Protein AF-0000000076121197 (afdb_homodimer)

InterPro domains:
  IPR006580 Zinc finger, TTF-type [SM00597] (131-224)
  IPR008906 HAT, C-terminal dimerisation domain [PF05699] (714-783)
  IPR012337 Ribonuclease H-like superfamily [SSF53098] (336-779)
  IPR025398 ZMYM1-like, RNase-like domain [PF14291] (172-409)
  IPR052958 Interferon-induced PKR regulator [PTHR46289] (105-805)

pLDDT: mean 79.19, std 22.58, range [15.89, 97.81]

Radius of gyration: 42.19 Å; Cα contacts (8 Å, |Δi|>4): 2023; chains: 2; bounding box: 114×149×105 Å

Foldseek 3Di:
DDDPDDDPDPCPPDPVVPVVPLPPPPPPPPPPFPDDPAPPPDPDDPPDPPCPCPPPPDDPDDDDDDDDDPDDPPPPPDDDPDPPPDPDQDQPAPALVPCPDCDLVNLLCLLPGANPVCQVDDFDWDDDPPDTDGDDCVVSVVDVQWDAGPVVSFIAGSLCQVFPWPPDPDPERHVDTHDPPPCVVVVVVVLVPDPRNVVSVVVSVVSVLLVVLVPDDVSVVVVVVLVVQLVLVLVLLLLLLVLLLVCLQVLPDQDDPDRCPGPSNVVLVVVCVVPVSSVCLVPPDDDDDDSCSDPVSSLLLLLLQLVQLLLVVLVQQQPFQAKAWFKDWHQFPLRFIKMWIWIWAWGQDPVRAIAIDIGTRFIDTQPDLAQVSVLVVVVVVCVVSVHDLQRAQEYEYACRCQDPPCSGHVQNVSCVVHVNHYYDHFLLNLLLVLLVVLCPPDLSVLLLVLLQVLLVVLVVDPVLVVLLQVLLVVPVQLVVQLVPDRGQQHQDSVDRLRSLRNLSNCLSCVVSLLNSLVVVVVVVDPVSVVSNVSCLALSSLLSSLLSNVLSVLCNVLSVVSLDRQDFLLVSLVVLVVSLVVLVVLLPDPVNLVVSSVSSQVSNVVVVHHQDDPDPDPVPVPQPQDPDPDSSVRCCVRPNVSSSVSSSVSSCVRNNDDDLLCLLLCLFLVNVVVDDPVSLVSNCVSCVVQDDDSVVLVVLSVVSNVVSVPPPDDTDNDLSVRLSVDDCVSRVRNNSSSRSRSSYRNRSSVSVVLVVLLPSNCDPSNVVDDRSSSTSSSSSNVPVVDDDDSLVSLVCSCVNTNDPRNND/DAPDDDPDPPCPVDPVNLVVVQPPPPPPPPPPFPDDPAPPPDPDPPPDDPCPPPPPPDDPDDDPDDDDDPDDPDPDPDDDPPPPPPPDQDQPADALVPCPDDDLVNLLCLLPGANPRCQVDDFDWDDDPPDIDGDDCVVSVVDVQWDAGPVVRFIAGSLCQVAPWPPDPDPERHVDTHDPRPCVVVSVVVLVPDPRNVVSVVVSVVSVLLVVLVDDDVSVVVVVVLVVQLVLVLVLLLLLLVLLLVCLQVLPDQDDPDRCPGPSNVVLVVVCVVPVSSVCLVPPDDDDDDSLSDPVSSLLSLLLQLVQLLLVVLVQQQPFQAKAKFKDWHQFPLRFIKMWIWIWAWGQDPVRAIAIDIDTRFIDTQPDLAQVSVLVVVVVVCVVSVHDLQRAQEYEYACRCQDPPCRGHVQNVSCSVHVNHYYDHFLLNLLLVLLVVLCPPDLSVLLLVLLQVLLVVLVVDPVLVVLLQVLLVVPVQLVVQLVPDRGQQHDDSVDRLRSLRNLSNCLSCVVSSLRSLVVVVVVVDPVSVVSNVSCLALSSLLSSLLSNVLSVLCNVLSVVSLDRQDFLLVSLVVLVVSLVVLVVLLPDVVNLVVSSVSSQVSNVVVVHHQDDPDPDPVPVPQPQDPDPDSSVRCCVRPNVSSSVSSSVSSCVRNNDDDLLCLLLCLFLVNVVVDDPVSLVSNCVSCVVQADDSVVSVVLSVVSNVVSVPPPDDGDNDLSVRLSVDDCVSRVRNNSSSRSRSSYRNRSSVSVVLVVLLPSNCDPSNVVDDRSSSTSSSSSNVPVVDDDDSLVSLVCSCVNTNDPRNND

Structure (mmCIF, N/CA/C/O backbone):
data_AF-0000000076121197-model_v1
#
loop_
_entity.id
_entity.type
_entity.pdbx_description
1 polymer 'TTF-type domain-containing protein'
#
loop_
_atom_site.group_PDB
_atom_site.id
_atom_site.type_symbol
_atom_site.label_atom_id
_atom_site.label_alt_id
_atom_site.label_comp_id
_atom_site.label_asym_id
_atom_site.label_entity_id
_atom_site.label_seq_id
_atom_site.pdbx_PDB_ins_code
_atom_site.Cartn_x
_atom_site.Cartn_y
_atom_site.Cartn_z
_atom_site.occupancy
_atom_site.B_iso_or_equiv
_atom_site.auth_seq_id
_atom_site.auth_comp_id
_atom_site.auth_asym_id
_atom_site.auth_atom_id
_atom_site.pdbx_PDB_model_num
ATOM 1 N N . MET A 1 1 ? -44.344 73.125 -29.094 1 21.27 1 MET A N 1
ATOM 2 C CA . MET A 1 1 ? -43.688 72 -29.781 1 21.27 1 MET A CA 1
ATOM 3 C C . MET A 1 1 ? -42.531 71.438 -28.938 1 21.27 1 MET A C 1
ATOM 5 O O . MET A 1 1 ? -41.406 71.5 -29.375 1 21.27 1 MET A O 1
ATOM 9 N N . SER A 1 2 ? -42.719 71.438 -27.734 1 23.72 2 SER A N 1
ATOM 10 C CA . SER A 1 2 ? -41.875 71.5 -26.547 1 23.72 2 SER A CA 1
ATOM 11 C C . SER A 1 2 ? -41.156 70.188 -26.328 1 23.72 2 SER A C 1
ATOM 13 O O . SER A 1 2 ? -41.781 69.125 -26.297 1 23.72 2 SER A O 1
ATOM 15 N N . GLU A 1 3 ? -39.844 70.125 -26.672 1 23.59 3 GLU A N 1
ATOM 16 C CA . GLU A 1 3 ? -38.906 69.062 -27.062 1 23.59 3 GLU A CA 1
ATOM 17 C C . GLU A 1 3 ? -38.531 68.188 -25.875 1 23.59 3 GLU A C 1
ATOM 19 O O . GLU A 1 3 ? -38.062 68.688 -24.859 1 23.59 3 GLU A O 1
ATOM 24 N N . PRO A 1 4 ? -39.125 67 -25.578 1 22.56 4 PRO A N 1
ATOM 25 C CA . PRO A 1 4 ? -39.219 66.25 -24.312 1 22.56 4 PRO A CA 1
ATOM 26 C C . PRO A 1 4 ? -37.938 65.562 -23.938 1 22.56 4 PRO A C 1
ATOM 28 O O . PRO A 1 4 ? -37.469 64.688 -24.688 1 22.56 4 PRO A O 1
ATOM 31 N N . LYS A 1 5 ? -37 66.25 -23.359 1 21.69 5 LYS A N 1
ATOM 32 C CA . LYS A 1 5 ? -35.625 65.812 -23.188 1 21.69 5 LYS A CA 1
ATOM 33 C C . LYS A 1 5 ? -35.531 64.438 -22.516 1 21.69 5 LYS A C 1
ATOM 35 O O . LYS A 1 5 ? -36.375 64.062 -21.719 1 21.69 5 LYS A O 1
ATOM 40 N N . GLU A 1 6 ? -34.375 63.625 -22.766 1 20.61 6 GLU A N 1
ATOM 41 C CA . GLU A 1 6 ? -33.781 62.281 -22.891 1 20.61 6 GLU A CA 1
ATOM 42 C C . GLU A 1 6 ? -33.438 61.719 -21.531 1 20.61 6 GLU A C 1
ATOM 44 O O . GLU A 1 6 ? -32.938 62.406 -20.656 1 20.61 6 GLU A O 1
ATOM 49 N N . LYS A 1 7 ? -34 60.531 -21.125 1 23.89 7 LYS A N 1
ATOM 50 C CA . LYS A 1 7 ? -34.219 59.719 -19.922 1 23.89 7 LYS A CA 1
ATOM 51 C C . LYS A 1 7 ? -32.906 59.125 -19.422 1 23.89 7 LYS A C 1
ATOM 53 O O . LYS A 1 7 ? -32.188 58.469 -20.156 1 23.89 7 LYS A O 1
ATOM 58 N N . PRO A 1 8 ? -32.094 59.656 -18.391 1 19.55 8 PRO A N 1
ATOM 59 C CA . PRO A 1 8 ? -30.703 59.312 -18.031 1 19.55 8 PRO A CA 1
ATOM 60 C C . PRO A 1 8 ? -30.531 57.906 -17.531 1 19.55 8 PRO A C 1
ATOM 62 O O . PRO A 1 8 ? -31.297 57.438 -16.656 1 19.55 8 PRO A O 1
ATOM 65 N N . LYS A 1 9 ? -30.047 56.875 -18.359 1 23.42 9 LYS A N 1
ATOM 66 C CA . LYS A 1 9 ? -29.812 55.438 -18.297 1 23.42 9 LYS A CA 1
ATOM 67 C C . LYS A 1 9 ? -28.859 55.094 -17.156 1 23.42 9 LYS A C 1
ATOM 69 O O . LYS A 1 9 ? -27.734 55.562 -17.109 1 23.42 9 LYS A O 1
ATOM 74 N N . LEU A 1 10 ? -29.312 54.875 -15.953 1 20.38 10 LEU A N 1
ATOM 75 C CA . LEU A 1 10 ? -28.672 54.594 -14.672 1 20.38 10 LEU A CA 1
ATOM 76 C C . LEU A 1 10 ? -27.812 53.312 -14.758 1 20.38 10 LEU A C 1
ATOM 78 O O . LEU A 1 10 ? -28.297 52.281 -15.18 1 20.38 10 LEU A O 1
ATOM 82 N N . LYS A 1 11 ? -26.406 53.344 -14.742 1 26.06 11 LYS A N 1
ATOM 83 C CA . LYS A 1 11 ? -25.156 52.625 -15.008 1 26.06 11 LYS A CA 1
ATOM 84 C C . LYS A 1 11 ? -24.953 51.5 -14.008 1 26.06 11 LYS A C 1
ATOM 86 O O . LYS A 1 11 ? -24.641 51.75 -12.844 1 26.06 11 LYS A O 1
ATOM 91 N N . ASN A 1 12 ? -25.75 50.562 -13.859 1 22.8 12 ASN A N 1
ATOM 92 C CA . ASN A 1 12 ? -25.734 49.469 -12.898 1 22.8 12 ASN A CA 1
ATOM 93 C C . ASN A 1 12 ? -24.469 48.625 -13.023 1 22.8 12 ASN A C 1
ATOM 95 O O . ASN A 1 12 ? -24.25 47.969 -14.047 1 22.8 12 ASN A O 1
ATOM 99 N N . ARG A 1 13 ? -23.281 48.938 -12.406 1 28.95 13 ARG A N 1
ATOM 100 C CA . ARG A 1 13 ? -21.906 48.5 -12.492 1 28.95 13 ARG A CA 1
ATOM 101 C C . ARG A 1 13 ? -21.766 47.062 -12.008 1 28.95 13 ARG A C 1
ATOM 103 O O . ARG A 1 13 ? -21.953 46.781 -10.82 1 28.95 13 ARG A O 1
ATOM 110 N N . THR A 1 14 ? -22.281 46.094 -12.688 1 24.97 14 THR A N 1
ATOM 111 C CA . THR A 1 14 ? -22.469 44.688 -12.391 1 24.97 14 THR A CA 1
ATOM 112 C C . THR A 1 14 ? -21.141 44.031 -12.055 1 24.97 14 THR A C 1
ATOM 114 O O . THR A 1 14 ? -20.078 44.5 -12.461 1 24.97 14 THR A O 1
ATOM 117 N N . ILE A 1 15 ? -21.156 43.031 -11.219 1 23.89 15 ILE A N 1
ATOM 118 C CA . ILE A 1 15 ? -20.188 42.188 -10.523 1 23.89 15 ILE A CA 1
ATOM 119 C C . ILE A 1 15 ? -19.141 41.688 -11.508 1 23.89 15 ILE A C 1
ATOM 121 O O . ILE A 1 15 ? -18.047 41.281 -11.117 1 23.89 15 ILE A O 1
ATOM 125 N N . ASP A 1 16 ? -19.312 41.688 -12.883 1 27.75 16 ASP A N 1
ATOM 126 C CA . ASP A 1 16 ? -18.438 41.344 -14.016 1 27.75 16 ASP A CA 1
ATOM 127 C C . ASP A 1 16 ? -17.219 42.25 -14.055 1 27.75 16 ASP A C 1
ATOM 129 O O . ASP A 1 16 ? -16.188 41.906 -14.617 1 27.75 16 ASP A O 1
ATOM 133 N N . GLU A 1 17 ? -17.297 43.562 -13.617 1 27.14 17 GLU A N 1
ATOM 134 C CA . GLU A 1 17 ? -16.25 44.594 -13.695 1 27.14 17 GLU A CA 1
ATOM 135 C C . GLU A 1 17 ? -15.102 44.281 -12.75 1 27.14 17 GLU A C 1
ATOM 137 O O . GLU A 1 17 ? -14.008 44.812 -12.891 1 27.14 17 GLU A O 1
ATOM 142 N N . MET A 1 18 ? -15.406 43.656 -11.742 1 22.94 18 MET A N 1
ATOM 143 C CA . MET A 1 18 ? -14.352 43.469 -10.75 1 22.94 18 MET A CA 1
ATOM 144 C C . MET A 1 18 ? -13.273 42.531 -11.25 1 22.94 18 MET A C 1
ATOM 146 O O . MET A 1 18 ? -12.086 42.719 -10.992 1 22.94 18 MET A O 1
ATOM 150 N N . PHE A 1 19 ? -13.516 41.406 -11.93 1 26.12 19 PHE A N 1
ATOM 151 C CA . PHE A 1 19 ? -12.5 40.438 -12.273 1 26.12 19 PHE A CA 1
ATOM 152 C C . PHE A 1 19 ? -11.625 40.938 -13.414 1 26.12 19 PHE A C 1
ATOM 154 O O . PHE A 1 19 ? -10.641 40.281 -13.789 1 26.12 19 PHE A O 1
ATOM 161 N N . LYS A 1 20 ? -12.055 42.031 -14.188 1 26.66 20 LYS A N 1
ATOM 162 C CA . LYS A 1 20 ? -11.234 42.406 -15.336 1 26.66 20 LYS A CA 1
ATOM 163 C C . LYS A 1 20 ? -9.883 42.938 -14.883 1 26.66 20 LYS A C 1
ATOM 165 O O . LYS A 1 20 ? -8.953 43.062 -15.695 1 26.66 20 LYS A O 1
ATOM 170 N N . LYS A 1 21 ? -9.891 43.625 -13.836 1 26.92 21 LYS A N 1
ATOM 171 C CA . LYS A 1 21 ? -8.656 44.375 -13.617 1 26.92 21 LYS A CA 1
ATOM 172 C C . LYS A 1 21 ? -7.484 43.438 -13.328 1 26.92 21 LYS A C 1
ATOM 174 O O . LYS A 1 21 ? -6.332 43.875 -13.305 1 26.92 21 LYS A O 1
ATOM 179 N N . ILE A 1 22 ? -7.746 42.281 -12.812 1 25.61 22 ILE A N 1
ATOM 180 C CA . ILE A 1 22 ? -6.559 41.594 -12.32 1 25.61 22 ILE A CA 1
ATOM 181 C C . ILE A 1 22 ? -5.754 41.031 -13.492 1 25.61 22 ILE A C 1
ATOM 183 O O . ILE A 1 22 ? -4.613 40.594 -13.32 1 25.61 22 ILE A O 1
ATOM 187 N N . ARG A 1 23 ? -6.332 41 -14.758 1 25.78 23 ARG A N 1
ATOM 188 C CA . ARG A 1 23 ? -5.57 40.281 -15.781 1 25.78 23 ARG A CA 1
ATOM 189 C C . ARG A 1 23 ? -4.312 41.062 -16.156 1 25.78 23 ARG A C 1
ATOM 191 O O . ARG A 1 23 ? -3.486 40.562 -16.938 1 25.78 23 ARG A O 1
ATOM 198 N N . GLU A 1 24 ? -4.391 42.438 -16.188 1 24.83 24 GLU A N 1
ATOM 199 C CA . GLU A 1 24 ? -3.398 43.031 -17.062 1 24.83 24 GLU A CA 1
ATOM 200 C C . GLU A 1 24 ? -1.982 42.781 -16.547 1 24.83 24 GLU A C 1
ATOM 202 O O . GLU A 1 24 ? -1.015 42.875 -17.312 1 24.83 24 GLU A O 1
ATOM 207 N N . SER A 1 25 ? -1.738 43 -15.273 1 24.14 25 SER A N 1
ATOM 208 C CA . SER A 1 25 ? -0.34 43.344 -15.031 1 24.14 25 SER A CA 1
ATOM 209 C C . SER A 1 25 ? 0.54 42.094 -15.055 1 24.14 25 SER A C 1
ATOM 211 O O . SER A 1 25 ? 0.727 41.438 -14.023 1 24.14 25 SER A O 1
ATOM 213 N N . GLU A 1 26 ? 0.379 41.156 -15.945 1 25 26 GLU A N 1
ATOM 214 C CA . GLU A 1 26 ? 1.203 39.938 -15.906 1 25 26 GLU A CA 1
ATOM 215 C C . GLU A 1 26 ? 2.666 40.281 -16.188 1 25 26 GLU A C 1
ATOM 217 O O . GLU A 1 26 ? 3.031 40.562 -17.344 1 25 26 GLU A O 1
ATOM 222 N N . SER A 1 27 ? 3.277 41.219 -15.414 1 23.62 27 SER A N 1
ATOM 223 C CA . SER A 1 27 ? 4.691 41.375 -15.742 1 23.62 27 SER A CA 1
ATOM 224 C C . SER A 1 27 ? 5.426 40.062 -15.664 1 23.62 27 SER A C 1
ATOM 226 O O . SER A 1 27 ? 5.047 39.188 -14.883 1 23.62 27 SER A O 1
ATOM 228 N N . PRO A 1 28 ? 6.293 39.719 -16.641 1 25.53 28 PRO A N 1
ATOM 229 C CA . PRO A 1 28 ? 7.082 38.5 -16.906 1 25.53 28 PRO A CA 1
ATOM 230 C C . PRO A 1 28 ? 8.07 38.219 -15.781 1 25.53 28 PRO A C 1
ATOM 232 O O . PRO A 1 28 ? 9.055 38.938 -15.602 1 25.53 28 PRO A O 1
ATOM 235 N N . GLU A 1 29 ? 7.707 38.312 -14.492 1 22.7 29 GLU A N 1
ATOM 236 C CA . GLU A 1 29 ? 8.797 38.094 -13.547 1 22.7 29 GLU A CA 1
ATOM 237 C C . GLU A 1 29 ? 9.461 36.719 -13.773 1 22.7 29 GLU A C 1
ATOM 239 O O . GLU A 1 29 ? 8.781 35.75 -14.078 1 22.7 29 GLU A O 1
ATOM 244 N N . SER A 1 30 ? 10.766 36.719 -14.156 1 24.06 30 SER A N 1
ATOM 245 C CA . SER A 1 30 ? 11.758 35.656 -14.328 1 24.06 30 SER A CA 1
ATOM 246 C C . SER A 1 30 ? 11.805 34.75 -13.109 1 24.06 30 SER A C 1
ATOM 248 O O . SER A 1 30 ? 12.344 35.125 -12.07 1 24.06 30 SER A O 1
ATOM 250 N N . GLN A 1 31 ? 10.656 34.312 -12.641 1 23.78 31 GLN A N 1
ATOM 251 C CA . GLN A 1 31 ? 10.555 33.625 -11.352 1 23.78 31 GLN A CA 1
ATOM 252 C C . GLN A 1 31 ? 11.406 32.375 -11.336 1 23.78 31 GLN A C 1
ATOM 254 O O . GLN A 1 31 ? 11.297 31.531 -12.234 1 23.78 31 GLN A O 1
ATOM 259 N N . ASN A 1 32 ? 12.609 32.469 -10.805 1 23.98 32 ASN A N 1
ATOM 260 C CA . ASN A 1 32 ? 13.453 31.344 -10.406 1 23.98 32 ASN A CA 1
ATOM 261 C C . ASN A 1 32 ? 12.648 30.281 -9.648 1 23.98 32 ASN A C 1
ATOM 263 O O . ASN A 1 32 ? 12.219 30.516 -8.523 1 23.98 32 ASN A O 1
ATOM 267 N N . GLU A 1 33 ? 11.742 29.672 -10.305 1 26.78 33 GLU A N 1
ATOM 268 C CA . GLU A 1 33 ? 10.852 28.656 -9.766 1 26.78 33 GLU A CA 1
ATOM 269 C C . GLU A 1 33 ? 11.633 27.562 -9.047 1 26.78 33 GLU A C 1
ATOM 271 O O . GLU A 1 33 ? 12.508 26.922 -9.648 1 26.78 33 GLU A O 1
ATOM 276 N N . THR A 1 34 ? 11.953 27.797 -7.824 1 28.08 34 THR A N 1
ATOM 277 C CA . THR A 1 34 ? 12.484 26.672 -7.07 1 28.08 34 THR A CA 1
ATOM 278 C C . THR A 1 34 ? 11.641 25.422 -7.297 1 28.08 34 THR A C 1
ATOM 280 O O . THR A 1 34 ? 10.414 25.469 -7.168 1 28.08 34 THR A O 1
ATOM 283 N N . PRO A 1 35 ? 12.047 24.5 -8.078 1 27.64 35 PRO A N 1
ATOM 284 C CA . PRO A 1 35 ? 11.312 23.297 -8.453 1 27.64 35 PRO A CA 1
ATOM 285 C C . PRO A 1 35 ? 10.688 22.594 -7.258 1 27.64 35 PRO A C 1
ATOM 287 O O . PRO A 1 35 ? 11.312 22.469 -6.203 1 27.64 35 PRO A O 1
ATOM 290 N N . LYS A 1 36 ? 9.461 22.656 -7.129 1 32.56 36 LYS A N 1
ATOM 291 C CA . LYS A 1 36 ? 8.75 21.844 -6.145 1 32.56 36 LYS A CA 1
ATOM 292 C C . LYS A 1 36 ? 9.156 20.375 -6.246 1 32.56 36 LYS A C 1
ATOM 294 O O . LYS A 1 36 ? 9.055 19.766 -7.309 1 32.56 36 LYS A O 1
ATOM 299 N N . VAL A 1 37 ? 10.07 19.906 -5.484 1 31.75 37 VAL A N 1
ATOM 300 C CA . VAL A 1 37 ? 10.266 18.469 -5.352 1 31.75 37 VAL A CA 1
ATOM 301 C C . VAL A 1 37 ? 8.922 17.781 -5.152 1 31.75 37 VAL A C 1
ATOM 303 O O . VAL A 1 37 ? 8.133 18.188 -4.297 1 31.75 37 VAL A O 1
ATOM 306 N N . SER A 1 38 ? 8.312 17.375 -6.156 1 31.23 38 SER A N 1
ATOM 307 C CA . SER A 1 38 ? 7.078 16.594 -6.141 1 31.23 38 SER A CA 1
ATOM 308 C C . SER A 1 38 ? 7.031 15.656 -4.934 1 31.23 38 SER A C 1
ATOM 310 O O . SER A 1 38 ? 7.957 14.875 -4.715 1 31.23 38 SER A O 1
ATOM 312 N N . ASN A 1 39 ? 6.43 16.047 -3.881 1 34.69 39 ASN A N 1
ATOM 313 C CA . ASN A 1 39 ? 6.234 15.344 -2.619 1 34.69 39 ASN A CA 1
ATOM 314 C C . ASN A 1 39 ? 5.527 14.008 -2.826 1 34.69 39 ASN A C 1
ATOM 316 O O . ASN A 1 39 ? 4.301 13.953 -2.912 1 34.69 39 ASN A O 1
ATOM 320 N N . GLN A 1 40 ? 5.926 13.234 -3.738 1 34.41 40 GLN A N 1
ATOM 321 C CA . GLN A 1 40 ? 5.375 11.898 -3.562 1 34.41 40 GLN A CA 1
ATOM 322 C C . GLN A 1 40 ? 5.668 11.367 -2.162 1 34.41 40 GLN A C 1
ATOM 324 O O . GLN A 1 40 ? 6.809 11.406 -1.701 1 34.41 40 GLN A O 1
ATOM 329 N N . ILE A 1 41 ? 4.777 11.508 -1.299 1 34.62 41 ILE A N 1
ATOM 330 C CA . ILE A 1 41 ? 4.926 11 0.06 1 34.62 41 ILE A CA 1
ATOM 331 C C . ILE A 1 41 ? 5.465 9.57 0.017 1 34.62 41 ILE A C 1
ATOM 333 O O . ILE A 1 41 ? 4.82 8.672 -0.538 1 34.62 41 ILE A O 1
ATOM 337 N N . PRO A 1 42 ? 6.711 9.461 0.12 1 33.19 42 PRO A N 1
ATOM 338 C CA . PRO A 1 42 ? 7.156 8.078 0.25 1 33.19 42 PRO A CA 1
ATOM 339 C C . PRO A 1 42 ? 6.496 7.352 1.42 1 33.19 42 PRO A C 1
ATOM 341 O O . PRO A 1 42 ? 6.102 7.984 2.4 1 33.19 42 PRO A O 1
ATOM 344 N N . GLU A 1 43 ? 5.93 6.219 1.267 1 35.19 43 GLU A N 1
ATOM 345 C CA . GLU A 1 43 ? 5.309 5.352 2.264 1 35.19 43 GLU A CA 1
ATOM 346 C C . GLU A 1 43 ? 6.219 5.168 3.477 1 35.19 43 GLU A C 1
ATOM 348 O O . GLU A 1 43 ? 7.148 4.363 3.447 1 35.19 43 GLU A O 1
ATOM 353 N N . SER A 1 44 ? 6.734 6.238 4.078 1 27.77 44 SER A N 1
ATOM 354 C CA . SER A 1 44 ? 7.605 5.941 5.207 1 27.77 44 SER A CA 1
ATOM 355 C C . SER A 1 44 ? 6.816 5.383 6.387 1 27.77 44 SER A C 1
ATOM 357 O O . SER A 1 44 ? 5.617 5.648 6.516 1 27.77 44 SER A O 1
ATOM 359 N N . ASP A 1 45 ? 7.324 4.5 7.246 1 27.59 45 ASP A N 1
ATOM 360 C CA . ASP A 1 45 ? 6.996 3.602 8.352 1 27.59 45 ASP A CA 1
ATOM 361 C C . ASP A 1 45 ? 6.703 4.387 9.625 1 27.59 45 ASP A C 1
ATOM 363 O O . ASP A 1 45 ? 6.762 3.836 10.727 1 27.59 45 ASP A O 1
ATOM 367 N N . GLU A 1 46 ? 6.188 5.625 9.688 1 26.52 46 GLU A N 1
ATOM 368 C CA . GLU A 1 46 ? 6.246 6.238 11.016 1 26.52 46 GLU A CA 1
ATOM 369 C C . GLU A 1 46 ? 5.211 5.629 11.953 1 26.52 46 GLU A C 1
ATOM 371 O O . GLU A 1 46 ? 4.008 5.781 11.734 1 26.52 46 GLU A O 1
ATOM 376 N N . ASN A 1 47 ? 5.352 4.523 12.648 1 25 47 ASN A N 1
ATOM 377 C CA . ASN A 1 47 ? 4.516 3.971 13.711 1 25 47 ASN A CA 1
ATOM 378 C C . ASN A 1 47 ? 4.516 4.863 14.945 1 25 47 ASN A C 1
ATOM 380 O O . ASN A 1 47 ? 4.188 4.41 16.047 1 25 47 ASN A O 1
ATOM 384 N N . GLU A 1 48 ? 5.016 6.098 15.039 1 22.12 48 GLU A N 1
ATOM 385 C CA . GLU A 1 48 ? 5.195 6.531 16.422 1 22.12 48 GLU A CA 1
ATOM 386 C C . GLU A 1 48 ? 3.85 6.797 17.094 1 22.12 48 GLU A C 1
ATOM 388 O O . GLU A 1 48 ? 3.004 7.5 16.547 1 22.12 48 GLU A O 1
ATOM 393 N N . GLU A 1 49 ? 3.387 5.988 18.109 1 22.78 49 GLU A N 1
ATOM 394 C CA . GLU A 1 49 ? 2.291 5.914 19.062 1 22.78 49 GLU A CA 1
ATOM 395 C C . GLU A 1 49 ? 2.244 7.16 19.953 1 22.78 49 GLU A C 1
ATOM 397 O O . GLU A 1 49 ? 3.17 7.418 20.719 1 22.78 49 GLU A O 1
ATOM 402 N N . THR A 1 50 ? 2.008 8.375 19.547 1 20.73 50 THR A N 1
ATOM 403 C CA . THR A 1 50 ? 1.883 9.414 20.562 1 20.73 50 THR A CA 1
ATOM 404 C C . THR A 1 50 ? 0.73 9.109 21.516 1 20.73 50 THR A C 1
ATOM 406 O O . THR A 1 50 ? -0.41 8.93 21.078 1 20.73 50 THR A O 1
ATOM 409 N N . VAL A 1 51 ? 0.87 8.461 22.703 1 19.7 51 VAL A N 1
ATOM 410 C CA . VAL A 1 51 ? 0.056 8.062 23.844 1 19.7 51 VAL A CA 1
ATOM 411 C C . VAL A 1 51 ? -0.51 9.305 24.531 1 19.7 51 VAL A C 1
ATOM 413 O O . VAL A 1 51 ? 0.232 10.07 25.156 1 19.7 51 VAL A O 1
ATOM 416 N N . VAL A 1 52 ? -1.102 10.32 23.953 1 18.78 52 VAL A N 1
ATOM 417 C CA . VAL A 1 52 ? -1.528 11.391 24.859 1 18.78 52 VAL A CA 1
ATOM 418 C C . VAL A 1 52 ? -2.619 10.875 25.797 1 18.78 52 VAL A C 1
ATOM 420 O O . VAL A 1 52 ? -3.621 10.312 25.344 1 18.78 52 VAL A O 1
ATOM 423 N N . MET A 1 53 ? -2.365 10.445 27.062 1 18.28 53 MET A N 1
ATOM 424 C CA . MET A 1 53 ? -3.098 9.969 28.219 1 18.28 53 MET A CA 1
ATOM 425 C C . MET A 1 53 ? -4.105 11.008 28.703 1 18.28 53 MET A C 1
ATOM 427 O O . MET A 1 53 ? -3.738 11.969 29.375 1 18.28 53 MET A O 1
ATOM 431 N N . ASP A 1 54 ? -4.852 11.758 27.922 1 17.67 54 ASP A N 1
ATOM 432 C CA . ASP A 1 54 ? -5.613 12.805 28.594 1 17.67 54 ASP A CA 1
ATOM 433 C C . ASP A 1 54 ? -6.668 12.203 29.516 1 17.67 54 ASP A C 1
ATOM 435 O O . ASP A 1 54 ? -7.543 11.461 29.078 1 17.67 54 ASP A O 1
ATOM 439 N N . GLU A 1 55 ? -6.426 11.859 30.797 1 17.72 55 GLU A N 1
ATOM 440 C CA . GLU A 1 55 ? -7.172 11.258 31.891 1 17.72 55 GLU A CA 1
ATOM 441 C C . GLU A 1 55 ? -8.344 12.141 32.312 1 17.72 55 GLU A C 1
ATOM 443 O O . GLU A 1 55 ? -9.133 11.766 33.188 1 17.72 55 GLU A O 1
ATOM 448 N N . SER A 1 56 ? -8.648 13.359 31.844 1 18.2 56 SER A N 1
ATOM 449 C CA . SER A 1 56 ? -9.328 14.195 32.844 1 18.2 56 SER A CA 1
ATOM 450 C C . SER A 1 56 ? -10.727 13.672 33.125 1 18.2 56 SER A C 1
ATOM 452 O O . SER A 1 56 ? -11.547 13.508 32.219 1 18.2 56 SER A O 1
ATOM 454 N N . GLN A 1 57 ? -10.984 12.82 34.125 1 17.66 57 GLN A N 1
ATOM 455 C CA . GLN A 1 57 ? -12.164 12.195 34.719 1 17.66 57 GLN A CA 1
ATOM 456 C C . GLN A 1 57 ? -13.117 13.234 35.312 1 17.66 57 GLN A C 1
ATOM 458 O O . GLN A 1 57 ? -13.148 13.461 36.5 1 17.66 57 GLN A O 1
ATOM 463 N N . THR A 1 58 ? -13.141 14.516 34.844 1 17.38 58 THR A N 1
ATOM 464 C CA . THR A 1 58 ? -13.883 15.414 35.719 1 17.38 58 THR A CA 1
ATOM 465 C C . THR A 1 58 ? -15.305 14.922 35.938 1 17.38 58 THR A C 1
ATOM 467 O O . THR A 1 58 ? -15.906 14.336 35.031 1 17.38 58 THR A O 1
ATOM 470 N N . ASP A 1 59 ? -15.805 14.93 37.219 1 17.78 59 ASP A N 1
ATOM 471 C CA . ASP A 1 59 ? -16.906 14.617 38.094 1 17.78 59 ASP A CA 1
ATOM 472 C C . ASP A 1 59 ? -18.156 15.406 37.75 1 17.78 59 ASP A C 1
ATOM 474 O O . ASP A 1 59 ? -18.094 16.609 37.5 1 17.78 59 ASP A O 1
ATOM 478 N N . LEU A 1 60 ? -19.172 14.75 37.188 1 17.92 60 LEU A N 1
ATOM 479 C CA . LEU A 1 60 ? -20.531 15.078 36.75 1 17.92 60 LEU A CA 1
ATOM 480 C C . LEU A 1 60 ? -21.344 15.688 37.875 1 17.92 60 LEU A C 1
ATOM 482 O O . LEU A 1 60 ? -21.812 14.969 38.75 1 17.92 60 LEU A O 1
ATOM 486 N N . GLY A 1 61 ? -20.781 16.75 38.594 1 16.41 61 GLY A N 1
ATOM 487 C CA . GLY A 1 61 ? -21.656 17.234 39.656 1 16.41 61 GLY A CA 1
ATOM 488 C C . GLY A 1 61 ? -23.062 17.547 39.188 1 16.41 61 GLY A C 1
ATOM 489 O O . GLY A 1 61 ? -23.297 17.641 37.969 1 16.41 61 GLY A O 1
ATOM 490 N N . GLU A 1 62 ? -23.984 17.672 40.156 1 18.73 62 GLU A N 1
ATOM 491 C CA . GLU A 1 62 ? -25.391 17.672 40.562 1 18.73 62 GLU A CA 1
ATOM 492 C C . GLU A 1 62 ? -26.094 18.953 40.156 1 18.73 62 GLU A C 1
ATOM 494 O O . GLU A 1 62 ? -25.703 20.047 40.594 1 18.73 62 GLU A O 1
ATOM 499 N N . ALA A 1 63 ? -26.375 19.031 38.906 1 16.56 63 ALA A N 1
ATOM 500 C CA . ALA A 1 63 ? -27.141 20.203 38.469 1 16.56 63 ALA A CA 1
ATOM 501 C C . ALA A 1 63 ? -28.281 20.5 39.406 1 16.56 63 ALA A C 1
ATOM 503 O O . ALA A 1 63 ? -28.906 19.578 39.969 1 16.56 63 ALA A O 1
ATOM 504 N N . VAL A 1 64 ? -28.484 21.812 39.781 1 17.25 64 VAL A N 1
ATOM 505 C CA . VAL A 1 64 ? -29.203 22.812 40.531 1 17.25 64 VAL A CA 1
ATOM 506 C C . VAL A 1 64 ? -30.688 22.797 40.188 1 17.25 64 VAL A C 1
ATOM 508 O O . VAL A 1 64 ? -31.047 22.391 39.062 1 17.25 64 VAL A O 1
ATOM 511 N N . THR A 1 65 ? -31.578 23.391 41 1 16.73 65 THR A N 1
ATOM 512 C CA . THR A 1 65 ? -32.875 23.453 41.656 1 16.73 65 THR A CA 1
ATOM 513 C C . THR A 1 65 ? -33.875 24.266 40.781 1 16.73 65 THR A C 1
ATOM 515 O O . THR A 1 65 ? -35.062 24.047 40.875 1 16.73 65 THR A O 1
ATOM 518 N N . ALA A 1 66 ? -33.438 25.297 40.031 1 17.27 66 ALA A N 1
ATOM 519 C CA . ALA A 1 66 ? -34.312 26.469 40.219 1 17.27 66 ALA A CA 1
ATOM 520 C C . ALA A 1 66 ? -35.688 26.219 39.656 1 17.27 66 ALA A C 1
ATOM 522 O O . ALA A 1 66 ? -35.875 25.359 38.781 1 17.27 66 ALA A O 1
ATOM 523 N N . THR A 1 67 ? -36.594 27.281 39.781 1 18.08 67 THR A N 1
ATOM 524 C CA . THR A 1 67 ? -37.906 27.688 40.25 1 18.08 67 THR A CA 1
ATOM 525 C C . THR A 1 67 ? -38.906 27.734 39.094 1 18.08 67 THR A C 1
ATOM 527 O O . THR A 1 67 ? -38.5 27.938 37.938 1 18.08 67 THR A O 1
ATOM 530 N N . SER A 1 68 ? -40.156 27.422 39.312 1 17.25 68 SER A N 1
ATOM 531 C CA . SER A 1 68 ? -41.438 26.938 38.781 1 17.25 68 SER A CA 1
ATOM 532 C C . SER A 1 68 ? -42.188 28.031 38.031 1 17.25 68 SER A C 1
ATOM 534 O O . SER A 1 68 ? -43.25 27.797 37.469 1 17.25 68 SER A O 1
ATOM 536 N N . ASP A 1 69 ? -41.562 29.25 37.781 1 18.38 69 ASP A N 1
ATOM 537 C CA . ASP A 1 69 ? -42.656 30.219 37.781 1 18.38 69 ASP A CA 1
ATOM 538 C C . ASP A 1 69 ? -43.531 30.031 36.531 1 18.38 69 ASP A C 1
ATOM 540 O O . ASP A 1 69 ? -43.031 29.797 35.438 1 18.38 69 ASP A O 1
ATOM 544 N N . LEU A 1 70 ? -44.906 29.922 36.688 1 18.12 70 LEU A N 1
ATOM 545 C CA . LEU A 1 70 ? -46.156 29.531 36.062 1 18.12 70 LEU A CA 1
ATOM 546 C C . LEU A 1 70 ? -46.625 30.562 35.031 1 18.12 70 LEU A C 1
ATOM 548 O O . LEU A 1 70 ? -47.656 30.406 34.406 1 18.12 70 LEU A O 1
ATOM 552 N N . THR A 1 71 ? -45.781 31.594 34.656 1 18.94 71 THR A N 1
ATOM 553 C CA . THR A 1 71 ? -46.719 32.688 34.375 1 18.94 71 THR A CA 1
ATOM 554 C C . THR A 1 71 ? -47.531 32.375 33.125 1 18.94 71 THR A C 1
ATOM 556 O O . THR A 1 71 ? -47.031 31.703 32.219 1 18.94 71 THR A O 1
ATOM 559 N N . PRO A 1 72 ? -48.875 32.719 33.125 1 20.02 72 PRO A N 1
ATOM 560 C CA . PRO A 1 72 ? -50.094 32.438 32.406 1 20.02 72 PRO A CA 1
ATOM 561 C C . PRO A 1 72 ? -50.125 33.031 31 1 20.02 72 PRO A C 1
ATOM 563 O O . PRO A 1 72 ? -49.781 34.219 30.828 1 20.02 72 PRO A O 1
ATOM 566 N N . SER A 1 73 ? -49.656 32.375 29.984 1 18.66 73 SER A N 1
ATOM 567 C CA . SER A 1 73 ? -49.531 32.812 28.609 1 18.66 73 SER A CA 1
ATOM 568 C C . SER A 1 73 ? -50.875 33.25 28.047 1 18.66 73 SER A C 1
ATOM 570 O O . SER A 1 73 ? -51.812 32.438 27.969 1 18.66 73 SER A O 1
ATOM 572 N N . THR A 1 74 ? -51.25 34.469 28.375 1 19.31 74 THR A N 1
ATOM 573 C CA . THR A 1 74 ? -52.531 35.031 27.922 1 19.31 74 THR A CA 1
ATOM 574 C C . THR A 1 74 ? -52.625 34.969 26.391 1 19.31 74 THR A C 1
ATOM 576 O O . THR A 1 74 ? -51.656 35.281 25.703 1 19.31 74 THR A O 1
ATOM 579 N N . CYS A 1 75 ? -53.625 34.25 25.828 1 19.47 75 CYS A N 1
ATOM 580 C CA . CYS A 1 75 ? -54.156 33.75 24.562 1 19.47 75 CYS A CA 1
ATOM 581 C C . CYS A 1 75 ? -54.594 34.906 23.672 1 19.47 75 CYS A C 1
ATOM 583 O O . CYS A 1 75 ? -55.688 34.938 23.141 1 19.47 75 CYS A O 1
ATOM 585 N N . SER A 1 76 ? -53.812 36.062 23.594 1 18.94 76 SER A N 1
ATOM 586 C CA . SER A 1 76 ? -54.531 37.156 22.938 1 18.94 76 SER A CA 1
ATOM 587 C C . SER A 1 76 ? -54.844 36.812 21.484 1 18.94 76 SER A C 1
ATOM 589 O O . SER A 1 76 ? -53.938 36.438 20.719 1 18.94 76 SER A O 1
ATOM 591 N N . SER A 1 77 ? -56.156 36.406 21.062 1 20.09 77 SER A N 1
ATOM 592 C CA . SER A 1 77 ? -57.031 35.906 20 1 20.09 77 SER A CA 1
ATOM 593 C C . SER A 1 77 ? -57 36.844 18.781 1 20.09 77 SER A C 1
ATOM 595 O O . SER A 1 77 ? -57.281 36.406 17.656 1 20.09 77 SER A O 1
ATOM 597 N N . SER A 1 78 ? -57 38.188 18.812 1 19.62 78 SER A N 1
ATOM 598 C CA . SER A 1 78 ? -58.031 38.875 18.062 1 19.62 78 SER A CA 1
ATOM 599 C C . SER A 1 78 ? -57.625 39.062 16.609 1 19.62 78 SER A C 1
ATOM 601 O O . SER A 1 78 ? -58.438 39.406 15.758 1 19.62 78 SER A O 1
ATOM 603 N N . SER A 1 79 ? -56.344 39.344 16.25 1 20.06 79 SER A N 1
ATOM 604 C CA . SER A 1 79 ? -56.281 40.438 15.273 1 20.06 79 SER A CA 1
ATOM 605 C C . SER A 1 79 ? -56.688 39.969 13.883 1 20.06 79 SER A C 1
ATOM 607 O O . SER A 1 79 ? -57.469 40.625 13.219 1 20.06 79 SER A O 1
ATOM 609 N N . ASP A 1 80 ? -55.781 39.312 12.938 1 21.25 80 ASP A N 1
ATOM 610 C CA . ASP A 1 80 ? -55.594 39.719 11.539 1 21.25 80 ASP A CA 1
ATOM 611 C C . ASP A 1 80 ? -56.531 38.969 10.617 1 21.25 80 ASP A C 1
ATOM 613 O O . ASP A 1 80 ? -56.312 37.781 10.289 1 21.25 80 ASP A O 1
ATOM 617 N N . PHE A 1 81 ? -57.875 39.094 10.602 1 23.34 81 PHE A N 1
ATOM 618 C CA . PHE A 1 81 ? -59 38.531 9.867 1 23.34 81 PHE A CA 1
ATOM 619 C C . PHE A 1 81 ? -58.875 38.812 8.375 1 23.34 81 PHE A C 1
ATOM 621 O O . PHE A 1 81 ? -59.531 38.188 7.555 1 23.34 81 PHE A O 1
ATOM 628 N N . THR A 1 82 ? -58.312 39.938 7.828 1 24.61 82 THR A N 1
ATOM 629 C CA . THR A 1 82 ? -58.812 40.469 6.559 1 24.61 82 THR A CA 1
ATOM 630 C C . THR A 1 82 ? -58.281 39.625 5.391 1 24.61 82 THR A C 1
ATOM 632 O O . THR A 1 82 ? -58.625 39.906 4.234 1 24.61 82 THR A O 1
ATOM 635 N N . LEU A 1 83 ? -57.219 38.969 5.383 1 26.42 83 LEU A N 1
ATOM 636 C CA . LEU A 1 83 ? -56.594 38.562 4.125 1 26.42 83 LEU A CA 1
ATOM 637 C C . LEU A 1 83 ? -57.406 37.5 3.441 1 26.42 83 LEU A C 1
ATOM 639 O O . LEU A 1 83 ? -56.906 36.75 2.584 1 26.42 83 LEU A O 1
ATOM 643 N N . SER A 1 84 ? -58.656 37.156 3.811 1 28.64 84 SER A N 1
ATOM 644 C CA . SER A 1 84 ? -59.344 35.969 3.334 1 28.64 84 SER A CA 1
ATOM 645 C C . SER A 1 84 ? -59.688 36.094 1.857 1 28.64 84 SER A C 1
ATOM 647 O O . SER A 1 84 ? -60.25 35.156 1.265 1 28.64 84 SER A O 1
ATOM 649 N N . LEU A 1 85 ? -59.938 37.25 1.266 1 29.16 85 LEU A N 1
ATOM 650 C CA . LEU A 1 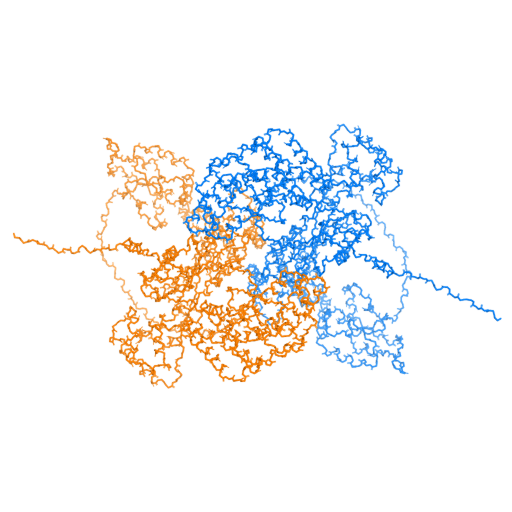85 ? -60.688 37.188 0.025 1 29.16 85 LEU A CA 1
ATOM 651 C C . LEU A 1 85 ? -59.875 36.531 -1.077 1 29.16 85 LEU A C 1
ATOM 653 O O . LEU A 1 85 ? -59.125 37.188 -1.789 1 29.16 85 LEU A O 1
ATOM 657 N N . ILE A 1 86 ? -59 35.656 -0.952 1 34.5 86 ILE A N 1
ATOM 658 C CA . ILE A 1 86 ? -58.312 34.906 -2.002 1 34.5 86 ILE A CA 1
ATOM 659 C C . ILE A 1 86 ? -59.344 34.375 -2.996 1 34.5 86 ILE A C 1
ATOM 661 O O . ILE A 1 86 ? -60.375 33.781 -2.6 1 34.5 86 ILE A O 1
ATOM 665 N N . SER A 1 87 ? -59.344 34.719 -4.398 1 45.28 87 SER A N 1
ATOM 666 C CA . SER A 1 87 ? -60.188 34.531 -5.566 1 45.28 87 SER A CA 1
ATOM 667 C C . SER A 1 87 ? -60.719 33.094 -5.633 1 45.28 87 SER A C 1
ATOM 669 O O . SER A 1 87 ? -60 32.156 -5.328 1 45.28 87 SER A O 1
ATOM 671 N N . LYS A 1 88 ? -62.062 32.812 -5.648 1 50.22 88 LYS A N 1
ATOM 672 C CA . LYS A 1 88 ? -63.062 31.766 -5.547 1 50.22 88 LYS A CA 1
ATOM 673 C C . LYS A 1 88 ? -62.781 30.656 -6.566 1 50.22 88 LYS A C 1
ATOM 675 O O . LYS A 1 88 ? -63.031 29.484 -6.297 1 50.22 88 LYS A O 1
ATOM 680 N N . TYR A 1 89 ? -62.438 30.922 -7.879 1 62.56 89 TYR A N 1
ATOM 681 C CA . TYR A 1 89 ? -62.531 29.875 -8.891 1 62.56 89 TYR A CA 1
ATOM 682 C C . TYR A 1 89 ? -61.156 29.344 -9.242 1 62.56 89 TYR A C 1
ATOM 684 O O . TYR A 1 89 ? -60.938 28.828 -10.344 1 62.56 89 TYR A O 1
ATOM 692 N N . GLU A 1 90 ? -60.219 29.469 -8.602 1 72.56 90 GLU A N 1
ATOM 693 C CA . GLU A 1 90 ? -58.875 28.922 -8.789 1 72.56 90 GLU A CA 1
ATOM 694 C C . GLU A 1 90 ? -58.844 27.422 -8.484 1 72.56 90 GLU A C 1
ATOM 696 O O . GLU A 1 90 ? -59.75 26.891 -7.859 1 72.56 90 GLU A O 1
ATOM 701 N N . PRO A 1 91 ? -57.781 26.766 -9.125 1 82.75 91 PRO A N 1
ATOM 702 C CA . PRO A 1 91 ? -57.656 25.344 -8.828 1 82.75 91 PRO A CA 1
ATOM 703 C C . PRO A 1 91 ? -57.719 25.047 -7.332 1 82.75 91 PRO A C 1
ATOM 705 O O . PRO A 1 91 ? -57.125 25.797 -6.535 1 82.75 91 PRO A O 1
ATOM 708 N N . PRO A 1 92 ? -58.562 24.125 -6.906 1 81.25 92 PRO A N 1
ATOM 709 C CA . PRO A 1 92 ? -58.688 23.797 -5.484 1 81.25 92 PRO A CA 1
ATOM 710 C C . PRO A 1 92 ? -57.438 23.156 -4.906 1 81.25 92 PRO A C 1
ATOM 712 O O . PRO A 1 92 ? -57.344 22.969 -3.693 1 81.25 92 PRO A O 1
ATOM 715 N N . TYR A 1 93 ? -56.5 22.922 -5.727 1 82.06 93 TYR A N 1
ATOM 716 C CA . TYR A 1 93 ? -55.25 22.375 -5.242 1 82.06 93 TYR A CA 1
ATOM 717 C C . TYR A 1 93 ? -54.156 23.438 -5.262 1 82.06 93 TYR A C 1
ATOM 719 O O . TYR A 1 93 ? -54.25 24.422 -6.012 1 82.06 93 TYR A O 1
ATOM 727 N N . PRO A 1 94 ? -53.188 23.297 -4.34 1 80.31 94 PRO A N 1
ATOM 728 C CA . PRO A 1 94 ? -52.094 24.266 -4.344 1 80.31 94 PRO A CA 1
ATOM 729 C C . PRO A 1 94 ? -51.312 24.281 -5.672 1 80.31 94 PRO A C 1
ATOM 731 O O . PRO A 1 94 ? -51.281 23.281 -6.383 1 80.31 94 PRO A O 1
ATOM 734 N N . ASP A 1 95 ? -50.844 25.391 -6.086 1 81.62 95 ASP A N 1
ATOM 735 C CA . ASP A 1 95 ? -50.125 25.562 -7.348 1 81.62 95 ASP A CA 1
ATOM 736 C C . ASP A 1 95 ? -48.875 24.672 -7.398 1 81.62 95 ASP A C 1
ATOM 738 O O . ASP A 1 95 ? -47.969 24.859 -6.613 1 81.62 95 ASP A O 1
ATOM 742 N N . ILE A 1 96 ? -48.875 23.703 -8.281 1 80.81 96 ILE A N 1
ATOM 743 C CA . ILE A 1 96 ? -47.875 22.641 -8.375 1 80.81 96 ILE A CA 1
ATOM 744 C C . ILE A 1 96 ? -46.531 23.219 -8.758 1 80.81 96 ILE A C 1
ATOM 746 O O . ILE A 1 96 ? -45.5 22.688 -8.383 1 80.81 96 ILE A O 1
ATOM 750 N N . ALA A 1 97 ? -46.406 24.406 -9.406 1 78.81 97 ALA A N 1
ATOM 751 C CA . ALA A 1 97 ? -45.156 25.016 -9.844 1 78.81 97 ALA A CA 1
ATOM 752 C C . ALA A 1 97 ? -44.469 25.703 -8.688 1 78.81 97 ALA A C 1
ATOM 754 O O . ALA A 1 97 ? -43.25 25.875 -8.711 1 78.81 97 ALA A O 1
ATOM 755 N N . LYS A 1 98 ? -45.125 26.094 -7.664 1 74.19 98 LYS A N 1
ATOM 756 C CA . LYS A 1 98 ? -44.594 26.844 -6.535 1 74.19 98 LYS A CA 1
ATOM 757 C C . LYS A 1 98 ? -44.406 25.953 -5.316 1 74.19 98 LYS A C 1
ATOM 759 O O . LYS A 1 98 ? -44.25 26.438 -4.195 1 74.19 98 LYS A O 1
ATOM 764 N N . LEU A 1 99 ? -44.375 24.719 -5.445 1 66.44 99 LEU A N 1
ATOM 765 C CA . LEU A 1 99 ? -44.312 23.812 -4.297 1 66.44 99 LEU A CA 1
ATOM 766 C C . LEU A 1 99 ? -42.875 23.656 -3.814 1 66.44 99 LEU A C 1
ATOM 768 O O . LEU A 1 99 ? -42 23.219 -4.57 1 66.44 99 LEU A O 1
ATOM 772 N N . SER A 1 100 ? -42.312 24.406 -2.854 1 61.41 100 SER A N 1
ATOM 773 C CA . SER A 1 100 ? -40.969 24.281 -2.309 1 61.41 100 SER A CA 1
ATOM 774 C C . SER A 1 100 ? -40.844 23.094 -1.35 1 61.41 100 SER A C 1
ATOM 776 O O . SER A 1 100 ? -39.875 22.344 -1.385 1 61.41 100 SER A O 1
ATOM 778 N N . ASP A 1 101 ? -41.688 23.062 -0.245 1 61.62 101 ASP A N 1
ATOM 779 C CA . ASP A 1 101 ? -41.719 22.016 0.774 1 61.62 101 ASP A CA 1
ATOM 780 C C . ASP A 1 101 ? -43.031 21.234 0.708 1 61.62 101 ASP A C 1
ATOM 782 O O . ASP A 1 101 ? -44.125 21.797 0.953 1 61.62 101 ASP A O 1
ATOM 786 N N . ILE A 1 102 ? -43.062 20.109 0.064 1 64.69 102 ILE A N 1
ATOM 787 C CA . ILE A 1 102 ? -44.281 19.328 -0.159 1 64.69 102 ILE A CA 1
ATOM 788 C C . ILE A 1 102 ? -44.625 18.531 1.094 1 64.69 102 ILE A C 1
ATOM 790 O O . ILE A 1 102 ? -43.938 17.578 1.437 1 64.69 102 ILE A O 1
ATOM 794 N N . ASP A 1 103 ? -45.5 19.031 1.92 1 66.94 103 ASP A N 1
ATOM 795 C CA . ASP A 1 103 ? -46.062 18.312 3.066 1 66.94 103 ASP A CA 1
ATOM 796 C C . ASP A 1 103 ? -47.094 17.266 2.617 1 66.94 103 ASP A C 1
ATOM 798 O O . ASP A 1 103 ? -47.594 17.328 1.502 1 66.94 103 ASP A O 1
ATOM 802 N N . ASP A 1 104 ? -47.406 16.297 3.436 1 70.62 104 ASP A N 1
ATOM 803 C CA . ASP A 1 104 ? -48.281 15.195 3.131 1 70.62 104 ASP A CA 1
ATOM 804 C C . ASP A 1 104 ? -49.719 15.703 2.826 1 70.62 104 ASP A C 1
ATOM 806 O O . ASP A 1 104 ? -50.406 15.125 1.991 1 70.62 104 ASP A O 1
ATOM 810 N N . LEU A 1 105 ? -49.969 16.766 3.469 1 71.75 105 LEU A N 1
ATOM 811 C CA . LEU A 1 105 ? -51.312 17.312 3.246 1 71.75 105 LEU A CA 1
ATOM 812 C C . LEU A 1 105 ? -51.438 17.906 1.846 1 71.75 105 LEU A C 1
ATOM 814 O O . LEU A 1 105 ? -52.438 17.734 1.177 1 71.75 105 LEU A O 1
ATOM 818 N N . ILE A 1 106 ? -50.375 18.484 1.39 1 76 106 ILE A N 1
ATOM 819 C CA . ILE A 1 106 ? -50.344 19.109 0.072 1 76 106 ILE A CA 1
ATOM 820 C C . ILE A 1 106 ? -50.281 18.031 -1.009 1 76 106 ILE A C 1
ATOM 822 O O . ILE A 1 106 ? -50.969 18.125 -2.031 1 76 106 ILE A O 1
ATOM 826 N N . LYS A 1 107 ? -49.625 17.016 -0.725 1 79 107 LYS A N 1
ATOM 827 C CA . LYS A 1 107 ? -49.531 15.883 -1.642 1 79 107 LYS A CA 1
ATOM 828 C C . LYS A 1 107 ? -50.875 15.211 -1.825 1 79 107 LYS A C 1
ATOM 830 O O . LYS A 1 107 ? -51.281 14.883 -2.949 1 79 107 LYS A O 1
ATOM 835 N N . GLN A 1 108 ? -51.469 15.094 -0.678 1 78.5 108 GLN A N 1
ATOM 836 C CA . GLN A 1 108 ? -52.781 14.484 -0.717 1 78.5 108 GLN A CA 1
ATOM 837 C C . GLN A 1 108 ? -53.781 15.367 -1.471 1 78.5 108 GLN A C 1
ATOM 839 O O . GLN A 1 108 ? -54.594 14.867 -2.262 1 78.5 108 GLN A O 1
ATOM 844 N N . LYS A 1 109 ? -53.75 16.562 -1.257 1 79.75 109 LYS A N 1
ATOM 845 C CA . LYS A 1 109 ? -54.656 17.5 -1.924 1 79.75 109 LYS A CA 1
ATOM 846 C C . LYS A 1 109 ? -54.375 17.531 -3.428 1 79.75 109 LYS A C 1
ATOM 848 O O . LYS A 1 109 ? -55.344 17.578 -4.223 1 79.75 109 LYS A O 1
ATOM 853 N N . LEU A 1 110 ? -53.156 17.359 -3.795 1 82.81 110 LEU A N 1
ATOM 854 C CA . LEU A 1 110 ? -52.781 17.391 -5.203 1 82.81 110 LEU A CA 1
ATOM 855 C C . LEU A 1 110 ? -53.188 16.125 -5.918 1 82.81 110 LEU A C 1
ATOM 857 O O . LEU A 1 110 ? -53.594 16.156 -7.086 1 82.81 110 LEU A O 1
ATOM 861 N N . LEU A 1 111 ? -53.188 15.086 -5.16 1 81.5 111 LEU A N 1
ATOM 862 C CA . LEU A 1 111 ? -53.469 13.781 -5.758 1 81.5 111 LEU A CA 1
ATOM 863 C C . LEU A 1 111 ? -54.969 13.523 -5.789 1 81.5 111 LEU A C 1
ATOM 865 O O . LEU A 1 111 ? -55.469 12.883 -6.715 1 81.5 111 LEU A O 1
ATOM 869 N N . SER A 1 112 ? -55.656 14.008 -4.688 1 77.69 112 SER A N 1
ATOM 870 C CA . SER A 1 112 ? -57.062 13.617 -4.523 1 77.69 112 SER A CA 1
ATOM 871 C C . SER A 1 112 ? -58 14.711 -5.023 1 77.69 112 SER A C 1
ATOM 873 O O . SER A 1 112 ? -59.156 14.438 -5.352 1 77.69 112 SER A O 1
ATOM 875 N N . THR A 1 113 ? -57.562 15.953 -5.16 1 79.25 113 THR A N 1
ATOM 876 C CA . THR A 1 113 ? -58.5 17.047 -5.48 1 79.25 113 THR A CA 1
ATOM 877 C C . THR A 1 113 ? -58.562 17.266 -6.988 1 79.25 113 THR A C 1
ATOM 879 O O . THR A 1 113 ? -57.531 17.516 -7.633 1 79.25 113 THR A O 1
ATOM 882 N N . LYS A 1 114 ? -59.719 17.062 -7.48 1 77.56 114 LYS A N 1
ATOM 883 C CA . LYS A 1 114 ? -60 17.344 -8.883 1 77.56 114 LYS A CA 1
ATOM 884 C C . LYS A 1 114 ? -60.625 18.734 -9.055 1 77.56 114 LYS A C 1
ATOM 886 O O . LYS A 1 114 ? -61.344 19.203 -8.195 1 77.56 114 LYS A O 1
ATOM 891 N N . TRP A 1 115 ? -60.188 19.375 -10.203 1 83.62 115 TRP A N 1
ATOM 892 C CA . TRP A 1 115 ? -60.75 20.672 -10.539 1 83.62 115 TRP A CA 1
ATOM 893 C C . TRP A 1 115 ? -61.969 20.531 -11.43 1 83.62 115 TRP A C 1
ATOM 895 O O . TRP A 1 115 ? -61.875 20.578 -12.656 1 83.62 115 TRP A O 1
ATOM 905 N N . ASN A 1 116 ? -63.125 20.234 -10.82 1 79.06 116 ASN A N 1
ATOM 906 C CA . ASN A 1 116 ? -64.375 19.984 -11.547 1 79.06 116 ASN A CA 1
ATOM 907 C C . ASN A 1 116 ? -64.938 21.266 -12.164 1 79.06 116 ASN A C 1
ATOM 909 O O . ASN A 1 116 ? -65.562 21.219 -13.195 1 79.06 116 ASN A O 1
ATOM 913 N N . ASP A 1 117 ? -64.625 22.406 -11.578 1 79.44 117 ASP A N 1
ATOM 914 C CA . ASP A 1 117 ? -65.188 23.672 -12.055 1 79.44 117 ASP A CA 1
ATOM 915 C C . ASP A 1 117 ? -64.188 24.406 -12.945 1 79.44 117 ASP A C 1
ATOM 917 O O . ASP A 1 117 ? -64.25 25.641 -13.008 1 79.44 117 ASP A O 1
ATOM 921 N N . SER A 1 118 ? -63.312 23.734 -13.609 1 83.5 118 SER A N 1
ATOM 922 C CA . SER A 1 118 ? -62.312 24.344 -14.453 1 83.5 118 SER A CA 1
ATOM 923 C C . SER A 1 118 ? -62.938 25.062 -15.641 1 83.5 118 SER A C 1
ATOM 925 O O . SER A 1 118 ? -62.312 25.984 -16.203 1 83.5 118 SER A O 1
ATOM 927 N N . HIS A 1 119 ? -64.125 24.688 -16.016 1 81.56 119 HIS A N 1
ATOM 928 C CA . HIS A 1 119 ? -64.812 25.312 -17.141 1 81.56 119 HIS A CA 1
ATOM 929 C C . HIS A 1 119 ? -65.188 26.75 -16.828 1 81.56 119 HIS A C 1
ATOM 931 O O . HIS A 1 119 ? -65.438 27.547 -17.734 1 81.56 119 HIS A O 1
ATOM 937 N N . LEU A 1 120 ? -65.25 27.109 -15.594 1 79 120 LEU A N 1
ATOM 938 C CA . LEU A 1 120 ? -65.625 28.453 -15.188 1 79 120 LEU A CA 1
ATOM 939 C C . LEU A 1 120 ? -64.375 29.359 -15.141 1 79 120 LEU A C 1
ATOM 941 O O . LEU A 1 120 ? -64.5 30.578 -15.016 1 79 120 LEU A O 1
ATOM 945 N N . PHE A 1 121 ? -63.25 28.781 -15.242 1 81.75 121 PHE A N 1
ATOM 946 C CA . PHE A 1 121 ? -62 29.547 -15.211 1 81.75 121 PHE A CA 1
ATOM 947 C C . PHE A 1 121 ? -61.625 30.031 -16.609 1 81.75 121 PHE A C 1
ATOM 949 O O . PHE A 1 121 ? -61.781 29.297 -17.594 1 81.75 121 PHE A O 1
ATOM 956 N N . LYS A 1 122 ? -61.375 31.266 -16.719 1 81.25 122 LYS A N 1
ATOM 957 C CA . LYS A 1 122 ? -60.938 31.844 -17.984 1 81.25 122 LYS A CA 1
ATOM 958 C C . LYS A 1 122 ? -59.438 31.641 -18.203 1 81.25 122 LYS A C 1
ATOM 960 O O . LYS A 1 122 ? -58.625 32.344 -17.625 1 81.25 122 LYS A O 1
ATOM 965 N N . PHE A 1 123 ? -59.031 30.688 -19.031 1 85.31 123 PHE A N 1
ATOM 966 C CA . PHE A 1 123 ? -57.625 30.375 -19.312 1 85.31 123 PHE A CA 1
ATOM 967 C C . PHE A 1 123 ? -57 31.453 -20.203 1 85.31 123 PHE A C 1
ATOM 969 O O . PHE A 1 123 ? -57.656 31.969 -21.109 1 85.31 123 PHE A O 1
ATOM 976 N N . PRO A 1 124 ? -55.75 31.828 -19.938 1 85.5 124 PRO A N 1
ATOM 977 C CA . PRO A 1 124 ? -55.062 32.812 -20.766 1 85.5 124 PRO A CA 1
ATOM 978 C C . PRO A 1 124 ? -54.812 32.344 -22.188 1 85.5 124 PRO A C 1
ATOM 980 O O . PRO A 1 124 ? -54.625 31.141 -22.406 1 85.5 124 PRO A O 1
ATOM 983 N N . SER A 1 125 ? -54.938 33.188 -23.141 1 82.56 125 SER A N 1
ATOM 984 C CA . SER A 1 125 ? -54.688 32.875 -24.547 1 82.56 125 SER A CA 1
ATOM 985 C C . SER A 1 125 ? -53.219 33.031 -24.906 1 82.56 125 SER A C 1
ATOM 987 O O . SER A 1 125 ? -52.562 33.938 -24.406 1 82.56 125 SER A O 1
ATOM 989 N N . ARG A 1 126 ? -52.656 32.031 -25.641 1 80.5 126 ARG A N 1
ATOM 990 C CA . ARG A 1 126 ? -51.281 32.062 -26.125 1 80.5 126 ARG A CA 1
ATOM 991 C C . ARG A 1 126 ? -51.219 31.969 -27.641 1 80.5 126 ARG A C 1
ATOM 993 O O . ARG A 1 126 ? -52.062 31.297 -28.266 1 80.5 126 ARG A O 1
ATOM 1000 N N . VAL A 1 127 ? -50.344 32.688 -28.25 1 79.31 127 VAL A N 1
ATOM 1001 C CA . VAL A 1 127 ? -50.188 32.75 -29.688 1 79.31 127 VAL A CA 1
ATOM 1002 C C . VAL A 1 127 ? -49.312 31.594 -30.172 1 79.31 127 VAL A C 1
ATOM 1004 O O . VAL A 1 127 ? -48.188 31.422 -29.672 1 79.31 127 VAL A O 1
ATOM 1007 N N . PHE A 1 128 ? -49.844 30.656 -30.875 1 77.62 128 PHE A N 1
ATOM 1008 C CA . PHE A 1 128 ? -49.094 29.609 -31.531 1 77.62 128 PHE A CA 1
ATOM 1009 C C . PHE A 1 128 ? -49.062 29.812 -33.031 1 77.62 128 PHE A C 1
ATOM 1011 O O . PHE A 1 128 ? -50.094 29.594 -33.719 1 77.62 128 PHE A O 1
ATOM 1018 N N . GLY A 1 129 ? -48 30.375 -33.75 1 75.12 129 GLY A N 1
ATOM 1019 C CA . GLY A 1 129 ? -47.969 30.766 -35.156 1 75.12 129 GLY A CA 1
ATOM 1020 C C . GLY A 1 129 ? -48.875 31.953 -35.469 1 75.12 129 GLY A C 1
ATOM 1021 O O . GLY A 1 129 ? -48.625 33.062 -34.969 1 75.12 129 GLY A O 1
ATOM 1022 N N . GLN A 1 130 ? -50.125 31.844 -36.156 1 76.56 130 GLN A N 1
ATOM 1023 C CA . GLN A 1 130 ? -51.031 32.906 -36.531 1 76.56 130 GLN A CA 1
ATOM 1024 C C . GLN A 1 130 ? -52.375 32.781 -35.781 1 76.56 130 GLN A C 1
ATOM 1026 O O . GLN A 1 130 ? -53.25 33.656 -35.906 1 76.56 130 GLN A O 1
ATOM 1031 N N . LYS A 1 131 ? -52.469 31.75 -34.875 1 78.31 131 LYS A N 1
ATOM 1032 C CA . LYS A 1 131 ? -53.75 31.516 -34.188 1 78.31 131 LYS A CA 1
ATOM 1033 C C . LYS A 1 131 ? -53.594 31.578 -32.688 1 78.31 131 LYS A C 1
ATOM 1035 O O . LYS A 1 131 ? -52.562 31.188 -32.125 1 78.31 131 LYS A O 1
ATOM 1040 N N . GLN A 1 132 ? -54.531 32.25 -32.031 1 80.31 132 GLN A N 1
ATOM 1041 C CA . GLN A 1 132 ? -54.625 32.281 -30.562 1 80.31 132 GLN A CA 1
ATOM 1042 C C . GLN A 1 132 ? -55.281 31.031 -30.016 1 80.31 132 GLN A C 1
ATOM 1044 O O . GLN A 1 132 ? -56.344 30.625 -30.5 1 80.31 132 GLN A O 1
ATOM 1049 N N . ARG A 1 133 ? -54.625 30.328 -29.188 1 84.56 133 ARG A N 1
ATOM 1050 C CA . ARG A 1 133 ? -55.188 29.125 -28.594 1 84.56 133 ARG A CA 1
ATOM 1051 C C . ARG A 1 133 ? -55.219 29.203 -27.078 1 84.56 133 ARG A C 1
ATOM 1053 O O . ARG A 1 133 ? -54.344 29.844 -26.469 1 84.56 133 ARG A O 1
ATOM 1060 N N . LYS A 1 134 ? -56.312 28.641 -26.531 1 85 134 LYS A N 1
ATOM 1061 C CA . LYS A 1 134 ? -56.469 28.531 -25.094 1 85 134 LYS A CA 1
ATOM 1062 C C . LYS A 1 134 ? -56.625 27.078 -24.656 1 85 134 LYS A C 1
ATOM 1064 O O . LYS A 1 134 ? -57.031 26.234 -25.453 1 85 134 LYS A O 1
ATOM 1069 N N . LEU A 1 135 ? -56.219 26.828 -23.438 1 88.31 135 LEU A N 1
ATOM 1070 C CA . LEU A 1 135 ? -56.438 25.5 -22.891 1 88.31 135 LEU A CA 1
ATOM 1071 C C . LEU A 1 135 ? -57.906 25.203 -22.734 1 88.31 135 LEU A C 1
ATOM 1073 O O . LEU A 1 135 ? -58.688 26.047 -22.297 1 88.31 135 LEU A O 1
ATOM 1077 N N . GLN A 1 136 ? -58.312 24.047 -23.203 1 86.69 136 GLN A N 1
ATOM 1078 C CA . GLN A 1 136 ? -59.719 23.609 -23.062 1 86.69 136 GLN A CA 1
ATOM 1079 C C . GLN A 1 136 ? -59.906 22.891 -21.734 1 86.69 136 GLN A C 1
ATOM 1081 O O . GLN A 1 136 ? -59.094 22.031 -21.359 1 86.69 136 GLN A O 1
ATOM 1086 N N . SER A 1 137 ? -60.844 23.25 -21.047 1 85.06 137 SER A N 1
ATOM 1087 C CA . SER A 1 137 ? -61.156 22.672 -19.75 1 85.06 137 SER A CA 1
ATOM 1088 C C . SER A 1 137 ? -61.406 21.156 -19.859 1 85.06 137 SER A C 1
ATOM 1090 O O . SER A 1 137 ? -61.25 20.438 -18.875 1 85.06 137 SER A O 1
ATOM 1092 N N . SER A 1 138 ? -61.719 20.656 -20.984 1 86.25 138 SER A N 1
ATOM 1093 C CA . SER A 1 138 ? -62.031 19.234 -21.172 1 86.25 138 SER A CA 1
ATOM 1094 C C . SER A 1 138 ? -60.781 18.375 -20.906 1 86.25 138 SER A C 1
ATOM 1096 O O . SER A 1 138 ? -60.906 17.234 -20.484 1 86.25 138 SER A O 1
ATOM 1098 N N . TRP A 1 139 ? -59.625 18.906 -21.062 1 87.25 139 TRP A N 1
ATOM 1099 C CA . TRP A 1 139 ? -58.375 18.156 -20.828 1 87.25 139 TRP A CA 1
ATOM 1100 C C . TRP A 1 139 ? -58.219 17.859 -19.344 1 87.25 139 TRP A C 1
ATOM 1102 O O . TRP A 1 139 ? -57.812 16.75 -18.969 1 87.25 139 TRP A O 1
ATOM 1112 N N . LEU A 1 140 ? -58.531 18.781 -18.562 1 87.81 140 LEU A N 1
ATOM 1113 C CA . LEU A 1 140 ? -58.406 18.641 -17.109 1 87.81 140 LEU A CA 1
ATOM 1114 C C . LEU A 1 140 ? -59.438 17.656 -16.562 1 87.81 140 LEU A C 1
ATOM 1116 O O . LEU A 1 140 ? -59.219 17 -15.555 1 87.81 140 LEU A O 1
ATOM 1120 N N . GLN A 1 141 ? -60.562 17.578 -17.281 1 81.81 141 GLN A N 1
ATOM 1121 C CA . GLN A 1 141 ? -61.625 16.672 -16.859 1 81.81 141 GLN A CA 1
ATOM 1122 C C . GLN A 1 141 ? -61.344 15.25 -17.359 1 81.81 141 GLN A C 1
ATOM 1124 O O . GLN A 1 141 ? -61.625 14.281 -16.641 1 81.81 141 GLN A O 1
ATOM 1129 N N . ASN A 1 142 ? -60.75 15.117 -18.5 1 84.94 142 ASN A N 1
ATOM 1130 C CA . ASN A 1 142 ? -60.562 13.805 -19.109 1 84.94 142 ASN A CA 1
ATOM 1131 C C . ASN A 1 142 ? -59.312 13.117 -18.578 1 84.94 142 ASN A C 1
ATOM 1133 O O . ASN A 1 142 ? -59.188 11.891 -18.625 1 84.94 142 ASN A O 1
ATOM 1137 N N . HIS A 1 143 ? -58.406 13.844 -18.125 1 85.62 143 HIS A N 1
ATOM 1138 C CA . HIS A 1 143 ? -57.156 13.289 -17.609 1 85.62 143 HIS A CA 1
ATOM 1139 C C . HIS A 1 143 ? -56.969 13.641 -16.125 1 85.62 143 HIS A C 1
ATOM 1141 O O . HIS A 1 143 ? -56.469 14.719 -15.805 1 85.62 143 HIS A O 1
ATOM 1147 N N . PRO A 1 144 ? -57.25 12.68 -15.227 1 83 144 PRO A N 1
ATOM 1148 C CA . PRO A 1 144 ? -57.281 12.961 -13.789 1 83 144 PRO A CA 1
ATOM 1149 C C . PRO A 1 144 ? -55.906 13.312 -13.234 1 83 144 PRO A C 1
ATOM 1151 O O . PRO A 1 144 ? -55.781 13.945 -12.18 1 83 144 PRO A O 1
ATOM 1154 N N . TRP A 1 145 ? -54.906 12.969 -13.969 1 87.31 145 TRP A N 1
ATOM 1155 C CA . TRP A 1 145 ? -53.562 13.242 -13.492 1 87.31 145 TRP A CA 1
ATOM 1156 C C . TRP A 1 145 ? -53.125 14.664 -13.836 1 87.31 145 TRP A C 1
ATOM 1158 O O . TRP A 1 145 ? -52.125 15.164 -13.305 1 87.31 145 TRP A O 1
ATOM 1168 N N . MET A 1 146 ? -53.781 15.352 -14.602 1 88.62 146 MET A N 1
ATOM 1169 C CA . MET A 1 146 ? -53.438 16.656 -15.133 1 88.62 146 MET A CA 1
ATOM 1170 C C . MET A 1 146 ? -53.812 17.766 -14.156 1 88.62 146 MET A C 1
ATOM 1172 O O . MET A 1 146 ? -54.938 17.812 -13.656 1 88.62 146 MET A O 1
ATOM 1176 N N . ARG A 1 147 ? -52.812 18.578 -13.773 1 89.38 147 ARG A N 1
ATOM 1177 C CA . ARG A 1 147 ? -53.031 19.75 -12.93 1 89.38 147 ARG A CA 1
ATOM 1178 C C . ARG A 1 147 ? -52.531 21.016 -13.625 1 89.38 147 ARG A C 1
ATOM 1180 O O . ARG A 1 147 ? -51.5 21.016 -14.297 1 89.38 147 ARG A O 1
ATOM 1187 N N . TYR A 1 148 ? -53.25 22.078 -13.531 1 89.06 148 TYR A N 1
ATOM 1188 C CA . TYR A 1 148 ? -52.938 23.391 -14.109 1 89.06 148 TYR A CA 1
ATOM 1189 C C . TYR A 1 148 ? -52.344 24.312 -13.07 1 89.06 148 TYR A C 1
ATOM 1191 O O . TYR A 1 148 ? -52.844 24.406 -11.945 1 89.06 148 TYR A O 1
ATOM 1199 N N . SER A 1 149 ? -51.219 24.922 -13.492 1 87.44 149 SER A N 1
ATOM 1200 C CA . SER A 1 149 ? -50.594 25.953 -12.664 1 87.44 149 SER A CA 1
ATOM 1201 C C . SER A 1 149 ? -50.938 27.359 -13.172 1 87.44 149 SER A C 1
ATOM 1203 O O . SER A 1 149 ? -50.656 27.703 -14.312 1 87.44 149 SER A O 1
ATOM 1205 N N . VAL A 1 150 ? -51.5 28.109 -12.336 1 84.81 150 VAL A N 1
ATOM 1206 C CA . VAL A 1 150 ? -51.906 29.469 -12.695 1 84.81 150 VAL A CA 1
ATOM 1207 C C . VAL A 1 150 ? -50.688 30.359 -12.812 1 84.81 150 VAL A C 1
ATOM 1209 O O . VAL A 1 150 ? -50.625 31.234 -13.672 1 84.81 150 VAL A O 1
ATOM 1212 N N . SER A 1 151 ? -49.656 30.016 -12.062 1 83.19 151 SER A N 1
ATOM 1213 C CA . SER A 1 151 ? -48.469 30.844 -12.039 1 83.19 151 SER A CA 1
ATOM 1214 C C . SER A 1 151 ? -47.656 30.672 -13.305 1 83.19 151 SER A C 1
ATOM 1216 O O . SER A 1 151 ? -47.125 31.641 -13.859 1 83.19 151 SER A O 1
ATOM 1218 N N . THR A 1 152 ? -47.625 29.484 -13.867 1 86 152 THR A N 1
ATOM 1219 C CA . THR A 1 152 ? -46.812 29.219 -15.047 1 86 152 THR A CA 1
ATOM 1220 C C . THR A 1 152 ? -47.688 29.031 -16.281 1 86 152 THR A C 1
ATOM 1222 O O . THR A 1 152 ? -47.188 28.938 -17.406 1 86 152 THR A O 1
ATOM 1225 N N . ASP A 1 153 ? -48.875 29.125 -16.156 1 88.69 153 ASP A N 1
ATOM 1226 C CA . ASP A 1 153 ? -49.812 28.844 -17.25 1 88.69 153 ASP A CA 1
ATOM 1227 C C . ASP A 1 153 ? -49.375 27.609 -18.031 1 88.69 153 ASP A C 1
ATOM 1229 O O . ASP A 1 153 ? -49.156 27.688 -19.25 1 88.69 153 ASP A O 1
ATOM 1233 N N . ALA A 1 154 ? -49.188 26.578 -17.375 1 90.25 154 ALA A N 1
ATOM 1234 C CA . ALA A 1 154 ? -48.719 25.328 -17.969 1 90.25 154 ALA A CA 1
ATOM 1235 C C . ALA A 1 154 ? -49.312 24.125 -17.25 1 90.25 154 ALA A C 1
ATOM 1237 O O . ALA A 1 154 ? -49.906 24.266 -16.172 1 90.25 154 ALA A O 1
ATOM 1238 N N . LEU A 1 155 ? -49.25 22.969 -17.875 1 91.19 155 LEU A N 1
ATOM 1239 C CA . LEU A 1 155 ? -49.812 21.734 -17.359 1 91.19 155 LEU A CA 1
ATOM 1240 C C . LEU A 1 155 ? -48.688 20.859 -16.75 1 91.19 155 LEU A C 1
ATOM 1242 O O . LEU A 1 155 ? -47.594 20.828 -17.266 1 91.19 155 LEU A O 1
ATOM 1246 N N . TYR A 1 156 ? -49.125 20.312 -15.641 1 90.62 156 TYR A N 1
ATOM 1247 C CA . TYR A 1 156 ? -48.25 19.359 -14.938 1 90.62 156 TYR A CA 1
ATOM 1248 C C . TYR A 1 156 ? -48.969 18.031 -14.711 1 90.62 156 TYR A C 1
ATOM 1250 O O . TYR A 1 156 ? -50.219 17.984 -14.711 1 90.62 156 TYR A O 1
ATOM 1258 N N . CYS A 1 157 ? -48.25 16.969 -14.523 1 87.69 157 CYS A N 1
ATOM 1259 C CA . CYS A 1 157 ? -48.781 15.703 -14.031 1 87.69 157 CYS A CA 1
ATOM 1260 C C . CYS A 1 157 ? -48.562 15.586 -12.523 1 87.69 157 CYS A C 1
ATOM 1262 O O . CYS A 1 157 ? -47.438 15.57 -12.039 1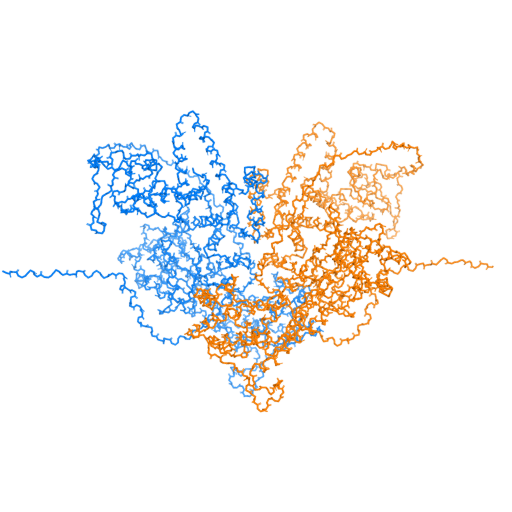 87.69 157 CYS A O 1
ATOM 1264 N N . ALA A 1 158 ? -49.625 15.531 -11.797 1 86.56 158 ALA A N 1
ATOM 1265 C CA . ALA A 1 158 ? -49.562 15.445 -10.336 1 86.56 158 ALA A CA 1
ATOM 1266 C C . ALA A 1 158 ? -48.781 14.211 -9.891 1 86.56 158 ALA A C 1
ATOM 1268 O O . ALA A 1 158 ? -48 14.273 -8.93 1 86.56 158 ALA A O 1
ATOM 1269 N N . TYR A 1 159 ? -48.875 13.141 -10.602 1 84.38 159 TYR A N 1
ATOM 1270 C CA . TYR A 1 159 ? -48.219 11.898 -10.242 1 84.38 159 TYR A CA 1
ATOM 1271 C C . TYR A 1 159 ? -46.719 11.984 -10.477 1 84.38 159 TYR A C 1
ATOM 1273 O O . TYR A 1 159 ? -45.906 11.625 -9.609 1 84.38 159 TYR A O 1
ATOM 1281 N N . CYS A 1 160 ? -46.344 12.5 -11.578 1 82.94 160 CYS A N 1
ATOM 1282 C CA . CYS A 1 160 ? -44.938 12.484 -11.984 1 82.94 160 CYS A CA 1
ATOM 1283 C C . CYS A 1 160 ? -44.156 13.602 -11.305 1 82.94 160 CYS A C 1
ATOM 1285 O O . CYS A 1 160 ? -42.938 13.469 -11.07 1 82.94 160 CYS A O 1
ATOM 1287 N N . VAL A 1 161 ? -44.75 14.719 -10.977 1 83.69 161 VAL A N 1
ATOM 1288 C CA . VAL A 1 161 ? -44.094 15.797 -10.25 1 83.69 161 VAL A CA 1
ATOM 1289 C C . VAL A 1 161 ? -43.75 15.336 -8.836 1 83.69 161 VAL A C 1
ATOM 1291 O O . VAL A 1 161 ? -42.719 15.68 -8.297 1 83.69 161 VAL A O 1
ATOM 1294 N N . LEU A 1 162 ? -44.594 14.531 -8.297 1 80 162 LEU A N 1
ATOM 1295 C CA . LEU A 1 162 ? -44.469 14.148 -6.895 1 80 162 LEU A CA 1
ATOM 1296 C C . LEU A 1 162 ? -43.594 12.906 -6.758 1 80 162 LEU A C 1
ATOM 1298 O O . LEU A 1 162 ? -42.875 12.758 -5.766 1 80 162 LEU A O 1
ATOM 1302 N N . PHE A 1 163 ? -43.656 11.977 -7.715 1 76.38 163 PHE A N 1
ATOM 1303 C CA . PHE A 1 163 ? -43.062 10.664 -7.48 1 76.38 163 PHE A CA 1
ATOM 1304 C C . PHE A 1 163 ? -42.031 10.344 -8.547 1 76.38 163 PHE A C 1
ATOM 1306 O O . PHE A 1 163 ? -41.438 9.266 -8.539 1 76.38 163 PHE A O 1
ATOM 1313 N N . SER A 1 164 ? -41.75 11.164 -9.5 1 73.94 164 SER A N 1
ATOM 1314 C CA . SER A 1 164 ? -40.781 10.883 -10.57 1 73.94 164 SER A CA 1
ATOM 1315 C C . SER A 1 164 ? -39.375 11.047 -10.078 1 73.94 164 SER A C 1
ATOM 1317 O O . SER A 1 164 ? -39.094 11.922 -9.258 1 73.94 164 SER A O 1
ATOM 1319 N N . SER A 1 165 ? -38.438 10.133 -10.438 1 67.62 165 SER A N 1
ATOM 1320 C CA . SER A 1 165 ? -37.031 10.227 -10.102 1 67.62 165 SER A CA 1
ATOM 1321 C C . SER A 1 165 ? -36.375 11.406 -10.812 1 67.62 165 SER A C 1
ATOM 1323 O O . SER A 1 165 ? -36.812 11.797 -11.906 1 67.62 165 SER A O 1
ATOM 1325 N N . LYS A 1 166 ? -35.375 12.141 -10.266 1 62.22 166 LYS A N 1
ATOM 1326 C CA . LYS A 1 166 ? -34.688 13.312 -10.797 1 62.22 166 LYS A CA 1
ATOM 1327 C C . LYS A 1 166 ? -34.062 13.016 -12.164 1 62.22 166 LYS A C 1
ATOM 1329 O O . LYS A 1 166 ? -33.938 13.906 -13.008 1 62.22 166 LYS A O 1
ATOM 1334 N N . ASP A 1 167 ? -33.75 11.844 -12.484 1 60.28 167 ASP A N 1
ATOM 1335 C CA . ASP A 1 167 ? -33.031 11.469 -13.695 1 60.28 167 ASP A CA 1
ATOM 1336 C C . ASP A 1 167 ? -33.969 10.867 -14.727 1 60.28 167 ASP A C 1
ATOM 1338 O O . ASP A 1 167 ? -33.531 10.188 -15.664 1 60.28 167 ASP A O 1
ATOM 1342 N N . SER A 1 168 ? -35.156 11.164 -14.781 1 62.78 168 SER A N 1
ATOM 1343 C CA . SER A 1 168 ? -36.094 10.547 -15.703 1 62.78 168 SER A CA 1
ATOM 1344 C C . SER A 1 168 ? -35.938 11.102 -17.109 1 62.78 168 SER A C 1
ATOM 1346 O O . SER A 1 168 ? -35.719 12.305 -17.281 1 62.78 168 SER A O 1
ATOM 1348 N N . LYS A 1 169 ? -35.969 10.273 -18.125 1 63.88 169 LYS A N 1
ATOM 1349 C CA . LYS A 1 169 ? -35.781 10.602 -19.531 1 63.88 169 LYS A CA 1
ATOM 1350 C C . LYS A 1 169 ? -36.906 11.492 -20.047 1 63.88 169 LYS A C 1
ATOM 1352 O O . LYS A 1 169 ? -36.688 12.367 -20.891 1 63.88 169 LYS A O 1
ATOM 1357 N N . GLU A 1 170 ? -38.062 11.211 -19.516 1 70.12 170 GLU A N 1
ATOM 1358 C CA . GLU A 1 170 ? -39.188 12.031 -19.938 1 70.12 170 GLU A CA 1
ATOM 1359 C C . GLU A 1 170 ? -39.469 13.156 -18.953 1 70.12 170 GLU A C 1
ATOM 1361 O O . GLU A 1 170 ? -39.781 12.906 -17.797 1 70.12 170 GLU A O 1
ATOM 1366 N N . LYS A 1 171 ? -39.281 14.367 -19.375 1 75.38 171 LYS A N 1
ATOM 1367 C CA . LYS A 1 171 ? -39.375 15.523 -18.5 1 75.38 171 LYS A CA 1
ATOM 1368 C C . LYS A 1 171 ? -40.656 16.297 -18.719 1 75.38 171 LYS A C 1
ATOM 1370 O O . LYS A 1 171 ? -40.969 17.219 -17.969 1 75.38 171 LYS A O 1
ATOM 1375 N N . SER A 1 172 ? -41.344 15.836 -19.688 1 84 172 SER A N 1
ATOM 1376 C CA . SER A 1 172 ? -42.594 16.562 -19.969 1 84 172 SER A CA 1
ATOM 1377 C C . SER A 1 172 ? -43.625 16.344 -18.875 1 84 172 SER A C 1
ATOM 1379 O O . SER A 1 172 ? -43.75 15.242 -18.344 1 84 172 SER A O 1
ATOM 1381 N N . PHE A 1 173 ? -44.344 17.312 -18.406 1 89.06 173 PHE A N 1
ATOM 1382 C CA . PHE A 1 173 ? -45.375 17.375 -17.391 1 89.06 173 PHE A CA 1
ATOM 1383 C C . PHE A 1 173 ? -44.781 17.219 -15.992 1 89.06 173 PHE A C 1
ATOM 1385 O O . PHE A 1 173 ? -45.5 17.25 -14.992 1 89.06 173 PHE A O 1
ATOM 1392 N N . SER A 1 174 ? -43.531 16.984 -15.836 1 83.62 174 SER A N 1
ATOM 1393 C CA . SER A 1 174 ? -42.906 16.859 -14.523 1 83.62 174 SER A CA 1
ATOM 1394 C C . SER A 1 174 ? -42 18.031 -14.234 1 83.62 174 SER A C 1
ATOM 1396 O O . SER A 1 174 ? -42.438 19.047 -13.688 1 83.62 174 SER A O 1
ATOM 1398 N N . LYS A 1 175 ? -40.688 17.953 -14.758 1 78.69 175 LYS A N 1
ATOM 1399 C CA . LYS A 1 175 ? -39.719 19.047 -14.562 1 78.69 175 LYS A CA 1
ATOM 1400 C C . LYS A 1 175 ? -39.969 20.156 -15.594 1 78.69 175 LYS A C 1
ATOM 1402 O O . LYS A 1 175 ? -39.781 21.328 -15.297 1 78.69 175 LYS A O 1
ATOM 1407 N N . THR A 1 176 ? -40.406 19.797 -16.781 1 84 176 THR A N 1
ATOM 1408 C CA . THR A 1 176 ? -40.75 20.75 -17.828 1 84 176 THR A CA 1
ATOM 1409 C C . THR A 1 176 ? -42.25 20.859 -18 1 84 176 THR A C 1
ATOM 1411 O O . THR A 1 176 ? -42.875 19.922 -18.484 1 84 176 THR A O 1
ATOM 1414 N N . PRO A 1 177 ? -42.781 21.938 -17.625 1 86.44 177 PRO A N 1
ATOM 1415 C CA . PRO A 1 177 ? -44.219 22.125 -17.828 1 86.44 177 PRO A CA 1
ATOM 1416 C C . PRO A 1 177 ? -44.594 22.172 -19.312 1 86.44 177 PRO A C 1
ATOM 1418 O O . PRO A 1 177 ? -43.812 22.594 -20.156 1 86.44 177 PRO A O 1
ATOM 1421 N N . VAL A 1 178 ? -45.75 21.781 -19.609 1 89.5 178 VAL A N 1
ATOM 1422 C CA . VAL A 1 178 ? -46.219 21.75 -21 1 89.5 178 VAL A CA 1
ATOM 1423 C C . VAL A 1 178 ? -47.219 22.875 -21.234 1 89.5 178 VAL A C 1
ATOM 1425 O O . VAL A 1 178 ? -48.25 22.953 -20.562 1 89.5 178 VAL A O 1
ATOM 1428 N N . SER A 1 179 ? -46.75 23.719 -22.141 1 86.5 179 SER A N 1
ATOM 1429 C CA . SER A 1 179 ? -47.594 24.844 -22.516 1 86.5 179 SER A CA 1
ATOM 1430 C C . SER A 1 179 ? -47.875 24.859 -24.031 1 86.5 179 SER A C 1
ATOM 1432 O O . SER A 1 179 ? -48.344 25.859 -24.578 1 86.5 179 SER A O 1
ATOM 1434 N N . ASP A 1 180 ? -47.562 23.781 -24.703 1 86.06 180 ASP A N 1
ATOM 1435 C CA . ASP A 1 180 ? -47.812 23.625 -26.125 1 86.06 180 ASP A CA 1
ATOM 1436 C C . ASP A 1 180 ? -49.219 23.094 -26.375 1 86.06 180 ASP A C 1
ATOM 1438 O O . ASP A 1 180 ? -49.438 21.875 -26.344 1 86.06 180 ASP A O 1
ATOM 1442 N N . TRP A 1 181 ? -50.125 23.984 -26.609 1 86.81 181 TRP A N 1
ATOM 1443 C CA . TRP A 1 181 ? -51.531 23.625 -26.75 1 86.81 181 TRP A CA 1
ATOM 1444 C C . TRP A 1 181 ? -51.812 23.016 -28.109 1 86.81 181 TRP A C 1
ATOM 1446 O O . TRP A 1 181 ? -52.812 22.297 -28.297 1 86.81 181 TRP A O 1
ATOM 1456 N N . LYS A 1 182 ? -50.906 23.297 -29.172 1 83.12 182 LYS A N 1
ATOM 1457 C CA . LYS A 1 182 ? -51.094 22.797 -30.531 1 83.12 182 LYS A CA 1
ATOM 1458 C C . LYS A 1 182 ? -50.844 21.297 -30.594 1 83.12 182 LYS A C 1
ATOM 1460 O O . LYS A 1 182 ? -51.625 20.562 -31.188 1 83.12 182 LYS A O 1
ATOM 1465 N N . ASN A 1 183 ? -49.875 20.812 -29.953 1 85.5 183 ASN A N 1
ATOM 1466 C CA . ASN A 1 183 ? -49.5 19.406 -30.016 1 85.5 183 ASN A CA 1
ATOM 1467 C C . ASN A 1 183 ? -49.844 18.672 -28.703 1 85.5 183 ASN A C 1
ATOM 1469 O O . ASN A 1 183 ? -49.25 17.625 -28.422 1 85.5 183 ASN A O 1
ATOM 1473 N N . LEU A 1 184 ? -50.75 19.156 -27.953 1 86.81 184 LEU A N 1
ATOM 1474 C CA . LEU A 1 184 ? -51.062 18.609 -26.641 1 86.81 184 LEU A CA 1
ATOM 1475 C C . LEU A 1 184 ? -51.562 17.172 -26.75 1 86.81 184 LEU A C 1
ATOM 1477 O O . LEU A 1 184 ? -51.156 16.312 -25.969 1 86.81 184 LEU A O 1
ATOM 1481 N N . PRO A 1 185 ? -52.344 16.844 -27.719 1 85.44 185 PRO A N 1
ATOM 1482 C CA . PRO A 1 185 ? -52.812 15.461 -27.797 1 85.44 185 PRO A CA 1
ATOM 1483 C C . PRO A 1 185 ? -51.688 14.461 -28.016 1 85.44 185 PRO A C 1
ATOM 1485 O O . PRO A 1 185 ? -51.719 13.375 -27.422 1 85.44 185 PRO A O 1
ATOM 1488 N N . LEU A 1 186 ? -50.719 14.844 -28.703 1 82.06 186 LEU A N 1
ATOM 1489 C CA . LEU A 1 186 ? -49.594 13.969 -28.969 1 82.06 186 LEU A CA 1
ATOM 1490 C C . LEU A 1 186 ? -48.719 13.836 -27.719 1 82.06 186 LEU A C 1
ATOM 1492 O O . LEU A 1 186 ? -48.25 12.734 -27.406 1 82.06 186 LEU A O 1
ATOM 1496 N N . ILE A 1 187 ? -48.562 14.898 -27.047 1 86.31 187 ILE A N 1
ATOM 1497 C CA . ILE A 1 187 ? -47.719 14.906 -25.859 1 86.31 187 ILE A CA 1
ATOM 1498 C C . ILE A 1 187 ? -48.375 14.094 -24.734 1 86.31 187 ILE A C 1
ATOM 1500 O O . ILE A 1 187 ? -47.719 13.344 -24.031 1 86.31 187 ILE A O 1
ATOM 1504 N N . VAL A 1 188 ? -49.688 14.242 -24.641 1 88.31 188 VAL A N 1
ATOM 1505 C CA . VAL A 1 188 ? -50.438 13.516 -23.625 1 88.31 188 VAL A CA 1
ATOM 1506 C C . VAL A 1 188 ? -50.375 12.016 -23.922 1 88.31 188 VAL A C 1
ATOM 1508 O O . VAL A 1 188 ? -50.156 11.203 -23.016 1 88.31 188 VAL A O 1
ATOM 1511 N N . LYS A 1 189 ? -50.5 11.633 -25.109 1 83.69 189 LYS A N 1
ATOM 1512 C CA . LYS A 1 189 ? -50.469 10.227 -25.484 1 83.69 189 LYS A CA 1
ATOM 1513 C C . LYS A 1 189 ? -49.094 9.625 -25.203 1 83.69 189 LYS A C 1
ATOM 1515 O O . LYS A 1 189 ? -49 8.5 -24.703 1 83.69 189 LYS A O 1
ATOM 1520 N N . ARG A 1 190 ? -48.125 10.336 -25.5 1 83 190 ARG A N 1
ATOM 1521 C CA . ARG A 1 190 ? -46.75 9.898 -25.25 1 83 190 ARG A CA 1
ATOM 1522 C C . ARG A 1 190 ? -46.5 9.758 -23.75 1 83 190 ARG A C 1
ATOM 1524 O O . ARG A 1 190 ? -45.875 8.789 -23.312 1 83 190 ARG A O 1
ATOM 1531 N N . HIS A 1 191 ? -46.969 10.672 -22.984 1 86.62 191 HIS A N 1
ATOM 1532 C CA . HIS A 1 191 ? -46.781 10.664 -21.531 1 86.62 191 HIS A CA 1
ATOM 1533 C C . HIS A 1 191 ? -47.531 9.484 -20.891 1 86.62 191 HIS A C 1
ATOM 1535 O O . HIS A 1 191 ? -46.938 8.773 -20.062 1 86.62 191 HIS A O 1
ATOM 1541 N N . GLU A 1 192 ? -48.688 9.258 -21.297 1 83.88 192 GLU A N 1
ATOM 1542 C CA . GLU A 1 192 ? -49.531 8.203 -20.734 1 83.88 192 GLU A CA 1
ATOM 1543 C C . GLU A 1 192 ? -48.969 6.82 -21.078 1 83.88 192 GLU A C 1
ATOM 1545 O O . GLU A 1 192 ? -49.156 5.871 -20.312 1 83.88 192 GLU A O 1
ATOM 1550 N N . SER A 1 193 ? -48.219 6.781 -22.141 1 80.44 193 SER A N 1
ATOM 1551 C CA . SER A 1 193 ? -47.688 5.5 -22.562 1 80.44 193 SER A CA 1
ATOM 1552 C C . SER A 1 193 ? -46.281 5.285 -22.016 1 80.44 193 SER A C 1
ATOM 1554 O O . SER A 1 193 ? -45.719 4.195 -22.141 1 80.44 193 SER A O 1
ATOM 1556 N N . SER A 1 194 ? -45.75 6.258 -21.406 1 80.31 194 SER A N 1
ATOM 1557 C CA . SER A 1 194 ? -44.406 6.168 -20.891 1 80.31 194 SER A CA 1
ATOM 1558 C C . SER A 1 194 ? -44.344 5.289 -19.641 1 80.31 194 SER A C 1
ATOM 1560 O O . SER A 1 194 ? -45.25 5.277 -18.844 1 80.31 194 SER A O 1
ATOM 1562 N N . THR A 1 195 ? -43.281 4.473 -19.453 1 78.19 195 THR A N 1
ATOM 1563 C CA . THR A 1 195 ? -43.094 3.566 -18.328 1 78.19 195 THR A CA 1
ATOM 1564 C C . THR A 1 195 ? -42.938 4.348 -17.031 1 78.19 195 THR A C 1
ATOM 1566 O O . THR A 1 195 ? -43.344 3.885 -15.969 1 78.19 195 THR A O 1
ATOM 1569 N N . GLN A 1 196 ? -42.438 5.473 -17.156 1 76.94 196 GLN A N 1
ATOM 1570 C CA . GLN A 1 196 ? -42.25 6.312 -15.977 1 76.94 196 GLN A CA 1
ATOM 1571 C C . GLN A 1 196 ? -43.562 6.781 -15.391 1 76.94 196 GLN A C 1
ATOM 1573 O O . GLN A 1 196 ? -43.781 6.738 -14.172 1 76.94 196 GLN A O 1
ATOM 1578 N N . HIS A 1 197 ? -44.438 7.191 -16.172 1 82.25 197 HIS A 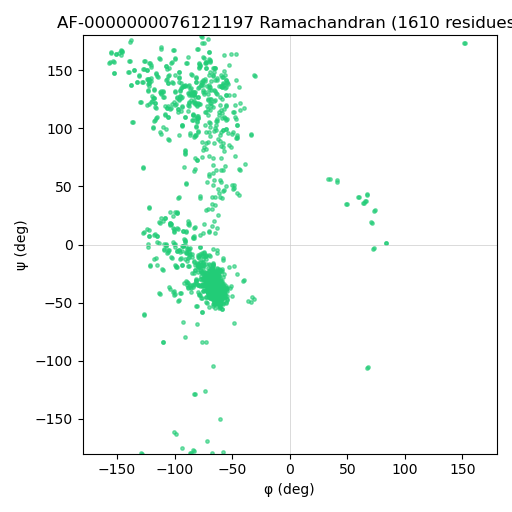N 1
ATOM 1579 C CA . HIS A 1 197 ? -45.75 7.625 -15.727 1 82.25 197 HIS A CA 1
ATOM 1580 C C . HIS A 1 197 ? -46.531 6.469 -15.117 1 82.25 197 HIS A C 1
ATOM 1582 O O . HIS A 1 197 ? -47.125 6.621 -14.047 1 82.25 197 HIS A O 1
ATOM 1588 N N . GLN A 1 198 ? -46.406 5.43 -15.688 1 79.81 198 GLN A N 1
ATOM 1589 C CA . GLN A 1 198 ? -47.125 4.262 -15.172 1 79.81 198 GLN A CA 1
ATOM 1590 C C . GLN A 1 198 ? -46.625 3.881 -13.781 1 79.81 198 GLN A C 1
ATOM 1592 O O . GLN A 1 198 ? -47.406 3.527 -12.898 1 79.81 198 GLN A O 1
ATOM 1597 N N . GLY A 1 199 ? -45.312 3.994 -13.656 1 77.19 199 GLY A N 1
ATOM 1598 C CA . GLY A 1 199 ? -44.75 3.758 -12.344 1 77.19 199 GLY A CA 1
ATOM 1599 C C . GLY A 1 199 ? -45.219 4.758 -11.297 1 77.19 199 GLY A C 1
ATOM 1600 O O . GLY A 1 199 ? -45.531 4.387 -10.164 1 77.19 199 GLY A O 1
ATOM 1601 N N . CYS A 1 200 ? -45.312 5.969 -11.695 1 80.19 200 CYS A N 1
ATOM 1602 C CA . CYS A 1 200 ? -45.75 7.023 -10.781 1 80.19 200 CYS A CA 1
ATOM 1603 C C . CYS A 1 200 ? -47.219 6.887 -10.453 1 80.19 200 CYS A C 1
ATOM 1605 O O . CYS A 1 200 ? -47.656 7.25 -9.359 1 80.19 200 CYS A O 1
ATOM 1607 N N . VAL A 1 201 ? -48 6.355 -11.344 1 79.69 201 VAL A N 1
ATOM 1608 C CA . VAL A 1 201 ? -49.438 6.09 -11.094 1 79.69 201 VAL A CA 1
ATOM 1609 C C . VAL A 1 201 ? -49.562 5.023 -10.016 1 79.69 201 VAL A C 1
ATOM 1611 O O . VAL A 1 201 ? -50.375 5.168 -9.094 1 79.69 201 VAL A O 1
ATOM 1614 N N . VAL A 1 202 ? -48.812 4.113 -10.117 1 75.31 202 VAL A N 1
ATOM 1615 C CA . VAL A 1 202 ? -48.844 3.045 -9.125 1 75.31 202 VAL A CA 1
ATOM 1616 C C . VAL A 1 202 ? -48.406 3.584 -7.766 1 75.31 202 VAL A C 1
ATOM 1618 O O . VAL A 1 202 ? -49.062 3.332 -6.75 1 75.31 202 VAL A O 1
ATOM 1621 N N . SER A 1 203 ? -47.375 4.387 -7.852 1 75 203 SER A N 1
ATOM 1622 C CA . SER A 1 203 ? -46.875 4.992 -6.621 1 75 203 SER A CA 1
ATOM 1623 C C . SER A 1 203 ? -47.906 5.914 -5.992 1 75 203 SER A C 1
ATOM 1625 O O . SER A 1 203 ? -48.031 5.945 -4.766 1 75 203 SER A O 1
ATOM 1627 N N . SER A 1 204 ? -48.562 6.621 -6.738 1 77.38 204 SER A N 1
ATOM 1628 C CA . SER A 1 204 ? -49.594 7.535 -6.266 1 77.38 204 SER A CA 1
ATOM 1629 C C . SER A 1 204 ? -50.812 6.777 -5.707 1 77.38 204 SER A C 1
ATOM 1631 O O . SER A 1 204 ? -51.375 7.164 -4.684 1 77.38 204 SER A O 1
ATOM 1633 N N . SER A 1 205 ? -51.188 5.746 -6.336 1 73.19 205 SER A N 1
ATOM 1634 C CA . SER A 1 205 ? -52.312 4.922 -5.855 1 73.19 205 SER A CA 1
ATOM 1635 C C . SER A 1 205 ? -51.969 4.25 -4.531 1 73.19 205 SER A C 1
ATOM 1637 O O . SER A 1 205 ? -52.781 4.172 -3.631 1 73.19 205 SER A O 1
ATOM 1639 N N . GLU A 1 206 ? -50.844 3.93 -4.516 1 65 206 GLU A N 1
ATOM 1640 C CA . GLU A 1 206 ? -50.344 3.338 -3.273 1 65 206 GLU A CA 1
ATOM 1641 C C . GLU A 1 206 ? -50.281 4.375 -2.156 1 65 206 GLU A C 1
ATOM 1643 O O . GLU A 1 206 ? -50.656 4.09 -1.017 1 65 206 GLU A O 1
ATOM 1648 N N . TYR A 1 207 ? -49.812 5.535 -2.484 1 69.69 207 TYR A N 1
ATOM 1649 C CA . TYR A 1 207 ? -49.781 6.641 -1.532 1 69.69 207 TYR A CA 1
ATOM 1650 C C . TYR A 1 207 ? -51.156 6.98 -1.035 1 69.69 207 TYR A C 1
ATOM 1652 O O . TYR A 1 207 ? -51.375 7.145 0.168 1 69.69 207 TYR A O 1
ATOM 1660 N N . LEU A 1 208 ? -52.094 7.09 -1.871 1 69.06 208 LEU A N 1
ATOM 1661 C CA . LEU A 1 208 ? -53.469 7.426 -1.513 1 69.06 208 LEU A CA 1
ATOM 1662 C C . LEU A 1 208 ? -54.125 6.285 -0.735 1 69.06 208 LEU A C 1
ATOM 1664 O O . LEU A 1 208 ? -54.875 6.527 0.212 1 69.06 208 LEU A O 1
ATOM 1668 N N . ARG A 1 209 ? -53.875 5.203 -1.167 1 62.97 209 ARG A N 1
ATOM 1669 C CA . ARG A 1 209 ? -54.375 4.051 -0.421 1 62.97 209 ARG A CA 1
ATOM 1670 C C . ARG A 1 209 ? -53.844 4.059 1.011 1 62.97 209 ARG A C 1
ATOM 1672 O O . ARG A 1 209 ? -54.594 3.809 1.954 1 62.97 209 ARG A O 1
ATOM 1679 N N . ILE A 1 210 ? -52.594 4.344 1.132 1 57.5 210 ILE A N 1
ATOM 1680 C CA . ILE A 1 210 ? -51.969 4.434 2.453 1 57.5 210 ILE A CA 1
ATOM 1681 C C . ILE A 1 210 ? -52.625 5.57 3.244 1 57.5 210 ILE A C 1
ATOM 1683 O O . ILE A 1 210 ? -52.906 5.422 4.434 1 57.5 210 ILE A O 1
ATOM 1687 N N . MET A 1 211 ? -52.812 6.684 2.598 1 55.75 211 MET A N 1
ATOM 1688 C CA . MET A 1 211 ? -53.438 7.832 3.266 1 55.75 211 MET A CA 1
ATOM 1689 C C . MET A 1 211 ? -54.875 7.566 3.588 1 55.75 211 MET A C 1
ATOM 1691 O O . MET A 1 211 ? -55.406 8.023 4.609 1 55.75 211 MET A O 1
ATOM 1695 N N . GLU A 1 212 ? -55.625 6.961 2.668 1 50.5 212 GLU A N 1
ATOM 1696 C CA . GLU A 1 212 ? -57.031 6.605 2.896 1 50.5 212 GLU A CA 1
ATOM 1697 C C . GLU A 1 212 ? -57.156 5.465 3.902 1 50.5 212 GLU A C 1
ATOM 1699 O O . GLU A 1 212 ? -58.094 5.426 4.688 1 50.5 212 GLU A O 1
ATOM 1704 N N . ASN A 1 213 ? -56.5 4.359 3.719 1 42.88 213 ASN A N 1
ATOM 1705 C CA . ASN A 1 213 ? -56.625 3.264 4.676 1 42.88 213 ASN A CA 1
ATOM 1706 C C . ASN A 1 213 ? -56.219 3.703 6.078 1 42.88 213 ASN A C 1
ATOM 1708 O O . ASN A 1 213 ? -56.062 2.871 6.973 1 42.88 213 ASN A O 1
ATOM 1712 N N . LYS A 1 214 ? -55.625 4.723 6.348 1 36.12 214 LYS A N 1
ATOM 1713 C CA . LYS A 1 214 ? -55.688 5.055 7.77 1 36.12 214 LYS A CA 1
ATOM 1714 C C . LYS A 1 214 ? -57.125 5.074 8.281 1 36.12 214 LYS A C 1
ATOM 1716 O O . LYS A 1 214 ? -57.375 5.434 9.438 1 36.12 214 LYS A O 1
ATOM 1721 N N . SER A 1 215 ? -58.156 5.172 7.602 1 32.34 215 SER A N 1
ATOM 1722 C CA . SER A 1 215 ? -59.406 4.965 8.336 1 32.34 215 SER A CA 1
ATOM 1723 C C . SER A 1 215 ? -59.594 3.496 8.703 1 32.34 215 SER A C 1
ATOM 1725 O O . SER A 1 215 ? -58.969 2.615 8.086 1 32.34 215 SER A O 1
ATOM 1727 N N . PHE A 1 216 ? -60.875 2.73 9.289 1 31.81 216 PHE A N 1
ATOM 1728 C CA . PHE A 1 216 ? -61.031 1.59 10.188 1 31.81 216 PHE A CA 1
ATOM 1729 C C . PHE A 1 216 ? -60.5 0.317 9.531 1 31.81 216 PHE A C 1
ATOM 1731 O O . PHE A 1 216 ? -59.719 -0.423 10.125 1 31.81 216 PHE A O 1
ATOM 1738 N N . SER A 1 217 ? -61.5 -0.808 8.938 1 32.56 217 SER A N 1
ATOM 1739 C CA . SER A 1 217 ? -61.562 -2.254 9.117 1 32.56 217 SER A CA 1
ATOM 1740 C C . SER A 1 217 ? -60.438 -2.957 8.375 1 32.56 217 SER A C 1
ATOM 1742 O O . SER A 1 217 ? -59.781 -3.84 8.93 1 32.56 217 SER A O 1
ATOM 1744 N N . ILE A 1 218 ? -60.375 -3.33 7.082 1 32.22 218 ILE A N 1
ATOM 1745 C CA . ILE A 1 218 ? -59.406 -3.916 6.168 1 32.22 218 ILE A CA 1
ATOM 1746 C C . ILE A 1 218 ? -58.188 -3.016 6.082 1 32.22 218 ILE A C 1
ATOM 1748 O O . ILE A 1 218 ? -57.094 -3.48 5.75 1 32.22 218 ILE A O 1
ATOM 1752 N N . ALA A 1 219 ? -58.062 -1.731 6.137 1 34.06 219 ALA A N 1
ATOM 1753 C CA . ALA A 1 219 ? -57.156 -0.608 6.043 1 34.06 219 ALA A CA 1
ATOM 1754 C C . ALA A 1 219 ? -56.125 -0.628 7.191 1 34.06 219 ALA A C 1
ATOM 1756 O O . ALA A 1 219 ? -55 -0.225 7.027 1 34.06 219 ALA A O 1
ATOM 1757 N N . SER A 1 220 ? -56.5 -1.121 8.312 1 37.94 220 SER A N 1
ATOM 1758 C CA . SER A 1 220 ? -55.75 -1.419 9.531 1 37.94 220 SER A CA 1
ATOM 1759 C C . SER A 1 220 ? -54.719 -2.533 9.289 1 37.94 220 SER A C 1
ATOM 1761 O O . SER A 1 220 ? -53.594 -2.484 9.805 1 37.94 220 SER A O 1
ATOM 1763 N N . MET A 1 221 ? -55.25 -3.609 8.711 1 36.31 221 MET A N 1
ATOM 1764 C CA . MET A 1 221 ? -54.375 -4.742 8.414 1 36.31 221 MET A CA 1
ATOM 1765 C C . MET A 1 221 ? -53.25 -4.34 7.453 1 36.31 221 MET A C 1
ATOM 1767 O O . MET A 1 221 ? -52.125 -4.785 7.598 1 36.31 221 MET A O 1
ATOM 1771 N N . ILE A 1 222 ? -53.688 -3.715 6.242 1 39.66 222 ILE A N 1
ATOM 1772 C CA . ILE A 1 222 ? -52.719 -3.195 5.289 1 39.66 222 ILE A CA 1
ATOM 1773 C C . ILE A 1 222 ? -51.781 -2.227 5.996 1 39.66 222 ILE A C 1
ATOM 1775 O O . ILE A 1 222 ? -50.562 -2.244 5.754 1 39.66 222 ILE A O 1
ATOM 1779 N N . SER A 1 223 ? -52.406 -1.426 6.984 1 49.59 223 SER A N 1
ATOM 1780 C CA . SER A 1 223 ? -51.625 -0.469 7.75 1 49.59 223 SER A CA 1
ATOM 1781 C C . SER A 1 223 ? -50.594 -1.177 8.625 1 49.59 223 SER A C 1
ATOM 1783 O O . SER A 1 223 ? -49.438 -0.748 8.711 1 49.59 223 SER A O 1
ATOM 1785 N N . THR A 1 224 ? -51.094 -2.256 9.172 1 55.38 224 THR A N 1
ATOM 1786 C CA . THR A 1 224 ? -50.156 -2.98 10.016 1 55.38 224 THR A CA 1
ATOM 1787 C C . THR A 1 224 ? -49.062 -3.658 9.172 1 55.38 224 THR A C 1
ATOM 1789 O O . THR A 1 224 ? -47.906 -3.678 9.547 1 55.38 224 THR A O 1
ATOM 1792 N N . SER A 1 225 ? -49.625 -4.172 8.016 1 61.75 225 SER A N 1
ATOM 1793 C CA . SER A 1 225 ? -48.656 -4.805 7.133 1 61.75 225 SER A CA 1
ATOM 1794 C C . SER A 1 225 ? -47.656 -3.783 6.562 1 61.75 225 SER A C 1
ATOM 1796 O O . SER A 1 225 ? -46.469 -4.059 6.449 1 61.75 225 SER A O 1
ATOM 1798 N N . TYR A 1 226 ? -48.344 -2.652 6.117 1 65.44 226 TYR A N 1
ATOM 1799 C CA . TYR A 1 226 ? -47.469 -1.583 5.621 1 65.44 226 TYR A CA 1
ATOM 1800 C C . TYR A 1 226 ? -46.5 -1.121 6.699 1 65.44 226 TYR A C 1
ATOM 1802 O O . TYR A 1 226 ? -45.312 -0.948 6.438 1 65.44 226 TYR A O 1
ATOM 1810 N N . LYS A 1 227 ? -47.062 -0.947 7.879 1 73.44 227 LYS A N 1
ATOM 1811 C CA . LYS A 1 227 ? -46.188 -0.529 8.984 1 73.44 227 LYS A CA 1
ATOM 1812 C C . LYS A 1 227 ? -45.125 -1.57 9.266 1 73.44 227 LYS A C 1
ATOM 1814 O O . LYS A 1 227 ? -43.969 -1.221 9.562 1 73.44 227 LYS A O 1
ATOM 1819 N N . THR A 1 228 ? -45.531 -2.75 9.141 1 78.94 228 THR A N 1
ATOM 1820 C CA . THR A 1 228 ? -44.562 -3.812 9.383 1 78.94 228 THR A CA 1
ATOM 1821 C C . THR A 1 228 ? -43.5 -3.84 8.273 1 78.94 228 THR A C 1
ATOM 1823 O O . THR A 1 228 ? -42.344 -4.082 8.539 1 78.94 228 THR A O 1
ATOM 1826 N N . ASN A 1 229 ? -44.031 -3.605 7.094 1 79 229 ASN A N 1
ATOM 1827 C CA . ASN A 1 229 ? -43.062 -3.578 5.984 1 79 229 ASN A CA 1
ATOM 1828 C C . ASN A 1 229 ? -42.094 -2.418 6.109 1 79 229 ASN A C 1
ATOM 1830 O O . ASN A 1 229 ? -40.906 -2.57 5.824 1 79 229 ASN A O 1
ATOM 1834 N N . VAL A 1 230 ? -42.688 -1.327 6.465 1 80.94 230 VAL A N 1
ATOM 1835 C CA . VAL A 1 230 ? -41.844 -0.156 6.652 1 80.94 230 VAL A CA 1
ATOM 1836 C C . VAL A 1 230 ? -40.844 -0.417 7.781 1 80.94 230 VAL A C 1
ATOM 1838 O O . VAL A 1 230 ? -39.656 -0.071 7.668 1 80.94 230 VAL A O 1
ATOM 1841 N N . ALA A 1 231 ? -41.344 -0.962 8.789 1 85.19 231 ALA A N 1
ATOM 1842 C CA . ALA A 1 231 ? -40.469 -1.261 9.922 1 85.19 231 ALA A CA 1
ATOM 1843 C C . ALA A 1 231 ? -39.375 -2.258 9.531 1 85.19 231 ALA A C 1
ATOM 1845 O O . ALA A 1 231 ? -38.219 -2.143 9.969 1 85.19 231 ALA A O 1
ATOM 1846 N N . THR A 1 232 ? -39.75 -3.184 8.734 1 84.56 232 THR A N 1
ATOM 1847 C CA . THR A 1 232 ? -38.781 -4.184 8.273 1 84.56 232 THR A CA 1
ATOM 1848 C C . THR A 1 232 ? -37.719 -3.545 7.371 1 84.56 232 THR A C 1
ATOM 1850 O O . THR A 1 232 ? -36.531 -3.83 7.504 1 84.56 232 THR A O 1
ATOM 1853 N N . ASN A 1 233 ? -38.219 -2.717 6.508 1 84.31 233 ASN A N 1
ATOM 1854 C CA . ASN A 1 233 ? -37.312 -2.053 5.594 1 84.31 233 ASN A CA 1
ATOM 1855 C C . ASN A 1 233 ? -36.344 -1.123 6.336 1 84.31 233 ASN A C 1
ATOM 1857 O O . ASN A 1 233 ? -35.188 -1.021 5.984 1 84.31 233 ASN A O 1
ATOM 1861 N N . ARG A 1 234 ? -36.938 -0.445 7.262 1 87.62 234 ARG A N 1
ATOM 1862 C CA . ARG A 1 234 ? -36.094 0.447 8.055 1 87.62 234 ARG A CA 1
ATOM 1863 C C . ARG A 1 234 ? -35.062 -0.34 8.852 1 87.62 234 ARG A C 1
ATOM 1865 O O . ARG A 1 234 ? -33.906 0.103 9 1 87.62 234 ARG A O 1
ATOM 1872 N N . HIS A 1 235 ? -35.469 -1.441 9.289 1 89.81 235 HIS A N 1
ATOM 1873 C CA . HIS A 1 235 ? -34.531 -2.289 10.031 1 89.81 235 HIS A CA 1
ATOM 1874 C C . HIS A 1 235 ? -33.375 -2.762 9.148 1 89.81 235 HIS A C 1
ATOM 1876 O O . HIS A 1 235 ? -32.219 -2.73 9.562 1 89.81 235 HIS A O 1
ATOM 1882 N N . VAL A 1 236 ? -33.75 -3.166 8.008 1 89.81 236 VAL A N 1
ATOM 1883 C CA . VAL A 1 236 ? -32.75 -3.648 7.07 1 89.81 236 VAL A CA 1
ATOM 1884 C C . VAL A 1 236 ? -31.766 -2.52 6.719 1 89.81 236 VAL A C 1
ATOM 1886 O O . VAL A 1 236 ? -30.547 -2.713 6.723 1 89.81 236 VAL A O 1
ATOM 1889 N N . LEU A 1 237 ? -32.312 -1.397 6.441 1 91.06 237 LEU A N 1
ATOM 1890 C CA . LEU A 1 237 ? -31.469 -0.265 6.07 1 91.06 237 LEU A CA 1
ATOM 1891 C C . LEU A 1 237 ? -30.594 0.164 7.238 1 91.06 237 LEU A C 1
ATOM 1893 O O . LEU A 1 237 ? -29.469 0.614 7.039 1 91.06 237 LEU A O 1
ATOM 1897 N N . GLU A 1 238 ? -31.109 0.084 8.375 1 93.44 238 GLU A N 1
ATOM 1898 C CA . GLU A 1 238 ? -30.328 0.399 9.57 1 93.44 238 GLU A CA 1
ATOM 1899 C C . GLU A 1 238 ? -29.094 -0.491 9.664 1 93.44 238 GLU A C 1
ATOM 1901 O O . GLU A 1 238 ? -28 -0.01 9.961 1 93.44 238 GLU A O 1
ATOM 1906 N N . LYS A 1 239 ? -29.328 -1.765 9.422 1 93 239 LYS A N 1
ATOM 1907 C CA . LYS A 1 239 ? -28.219 -2.703 9.484 1 93 239 LYS A CA 1
ATOM 1908 C C . LYS A 1 239 ? -27.203 -2.422 8.383 1 93 239 LYS A C 1
ATOM 1910 O O . LYS A 1 239 ? -26 -2.543 8.594 1 93 239 LYS A O 1
ATOM 1915 N N . ILE A 1 240 ? -27.688 -2.064 7.281 1 93.56 240 ILE A N 1
ATOM 1916 C CA . ILE A 1 240 ? -26.812 -1.744 6.156 1 93.56 240 ILE A CA 1
ATOM 1917 C C . ILE A 1 240 ? -25.969 -0.51 6.488 1 93.56 240 ILE A C 1
ATOM 1919 O O . ILE A 1 240 ? -24.766 -0.496 6.27 1 93.56 240 ILE A O 1
ATOM 1923 N N . ILE A 1 241 ? -26.594 0.518 7.035 1 95.31 241 ILE A N 1
ATOM 1924 C CA . ILE A 1 241 ? -25.922 1.764 7.375 1 95.31 241 ILE A CA 1
ATOM 1925 C C . ILE A 1 241 ? -24.891 1.507 8.469 1 95.31 241 ILE A C 1
ATOM 1927 O O . ILE A 1 241 ? -23.797 2.082 8.453 1 95.31 241 ILE A O 1
ATOM 1931 N N . GLU A 1 242 ? -25.234 0.671 9.367 1 94.94 242 GLU A N 1
ATOM 1932 C CA . GLU A 1 242 ? -24.281 0.329 10.43 1 94.94 242 GLU A CA 1
ATOM 1933 C C . GLU A 1 242 ? -23 -0.264 9.859 1 94.94 242 GLU A C 1
ATOM 1935 O O . GLU A 1 242 ? -21.906 0.054 10.32 1 94.94 242 GLU A O 1
ATOM 1940 N N . VAL A 1 243 ? -23.156 -1.143 8.914 1 95 243 VAL A N 1
ATOM 1941 C CA . VAL A 1 243 ? -22 -1.779 8.297 1 95 243 VAL A CA 1
ATOM 1942 C C . VAL A 1 243 ? -21.188 -0.742 7.523 1 95 243 VAL A C 1
ATOM 1944 O O . VAL A 1 243 ? -19.953 -0.755 7.559 1 95 243 VAL A O 1
ATOM 1947 N N . ILE A 1 244 ? -21.859 0.156 6.852 1 95.81 244 ILE A N 1
ATOM 1948 C CA . ILE A 1 244 ? -21.172 1.197 6.086 1 95.81 244 ILE A CA 1
ATOM 1949 C C . ILE A 1 244 ? -20.391 2.109 7.027 1 95.81 244 ILE A C 1
ATOM 1951 O O . ILE A 1 244 ? -19.25 2.475 6.746 1 95.81 244 ILE A O 1
ATOM 1955 N N . LEU A 1 245 ? -21 2.471 8.094 1 96.19 245 LEU A N 1
ATOM 1956 C CA . LEU A 1 245 ? -20.344 3.318 9.078 1 96.19 245 LEU A CA 1
ATOM 1957 C C . LEU A 1 245 ? -19.125 2.613 9.68 1 96.19 245 LEU A C 1
ATOM 1959 O O . LEU A 1 245 ? -18.094 3.236 9.898 1 96.19 245 LEU A O 1
ATOM 1963 N N . LEU A 1 246 ? -19.344 1.354 9.938 1 95.12 246 LEU A N 1
ATOM 1964 C CA . LEU A 1 246 ? -18.234 0.566 10.461 1 95.12 246 LEU A CA 1
ATOM 1965 C C . LEU A 1 246 ? -17.062 0.558 9.492 1 95.12 246 LEU A C 1
ATOM 1967 O O . LEU A 1 246 ? -15.914 0.808 9.883 1 95.12 246 LEU A O 1
ATOM 1971 N N . CYS A 1 247 ? -17.312 0.254 8.258 1 95.38 247 CYS A N 1
ATOM 1972 C CA . CYS A 1 247 ? -16.281 0.195 7.238 1 95.38 247 CYS A CA 1
ATOM 1973 C C . CYS A 1 247 ? -15.648 1.564 7.023 1 95.38 247 CYS A C 1
ATOM 1975 O O . CYS A 1 247 ? -14.43 1.673 6.867 1 95.38 247 CYS A O 1
ATOM 1977 N N . GLY A 1 248 ? -16.438 2.646 7 1 94.88 248 GLY A N 1
ATOM 1978 C CA . GLY A 1 248 ? -15.93 3.994 6.82 1 94.88 248 GLY A CA 1
ATOM 1979 C C . GLY A 1 248 ? -15.047 4.453 7.961 1 94.88 248 GLY A C 1
ATOM 1980 O O . GLY A 1 248 ? -13.961 5.004 7.738 1 94.88 248 GLY A O 1
ATOM 1981 N N . ARG A 1 249 ? -15.445 4.215 9.148 1 95.12 249 ARG A N 1
ATOM 1982 C CA . ARG A 1 249 ? -14.719 4.648 10.336 1 95.12 249 ARG A CA 1
ATOM 1983 C C . ARG A 1 249 ? -13.414 3.877 10.492 1 95.12 249 ARG A C 1
ATOM 1985 O O . ARG A 1 249 ? -12.391 4.449 10.867 1 95.12 249 ARG A O 1
ATOM 1992 N N . GLN A 1 250 ? -13.445 2.564 10.156 1 93 250 GLN A N 1
ATOM 1993 C CA . GLN A 1 250 ? -12.289 1.7 10.344 1 93 250 GLN A CA 1
ATOM 1994 C C . GLN A 1 250 ? -11.438 1.639 9.078 1 93 250 GLN A C 1
ATOM 1996 O O . GLN A 1 250 ? -10.391 0.991 9.055 1 93 250 GLN A O 1
ATOM 2001 N N . ASN A 1 251 ? -11.891 2.332 8.062 1 91.56 251 ASN A N 1
ATOM 2002 C CA . ASN A 1 251 ? -11.195 2.326 6.781 1 91.56 251 ASN A CA 1
ATOM 2003 C C . ASN A 1 251 ? -11.102 0.918 6.203 1 91.56 251 ASN A C 1
ATOM 2005 O O . ASN A 1 251 ? -10.016 0.464 5.836 1 91.56 251 ASN A O 1
ATOM 2009 N N . ILE A 1 252 ? -12.133 0.133 6.293 1 93.5 252 ILE A N 1
ATOM 2010 C CA . ILE A 1 252 ? -12.273 -1.153 5.617 1 93.5 252 ILE A CA 1
ATOM 2011 C C . ILE A 1 252 ? -12.875 -0.945 4.23 1 93.5 252 ILE A C 1
ATOM 2013 O O . ILE A 1 252 ? -13.961 -0.369 4.102 1 93.5 252 ILE A O 1
ATOM 2017 N N . PRO A 1 253 ? -12.18 -1.375 3.242 1 91.38 253 PRO A N 1
ATOM 2018 C CA . PRO A 1 253 ? -12.758 -1.199 1.907 1 91.38 253 PRO A CA 1
ATOM 2019 C C . PRO A 1 253 ? -14.109 -1.888 1.756 1 91.38 253 PRO A C 1
ATOM 2021 O O . PRO A 1 253 ? -14.273 -3.041 2.164 1 91.38 253 PRO A O 1
ATOM 2024 N N . LEU A 1 254 ? -15.031 -1.218 1.165 1 91 254 LEU A N 1
ATOM 2025 C CA . LEU A 1 254 ? -16.375 -1.765 1.014 1 91 254 LEU A CA 1
ATOM 2026 C C . LEU A 1 254 ? -16.422 -2.766 -0.135 1 91 254 LEU A C 1
ATOM 2028 O O . LEU A 1 254 ? -16.938 -3.875 0.026 1 91 254 LEU A O 1
ATOM 2032 N N . ARG A 1 255 ? -15.812 -2.408 -1.187 1 83.38 255 ARG A N 1
ATOM 2033 C CA . ARG A 1 255 ? -15.977 -3.195 -2.404 1 83.38 255 ARG A CA 1
ATOM 2034 C C . ARG A 1 255 ? -14.766 -4.09 -2.646 1 83.38 255 ARG A C 1
ATOM 2036 O O . ARG A 1 255 ? -13.758 -3.98 -1.95 1 83.38 255 ARG A O 1
ATOM 2043 N N . GLY A 1 256 ? -15.008 -5.137 -3.398 1 73.25 256 GLY A N 1
ATOM 2044 C CA . GLY A 1 256 ? -13.961 -6.035 -3.846 1 73.25 256 GLY A CA 1
ATOM 2045 C C . GLY A 1 256 ? -13.984 -6.289 -5.344 1 73.25 256 GLY A C 1
ATOM 2046 O O . GLY A 1 256 ? -14.742 -5.641 -6.07 1 73.25 256 GLY A O 1
ATOM 2047 N N . HIS A 1 257 ? -13.094 -7.066 -5.738 1 70.56 257 HIS A N 1
ATOM 2048 C CA . HIS A 1 257 ? -13.055 -7.445 -7.145 1 70.56 257 HIS A CA 1
ATOM 2049 C C . HIS A 1 257 ? -14.359 -8.102 -7.574 1 70.56 257 HIS A C 1
ATOM 2051 O O . HIS A 1 257 ? -14.875 -7.832 -8.656 1 70.56 257 HIS A O 1
ATOM 2057 N N . VAL A 1 258 ? -14.812 -8.898 -6.641 1 74.88 258 VAL A N 1
ATOM 2058 C CA . VAL A 1 258 ? -16.125 -9.516 -6.789 1 74.88 258 VAL A CA 1
ATOM 2059 C C . VAL A 1 258 ? -17.062 -9.039 -5.676 1 74.88 258 VAL A C 1
ATOM 2061 O O . VAL A 1 258 ? -16.734 -9.18 -4.492 1 74.88 258 VAL A O 1
ATOM 2064 N N . GLU A 1 259 ? -18.125 -8.469 -6.129 1 77.62 259 GLU A N 1
ATOM 2065 C CA . GLU A 1 259 ? -19.031 -7.824 -5.176 1 77.62 259 GLU A CA 1
ATOM 2066 C C . GLU A 1 259 ? -19.562 -8.828 -4.152 1 77.62 259 GLU A C 1
ATOM 2068 O O . GLU A 1 259 ? -19.734 -8.492 -2.98 1 77.62 259 GLU A O 1
ATOM 2073 N N . GLU A 1 260 ? -19.766 -10.016 -4.594 1 76.94 260 GLU A N 1
ATOM 2074 C CA . GLU A 1 260 ? -20.344 -11.016 -3.699 1 76.94 260 GLU A CA 1
ATOM 2075 C C . GLU A 1 260 ? -19.375 -11.367 -2.572 1 76.94 260 GLU A C 1
ATOM 2077 O O . GLU A 1 260 ? -19.781 -11.797 -1.496 1 76.94 260 GLU A O 1
ATOM 2082 N N . ARG A 1 261 ? -18.188 -11.094 -2.834 1 83.06 261 ARG A N 1
ATOM 2083 C CA . ARG A 1 261 ? -17.172 -11.414 -1.835 1 83.06 261 ARG A CA 1
ATOM 2084 C C . ARG A 1 261 ? -16.547 -10.148 -1.244 1 83.06 261 ARG A C 1
ATOM 2086 O O . ARG A 1 261 ? -15.477 -10.195 -0.65 1 83.06 261 ARG A O 1
ATOM 2093 N N . SER A 1 262 ? -17.266 -9.102 -1.431 1 89.94 262 SER A N 1
ATOM 2094 C CA . SER A 1 262 ? -16.766 -7.832 -0.911 1 89.94 262 SER A CA 1
ATOM 2095 C C . SER A 1 262 ? -16.797 -7.809 0.614 1 89.94 262 SER A C 1
ATOM 2097 O O . SER A 1 262 ? -17.469 -8.641 1.238 1 89.94 262 SER A O 1
ATOM 2099 N N . ASN A 1 263 ? -15.992 -6.965 1.237 1 92.38 263 ASN A N 1
ATOM 2100 C CA . ASN A 1 263 ? -16.016 -6.816 2.689 1 92.38 263 ASN A CA 1
ATOM 2101 C C . ASN A 1 263 ? -17.391 -6.406 3.191 1 92.38 263 ASN A C 1
ATOM 2103 O O . ASN A 1 263 ? -17.844 -6.863 4.246 1 92.38 263 ASN A O 1
ATOM 2107 N N . PHE A 1 264 ? -18.062 -5.602 2.379 1 93.75 264 PHE A N 1
ATOM 2108 C CA . PHE A 1 264 ? -19.406 -5.137 2.727 1 93.75 264 PHE A CA 1
ATOM 2109 C C . PHE A 1 264 ? -20.375 -6.309 2.828 1 93.75 264 PHE A C 1
ATOM 2111 O O . PHE A 1 264 ? -21.062 -6.473 3.844 1 93.75 264 PHE A O 1
ATOM 2118 N N . MET A 1 265 ? -20.344 -7.066 1.834 1 92.81 265 MET A N 1
ATOM 2119 C CA . MET A 1 265 ? -21.266 -8.203 1.795 1 92.81 265 MET A CA 1
ATOM 2120 C C . MET A 1 265 ? -20.875 -9.242 2.84 1 92.81 265 MET A C 1
ATOM 2122 O O . MET A 1 265 ? -21.75 -9.844 3.473 1 92.81 265 MET A O 1
ATOM 2126 N N . ALA A 1 266 ? -19.609 -9.484 2.99 1 93.06 266 ALA A N 1
ATOM 2127 C CA . ALA A 1 266 ? -19.141 -10.469 3.959 1 93.06 266 ALA A CA 1
ATOM 2128 C C . ALA A 1 266 ? -19.562 -10.086 5.375 1 93.06 266 ALA A C 1
ATOM 2130 O O . ALA A 1 266 ? -20.031 -10.938 6.137 1 93.06 266 ALA A O 1
ATOM 2131 N N . ILE A 1 267 ? -19.359 -8.852 5.734 1 93.88 267 ILE A N 1
ATOM 2132 C CA . ILE A 1 267 ? -19.719 -8.383 7.066 1 93.88 267 ILE A CA 1
ATOM 2133 C C . ILE A 1 267 ? -21.234 -8.391 7.219 1 93.88 267 ILE A C 1
ATOM 2135 O O . ILE A 1 267 ? -21.766 -8.727 8.281 1 93.88 267 ILE A O 1
ATOM 2139 N N . LEU A 1 268 ? -21.906 -8.008 6.148 1 92.88 268 LEU A N 1
ATOM 2140 C CA . LEU A 1 268 ? -23.375 -8.016 6.176 1 92.88 268 LEU A CA 1
ATOM 2141 C C . LEU A 1 268 ? -23.906 -9.422 6.387 1 92.88 268 LEU A C 1
ATOM 2143 O O . LEU A 1 268 ? -24.859 -9.625 7.141 1 92.88 268 LEU A O 1
ATOM 2147 N N . HIS A 1 269 ? -23.328 -10.391 5.715 1 91.31 269 HIS A N 1
ATOM 2148 C CA . HIS A 1 269 ? -23.734 -11.781 5.883 1 91.31 269 HIS A CA 1
ATOM 2149 C C . HIS A 1 269 ? -23.438 -12.281 7.293 1 91.31 269 HIS A C 1
ATOM 2151 O O . HIS A 1 269 ? -24.188 -13.094 7.84 1 91.31 269 HIS A O 1
ATOM 2157 N N . GLU A 1 270 ? -22.344 -11.836 7.793 1 90.94 270 GLU A N 1
ATOM 2158 C CA . GLU A 1 270 ? -22.031 -12.195 9.172 1 90.94 270 GLU A CA 1
ATOM 2159 C C . GLU A 1 270 ? -23.078 -11.672 10.141 1 90.94 270 GLU A C 1
ATOM 2161 O O . GLU A 1 270 ? -23.453 -12.359 11.094 1 90.94 270 GLU A O 1
ATOM 2166 N N . LYS A 1 271 ? -23.531 -10.492 9.906 1 90.69 271 LYS A N 1
ATOM 2167 C CA . LYS A 1 271 ? -24.578 -9.906 10.742 1 90.69 271 LYS A CA 1
ATOM 2168 C C . LYS A 1 271 ? -25.906 -10.633 10.555 1 90.69 271 LYS A C 1
ATOM 2170 O O . LYS A 1 271 ? -26.688 -10.75 11.492 1 90.69 271 LYS A O 1
ATOM 2175 N N . ALA A 1 272 ? -26.109 -11.117 9.414 1 90.56 272 ALA A N 1
ATOM 2176 C CA . ALA A 1 272 ? -27.359 -11.789 9.078 1 90.56 272 ALA A CA 1
ATOM 2177 C C . ALA A 1 272 ? -27.484 -13.133 9.789 1 90.56 272 ALA A C 1
ATOM 2179 O O . ALA A 1 272 ? -28.578 -13.656 9.977 1 90.56 272 ALA A O 1
ATOM 2180 N N . LYS A 1 273 ? -26.422 -13.68 10.164 1 87.06 273 LYS A N 1
ATOM 2181 C CA . LYS A 1 273 ? -26.438 -14.961 10.867 1 87.06 273 LYS A CA 1
ATOM 2182 C C . LYS A 1 273 ? -27.25 -14.859 12.156 1 87.06 273 LYS A C 1
ATOM 2184 O O . LYS A 1 273 ? -27.875 -15.828 12.586 1 87.06 273 LYS A O 1
ATOM 2189 N N . THR A 1 274 ? -27.203 -13.688 12.758 1 85 274 THR A N 1
ATOM 2190 C CA . THR A 1 274 ? -27.875 -13.508 14.039 1 85 274 THR A CA 1
ATOM 2191 C C . THR A 1 274 ? -29.156 -12.688 13.867 1 85 274 THR A C 1
ATOM 2193 O O . THR A 1 274 ? -29.891 -12.453 14.836 1 85 274 THR A O 1
ATOM 2196 N N . ASP A 1 275 ? -29.375 -12.188 12.711 1 88.44 275 ASP A N 1
ATOM 2197 C CA . ASP A 1 275 ? -30.562 -11.383 12.406 1 88.44 275 ASP A CA 1
ATOM 2198 C C . ASP A 1 275 ? -31.422 -12.047 11.328 1 88.44 275 ASP A C 1
ATOM 2200 O O . ASP A 1 275 ? -31.141 -11.906 10.133 1 88.44 275 ASP A O 1
ATOM 2204 N N . ASN A 1 276 ? -32.469 -12.555 11.734 1 87.44 276 ASN A N 1
ATOM 2205 C CA . ASN A 1 276 ? -33.344 -13.32 10.828 1 87.44 276 ASN A CA 1
ATOM 2206 C C . ASN A 1 276 ? -33.969 -12.43 9.773 1 87.44 276 ASN A C 1
ATOM 2208 O O . ASN A 1 276 ? -34.156 -12.852 8.625 1 87.44 276 ASN A O 1
ATOM 2212 N N . ILE A 1 277 ? -34.312 -11.219 10.172 1 87.12 277 ILE A N 1
ATOM 2213 C CA . ILE A 1 277 ? -34.938 -10.297 9.234 1 87.12 277 ILE A CA 1
ATOM 2214 C C . ILE A 1 277 ? -33.938 -9.977 8.102 1 87.12 277 ILE A C 1
ATOM 2216 O O . ILE A 1 277 ? -34.312 -10.016 6.926 1 87.12 277 ILE A O 1
ATOM 2220 N N . LEU A 1 278 ? -32.781 -9.695 8.508 1 89.31 278 LEU A N 1
ATOM 2221 C CA . LEU A 1 278 ? -31.75 -9.391 7.516 1 89.31 278 LEU A CA 1
ATOM 2222 C C . LEU A 1 278 ? -31.422 -10.617 6.672 1 89.31 278 LEU A C 1
ATOM 2224 O O . LEU A 1 278 ? -31.188 -10.5 5.469 1 89.31 278 LEU A O 1
ATOM 2228 N N . SER A 1 279 ? -31.406 -11.781 7.277 1 89.62 279 SER A N 1
ATOM 2229 C CA . SER A 1 279 ? -31.109 -13.023 6.57 1 89.62 279 SER A CA 1
ATOM 2230 C C . SER A 1 279 ? -32.156 -13.305 5.492 1 89.62 279 SER A C 1
ATOM 2232 O O . SER A 1 279 ? -31.797 -13.695 4.375 1 89.62 279 SER A O 1
ATOM 2234 N N . ASP A 1 280 ? -33.344 -13.094 5.895 1 85.56 280 ASP A N 1
ATOM 2235 C CA . ASP A 1 280 ? -34.438 -13.32 4.945 1 85.56 280 ASP A CA 1
ATOM 2236 C C . ASP A 1 280 ? -34.375 -12.32 3.791 1 85.56 280 ASP A C 1
ATOM 2238 O O . ASP A 1 280 ? -34.656 -12.664 2.645 1 85.56 280 ASP A O 1
ATOM 2242 N N . HIS A 1 281 ? -34.031 -11.156 4.176 1 85.75 281 HIS A N 1
ATOM 2243 C CA . HIS A 1 281 ? -33.906 -10.117 3.158 1 85.75 281 HIS A CA 1
ATOM 2244 C C . HIS A 1 281 ? -32.812 -10.453 2.148 1 85.75 281 HIS A C 1
ATOM 2246 O O . HIS A 1 281 ? -33 -10.242 0.947 1 85.75 281 HIS A O 1
ATOM 2252 N N . LEU A 1 282 ? -31.719 -10.969 2.58 1 86.75 282 LEU A N 1
ATOM 2253 C CA . LEU A 1 282 ? -30.578 -11.25 1.718 1 86.75 282 LEU A CA 1
ATOM 2254 C C . LEU A 1 282 ? -30.812 -12.523 0.915 1 86.75 282 LEU A C 1
ATOM 2256 O O . LEU A 1 282 ? -30.25 -12.688 -0.171 1 86.75 282 LEU A O 1
ATOM 2260 N N . ALA A 1 283 ? -31.469 -13.492 1.508 1 78.88 283 ALA A N 1
ATOM 2261 C CA . ALA A 1 283 ? -31.734 -14.766 0.842 1 78.88 283 ALA A CA 1
ATOM 2262 C C . ALA A 1 283 ? -32.75 -14.586 -0.292 1 78.88 283 ALA A C 1
ATOM 2264 O O . ALA A 1 283 ? -32.75 -15.375 -1.239 1 78.88 283 ALA A O 1
ATOM 2265 N N . PHE A 1 284 ? -33.594 -13.688 0.012 1 63.88 284 PHE A N 1
ATOM 2266 C CA . PHE A 1 284 ? -34.656 -13.531 -0.964 1 63.88 284 PHE A CA 1
ATOM 2267 C C . PHE A 1 284 ? -34.094 -13.195 -2.34 1 63.88 284 PHE A C 1
ATOM 2269 O O . PHE A 1 284 ? -33.188 -12.359 -2.463 1 63.88 284 PHE A O 1
ATOM 2276 N N . SER A 1 285 ? -33.938 -14.133 -3.254 1 51.47 285 SER A N 1
ATOM 2277 C CA . SER A 1 285 ? -33.438 -14.242 -4.629 1 51.47 285 SER A CA 1
ATOM 2278 C C . SER A 1 285 ? -33.688 -12.945 -5.398 1 51.47 285 SER A C 1
ATOM 2280 O O . SER A 1 285 ? -34.562 -12.156 -5.043 1 51.47 285 SER A O 1
ATOM 2282 N N . ALA A 1 286 ? -32.688 -12.492 -6.445 1 47.28 286 ALA A N 1
ATOM 2283 C CA . ALA A 1 286 ? -32.312 -11.445 -7.391 1 47.28 286 ALA A CA 1
ATOM 2284 C C . ALA A 1 286 ? -33.562 -10.789 -7.977 1 47.28 286 ALA A C 1
ATOM 2286 O O . ALA A 1 286 ? -33.531 -9.617 -8.359 1 47.28 286 ALA A O 1
ATOM 2287 N N . ALA A 1 287 ? -34.469 -11.633 -8.445 1 44.5 287 ALA A N 1
ATOM 2288 C CA . ALA A 1 287 ? -35.344 -11.109 -9.492 1 44.5 287 ALA A CA 1
ATOM 2289 C C . ALA A 1 287 ? -36.156 -9.93 -8.984 1 44.5 287 ALA A C 1
ATOM 2291 O O . ALA A 1 287 ? -36.438 -8.992 -9.734 1 44.5 287 ALA A O 1
ATOM 2292 N N . SER A 1 288 ? -36.938 -10 -7.855 1 46.84 288 SER A N 1
ATOM 2293 C CA . SER A 1 288 ? -38.031 -9.047 -7.746 1 46.84 288 SER A CA 1
ATOM 2294 C C . SER A 1 288 ? -37.656 -7.891 -6.82 1 46.84 288 SER A C 1
ATOM 2296 O O . SER A 1 288 ? -38.344 -6.867 -6.793 1 46.84 288 SER A O 1
ATOM 2298 N N . ARG A 1 289 ? -36.969 -8.164 -5.715 1 53.19 289 ARG A N 1
ATOM 2299 C CA . ARG A 1 289 ? -36.938 -7.102 -4.719 1 53.19 289 ARG A CA 1
ATOM 2300 C C . ARG A 1 289 ? -35.531 -6.488 -4.609 1 53.19 289 ARG A C 1
ATOM 2302 O O . ARG A 1 289 ? -34.531 -7.18 -4.785 1 53.19 289 ARG A O 1
ATOM 2309 N N . ALA A 1 290 ? -35.469 -5.164 -4.641 1 62.75 290 ALA A N 1
ATOM 2310 C CA . ALA A 1 290 ? -34.25 -4.34 -4.508 1 62.75 290 ALA A CA 1
ATOM 2311 C C . ALA A 1 290 ? -33.531 -4.652 -3.209 1 62.75 290 ALA A C 1
ATOM 2313 O O . ALA A 1 290 ? -34.094 -4.582 -2.125 1 62.75 290 ALA A O 1
ATOM 2314 N N . LYS A 1 291 ? -32.375 -5.297 -3.062 1 69.94 291 LYS A N 1
ATOM 2315 C CA . LYS A 1 291 ? -31.562 -5.668 -1.896 1 69.94 291 LYS A CA 1
ATOM 2316 C C . LYS A 1 291 ? -30.844 -4.457 -1.312 1 69.94 291 LYS A C 1
ATOM 2318 O O . LYS A 1 291 ? -30.406 -4.484 -0.162 1 69.94 291 LYS A O 1
ATOM 2323 N N . TYR A 1 292 ? -30.828 -3.285 -1.864 1 76.19 292 TYR A N 1
ATOM 2324 C CA . TYR A 1 292 ? -30.203 -2.043 -1.436 1 76.19 292 TYR A CA 1
ATOM 2325 C C . TYR A 1 292 ? -28.75 -2.275 -1.061 1 76.19 292 TYR A C 1
ATOM 2327 O O . TYR A 1 292 ? -28.266 -1.75 -0.053 1 76.19 292 TYR A O 1
ATOM 2335 N N . THR A 1 293 ? -28.062 -3.17 -1.754 1 84.88 293 THR A N 1
ATOM 2336 C CA . THR A 1 293 ? -26.656 -3.471 -1.513 1 84.88 293 THR A CA 1
ATOM 2337 C C . THR A 1 293 ? -25.812 -3.078 -2.717 1 84.88 293 THR A C 1
ATOM 2339 O O . THR A 1 293 ? -24.594 -3.316 -2.73 1 84.88 293 THR A O 1
ATOM 2342 N N . SER A 1 294 ? -26.438 -2.438 -3.627 1 85.69 294 SER A N 1
ATOM 2343 C CA . SER A 1 294 ? -25.719 -2.08 -4.852 1 85.69 294 SER A CA 1
ATOM 2344 C C . SER A 1 294 ? -24.672 -1.003 -4.586 1 85.69 294 SER A C 1
ATOM 2346 O O . SER A 1 294 ? -24.766 -0.272 -3.598 1 85.69 294 SER A O 1
ATOM 2348 N N . PRO A 1 295 ? -23.75 -0.886 -5.414 1 87.56 295 PRO A N 1
ATOM 2349 C CA . PRO A 1 295 ? -22.703 0.13 -5.254 1 87.56 295 PRO A CA 1
ATOM 2350 C C . PRO A 1 295 ? -23.25 1.552 -5.25 1 87.56 295 PRO A C 1
ATOM 2352 O O . PRO A 1 295 ? -22.75 2.414 -4.527 1 87.56 295 PRO A O 1
ATOM 2355 N N . ASP A 1 296 ? -24.219 1.805 -6.008 1 87.94 296 ASP A N 1
ATOM 2356 C CA . ASP A 1 296 ? -24.812 3.141 -6.066 1 87.94 296 ASP A CA 1
ATOM 2357 C C . ASP A 1 296 ? -25.453 3.512 -4.73 1 87.94 296 ASP A C 1
ATOM 2359 O O . ASP A 1 296 ? -25.328 4.648 -4.27 1 87.94 296 ASP A O 1
ATOM 2363 N N . ILE A 1 297 ? -26.156 2.578 -4.195 1 89.25 297 ILE A N 1
ATOM 2364 C CA . ILE A 1 297 ? -26.797 2.805 -2.904 1 89.25 297 ILE A CA 1
ATOM 2365 C C . ILE A 1 297 ? -25.734 3 -1.827 1 89.25 297 ILE A C 1
ATOM 2367 O O . ILE A 1 297 ? -25.875 3.869 -0.963 1 89.25 297 ILE A O 1
ATOM 2371 N N . GLN A 1 298 ? -24.719 2.168 -1.871 1 91.88 298 GLN A N 1
ATOM 2372 C CA . GLN A 1 298 ? -23.625 2.312 -0.915 1 91.88 298 GLN A CA 1
ATOM 2373 C C . GLN A 1 298 ? -23.016 3.711 -0.979 1 91.88 298 GLN A C 1
ATOM 2375 O O . GLN A 1 298 ? -22.781 4.34 0.054 1 91.88 298 GLN A O 1
ATOM 2380 N N . ASN A 1 299 ? -22.781 4.207 -2.193 1 92.06 299 ASN A N 1
ATOM 2381 C CA . ASN A 1 299 ? -22.188 5.527 -2.381 1 92.06 299 ASN A CA 1
ATOM 2382 C C . ASN A 1 299 ? -23.094 6.629 -1.854 1 92.06 299 ASN A C 1
ATOM 2384 O O . ASN A 1 299 ? -22.625 7.609 -1.276 1 92.06 299 ASN A O 1
ATOM 2388 N N . GLU A 1 300 ? -24.297 6.434 -2.129 1 92.88 300 GLU A N 1
ATOM 2389 C CA . GLU A 1 300 ? -25.25 7.414 -1.64 1 92.88 300 GLU A CA 1
ATOM 2390 C C . GLU A 1 300 ? -25.266 7.461 -0.114 1 92.88 300 GLU A C 1
ATOM 2392 O O . GLU A 1 300 ? -25.312 8.539 0.48 1 92.88 300 GLU A O 1
ATOM 2397 N N . LEU A 1 301 ? -25.312 6.316 0.456 1 94.38 301 LEU A N 1
ATOM 2398 C CA . LEU A 1 301 ? -25.328 6.246 1.913 1 94.38 301 LEU A CA 1
ATOM 2399 C C . LEU A 1 301 ? -24.031 6.797 2.502 1 94.38 301 LEU A C 1
ATOM 2401 O O . LEU A 1 301 ? -24.047 7.457 3.545 1 94.38 301 LEU A O 1
ATOM 2405 N N . VAL A 1 302 ? -22.875 6.52 1.873 1 95.38 302 VAL A N 1
ATOM 2406 C CA . VAL A 1 302 ? -21.594 7.059 2.312 1 95.38 302 VAL A CA 1
ATOM 2407 C C . VAL A 1 302 ? -21.625 8.586 2.252 1 95.38 302 VAL A C 1
ATOM 2409 O O . VAL A 1 302 ? -21.141 9.258 3.166 1 95.38 302 VAL A O 1
ATOM 2412 N N . GLU A 1 303 ? -22.141 9.078 1.186 1 95.38 303 GLU A N 1
ATOM 2413 C CA . GLU A 1 303 ? -22.25 10.523 1.007 1 95.38 303 GLU A CA 1
ATOM 2414 C C . GLU A 1 303 ? -23.109 11.156 2.09 1 95.38 303 GLU A C 1
ATOM 2416 O O . GLU A 1 303 ? -22.766 12.195 2.652 1 95.38 303 GLU A O 1
ATOM 2421 N N . LEU A 1 304 ? -24.203 10.508 2.371 1 95.06 304 LEU A N 1
ATOM 2422 C CA . LEU A 1 304 ? -25.109 11.023 3.389 1 95.06 304 LEU A CA 1
ATOM 2423 C C . LEU A 1 304 ? -24.453 11.008 4.762 1 95.06 304 LEU A C 1
ATOM 2425 O O . LEU A 1 304 ? -24.578 11.969 5.527 1 95.06 304 LEU A O 1
ATOM 2429 N N . CYS A 1 305 ? -23.797 9.906 5.09 1 96.44 305 CYS A N 1
ATOM 2430 C CA . CYS A 1 305 ? -23.109 9.805 6.367 1 96.44 305 CYS A CA 1
ATOM 2431 C C . CYS A 1 305 ? -21.984 10.836 6.461 1 96.44 305 CYS A C 1
ATOM 2433 O O . CYS A 1 305 ? -21.828 11.492 7.492 1 96.44 305 CYS A O 1
ATOM 2435 N N . GLY A 1 306 ? -21.188 10.984 5.375 1 96.25 306 GLY A N 1
ATOM 2436 C CA . GLY A 1 306 ? -20.109 11.969 5.34 1 96.25 306 GLY A CA 1
ATOM 2437 C C . GLY A 1 306 ? -20.609 13.398 5.488 1 96.25 306 GLY A C 1
ATOM 2438 O O . GLY A 1 306 ? -20 14.188 6.223 1 96.25 306 GLY A O 1
ATOM 2439 N N . THR A 1 307 ? -21.672 13.68 4.84 1 94.88 307 THR A N 1
ATOM 2440 C CA . THR A 1 307 ? -22.234 15.023 4.883 1 94.88 307 THR A CA 1
ATOM 2441 C C . THR A 1 307 ? -22.75 15.352 6.281 1 94.88 307 THR A C 1
ATOM 2443 O O . THR A 1 307 ? -22.641 16.484 6.738 1 94.88 307 THR A O 1
ATOM 2446 N N . GLU A 1 308 ? -23.344 14.406 6.887 1 95.12 308 GLU A N 1
ATOM 2447 C CA . GLU A 1 308 ? -23.828 14.633 8.242 1 95.12 308 GLU A CA 1
ATOM 2448 C C . GLU A 1 308 ? -22.688 14.984 9.188 1 95.12 308 GLU A C 1
ATOM 2450 O O . GLU A 1 308 ? -22.812 15.906 10 1 95.12 308 GLU A O 1
ATOM 2455 N N . VAL A 1 309 ? -21.625 14.25 9.156 1 96.56 309 VAL A N 1
ATOM 2456 C CA . VAL A 1 309 ? -20.453 14.516 9.984 1 96.56 309 VAL A CA 1
ATOM 2457 C C . VAL A 1 309 ? -19.875 15.883 9.633 1 96.56 309 VAL A C 1
ATOM 2459 O O . VAL A 1 309 ? -19.5 16.656 10.523 1 96.56 309 VAL A O 1
ATOM 2462 N N . LEU A 1 310 ? -19.797 16.203 8.352 1 96.62 310 LEU A N 1
ATOM 2463 C CA . LEU A 1 310 ? -19.266 17.469 7.883 1 96.62 310 LEU A CA 1
ATOM 2464 C C . LEU A 1 310 ? -20.109 18.641 8.391 1 96.62 310 LEU A C 1
ATOM 2466 O O . LEU A 1 310 ? -19.562 19.672 8.781 1 96.62 310 LEU A O 1
ATOM 2470 N N . ASN A 1 311 ? -21.375 18.453 8.438 1 95.06 311 ASN A N 1
ATOM 2471 C CA . ASN A 1 311 ? -22.266 19.5 8.922 1 95.06 311 ASN A CA 1
ATOM 2472 C C . ASN A 1 311 ? -22.031 19.797 10.398 1 95.06 311 ASN A C 1
ATOM 2474 O O . ASN A 1 311 ? -22.188 20.938 10.828 1 95.06 311 ASN A O 1
ATOM 2478 N N . GLN A 1 312 ? -21.672 18.797 11.094 1 94.44 312 GLN A N 1
ATOM 2479 C CA . GLN A 1 312 ? -21.344 19.016 12.492 1 94.44 312 GLN A CA 1
ATOM 2480 C C . GLN A 1 312 ? -20.094 19.875 12.625 1 94.44 312 GLN A C 1
ATOM 2482 O O . GLN A 1 312 ? -20.047 20.781 13.461 1 94.44 312 GLN A O 1
ATOM 2487 N N . VAL A 1 313 ? -19.156 19.641 11.812 1 95.69 313 VAL A N 1
ATOM 2488 C CA . VAL A 1 313 ? -17.906 20.391 11.844 1 95.69 313 VAL A CA 1
ATOM 2489 C C . VAL A 1 313 ? -18.156 21.828 11.391 1 95.69 313 VAL A C 1
ATOM 2491 O O . VAL A 1 313 ? -17.688 22.766 12.031 1 95.69 313 VAL A O 1
ATOM 2494 N N . ILE A 1 314 ? -18.891 21.984 10.359 1 96.56 314 ILE A N 1
ATOM 2495 C CA . ILE A 1 314 ? -19.156 23.297 9.773 1 96.56 314 ILE A CA 1
ATOM 2496 C C . ILE A 1 314 ? -20.047 24.094 10.719 1 96.56 314 ILE A C 1
ATOM 2498 O O . ILE A 1 314 ? -19.875 25.312 10.836 1 96.56 314 ILE A O 1
ATOM 2502 N N . GLY A 1 315 ? -21 23.391 11.344 1 94.31 315 GLY A N 1
ATOM 2503 C CA . GLY A 1 315 ? -21.812 24.062 12.328 1 94.31 315 GLY A CA 1
ATOM 2504 C C . GLY A 1 315 ? -21.016 24.688 13.461 1 94.31 315 GLY A C 1
ATOM 2505 O O . GLY A 1 315 ? -21.281 25.812 13.867 1 94.31 315 GLY A O 1
ATOM 2506 N N . ALA A 1 316 ? -20.047 23.984 13.891 1 93.88 316 ALA A N 1
ATOM 2507 C CA . ALA A 1 316 ? -19.156 24.5 14.93 1 93.88 316 ALA A CA 1
ATOM 2508 C C . ALA A 1 316 ? -18.328 25.688 14.422 1 93.88 316 ALA A C 1
ATOM 2510 O O . ALA A 1 316 ? -18.109 26.656 15.141 1 93.88 316 ALA A O 1
ATOM 2511 N N . CYS A 1 317 ? -17.906 25.641 13.242 1 96.12 317 CYS A N 1
ATOM 2512 C CA . CYS A 1 317 ? -17.109 26.703 12.641 1 96.12 317 CYS A CA 1
ATOM 2513 C C . CYS A 1 317 ? -17.938 27.953 12.414 1 96.12 317 CYS A C 1
ATOM 2515 O O . CYS A 1 317 ? -17.453 29.078 12.617 1 96.12 317 CYS A O 1
ATOM 2517 N N . LYS A 1 318 ? -19.156 27.766 11.984 1 94.69 318 LYS A N 1
ATOM 2518 C CA . LYS A 1 318 ? -20.047 28.891 11.727 1 94.69 318 LYS A CA 1
ATOM 2519 C C . LYS A 1 318 ? -20.359 29.656 13.016 1 94.69 318 LYS A C 1
ATOM 2521 O O . LYS A 1 318 ? -20.562 30.875 13 1 94.69 318 LYS A O 1
ATOM 2526 N N . SER A 1 319 ? -20.391 28.922 14.102 1 91.88 319 SER A N 1
ATOM 2527 C CA . SER A 1 319 ? -20.703 29.516 15.398 1 91.88 319 SER A CA 1
ATOM 2528 C C . SER A 1 319 ? -19.516 30.312 15.93 1 91.88 319 SER A C 1
ATOM 2530 O O . SER A 1 319 ? -19.672 31.172 16.797 1 91.88 319 SER A O 1
ATOM 2532 N N . ALA A 1 320 ? -18.375 30.125 15.398 1 94.31 320 ALA A N 1
ATOM 2533 C CA . ALA A 1 320 ? -17.188 30.844 15.82 1 94.31 320 ALA A CA 1
ATOM 2534 C C . ALA A 1 320 ? -17.156 32.25 15.227 1 94.31 320 ALA A C 1
ATOM 2536 O O . ALA A 1 320 ? -17.75 32.5 14.18 1 94.31 320 ALA A O 1
ATOM 2537 N N . SER A 1 321 ? -16.516 33.188 15.891 1 91.88 321 SER A N 1
ATOM 2538 C CA . SER A 1 321 ? -16.422 34.562 15.438 1 91.88 321 SER A CA 1
ATOM 2539 C C . SER A 1 321 ? -15.586 34.688 14.172 1 91.88 321 SER A C 1
ATOM 2541 O O . SER A 1 321 ? -15.883 35.5 13.297 1 91.88 321 SER A O 1
ATOM 2543 N N . CYS A 1 322 ? -14.547 33.969 14.094 1 95.81 322 CYS A N 1
ATOM 2544 C CA . CYS A 1 322 ? -13.664 33.969 12.938 1 95.81 322 CYS A CA 1
ATOM 2545 C C . CYS A 1 322 ? -12.992 32.594 12.789 1 95.81 322 CYS A C 1
ATOM 2547 O O . CYS A 1 322 ? -13.078 31.766 13.68 1 95.81 322 CYS A O 1
ATOM 2549 N N . PHE A 1 323 ? -12.43 32.312 11.641 1 97.62 323 PHE A N 1
ATOM 2550 C CA . PHE A 1 323 ? -11.727 31.062 11.406 1 97.62 323 PHE A CA 1
ATOM 2551 C C . PHE A 1 323 ? -10.555 31.266 10.453 1 97.62 323 PHE A C 1
ATOM 2553 O O . PHE A 1 323 ? -10.359 32.375 9.93 1 97.62 323 PHE A O 1
ATOM 2560 N N . ALA A 1 324 ? -9.734 30.328 10.375 1 97.69 324 ALA A N 1
ATOM 2561 C CA . ALA A 1 324 ? -8.578 30.344 9.477 1 97.69 324 ALA A CA 1
ATOM 2562 C C . ALA A 1 324 ? -8.609 29.156 8.516 1 97.69 324 ALA A C 1
ATOM 2564 O O . ALA A 1 324 ? -9.25 28.141 8.797 1 97.69 324 ALA A O 1
ATOM 2565 N N . VAL A 1 325 ? -7.934 29.328 7.395 1 97.31 325 VAL A N 1
ATOM 2566 C CA . VAL A 1 325 ? -7.898 28.297 6.363 1 97.31 325 VAL A CA 1
ATOM 2567 C C . VAL A 1 325 ? -6.492 27.703 6.262 1 97.31 325 VAL A C 1
ATOM 2569 O O . VAL A 1 325 ? -5.508 28.438 6.219 1 97.31 325 VAL A O 1
ATOM 2572 N N . ILE A 1 326 ? -6.418 26.438 6.289 1 97.12 326 ILE A N 1
ATOM 2573 C CA . ILE A 1 326 ? -5.18 25.688 6.102 1 97.12 326 ILE A CA 1
ATOM 2574 C C . ILE A 1 326 ? -5.312 24.781 4.883 1 97.12 326 ILE A C 1
ATOM 2576 O O . ILE A 1 326 ? -6.234 23.969 4.809 1 97.12 326 ILE A O 1
ATOM 2580 N N . ALA A 1 327 ? -4.449 24.891 3.936 1 95.75 327 ALA A N 1
ATOM 2581 C CA . ALA A 1 327 ? -4.562 24.078 2.727 1 95.75 327 ALA A CA 1
ATOM 2582 C C . ALA A 1 327 ? -3.193 23.609 2.254 1 95.75 327 ALA A C 1
ATOM 2584 O O . ALA A 1 327 ? -2.176 24.234 2.537 1 95.75 327 ALA A O 1
ATOM 2585 N N . ASP A 1 328 ? -3.188 22.5 1.686 1 92.75 328 ASP A N 1
ATOM 2586 C CA . ASP A 1 328 ? -2.012 21.906 1.066 1 92.75 328 ASP A CA 1
ATOM 2587 C C . ASP A 1 328 ? -2.414 20.953 -0.057 1 92.75 328 ASP A C 1
ATOM 2589 O O . ASP A 1 328 ? -3.574 20.547 -0.148 1 92.75 328 ASP A O 1
ATOM 2593 N N . GLU A 1 329 ? -1.472 20.719 -0.958 1 91.56 329 GLU A N 1
ATOM 2594 C CA . GLU A 1 329 ? -1.743 19.828 -2.082 1 91.56 329 GLU A CA 1
ATOM 2595 C C . GLU A 1 329 ? -0.847 18.594 -2.037 1 91.56 329 GLU A C 1
ATOM 2597 O O . GLU A 1 329 ? 0.278 18.656 -1.534 1 91.56 329 GLU A O 1
ATOM 2602 N N . CYS A 1 330 ? -1.37 17.469 -2.51 1 89.75 330 CYS A N 1
ATOM 2603 C CA . CYS A 1 330 ? -0.61 16.234 -2.604 1 89.75 330 CYS A CA 1
ATOM 2604 C C . CYS A 1 330 ? -1.14 15.352 -3.73 1 89.75 330 CYS A C 1
ATOM 2606 O O . CYS A 1 330 ? -2.342 15.344 -4.004 1 89.75 330 CYS A O 1
ATOM 2608 N N . THR A 1 331 ? -0.276 14.617 -4.355 1 89.5 331 THR A N 1
ATOM 2609 C CA . THR A 1 331 ? -0.672 13.695 -5.41 1 89.5 331 THR A CA 1
ATOM 2610 C C . THR A 1 331 ? -1.161 12.375 -4.82 1 89.5 331 THR A C 1
ATOM 2612 O O . THR A 1 331 ? -0.511 11.805 -3.941 1 89.5 331 THR A O 1
ATOM 2615 N N . ASP A 1 332 ? -2.285 11.938 -5.242 1 88.44 332 ASP A N 1
ATOM 2616 C CA . ASP A 1 332 ? -2.826 10.68 -4.738 1 88.44 332 ASP A CA 1
ATOM 2617 C C . ASP A 1 332 ? -2.295 9.492 -5.539 1 88.44 332 ASP A C 1
ATOM 2619 O O . ASP A 1 332 ? -1.451 9.656 -6.422 1 88.44 332 ASP A O 1
ATOM 2623 N N . LYS A 1 333 ? -2.715 8.266 -5.188 1 87.31 333 LYS A N 1
ATOM 2624 C CA . LYS A 1 333 ? -2.213 7.035 -5.797 1 87.31 333 LYS A CA 1
ATOM 2625 C C . LYS A 1 333 ? -2.578 6.965 -7.277 1 87.31 333 LYS A C 1
ATOM 2627 O O . LYS A 1 333 ? -1.897 6.301 -8.062 1 87.31 333 LYS A O 1
ATOM 2632 N N . ALA A 1 334 ? -3.658 7.582 -7.703 1 86.38 334 ALA A N 1
ATOM 2633 C CA . ALA A 1 334 ? -4.059 7.637 -9.109 1 86.38 334 ALA A CA 1
ATOM 2634 C C . ALA A 1 334 ? -3.344 8.766 -9.836 1 86.38 334 ALA A C 1
ATOM 2636 O O . ALA A 1 334 ? -3.666 9.078 -10.992 1 86.38 334 ALA A O 1
ATOM 2637 N N . THR A 1 335 ? -2.398 9.453 -9.195 1 87.56 335 THR A N 1
ATOM 2638 C CA . THR A 1 335 ? -1.604 10.547 -9.734 1 87.56 335 THR A CA 1
ATOM 2639 C C . THR A 1 335 ? -2.484 11.758 -10.039 1 87.56 335 THR A C 1
ATOM 2641 O O . THR A 1 335 ? -2.375 12.359 -11.109 1 87.56 335 THR A O 1
ATOM 2644 N N . LYS A 1 336 ? -3.4 11.945 -9.203 1 89.25 336 LYS A N 1
ATOM 2645 C CA . LYS A 1 336 ? -4.227 13.148 -9.219 1 89.25 336 LYS A CA 1
ATOM 2646 C C . LYS A 1 336 ? -3.84 14.094 -8.086 1 89.25 336 LYS A C 1
ATOM 2648 O O . LYS A 1 336 ? -3.553 13.648 -6.969 1 89.25 336 LYS A O 1
ATOM 2653 N N . GLU A 1 337 ? -3.816 15.336 -8.43 1 90.88 337 GLU A N 1
ATOM 2654 C CA . GLU A 1 337 ? -3.508 16.312 -7.395 1 90.88 337 GLU A CA 1
ATOM 2655 C C . GLU A 1 337 ? -4.734 16.625 -6.539 1 90.88 337 GLU A C 1
ATOM 2657 O O . GLU A 1 337 ? -5.77 17.047 -7.055 1 90.88 337 GLU A O 1
ATOM 2662 N N . GLN A 1 338 ? -4.59 16.359 -5.277 1 93.31 338 GLN A N 1
ATOM 2663 C CA . GLN A 1 338 ? -5.684 16.594 -4.34 1 93.31 338 GLN A CA 1
ATOM 2664 C C . GLN A 1 338 ? -5.332 17.719 -3.365 1 93.31 338 GLN A C 1
ATOM 2666 O O . GLN A 1 338 ? -4.219 17.766 -2.84 1 93.31 338 GLN A O 1
ATOM 2671 N N . MET A 1 339 ? -6.223 18.625 -3.211 1 95.25 339 MET A N 1
ATOM 2672 C CA . MET A 1 339 ? -6.059 19.688 -2.217 1 95.25 339 MET A CA 1
ATOM 2673 C C . MET A 1 339 ? -6.82 19.359 -0.938 1 95.25 339 MET A C 1
ATOM 2675 O O . MET A 1 339 ? -7.984 18.953 -0.992 1 95.25 339 MET A O 1
ATOM 2679 N N . SER A 1 340 ? -6.152 19.391 0.121 1 96.25 340 SER A N 1
ATOM 2680 C CA . SER A 1 340 ? -6.766 19.219 1.434 1 96.25 340 SER A CA 1
ATOM 2681 C C . SER A 1 340 ? -7.09 20.578 2.068 1 96.25 340 SER A C 1
ATOM 2683 O O . SER A 1 340 ? -6.281 21.5 2.014 1 96.25 340 SER A O 1
ATOM 2685 N N . LEU A 1 341 ? -8.25 20.719 2.559 1 97.06 341 LEU A N 1
ATOM 2686 C CA . LEU A 1 341 ? -8.656 21.938 3.25 1 97.06 341 LEU A CA 1
ATOM 2687 C C . LEU A 1 341 ? -9 21.641 4.707 1 97.06 341 LEU A C 1
ATOM 2689 O O . LEU A 1 341 ? -9.781 20.734 5 1 97.06 341 LEU A O 1
ATOM 2693 N N . CYS A 1 342 ? -8.367 22.375 5.586 1 97.81 342 CYS A N 1
ATOM 2694 C CA . CYS A 1 342 ? -8.648 22.312 7.016 1 97.81 342 CYS A CA 1
ATOM 2695 C C . CYS A 1 342 ? -9.016 23.688 7.562 1 97.81 342 CYS A C 1
ATOM 2697 O O . CYS A 1 342 ? -8.578 24.703 7.027 1 97.81 342 CYS A O 1
ATOM 2699 N N . LEU A 1 343 ? -9.828 23.703 8.562 1 97.81 343 LEU A N 1
ATOM 2700 C CA . LEU A 1 343 ? -10.258 24.938 9.211 1 97.81 343 LEU A CA 1
ATOM 2701 C C . LEU A 1 343 ? -9.82 24.969 10.664 1 97.81 343 LEU A C 1
ATOM 2703 O O . LEU A 1 343 ? -9.852 23.953 11.359 1 97.81 343 LEU A O 1
ATOM 2707 N N . ARG A 1 344 ? -9.305 26.047 11.031 1 97.62 344 ARG A N 1
ATOM 2708 C CA . ARG A 1 344 ? -8.961 26.281 12.43 1 97.62 344 ARG A CA 1
ATOM 2709 C C . ARG A 1 344 ? -9.883 27.328 13.055 1 97.62 344 ARG A C 1
ATOM 2711 O O . ARG A 1 344 ? -10.07 28.406 12.492 1 97.62 344 ARG A O 1
ATOM 2718 N N . PHE A 1 345 ? -10.5 27.031 14.148 1 96.88 345 PHE A N 1
ATOM 2719 C CA . PHE A 1 345 ? -11.422 27.938 14.828 1 96.88 345 PHE A CA 1
ATOM 2720 C C . PHE A 1 345 ? -11.508 27.594 16.312 1 96.88 345 PHE A C 1
ATOM 2722 O O . PHE A 1 345 ? -10.969 26.578 16.75 1 96.88 345 PHE A O 1
ATOM 2729 N N . LEU A 1 346 ? -12.055 28.516 17.031 1 95.88 346 LEU A N 1
ATOM 2730 C CA . LEU A 1 346 ? -12.234 28.312 18.469 1 95.88 346 LEU A CA 1
ATOM 2731 C C . LEU A 1 346 ? -13.633 27.781 18.766 1 95.88 346 LEU A C 1
ATOM 2733 O O . LEU A 1 346 ? -14.617 28.266 18.203 1 95.88 346 LEU A O 1
ATOM 2737 N N . ASP A 1 347 ? -13.648 26.734 19.484 1 92.94 347 ASP A N 1
ATOM 2738 C CA . ASP A 1 347 ? -14.906 26.109 19.906 1 92.94 347 ASP A CA 1
ATOM 2739 C C . ASP A 1 347 ? -15.086 26.188 21.422 1 92.94 347 ASP A C 1
ATOM 2741 O O . ASP A 1 347 ? -14.102 26.266 22.156 1 92.94 347 ASP A O 1
ATOM 2745 N N . VAL A 1 348 ? -16.328 26.375 21.844 1 88.81 348 VAL A N 1
ATOM 2746 C CA . VAL A 1 348 ? -16.625 26.438 23.266 1 88.81 348 VAL A CA 1
ATOM 2747 C C . VAL A 1 348 ? -17.266 25.125 23.734 1 88.81 348 VAL A C 1
ATOM 2749 O O . VAL A 1 348 ? -18.281 24.688 23.188 1 88.81 348 VAL A O 1
ATOM 2752 N N . GLU A 1 349 ? -16.609 24.5 24.562 1 84.94 349 GLU A N 1
ATOM 2753 C CA . GLU A 1 349 ? -17.094 23.234 25.094 1 84.94 349 GLU A CA 1
ATOM 2754 C C . GLU A 1 349 ? -18.219 23.453 26.094 1 84.94 349 GLU A C 1
ATOM 2756 O O . GLU A 1 349 ? -18.516 24.594 26.469 1 84.94 349 GLU A O 1
ATOM 2761 N N . LYS A 1 350 ? -18.781 22.297 26.5 1 77.44 350 LYS A N 1
ATOM 2762 C CA . LYS A 1 350 ? -19.922 22.312 27.422 1 77.44 350 LYS A CA 1
ATOM 2763 C C . LYS A 1 350 ? -19.547 22.953 28.75 1 77.44 350 LYS A C 1
ATOM 2765 O O . LYS A 1 350 ? -20.375 23.625 29.375 1 77.44 350 LYS A O 1
ATOM 2770 N N . ASN A 1 351 ? -18.297 22.922 29.172 1 77.69 351 ASN A N 1
ATOM 2771 C CA . ASN A 1 351 ? -17.844 23.516 30.438 1 77.69 351 ASN A CA 1
ATOM 2772 C C . ASN A 1 351 ? -17.422 24.969 30.234 1 77.69 351 ASN A C 1
ATOM 2774 O O . ASN A 1 351 ? -16.734 25.531 31.094 1 77.69 351 ASN A O 1
ATOM 2778 N N . ASN A 1 352 ? -17.703 25.484 29.156 1 80.44 352 ASN A N 1
ATOM 2779 C CA . ASN A 1 352 ? -17.453 26.875 28.828 1 80.44 352 ASN A CA 1
ATOM 2780 C C . ASN A 1 352 ? -15.961 27.141 28.641 1 80.44 352 ASN A C 1
ATOM 2782 O O . ASN A 1 352 ? -15.492 28.266 28.875 1 80.44 352 ASN A O 1
ATOM 2786 N N . THR A 1 353 ? -15.32 26.109 28.438 1 89.44 353 THR A N 1
ATOM 2787 C CA . THR A 1 353 ? -13.898 26.266 28.125 1 89.44 353 THR A CA 1
ATOM 2788 C C . THR A 1 353 ? -13.672 26.312 26.625 1 89.44 353 THR A C 1
ATOM 2790 O O . THR A 1 353 ? -14.312 25.578 25.859 1 89.44 353 THR A O 1
ATOM 2793 N N . VAL A 1 354 ? -12.82 27.281 26.281 1 91.44 354 VAL A N 1
ATOM 2794 C CA . VAL A 1 354 ? -12.531 27.453 24.859 1 91.44 354 VAL A CA 1
ATOM 2795 C C . VAL A 1 354 ? -11.453 26.469 24.422 1 91.44 354 VAL A C 1
ATOM 2797 O O . VAL A 1 354 ? -10.477 26.25 25.141 1 91.44 354 VAL A O 1
ATOM 2800 N N . ILE A 1 355 ? -11.703 25.766 23.328 1 92.19 355 ILE A N 1
ATOM 2801 C CA . ILE A 1 355 ? -10.734 24.828 22.781 1 92.19 355 ILE A CA 1
ATOM 2802 C C . ILE A 1 355 ? -10.422 25.203 21.328 1 92.19 355 ILE A C 1
ATOM 2804 O O . ILE A 1 355 ? -11.297 25.688 20.609 1 92.19 355 ILE A O 1
ATOM 2808 N N . ILE A 1 356 ? -9.195 25.031 20.984 1 94.19 356 ILE A N 1
ATOM 2809 C CA . ILE A 1 356 ? -8.773 25.266 19.609 1 94.19 356 ILE A CA 1
ATOM 2810 C C . ILE A 1 356 ? -9.031 24 18.781 1 94.19 356 ILE A C 1
ATOM 2812 O O . ILE A 1 356 ? -8.617 22.906 19.172 1 94.19 356 ILE A O 1
ATOM 2816 N N . ARG A 1 357 ? -9.641 24.156 17.672 1 93.94 357 ARG A N 1
ATOM 2817 C CA . ARG A 1 357 ? -9.922 23.016 16.797 1 93.94 357 ARG A CA 1
ATOM 2818 C C . ARG A 1 357 ? -9.328 23.234 15.414 1 93.94 357 ARG A C 1
ATOM 2820 O O . ARG A 1 357 ? -9.367 24.344 14.883 1 93.94 357 ARG A O 1
ATOM 2827 N N . GLU A 1 358 ? -8.688 22.312 14.906 1 96 358 GLU A N 1
ATOM 2828 C CA . GLU A 1 358 ? -8.273 22.203 13.516 1 96 358 GLU A CA 1
ATOM 2829 C C . GLU A 1 358 ? -8.922 21 12.828 1 96 358 GLU A C 1
ATOM 2831 O O . GLU A 1 358 ? -8.523 19.859 13.055 1 96 358 GLU A O 1
ATOM 2836 N N . GLU A 1 359 ? -9.805 21.25 11.977 1 96.81 359 GLU A N 1
ATOM 2837 C CA . GLU A 1 359 ? -10.656 20.172 11.477 1 96.81 359 GLU A CA 1
ATOM 2838 C C . GLU A 1 359 ? -10.539 20.047 9.961 1 96.81 359 GLU A C 1
ATOM 2840 O O . GLU A 1 359 ? -10.531 21.047 9.242 1 96.81 359 GLU A O 1
ATOM 2845 N N . PHE A 1 360 ? -10.547 18.875 9.594 1 97.38 360 PHE A N 1
ATOM 2846 C CA . PHE A 1 360 ? -10.516 18.531 8.18 1 97.38 360 PHE A CA 1
ATOM 2847 C C . PHE A 1 360 ? -11.906 18.625 7.566 1 97.38 360 PHE A C 1
ATOM 2849 O O . PHE A 1 360 ? -12.875 18.109 8.133 1 97.38 360 PHE A O 1
ATOM 2856 N N . VAL A 1 361 ? -11.922 19.172 6.32 1 97.12 361 VAL A N 1
ATOM 2857 C CA . VAL A 1 361 ? -13.258 19.359 5.766 1 97.12 361 VAL A CA 1
ATOM 2858 C C . VAL A 1 361 ? -13.391 18.594 4.453 1 97.12 361 VAL A C 1
ATOM 2860 O O . VAL A 1 361 ? -14.5 18.375 3.961 1 97.12 361 VAL A O 1
ATOM 2863 N N . GLY A 1 362 ? -12.312 18.203 3.84 1 96.56 362 GLY A N 1
ATOM 2864 C CA . GLY A 1 362 ? -12.453 17.375 2.654 1 96.56 362 GLY A CA 1
ATOM 2865 C C . GLY A 1 362 ? -11.312 17.547 1.671 1 96.56 362 GLY A C 1
ATOM 2866 O O . GLY A 1 362 ? -10.453 18.406 1.849 1 96.56 362 GLY A O 1
ATOM 2867 N N . PHE A 1 363 ? -11.344 16.703 0.64 1 96.25 363 PHE A N 1
ATOM 2868 C CA . PHE A 1 363 ? -10.43 16.766 -0.494 1 96.25 363 PHE A CA 1
ATOM 2869 C C . PHE A 1 363 ? -11.148 17.281 -1.738 1 96.25 363 PHE A C 1
ATOM 2871 O O . PHE A 1 363 ? -12.328 17 -1.936 1 96.25 363 PHE A O 1
ATOM 2878 N N . ARG A 1 364 ? -10.453 18.047 -2.461 1 95.06 364 ARG A N 1
ATOM 2879 C CA . ARG A 1 364 ? -10.93 18.438 -3.785 1 95.06 364 ARG A CA 1
ATOM 2880 C C . ARG A 1 364 ? -9.828 18.281 -4.832 1 95.06 364 ARG A C 1
ATOM 2882 O O . ARG A 1 364 ? -8.664 18.562 -4.559 1 95.06 364 ARG A O 1
ATOM 2889 N N . HIS A 1 365 ? -10.219 17.812 -5.949 1 93.25 365 HIS A N 1
ATOM 2890 C CA . HIS A 1 365 ? -9.273 17.641 -7.047 1 93.25 365 HIS A CA 1
ATOM 2891 C C . HIS A 1 365 ? -8.805 18.984 -7.594 1 93.25 365 HIS A C 1
ATOM 2893 O O . HIS A 1 365 ? -9.625 19.828 -7.969 1 93.25 365 HIS A O 1
ATOM 2899 N N . ALA A 1 366 ? -7.48 19.172 -7.547 1 91.88 366 ALA A N 1
ATOM 2900 C CA . ALA A 1 366 ? -6.879 20.375 -8.109 1 91.88 366 ALA A CA 1
ATOM 2901 C C . ALA A 1 366 ? -6.426 20.141 -9.555 1 91.88 366 ALA A C 1
ATOM 2903 O O . ALA A 1 366 ? -5.355 19.578 -9.789 1 91.88 366 ALA A O 1
ATOM 2904 N N . GLU A 1 367 ? -7.062 20.562 -10.492 1 84.19 367 GLU A N 1
ATOM 2905 C CA . GLU A 1 367 ? -6.746 20.359 -11.898 1 84.19 367 GLU A CA 1
ATOM 2906 C C . GLU A 1 367 ? -5.488 21.109 -12.305 1 84.19 367 GLU A C 1
ATOM 2908 O O . GLU A 1 367 ? -4.766 20.703 -13.211 1 84.19 367 GLU A O 1
ATOM 2913 N N . SER A 1 368 ? -5.367 22.266 -11.633 1 82.5 368 SER A N 1
ATOM 2914 C CA . SER A 1 368 ? -4.164 23.062 -11.859 1 82.5 368 SER A CA 1
ATOM 2915 C C . SER A 1 368 ? -3.533 23.484 -10.539 1 82.5 368 SER A C 1
ATOM 2917 O O . SER A 1 368 ? -4.238 23.766 -9.562 1 82.5 368 SER A O 1
ATOM 2919 N N . VAL A 1 369 ? -2.203 23.531 -10.594 1 80.69 369 VAL A N 1
ATOM 2920 C CA . VAL A 1 369 ? -1.497 23.859 -9.359 1 80.69 369 VAL A CA 1
ATOM 2921 C C . VAL A 1 369 ? -1.077 25.328 -9.398 1 80.69 369 VAL A C 1
ATOM 2923 O O . VAL A 1 369 ? -0.327 25.797 -8.531 1 80.69 369 VAL A O 1
ATOM 2926 N N . LYS A 1 370 ? -1.602 26.016 -10.352 1 85.25 370 LYS A N 1
ATOM 2927 C CA . LYS A 1 370 ? -1.311 27.453 -10.414 1 85.25 370 LYS A CA 1
ATOM 2928 C C . LYS A 1 370 ? -2.045 28.203 -9.312 1 85.25 370 LYS A C 1
ATOM 2930 O O . LYS A 1 370 ? -3.127 27.797 -8.883 1 85.25 370 LYS A O 1
ATOM 2935 N N . GLY A 1 371 ? -1.469 29.328 -8.883 1 89.88 371 GLY A N 1
ATOM 2936 C CA . GLY A 1 371 ? -2.025 30.109 -7.789 1 89.88 371 GLY A CA 1
ATOM 2937 C C . GLY A 1 371 ? -3.465 30.516 -8.023 1 89.88 371 GLY A C 1
ATOM 2938 O O . GLY A 1 371 ? -4.297 30.438 -7.121 1 89.88 371 GLY A O 1
ATOM 2939 N N . ALA A 1 372 ? -3.777 30.844 -9.195 1 91.38 372 ALA A N 1
ATOM 2940 C CA . ALA A 1 372 ? -5.129 31.281 -9.531 1 91.38 372 ALA A CA 1
ATOM 2941 C C . ALA A 1 372 ? -6.133 30.141 -9.414 1 91.38 372 ALA A C 1
ATOM 2943 O O . ALA A 1 372 ? -7.219 30.312 -8.859 1 91.38 372 ALA A O 1
ATOM 2944 N N . ALA A 1 373 ? -5.734 29.062 -9.93 1 91.56 373 ALA A N 1
ATOM 2945 C CA . ALA A 1 373 ? -6.633 27.906 -9.922 1 91.56 373 ALA A CA 1
ATOM 2946 C C . ALA A 1 373 ? -6.871 27.406 -8.5 1 91.56 373 ALA A C 1
ATOM 2948 O O . ALA A 1 373 ? -8 27.062 -8.133 1 91.56 373 ALA A O 1
ATOM 2949 N N . ILE A 1 374 ? -5.863 27.375 -7.695 1 94.19 374 ILE A N 1
ATOM 2950 C CA . ILE A 1 374 ? -5.977 26.875 -6.332 1 94.19 374 ILE A CA 1
ATOM 2951 C C . ILE A 1 374 ? -6.805 27.844 -5.492 1 94.19 374 ILE A C 1
ATOM 2953 O O . ILE A 1 374 ? -7.613 27.406 -4.66 1 94.19 374 ILE A O 1
ATOM 2957 N N . SER A 1 375 ? -6.562 29.156 -5.691 1 95.25 375 SER A N 1
ATOM 2958 C CA . SER A 1 375 ? -7.34 30.141 -4.957 1 95.25 375 SER A CA 1
ATOM 2959 C C . SER A 1 375 ? -8.82 30.047 -5.289 1 95.25 375 SER A C 1
ATOM 2961 O O . SER A 1 375 ? -9.672 30.109 -4.395 1 95.25 375 SER A O 1
ATOM 2963 N N . ASP A 1 376 ? -9.094 29.828 -6.539 1 94.75 376 ASP A N 1
ATOM 2964 C CA . ASP A 1 376 ? -10.484 29.672 -6.961 1 94.75 376 ASP A CA 1
ATOM 2965 C C . ASP A 1 376 ? -11.094 28.406 -6.344 1 94.75 376 ASP A C 1
ATOM 2967 O O . ASP A 1 376 ? -12.273 28.406 -5.977 1 94.75 376 ASP A O 1
ATOM 2971 N N . LEU A 1 377 ? -10.32 27.422 -6.324 1 95.19 377 LEU A N 1
ATOM 2972 C CA . LEU A 1 377 ? -10.773 26.156 -5.75 1 95.19 377 LEU A CA 1
ATOM 2973 C C . LEU A 1 377 ? -11.109 26.328 -4.27 1 95.19 377 LEU A C 1
ATOM 2975 O O . LEU A 1 377 ? -12.109 25.797 -3.791 1 95.19 377 LEU A O 1
ATOM 2979 N N . ILE A 1 378 ? -10.297 27.031 -3.521 1 96.06 378 ILE A N 1
ATOM 2980 C CA . ILE A 1 378 ? -10.508 27.266 -2.1 1 96.06 378 ILE A CA 1
ATOM 2981 C C . ILE A 1 378 ? -11.781 28.094 -1.902 1 96.06 378 ILE A C 1
ATOM 2983 O O . ILE A 1 378 ? -12.617 27.766 -1.058 1 96.06 378 ILE A O 1
ATOM 2987 N N . VAL A 1 379 ? -11.945 29.125 -2.676 1 96.19 379 VAL A N 1
ATOM 2988 C CA . VAL A 1 379 ? -13.094 30.016 -2.555 1 96.19 379 VAL A CA 1
ATOM 2989 C C . VAL A 1 379 ? -14.375 29.25 -2.863 1 96.19 379 VAL A C 1
ATOM 2991 O O . VAL A 1 379 ? -15.375 29.375 -2.15 1 96.19 379 VAL A O 1
ATOM 2994 N N . ARG A 1 380 ? -14.305 28.438 -3.918 1 94.81 380 ARG A N 1
ATOM 2995 C CA . ARG A 1 380 ? -15.461 27.609 -4.27 1 94.81 380 ARG A CA 1
ATOM 2996 C C . ARG A 1 380 ? -15.773 26.609 -3.172 1 94.81 380 ARG A C 1
ATOM 2998 O O . ARG A 1 380 ? -16.938 26.344 -2.877 1 94.81 380 ARG A O 1
ATOM 3005 N N . PHE A 1 381 ? -14.75 26.062 -2.643 1 95.38 381 PHE A N 1
ATOM 3006 C CA . PHE A 1 381 ? -14.898 25.078 -1.573 1 95.38 381 PHE A CA 1
ATOM 3007 C C . PHE A 1 381 ? -15.578 25.703 -0.362 1 95.38 381 PHE A C 1
ATOM 3009 O O . PHE A 1 381 ? -16.5 25.109 0.212 1 95.38 381 PHE A O 1
ATOM 3016 N N . LEU A 1 382 ? -15.195 26.891 0.026 1 96.62 382 LEU A N 1
ATOM 3017 C CA . LEU A 1 382 ? -15.781 27.609 1.156 1 96.62 382 LEU A CA 1
ATOM 3018 C C . LEU A 1 382 ? -17.219 27.984 0.866 1 96.62 382 LEU A C 1
ATOM 3020 O O . LEU A 1 382 ? -18.078 27.922 1.751 1 96.62 382 LEU A O 1
ATOM 3024 N N . ALA A 1 383 ? -17.453 28.344 -0.371 1 95.5 383 ALA A N 1
ATOM 3025 C CA . ALA A 1 383 ? -18.812 28.688 -0.775 1 95.5 383 ALA A CA 1
ATOM 3026 C C . ALA A 1 383 ? -19.75 27.484 -0.694 1 95.5 383 ALA A C 1
ATOM 3028 O O . ALA A 1 383 ? -20.891 27.594 -0.247 1 95.5 383 ALA A O 1
ATOM 3029 N N . ASP A 1 384 ? -19.203 26.391 -1.149 1 94.31 384 ASP A N 1
ATOM 3030 C CA . ASP A 1 384 ? -19.984 25.141 -1.103 1 94.31 384 ASP A CA 1
ATOM 3031 C C . ASP A 1 384 ? -20.344 24.781 0.334 1 94.31 384 ASP A C 1
ATOM 3033 O O . ASP A 1 384 ? -21.391 24.188 0.579 1 94.31 384 ASP A O 1
ATOM 3037 N N . LEU A 1 385 ? -19.516 25.125 1.283 1 95.69 385 LEU A N 1
ATOM 3038 C CA . LEU A 1 385 ? -19.734 24.844 2.693 1 95.69 385 LEU A CA 1
ATOM 3039 C C . LEU A 1 385 ? -20.531 25.953 3.365 1 95.69 385 LEU A C 1
ATOM 3041 O O . LEU A 1 385 ? -20.781 25.906 4.57 1 95.69 385 LEU A O 1
ATOM 3045 N N . GLU A 1 386 ? -20.844 27.031 2.637 1 94.56 386 GLU A N 1
ATOM 3046 C CA . GLU A 1 386 ? -21.594 28.188 3.113 1 94.56 386 GLU A CA 1
ATOM 3047 C C . GLU A 1 386 ? -20.844 28.922 4.219 1 94.56 386 GLU A C 1
ATOM 3049 O O . GLU A 1 386 ? -21.438 29.312 5.23 1 94.56 386 GLU A O 1
ATOM 3054 N N . LEU A 1 387 ? -19.578 28.938 4.078 1 96.19 387 LEU A N 1
ATOM 3055 C CA . LEU A 1 387 ? -18.75 29.703 5.012 1 96.19 387 LEU A CA 1
ATOM 3056 C C . LEU A 1 387 ? -18.453 31.094 4.461 1 96.19 387 LEU A C 1
ATOM 3058 O O . LEU A 1 387 ? -18.188 31.25 3.268 1 96.19 387 LEU A O 1
ATOM 3062 N N . ASP A 1 388 ? -18.5 32.062 5.316 1 94.25 388 ASP A N 1
ATOM 3063 C CA . ASP A 1 388 ? -18.281 33.438 4.926 1 94.25 388 ASP A CA 1
ATOM 3064 C C . ASP A 1 388 ? -16.797 33.75 4.82 1 94.25 388 ASP A C 1
ATOM 3066 O O . ASP A 1 388 ? -16.062 33.688 5.809 1 94.25 388 ASP A O 1
ATOM 3070 N N . ILE A 1 389 ? -16.375 34.156 3.723 1 93.94 389 ILE A N 1
ATOM 3071 C CA . ILE A 1 389 ? -14.969 34.438 3.441 1 93.94 389 ILE A CA 1
ATOM 3072 C C . ILE A 1 389 ? -14.508 35.625 4.281 1 93.94 389 ILE A C 1
ATOM 3074 O O . ILE A 1 389 ? -13.32 35.75 4.605 1 93.94 389 ILE A O 1
ATOM 3078 N N . ASN A 1 390 ? -15.406 36.5 4.656 1 93.12 390 ASN A N 1
ATOM 3079 C CA . ASN A 1 390 ? -15.062 37.719 5.41 1 93.12 390 ASN A CA 1
ATOM 3080 C C . ASN A 1 390 ? -14.695 37.375 6.855 1 93.12 390 ASN A C 1
ATOM 3082 O O . ASN A 1 390 ? -14.125 38.219 7.559 1 93.12 390 ASN A O 1
ATOM 3086 N N . LYS A 1 391 ? -14.969 36.188 7.234 1 95.25 391 LYS A N 1
ATOM 3087 C CA . LYS A 1 391 ? -14.656 35.781 8.602 1 95.25 391 LYS A CA 1
ATOM 3088 C C . LYS A 1 391 ? -13.258 35.188 8.695 1 95.25 391 LYS A C 1
ATOM 3090 O O . LYS A 1 391 ? -12.781 34.844 9.789 1 95.25 391 LYS A O 1
ATOM 3095 N N . ILE A 1 392 ? -12.625 35.125 7.582 1 96.69 392 ILE A N 1
ATOM 3096 C CA . ILE A 1 392 ? -11.273 34.562 7.594 1 96.69 392 ILE A CA 1
ATOM 3097 C C . ILE A 1 392 ? -10.305 35.594 8.18 1 96.69 392 ILE A C 1
ATOM 3099 O O . ILE A 1 392 ? -10.32 36.75 7.789 1 96.69 392 ILE A O 1
ATOM 3103 N N . ARG A 1 393 ? -9.539 35.188 9.07 1 95.19 393 ARG A N 1
ATOM 3104 C CA . ARG A 1 393 ? -8.594 36.125 9.68 1 95.19 393 ARG A CA 1
ATOM 3105 C C . ARG A 1 393 ? -7.152 35.688 9.43 1 95.19 393 ARG A C 1
ATOM 3107 O O . ARG A 1 393 ? -6.215 36.438 9.664 1 95.19 393 ARG A O 1
ATOM 3114 N N . ALA A 1 394 ? -7.027 34.438 8.945 1 95.06 394 ALA A N 1
ATOM 3115 C CA . ALA A 1 394 ? -5.684 33.969 8.625 1 95.06 394 ALA A CA 1
ATOM 3116 C C . ALA A 1 394 ? -5.734 32.844 7.59 1 95.06 394 ALA A C 1
ATOM 3118 O O . ALA A 1 394 ? -6.766 32.188 7.426 1 95.06 394 ALA A O 1
ATOM 3119 N N . GLN A 1 395 ? -4.664 32.625 6.859 1 96.06 395 GLN A N 1
ATOM 3120 C CA . GLN A 1 395 ? -4.461 31.547 5.906 1 96.06 395 GLN A CA 1
ATOM 3121 C C . GLN A 1 395 ? -3.053 30.969 6.02 1 96.06 395 GLN A C 1
ATOM 3123 O O . GLN A 1 395 ? -2.094 31.703 6.27 1 96.06 395 GLN A O 1
ATOM 3128 N N . CYS A 1 396 ? -2.963 29.688 5.977 1 95.62 396 CYS A N 1
ATOM 3129 C CA . CYS A 1 396 ? -1.673 29.047 6.176 1 95.62 396 CYS A CA 1
ATOM 3130 C C . CYS A 1 396 ? -1.396 28.031 5.07 1 95.62 396 CYS A C 1
ATOM 3132 O O . CYS A 1 396 ? -2.186 27.109 4.848 1 95.62 396 CYS A O 1
ATOM 3134 N N . TYR A 1 397 ? -0.313 28.203 4.391 1 93.62 397 TYR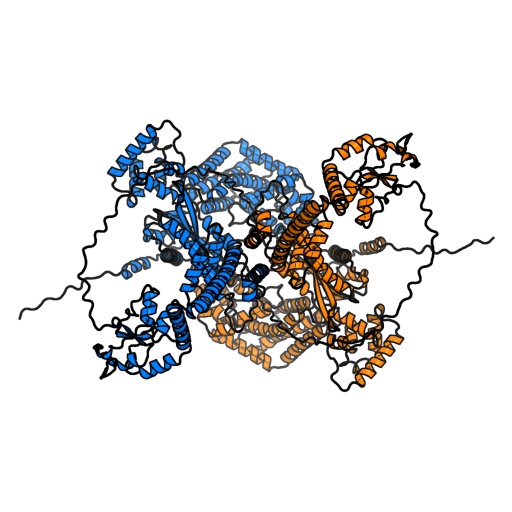 A N 1
ATOM 3135 C CA . TYR A 1 397 ? 0.141 27.328 3.316 1 93.62 397 TYR A CA 1
ATOM 3136 C C . TYR A 1 397 ? 1.644 27.078 3.406 1 93.62 397 TYR A C 1
ATOM 3138 O O . TYR A 1 397 ? 2.32 27.656 4.262 1 93.62 397 TYR A O 1
ATOM 3146 N N . ASP A 1 398 ? 2.119 26.219 2.518 1 88.12 398 ASP A N 1
ATOM 3147 C CA . ASP A 1 398 ? 3.564 26.031 2.438 1 88.12 398 ASP A CA 1
ATOM 3148 C C . ASP A 1 398 ? 4.23 27.188 1.703 1 88.12 398 ASP A C 1
ATOM 3150 O O . ASP A 1 398 ? 3.562 28.141 1.303 1 88.12 398 ASP A O 1
ATOM 3154 N N . GLY A 1 399 ? 5.527 27.203 1.545 1 84.44 399 GLY A N 1
ATOM 3155 C CA . GLY A 1 399 ? 6.277 28.328 1.013 1 84.44 399 GLY A CA 1
ATOM 3156 C C . GLY A 1 399 ? 6.488 28.25 -0.487 1 84.44 399 GLY A C 1
ATOM 3157 O O . GLY A 1 399 ? 7.254 29.031 -1.054 1 84.44 399 GLY A O 1
ATOM 3158 N N . ALA A 1 400 ? 5.824 27.375 -1.142 1 84.69 400 ALA A N 1
ATOM 3159 C CA . ALA A 1 400 ? 5.969 27.266 -2.592 1 84.69 400 ALA A CA 1
ATOM 3160 C C . ALA A 1 400 ? 5.438 28.516 -3.289 1 84.69 400 ALA A C 1
ATOM 3162 O O . ALA A 1 400 ? 4.523 29.172 -2.783 1 84.69 400 ALA A O 1
ATOM 3163 N N . ALA A 1 401 ? 5.918 28.844 -4.379 1 84.19 401 ALA A N 1
ATOM 3164 C CA . ALA A 1 401 ? 5.617 30.078 -5.09 1 84.19 401 ALA A CA 1
ATOM 3165 C C . ALA A 1 401 ? 4.133 30.172 -5.441 1 84.19 401 ALA A C 1
ATOM 3167 O O . ALA A 1 401 ? 3.535 31.25 -5.379 1 84.19 401 ALA A O 1
ATOM 3168 N N . ASN A 1 402 ? 3.564 29.078 -5.797 1 87.19 402 ASN A N 1
ATOM 3169 C CA . ASN A 1 402 ? 2.156 29.094 -6.18 1 87.19 402 ASN A CA 1
ATOM 3170 C C . ASN A 1 402 ? 1.25 29.375 -4.988 1 87.19 402 ASN A C 1
ATOM 3172 O O . ASN A 1 402 ? 0.13 29.859 -5.152 1 87.19 402 ASN A O 1
ATOM 3176 N N . MET A 1 403 ? 1.765 29.047 -3.842 1 89.62 403 MET A N 1
ATOM 3177 C CA . MET A 1 403 ? 0.97 29.266 -2.635 1 89.62 403 MET A CA 1
ATOM 3178 C C . MET A 1 403 ? 1.335 30.578 -1.965 1 89.62 403 MET A C 1
ATOM 3180 O O . MET A 1 403 ? 0.467 31.422 -1.728 1 89.62 403 MET A O 1
ATOM 3184 N N . ALA A 1 404 ? 2.645 30.812 -1.801 1 89.06 404 ALA A N 1
ATOM 3185 C CA . ALA A 1 404 ? 3.119 31.922 -0.963 1 89.06 404 ALA A CA 1
ATOM 3186 C C . ALA A 1 404 ? 3.531 33.125 -1.812 1 89.06 404 ALA A C 1
ATOM 3188 O O . ALA A 1 404 ? 3.836 34.188 -1.278 1 89.06 404 ALA A O 1
ATOM 3189 N N . GLY A 1 405 ? 3.408 33.031 -3.074 1 85.38 405 GLY A N 1
ATOM 3190 C CA . GLY A 1 405 ? 3.836 34.125 -3.926 1 85.38 405 GLY A CA 1
ATOM 3191 C C . GLY A 1 405 ? 3.152 35.438 -3.598 1 85.38 405 GLY A C 1
ATOM 3192 O O . GLY A 1 405 ? 1.943 35.469 -3.355 1 85.38 405 GLY A O 1
ATOM 3193 N N . LYS A 1 406 ? 3.877 36.5 -3.578 1 83.62 406 LYS A N 1
ATOM 3194 C CA . LYS A 1 406 ? 3.416 37.812 -3.109 1 83.62 406 LYS A CA 1
ATOM 3195 C C . LYS A 1 406 ? 2.465 38.438 -4.117 1 83.62 406 LYS A C 1
ATOM 3197 O O . LYS A 1 406 ? 1.59 39.219 -3.74 1 83.62 406 LYS A O 1
ATOM 3202 N N . TYR A 1 407 ? 2.596 38 -5.316 1 83.12 407 TYR A N 1
ATOM 3203 C CA . TYR A 1 407 ? 1.827 38.719 -6.328 1 83.12 407 TYR A CA 1
ATOM 3204 C C . TYR A 1 407 ? 0.741 37.844 -6.918 1 83.12 407 TYR A C 1
ATOM 3206 O O . TYR A 1 407 ? -0.407 38.25 -7.066 1 83.12 407 TYR A O 1
ATOM 3214 N N . SER A 1 408 ? 1.123 36.594 -7.164 1 85.75 408 SER A N 1
ATOM 3215 C CA . SER A 1 408 ? 0.179 35.781 -7.895 1 85.75 408 SER A CA 1
ATOM 3216 C C . SER A 1 408 ? -0.076 34.469 -7.156 1 85.75 408 SER A C 1
ATOM 3218 O O . SER A 1 408 ? -0.771 33.562 -7.668 1 85.75 408 SER A O 1
ATOM 3220 N N . GLY A 1 409 ? 0.427 34.438 -5.953 1 91.31 409 GLY A N 1
ATOM 3221 C CA . GLY A 1 409 ? 0.206 33.219 -5.199 1 91.31 409 GLY A CA 1
ATOM 3222 C C . GLY A 1 409 ? -1.179 33.156 -4.586 1 91.31 409 GLY A C 1
ATOM 3223 O O . GLY A 1 409 ? -1.938 34.125 -4.625 1 91.31 409 GLY A O 1
ATOM 3224 N N . VAL A 1 410 ? -1.542 32.062 -4.113 1 93.94 410 VAL A N 1
ATOM 3225 C CA . VAL A 1 410 ? -2.834 31.828 -3.475 1 93.94 410 VAL A CA 1
ATOM 3226 C C . VAL A 1 410 ? -3.041 32.844 -2.355 1 93.94 410 VAL A C 1
ATOM 3228 O O . VAL A 1 410 ? -4.121 33.438 -2.229 1 93.94 410 VAL A O 1
ATOM 3231 N N . GLN A 1 411 ? -2.008 33.031 -1.498 1 94.25 411 GLN A N 1
ATOM 3232 C CA . GLN A 1 411 ? -2.125 33.969 -0.369 1 94.25 411 GLN A CA 1
ATOM 3233 C C . GLN A 1 411 ? -2.49 35.375 -0.836 1 94.25 411 GLN A C 1
ATOM 3235 O O . GLN A 1 411 ? -3.322 36.031 -0.22 1 94.25 411 GLN A O 1
ATOM 3240 N N . ALA A 1 412 ? -1.854 35.812 -1.93 1 94.62 412 ALA A N 1
ATOM 3241 C CA . ALA A 1 412 ? -2.094 37.188 -2.436 1 94.62 412 ALA A CA 1
ATOM 3242 C C . ALA A 1 412 ? -3.523 37.312 -2.949 1 94.62 412 ALA A C 1
ATOM 3244 O O . ALA A 1 412 ? -4.16 38.344 -2.742 1 94.62 412 ALA A O 1
ATOM 3245 N N . ARG A 1 413 ? -3.99 36.375 -3.547 1 94.88 413 ARG A N 1
ATOM 3246 C CA . ARG A 1 413 ? -5.328 36.438 -4.129 1 94.88 413 ARG A CA 1
ATOM 3247 C C . ARG A 1 413 ? -6.398 36.406 -3.047 1 94.88 413 ARG A C 1
ATOM 3249 O O . ARG A 1 413 ? -7.422 37.062 -3.16 1 94.88 413 ARG A O 1
ATOM 3256 N N . ILE A 1 414 ? -6.227 35.625 -2.062 1 95.06 414 ILE A N 1
ATOM 3257 C CA . ILE A 1 414 ? -7.172 35.562 -0.952 1 95.06 414 ILE A CA 1
ATOM 3258 C C . ILE A 1 414 ? -7.137 36.875 -0.18 1 95.06 414 ILE A C 1
ATOM 3260 O O . ILE A 1 414 ? -8.172 37.375 0.289 1 95.06 414 ILE A O 1
ATOM 3264 N N . LEU A 1 415 ? -5.934 37.438 -0.039 1 94.56 415 LEU A N 1
ATOM 3265 C CA . LEU A 1 415 ? -5.777 38.75 0.629 1 94.56 415 LEU A CA 1
ATOM 3266 C C . LEU A 1 415 ? -6.516 39.844 -0.127 1 94.56 415 LEU A C 1
ATOM 3268 O O . LEU A 1 415 ? -7.004 40.781 0.479 1 94.56 415 LEU A O 1
ATOM 3272 N N . GLN A 1 416 ? -6.555 39.688 -1.411 1 93.38 416 GLN A N 1
ATOM 3273 C CA . GLN A 1 416 ? -7.285 40.656 -2.225 1 93.38 416 GLN A CA 1
ATOM 3274 C C . GLN A 1 416 ? -8.789 40.594 -1.961 1 93.38 416 GLN A C 1
ATOM 3276 O O . GLN A 1 416 ? -9.484 41.594 -1.969 1 93.38 416 GLN A O 1
ATOM 3281 N N . LEU A 1 417 ? -9.234 39.406 -1.688 1 93.44 417 LEU A N 1
ATOM 3282 C CA . LEU A 1 417 ? -10.648 39.188 -1.395 1 93.44 417 LEU A CA 1
ATOM 3283 C C . LEU A 1 417 ? -10.969 39.625 0.034 1 93.44 417 LEU A C 1
ATOM 3285 O O . LEU A 1 417 ? -12.031 40.188 0.287 1 93.44 417 LEU A O 1
ATOM 3289 N N . ASN A 1 418 ? -10.086 39.25 0.925 1 94.75 418 ASN A N 1
ATOM 3290 C CA . ASN A 1 418 ? -10.188 39.625 2.334 1 94.75 418 ASN A CA 1
ATOM 3291 C C . ASN A 1 418 ? -8.844 40.062 2.895 1 94.75 418 ASN A C 1
ATOM 3293 O O . ASN A 1 418 ? -8.008 39.25 3.273 1 94.75 418 ASN A O 1
ATOM 3297 N N . PRO A 1 419 ? -8.695 41.312 3.078 1 92.5 419 PRO A N 1
ATOM 3298 C CA . PRO A 1 419 ? -7.41 41.875 3.523 1 92.5 419 PRO A CA 1
ATOM 3299 C C . PRO A 1 419 ? -7.051 41.438 4.949 1 92.5 419 PRO A C 1
ATOM 3301 O O . PRO A 1 419 ? -5.898 41.594 5.363 1 92.5 419 PRO A O 1
ATOM 3304 N N . GLU A 1 420 ? -8.023 40.938 5.68 1 92.06 420 GLU A N 1
ATOM 3305 C CA . GLU A 1 420 ? -7.75 40.562 7.059 1 92.06 420 GLU A CA 1
ATOM 3306 C C . GLU A 1 420 ? -7.242 39.125 7.129 1 92.06 420 GLU A C 1
ATOM 3308 O O . GLU A 1 420 ? -6.824 38.656 8.195 1 92.06 420 GLU A O 1
ATOM 3313 N N . ALA A 1 421 ? -7.285 38.406 5.992 1 93.94 421 ALA A N 1
ATOM 3314 C CA . ALA A 1 421 ? -6.816 37.031 5.941 1 93.94 421 ALA A CA 1
ATOM 3315 C C . ALA A 1 421 ? -5.297 36.969 5.816 1 93.94 421 ALA A C 1
ATOM 3317 O O . ALA A 1 421 ? -4.77 36.531 4.797 1 93.94 421 ALA A O 1
ATOM 3318 N N . ASN A 1 422 ? -4.625 37.281 6.879 1 91.69 422 ASN A N 1
ATOM 3319 C CA . ASN A 1 422 ? -3.166 37.344 6.879 1 91.69 422 ASN A CA 1
ATOM 3320 C C . ASN A 1 422 ? -2.545 35.969 6.586 1 91.69 422 ASN A C 1
ATOM 3322 O O . ASN A 1 422 ? -3.039 34.938 7.051 1 91.69 422 ASN A O 1
ATOM 3326 N N . TYR A 1 423 ? -1.452 36.031 5.84 1 92.62 423 TYR A N 1
ATOM 3327 C CA . TYR A 1 423 ? -0.747 34.844 5.453 1 92.62 423 TYR A CA 1
ATOM 3328 C C . TYR A 1 423 ? 0.259 34.406 6.523 1 92.62 423 TYR A C 1
ATOM 3330 O O . TYR A 1 423 ? 1.041 35.25 7 1 92.62 423 TYR A O 1
ATOM 3338 N N . VAL A 1 424 ? 0.17 33.188 6.871 1 91.38 424 VAL A N 1
ATOM 3339 C CA . VAL A 1 424 ? 1.152 32.594 7.766 1 91.38 424 VAL A CA 1
ATOM 3340 C C . VAL A 1 424 ? 1.896 31.469 7.043 1 91.38 424 VAL A C 1
ATOM 3342 O O . VAL A 1 424 ? 1.286 30.484 6.605 1 91.38 424 VAL A O 1
ATOM 3345 N N . HIS A 1 425 ? 3.162 31.625 6.895 1 92.19 425 HIS A N 1
ATOM 3346 C CA . HIS A 1 425 ? 3.979 30.531 6.367 1 92.19 425 HIS A CA 1
ATOM 3347 C C . HIS A 1 425 ? 4.07 29.375 7.363 1 92.19 425 HIS A C 1
ATOM 3349 O O . HIS A 1 425 ? 4.457 29.578 8.516 1 92.19 425 HIS A O 1
ATOM 3355 N N . CYS A 1 426 ? 3.721 28.203 6.918 1 92.94 426 CYS A N 1
ATOM 3356 C CA . CYS A 1 426 ? 3.803 27.031 7.781 1 92.94 426 CYS A CA 1
ATOM 3357 C C . CYS A 1 426 ? 5.16 26.953 8.469 1 92.94 426 CYS A C 1
ATOM 3359 O O . CYS A 1 426 ? 6.184 26.75 7.809 1 92.94 426 CYS A O 1
ATOM 3361 N N . LYS A 1 427 ? 5.16 27.094 9.75 1 92.88 427 LYS A N 1
ATOM 3362 C CA . LYS A 1 427 ? 6.41 27.156 10.508 1 92.88 427 LYS A CA 1
ATOM 3363 C C . LYS A 1 427 ? 7.121 25.797 10.492 1 92.88 427 LYS A C 1
ATOM 3365 O O . LYS A 1 427 ? 8.352 25.734 10.578 1 92.88 427 LYS A O 1
ATOM 3370 N N . ALA A 1 428 ? 6.363 24.719 10.414 1 91.69 428 ALA A N 1
ATOM 3371 C CA . ALA A 1 428 ? 6.984 23.406 10.297 1 91.69 428 ALA A CA 1
ATOM 3372 C C . ALA A 1 428 ? 7.77 23.281 9 1 91.69 428 ALA A C 1
ATOM 3374 O O . ALA A 1 428 ? 8.883 22.75 8.984 1 91.69 428 ALA A O 1
ATOM 3375 N N . HIS A 1 429 ? 7.199 23.719 7.926 1 91 429 HIS A N 1
ATOM 3376 C CA . HIS A 1 429 ? 7.895 23.734 6.645 1 91 429 HIS A CA 1
ATOM 3377 C C . HIS A 1 429 ? 9.094 24.672 6.672 1 91 429 HIS A C 1
ATOM 3379 O O . HIS A 1 429 ? 10.141 24.375 6.086 1 91 429 HIS A O 1
ATOM 3385 N N . ALA A 1 430 ? 8.867 25.797 7.254 1 92.12 430 ALA A N 1
ATOM 3386 C CA . ALA A 1 430 ? 9.945 26.766 7.359 1 92.12 430 ALA A CA 1
ATOM 3387 C C . ALA A 1 430 ? 11.148 26.188 8.102 1 92.12 430 ALA A C 1
ATOM 3389 O O . ALA A 1 430 ? 12.297 26.375 7.695 1 92.12 430 ALA A O 1
ATOM 3390 N N . LEU A 1 431 ? 10.844 25.531 9.188 1 92.75 431 LEU A N 1
ATOM 3391 C CA . LEU A 1 431 ? 11.922 24.906 9.953 1 92.75 431 LEU A CA 1
ATOM 3392 C C . LEU A 1 431 ? 12.625 23.828 9.125 1 92.75 431 LEU A C 1
ATOM 3394 O O . LEU A 1 431 ? 13.852 23.734 9.133 1 92.75 431 LEU A O 1
ATOM 3398 N N . ASN A 1 432 ? 11.883 23.047 8.453 1 90.69 432 ASN A N 1
ATOM 3399 C CA . ASN A 1 432 ? 12.469 22 7.617 1 90.69 432 ASN A CA 1
ATOM 3400 C C . ASN A 1 432 ? 13.367 22.594 6.535 1 90.69 432 ASN A C 1
ATOM 3402 O O . ASN A 1 432 ? 14.43 22.047 6.234 1 90.69 432 ASN A O 1
ATOM 3406 N N . LEU A 1 433 ? 12.93 23.656 5.938 1 89.81 433 LEU A N 1
ATOM 3407 C CA . LEU A 1 433 ? 13.727 24.344 4.922 1 89.81 433 LEU A CA 1
ATOM 3408 C C . LEU A 1 433 ? 15.023 24.891 5.523 1 89.81 433 LEU A C 1
ATOM 3410 O O . LEU A 1 433 ? 16.062 24.875 4.867 1 89.81 433 LEU A O 1
ATOM 3414 N N . ALA A 1 434 ? 14.859 25.359 6.715 1 92.25 434 ALA A N 1
ATOM 3415 C CA . ALA A 1 434 ? 16.047 25.859 7.41 1 92.25 434 ALA A CA 1
ATOM 3416 C C . ALA A 1 434 ? 17.062 24.734 7.605 1 92.25 434 ALA A C 1
ATOM 3418 O O . ALA A 1 434 ? 18.266 24.938 7.395 1 92.25 434 ALA A O 1
ATOM 3419 N N . LEU A 1 435 ? 16.641 23.609 7.949 1 91.38 435 LEU A N 1
ATOM 3420 C CA . LEU A 1 435 ? 17.516 22.453 8.188 1 91.38 435 LEU A CA 1
ATOM 3421 C C . LEU A 1 435 ? 18.125 21.969 6.879 1 91.38 435 LEU A C 1
ATOM 3423 O O . LEU A 1 435 ? 19.312 21.641 6.832 1 91.38 435 LEU A O 1
ATOM 3427 N N . ILE A 1 436 ? 17.375 21.969 5.859 1 89.06 436 ILE A N 1
ATOM 3428 C CA . ILE A 1 436 ? 17.844 21.5 4.559 1 89.06 436 ILE A CA 1
ATOM 3429 C C . ILE A 1 436 ? 18.906 22.453 4.023 1 89.06 436 ILE A C 1
ATOM 3431 O O . ILE A 1 436 ? 19.953 22.016 3.553 1 89.06 436 ILE A O 1
ATOM 3435 N N . HIS A 1 437 ? 18.656 23.719 4.113 1 90.56 437 HIS A N 1
ATOM 3436 C CA . HIS A 1 437 ? 19.578 24.719 3.566 1 90.56 437 HIS A CA 1
ATOM 3437 C C . HIS A 1 437 ? 20.875 24.75 4.352 1 90.56 437 HIS A C 1
ATOM 3439 O O . HIS A 1 437 ? 21.953 24.969 3.777 1 90.56 437 HIS A O 1
ATOM 3445 N N . SER A 1 438 ? 20.719 24.609 5.621 1 92.19 438 SER A N 1
ATOM 3446 C CA . SER A 1 438 ? 21.922 24.609 6.441 1 92.19 438 SER A CA 1
ATOM 3447 C C . SER A 1 438 ? 22.766 23.359 6.184 1 92.19 438 SER A C 1
ATOM 3449 O O . SER A 1 438 ? 23.984 23.391 6.352 1 92.19 438 SER A O 1
ATOM 3451 N N . SER A 1 439 ? 22.172 22.281 5.77 1 89.94 439 SER A N 1
ATOM 3452 C CA . SER A 1 439 ? 22.859 21.016 5.543 1 89.94 439 SER A CA 1
ATOM 3453 C C . SER A 1 439 ? 23.516 20.984 4.164 1 89.94 439 SER A C 1
ATOM 3455 O O . SER A 1 439 ? 24.094 19.969 3.766 1 89.94 439 SER A O 1
ATOM 3457 N N . LYS A 1 440 ? 23.484 22.062 3.471 1 89.12 440 LYS A N 1
ATOM 3458 C CA . LYS A 1 440 ? 24.078 22.125 2.141 1 89.12 440 LYS A CA 1
ATOM 3459 C C . LYS A 1 440 ? 25.562 22.469 2.223 1 89.12 440 LYS A C 1
ATOM 3461 O O . LYS A 1 440 ? 26.281 22.438 1.214 1 89.12 440 LYS A O 1
ATOM 3466 N N . ASP A 1 441 ? 25.984 22.703 3.443 1 89.31 441 ASP A N 1
ATOM 3467 C CA . ASP A 1 441 ? 27.422 22.875 3.611 1 89.31 441 ASP A CA 1
ATOM 3468 C C . ASP A 1 441 ? 28.172 21.641 3.131 1 89.31 441 ASP A C 1
ATOM 3470 O O . ASP A 1 441 ? 27.734 20.516 3.355 1 89.31 441 ASP A O 1
ATOM 3474 N N . VAL A 1 442 ? 29.266 21.797 2.582 1 88.81 442 VAL A N 1
ATOM 3475 C CA . VAL A 1 442 ? 29.953 20.766 1.796 1 88.81 442 VAL A CA 1
ATOM 3476 C C . VAL A 1 442 ? 30.203 19.547 2.66 1 88.81 442 VAL A C 1
ATOM 3478 O O . VAL A 1 442 ? 29.844 18.422 2.287 1 88.81 442 VAL A O 1
ATOM 3481 N N . CYS A 1 443 ? 30.875 19.719 3.807 1 90.31 443 CYS A N 1
ATOM 3482 C CA . CYS A 1 443 ? 31.219 18.594 4.656 1 90.31 443 CYS A CA 1
ATOM 3483 C C . CYS A 1 443 ? 29.969 17.875 5.156 1 90.31 443 CYS A C 1
ATOM 3485 O O . CYS A 1 443 ? 29.938 16.641 5.188 1 90.31 443 CYS A O 1
ATOM 3487 N N . VAL A 1 444 ? 29 18.609 5.469 1 93.88 444 VAL A N 1
ATOM 3488 C CA . VAL A 1 444 ? 27.766 18.047 6.004 1 93.88 444 VAL A CA 1
ATOM 3489 C C . VAL A 1 444 ? 26.969 17.391 4.883 1 93.88 444 VAL A C 1
ATOM 3491 O O . VAL A 1 444 ? 26.406 16.312 5.062 1 93.88 444 VAL A O 1
ATOM 3494 N N . ARG A 1 445 ? 26.969 18.016 3.771 1 92.5 445 ARG A N 1
ATOM 3495 C CA . ARG A 1 445 ? 26.25 17.484 2.609 1 92.5 445 ARG A CA 1
ATOM 3496 C C . ARG A 1 445 ? 26.828 16.141 2.186 1 92.5 445 ARG A C 1
ATOM 3498 O O . ARG A 1 445 ? 26.062 15.203 1.928 1 92.5 445 ARG A O 1
ATOM 3505 N N . ASN A 1 446 ? 28.078 16.078 2.092 1 93.25 446 ASN A N 1
ATOM 3506 C CA . ASN A 1 446 ? 28.734 14.836 1.702 1 93.25 446 ASN A CA 1
ATOM 3507 C C . ASN A 1 446 ? 28.438 13.719 2.703 1 93.25 446 ASN A C 1
ATOM 3509 O O . ASN A 1 446 ? 28.188 12.578 2.311 1 93.25 446 ASN A O 1
ATOM 3513 N N . MET A 1 447 ? 28.578 14.086 3.904 1 95.12 447 MET A N 1
ATOM 3514 C CA . MET A 1 447 ? 28.297 13.109 4.953 1 95.12 447 MET A CA 1
ATOM 3515 C C . MET A 1 447 ? 26.844 12.633 4.879 1 95.12 447 MET A C 1
ATOM 3517 O O . MET A 1 447 ? 26.578 11.43 4.953 1 95.12 447 MET A O 1
ATOM 3521 N N . MET A 1 448 ? 25.969 13.531 4.629 1 93.38 448 MET A N 1
ATOM 3522 C CA . MET A 1 448 ? 24.547 13.203 4.547 1 93.38 448 MET A CA 1
ATOM 3523 C C . MET A 1 448 ? 24.266 12.289 3.357 1 93.38 448 MET A C 1
ATOM 3525 O O . MET A 1 448 ? 23.453 11.367 3.455 1 93.38 448 MET A O 1
ATOM 3529 N N . SER A 1 449 ? 24.875 12.555 2.322 1 92.25 449 SER A N 1
ATOM 3530 C CA . SER A 1 449 ? 24.703 11.75 1.119 1 92.25 449 SER A CA 1
ATOM 3531 C C . SER A 1 449 ? 25.188 10.32 1.342 1 92.25 449 SER A C 1
ATOM 3533 O O . SER A 1 449 ? 24.547 9.359 0.896 1 92.25 449 SER A O 1
ATOM 3535 N N . THR A 1 450 ? 26.266 10.195 1.984 1 94.94 450 THR A N 1
ATOM 3536 C CA . THR A 1 450 ? 26.828 8.875 2.273 1 94.94 450 THR A CA 1
ATOM 3537 C C . THR A 1 450 ? 25.906 8.094 3.207 1 94.94 450 THR A C 1
ATOM 3539 O O . THR A 1 450 ? 25.656 6.91 2.988 1 94.94 450 THR A O 1
ATOM 3542 N N . VAL A 1 451 ? 25.422 8.789 4.207 1 94.56 451 VAL A N 1
ATOM 3543 C CA . VAL A 1 451 ? 24.516 8.156 5.168 1 94.56 451 VAL A CA 1
ATOM 3544 C C . VAL A 1 451 ? 23.266 7.66 4.453 1 94.56 451 VAL A C 1
ATOM 3546 O O . VAL A 1 451 ? 22.797 6.547 4.699 1 94.56 451 VAL A O 1
ATOM 3549 N N . GLN A 1 452 ? 22.781 8.469 3.588 1 92.12 452 GLN A N 1
ATOM 3550 C CA . GLN A 1 452 ? 21.562 8.125 2.859 1 92.12 452 GLN A CA 1
ATOM 3551 C C . GLN A 1 452 ? 21.781 6.934 1.935 1 92.12 452 GLN A C 1
ATOM 3553 O O . GLN A 1 452 ? 20.953 6.031 1.861 1 92.12 452 GLN A O 1
ATOM 3558 N N . GLU A 1 453 ? 22.875 6.926 1.255 1 92.56 453 GLU A N 1
ATOM 3559 C CA . GLU A 1 453 ? 23.188 5.844 0.321 1 92.56 453 GLU A CA 1
ATOM 3560 C C . GLU A 1 453 ? 23.312 4.508 1.046 1 92.56 453 GLU A C 1
ATOM 3562 O O . GLU A 1 453 ? 22.812 3.488 0.574 1 92.56 453 GLU A O 1
ATOM 3567 N N . ILE A 1 454 ? 23.953 4.551 2.113 1 94.44 454 ILE A N 1
ATOM 3568 C CA . ILE A 1 454 ? 24.172 3.324 2.875 1 94.44 454 ILE A CA 1
ATOM 3569 C C . ILE A 1 454 ? 22.859 2.852 3.482 1 94.44 454 ILE A C 1
ATOM 3571 O O . ILE A 1 454 ? 22.547 1.658 3.449 1 94.44 454 ILE A O 1
ATOM 3575 N N . ALA A 1 455 ? 22.141 3.756 4.012 1 91.75 455 ALA A N 1
ATOM 3576 C CA . ALA A 1 455 ? 20.859 3.4 4.602 1 91.75 455 ALA A CA 1
ATOM 3577 C C . ALA A 1 455 ? 19.922 2.789 3.557 1 91.75 455 ALA A C 1
ATOM 3579 O O . ALA A 1 455 ? 19.25 1.795 3.826 1 91.75 455 ALA A O 1
ATOM 3580 N N . PHE A 1 456 ? 19.969 3.332 2.391 1 89.81 456 PHE A N 1
ATOM 3581 C CA . PHE A 1 456 ? 19.156 2.814 1.3 1 89.81 456 PHE A CA 1
ATOM 3582 C C . PHE A 1 456 ? 19.625 1.423 0.887 1 89.81 456 PHE A C 1
ATOM 3584 O O . PHE A 1 456 ? 18.797 0.557 0.57 1 89.81 456 PHE A O 1
ATOM 3591 N N . SER A 1 457 ? 20.859 1.299 0.843 1 91.44 457 SER A N 1
ATOM 3592 C CA . SER A 1 457 ? 21.406 0.01 0.443 1 91.44 457 SER A CA 1
ATOM 3593 C C . SER A 1 457 ? 20.953 -1.103 1.382 1 91.44 457 SER A C 1
ATOM 3595 O O . SER A 1 457 ? 20.703 -2.225 0.942 1 91.44 457 SER A O 1
ATOM 3597 N N . PHE A 1 458 ? 20.875 -0.819 2.645 1 90.69 458 PHE A N 1
ATOM 3598 C CA . PHE A 1 458 ? 20.438 -1.812 3.619 1 90.69 458 PHE A CA 1
ATOM 3599 C C . PHE A 1 458 ? 18.938 -2.006 3.553 1 90.69 458 PHE A C 1
ATOM 3601 O O . PHE A 1 458 ? 18.438 -3.119 3.732 1 90.69 458 PHE A O 1
ATOM 3608 N N . ASP A 1 459 ? 18.25 -0.968 3.307 1 87.81 459 ASP A N 1
ATOM 3609 C CA . ASP A 1 459 ? 16.797 -0.998 3.354 1 87.81 459 ASP A CA 1
ATOM 3610 C C . ASP A 1 459 ? 16.219 -1.735 2.146 1 87.81 459 ASP A C 1
ATOM 3612 O O . ASP A 1 459 ? 15.141 -2.326 2.229 1 87.81 459 ASP A O 1
ATOM 3616 N N . TYR A 1 460 ? 16.891 -1.792 1.021 1 85.62 460 TYR A N 1
ATOM 3617 C CA . TYR A 1 460 ? 16.297 -2.297 -0.213 1 85.62 460 TYR A CA 1
ATOM 3618 C C . TYR A 1 460 ? 16.859 -3.67 -0.565 1 85.62 460 TYR A C 1
ATOM 3620 O O . TYR A 1 460 ? 16.453 -4.27 -1.565 1 85.62 460 TYR A O 1
ATOM 3628 N N . SER A 1 461 ? 17.75 -4.129 0.243 1 86.56 461 SER A N 1
ATOM 3629 C CA . SER A 1 461 ? 18.312 -5.445 -0.004 1 86.56 461 SER A CA 1
ATOM 3630 C C . SER A 1 461 ? 18.109 -6.375 1.188 1 86.56 461 SER A C 1
ATOM 3632 O O . SER A 1 461 ? 18.578 -6.094 2.291 1 86.56 461 SER A O 1
ATOM 3634 N N . ALA A 1 462 ? 17.438 -7.445 0.916 1 86.38 462 ALA A N 1
ATOM 3635 C CA . ALA A 1 462 ? 17.156 -8.414 1.976 1 86.38 462 ALA A CA 1
ATOM 3636 C C . ALA A 1 462 ? 18.453 -9.023 2.504 1 86.38 462 ALA A C 1
ATOM 3638 O O . ALA A 1 462 ? 18.594 -9.258 3.705 1 86.38 462 ALA A O 1
ATOM 3639 N N . LYS A 1 463 ? 19.375 -9.305 1.637 1 85.88 463 LYS A N 1
ATOM 3640 C CA . LYS A 1 463 ? 20.672 -9.875 2.014 1 85.88 463 LYS A CA 1
ATOM 3641 C C . LYS A 1 463 ? 21.438 -8.922 2.928 1 85.88 463 LYS A C 1
ATOM 3643 O O . LYS A 1 463 ? 21.953 -9.344 3.965 1 85.88 463 LYS A O 1
ATOM 3648 N N . ARG A 1 464 ? 21.469 -7.684 2.555 1 89.12 464 ARG A N 1
ATOM 3649 C CA . ARG A 1 464 ? 22.219 -6.691 3.322 1 89.12 464 ARG A CA 1
ATOM 3650 C C . ARG A 1 464 ? 21.547 -6.426 4.668 1 89.12 464 ARG A C 1
ATOM 3652 O O . ARG A 1 464 ? 22.234 -6.27 5.684 1 89.12 464 ARG A O 1
ATOM 3659 N N . LEU A 1 465 ? 20.266 -6.375 4.641 1 89.88 465 LEU A N 1
ATOM 3660 C CA . LEU A 1 465 ? 19.547 -6.137 5.883 1 89.88 465 LEU A CA 1
ATOM 3661 C C . LEU A 1 465 ? 19.719 -7.305 6.848 1 89.88 465 LEU A C 1
ATOM 3663 O O . LEU A 1 465 ? 19.781 -7.109 8.062 1 89.88 465 LEU A O 1
ATOM 3667 N N . LEU A 1 466 ? 19.719 -8.477 6.312 1 88.06 466 LEU A N 1
ATOM 3668 C CA . LEU A 1 466 ? 19.953 -9.641 7.156 1 88.06 466 LEU A CA 1
ATOM 3669 C C . LEU A 1 466 ? 21.328 -9.578 7.812 1 88.06 466 LEU A C 1
ATOM 3671 O O . LEU A 1 466 ? 21.469 -9.898 8.992 1 88.06 466 LEU A O 1
ATOM 3675 N N . ALA A 1 467 ? 22.312 -9.211 7.027 1 89.19 467 ALA A N 1
ATOM 3676 C CA . ALA A 1 467 ? 23.656 -9.055 7.574 1 89.19 467 ALA A CA 1
ATOM 3677 C C . ALA A 1 467 ? 23.672 -8.031 8.711 1 89.19 467 ALA A C 1
ATOM 3679 O O . ALA A 1 467 ? 24.312 -8.25 9.742 1 89.19 467 ALA A O 1
ATOM 3680 N N . PHE A 1 468 ? 23.031 -6.938 8.5 1 92.44 468 PHE A N 1
ATOM 3681 C CA . PHE A 1 468 ? 22.922 -5.902 9.523 1 92.44 468 PHE A CA 1
ATOM 3682 C C . PHE A 1 468 ? 22.234 -6.445 10.773 1 92.44 468 PHE A C 1
ATOM 3684 O O . PHE A 1 468 ? 22.703 -6.215 11.891 1 92.44 468 PHE A O 1
ATOM 3691 N N . SER A 1 469 ? 21.109 -7.184 10.609 1 88.44 469 SER A N 1
ATOM 3692 C CA . SER A 1 469 ? 20.344 -7.723 11.719 1 88.44 469 SER A CA 1
ATOM 3693 C C . SER A 1 469 ? 21.156 -8.742 12.516 1 88.44 469 SER A C 1
ATOM 3695 O O . SER A 1 469 ? 21.016 -8.844 13.734 1 88.44 469 SER A O 1
ATOM 3697 N N . GLU A 1 470 ? 21.875 -9.562 11.859 1 87.75 470 GLU A N 1
ATOM 3698 C CA . GLU A 1 470 ? 22.719 -10.555 12.516 1 87.75 470 GLU A CA 1
ATOM 3699 C C . GLU A 1 470 ? 23.797 -9.891 13.352 1 87.75 470 GLU A C 1
ATOM 3701 O O . GLU A 1 470 ? 24.031 -10.273 14.5 1 87.75 470 GLU A O 1
ATOM 3706 N N . GLU A 1 471 ? 24.422 -8.898 12.758 1 90 471 GLU A N 1
ATOM 3707 C CA . GLU A 1 471 ? 25.469 -8.18 13.484 1 90 471 GLU A CA 1
ATOM 3708 C C . GLU A 1 471 ? 24.875 -7.41 14.664 1 90 471 GLU A C 1
ATOM 3710 O O . GLU A 1 471 ? 25.531 -7.266 15.703 1 90 471 GLU A O 1
ATOM 3715 N N . LEU A 1 472 ? 23.75 -6.871 14.523 1 90 472 LEU A N 1
ATOM 3716 C CA . LEU A 1 472 ? 23.094 -6.137 15.594 1 90 472 LEU A CA 1
ATOM 3717 C C . LEU A 1 472 ? 22.734 -7.066 16.75 1 90 472 LEU A C 1
ATOM 3719 O O . LEU A 1 472 ? 22.844 -6.684 17.922 1 90 472 LEU A O 1
ATOM 3723 N N . SER A 1 473 ? 22.266 -8.273 16.391 1 86.5 473 SER A N 1
ATOM 3724 C CA . SER A 1 473 ? 21.906 -9.25 17.422 1 86.5 473 SER A CA 1
ATOM 3725 C C . SER A 1 473 ? 23.125 -9.672 18.219 1 86.5 473 SER A C 1
ATOM 3727 O O . SER A 1 473 ? 23.016 -9.992 19.406 1 86.5 473 SER A O 1
ATOM 3729 N N . ASP A 1 474 ? 24.234 -9.617 17.578 1 85.94 474 ASP A N 1
ATOM 3730 C CA . ASP A 1 474 ? 25.484 -10.047 18.219 1 85.94 474 ASP A CA 1
ATOM 3731 C C . ASP A 1 474 ? 26.062 -8.938 19.078 1 85.94 474 ASP A C 1
ATOM 3733 O O . ASP A 1 474 ? 26.875 -9.195 19.969 1 85.94 474 ASP A O 1
ATOM 3737 N N . ASN A 1 475 ? 25.672 -7.707 18.781 1 87.69 475 ASN A N 1
ATOM 3738 C CA . ASN A 1 475 ? 26.172 -6.562 19.531 1 87.69 475 ASN A CA 1
ATOM 3739 C C . ASN A 1 475 ? 25.125 -6.008 20.5 1 87.69 475 ASN A C 1
ATOM 3741 O O . ASN A 1 475 ? 24.406 -5.059 20.156 1 87.69 475 ASN A O 1
ATOM 3745 N N . GLN A 1 476 ? 25.047 -6.438 21.672 1 82.06 476 GLN A N 1
ATOM 3746 C CA . GLN A 1 476 ? 24.016 -6.113 22.641 1 82.06 476 GLN A CA 1
ATOM 3747 C C . GLN A 1 476 ? 24.078 -4.641 23.047 1 82.06 476 GLN A C 1
ATOM 3749 O O . GLN A 1 476 ? 23.047 -4.02 23.312 1 82.06 476 GLN A O 1
ATOM 3754 N N . ASN A 1 477 ? 25.25 -4.117 23.062 1 80.81 477 ASN A N 1
ATOM 3755 C CA . ASN A 1 477 ? 25.406 -2.721 23.453 1 80.81 477 ASN A CA 1
ATOM 3756 C C . ASN A 1 477 ? 24.703 -1.785 22.469 1 80.81 477 ASN A C 1
ATOM 3758 O O . ASN A 1 477 ? 24 -0.863 22.875 1 80.81 477 ASN A O 1
ATOM 3762 N N . VAL A 1 478 ? 24.953 -2.061 21.25 1 85.06 478 VAL A N 1
ATOM 3763 C CA . VAL A 1 478 ? 24.344 -1.227 20.219 1 85.06 478 VAL A CA 1
ATOM 3764 C C . VAL A 1 478 ? 22.828 -1.424 20.219 1 85.06 478 VAL A C 1
ATOM 3766 O O . VAL A 1 478 ? 22.078 -0.473 20 1 85.06 478 VAL A O 1
ATOM 3769 N N . LYS A 1 479 ? 22.359 -2.605 20.5 1 82.5 479 LYS A N 1
ATOM 3770 C CA . LYS A 1 479 ? 20.938 -2.902 20.531 1 82.5 479 LYS A CA 1
ATOM 3771 C C . LYS A 1 479 ? 20.234 -2.092 21.609 1 82.5 479 LYS A C 1
ATOM 3773 O O . LYS A 1 479 ? 19.109 -1.615 21.406 1 82.5 479 LYS A O 1
ATOM 3778 N N . GLU A 1 480 ? 20.812 -1.914 22.594 1 79.5 480 GLU A N 1
ATOM 3779 C CA . GLU A 1 480 ? 20.234 -1.145 23.703 1 79.5 480 GLU A CA 1
ATOM 3780 C C . GLU A 1 480 ? 20.203 0.346 23.375 1 79.5 480 GLU A C 1
ATOM 3782 O O . GLU A 1 480 ? 19.25 1.049 23.75 1 79.5 480 GLU A O 1
ATOM 3787 N N . GLN A 1 481 ? 21.25 0.718 22.641 1 79.88 481 GLN A N 1
ATOM 3788 C CA . GLN A 1 481 ? 21.344 2.135 22.312 1 79.88 481 GLN A CA 1
ATOM 3789 C C . GLN A 1 481 ? 20.312 2.527 21.25 1 79.88 481 GLN A C 1
ATOM 3791 O O . GLN A 1 481 ? 19.891 3.682 21.188 1 79.88 481 GLN A O 1
ATOM 3796 N N . LEU A 1 482 ? 19.984 1.585 20.469 1 78.31 482 LEU A N 1
ATOM 3797 C CA . LEU A 1 482 ? 19.062 1.874 19.359 1 78.31 482 LEU A CA 1
ATOM 3798 C C . LEU A 1 482 ? 17.609 1.855 19.844 1 78.31 482 LEU A C 1
ATOM 3800 O O . LEU A 1 482 ? 16.703 2.141 19.078 1 78.31 482 LEU A O 1
ATOM 3804 N N . ASP A 1 483 ? 17.375 1.907 21.078 1 68.19 483 ASP A N 1
ATOM 3805 C CA . ASP A 1 483 ? 16.062 2.076 21.688 1 68.19 483 ASP A CA 1
ATOM 3806 C C . ASP A 1 483 ? 14.984 1.395 20.844 1 68.19 483 ASP A C 1
ATOM 3808 O O . ASP A 1 483 ? 14 2.029 20.453 1 68.19 483 ASP A O 1
ATOM 3812 N N . ARG A 1 484 ? 15 0.153 20.516 1 67.5 484 ARG A N 1
ATOM 3813 C CA . ARG A 1 484 ? 13.961 -0.65 19.875 1 67.5 484 ARG A CA 1
ATOM 3814 C C . ARG A 1 484 ? 13.992 -0.477 18.359 1 67.5 484 ARG A C 1
ATOM 3816 O O . ARG A 1 484 ? 13.141 -1.02 17.641 1 67.5 484 ARG A O 1
ATOM 3823 N N . ARG A 1 485 ? 15.023 0.375 17.922 1 77.88 485 ARG A N 1
ATOM 3824 C CA . ARG A 1 485 ? 15.164 0.474 16.469 1 77.88 485 ARG A CA 1
ATOM 3825 C C . ARG A 1 485 ? 16 -0.679 15.914 1 77.88 485 ARG A C 1
ATOM 3827 O O . ARG A 1 485 ? 17.047 -1.007 16.469 1 77.88 485 ARG A O 1
ATOM 3834 N N . THR A 1 486 ? 15.414 -1.279 14.945 1 78.06 486 THR A N 1
ATOM 3835 C CA . THR A 1 486 ? 16.078 -2.486 14.453 1 78.06 486 THR A CA 1
ATOM 3836 C C . THR A 1 486 ? 16.672 -2.256 13.07 1 78.06 486 THR A C 1
ATOM 3838 O O . THR A 1 486 ? 17.344 -3.129 12.531 1 78.06 486 THR A O 1
ATOM 3841 N N . LYS A 1 487 ? 16.438 -1.067 12.477 1 84.69 487 LYS A N 1
ATOM 3842 C CA . LYS A 1 487 ? 16.953 -0.756 11.148 1 84.69 487 LYS A CA 1
ATOM 3843 C C . LYS A 1 487 ? 17.469 0.681 11.078 1 84.69 487 LYS A C 1
ATOM 3845 O O . LYS A 1 487 ? 17.172 1.493 11.953 1 84.69 487 LYS A O 1
ATOM 3850 N N . LEU A 1 488 ? 18.328 0.869 10.109 1 88.12 488 LEU A N 1
ATOM 3851 C CA . LEU A 1 488 ? 18.75 2.24 9.844 1 88.12 488 LEU A CA 1
ATOM 3852 C C . LEU A 1 488 ? 17.609 3.057 9.242 1 88.12 488 LEU A C 1
ATOM 3854 O O . LEU A 1 488 ? 16.844 2.545 8.43 1 88.12 488 LEU A O 1
ATOM 3858 N N . ARG A 1 489 ? 17.484 4.184 9.734 1 84.19 489 ARG A N 1
ATOM 3859 C CA . ARG A 1 489 ? 16.453 5.059 9.211 1 84.19 489 ARG A CA 1
ATOM 3860 C C . ARG A 1 489 ? 16.969 5.875 8.031 1 84.19 489 ARG A C 1
ATOM 3862 O O . ARG A 1 489 ? 18.109 6.328 8.031 1 84.19 489 ARG A O 1
ATOM 3869 N N . THR A 1 490 ? 16.109 5.949 7.008 1 79.75 490 THR A N 1
ATOM 3870 C CA . THR A 1 490 ? 16.484 6.699 5.812 1 79.75 490 THR A CA 1
ATOM 3871 C C . THR A 1 490 ? 16.062 8.164 5.938 1 79.75 490 THR A C 1
ATOM 3873 O O . THR A 1 490 ? 15.18 8.492 6.73 1 79.75 490 THR A O 1
ATOM 3876 N N . LEU A 1 491 ? 16.75 8.961 5.188 1 76.88 491 LEU A N 1
ATOM 3877 C CA . LEU A 1 491 ? 16.484 10.391 5.16 1 76.88 491 LEU A CA 1
ATOM 3878 C C . LEU A 1 491 ? 15.297 10.695 4.246 1 76.88 491 LEU A C 1
ATOM 3880 O O . LEU A 1 491 ? 15.273 10.281 3.088 1 76.88 491 LEU A O 1
ATOM 3884 N N . CYS A 1 492 ? 14.188 11.016 4.836 1 68.31 492 CYS A N 1
ATOM 3885 C CA . CYS A 1 492 ? 13.039 11.438 4.039 1 68.31 492 CYS A CA 1
ATOM 3886 C C . CYS A 1 492 ? 12.914 12.953 4.023 1 68.31 492 CYS A C 1
ATOM 3888 O O . CYS A 1 492 ? 12.828 13.586 5.078 1 68.31 492 CYS A O 1
ATOM 3890 N N . GLU A 1 493 ? 12.969 13.492 2.924 1 61.97 493 GLU A N 1
ATOM 3891 C CA . GLU A 1 493 ? 12.969 14.945 2.779 1 61.97 493 GLU A CA 1
ATOM 3892 C C . GLU A 1 493 ? 11.641 15.547 3.246 1 61.97 493 GLU A C 1
ATOM 3894 O O . GLU A 1 493 ? 11.602 16.688 3.701 1 61.97 493 GLU A O 1
ATOM 3899 N N . THR A 1 494 ? 10.641 14.797 3.158 1 60.53 494 THR A N 1
ATOM 3900 C CA . THR A 1 494 ? 9.336 15.383 3.457 1 60.53 494 THR A CA 1
A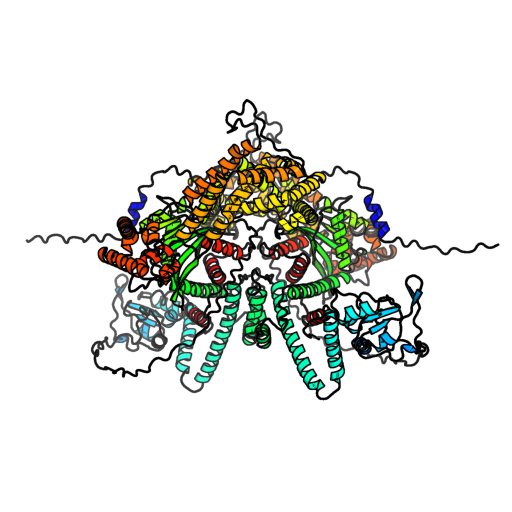TOM 3901 C C . THR A 1 494 ? 8.953 15.133 4.914 1 60.53 494 THR A C 1
ATOM 3903 O O . THR A 1 494 ? 8.047 15.781 5.441 1 60.53 494 THR A O 1
ATOM 3906 N N . ARG A 1 495 ? 9.703 14.289 5.5 1 64.06 495 ARG A N 1
ATOM 3907 C CA . ARG A 1 495 ? 9.406 14.031 6.906 1 64.06 495 ARG A CA 1
ATOM 3908 C C . ARG A 1 495 ? 10.289 14.883 7.816 1 64.06 495 ARG A C 1
ATOM 3910 O O . ARG A 1 495 ? 11.516 14.75 7.805 1 64.06 495 ARG A O 1
ATOM 3917 N N . TRP A 1 496 ? 9.781 15.578 8.617 1 67.88 496 TRP A N 1
ATOM 3918 C CA . TRP A 1 496 ? 10.398 16.688 9.336 1 67.88 496 TRP A CA 1
ATOM 3919 C C . TRP A 1 496 ? 11.508 16.188 10.25 1 67.88 496 TRP A C 1
ATOM 3921 O O . TRP A 1 496 ? 12.594 16.781 10.305 1 67.88 496 TRP A O 1
ATOM 3931 N N . SER A 1 497 ? 11.258 15.031 10.938 1 71.12 497 SER A N 1
ATOM 3932 C CA . SER A 1 497 ? 12.219 14.594 11.938 1 71.12 497 SER A CA 1
ATOM 3933 C C . SER A 1 497 ? 13.117 13.477 11.398 1 71.12 497 SER A C 1
ATOM 3935 O O . SER A 1 497 ? 13.906 12.898 12.141 1 71.12 497 SER A O 1
ATOM 3937 N N . SER A 1 498 ? 13.094 13.305 10.148 1 79.94 498 SER A N 1
ATOM 3938 C CA . SER A 1 498 ? 13.742 12.133 9.555 1 79.94 498 SER A CA 1
ATOM 3939 C C . SER A 1 498 ? 15.266 12.289 9.555 1 79.94 498 SER A C 1
ATOM 3941 O O . SER A 1 498 ? 15.992 11.312 9.742 1 79.94 498 SER A O 1
ATOM 3943 N N . ARG A 1 499 ? 15.75 13.469 9.484 1 85.06 499 ARG A N 1
ATOM 3944 C CA . ARG A 1 499 ? 17.188 13.688 9.391 1 85.06 499 ARG A CA 1
ATOM 3945 C C . ARG A 1 499 ? 17.875 13.391 10.711 1 85.06 499 ARG A C 1
ATOM 3947 O O . ARG A 1 499 ? 18.859 12.641 10.75 1 85.06 499 ARG A O 1
ATOM 3954 N N . ALA A 1 500 ? 17.328 13.961 11.688 1 87.81 500 ALA A N 1
ATOM 3955 C CA . ALA A 1 500 ? 17.906 13.742 13.008 1 87.81 500 ALA A CA 1
ATOM 3956 C C . ALA A 1 500 ? 17.828 12.266 13.398 1 87.81 500 ALA A C 1
ATOM 3958 O O . ALA A 1 500 ? 18.781 11.727 13.969 1 87.81 500 ALA A O 1
ATOM 3959 N N . ASP A 1 501 ? 16.781 11.664 13.039 1 87.75 501 ASP A N 1
ATOM 3960 C CA . ASP A 1 501 ? 16.594 10.25 13.375 1 87.75 501 ASP A CA 1
ATOM 3961 C C . ASP A 1 501 ? 17.578 9.375 12.602 1 87.75 501 ASP A C 1
ATOM 3963 O O . ASP A 1 501 ? 18.078 8.383 13.125 1 87.75 501 ASP A O 1
ATOM 3967 N N . SER A 1 502 ? 17.719 9.703 11.367 1 91.12 502 SER A N 1
ATOM 3968 C CA . SER A 1 502 ? 18.641 8.953 10.531 1 91.12 502 SER A CA 1
ATOM 3969 C C . SER A 1 502 ? 20.078 9.047 11.055 1 91.12 502 SER A C 1
ATOM 3971 O O . SER A 1 502 ? 20.781 8.047 11.133 1 91.12 502 SER A O 1
ATOM 3973 N N . LEU A 1 503 ? 20.5 10.227 11.469 1 93.44 503 LEU A N 1
ATOM 3974 C CA . LEU A 1 503 ? 21.859 10.43 11.977 1 93.44 503 LEU A CA 1
ATOM 3975 C C . LEU A 1 503 ? 22.031 9.766 13.336 1 93.44 503 LEU A C 1
ATOM 3977 O O . LEU A 1 503 ? 23.078 9.188 13.617 1 93.44 503 LEU A O 1
ATOM 3981 N N . PHE A 1 504 ? 21.031 9.828 14.109 1 91.88 504 PHE A N 1
ATOM 3982 C CA . PHE A 1 504 ? 21.078 9.211 15.43 1 91.88 504 PHE A CA 1
ATOM 3983 C C . PHE A 1 504 ? 21.25 7.699 15.312 1 91.88 504 PHE A C 1
ATOM 3985 O O . PHE A 1 504 ? 22.094 7.113 15.977 1 91.88 504 PHE A O 1
ATOM 3992 N N . THR A 1 505 ? 20.453 7.121 14.453 1 91.94 505 THR A N 1
ATOM 3993 C CA . THR A 1 505 ? 20.531 5.676 14.289 1 91.94 505 THR A CA 1
ATOM 3994 C C . THR A 1 505 ? 21.859 5.262 13.672 1 91.94 505 THR A C 1
ATOM 3996 O O . THR A 1 505 ? 22.453 4.254 14.07 1 91.94 505 THR A O 1
ATOM 3999 N N . PHE A 1 506 ? 22.312 6.012 12.758 1 94.38 506 PHE A N 1
ATOM 4000 C CA . PHE A 1 506 ? 23.562 5.688 12.078 1 94.38 506 PHE A CA 1
ATOM 4001 C C . PHE A 1 506 ? 24.734 5.777 13.047 1 94.38 506 PHE A C 1
ATOM 4003 O O . PHE A 1 506 ? 25.609 4.902 13.055 1 94.38 506 PHE A O 1
ATOM 4010 N N . LEU A 1 507 ? 24.75 6.832 13.812 1 94.69 507 LEU A N 1
ATOM 4011 C CA . LEU A 1 507 ? 25.859 7.055 14.742 1 94.69 507 LEU A CA 1
ATOM 4012 C C . LEU A 1 507 ? 25.891 5.961 15.805 1 94.69 507 LEU A C 1
ATOM 4014 O O . LEU A 1 507 ? 26.953 5.41 16.094 1 94.69 507 LEU A O 1
ATOM 4018 N N . ASN A 1 508 ? 24.797 5.641 16.359 1 91.94 508 ASN A N 1
ATOM 4019 C CA . ASN A 1 508 ? 24.75 4.637 17.406 1 91.94 508 ASN A CA 1
ATOM 4020 C C . ASN A 1 508 ? 24.969 3.23 16.859 1 91.94 508 ASN A C 1
ATOM 4022 O O . ASN A 1 508 ? 25.469 2.355 17.578 1 91.94 508 ASN A O 1
ATOM 4026 N N . ALA A 1 509 ? 24.641 3.045 15.609 1 93.62 509 ALA A N 1
ATOM 4027 C CA . ALA A 1 509 ? 24.828 1.733 15 1 93.62 509 ALA A CA 1
ATOM 4028 C C . ALA A 1 509 ? 26.125 1.679 14.203 1 93.62 509 ALA A C 1
ATOM 4030 O O . ALA A 1 509 ? 26.359 0.746 13.43 1 93.62 509 ALA A O 1
ATOM 4031 N N . PHE A 1 510 ? 26.969 2.621 14.398 1 94.5 510 PHE A N 1
ATOM 4032 C CA . PHE A 1 510 ? 28.141 2.783 13.555 1 94.5 510 PHE A CA 1
ATOM 4033 C C . PHE A 1 510 ? 29 1.519 13.57 1 94.5 510 PHE A C 1
ATOM 4035 O O . PHE A 1 510 ? 29.375 1.014 12.508 1 94.5 510 PHE A O 1
ATOM 4042 N N . PRO A 1 511 ? 29.25 0.873 14.734 1 93.25 511 PRO A N 1
ATOM 4043 C CA . PRO A 1 511 ? 30.062 -0.348 14.734 1 93.25 511 PRO A CA 1
ATOM 4044 C C . PRO A 1 511 ? 29.391 -1.497 13.984 1 93.25 511 PRO A C 1
ATOM 4046 O O . PRO A 1 511 ? 30.062 -2.268 13.297 1 93.25 511 PRO A O 1
ATOM 4049 N N . VAL A 1 512 ? 28.094 -1.591 14.117 1 93.56 512 VAL A N 1
ATOM 4050 C CA . VAL A 1 512 ? 27.328 -2.645 13.461 1 93.56 512 VAL A CA 1
ATOM 4051 C C . VAL A 1 512 ? 27.359 -2.428 11.945 1 93.56 512 VAL A C 1
ATOM 4053 O O . VAL A 1 512 ? 27.438 -3.389 11.18 1 93.56 512 VAL A O 1
ATOM 4056 N N . VAL A 1 513 ? 27.266 -1.161 11.508 1 95.38 513 VAL A N 1
ATOM 4057 C CA . VAL A 1 513 ? 27.297 -0.827 10.086 1 95.38 513 VAL A CA 1
ATOM 4058 C C . VAL A 1 513 ? 28.625 -1.241 9.477 1 95.38 513 VAL A C 1
ATOM 4060 O O . VAL A 1 513 ? 28.656 -1.876 8.414 1 95.38 513 VAL A O 1
ATOM 4063 N N . VAL A 1 514 ? 29.703 -0.95 10.164 1 94.88 514 VAL A N 1
ATOM 4064 C CA . VAL A 1 514 ? 31.031 -1.267 9.672 1 94.88 514 VAL A CA 1
ATOM 4065 C C . VAL A 1 514 ? 31.219 -2.781 9.609 1 94.88 514 VAL A C 1
ATOM 4067 O O . VAL A 1 514 ? 31.672 -3.316 8.602 1 94.88 514 VAL A O 1
ATOM 4070 N N . SER A 1 515 ? 30.797 -3.463 10.68 1 93.5 515 SER A N 1
ATOM 4071 C CA . SER A 1 515 ? 30.938 -4.914 10.727 1 93.5 515 SER A CA 1
ATOM 4072 C C . SER A 1 515 ? 30.109 -5.586 9.641 1 93.5 515 SER A C 1
ATOM 4074 O O . SER A 1 515 ? 30.531 -6.57 9.039 1 93.5 515 SER A O 1
ATOM 4076 N N . SER A 1 516 ? 28.891 -5.094 9.5 1 94.38 516 SER A N 1
ATOM 4077 C CA . SER A 1 516 ? 28.016 -5.656 8.484 1 94.38 516 SER A CA 1
ATOM 4078 C C . SER A 1 516 ? 28.594 -5.453 7.086 1 94.38 516 SER A C 1
ATOM 4080 O O . SER A 1 516 ? 28.547 -6.359 6.25 1 94.38 516 SER A O 1
ATOM 4082 N N . LEU A 1 517 ? 29.078 -4.277 6.828 1 94.94 517 LEU A N 1
ATOM 4083 C CA . LEU A 1 517 ? 29.672 -3.975 5.523 1 94.94 517 LEU A CA 1
ATOM 4084 C C . LEU A 1 517 ? 30.922 -4.812 5.281 1 94.94 517 LEU A C 1
ATOM 4086 O O . LEU A 1 517 ? 31.172 -5.242 4.156 1 94.94 517 LEU A O 1
ATOM 4090 N N . ASP A 1 518 ? 31.656 -5.07 6.312 1 92.94 518 ASP A N 1
ATOM 4091 C CA . ASP A 1 518 ? 32.844 -5.914 6.203 1 92.94 518 ASP A CA 1
ATOM 4092 C C . ASP A 1 518 ? 32.469 -7.359 5.883 1 92.94 518 ASP A C 1
ATOM 4094 O O . ASP A 1 518 ? 33.125 -8.023 5.09 1 92.94 518 ASP A O 1
ATOM 4098 N N . ALA A 1 519 ? 31.453 -7.785 6.547 1 91.38 519 ALA A N 1
ATOM 4099 C CA . ALA A 1 519 ? 30.953 -9.133 6.273 1 91.38 519 ALA A CA 1
ATOM 4100 C C . ALA A 1 519 ? 30.5 -9.266 4.828 1 91.38 519 ALA A C 1
ATOM 4102 O O . ALA A 1 519 ? 30.719 -10.297 4.188 1 91.38 519 ALA A O 1
ATOM 4103 N N . LEU A 1 520 ? 29.875 -8.273 4.352 1 92.38 520 LEU A N 1
ATOM 4104 C CA . LEU A 1 520 ? 29.375 -8.266 2.98 1 92.38 520 LEU A CA 1
ATOM 4105 C C . LEU A 1 520 ? 30.531 -8.172 1.986 1 92.38 520 LEU A C 1
ATOM 4107 O O . LEU A 1 520 ? 30.469 -8.758 0.903 1 92.38 520 LEU A O 1
ATOM 4111 N N . LYS A 1 521 ? 31.484 -7.414 2.381 1 90.81 521 LYS A N 1
ATOM 4112 C CA . LYS A 1 521 ? 32.688 -7.301 1.567 1 90.81 521 LYS A CA 1
ATOM 4113 C C . LYS A 1 521 ? 33.375 -8.656 1.384 1 90.81 521 LYS A C 1
ATOM 4115 O O . LYS A 1 521 ? 33.812 -8.992 0.285 1 90.81 521 LYS A O 1
ATOM 4120 N N . ASP A 1 522 ? 33.312 -9.375 2.361 1 87.38 522 ASP A N 1
ATOM 4121 C CA . ASP A 1 522 ? 33.875 -10.711 2.312 1 87.38 522 ASP A CA 1
ATOM 4122 C C . ASP A 1 522 ? 33.062 -11.633 1.407 1 87.38 522 ASP A C 1
ATOM 4124 O O . ASP A 1 522 ? 33.594 -12.57 0.816 1 87.38 522 ASP A O 1
ATOM 4128 N N . ASP A 1 523 ? 31.828 -11.32 1.319 1 80.5 523 ASP A N 1
ATOM 4129 C CA . ASP A 1 523 ? 30.953 -12.094 0.443 1 80.5 523 ASP A CA 1
ATOM 4130 C C . ASP A 1 523 ? 30.969 -11.531 -0.978 1 80.5 523 ASP A C 1
ATOM 4132 O O . ASP A 1 523 ? 29.969 -11.602 -1.686 1 80.5 523 ASP A O 1
ATOM 4136 N N . ARG A 1 524 ? 32.031 -10.68 -1.358 1 81.88 524 ARG A N 1
ATOM 4137 C CA . ARG A 1 524 ? 32.312 -10.172 -2.695 1 81.88 524 ARG A CA 1
ATOM 4138 C C . ARG A 1 524 ? 31.312 -9.094 -3.105 1 81.88 524 ARG A C 1
ATOM 4140 O O . ARG A 1 524 ? 30.906 -9.031 -4.266 1 81.88 524 ARG A O 1
ATOM 4147 N N . ASP A 1 525 ? 30.797 -8.383 -2.15 1 86.94 525 ASP A N 1
ATOM 4148 C CA . ASP A 1 525 ? 29.969 -7.207 -2.445 1 86.94 525 ASP A CA 1
ATOM 4149 C C . ASP A 1 525 ? 30.844 -5.973 -2.666 1 86.94 525 ASP A C 1
ATOM 4151 O O . ASP A 1 525 ? 31.359 -5.391 -1.71 1 86.94 525 ASP A O 1
ATOM 4155 N N . ASP A 1 526 ? 30.953 -5.559 -3.861 1 86.38 526 ASP A N 1
ATOM 4156 C CA . ASP A 1 526 ? 31.859 -4.469 -4.219 1 86.38 526 ASP A CA 1
ATOM 4157 C C . ASP A 1 526 ? 31.375 -3.143 -3.645 1 86.38 526 ASP A C 1
ATOM 4159 O O . ASP A 1 526 ? 32.188 -2.303 -3.234 1 86.38 526 ASP A O 1
ATOM 4163 N N . LYS A 1 527 ? 30.156 -2.928 -3.635 1 91.19 527 LYS A N 1
ATOM 4164 C CA . LYS A 1 527 ? 29.609 -1.677 -3.113 1 91.19 527 LYS A CA 1
ATOM 4165 C C . LYS A 1 527 ? 29.859 -1.554 -1.612 1 91.19 527 LYS A C 1
ATOM 4167 O O . LYS A 1 527 ? 30.078 -0.453 -1.103 1 91.19 527 LYS A O 1
ATOM 4172 N N . ALA A 1 528 ? 29.844 -2.65 -0.927 1 92.94 528 ALA A N 1
ATOM 4173 C CA . ALA A 1 528 ? 30.094 -2.648 0.511 1 92.94 528 ALA A CA 1
ATOM 4174 C C . ALA A 1 528 ? 31.516 -2.154 0.813 1 92.94 528 ALA A C 1
ATOM 4176 O O . ALA A 1 528 ? 31.719 -1.427 1.786 1 92.94 528 ALA A O 1
ATOM 4177 N N . ALA A 1 529 ? 32.469 -2.537 -0.059 1 92.38 529 ALA A N 1
ATOM 4178 C CA . ALA A 1 529 ? 33.844 -2.096 0.116 1 92.38 529 ALA A CA 1
ATOM 4179 C C . ALA A 1 529 ? 33.969 -0.583 -0.056 1 92.38 529 ALA A C 1
ATOM 4181 O O . ALA A 1 529 ? 34.688 0.08 0.7 1 92.38 529 ALA A O 1
ATOM 4182 N N . GLN A 1 530 ? 33.25 -0.088 -0.992 1 93 530 GLN A N 1
ATOM 4183 C CA . GLN A 1 530 ? 33.25 1.35 -1.236 1 93 530 GLN A CA 1
ATOM 4184 C C . GLN A 1 530 ? 32.656 2.107 -0.056 1 93 530 GLN A C 1
ATOM 4186 O O . GLN A 1 530 ? 33.156 3.164 0.331 1 93 530 GLN A O 1
ATOM 4191 N N . TYR A 1 531 ? 31.641 1.568 0.532 1 95.25 531 TYR A N 1
ATOM 4192 C CA . TYR A 1 531 ? 30.969 2.207 1.654 1 95.25 531 TYR A CA 1
ATOM 4193 C C . TYR A 1 531 ? 31.844 2.221 2.893 1 95.25 531 TYR A C 1
ATOM 4195 O O . TYR A 1 531 ? 31.922 3.229 3.602 1 95.25 531 TYR A O 1
ATOM 4203 N N . VAL A 1 532 ? 32.594 1.139 3.094 1 94.5 532 VAL A N 1
ATOM 4204 C CA . VAL A 1 532 ? 33.469 1.047 4.258 1 94.5 532 VAL A CA 1
ATOM 4205 C C . VAL A 1 532 ? 34.562 2.09 4.152 1 94.5 532 VAL A C 1
ATOM 4207 O O . VAL A 1 532 ? 34.875 2.771 5.129 1 94.5 532 VAL A O 1
ATOM 4210 N N . ASN A 1 533 ? 35 2.252 3.004 1 92.88 533 ASN A N 1
ATOM 4211 C CA . ASN A 1 533 ? 36.094 3.219 2.793 1 92.88 533 ASN A CA 1
ATOM 4212 C C . ASN A 1 533 ? 35.594 4.652 2.959 1 92.88 533 ASN A C 1
ATOM 4214 O O . ASN A 1 533 ? 36.344 5.523 3.404 1 92.88 533 ASN A O 1
ATOM 4218 N N . ALA A 1 534 ? 34.406 4.855 2.627 1 94.38 534 ALA A N 1
ATOM 4219 C CA . ALA A 1 534 ? 33.844 6.199 2.686 1 94.38 534 ALA A CA 1
ATOM 4220 C C . ALA A 1 534 ? 33.562 6.609 4.129 1 94.38 534 ALA A C 1
ATOM 4222 O O . ALA A 1 534 ? 33.656 7.793 4.469 1 94.38 534 ALA A O 1
ATOM 4223 N N . ILE A 1 535 ? 33.25 5.66 5.051 1 95.62 535 ILE A N 1
ATOM 4224 C CA . ILE A 1 535 ? 32.781 6.023 6.387 1 95.62 535 ILE A CA 1
ATOM 4225 C C . ILE A 1 535 ? 33.938 5.93 7.375 1 95.62 535 ILE A C 1
ATOM 4227 O O . ILE A 1 535 ? 33.875 6.5 8.469 1 95.62 535 ILE A O 1
ATOM 4231 N N . LEU A 1 536 ? 35.031 5.191 6.949 1 95.19 536 LEU A N 1
ATOM 4232 C CA . LEU A 1 536 ? 36.188 5.07 7.832 1 95.19 536 LEU A CA 1
ATOM 4233 C C . LEU A 1 536 ? 37.188 6.191 7.57 1 95.19 536 LEU A C 1
ATOM 4235 O O . LEU A 1 536 ? 38.375 5.93 7.316 1 95.19 536 LEU A O 1
ATOM 4239 N N . LYS A 1 537 ? 36.75 7.367 7.594 1 94.31 537 LYS A N 1
ATOM 4240 C CA . LYS A 1 537 ? 37.5 8.617 7.52 1 94.31 537 LYS A CA 1
ATOM 4241 C C . LYS A 1 537 ? 37.125 9.562 8.656 1 94.31 537 LYS A C 1
ATOM 4243 O O . LYS A 1 537 ? 35.938 9.633 9.031 1 94.31 537 LYS A O 1
ATOM 4248 N N . PHE A 1 538 ? 38.031 10.242 9.242 1 94.38 538 PHE A N 1
ATOM 4249 C CA . PHE A 1 538 ? 37.75 11.094 10.398 1 94.38 538 PHE A CA 1
ATOM 4250 C C . PHE A 1 538 ? 36.844 12.25 10 1 94.38 538 PHE A C 1
ATOM 4252 O O . PHE A 1 538 ? 36.031 12.719 10.805 1 94.38 538 PHE A O 1
ATOM 4259 N N . ASP A 1 539 ? 36.969 12.727 8.742 1 93.44 539 ASP A N 1
ATOM 4260 C CA . ASP A 1 539 ? 36.125 13.812 8.281 1 93.44 539 ASP A CA 1
ATOM 4261 C C . ASP A 1 539 ? 34.656 13.406 8.32 1 93.44 539 ASP A C 1
ATOM 4263 O O . ASP A 1 539 ? 33.781 14.211 8.672 1 93.44 539 ASP A O 1
ATOM 4267 N N . PHE A 1 540 ? 34.375 12.125 8.008 1 95.81 540 PHE A N 1
ATOM 4268 C CA . PHE A 1 540 ? 33 11.625 8.055 1 95.81 540 PHE A CA 1
ATOM 4269 C C . PHE A 1 540 ? 32.531 11.516 9.5 1 95.81 540 PHE A C 1
ATOM 4271 O O . PHE A 1 540 ? 31.391 11.922 9.812 1 95.81 540 PHE A O 1
ATOM 4278 N N . MET A 1 541 ? 33.375 11.086 10.344 1 96.5 541 MET A N 1
ATOM 4279 C CA . MET A 1 541 ? 32.969 10.812 11.727 1 96.5 541 MET A CA 1
ATOM 4280 C C . MET A 1 541 ? 32.688 12.109 12.484 1 96.5 541 MET A C 1
ATOM 4282 O O . MET A 1 541 ? 31.719 12.203 13.211 1 96.5 541 MET A O 1
ATOM 4286 N N . ILE A 1 542 ? 33.562 13.047 12.32 1 96.44 542 ILE A N 1
ATOM 4287 C CA . ILE A 1 542 ? 33.406 14.312 13.031 1 96.44 542 ILE A CA 1
ATOM 4288 C C . ILE A 1 542 ? 32.156 15.031 12.5 1 96.44 542 ILE A C 1
ATOM 4290 O O . ILE A 1 542 ? 31.422 15.656 13.266 1 96.44 542 ILE A O 1
ATOM 4294 N N . ALA A 1 543 ? 31.984 15 11.195 1 96.88 543 ALA A N 1
ATOM 4295 C CA . ALA A 1 543 ? 30.797 15.602 10.609 1 96.88 543 ALA A CA 1
ATOM 4296 C C . ALA A 1 543 ? 29.516 14.938 11.125 1 96.88 543 ALA A C 1
ATOM 4298 O O . ALA A 1 543 ? 28.516 15.609 11.391 1 96.88 543 ALA A O 1
ATOM 4299 N N . LEU A 1 544 ? 29.516 13.633 11.234 1 96.94 544 LEU A N 1
ATOM 4300 C CA . LEU A 1 544 ? 28.375 12.859 11.719 1 96.94 544 LEU A CA 1
ATOM 4301 C C . LEU A 1 544 ? 28.047 13.227 13.164 1 96.94 544 LEU A C 1
ATOM 4303 O O . LEU A 1 544 ? 26.891 13.453 13.5 1 96.94 544 LEU A O 1
ATOM 4307 N N . VAL A 1 545 ? 29.016 13.328 13.961 1 97.44 545 VAL A N 1
ATOM 4308 C CA . VAL A 1 545 ? 28.828 13.617 15.383 1 97.44 545 VAL A CA 1
ATOM 4309 C C . VAL A 1 545 ? 28.297 15.031 15.555 1 97.44 545 VAL A C 1
ATOM 4311 O O . VAL A 1 545 ? 27.344 15.258 16.312 1 97.44 545 VAL A O 1
ATOM 4314 N N . VAL A 1 546 ? 28.922 15.969 14.844 1 97.25 546 VAL A N 1
ATOM 4315 C CA . VAL A 1 546 ? 28.531 17.375 14.969 1 97.25 546 VAL A CA 1
ATOM 4316 C C . VAL A 1 546 ? 27.109 17.562 14.445 1 97.25 546 VAL A C 1
ATOM 4318 O O . VAL A 1 546 ? 26.281 18.203 15.094 1 97.25 546 VAL A O 1
ATOM 4321 N N . ALA A 1 547 ? 26.875 17.047 13.289 1 96.19 547 ALA A N 1
ATOM 4322 C CA . ALA A 1 547 ? 25.562 17.203 12.672 1 96.19 547 ALA A CA 1
ATOM 4323 C C . ALA A 1 547 ? 24.484 16.547 13.531 1 96.19 547 ALA A C 1
ATOM 4325 O O . ALA A 1 547 ? 23.391 17.109 13.688 1 96.19 547 ALA A O 1
ATOM 4326 N N . GLU A 1 548 ? 24.719 15.344 14.016 1 95.5 548 GLU A N 1
ATOM 4327 C CA . GLU A 1 548 ? 23.75 14.656 14.875 1 95.5 548 GLU A CA 1
ATOM 4328 C C . GLU A 1 548 ? 23.422 15.477 16.125 1 95.5 548 GLU A C 1
ATOM 4330 O O . GLU A 1 548 ? 22.266 15.586 16.516 1 95.5 548 GLU A O 1
ATOM 4335 N N . HIS A 1 549 ? 24.406 16.078 16.719 1 96.12 549 HIS A N 1
ATOM 4336 C CA . HIS A 1 549 ? 24.234 16.875 17.922 1 96.12 549 HIS A CA 1
ATOM 4337 C C . HIS A 1 549 ? 23.406 18.125 17.656 1 96.12 549 HIS A C 1
ATOM 4339 O O . HIS A 1 549 ? 22.438 18.406 18.375 1 96.12 549 HIS A O 1
ATOM 4345 N N . LEU A 1 550 ? 23.797 18.828 16.672 1 95.94 550 LEU A N 1
ATOM 4346 C CA . LEU A 1 550 ? 23.125 20.094 16.375 1 95.94 550 LEU A CA 1
ATOM 4347 C C . LEU A 1 550 ? 21.703 19.859 15.898 1 95.94 550 LEU A C 1
ATOM 4349 O O . LEU A 1 550 ? 20.781 20.594 16.281 1 95.94 550 LEU A O 1
ATOM 4353 N N . LEU A 1 551 ? 21.484 18.891 15.086 1 93.62 551 LEU A N 1
ATOM 4354 C CA . LEU A 1 551 ? 20.141 18.625 14.57 1 93.62 551 LEU A CA 1
ATOM 4355 C C . LEU A 1 551 ? 19.25 18 15.641 1 93.62 551 LEU A C 1
ATOM 4357 O O . LEU A 1 551 ? 18.031 18.172 15.617 1 93.62 551 LEU A O 1
ATOM 4361 N N . SER A 1 552 ? 19.828 17.266 16.547 1 92.5 552 SER A N 1
ATOM 4362 C CA . SER A 1 552 ? 19.078 16.688 17.641 1 92.5 552 SER A CA 1
ATOM 4363 C C . SER A 1 552 ? 18.438 17.766 18.5 1 92.5 552 SER A C 1
ATOM 4365 O O . SER A 1 552 ? 17.375 17.531 19.094 1 92.5 552 SER A O 1
ATOM 4367 N N . ALA A 1 553 ? 19.047 18.906 18.5 1 93.25 553 ALA A N 1
ATOM 4368 C CA . ALA A 1 553 ? 18.531 20.031 19.281 1 93.25 553 ALA A CA 1
ATOM 4369 C C . ALA A 1 553 ? 17.234 20.562 18.688 1 93.25 553 ALA A C 1
ATOM 4371 O O . ALA A 1 553 ? 16.438 21.203 19.391 1 93.25 553 ALA A O 1
ATOM 4372 N N . THR A 1 554 ? 16.969 20.312 17.484 1 93.81 554 THR A N 1
ATOM 4373 C CA . THR A 1 554 ? 15.812 20.891 16.812 1 93.81 554 THR A CA 1
ATOM 4374 C C . THR A 1 554 ? 14.648 19.906 16.812 1 93.81 554 THR A C 1
ATOM 4376 O O . THR A 1 554 ? 13.531 20.25 16.406 1 93.81 554 THR A O 1
ATOM 4379 N N . VAL A 1 555 ? 14.812 18.641 17.281 1 92.44 555 VAL A N 1
ATOM 4380 C CA . VAL A 1 555 ? 13.812 17.578 17.188 1 92.44 555 VAL A CA 1
ATOM 4381 C C . VAL A 1 555 ? 12.594 17.953 18.031 1 92.44 555 VAL A C 1
ATOM 4383 O O . VAL A 1 555 ? 11.453 17.781 17.594 1 92.44 555 VAL A O 1
ATOM 4386 N N . ALA A 1 556 ? 12.789 18.453 19.172 1 92.69 556 ALA A N 1
ATOM 4387 C CA . ALA A 1 556 ? 11.688 18.828 20.047 1 92.69 556 ALA A CA 1
ATOM 4388 C C . ALA A 1 556 ? 10.836 19.938 19.438 1 92.69 556 ALA A C 1
ATOM 4390 O O . ALA A 1 556 ? 9.609 19.906 19.547 1 92.69 556 ALA A O 1
ATOM 4391 N N . LEU A 1 557 ? 11.5 20.891 18.875 1 93.75 557 LEU A N 1
ATOM 4392 C CA . LEU A 1 557 ? 10.781 21.969 18.219 1 93.75 557 LEU A CA 1
ATOM 4393 C C . LEU A 1 557 ? 9.977 21.469 17.031 1 93.75 557 LEU A C 1
ATOM 4395 O O . LEU A 1 557 ? 8.836 21.875 16.828 1 93.75 557 LEU A O 1
ATOM 4399 N N . THR A 1 558 ? 10.57 20.578 16.281 1 91.88 558 THR A N 1
ATOM 4400 C CA . THR A 1 558 ? 9.898 20 15.117 1 91.88 558 THR A CA 1
ATOM 4401 C C . THR A 1 558 ? 8.617 19.297 15.539 1 91.88 558 THR A C 1
ATOM 4403 O O . THR A 1 558 ? 7.574 19.453 14.898 1 91.88 558 THR A O 1
ATOM 4406 N N . ASN A 1 559 ? 8.664 18.562 16.562 1 91.25 559 ASN A N 1
ATOM 4407 C CA . ASN A 1 559 ? 7.488 17.844 17.062 1 91.25 559 ASN A CA 1
ATOM 4408 C C . ASN A 1 559 ? 6.453 18.812 17.641 1 91.25 559 ASN A C 1
ATOM 4410 O O . ASN A 1 559 ? 5.25 18.609 17.469 1 91.25 559 ASN A O 1
ATOM 4414 N N . TYR A 1 560 ? 6.965 19.828 18.234 1 92.88 560 TYR A N 1
ATOM 4415 C CA . TYR A 1 560 ? 6.098 20.828 18.859 1 92.88 560 TYR A CA 1
ATOM 4416 C C . TYR A 1 560 ? 5.281 21.578 17.812 1 92.88 560 TYR A C 1
ATOM 4418 O O . TYR A 1 560 ? 4.09 21.828 18.016 1 92.88 560 TYR A O 1
ATOM 4426 N N . LEU A 1 561 ? 5.816 21.875 16.734 1 92.69 561 LEU A N 1
ATOM 4427 C CA . LEU A 1 561 ? 5.184 22.672 15.68 1 92.69 561 LEU A CA 1
ATOM 4428 C C . LEU A 1 561 ? 4.102 21.875 14.969 1 92.69 561 LEU A C 1
ATOM 4430 O O . LEU A 1 561 ? 3.281 22.438 14.242 1 92.69 561 LEU A O 1
ATOM 4434 N N . GLN A 1 562 ? 4.02 20.625 15.211 1 89.56 562 GLN A N 1
ATOM 4435 C CA . GLN A 1 562 ? 3.051 19.766 14.523 1 89.56 562 GLN A CA 1
ATOM 4436 C C . GLN A 1 562 ? 1.791 19.578 15.359 1 89.56 562 GLN A C 1
ATOM 4438 O O . GLN A 1 562 ? 0.796 19.031 14.883 1 89.56 562 GLN A O 1
ATOM 4443 N N . LYS A 1 563 ? 1.821 20.094 16.5 1 90.06 563 LYS A N 1
ATOM 4444 C CA . LYS A 1 563 ? 0.656 19.969 17.375 1 90.06 563 LYS A CA 1
ATOM 4445 C C . LYS A 1 563 ? -0.487 20.859 16.906 1 90.06 563 LYS A C 1
ATOM 4447 O O . LYS A 1 563 ? -0.256 21.875 16.25 1 90.06 563 LYS A O 1
ATOM 4452 N N . THR A 1 564 ? -1.711 20.516 17.281 1 88.75 564 THR A N 1
ATOM 4453 C CA . THR A 1 564 ? -2.883 21.234 16.797 1 88.75 564 THR A CA 1
ATOM 4454 C C . THR A 1 564 ? -3.289 22.328 17.766 1 88.75 564 THR A C 1
ATOM 4456 O O . THR A 1 564 ? -4.02 23.25 17.406 1 88.75 564 THR A O 1
ATOM 4459 N N . ASP A 1 565 ? -2.83 22.266 18.953 1 86.88 565 ASP A N 1
ATOM 4460 C CA . ASP A 1 565 ? -3.297 23.219 19.969 1 86.88 565 ASP A CA 1
ATOM 4461 C C . ASP A 1 565 ? -2.26 24.312 20.219 1 86.88 565 ASP A C 1
ATOM 4463 O O . ASP A 1 565 ? -2.381 25.062 21.188 1 86.88 565 ASP A O 1
ATOM 4467 N N . ILE A 1 566 ? -1.358 24.453 19.328 1 89.25 566 ILE A N 1
ATOM 4468 C CA . ILE A 1 566 ? -0.301 25.438 19.531 1 89.25 566 ILE A CA 1
ATOM 4469 C C . ILE A 1 566 ? -0.658 26.734 18.828 1 89.25 566 ILE A C 1
ATOM 4471 O O . ILE A 1 566 ? -1.394 26.734 17.844 1 89.25 566 ILE A O 1
ATOM 4475 N N . ASN A 1 567 ? -0.206 27.797 19.422 1 88.5 567 ASN A N 1
ATOM 4476 C CA . ASN A 1 567 ? -0.396 29.109 18.797 1 88.5 567 ASN A CA 1
ATOM 4477 C C . ASN A 1 567 ? 0.927 29.688 18.328 1 88.5 567 ASN A C 1
ATOM 4479 O O . ASN A 1 567 ? 1.997 29.188 18.672 1 88.5 567 ASN A O 1
ATOM 4483 N N . LEU A 1 568 ? 0.867 30.719 17.594 1 88.25 568 LEU A N 1
ATOM 4484 C CA . LEU A 1 568 ? 2.014 31.281 16.891 1 88.25 568 LEU A CA 1
ATOM 4485 C C . LEU A 1 568 ? 3.008 31.891 17.875 1 88.25 568 LEU A C 1
ATOM 4487 O O . LEU A 1 568 ? 4.219 31.828 17.656 1 88.25 568 LEU A O 1
ATOM 4491 N N . LEU A 1 569 ? 2.535 32.469 18.906 1 87.62 569 LEU A N 1
ATOM 4492 C CA . LEU A 1 569 ? 3.41 33.125 19.891 1 87.62 569 LEU A CA 1
ATOM 4493 C C . LEU A 1 569 ? 4.266 32.094 20.609 1 87.62 569 LEU A C 1
ATOM 4495 O O . LEU A 1 569 ? 5.469 32.281 20.781 1 87.62 569 LEU A O 1
ATOM 4499 N N . ASP A 1 570 ? 3.605 31.062 20.984 1 88.75 570 ASP A N 1
ATOM 4500 C CA . ASP A 1 570 ? 4.328 29.984 21.656 1 88.75 570 ASP A CA 1
ATOM 4501 C C . ASP A 1 570 ? 5.352 29.344 20.719 1 88.75 570 ASP A C 1
ATOM 4503 O O . ASP A 1 570 ? 6.441 28.953 21.141 1 88.75 570 ASP A O 1
ATOM 4507 N N . ALA A 1 571 ? 4.961 29.188 19.5 1 91.44 571 ALA A N 1
ATOM 4508 C CA . ALA A 1 571 ? 5.848 28.594 18.5 1 91.44 571 ALA A CA 1
ATOM 4509 C C . ALA A 1 571 ? 7.117 29.422 18.328 1 91.44 571 ALA A C 1
ATOM 4511 O O . ALA A 1 571 ? 8.227 28.891 18.297 1 91.44 571 ALA A O 1
ATOM 4512 N N . VAL A 1 572 ? 6.973 30.703 18.266 1 89.5 572 VAL A N 1
ATOM 4513 C CA . VAL A 1 572 ? 8.109 31.609 18.078 1 89.5 572 VAL A CA 1
ATOM 4514 C C . VAL A 1 572 ? 8.969 31.625 19.328 1 89.5 572 VAL A C 1
ATOM 4516 O O . VAL A 1 572 ? 10.203 31.641 19.25 1 89.5 572 VAL A O 1
ATOM 4519 N N . GLN A 1 573 ? 8.336 31.625 20.406 1 88.12 573 GLN A N 1
ATOM 4520 C CA . GLN A 1 573 ? 9.078 31.594 21.656 1 88.12 573 GLN A CA 1
ATOM 4521 C C . GLN A 1 573 ? 9.93 30.344 21.781 1 88.12 573 GLN A C 1
ATOM 4523 O O . GLN A 1 573 ? 11.078 30.391 22.219 1 88.12 573 GLN A O 1
ATOM 4528 N N . GLU A 1 574 ? 9.305 29.234 21.438 1 92.69 574 GLU A N 1
ATOM 4529 C CA . GLU A 1 574 ? 10.039 27.984 21.484 1 92.69 574 GLU A CA 1
ATOM 4530 C C . GLU A 1 574 ? 11.211 28 20.5 1 92.69 574 GLU A C 1
ATOM 4532 O O . GLU A 1 574 ? 12.266 27.422 20.781 1 92.69 574 GLU A O 1
ATOM 4537 N N . ALA A 1 575 ? 11.023 28.578 19.359 1 94.06 575 ALA A N 1
ATOM 4538 C CA . ALA A 1 575 ? 12.102 28.703 18.391 1 94.06 575 ALA A CA 1
ATOM 4539 C C . ALA A 1 575 ? 13.234 29.562 18.922 1 94.06 575 ALA A C 1
ATOM 4541 O O . ALA A 1 575 ? 14.414 29.266 18.719 1 94.06 575 ALA A O 1
ATOM 4542 N N . ARG A 1 576 ? 12.906 30.625 19.641 1 92.5 576 ARG A N 1
ATOM 4543 C CA . ARG A 1 576 ? 13.906 31.5 20.25 1 92.5 576 ARG A CA 1
ATOM 4544 C C . ARG A 1 576 ? 14.711 30.766 21.312 1 92.5 576 ARG A C 1
ATOM 4546 O O . ARG A 1 576 ? 15.906 31.016 21.469 1 92.5 576 ARG A O 1
ATOM 4553 N N . ILE A 1 577 ? 14.039 29.938 21.984 1 93.94 577 ILE A N 1
ATOM 4554 C CA . ILE A 1 577 ? 14.711 29.156 23.016 1 93.94 577 ILE A CA 1
ATOM 4555 C C . ILE A 1 577 ? 15.742 28.234 22.375 1 93.94 577 ILE A C 1
ATOM 4557 O O . ILE A 1 577 ? 16.859 28.078 22.875 1 93.94 577 ILE A O 1
ATOM 4561 N N . VAL A 1 578 ? 15.367 27.625 21.281 1 95.75 578 VAL A N 1
ATOM 4562 C CA . VAL A 1 578 ? 16.297 26.75 20.578 1 95.75 578 VAL A CA 1
ATOM 4563 C C . VAL A 1 578 ? 17.5 27.547 20.078 1 95.75 578 VAL A C 1
ATOM 4565 O O . VAL A 1 578 ? 18.641 27.094 20.203 1 95.75 578 VAL A O 1
ATOM 4568 N N . VAL A 1 579 ? 17.266 28.734 19.531 1 95.94 579 VAL A N 1
ATOM 4569 C CA . VAL A 1 579 ? 18.328 29.578 19.031 1 95.94 579 VAL A CA 1
ATOM 4570 C C . VAL A 1 579 ? 19.25 30.016 20.172 1 95.94 579 VAL A C 1
ATOM 4572 O O . VAL A 1 579 ? 20.469 30.016 20.031 1 95.94 579 VAL A O 1
ATOM 4575 N N . GLN A 1 580 ? 18.656 30.312 21.234 1 95.19 580 GLN A N 1
ATOM 4576 C CA . GLN A 1 580 ? 19.453 30.719 22.406 1 95.19 580 GLN A CA 1
ATOM 4577 C C . GLN A 1 580 ? 20.297 29.562 22.922 1 95.19 580 GLN A C 1
ATOM 4579 O O . GLN A 1 580 ? 21.438 29.75 23.344 1 95.19 580 GLN A O 1
ATOM 4584 N N . ARG A 1 581 ? 19.75 28.438 22.906 1 95.5 581 ARG A N 1
ATOM 4585 C CA . ARG A 1 581 ? 20.5 27.25 23.312 1 95.5 581 ARG A CA 1
ATOM 4586 C C . ARG A 1 581 ? 21.703 27.016 22.422 1 95.5 581 ARG A C 1
ATOM 4588 O O . ARG A 1 581 ? 22.797 26.734 22.906 1 95.5 581 ARG A O 1
ATOM 4595 N N . LEU A 1 582 ? 21.516 27.172 21.203 1 96.31 582 LEU A N 1
ATOM 4596 C CA . LEU A 1 582 ? 22.594 26.984 20.234 1 96.31 582 LEU A CA 1
ATOM 4597 C C . LEU A 1 582 ? 23.656 28.078 20.406 1 96.31 582 LEU A C 1
ATOM 4599 O O . LEU A 1 582 ? 24.844 27.797 20.297 1 96.31 582 LEU A O 1
ATOM 4603 N N . ASP A 1 583 ? 23.188 29.25 20.734 1 95.69 583 ASP A N 1
ATOM 4604 C CA . ASP A 1 583 ? 24.125 30.344 20.953 1 95.69 583 ASP A CA 1
ATOM 4605 C C . ASP A 1 583 ? 24.938 30.125 22.219 1 95.69 583 ASP A C 1
ATOM 4607 O O . ASP A 1 583 ? 26.141 30.438 22.25 1 95.69 583 ASP A O 1
ATOM 4611 N N . ASN A 1 584 ? 24.312 29.578 23.172 1 95.69 584 ASN A N 1
ATOM 4612 C CA . ASN A 1 584 ? 25.031 29.25 24.391 1 95.69 584 ASN A CA 1
ATOM 4613 C C . ASN A 1 584 ? 26.078 28.156 24.156 1 95.69 584 ASN A C 1
ATOM 4615 O O . ASN A 1 584 ? 27.188 28.219 24.703 1 95.69 584 ASN A O 1
ATOM 4619 N N . GLU A 1 585 ? 25.734 27.219 23.328 1 95.38 585 GLU A N 1
ATOM 4620 C CA . GLU A 1 585 ? 26.672 26.141 23.016 1 95.38 585 GLU A CA 1
ATOM 4621 C C . GLU A 1 585 ? 27.844 26.656 22.188 1 95.38 585 GLU A C 1
ATOM 4623 O O . GLU A 1 585 ? 28.969 26.156 22.312 1 95.38 585 GLU A O 1
ATOM 4628 N N . ARG A 1 586 ? 27.578 27.625 21.406 1 94.69 586 ARG A N 1
ATOM 4629 C CA . ARG A 1 586 ? 28.625 28.219 20.578 1 94.69 586 ARG A CA 1
ATOM 4630 C C . ARG A 1 586 ? 29.719 28.844 21.438 1 94.69 586 ARG A C 1
ATOM 4632 O O . ARG A 1 586 ? 30.891 28.75 21.109 1 94.69 586 ARG A O 1
ATOM 4639 N N . THR A 1 587 ? 29.359 29.469 22.547 1 93.31 587 THR A N 1
ATOM 4640 C CA . THR A 1 587 ? 30.266 30.234 23.391 1 93.31 587 THR A CA 1
ATOM 4641 C C . THR A 1 587 ? 30.906 29.344 24.453 1 93.31 587 THR A C 1
ATOM 4643 O O . THR A 1 587 ? 31.938 29.688 25.031 1 93.31 587 THR A O 1
ATOM 4646 N N . ASP A 1 588 ? 30.359 28.172 24.641 1 93.81 588 ASP A N 1
ATOM 4647 C CA . ASP A 1 588 ? 30.875 27.25 25.641 1 93.81 588 ASP A CA 1
ATOM 4648 C C . ASP A 1 588 ? 31.938 26.312 25.047 1 93.81 588 ASP A C 1
ATOM 4650 O O . ASP A 1 588 ? 31.609 25.406 24.297 1 93.81 588 ASP A O 1
ATOM 4654 N N . PRO A 1 589 ? 33.125 26.453 25.391 1 91.88 589 PRO A N 1
ATOM 4655 C CA . PRO A 1 589 ? 34.188 25.625 24.828 1 91.88 589 PRO A CA 1
ATOM 4656 C C . PRO A 1 589 ? 34.094 24.156 25.25 1 91.88 589 PRO A C 1
ATOM 4658 O O . PRO A 1 589 ? 34.594 23.281 24.562 1 91.88 589 PRO A O 1
ATOM 4661 N N . ASN A 1 590 ? 33.375 23.938 26.297 1 94.31 590 ASN A N 1
ATOM 4662 C CA . ASN A 1 590 ? 33.25 22.562 26.781 1 94.31 590 ASN A CA 1
ATOM 4663 C C . ASN A 1 590 ? 32.406 21.703 25.844 1 94.31 590 ASN A C 1
ATOM 4665 O O . ASN A 1 590 ? 32.594 20.5 25.781 1 94.31 590 ASN A O 1
ATOM 4669 N N . VAL A 1 591 ? 31.531 22.312 25.172 1 96.19 591 VAL A N 1
ATOM 4670 C CA . VAL A 1 591 ? 30.656 21.578 24.281 1 96.19 591 VAL A CA 1
ATOM 4671 C C . VAL A 1 591 ? 31.469 21.047 23.094 1 96.19 591 VAL A C 1
ATOM 4673 O O . VAL A 1 591 ? 31.359 19.875 22.734 1 96.19 591 VAL A O 1
ATOM 4676 N N . TRP A 1 592 ? 32.344 21.859 22.547 1 96 592 TRP A N 1
ATOM 4677 C CA . TRP A 1 592 ? 33.156 21.438 21.422 1 96 592 TRP A CA 1
ATOM 4678 C C . TRP A 1 592 ? 34.125 20.344 21.828 1 96 592 TRP A C 1
ATOM 4680 O O . TRP A 1 592 ? 34.312 19.359 21.094 1 96 592 TRP A O 1
ATOM 4690 N N . THR A 1 593 ? 34.719 20.547 22.969 1 96.06 593 THR A N 1
ATOM 4691 C CA . THR A 1 593 ? 35.688 19.562 23.438 1 96.06 593 THR A CA 1
ATOM 4692 C C . THR A 1 593 ? 35.031 18.188 23.594 1 96.06 593 THR A C 1
ATOM 4694 O O . THR A 1 593 ? 35.625 17.172 23.25 1 96.06 593 THR A O 1
ATOM 4697 N N . ALA A 1 594 ? 33.875 18.234 24.094 1 96.62 594 ALA A N 1
ATOM 4698 C CA . ALA A 1 594 ? 33.125 16.984 24.281 1 96.62 594 ALA A CA 1
ATOM 4699 C C . ALA A 1 594 ? 32.781 16.344 22.938 1 96.62 594 ALA A C 1
ATOM 4701 O O . ALA A 1 594 ? 32.844 15.125 22.797 1 96.62 594 ALA A O 1
ATOM 4702 N N . LEU A 1 595 ? 32.406 17.141 21.906 1 97.38 595 LEU A N 1
ATOM 4703 C CA . LEU A 1 595 ? 32.062 16.641 20.578 1 97.38 595 LEU A CA 1
ATOM 4704 C C . LEU A 1 595 ? 33.281 16.062 19.875 1 97.38 595 LEU A C 1
ATOM 4706 O O . LEU A 1 595 ? 33.188 15.008 19.234 1 97.38 595 LEU A O 1
ATOM 4710 N N . PHE A 1 596 ? 34.344 16.797 20.031 1 96.69 596 PHE A N 1
ATOM 4711 C CA . PHE A 1 596 ? 35.594 16.328 19.422 1 96.69 596 PHE A CA 1
ATOM 4712 C C . PHE A 1 596 ? 36.031 15.008 20.047 1 96.69 596 PHE A C 1
ATOM 4714 O O . PHE A 1 596 ? 36.469 14.094 19.344 1 96.69 596 PHE A O 1
ATOM 4721 N N . GLU A 1 597 ? 35.906 14.922 21.359 1 96.38 597 GLU A N 1
ATOM 4722 C CA . GLU A 1 597 ? 36.281 13.695 22.047 1 96.38 597 GLU A CA 1
ATOM 4723 C C . GLU A 1 597 ? 35.375 12.531 21.641 1 96.38 597 GLU A C 1
ATOM 4725 O O . GLU A 1 597 ? 35.844 11.398 21.516 1 96.38 597 GLU A O 1
ATOM 4730 N N . LYS A 1 598 ? 34.156 12.836 21.484 1 96.44 598 LYS A N 1
ATOM 4731 C CA . LYS A 1 598 ? 33.219 11.812 21.047 1 96.44 598 LYS A CA 1
ATOM 4732 C C . LYS A 1 598 ? 33.594 11.281 19.656 1 96.44 598 LYS A C 1
ATOM 4734 O O . LYS A 1 598 ? 33.531 10.078 19.406 1 96.44 598 LYS A O 1
ATOM 4739 N N . ALA A 1 599 ? 33.969 12.18 18.766 1 96.81 599 ALA A N 1
ATOM 4740 C CA . ALA A 1 599 ? 34.375 11.781 17.422 1 96.81 599 ALA A CA 1
ATOM 4741 C C . ALA A 1 599 ? 35.656 10.938 17.469 1 96.81 599 ALA A C 1
ATOM 4743 O O . ALA A 1 599 ? 35.812 9.977 16.719 1 96.81 599 ALA A O 1
ATOM 4744 N N . VAL A 1 600 ? 36.562 11.336 18.359 1 96.19 600 VAL A N 1
ATOM 4745 C CA . VAL A 1 600 ? 37.812 10.602 18.5 1 96.19 600 VAL A CA 1
ATOM 4746 C C . VAL A 1 600 ? 37.531 9.203 19.047 1 96.19 600 VAL A C 1
ATOM 4748 O O . VAL A 1 600 ? 38.156 8.227 18.641 1 96.19 600 VAL A O 1
ATOM 4751 N N . LYS A 1 601 ? 36.625 9.094 19.906 1 94.88 601 LYS A N 1
ATOM 4752 C CA . LYS A 1 601 ? 36.25 7.805 20.484 1 94.88 601 LYS A CA 1
ATOM 4753 C C . LYS A 1 601 ? 35.656 6.879 19.422 1 94.88 601 LYS A C 1
ATOM 4755 O O . LYS A 1 601 ? 35.938 5.68 19.406 1 94.88 601 LYS A O 1
ATOM 4760 N N . VAL A 1 602 ? 34.844 7.414 18.578 1 94.06 602 VAL A N 1
ATOM 4761 C CA . VAL A 1 602 ? 34.25 6.645 17.484 1 94.06 602 VAL A CA 1
ATOM 4762 C C . VAL A 1 602 ? 35.344 6.141 16.562 1 94.06 602 VAL A C 1
ATOM 4764 O O . VAL A 1 602 ? 35.312 5 16.078 1 94.06 602 VAL A O 1
ATOM 4767 N N . GLY A 1 603 ? 36.312 7.008 16.328 1 93.56 603 GLY A N 1
ATOM 4768 C CA . GLY A 1 603 ? 37.406 6.641 15.461 1 93.56 603 GLY A CA 1
ATOM 4769 C C . GLY A 1 603 ? 38.375 5.648 16.094 1 93.56 603 GLY A C 1
ATOM 4770 O O . GLY A 1 603 ? 38.969 4.82 15.406 1 93.56 603 GLY A O 1
ATOM 4771 N N . GLU A 1 604 ? 38.531 5.734 17.359 1 92.69 604 GLU A N 1
ATOM 4772 C CA . GLU A 1 604 ? 39.469 4.883 18.078 1 92.69 604 GLU A CA 1
ATOM 4773 C C . GLU A 1 604 ? 39.062 3.414 17.969 1 92.69 604 GLU A C 1
ATOM 4775 O O . GLU A 1 604 ? 39.938 2.535 17.938 1 92.69 604 GLU A O 1
ATOM 4780 N N . GLU A 1 605 ? 37.812 3.188 17.938 1 89.31 605 GLU A N 1
ATOM 4781 C CA . GLU A 1 605 ? 37.344 1.815 17.828 1 89.31 605 GLU A CA 1
ATOM 4782 C C . GLU A 1 605 ? 37.812 1.171 16.531 1 89.31 605 GLU A C 1
ATOM 4784 O O . GLU A 1 605 ? 37.969 -0.05 16.453 1 89.31 605 GLU A O 1
ATOM 4789 N N . PHE A 1 606 ? 38.156 1.941 15.562 1 92.62 606 PHE A N 1
ATOM 4790 C CA . PHE A 1 606 ? 38.562 1.433 14.258 1 92.62 606 PHE A CA 1
ATOM 4791 C C . PHE A 1 606 ? 39.969 1.907 13.891 1 92.62 606 PHE A C 1
ATOM 4793 O O . PHE A 1 606 ? 40.344 1.839 12.727 1 92.62 606 PHE A O 1
ATOM 4800 N N . GLU A 1 607 ? 40.625 2.537 14.836 1 91.62 607 GLU A N 1
ATOM 4801 C CA . GLU A 1 607 ? 42 2.965 14.719 1 91.62 607 GLU A CA 1
ATOM 4802 C C . GLU A 1 607 ? 42.156 4.066 13.68 1 91.62 607 GLU A C 1
ATOM 4804 O O . GLU A 1 607 ? 43.062 4.02 12.836 1 91.62 607 GLU A O 1
ATOM 4809 N N . ILE A 1 608 ? 41.281 4.961 13.711 1 93.5 608 ILE A N 1
ATOM 4810 C CA . ILE A 1 608 ? 41.344 6.117 12.82 1 93.5 608 ILE A CA 1
ATOM 4811 C C . ILE A 1 608 ? 41.719 7.359 13.625 1 93.5 608 ILE A C 1
ATOM 4813 O O . ILE A 1 608 ? 40.938 7.844 14.438 1 93.5 608 ILE A O 1
ATOM 4817 N N . PRO A 1 609 ? 42.875 7.895 13.406 1 92.38 609 PRO A N 1
ATOM 4818 C CA . PRO A 1 609 ? 43.281 9.109 14.125 1 92.38 609 PRO A CA 1
ATOM 4819 C C . PRO A 1 609 ? 42.656 10.375 13.539 1 92.38 609 PRO A C 1
ATOM 4821 O O . PRO A 1 609 ? 42.25 10.383 12.367 1 92.38 609 PRO A O 1
ATOM 4824 N N . PRO A 1 610 ? 42.562 11.383 14.445 1 93.12 610 PRO A N 1
ATOM 4825 C CA . PRO A 1 610 ? 42.094 12.664 13.922 1 93.12 610 PRO A CA 1
ATOM 4826 C C . PRO A 1 610 ? 42.969 13.227 12.82 1 93.12 610 PRO A C 1
ATOM 4828 O O . PRO A 1 610 ? 44.188 13.18 12.93 1 93.12 610 PRO A O 1
ATOM 4831 N N . SER A 1 611 ? 42.312 13.523 11.68 1 88.94 611 SER A N 1
ATOM 4832 C CA . SER A 1 611 ? 43.094 14.047 10.547 1 88.94 611 SER A CA 1
ATOM 4833 C C . SER A 1 611 ? 42.375 15.242 9.906 1 88.94 611 SER A C 1
ATOM 4835 O O . SER A 1 611 ? 41.188 15.469 10.156 1 88.94 611 SER A O 1
ATOM 4837 N N . THR A 1 612 ? 43.25 16.125 9.344 1 84.5 612 THR A N 1
ATOM 4838 C CA . THR A 1 612 ? 42.75 17.234 8.547 1 84.5 612 THR A CA 1
ATOM 4839 C C . THR A 1 612 ? 42.969 16.984 7.062 1 84.5 612 THR A C 1
ATOM 4841 O O . THR A 1 612 ? 43.875 16.219 6.691 1 84.5 612 THR A O 1
ATOM 4844 N N . PRO A 1 613 ? 42.062 17.438 6.23 1 78.69 613 PRO A N 1
ATOM 4845 C CA . PRO A 1 613 ? 42.281 17.219 4.797 1 78.69 613 PRO A CA 1
ATOM 4846 C C . PRO A 1 613 ? 43.625 17.766 4.324 1 78.69 613 PRO A C 1
ATOM 4848 O O . PRO A 1 613 ? 44.156 18.719 4.895 1 78.69 613 PRO A O 1
ATOM 4851 N N . ARG A 1 614 ? 44.25 16.984 3.389 1 63.78 614 ARG A N 1
ATOM 4852 C CA . ARG A 1 614 ? 45.562 17.375 2.865 1 63.78 614 ARG A CA 1
ATOM 4853 C C . ARG A 1 614 ? 45.469 18.734 2.172 1 63.78 614 ARG A C 1
ATOM 4855 O O . ARG A 1 614 ? 44.5 19.031 1.482 1 63.78 614 ARG A O 1
ATOM 4862 N N . ARG A 1 615 ? 46.188 19.75 2.596 1 56.22 615 ARG A N 1
ATOM 4863 C CA . ARG A 1 615 ? 46.281 21.078 1.993 1 56.22 615 ARG A CA 1
ATOM 4864 C C . ARG A 1 615 ? 47.031 21.031 0.681 1 56.22 615 ARG A C 1
ATOM 4866 O O . ARG A 1 615 ? 48.188 20.594 0.653 1 56.22 615 ARG A O 1
ATOM 4873 N N . ALA A 1 616 ? 46.312 20.531 -0.33 1 48.53 616 ALA A N 1
ATOM 4874 C CA . ALA A 1 616 ? 47.094 20.656 -1.557 1 48.53 616 ALA A CA 1
ATOM 4875 C C . ALA A 1 616 ? 47.344 22.109 -1.903 1 48.53 616 ALA A C 1
ATOM 4877 O O . ALA A 1 616 ? 46.562 22.984 -1.546 1 48.53 616 ALA A O 1
ATOM 4878 N N . GLY A 1 617 ? 48.5 22.547 -2.184 1 45.56 617 GLY A N 1
ATOM 4879 C CA . GLY A 1 617 ? 48.906 23.859 -2.656 1 45.56 617 GLY A CA 1
ATOM 4880 C C . GLY A 1 617 ? 47.875 24.531 -3.551 1 45.56 617 GLY A C 1
ATOM 4881 O O . GLY A 1 617 ? 47.75 25.75 -3.547 1 45.56 617 GLY A O 1
ATOM 4882 N N . ARG A 1 618 ? 47.312 23.844 -4.477 1 41.09 618 ARG A N 1
ATOM 4883 C CA . ARG A 1 618 ? 46.5 24.516 -5.477 1 41.09 618 ARG A CA 1
ATOM 4884 C C . ARG A 1 618 ? 45.094 24.812 -4.934 1 41.09 618 ARG A C 1
ATOM 4886 O O . ARG A 1 618 ? 44.281 25.406 -5.633 1 41.09 618 ARG A O 1
ATOM 4893 N N . GLN A 1 619 ? 44.719 24.188 -3.867 1 45.69 619 GLN A N 1
ATOM 4894 C CA . GLN A 1 619 ? 43.312 24.297 -3.463 1 45.69 619 GLN A CA 1
ATOM 4895 C C . GLN A 1 619 ? 43.062 25.578 -2.695 1 45.69 619 GLN A C 1
ATOM 4897 O O . GLN A 1 619 ? 43.156 25.609 -1.467 1 45.69 619 GLN A O 1
ATOM 4902 N N . MET A 1 620 ? 43.219 26.656 -3.326 1 42.19 620 MET A N 1
ATOM 4903 C CA . MET A 1 620 ? 43.094 28.016 -2.814 1 42.19 620 MET A CA 1
ATOM 4904 C C . MET A 1 620 ? 41.688 28.312 -2.357 1 42.19 620 MET A C 1
ATOM 4906 O O . MET A 1 620 ? 41.438 29.312 -1.691 1 42.19 620 MET A O 1
ATOM 4910 N N . HIS A 1 621 ? 40.75 27.719 -3.008 1 42.19 621 HIS A N 1
ATOM 4911 C CA . HIS A 1 621 ? 39.406 28.219 -2.816 1 42.19 621 HIS A CA 1
ATOM 4912 C C . HIS A 1 621 ? 38.719 27.516 -1.659 1 42.19 621 HIS A C 1
ATOM 4914 O O . HIS A 1 621 ? 37.531 27.719 -1.421 1 42.19 621 HIS A O 1
ATOM 4920 N N . ARG A 1 622 ? 39.375 26.5 -1.127 1 49.16 622 ARG A N 1
ATOM 4921 C CA . ARG A 1 622 ? 38.656 25.859 -0.039 1 49.16 622 ARG A CA 1
ATOM 4922 C C . ARG A 1 622 ? 38.781 26.641 1.258 1 49.16 622 ARG A C 1
ATOM 4924 O O . ARG A 1 622 ? 39.812 27.328 1.471 1 49.16 622 ARG A O 1
ATOM 4931 N N . GLN A 1 623 ? 37.781 27 1.936 1 49.62 623 GLN A N 1
ATOM 4932 C CA . GLN A 1 623 ? 37.781 27.625 3.25 1 49.62 623 GLN A CA 1
ATOM 4933 C C . GLN A 1 623 ? 38.719 26.922 4.207 1 49.62 623 GLN A C 1
ATOM 4935 O O . GLN A 1 623 ? 38.312 26.172 5.082 1 49.62 623 GLN A O 1
ATOM 4940 N N . ASN A 1 624 ? 39.906 26.594 3.771 1 56.28 624 ASN A N 1
ATOM 4941 C CA . ASN A 1 624 ? 40.906 25.891 4.582 1 56.28 624 ASN A CA 1
ATOM 4942 C C . ASN A 1 624 ? 41.656 26.844 5.484 1 56.28 624 ASN A C 1
ATOM 4944 O O . ASN A 1 624 ? 42.469 27.656 5 1 56.28 624 ASN A O 1
ATOM 4948 N N . HIS A 1 625 ? 41.219 26.969 6.656 1 58 625 HIS A N 1
ATOM 4949 C CA . HIS A 1 625 ? 41.906 27.797 7.637 1 58 625 HIS A CA 1
ATOM 4950 C C . HIS A 1 625 ? 43.281 27.219 7.98 1 58 625 HIS A C 1
ATOM 4952 O O . HIS A 1 625 ? 43.438 26 8.07 1 58 625 HIS A O 1
ATOM 4958 N N . PRO A 1 626 ? 44.25 27.875 7.84 1 65.06 626 PRO A N 1
ATOM 4959 C CA . PRO A 1 626 ? 45.594 27.406 8.109 1 65.06 626 PRO A CA 1
ATOM 4960 C C . PRO A 1 626 ? 45.812 26.969 9.562 1 65.06 626 PRO A C 1
ATOM 4962 O O . PRO A 1 626 ? 46.438 27.688 10.336 1 65.06 626 PRO A O 1
ATOM 4965 N N . ILE A 1 627 ? 45 26.078 10.086 1 70.75 627 ILE A N 1
ATOM 4966 C CA . ILE A 1 627 ? 45.125 25.594 11.453 1 70.75 627 ILE A CA 1
ATOM 4967 C C . ILE A 1 627 ? 45.688 24.172 11.461 1 70.75 627 ILE A C 1
ATOM 4969 O O . ILE A 1 627 ? 45.188 23.297 10.758 1 70.75 627 ILE A O 1
ATOM 4973 N N . ASN A 1 628 ? 46.812 24.031 12.086 1 75.62 628 ASN A N 1
ATOM 4974 C CA . ASN A 1 628 ? 47.469 22.75 12.109 1 75.62 628 ASN A CA 1
ATOM 4975 C C . ASN A 1 628 ? 46.844 21.797 13.125 1 75.62 628 ASN A C 1
ATOM 4977 O O . ASN A 1 628 ? 46.938 20.578 12.984 1 75.62 628 ASN A O 1
ATOM 4981 N N . ASP A 1 629 ? 46.094 22.25 14.094 1 87.94 629 ASP A N 1
ATOM 4982 C CA . ASP A 1 629 ? 45.469 21.391 15.094 1 87.94 629 ASP A CA 1
ATOM 4983 C C . ASP A 1 629 ? 44.094 20.906 14.609 1 87.94 629 ASP A C 1
ATOM 4985 O O . ASP A 1 629 ? 43.25 21.719 14.273 1 87.94 629 ASP A O 1
ATOM 4989 N N . PRO A 1 630 ? 43.969 19.578 14.5 1 91.25 630 PRO A N 1
ATOM 4990 C CA . PRO A 1 630 ? 42.688 19.031 13.992 1 91.25 630 PRO A CA 1
ATOM 4991 C C . PRO A 1 630 ? 41.5 19.516 14.781 1 91.25 630 PRO A C 1
ATOM 4993 O O . PRO A 1 630 ? 40.438 19.781 14.203 1 91.25 630 PRO A O 1
ATOM 4996 N N . SER A 1 631 ? 41.594 19.609 16.062 1 93.06 631 SER A N 1
ATOM 4997 C CA . SER A 1 631 ? 40.5 20.062 16.891 1 93.06 631 SER A CA 1
ATOM 4998 C C . SER A 1 631 ? 40.062 21.484 16.531 1 93.06 631 SER A C 1
ATOM 5000 O O . SER A 1 631 ? 38.875 21.75 16.312 1 93.06 631 SER A O 1
ATOM 5002 N N . GLU A 1 632 ? 41.062 22.297 16.391 1 91.94 632 GLU A N 1
ATOM 5003 C CA . GLU A 1 632 ? 40.75 23.688 16.062 1 91.94 632 GLU A CA 1
ATOM 5004 C C . GLU A 1 632 ? 40.281 23.828 14.617 1 91.94 632 GLU A C 1
ATOM 5006 O O . GLU A 1 632 ? 39.469 24.688 14.305 1 91.94 632 GLU A O 1
ATOM 5011 N N . TYR A 1 633 ? 40.812 23.016 13.852 1 92.06 633 TYR A N 1
ATOM 5012 C CA . TYR A 1 633 ? 40.438 23.062 12.445 1 92.06 633 TYR A CA 1
ATOM 5013 C C . TYR A 1 633 ? 38.969 22.75 12.273 1 92.06 633 TYR A C 1
ATOM 5015 O O . TYR A 1 633 ? 38.219 23.516 11.625 1 92.06 633 TYR A O 1
ATOM 5023 N N . TRP A 1 634 ? 38.562 21.734 12.828 1 94.5 634 TRP A N 1
ATOM 5024 C CA . TRP A 1 634 ? 37.188 21.281 12.625 1 94.5 634 TRP A CA 1
ATOM 5025 C C . TRP A 1 634 ? 36.188 22.141 13.43 1 94.5 634 TRP A C 1
ATOM 5027 O O . TRP A 1 634 ? 35.031 22.266 13.078 1 94.5 634 TRP A O 1
ATOM 5037 N N . ARG A 1 635 ? 36.688 22.75 14.477 1 95 635 ARG A N 1
ATOM 5038 C CA . ARG A 1 635 ? 35.844 23.672 15.227 1 95 635 ARG A CA 1
ATOM 5039 C C . ARG A 1 635 ? 35.438 24.875 14.367 1 95 635 ARG A C 1
ATOM 5041 O O . ARG A 1 635 ? 34.281 25.266 14.328 1 95 635 ARG A O 1
ATOM 5048 N N . VAL A 1 636 ? 36.375 25.375 13.625 1 92.62 636 VAL A N 1
ATOM 5049 C CA . VAL A 1 636 ? 36.156 26.609 12.867 1 92.62 636 VAL A CA 1
ATOM 5050 C C . VAL A 1 636 ? 35.562 26.281 11.508 1 92.62 636 VAL A C 1
ATOM 5052 O O . VAL A 1 636 ? 34.656 26.969 11.047 1 92.62 636 VAL A O 1
ATOM 5055 N N . SER A 1 637 ? 36 25.188 10.961 1 90.75 637 SER A N 1
ATOM 5056 C CA . SER A 1 637 ? 35.625 24.906 9.578 1 90.75 637 SER A CA 1
ATOM 5057 C C . SER A 1 637 ? 34.312 24.141 9.492 1 90.75 637 SER A C 1
ATOM 5059 O O . SER A 1 637 ? 33.656 24.125 8.445 1 90.75 637 SER A O 1
ATOM 5061 N N . LEU A 1 638 ? 33.938 23.562 10.555 1 94.56 638 LEU A N 1
ATOM 5062 C CA . LEU A 1 638 ? 32.719 22.734 10.516 1 94.56 638 LEU A CA 1
ATOM 5063 C C . LEU A 1 638 ? 31.734 23.156 11.586 1 94.56 638 LEU A C 1
ATOM 5065 O O . LEU A 1 638 ? 30.641 23.641 11.266 1 94.56 638 LEU A O 1
ATOM 5069 N N . TYR A 1 639 ? 32.125 23.094 12.844 1 95.75 639 TYR A N 1
ATOM 5070 C CA . TYR A 1 639 ? 31.203 23.297 13.961 1 95.75 639 TYR A CA 1
ATOM 5071 C C . TYR A 1 639 ? 30.625 24.703 13.945 1 95.75 639 TYR A C 1
ATOM 5073 O O . TYR A 1 639 ? 29.406 24.875 13.945 1 95.75 639 TYR A O 1
ATOM 5081 N N . LEU A 1 640 ? 31.469 25.656 13.844 1 95.62 640 LEU A N 1
ATOM 5082 C CA . LEU A 1 640 ? 31.016 27.031 13.914 1 95.62 640 LEU A CA 1
ATOM 5083 C C . LEU A 1 640 ? 30.266 27.422 12.641 1 95.62 640 LEU A C 1
ATOM 5085 O O . LEU A 1 640 ? 29.266 28.141 12.695 1 95.62 640 LEU A O 1
ATOM 5089 N N . VAL A 1 641 ? 30.719 26.984 11.555 1 94.88 641 VAL A N 1
ATOM 5090 C CA . VAL A 1 641 ? 30.094 27.297 10.281 1 94.88 641 VAL A CA 1
ATOM 5091 C C . VAL A 1 641 ? 28.688 26.719 10.234 1 94.88 641 VAL A C 1
ATOM 5093 O O . VAL A 1 641 ? 27.734 27.406 9.883 1 94.88 641 VAL A O 1
ATOM 5096 N N . PHE A 1 642 ? 28.562 25.516 10.586 1 95.94 642 PHE A N 1
ATOM 5097 C CA . PHE A 1 642 ? 27.281 24.828 10.547 1 95.94 642 PHE A CA 1
ATOM 5098 C C . PHE A 1 642 ? 26.328 25.422 11.586 1 95.94 642 PHE A C 1
ATOM 5100 O O . PHE A 1 642 ? 25.156 25.656 11.289 1 95.94 642 PHE A O 1
ATOM 5107 N N . LEU A 1 643 ? 26.781 25.656 12.75 1 96.88 643 LEU A N 1
ATOM 5108 C CA . LEU A 1 643 ? 25.984 26.219 13.828 1 96.88 643 LEU A CA 1
ATOM 5109 C C . LEU A 1 643 ? 25.469 27.609 13.461 1 96.88 643 LEU A C 1
ATOM 5111 O O . LEU A 1 643 ? 24.297 27.922 13.625 1 96.88 643 LEU A O 1
ATOM 5115 N N . ASP A 1 644 ? 26.344 28.453 12.945 1 96.38 644 ASP A N 1
ATOM 5116 C CA . ASP A 1 644 ? 25.969 29.812 12.57 1 96.38 644 ASP A CA 1
ATOM 5117 C C . ASP A 1 644 ? 24.938 29.812 11.438 1 96.38 644 ASP A C 1
ATOM 5119 O O . ASP A 1 644 ? 24 30.594 11.438 1 96.38 644 ASP A O 1
ATOM 5123 N N . HIS A 1 645 ? 25.234 28.984 10.555 1 96.19 645 HIS A N 1
ATOM 5124 C CA . HIS A 1 645 ? 24.312 28.875 9.438 1 96.19 645 HIS A CA 1
ATOM 5125 C C . HIS A 1 645 ? 22.938 28.422 9.906 1 96.19 645 HIS A C 1
ATOM 5127 O O . HIS A 1 645 ? 21.906 28.922 9.438 1 96.19 645 HIS A O 1
ATOM 5133 N N . LEU A 1 646 ? 22.875 27.469 10.758 1 95.56 646 LEU A N 1
ATOM 5134 C CA . LEU A 1 646 ? 21.641 26.938 11.312 1 95.56 646 LEU A CA 1
ATOM 5135 C C . LEU A 1 646 ? 20.875 28.031 12.062 1 95.56 646 LEU A C 1
ATOM 5137 O O . LEU A 1 646 ? 19.672 28.203 11.875 1 95.56 646 LEU A O 1
ATOM 5141 N N . VAL A 1 647 ? 21.562 28.781 12.859 1 96.31 647 VAL A N 1
ATOM 5142 C CA . VAL A 1 647 ? 20.969 29.844 13.664 1 96.31 647 VAL A CA 1
ATOM 5143 C C . VAL A 1 647 ? 20.406 30.938 12.758 1 96.31 647 VAL A C 1
ATOM 5145 O O . VAL A 1 647 ? 19.312 31.438 12.977 1 96.31 647 VAL A O 1
ATOM 5148 N N . THR A 1 648 ? 21.156 31.266 11.766 1 95.62 648 THR A N 1
ATOM 5149 C CA . THR A 1 648 ? 20.734 32.312 10.836 1 95.62 648 THR A CA 1
ATOM 5150 C C . THR A 1 648 ? 19.469 31.875 10.086 1 95.62 648 THR A C 1
ATOM 5152 O O . THR A 1 648 ? 18.547 32.656 9.914 1 95.62 648 THR A O 1
ATOM 5155 N N . GLU A 1 649 ? 19.469 30.641 9.695 1 94.44 649 GLU A N 1
ATOM 5156 C CA . GLU A 1 649 ? 18.328 30.125 8.93 1 94.44 649 GLU A CA 1
ATOM 5157 C C . GLU A 1 649 ? 17.078 30.031 9.797 1 94.44 649 GLU A C 1
ATOM 5159 O O . GLU A 1 649 ? 15.984 30.375 9.359 1 94.44 649 GLU A O 1
ATOM 5164 N N . ILE A 1 650 ? 17.172 29.562 11 1 94.88 650 ILE A N 1
ATOM 5165 C CA . ILE A 1 650 ? 16.031 29.438 11.898 1 94.88 650 ILE A CA 1
ATOM 5166 C C . ILE A 1 650 ? 15.484 30.812 12.227 1 94.88 650 ILE A C 1
ATOM 5168 O O . ILE A 1 650 ? 14.266 31.031 12.227 1 94.88 650 ILE A O 1
ATOM 5172 N N . THR A 1 651 ? 16.328 31.766 12.469 1 93.75 651 THR A N 1
ATOM 5173 C CA . THR A 1 651 ? 15.922 33.125 12.828 1 93.75 651 THR A CA 1
ATOM 5174 C C . THR A 1 651 ? 15.242 33.812 11.656 1 93.75 651 THR A C 1
ATOM 5176 O O . THR A 1 651 ? 14.211 34.469 11.828 1 93.75 651 THR A O 1
ATOM 5179 N N . SER A 1 652 ? 15.703 33.625 10.516 1 91.38 652 SER A N 1
ATOM 5180 C CA . SER A 1 652 ? 15.18 34.312 9.336 1 91.38 652 SER A CA 1
ATOM 5181 C C . SER A 1 652 ? 13.859 33.688 8.883 1 91.38 652 SER A C 1
ATOM 5183 O O . SER A 1 652 ? 12.969 34.406 8.414 1 91.38 652 SER A O 1
ATOM 5185 N N . ARG A 1 653 ? 13.68 32.469 9.109 1 89.81 653 ARG A N 1
ATOM 5186 C CA . ARG A 1 653 ? 12.531 31.781 8.516 1 89.81 653 ARG A CA 1
ATOM 5187 C C . ARG A 1 653 ? 11.438 31.547 9.547 1 89.81 653 ARG A C 1
ATOM 5189 O O . ARG A 1 653 ? 10.25 31.641 9.234 1 89.81 653 ARG A O 1
ATOM 5196 N N . VAL A 1 654 ? 11.82 31.234 10.711 1 91.56 654 VAL A N 1
ATOM 5197 C CA . VAL A 1 654 ? 10.836 30.797 11.695 1 91.56 654 VAL A CA 1
ATOM 5198 C C . VAL A 1 654 ? 10.477 31.953 12.625 1 91.56 654 VAL A C 1
ATOM 5200 O O . VAL A 1 654 ? 9.305 32.156 12.953 1 91.56 654 VAL A O 1
ATOM 5203 N N . ILE A 1 655 ? 11.367 32.75 13.109 1 86.31 655 ILE A N 1
ATOM 5204 C CA . ILE A 1 655 ? 11.141 33.781 14.109 1 86.31 655 ILE A CA 1
ATOM 5205 C C . ILE A 1 655 ? 10.742 35.094 13.422 1 86.31 655 ILE A C 1
ATOM 5207 O O . ILE A 1 655 ? 10.133 35.969 14.039 1 86.31 655 ILE A O 1
ATOM 5211 N N . LYS A 1 656 ? 10.336 35.094 12.258 1 69.88 656 LYS A N 1
ATOM 5212 C CA . LYS A 1 656 ? 9.961 36.344 11.594 1 69.88 656 LYS A CA 1
ATOM 5213 C C . LYS A 1 656 ? 8.711 36.969 12.227 1 69.88 656 LYS A C 1
ATOM 5215 O O . LYS A 1 656 ? 7.734 36.25 12.477 1 69.88 656 LYS A O 1
ATOM 5220 N N . ASN A 1 657 ? 8.961 38.188 12.758 1 59.78 657 ASN A N 1
ATOM 5221 C CA . ASN A 1 657 ? 8.016 38.969 13.57 1 59.78 657 ASN A CA 1
ATOM 5222 C C . ASN A 1 657 ? 6.895 39.562 12.711 1 59.78 657 ASN A C 1
ATOM 5224 O O . ASN A 1 657 ? 7.152 40.188 11.695 1 59.78 657 ASN A O 1
ATOM 5228 N N . GLU A 1 658 ? 5.648 39.031 13.016 1 66.38 658 GLU A N 1
ATOM 5229 C CA . GLU A 1 658 ? 4.484 39.594 12.352 1 66.38 658 GLU A CA 1
ATOM 5230 C C . GLU A 1 658 ? 3.867 40.719 13.188 1 66.38 658 GLU A C 1
ATOM 5232 O O . GLU A 1 658 ? 4.027 40.75 14.406 1 66.38 658 GLU A O 1
ATOM 5237 N N . GLY A 1 659 ? 3.484 41.812 12.672 1 66.69 659 GLY A N 1
ATOM 5238 C CA . GLY A 1 659 ? 2.805 42.938 13.289 1 66.69 659 GLY A CA 1
ATOM 5239 C C . GLY A 1 659 ? 1.748 42.531 14.289 1 66.69 659 GLY A C 1
ATOM 5240 O O . GLY A 1 659 ? 1.642 43.094 15.367 1 66.69 659 GLY A O 1
ATOM 5241 N N . ARG A 1 660 ? 1.165 41.5 14.125 1 79.5 660 ARG A N 1
ATOM 5242 C CA . ARG A 1 660 ? 0.067 41.062 14.977 1 79.5 660 ARG A CA 1
ATOM 5243 C C . ARG A 1 660 ? 0.589 40.5 16.312 1 79.5 660 ARG A C 1
ATOM 5245 O O . ARG A 1 660 ? -0.166 40.375 17.281 1 79.5 660 ARG A O 1
ATOM 5252 N N . PHE A 1 661 ? 1.831 40.344 16.422 1 83 661 PHE A N 1
ATOM 5253 C CA . PHE A 1 661 ? 2.412 39.75 17.609 1 83 661 PHE A CA 1
ATOM 5254 C C . PHE A 1 661 ? 2.475 40.781 18.75 1 83 661 PHE A C 1
ATOM 5256 O O . PHE A 1 661 ? 2.666 40.406 19.906 1 83 661 PHE A O 1
ATOM 5263 N N . SER A 1 662 ? 2.225 42.031 18.375 1 84.06 662 SER A N 1
ATOM 5264 C CA . SER A 1 662 ? 2.223 43.062 19.406 1 84.06 662 SER A CA 1
ATOM 5265 C C . SER A 1 662 ? 1.103 42.812 20.422 1 84.06 662 SER A C 1
ATOM 5267 O O . SER A 1 662 ? 1.189 43.281 21.562 1 84.06 662 SER A O 1
ATOM 5269 N N . ALA A 1 663 ? 0.13 42.094 19.984 1 87.88 663 ALA A N 1
ATOM 5270 C CA . ALA A 1 663 ? -1.015 41.844 20.859 1 87.88 663 ALA A CA 1
ATOM 5271 C C . ALA A 1 663 ? -0.626 40.906 22 1 87.88 663 ALA A C 1
ATOM 5273 O O . ALA A 1 663 ? -1.389 40.719 22.953 1 87.88 663 ALA A O 1
ATOM 5274 N N . GLU A 1 664 ? 0.526 40.344 21.938 1 87.44 664 GLU A N 1
ATOM 5275 C CA . GLU A 1 664 ? 1.017 39.5 23 1 87.44 664 GLU A CA 1
ATOM 5276 C C . GLU A 1 664 ? 1.125 40.25 24.328 1 87.44 664 GLU A C 1
ATOM 5278 O O . GLU A 1 664 ? 1.004 39.656 25.391 1 87.44 664 GLU A O 1
ATOM 5283 N N . TYR A 1 665 ? 1.216 41.562 24.219 1 88.88 665 TYR A N 1
ATOM 5284 C CA . TYR A 1 665 ? 1.403 42.406 25.406 1 88.88 665 TYR A CA 1
ATOM 5285 C C . TYR A 1 665 ? 0.098 42.531 26.188 1 88.88 665 TYR A C 1
ATOM 5287 O O . TYR A 1 665 ? 0.089 43.062 27.312 1 88.88 665 TYR A O 1
ATOM 5295 N N . LEU A 1 666 ? -0.933 42.062 25.594 1 91.56 666 LEU A N 1
ATOM 5296 C CA . LEU A 1 666 ? -2.209 42.062 26.297 1 91.56 666 LEU A CA 1
ATOM 5297 C C . LEU A 1 666 ? -2.283 40.906 27.297 1 91.56 666 LEU A C 1
ATOM 5299 O O . LEU A 1 666 ? -3.172 40.875 28.141 1 91.56 666 LEU A O 1
ATOM 5303 N N . ILE A 1 667 ? -1.365 40.031 27.234 1 91.69 667 ILE A N 1
ATOM 5304 C CA . ILE A 1 667 ? -1.284 38.938 28.219 1 91.69 667 ILE A CA 1
ATOM 5305 C C . ILE A 1 667 ? -0.905 39.5 29.578 1 91.69 667 ILE A C 1
ATOM 5307 O O . ILE A 1 667 ? 0.074 40.25 29.703 1 91.69 667 ILE A O 1
ATOM 5311 N N . PRO A 1 668 ? -1.55 39.125 30.531 1 91.38 668 PRO A N 1
ATOM 5312 C CA . PRO A 1 668 ? -1.386 39.719 31.859 1 91.38 668 PRO A CA 1
ATOM 5313 C C . PRO A 1 668 ? 0.054 39.688 32.375 1 91.38 668 PRO A C 1
ATOM 5315 O O . PRO A 1 668 ? 0.523 40.594 33 1 91.38 668 PRO A O 1
ATOM 5318 N N . SER A 1 669 ? 0.767 38.656 32.062 1 88.5 669 SER A N 1
ATOM 5319 C CA . SER A 1 669 ? 2.146 38.562 32.5 1 88.5 669 SER A CA 1
ATOM 5320 C C . SER A 1 669 ? 3.051 39.562 31.797 1 88.5 669 SER A C 1
ATOM 5322 O O . SER A 1 669 ? 4.109 39.906 32.312 1 88.5 669 SER A O 1
ATOM 5324 N N . LYS A 1 670 ? 2.635 40.125 30.688 1 88.75 670 LYS A N 1
ATOM 5325 C CA . LYS A 1 670 ? 3.451 41.031 29.891 1 88.75 670 LYS A CA 1
ATOM 5326 C C . LYS A 1 670 ? 2.826 42.438 29.828 1 88.75 670 LYS A C 1
ATOM 5328 O O . LYS A 1 670 ? 3.277 43.281 29.078 1 88.75 670 LYS A O 1
ATOM 5333 N N . LEU A 1 671 ? 1.851 42.688 30.562 1 89.81 671 LEU A N 1
ATOM 5334 C CA . LEU A 1 671 ? 1.074 43.938 30.516 1 89.81 671 LEU A CA 1
ATOM 5335 C C . LEU A 1 671 ? 1.939 45.125 30.875 1 89.81 671 LEU A C 1
ATOM 5337 O O . LEU A 1 671 ? 1.654 46.25 30.453 1 89.81 671 LEU A O 1
ATOM 5341 N N . GLN A 1 672 ? 2.947 44.844 31.578 1 84.44 672 GLN A N 1
ATOM 5342 C CA . GLN A 1 672 ? 3.826 45.906 32.031 1 84.44 672 GLN A CA 1
ATOM 5343 C C . GLN A 1 672 ? 4.57 46.531 30.844 1 84.44 672 GLN A C 1
ATOM 5345 O O . GLN A 1 672 ? 4.93 47.719 30.891 1 84.44 672 GLN A O 1
ATOM 5350 N N . ALA A 1 673 ? 4.688 45.75 29.844 1 85.62 673 ALA A N 1
ATOM 5351 C CA . ALA A 1 673 ? 5.426 46.219 28.672 1 85.62 673 ALA A CA 1
ATOM 5352 C C . ALA A 1 673 ? 4.496 46.906 27.672 1 85.62 673 ALA A C 1
ATOM 5354 O O . ALA A 1 673 ? 4.949 47.438 26.656 1 85.62 673 ALA A O 1
ATOM 5355 N N . LEU A 1 674 ? 3.25 47 28.047 1 90.69 674 LEU A N 1
ATOM 5356 C CA . LEU A 1 674 ? 2.273 47.625 27.156 1 90.69 674 LEU A CA 1
ATOM 5357 C C . LEU A 1 674 ? 2.359 49.156 27.219 1 90.69 674 LEU A C 1
ATOM 5359 O O . LEU A 1 674 ? 2.016 49.75 28.25 1 90.69 674 LEU A O 1
ATOM 5363 N N . THR A 1 675 ? 2.846 49.719 26.172 1 89.19 675 THR A N 1
ATOM 5364 C CA . THR A 1 675 ? 2.975 51.156 26.078 1 89.19 675 THR A CA 1
ATOM 5365 C C . THR A 1 675 ? 1.852 51.75 25.234 1 89.19 675 THR A C 1
ATOM 5367 O O . THR A 1 675 ? 1.09 51 24.609 1 89.19 675 THR A O 1
ATOM 5370 N N . ASP A 1 676 ? 1.703 53.062 25.281 1 88.5 676 ASP A N 1
ATOM 5371 C CA . ASP A 1 676 ? 0.691 53.75 24.484 1 88.5 676 ASP A CA 1
ATOM 5372 C C . ASP A 1 676 ? 0.937 53.531 23 1 88.5 676 ASP A C 1
ATOM 5374 O O . ASP A 1 676 ? -0.011 53.438 22.219 1 88.5 676 ASP A O 1
ATOM 5378 N N . GLN A 1 677 ? 2.156 53.406 22.75 1 88.88 677 GLN A N 1
ATOM 5379 C CA . GLN A 1 677 ? 2.51 53.188 21.344 1 88.88 677 GLN A CA 1
ATOM 5380 C C . GLN A 1 677 ? 2.076 51.812 20.891 1 88.88 677 GLN A C 1
ATOM 5382 O O . GLN A 1 677 ? 1.55 51.625 19.781 1 88.88 677 GLN A O 1
ATOM 5387 N N . THR A 1 678 ? 2.314 50.875 21.719 1 90.69 678 THR A N 1
ATOM 5388 C CA . THR A 1 678 ? 1.936 49.5 21.391 1 90.69 678 THR A CA 1
ATOM 5389 C C . THR A 1 678 ? 0.417 49.344 21.359 1 90.69 678 THR A C 1
ATOM 5391 O O . THR A 1 678 ? -0.12 48.594 20.531 1 90.69 678 THR A O 1
ATOM 5394 N N . THR A 1 679 ? -0.202 50.031 22.25 1 91.5 679 THR A N 1
ATOM 5395 C CA . THR A 1 679 ? -1.66 50 22.281 1 91.5 679 THR A CA 1
ATOM 5396 C C . THR A 1 679 ? -2.242 50.562 20.984 1 91.5 679 THR A C 1
ATOM 5398 O O . THR A 1 679 ? -3.199 50 20.438 1 91.5 679 THR A O 1
ATOM 5401 N N . ASN A 1 680 ? -1.6 51.594 20.547 1 90.94 680 ASN A N 1
ATOM 5402 C CA . ASN A 1 680 ? -2.043 52.188 19.281 1 90.94 680 ASN A CA 1
ATOM 5403 C C . ASN A 1 680 ? -1.777 51.25 18.109 1 90.94 680 ASN A C 1
ATOM 5405 O O . ASN A 1 680 ? -2.586 51.156 17.172 1 90.94 680 ASN A O 1
ATOM 5409 N N . SER A 1 681 ? -0.681 50.625 18.188 1 90.5 681 SER A N 1
ATOM 5410 C CA . SER A 1 681 ? -0.332 49.688 17.141 1 90.5 681 SER A CA 1
ATOM 5411 C C . SER A 1 681 ? -1.301 48.5 17.094 1 90.5 681 SER A C 1
ATOM 5413 O O . SER A 1 681 ? -1.673 48.031 16.031 1 90.5 681 SER A O 1
ATOM 5415 N N . ILE A 1 682 ? -1.659 48.062 18.234 1 92.5 682 ILE A N 1
ATOM 5416 C CA . ILE A 1 682 ? -2.604 46.938 18.344 1 92.5 682 ILE A CA 1
ATOM 5417 C C . ILE A 1 682 ? -3.951 47.344 17.75 1 92.5 682 ILE A C 1
ATOM 5419 O O . ILE A 1 682 ? -4.57 46.594 17.016 1 92.5 682 ILE A O 1
ATOM 5423 N N . PHE A 1 683 ? -4.316 48.531 18.125 1 92.5 683 PHE A N 1
ATOM 5424 C CA . PHE A 1 683 ? -5.594 49 17.609 1 92.5 683 PHE A CA 1
ATOM 5425 C C . PHE A 1 683 ? -5.57 49.125 16.094 1 92.5 683 PHE A C 1
ATOM 5427 O O . PHE A 1 683 ? -6.535 48.75 15.422 1 92.5 683 PHE A O 1
ATOM 5434 N N . GLU A 1 684 ? -4.496 49.594 15.516 1 89.5 684 GLU A N 1
ATOM 5435 C CA . GLU A 1 684 ? -4.391 49.75 14.07 1 89.5 684 GLU A CA 1
ATOM 5436 C C . GLU A 1 684 ? -4.398 48.406 13.352 1 89.5 684 GLU A C 1
ATOM 5438 O O . GLU A 1 684 ? -4.961 48.281 12.266 1 89.5 684 GLU A O 1
ATOM 5443 N N . THR A 1 685 ? -3.826 47.469 13.93 1 89.25 685 THR A N 1
ATOM 5444 C CA . THR A 1 685 ? -3.686 46.156 13.312 1 89.25 685 THR A CA 1
ATOM 5445 C C . THR A 1 685 ? -5.008 45.406 13.352 1 89.25 685 THR A C 1
ATOM 5447 O O . THR A 1 685 ? -5.34 44.688 12.414 1 89.25 685 THR A O 1
ATOM 5450 N N . PHE A 1 686 ? -5.758 45.594 14.414 1 91.38 686 PHE A N 1
ATOM 5451 C CA . PHE A 1 686 ? -6.977 44.812 14.609 1 91.38 686 PHE A CA 1
ATOM 5452 C C . PHE A 1 686 ? -8.211 45.688 14.453 1 91.38 686 PHE A C 1
ATOM 5454 O O . PHE A 1 686 ? -9.289 45.344 14.945 1 91.38 686 PHE A O 1
ATOM 5461 N N . HIS A 1 687 ? -8.141 46.781 13.836 1 88.69 687 HIS A N 1
ATOM 5462 C CA . HIS A 1 687 ? -9.164 47.812 13.82 1 88.69 687 HIS A CA 1
ATOM 5463 C C . HIS A 1 687 ? -10.477 47.281 13.242 1 88.69 687 HIS A C 1
ATOM 5465 O O . HIS A 1 687 ? -11.555 47.719 13.625 1 88.69 687 HIS A O 1
ATOM 5471 N N . VAL A 1 688 ? -10.438 46.312 12.336 1 88.31 688 VAL A N 1
ATOM 5472 C CA . VAL A 1 688 ? -11.625 45.812 11.664 1 88.31 688 VAL A CA 1
ATOM 5473 C C . VAL A 1 688 ? -12.477 45.031 12.656 1 88.31 688 VAL A C 1
ATOM 5475 O O . VAL A 1 688 ? -13.703 45 12.547 1 88.31 688 VAL A O 1
ATOM 5478 N N . ASP A 1 689 ? -11.836 44.469 13.664 1 89.88 689 ASP A N 1
ATOM 5479 C CA . ASP A 1 689 ? -12.531 43.594 14.617 1 89.88 689 ASP A CA 1
ATOM 5480 C C . ASP A 1 689 ? -12.875 44.375 15.891 1 89.88 689 ASP A C 1
ATOM 5482 O O . ASP A 1 689 ? -13.469 43.812 16.812 1 89.88 689 ASP A O 1
ATOM 5486 N N . LEU A 1 690 ? -12.461 45.625 15.898 1 91.25 690 LEU A N 1
ATOM 5487 C CA . LEU A 1 690 ? -12.633 46.406 17.125 1 91.25 690 LEU A CA 1
ATOM 5488 C C . LEU A 1 690 ? -13.648 47.531 16.906 1 91.25 690 LEU A C 1
ATOM 5490 O O . LEU A 1 690 ? -14.016 47.844 15.773 1 91.25 690 LEU A O 1
ATOM 5494 N N . GLY A 1 691 ? -14.188 48.031 17.953 1 86 691 GLY A N 1
ATOM 5495 C CA . GLY A 1 691 ? -15.102 49.188 17.906 1 86 691 GLY A CA 1
ATOM 5496 C C . GLY A 1 691 ? -14.383 50.531 17.844 1 86 691 GLY A C 1
ATOM 5497 O O . GLY A 1 691 ? -13.461 50.688 17.047 1 86 691 GLY A O 1
ATOM 5498 N N . ASP A 1 692 ? -14.781 51.375 18.719 1 89 692 ASP A N 1
ATOM 5499 C CA . ASP A 1 692 ? -14.258 52.719 18.781 1 89 692 ASP A CA 1
ATOM 5500 C C . ASP A 1 692 ? -12.914 52.75 19.516 1 89 692 ASP A C 1
ATOM 5502 O O . ASP A 1 692 ? -12.68 52 20.438 1 89 692 ASP A O 1
ATOM 5506 N N . ARG A 1 693 ? -12.039 53.594 19.078 1 91.31 693 ARG A N 1
ATOM 5507 C CA . ARG A 1 693 ? -10.695 53.719 19.625 1 91.31 693 ARG A CA 1
ATOM 5508 C C . ARG A 1 693 ? -10.758 54.094 21.109 1 91.31 693 ARG A C 1
ATOM 5510 O O . ARG A 1 693 ? -10 53.531 21.922 1 91.31 693 ARG A O 1
ATOM 5517 N N . GLN A 1 694 ? -11.617 55 21.438 1 91.19 694 GLN A N 1
ATOM 5518 C CA . GLN A 1 694 ? -11.711 55.438 22.844 1 91.19 694 GLN A CA 1
ATOM 5519 C C . GLN A 1 694 ? -12.203 54.281 23.719 1 91.19 694 GLN A C 1
ATOM 5521 O O . GLN A 1 694 ? -11.711 54.094 24.844 1 91.19 694 GLN A O 1
ATOM 5526 N N . ALA A 1 695 ? -13.102 53.625 23.188 1 91.69 695 ALA A N 1
ATOM 5527 C CA . ALA A 1 695 ? -13.625 52.469 23.938 1 91.69 695 ALA A CA 1
ATOM 5528 C C . ALA A 1 695 ? -12.531 51.438 24.188 1 91.69 695 ALA A C 1
ATOM 5530 O O . ALA A 1 695 ? -12.477 50.844 25.266 1 91.69 695 ALA A O 1
ATOM 5531 N N . PHE A 1 696 ? -11.742 51.25 23.219 1 94.5 696 PHE A N 1
ATOM 5532 C CA . PHE A 1 696 ? -10.648 50.281 23.344 1 94.5 696 PHE A CA 1
ATOM 5533 C C . PHE A 1 696 ? -9.633 50.75 24.375 1 94.5 696 PHE A C 1
ATOM 5535 O O . PHE A 1 696 ? -9.18 49.969 25.203 1 94.5 696 PHE A O 1
ATOM 5542 N N . ASN A 1 697 ? -9.297 52 24.359 1 93 697 ASN A N 1
ATOM 5543 C CA . ASN A 1 697 ? -8.336 52.562 25.328 1 93 697 ASN A CA 1
ATOM 5544 C C . ASN A 1 697 ? -8.852 52.438 26.75 1 93 697 ASN A C 1
ATOM 5546 O O . ASN A 1 697 ? -8.086 52.125 27.672 1 93 697 ASN A O 1
ATOM 5550 N N . ASP A 1 698 ? -10.078 52.719 26.875 1 92.44 698 ASP A N 1
ATOM 5551 C CA . ASP A 1 698 ? -10.688 52.594 28.203 1 92.44 698 ASP A CA 1
ATOM 5552 C C . ASP A 1 698 ? -10.672 51.156 28.688 1 92.44 698 ASP A C 1
ATOM 5554 O O . ASP A 1 698 ? -10.461 50.906 29.875 1 92.44 698 ASP A O 1
ATOM 5558 N N . GLU A 1 699 ? -10.922 50.344 27.719 1 94.19 699 GLU A N 1
ATOM 5559 C CA . GLU A 1 699 ? -10.914 48.938 28.047 1 94.19 699 GLU A CA 1
ATOM 5560 C C . GLU A 1 699 ? -9.523 48.469 28.484 1 94.19 699 GLU A C 1
ATOM 5562 O O . GLU A 1 699 ? -9.398 47.688 29.438 1 94.19 699 GLU A O 1
ATOM 5567 N N . VAL A 1 700 ? -8.555 48.906 27.797 1 93.69 700 VAL A N 1
ATOM 5568 C CA . VAL A 1 700 ? -7.18 48.531 28.109 1 93.69 700 VAL A CA 1
ATOM 5569 C C . VAL A 1 700 ? -6.809 49.062 29.5 1 93.69 700 VAL A C 1
ATOM 5571 O O . VAL A 1 700 ? -6.121 48.375 30.266 1 93.69 700 VAL A O 1
ATOM 5574 N N . ALA A 1 701 ? -7.277 50.219 29.781 1 91.38 701 ALA A N 1
ATOM 5575 C CA . ALA A 1 701 ? -7.008 50.812 31.094 1 91.38 701 ALA A CA 1
ATOM 5576 C C . ALA A 1 701 ? -7.648 49.969 32.219 1 91.38 701 ALA A C 1
ATOM 5578 O O . ALA A 1 701 ? -7.02 49.719 33.25 1 91.38 701 ALA A O 1
ATOM 5579 N N . ARG A 1 702 ? -8.812 49.625 31.969 1 92.69 702 ARG A N 1
ATOM 5580 C CA . ARG A 1 702 ? -9.508 48.781 32.938 1 92.69 702 ARG A CA 1
ATOM 5581 C C . ARG A 1 702 ? -8.812 47.438 33.094 1 92.69 702 ARG A C 1
ATOM 5583 O O . ARG A 1 702 ? -8.75 46.875 34.188 1 92.69 702 ARG A O 1
ATOM 5590 N N . TRP A 1 703 ? -8.414 46.938 31.969 1 93.62 703 TRP A N 1
ATOM 5591 C CA . TRP A 1 703 ? -7.711 45.656 31.938 1 93.62 703 TRP A CA 1
ATOM 5592 C C . TRP A 1 703 ? -6.441 45.719 32.781 1 93.62 703 TRP A C 1
ATOM 5594 O O . TRP A 1 703 ? -6.16 44.781 33.562 1 93.62 703 TRP A O 1
ATOM 5604 N N . LYS A 1 704 ? -5.762 46.781 32.719 1 90.44 704 LYS A N 1
ATOM 5605 C CA . LYS A 1 704 ? -4.547 46.969 33.5 1 90.44 704 LYS A CA 1
ATOM 5606 C C . LYS A 1 704 ? -4.863 47 35 1 90.44 704 LYS A C 1
ATOM 5608 O O . LYS A 1 704 ? -4.172 46.375 35.812 1 90.44 704 LYS A O 1
ATOM 5613 N N . ILE A 1 705 ? -5.848 47.719 35.375 1 89.25 705 ILE A N 1
ATOM 5614 C CA . ILE A 1 705 ? -6.23 47.875 36.75 1 89.25 705 ILE A CA 1
ATOM 5615 C C . ILE A 1 705 ? -6.68 46.531 37.344 1 8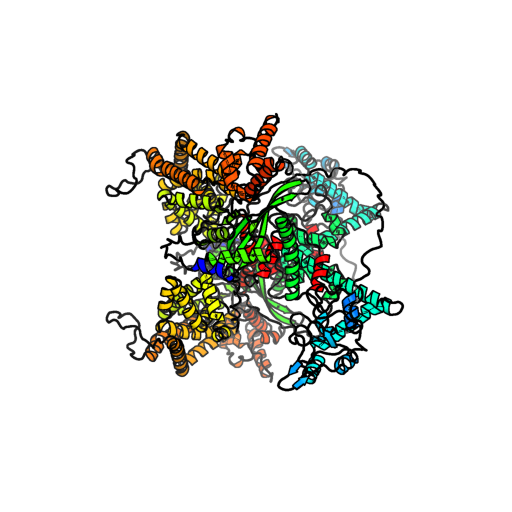9.25 705 ILE A C 1
ATOM 5617 O O . ILE A 1 705 ? -6.316 46.188 38.469 1 89.25 705 ILE A O 1
ATOM 5621 N N . ARG A 1 706 ? -7.434 45.906 36.531 1 90.69 706 ARG A N 1
ATOM 5622 C CA . ARG A 1 706 ? -7.949 44.594 36.969 1 90.69 706 ARG A CA 1
ATOM 5623 C C . ARG A 1 706 ? -6.812 43.656 37.375 1 90.69 706 ARG A C 1
ATOM 5625 O O . ARG A 1 706 ? -6.863 43.031 38.438 1 90.69 706 ARG A O 1
ATOM 5632 N N . TRP A 1 707 ? -5.883 43.531 36.594 1 90.75 707 TRP A N 1
ATOM 5633 C CA . TRP A 1 707 ? -4.84 42.531 36.812 1 90.75 707 TRP A CA 1
ATOM 5634 C C . TRP A 1 707 ? -3.791 43.062 37.781 1 90.75 707 TRP A C 1
ATOM 5636 O O . TRP A 1 707 ? -3.002 42.312 38.344 1 90.75 707 TRP A O 1
ATOM 5646 N N . ASP A 1 708 ? -3.836 44.312 37.969 1 84.62 708 ASP A N 1
ATOM 5647 C CA . ASP A 1 708 ? -2.994 44.875 39.031 1 84.62 708 ASP A CA 1
ATOM 5648 C C . ASP A 1 708 ? -3.566 44.562 40.406 1 84.62 708 ASP A C 1
ATOM 5650 O O . ASP A 1 708 ? -2.822 44.438 41.406 1 84.62 708 ASP A O 1
ATOM 5654 N N . MET A 1 709 ? -4.82 44.438 40.406 1 85.12 709 MET A N 1
ATOM 5655 C CA . MET A 1 709 ? -5.496 44.188 41.688 1 85.12 709 MET A CA 1
ATOM 5656 C C . MET A 1 709 ? -5.43 42.688 42.031 1 85.12 709 MET A C 1
ATOM 5658 O O . MET A 1 709 ? -5.633 42.312 43.188 1 85.12 709 MET A O 1
ATOM 5662 N N . VAL A 1 710 ? -5.152 41.938 41.031 1 80.88 710 VAL A N 1
ATOM 5663 C CA . VAL A 1 710 ? -5.145 40.5 41.281 1 80.88 710 VAL A CA 1
ATOM 5664 C C . VAL A 1 710 ? -3.793 40.062 41.844 1 80.88 710 VAL A C 1
ATOM 5666 O O . VAL A 1 710 ? -2.746 40.375 41.25 1 80.88 710 VAL A O 1
ATOM 5669 N N . ASP A 1 711 ? -3.637 39.625 43.094 1 71.12 711 ASP A N 1
ATOM 5670 C CA . ASP A 1 711 ? -2.406 39.219 43.75 1 71.12 711 ASP A CA 1
ATOM 5671 C C . ASP A 1 711 ? -2.004 37.812 43.312 1 71.12 711 ASP A C 1
ATOM 5673 O O . ASP A 1 711 ? -0.843 37.406 43.438 1 71.12 711 ASP A O 1
ATOM 5677 N N . GLY A 1 712 ? -2.729 37.188 42.531 1 70.62 712 GLY A N 1
ATOM 5678 C CA . GLY A 1 712 ? -2.43 35.781 42.25 1 70.62 712 GLY A CA 1
ATOM 5679 C C . GLY A 1 712 ? -1.689 35.562 40.969 1 70.62 712 GLY A C 1
ATOM 5680 O O . GLY A 1 712 ? -0.974 36.469 40.5 1 70.62 712 GLY A O 1
ATOM 5681 N N . GLN A 1 713 ? -1.703 34.344 40.5 1 81.94 713 GLN A N 1
ATOM 5682 C CA . GLN A 1 713 ? -1.012 33.906 39.281 1 81.94 713 GLN A CA 1
ATOM 5683 C C . GLN A 1 713 ? -1.672 34.5 38.031 1 81.94 713 GLN A C 1
ATOM 5685 O O . GLN A 1 713 ? -2.883 34.344 37.844 1 81.94 713 GLN A O 1
ATOM 5690 N N . ARG A 1 714 ? -0.917 35.312 37.344 1 88.75 714 ARG A N 1
ATOM 5691 C CA . ARG A 1 714 ? -1.361 35.875 36.062 1 88.75 714 ARG A CA 1
ATOM 5692 C C . ARG A 1 714 ? -1.207 34.875 34.938 1 88.75 714 ARG A C 1
ATOM 5694 O O . ARG A 1 714 ? -0.217 34.156 34.875 1 88.75 714 ARG A O 1
ATOM 5701 N N . PRO A 1 715 ? -2.281 34.844 34.156 1 90.62 715 PRO A N 1
ATOM 5702 C CA . PRO A 1 715 ? -2.141 33.969 33 1 90.62 715 PRO A CA 1
ATOM 5703 C C . PRO A 1 715 ? -0.911 34.281 32.156 1 90.62 715 PRO A C 1
ATOM 5705 O O . PRO A 1 715 ? -0.588 35.469 31.953 1 90.62 715 PRO A O 1
ATOM 5708 N N . GLN A 1 716 ? -0.249 33.25 31.703 1 87.12 716 GLN A N 1
ATOM 5709 C CA . GLN A 1 716 ? 0.969 33.406 30.906 1 87.12 716 GLN A CA 1
ATOM 5710 C C . GLN A 1 716 ? 0.752 33 29.453 1 87.12 716 GLN A C 1
ATOM 5712 O O . GLN A 1 716 ? 1.495 33.438 28.578 1 87.12 716 GLN A O 1
ATOM 5717 N N . LYS A 1 717 ? -0.266 32.188 29.281 1 89.19 717 LYS A N 1
ATOM 5718 C CA . LYS A 1 717 ? -0.529 31.688 27.938 1 89.19 717 LYS A CA 1
ATOM 5719 C C . LYS A 1 717 ? -1.769 32.344 27.344 1 89.19 717 LYS A C 1
ATOM 5721 O O . LYS A 1 717 ? -2.631 32.844 28.078 1 89.19 717 LYS A O 1
ATOM 5726 N N . LEU A 1 718 ? -1.749 32.375 26.078 1 91.44 718 LEU A N 1
ATOM 5727 C CA . LEU A 1 718 ? -2.826 33.062 25.359 1 91.44 718 LEU A CA 1
ATOM 5728 C C . LEU A 1 718 ? -4.172 32.406 25.656 1 91.44 718 LEU A C 1
ATOM 5730 O O . LEU A 1 718 ? -5.156 33.094 25.922 1 91.44 718 LEU A O 1
ATOM 5734 N N . LEU A 1 719 ? -4.215 31.094 25.594 1 90.56 719 LEU A N 1
ATOM 5735 C CA . LEU A 1 719 ? -5.469 30.375 25.797 1 90.56 719 LEU A CA 1
ATOM 5736 C C . LEU A 1 719 ? -5.973 30.562 27.234 1 90.56 719 LEU A C 1
ATOM 5738 O O . LEU A 1 719 ? -7.176 30.703 27.453 1 90.56 719 LEU A O 1
ATOM 5742 N N . GLU A 1 720 ? -5.133 30.578 28.156 1 90.44 720 GLU A N 1
ATOM 5743 C CA . GLU A 1 720 ? -5.492 30.812 29.562 1 90.44 720 GLU A CA 1
ATOM 5744 C C . GLU A 1 720 ? -6.039 32.219 29.75 1 90.44 720 GLU A C 1
ATOM 5746 O O . GLU A 1 720 ? -6.977 32.438 30.531 1 90.44 720 GLU A O 1
ATOM 5751 N N . THR A 1 721 ? -5.398 33.094 29.078 1 92.88 721 THR A N 1
ATOM 5752 C CA . THR A 1 721 ? -5.832 34.5 29.156 1 92.88 721 THR A CA 1
ATOM 5753 C C . THR A 1 721 ? -7.242 34.656 28.594 1 92.88 721 THR A C 1
ATOM 5755 O O . THR A 1 721 ? -8.078 35.344 29.188 1 92.88 721 THR A O 1
ATOM 5758 N N . LEU A 1 722 ? -7.469 34 27.5 1 93.38 722 LEU A N 1
ATOM 5759 C CA . LEU A 1 722 ? -8.797 34.094 26.891 1 93.38 722 LEU A CA 1
ATOM 5760 C C . LEU A 1 722 ? -9.852 33.5 27.812 1 93.38 722 LEU A C 1
ATOM 5762 O O . LEU A 1 722 ? -10.938 34.062 27.984 1 93.38 722 LEU A O 1
ATOM 5766 N N . ASN A 1 723 ? -9.531 32.406 28.375 1 91.38 723 ASN A N 1
ATOM 5767 C CA . ASN A 1 723 ? -10.469 31.75 29.266 1 91.38 723 ASN A CA 1
ATOM 5768 C C . ASN A 1 723 ? -10.734 32.562 30.531 1 91.38 723 ASN A C 1
ATOM 5770 O O . ASN A 1 723 ? -11.805 32.469 31.125 1 91.38 723 ASN A O 1
ATOM 5774 N N . ALA A 1 724 ? -9.797 33.406 30.844 1 88.94 724 ALA A N 1
ATOM 5775 C CA . ALA A 1 724 ? -9.922 34.25 32.031 1 88.94 724 ALA A CA 1
ATOM 5776 C C . ALA A 1 724 ? -10.609 35.594 31.688 1 88.94 724 ALA A C 1
ATOM 5778 O O . ALA A 1 724 ? -10.93 36.375 32.594 1 88.94 724 ALA A O 1
ATOM 5779 N N . THR A 1 725 ? -10.844 35.844 30.469 1 92.12 725 THR A N 1
ATOM 5780 C CA . THR A 1 725 ? -11.406 37.125 30.016 1 92.12 725 THR A CA 1
ATOM 5781 C C . THR A 1 725 ? -12.922 37.031 29.891 1 92.12 725 THR A C 1
ATOM 5783 O O . THR A 1 725 ? -13.445 36.094 29.25 1 92.12 725 THR A O 1
ATOM 5786 N N . ASN A 1 726 ? -13.57 37.906 30.531 1 89.19 726 ASN A N 1
ATOM 5787 C CA . ASN A 1 726 ? -15.023 38.031 30.375 1 89.19 726 ASN A CA 1
ATOM 5788 C C . ASN A 1 726 ? -15.398 38.75 29.078 1 89.19 726 ASN A C 1
ATOM 5790 O O . ASN A 1 726 ? -15.125 39.938 28.938 1 89.19 726 ASN A O 1
ATOM 5794 N N . LYS A 1 727 ? -16.078 38.219 28.25 1 89.06 727 LYS A N 1
ATOM 5795 C CA . LYS A 1 727 ? -16.406 38.719 26.906 1 89.06 727 LYS A CA 1
ATOM 5796 C C . LYS A 1 727 ? -17.281 39.969 26.984 1 89.06 727 LYS A C 1
ATOM 5798 O O . LYS A 1 727 ? -17.188 40.844 26.125 1 89.06 727 LYS A O 1
ATOM 5803 N N . ASP A 1 728 ? -18.078 40.062 27.984 1 89.56 728 ASP A N 1
ATOM 5804 C CA . ASP A 1 728 ? -19.016 41.188 28.109 1 89.56 728 ASP A CA 1
ATOM 5805 C C . ASP A 1 728 ? -18.328 42.438 28.641 1 89.56 728 ASP A C 1
ATOM 5807 O O . ASP A 1 728 ? -18.656 43.531 28.234 1 89.56 728 ASP A O 1
ATOM 5811 N N . LEU A 1 729 ? -17.359 42.219 29.531 1 90.88 729 LEU A N 1
ATOM 5812 C CA . LEU A 1 729 ? -16.656 43.344 30.156 1 90.88 729 LEU A CA 1
ATOM 5813 C C . LEU A 1 729 ? -15.508 43.844 29.281 1 90.88 729 LEU A C 1
ATOM 5815 O O . LEU A 1 729 ? -15.156 45 29.297 1 90.88 729 LEU A O 1
ATOM 5819 N N . TYR A 1 730 ? -14.906 42.906 28.625 1 93.88 730 TYR A N 1
ATOM 5820 C CA . TYR A 1 730 ? -13.75 43.219 27.812 1 93.88 730 TYR A CA 1
ATOM 5821 C C . TYR A 1 730 ? -13.914 42.688 26.391 1 93.88 730 TYR A C 1
ATOM 5823 O O . TYR A 1 730 ? -13.109 41.875 25.938 1 93.88 730 TYR A O 1
ATOM 5831 N N . PRO A 1 731 ? -14.805 43.156 25.609 1 93.38 731 PRO A N 1
ATOM 5832 C CA . PRO A 1 731 ? -15.117 42.594 24.281 1 93.38 731 PRO A CA 1
ATOM 5833 C C . PRO A 1 731 ? -13.984 42.781 23.281 1 93.38 731 PRO A C 1
ATOM 5835 O O . PRO A 1 731 ? -13.727 41.906 22.453 1 93.38 731 PRO A O 1
ATOM 5838 N N . ASN A 1 732 ? -13.336 43.938 23.344 1 94.31 732 ASN A N 1
ATOM 5839 C CA . ASN A 1 732 ? -12.273 44.219 22.391 1 94.31 732 ASN A CA 1
ATOM 5840 C C . ASN A 1 732 ? -11.047 43.344 22.641 1 94.31 732 ASN A C 1
ATOM 5842 O O . ASN A 1 732 ? -10.484 42.781 21.703 1 94.31 732 ASN A O 1
ATOM 5846 N N . ILE A 1 733 ? -10.695 43.281 23.875 1 94.31 733 ILE A N 1
ATOM 5847 C CA . ILE A 1 733 ? -9.555 42.438 24.234 1 94.31 733 ILE A CA 1
ATOM 5848 C C . ILE A 1 733 ? -9.859 40.969 23.891 1 94.31 733 ILE A C 1
ATOM 5850 O O . ILE A 1 733 ? -9.008 40.25 23.359 1 94.31 733 ILE A O 1
ATOM 5854 N N . TYR A 1 734 ? -11.062 40.562 24.125 1 94 734 TYR A N 1
ATOM 5855 C CA . TYR A 1 734 ? -11.492 39.188 23.828 1 94 734 TYR A CA 1
ATOM 5856 C C . TYR A 1 734 ? -11.398 38.938 22.328 1 94 734 TYR A C 1
ATOM 5858 O O . TYR A 1 734 ? -10.945 37.844 21.906 1 94 734 TYR A O 1
ATOM 5866 N N . SER A 1 735 ? -11.789 39.844 21.578 1 94.25 735 SER A N 1
ATOM 5867 C CA . SER A 1 735 ? -11.758 39.719 20.125 1 94.25 735 SER A CA 1
ATOM 5868 C C . SER A 1 735 ? -10.328 39.594 19.609 1 94.25 735 SER A C 1
ATOM 5870 O O . SER A 1 735 ? -10.047 38.812 18.703 1 94.25 735 SER A O 1
ATOM 5872 N N . ILE A 1 736 ? -9.477 40.375 20.141 1 94.44 736 ILE A N 1
ATOM 5873 C CA . ILE A 1 736 ? -8.078 40.375 19.719 1 94.44 736 ILE A CA 1
ATOM 5874 C C . ILE A 1 736 ? -7.453 39.031 20.047 1 94.44 736 ILE A C 1
ATOM 5876 O O . ILE A 1 736 ? -6.77 38.438 19.219 1 94.44 736 ILE A O 1
ATOM 5880 N N . LEU A 1 737 ? -7.691 38.562 21.281 1 93.81 737 LEU A N 1
ATOM 5881 C CA . LEU A 1 737 ? -7.141 37.281 21.703 1 93.81 737 LEU A CA 1
ATOM 5882 C C . LEU A 1 737 ? -7.699 36.156 20.859 1 93.81 737 LEU A C 1
ATOM 5884 O O . LEU A 1 737 ? -6.984 35.188 20.531 1 93.81 737 LEU A O 1
ATOM 5888 N N . THR A 1 738 ? -8.93 36.25 20.484 1 94.19 738 THR A N 1
ATOM 5889 C CA . THR A 1 738 ? -9.57 35.219 19.656 1 94.19 738 THR A CA 1
ATOM 5890 C C . THR A 1 738 ? -8.914 35.188 18.266 1 94.19 738 THR A C 1
ATOM 5892 O O . THR A 1 738 ? -8.648 34.094 17.75 1 94.19 738 THR A O 1
ATOM 5895 N N . VAL A 1 739 ? -8.656 36.281 17.703 1 93.88 739 VAL A N 1
ATOM 5896 C CA . VAL A 1 739 ? -8.047 36.375 16.375 1 93.88 739 VAL A CA 1
ATOM 5897 C C . VAL A 1 739 ? -6.637 35.781 16.438 1 93.88 739 VAL A C 1
ATOM 5899 O O . VAL A 1 739 ? -6.246 35 15.547 1 93.88 739 VAL A O 1
ATOM 5902 N N . LEU A 1 740 ? -5.938 36.094 17.422 1 92.5 740 LEU A N 1
ATOM 5903 C CA . LEU A 1 740 ? -4.57 35.594 17.562 1 92.5 740 LEU A CA 1
ATOM 5904 C C . LEU A 1 740 ? -4.547 34.062 17.688 1 92.5 740 LEU A C 1
ATOM 5906 O O . LEU A 1 740 ? -3.678 33.406 17.109 1 92.5 740 LEU A O 1
ATOM 5910 N N . LEU A 1 741 ? -5.465 33.562 18.438 1 93.94 741 LEU A N 1
ATOM 5911 C CA . LEU A 1 741 ? -5.516 32.125 18.656 1 93.94 741 LEU A CA 1
ATOM 5912 C C . LEU A 1 741 ? -5.988 31.391 17.406 1 93.94 741 LEU A C 1
ATOM 5914 O O . LEU A 1 741 ? -5.707 30.203 17.234 1 93.94 741 LEU A O 1
ATOM 5918 N N . THR A 1 742 ? -6.695 32.031 16.578 1 94.75 742 THR A N 1
ATOM 5919 C CA . THR A 1 742 ? -7.23 31.438 15.359 1 94.75 742 THR A CA 1
ATOM 5920 C C . THR A 1 742 ? -6.156 31.344 14.281 1 94.75 742 THR A C 1
ATOM 5922 O O . THR A 1 742 ? -6.301 30.609 13.312 1 94.75 742 THR A O 1
ATOM 5925 N N . MET A 1 743 ? -5.098 32.094 14.43 1 93.25 743 MET A N 1
ATOM 5926 C CA . MET A 1 743 ? -4.012 32.031 13.453 1 93.25 743 MET A CA 1
ATOM 5927 C C . MET A 1 743 ? -3.258 30.719 13.555 1 93.25 743 MET A C 1
ATOM 5929 O O . MET A 1 743 ? -2.742 30.375 14.625 1 93.25 743 MET A O 1
ATOM 5933 N N . PRO A 1 744 ? -3.152 29.984 12.414 1 94.38 744 PRO A N 1
ATOM 5934 C CA . PRO A 1 744 ? -2.512 28.672 12.461 1 94.38 744 PRO A CA 1
ATOM 5935 C C . PRO A 1 744 ? -0.987 28.75 12.508 1 94.38 744 PRO A C 1
ATOM 5937 O O . PRO A 1 744 ? -0.407 29.734 12.023 1 94.38 744 PRO A O 1
ATOM 5940 N N . VAL A 1 745 ? -0.393 27.766 13.047 1 92.25 745 VAL A N 1
ATOM 5941 C CA . VAL A 1 745 ? 1.061 27.703 13.164 1 92.25 745 VAL A CA 1
ATOM 5942 C C . VAL A 1 745 ? 1.643 26.922 11.992 1 92.25 745 VAL A C 1
ATOM 5944 O O . VAL A 1 745 ? 2.695 27.281 11.453 1 92.25 745 VAL A O 1
ATOM 5947 N N . SER A 1 746 ? 0.941 25.844 11.695 1 93.19 746 SER A N 1
ATOM 5948 C CA . SER A 1 746 ? 1.473 24.969 10.656 1 93.19 746 SER A CA 1
ATOM 5949 C C . SER A 1 746 ? 0.35 24.328 9.844 1 93.19 746 SER A C 1
ATOM 5951 O O . SER A 1 746 ? -0.822 24.422 10.211 1 93.19 746 SER A O 1
ATOM 5953 N N . SER A 1 747 ? 0.74 23.75 8.703 1 92.75 747 SER A N 1
ATOM 5954 C CA . SER A 1 747 ? -0.199 23.016 7.852 1 92.75 747 SER A CA 1
ATOM 5955 C C . SER A 1 747 ? -0.124 21.516 8.109 1 92.75 747 SER A C 1
ATOM 5957 O O . SER A 1 747 ? -0.372 20.719 7.207 1 92.75 747 SER A O 1
ATOM 5959 N N . ALA A 1 748 ? 0.272 21.078 9.305 1 91.75 748 ALA A N 1
ATOM 5960 C CA . ALA A 1 748 ? 0.442 19.672 9.664 1 91.75 748 ALA A CA 1
ATOM 5961 C C . ALA A 1 748 ? -0.888 18.922 9.602 1 91.75 748 ALA A C 1
ATOM 5963 O O . ALA A 1 748 ? -0.923 17.734 9.289 1 91.75 748 ALA A O 1
ATOM 5964 N N . SER A 1 749 ? -1.95 19.641 9.883 1 93.62 749 SER A N 1
ATOM 5965 C CA . SER A 1 749 ? -3.268 19.016 9.828 1 93.62 749 SER A CA 1
ATOM 5966 C C . SER A 1 749 ? -3.588 18.531 8.414 1 93.62 749 SER A C 1
ATOM 5968 O O . SER A 1 749 ? -4.172 17.453 8.234 1 93.62 749 SER A O 1
ATOM 5970 N N . SER A 1 750 ? -3.246 19.312 7.465 1 92.5 750 SER A N 1
ATOM 5971 C CA . SER A 1 750 ? -3.432 18.906 6.078 1 92.5 750 SER A CA 1
ATOM 5972 C C . SER A 1 750 ? -2.561 17.703 5.738 1 92.5 750 SER A C 1
ATOM 5974 O O . SER A 1 750 ? -2.998 16.797 5.027 1 92.5 750 SER A O 1
ATOM 5976 N N . GLU A 1 751 ? -1.367 17.672 6.199 1 89.25 751 GLU A N 1
ATOM 5977 C CA . GLU A 1 751 ? -0.472 16.547 5.941 1 89.25 751 GLU A CA 1
ATOM 5978 C C . GLU A 1 751 ? -1.006 15.266 6.57 1 89.25 751 GLU A C 1
ATOM 5980 O O . GLU A 1 751 ? -0.837 14.18 6.012 1 89.25 751 GLU A O 1
ATOM 5985 N N . ARG A 1 752 ? -1.556 15.438 7.746 1 91.12 752 ARG A N 1
ATOM 5986 C CA . ARG A 1 752 ? -2.172 14.289 8.391 1 91.12 752 ARG A CA 1
ATOM 5987 C C . ARG A 1 752 ? -3.316 13.734 7.551 1 91.12 752 ARG A C 1
ATOM 5989 O O . ARG A 1 752 ? -3.521 12.516 7.492 1 91.12 752 ARG A O 1
ATOM 5996 N N . SER A 1 753 ? -4.055 14.633 7.008 1 94.5 753 SER A N 1
ATOM 5997 C CA . SER A 1 753 ? -5.137 14.195 6.133 1 94.5 753 SER A CA 1
ATOM 5998 C C . SER A 1 753 ? -4.598 13.43 4.926 1 94.5 753 SER A C 1
ATOM 6000 O O . SER A 1 753 ? -5.242 12.5 4.434 1 94.5 753 SER A O 1
ATOM 6002 N N . PHE A 1 754 ? -3.418 13.789 4.43 1 91.88 754 PHE A N 1
ATOM 6003 C CA . PHE A 1 754 ? -2.809 13.078 3.312 1 91.88 754 PHE A CA 1
ATOM 6004 C C . PHE A 1 754 ? -2.398 11.672 3.725 1 91.88 754 PHE A C 1
ATOM 6006 O O . PHE A 1 754 ? -2.453 10.742 2.918 1 91.88 754 PHE A O 1
ATOM 6013 N N . SER A 1 755 ? -1.958 11.547 4.934 1 88.69 755 SER A N 1
ATOM 6014 C CA . SER A 1 755 ? -1.666 10.211 5.438 1 88.69 755 SER A CA 1
ATOM 6015 C C . SER A 1 755 ? -2.904 9.32 5.395 1 88.69 755 SER A C 1
ATOM 6017 O O . SER A 1 755 ? -2.82 8.148 5.016 1 88.69 755 SER A O 1
ATOM 6019 N N . ALA A 1 756 ? -3.973 9.883 5.785 1 92.31 756 ALA A N 1
ATOM 6020 C CA . ALA A 1 756 ? -5.238 9.156 5.711 1 92.31 756 ALA A CA 1
ATOM 6021 C C . ALA A 1 756 ? -5.602 8.844 4.262 1 92.31 756 ALA A C 1
ATOM 6023 O O . ALA A 1 756 ? -6.082 7.746 3.961 1 92.31 756 ALA A O 1
ATOM 6024 N N . MET A 1 757 ? -5.371 9.805 3.438 1 93.44 757 MET A N 1
ATOM 6025 C CA . MET A 1 757 ? -5.672 9.633 2.02 1 93.44 757 MET A CA 1
ATOM 6026 C C . MET A 1 757 ? -4.906 8.445 1.446 1 93.44 757 MET A C 1
ATOM 6028 O O . MET A 1 757 ? -5.469 7.641 0.698 1 93.44 757 MET A O 1
ATOM 6032 N N . ARG A 1 758 ? -3.729 8.312 1.835 1 88.5 758 ARG A N 1
ATOM 6033 C CA . ARG A 1 758 ? -2.883 7.227 1.344 1 88.5 758 ARG A CA 1
ATOM 6034 C C . ARG A 1 758 ? -3.404 5.871 1.81 1 88.5 758 ARG A C 1
ATOM 6036 O O . ARG A 1 758 ? -3.287 4.875 1.092 1 88.5 758 ARG A O 1
ATOM 6043 N N . ARG A 1 759 ? -3.924 5.84 2.934 1 88.06 759 ARG A N 1
ATOM 6044 C CA . ARG A 1 759 ? -4.449 4.59 3.479 1 88.06 759 ARG A CA 1
ATOM 6045 C C . ARG A 1 759 ? -5.785 4.23 2.836 1 88.06 759 ARG A C 1
ATOM 6047 O O . ARG A 1 759 ? -6.102 3.053 2.664 1 88.06 759 ARG A O 1
ATOM 6054 N N . ILE A 1 760 ? -6.48 5.219 2.562 1 91.56 760 ILE A N 1
ATOM 6055 C CA . ILE A 1 760 ? -7.82 5.004 2.025 1 91.56 760 ILE A CA 1
ATOM 6056 C C . ILE A 1 760 ? -7.734 4.699 0.532 1 91.56 760 ILE A C 1
ATOM 6058 O O . ILE A 1 760 ? -8.312 3.719 0.06 1 91.56 760 ILE A O 1
ATOM 6062 N N . LYS A 1 761 ? -7.059 5.578 -0.154 1 90.31 761 LYS A N 1
ATOM 6063 C CA . LYS A 1 761 ? -6.898 5.379 -1.592 1 90.31 761 LYS A CA 1
ATOM 6064 C C . LYS A 1 761 ? -5.633 4.586 -1.9 1 90.31 761 LYS A C 1
ATOM 6066 O O . LYS A 1 761 ? -4.633 5.152 -2.348 1 90.31 761 LYS A O 1
ATOM 6071 N N . SER A 1 762 ? -5.758 3.305 -1.694 1 81.25 762 SER A N 1
ATOM 6072 C CA . SER A 1 762 ? -4.652 2.389 -1.941 1 81.25 762 SER A CA 1
ATOM 6073 C C . SER A 1 762 ? -4.574 1.998 -3.414 1 81.25 762 SER A C 1
ATOM 6075 O O . SER A 1 762 ? -5.371 2.469 -4.23 1 81.25 762 SER A O 1
ATOM 6077 N N . TYR A 1 763 ? -3.668 1.162 -3.717 1 73.31 763 TYR A N 1
ATOM 6078 C CA . TYR A 1 763 ? -3.479 0.693 -5.086 1 73.31 763 TYR A CA 1
ATOM 6079 C C . TYR A 1 763 ? -4.715 -0.04 -5.586 1 73.31 763 TYR A C 1
ATOM 6081 O O . TYR A 1 763 ? -5.078 0.073 -6.758 1 73.31 763 TYR A O 1
ATOM 6089 N N . LEU A 1 764 ? -5.359 -0.738 -4.656 1 71.56 764 LEU A N 1
ATOM 6090 C CA . LEU A 1 764 ? -6.535 -1.519 -5.023 1 71.56 764 LEU A CA 1
ATOM 6091 C C . LEU A 1 764 ? -7.758 -0.62 -5.18 1 71.56 764 LEU A C 1
ATOM 6093 O O . LEU A 1 764 ? -8.758 -1.022 -5.781 1 71.56 764 LEU A O 1
ATOM 6097 N N . ARG A 1 765 ? -7.605 0.625 -4.648 1 79.25 765 ARG A N 1
ATOM 6098 C CA . ARG A 1 765 ? -8.727 1.557 -4.676 1 79.25 765 ARG A CA 1
ATOM 6099 C C . ARG A 1 765 ? -8.359 2.844 -5.406 1 79.25 765 ARG A C 1
ATOM 6101 O O . ARG A 1 765 ? -8.789 3.93 -5.016 1 79.25 765 ARG A O 1
ATOM 6108 N N . ALA A 1 766 ? -7.535 2.766 -6.328 1 72 766 ALA A N 1
ATOM 6109 C CA . ALA A 1 766 ? -6.984 3.945 -6.992 1 72 766 ALA A CA 1
ATOM 6110 C C . ALA A 1 766 ? -8.008 4.574 -7.93 1 72 766 ALA A C 1
ATOM 6112 O O . ALA A 1 766 ? -7.891 5.75 -8.289 1 72 766 ALA A O 1
ATOM 6113 N N . THR A 1 767 ? -9.07 3.842 -8.312 1 72.38 767 THR A N 1
ATOM 6114 C CA . THR A 1 767 ? -10.047 4.34 -9.273 1 72.38 767 THR A CA 1
ATOM 6115 C C . THR A 1 767 ? -11.195 5.051 -8.555 1 72.38 767 THR A C 1
ATOM 6117 O O . THR A 1 767 ? -12.141 5.512 -9.195 1 72.38 767 THR A O 1
ATOM 6120 N N . MET A 1 768 ? -11.094 5.16 -7.293 1 84.62 768 MET A N 1
ATOM 6121 C CA . MET A 1 768 ? -12.125 5.793 -6.477 1 84.62 768 MET A CA 1
ATOM 6122 C C . MET A 1 768 ? -12.336 7.242 -6.895 1 84.62 768 MET A C 1
ATOM 6124 O O . MET A 1 768 ? -11.375 7.965 -7.156 1 84.62 768 MET A O 1
ATOM 6128 N N . GLY A 1 769 ? -13.578 7.641 -6.977 1 84.62 769 GLY A N 1
ATOM 6129 C CA . GLY A 1 769 ? -13.906 9.016 -7.309 1 84.62 769 GLY A CA 1
ATOM 6130 C C . GLY A 1 769 ? -13.562 9.992 -6.199 1 84.62 769 GLY A C 1
ATOM 6131 O O . GLY A 1 769 ? -13.43 9.602 -5.039 1 84.62 769 GLY A O 1
ATOM 6132 N N . ASP A 1 770 ? -13.562 11.203 -6.57 1 85.44 770 ASP A N 1
ATOM 6133 C CA . ASP A 1 770 ? -13.125 12.242 -5.645 1 85.44 770 ASP A CA 1
ATOM 6134 C C . ASP A 1 770 ? -14.133 12.43 -4.512 1 85.44 770 ASP A C 1
ATOM 6136 O O . ASP A 1 770 ? -13.742 12.609 -3.354 1 85.44 770 ASP A O 1
ATOM 6140 N N . GLU A 1 771 ? -15.375 12.414 -4.867 1 88.88 771 GLU A N 1
ATOM 6141 C CA . GLU A 1 771 ? -16.391 12.609 -3.846 1 88.88 771 GLU A CA 1
ATOM 6142 C C . GLU A 1 771 ? -16.391 11.469 -2.83 1 88.88 771 GLU A C 1
ATOM 6144 O O . GLU A 1 771 ? -16.5 11.703 -1.624 1 88.88 771 GLU A O 1
ATOM 6149 N N . ARG A 1 772 ? -16.328 10.297 -3.303 1 92.56 772 ARG A N 1
ATOM 6150 C CA . ARG A 1 772 ? -16.266 9.125 -2.43 1 92.56 772 ARG A CA 1
ATOM 6151 C C . ARG A 1 772 ? -15.031 9.172 -1.537 1 92.56 772 ARG A C 1
ATOM 6153 O O . ARG A 1 772 ? -15.102 8.867 -0.345 1 92.56 772 ARG A O 1
ATOM 6160 N N . LEU A 1 773 ? -13.938 9.57 -2.16 1 93.44 773 LEU A N 1
ATOM 6161 C CA . LEU A 1 773 ? -12.695 9.695 -1.407 1 93.44 773 LEU A CA 1
ATOM 6162 C C . LEU A 1 773 ? -12.852 10.672 -0.248 1 93.44 773 LEU A C 1
ATOM 6164 O O . LEU A 1 773 ? -12.477 10.367 0.885 1 93.44 773 LEU A O 1
ATOM 6168 N N . SER A 1 774 ? -13.352 11.789 -0.563 1 95.25 774 SER A N 1
ATOM 6169 C CA . SER A 1 774 ? -13.516 12.82 0.455 1 95.25 774 SER A CA 1
ATOM 6170 C C . SER A 1 774 ? -14.461 12.359 1.562 1 95.25 774 SER A C 1
ATOM 6172 O O . SER A 1 774 ? -14.164 12.539 2.746 1 95.25 774 SER A O 1
ATOM 6174 N N . ASN A 1 775 ? -15.586 11.781 1.205 1 95.56 775 ASN A N 1
ATOM 6175 C CA . ASN A 1 775 ? -16.562 11.344 2.189 1 95.56 775 ASN A CA 1
ATOM 6176 C C . ASN A 1 775 ? -16.016 10.234 3.078 1 95.56 775 ASN A C 1
ATOM 6178 O O . ASN A 1 775 ? -16.234 10.234 4.289 1 95.56 775 ASN A O 1
ATOM 6182 N N . LEU A 1 776 ? -15.375 9.289 2.492 1 95.75 776 LEU A N 1
ATOM 6183 C CA . LEU A 1 776 ? -14.758 8.227 3.273 1 95.75 776 LEU A CA 1
ATOM 6184 C C . LEU A 1 776 ? -13.695 8.781 4.211 1 95.75 776 LEU A C 1
ATOM 6186 O O . LEU A 1 776 ? -13.539 8.305 5.336 1 95.75 776 LEU A O 1
ATOM 6190 N N . SER A 1 777 ? -12.906 9.758 3.721 1 96.75 777 SER A N 1
ATOM 6191 C CA . SER A 1 777 ? -11.875 10.375 4.555 1 96.75 777 SER A CA 1
ATOM 6192 C C . SER A 1 777 ? -12.5 11.094 5.746 1 96.75 777 SER A C 1
ATOM 6194 O O . SER A 1 777 ? -11.961 11.055 6.852 1 96.75 777 SER A O 1
ATOM 6196 N N . ILE A 1 778 ? -13.602 11.773 5.488 1 97.5 778 ILE A N 1
ATOM 6197 C CA . ILE A 1 778 ? -14.297 12.492 6.555 1 97.5 778 ILE A CA 1
ATOM 6198 C C . ILE A 1 778 ? -14.758 11.5 7.625 1 97.5 778 ILE A C 1
ATOM 6200 O O . ILE A 1 778 ? -14.57 11.734 8.82 1 97.5 778 ILE A O 1
ATOM 6204 N N . LEU A 1 779 ? -15.352 10.375 7.195 1 96.19 779 LEU A N 1
ATOM 6205 C CA . LEU A 1 779 ? -15.836 9.375 8.133 1 96.19 779 LEU A CA 1
ATOM 6206 C C . LEU A 1 779 ? -14.68 8.781 8.938 1 96.19 779 LEU A C 1
ATOM 6208 O O . LEU A 1 779 ? -14.828 8.492 10.125 1 96.19 779 LEU A O 1
ATOM 6212 N N . HIS A 1 780 ? -13.562 8.594 8.289 1 95.62 780 HIS A N 1
ATOM 6213 C CA . HIS A 1 780 ? -12.414 7.969 8.93 1 95.62 780 HIS A CA 1
ATOM 6214 C C . HIS A 1 780 ? -11.711 8.938 9.875 1 95.62 780 HIS A C 1
ATOM 6216 O O . HIS A 1 780 ? -11.336 8.555 10.984 1 95.62 780 HIS A O 1
ATOM 6222 N N . ILE A 1 781 ? -11.461 10.172 9.453 1 95.81 781 ILE A N 1
ATOM 6223 C CA . ILE A 1 781 ? -10.719 11.156 10.234 1 95.81 781 ILE A CA 1
ATOM 6224 C C . ILE A 1 781 ? -11.547 11.602 11.438 1 95.81 781 ILE A C 1
ATOM 6226 O O . ILE A 1 781 ? -11.016 11.766 12.539 1 95.81 781 ILE A O 1
ATOM 6230 N N . HIS A 1 782 ? -12.859 11.82 11.211 1 96.44 782 HIS A N 1
ATOM 6231 C CA . HIS A 1 782 ? -13.75 12.234 12.281 1 96.44 782 HIS A CA 1
ATOM 6232 C C . HIS A 1 782 ? -14.492 11.039 12.875 1 96.44 782 HIS A C 1
ATOM 6234 O O . HIS A 1 782 ? -15.695 11.109 13.125 1 96.44 782 HIS A O 1
ATOM 6240 N N . ARG A 1 783 ? -13.859 9.969 13.039 1 91.94 783 ARG A N 1
ATOM 6241 C CA . ARG A 1 783 ? -14.492 8.711 13.43 1 91.94 783 ARG A CA 1
ATOM 6242 C C . ARG A 1 783 ? -15.133 8.82 14.805 1 91.94 783 ARG A C 1
ATOM 6244 O O . ARG A 1 783 ? -16.047 8.062 15.133 1 91.94 783 ARG A O 1
ATOM 6251 N N . ALA A 1 784 ? -14.773 9.727 15.641 1 89.56 784 ALA A N 1
ATOM 6252 C CA . ALA A 1 784 ? -15.281 9.875 17 1 89.56 784 ALA A CA 1
ATOM 6253 C C . ALA A 1 784 ? -16.641 10.555 17.016 1 89.56 784 ALA A C 1
ATOM 6255 O O . ALA A 1 784 ? -17.391 10.469 18 1 89.56 784 ALA A O 1
ATOM 6256 N N . ARG A 1 785 ? -16.938 11.211 15.961 1 92.38 785 ARG A N 1
ATOM 6257 C CA . ARG A 1 785 ? -18.219 11.922 15.898 1 92.38 785 ARG A CA 1
ATOM 6258 C C . ARG A 1 785 ? -19.359 10.953 15.641 1 92.38 785 ARG A C 1
ATOM 6260 O O . ARG A 1 785 ? -19.219 10 14.867 1 92.38 785 ARG A O 1
ATOM 6267 N N . SER A 1 786 ? -20.438 11.125 16.266 1 92 786 SER A N 1
ATOM 6268 C CA . SER A 1 786 ? -21.578 10.227 16.172 1 92 786 SER A CA 1
ATOM 6269 C C . SER A 1 786 ? -22.469 10.586 14.984 1 92 786 SER A C 1
ATOM 6271 O O . SER A 1 786 ? -22.547 11.758 14.594 1 92 786 SER A O 1
ATOM 6273 N N . VAL A 1 787 ? -23.047 9.633 14.398 1 93.88 787 VAL A N 1
ATOM 6274 C CA . VAL A 1 787 ? -23.984 9.781 13.297 1 93.88 787 VAL A CA 1
ATOM 6275 C C . VAL A 1 787 ? -25.359 9.219 13.695 1 93.88 787 VAL A C 1
ATOM 6277 O O . VAL A 1 787 ? -25.438 8.117 14.234 1 93.88 787 VAL A O 1
ATOM 6280 N N . ASN A 1 788 ? -26.391 10.008 13.555 1 93.5 788 ASN A N 1
ATOM 6281 C CA . ASN A 1 788 ? -27.75 9.539 13.812 1 93.5 788 ASN A CA 1
ATOM 6282 C C . ASN A 1 788 ? -28.297 8.75 12.633 1 93.5 788 ASN A C 1
ATOM 6284 O O . ASN A 1 788 ? -28.766 9.336 11.648 1 93.5 788 ASN A O 1
ATOM 6288 N N . ILE A 1 789 ? -28.438 7.477 12.773 1 94.12 789 ILE A N 1
ATOM 6289 C CA . ILE A 1 789 ? -28.812 6.57 11.688 1 94.12 789 ILE A CA 1
ATOM 6290 C C . ILE A 1 789 ? -30.266 6.836 11.266 1 94.12 789 ILE A C 1
ATOM 6292 O O . ILE A 1 789 ? -30.594 6.758 10.086 1 94.12 789 ILE A O 1
ATOM 6296 N N . THR A 1 790 ? -31.094 7.18 12.211 1 90.69 790 THR A N 1
ATOM 6297 C CA . THR A 1 790 ? -32.5 7.453 11.898 1 90.69 790 THR A CA 1
ATOM 6298 C C . THR A 1 790 ? -32.625 8.664 10.977 1 90.69 790 THR A C 1
ATOM 6300 O O . THR A 1 790 ? -33.438 8.656 10.047 1 90.69 790 THR A O 1
ATOM 6303 N N . ASP A 1 791 ? -31.797 9.633 11.266 1 90.38 791 ASP A N 1
ATOM 6304 C CA . ASP A 1 791 ? -31.797 10.82 10.422 1 90.38 791 ASP A CA 1
ATOM 6305 C C . ASP A 1 791 ? -31.328 10.484 9.008 1 90.38 791 ASP A C 1
ATOM 6307 O O . ASP A 1 791 ? -31.844 11.047 8.031 1 90.38 791 ASP A O 1
ATOM 6311 N N . ILE A 1 792 ? -30.375 9.617 8.875 1 93.12 792 ILE A N 1
ATOM 6312 C CA . ILE A 1 792 ? -29.844 9.219 7.578 1 93.12 792 ILE A CA 1
ATOM 6313 C C . ILE A 1 792 ? -30.922 8.484 6.785 1 93.12 792 ILE A C 1
ATOM 6315 O O . ILE A 1 792 ? -31.062 8.695 5.578 1 93.12 792 ILE A O 1
ATOM 6319 N N . ILE A 1 793 ? -31.656 7.609 7.445 1 91.56 793 ILE A N 1
ATOM 6320 C CA . ILE A 1 793 ? -32.719 6.852 6.789 1 91.56 793 ILE A CA 1
ATOM 6321 C C . ILE A 1 793 ? -33.781 7.805 6.258 1 91.56 793 ILE A C 1
ATOM 6323 O O . ILE A 1 793 ? -34.25 7.637 5.137 1 91.56 793 ILE A O 1
ATOM 6327 N N . ASP A 1 794 ? -34.062 8.789 7.035 1 86.81 794 ASP A N 1
ATOM 6328 C CA . ASP A 1 794 ? -35.062 9.766 6.629 1 86.81 794 ASP A CA 1
ATOM 6329 C C . ASP A 1 794 ? -34.594 10.562 5.414 1 86.81 794 ASP A C 1
ATOM 6331 O O . ASP A 1 794 ? -35.344 10.781 4.473 1 86.81 794 ASP A O 1
ATOM 6335 N N . LYS A 1 795 ? -33.375 11.008 5.457 1 88 795 LYS A N 1
ATOM 6336 C CA . LYS A 1 795 ? -32.812 11.758 4.336 1 88 795 LYS A CA 1
ATOM 6337 C C . LYS A 1 795 ? -32.75 10.891 3.084 1 88 795 LYS A C 1
ATOM 6339 O O . LYS A 1 795 ? -32.938 11.375 1.97 1 88 795 LYS A O 1
ATOM 6344 N N . PHE A 1 796 ? -32.406 9.602 3.33 1 89.56 796 PHE A N 1
ATOM 6345 C CA . PHE A 1 796 ? -32.312 8.648 2.23 1 89.56 796 PHE A CA 1
ATOM 6346 C C . PHE A 1 796 ? -33.656 8.438 1.555 1 89.56 796 PHE A C 1
ATOM 6348 O O . PHE A 1 796 ? -33.719 8.312 0.331 1 89.56 796 PHE A O 1
ATOM 6355 N N . SER A 1 797 ? -34.594 8.391 2.332 1 82.38 797 SER A N 1
ATOM 6356 C CA . SER A 1 797 ? -35.938 8.156 1.816 1 82.38 797 SER A CA 1
ATOM 6357 C C . SER A 1 797 ? -36.438 9.352 1.012 1 82.38 797 SER A C 1
ATOM 6359 O O . SER A 1 797 ? -37.188 9.18 0.04 1 82.38 797 SER A O 1
ATOM 6361 N N . VAL A 1 798 ? -35.938 10.516 1.364 1 70.38 798 VAL A N 1
ATOM 6362 C CA . VAL A 1 798 ? -36.438 11.742 0.768 1 70.38 798 VAL A CA 1
ATOM 6363 C C . VAL A 1 798 ? -35.656 12.078 -0.493 1 70.38 798 VAL A C 1
ATOM 6365 O O . VAL A 1 798 ? -36.188 12.664 -1.434 1 70.38 798 VAL A O 1
ATOM 6368 N N . LYS A 1 799 ? -34.438 11.766 -0.584 1 69.38 799 LYS A N 1
ATOM 6369 C CA . LYS A 1 799 ? -33.531 12.188 -1.645 1 69.38 799 LYS A CA 1
ATOM 6370 C C . LYS A 1 799 ? -33.969 11.664 -3.004 1 69.38 799 LYS A C 1
ATOM 6372 O O . LYS A 1 799 ? -33.906 12.383 -4.008 1 69.38 799 LYS A O 1
ATOM 6377 N N . LYS A 1 800 ? -34.219 10.336 -3.027 1 64.94 800 LYS A N 1
ATOM 6378 C CA . LYS A 1 800 ? -34.656 9.742 -4.281 1 64.94 800 LYS A CA 1
ATOM 6379 C C . LYS A 1 800 ? -35.938 8.938 -4.074 1 64.94 800 LYS A C 1
ATOM 6381 O O . LYS A 1 800 ? -36.25 8.523 -2.955 1 64.94 800 LYS A O 1
ATOM 6386 N N . ASN A 1 801 ? -36.625 8.867 -4.98 1 54.78 801 ASN A N 1
ATOM 6387 C CA . ASN A 1 801 ? -37.812 7.988 -4.945 1 54.78 801 ASN A CA 1
ATOM 6388 C C . ASN A 1 801 ? -37.406 6.516 -4.945 1 54.78 801 ASN A C 1
ATOM 6390 O O . ASN A 1 801 ? -36.844 6.023 -5.926 1 54.78 801 ASN A O 1
ATOM 6394 N N . ARG A 1 802 ? -37.531 5.906 -3.768 1 65.19 802 ARG A N 1
ATOM 6395 C CA . ARG A 1 802 ? -37.031 4.543 -3.641 1 65.19 802 ARG A CA 1
ATOM 6396 C C . ARG A 1 802 ? -38.156 3.525 -3.762 1 65.19 802 ARG A C 1
ATOM 6398 O O . ARG A 1 802 ? -39.344 3.867 -3.578 1 65.19 802 ARG A O 1
ATOM 6405 N N . ARG A 1 803 ? -37.781 2.334 -4.055 1 51.88 803 ARG A N 1
ATOM 6406 C CA . ARG A 1 803 ? -38.719 1.234 -4.203 1 51.88 803 ARG A CA 1
ATOM 6407 C C . ARG A 1 803 ? -39.281 0.809 -2.852 1 51.88 803 ARG A C 1
ATOM 6409 O O . ARG A 1 803 ? -40.469 0.428 -2.752 1 51.88 803 ARG A O 1
ATOM 6416 N N . PHE A 1 804 ? -38.438 0.895 -1.928 1 58.19 804 PHE A N 1
ATOM 6417 C CA . PHE A 1 804 ? -38.844 0.521 -0.587 1 58.19 804 PHE A CA 1
ATOM 6418 C C . PHE A 1 804 ? -39.375 1.734 0.172 1 58.19 804 PHE A C 1
ATOM 6420 O O . PHE A 1 804 ? -38.875 2.846 -0.005 1 58.19 804 PHE A O 1
ATOM 6427 N N . ASN A 1 805 ? -40.438 1.443 0.81 1 51.16 805 ASN A N 1
ATOM 6428 C CA . ASN A 1 805 ? -40.969 2.482 1.68 1 51.16 805 ASN A CA 1
ATOM 6429 C C . ASN A 1 805 ? -40.219 2.545 3.01 1 51.16 805 ASN A C 1
ATOM 6431 O O . ASN A 1 805 ? -40.125 1.543 3.721 1 51.16 805 ASN A O 1
ATOM 6435 N N . PHE A 1 806 ? -39.5 3.584 3.18 1 56.22 806 PHE A N 1
ATOM 6436 C CA . PHE A 1 806 ? -38.719 3.73 4.414 1 56.22 806 PHE A CA 1
ATOM 6437 C C . PHE A 1 806 ? -39.406 4.711 5.359 1 56.22 806 PHE A C 1
ATOM 6439 O O . PHE A 1 806 ? -38.969 4.906 6.492 1 56.22 806 PHE A O 1
ATOM 6446 N N . VAL A 1 807 ? -40.469 5.473 4.883 1 46.53 807 VAL A N 1
ATOM 6447 C CA . VAL A 1 807 ? -41.25 6.422 5.672 1 46.53 807 VAL A CA 1
ATOM 6448 C C . VAL A 1 807 ? -42.719 6.059 5.605 1 46.53 807 VAL A C 1
ATOM 6450 O O . VAL A 1 807 ? -43.188 5.543 4.59 1 46.53 807 VAL A O 1
ATOM 6453 N N . MET B 1 1 ? 37.781 -77.125 16.547 1 17.91 1 MET B N 1
ATOM 6454 C CA . MET B 1 1 ? 37.219 -77.062 15.195 1 17.91 1 MET B CA 1
ATOM 6455 C C . MET B 1 1 ? 36.438 -75.75 14.984 1 17.91 1 MET B C 1
ATOM 6457 O O . MET B 1 1 ? 36.906 -74.875 14.312 1 17.91 1 MET B O 1
ATOM 6461 N N . SER B 1 2 ? 35.125 -75.812 14.805 1 20.25 2 SER B N 1
ATOM 6462 C CA . SER B 1 2 ? 34.281 -75.312 13.758 1 20.25 2 SER B CA 1
ATOM 6463 C C . SER B 1 2 ? 33.75 -73.938 14.109 1 20.25 2 SER B C 1
ATOM 6465 O O . SER B 1 2 ? 33.156 -73.75 15.18 1 20.25 2 SER B O 1
ATOM 6467 N N . GLU B 1 3 ? 34.312 -72.875 13.547 1 23.27 3 GLU B N 1
ATOM 6468 C CA . GLU B 1 3 ? 34.5 -71.375 13.625 1 23.27 3 GLU B CA 1
ATOM 6469 C C . GLU B 1 3 ? 33.219 -70.625 13.305 1 23.27 3 GLU B C 1
ATOM 6471 O O . GLU B 1 3 ? 33.031 -70.188 12.172 1 23.27 3 GLU B O 1
ATOM 6476 N N . PRO B 1 4 ? 32.312 -70.812 13.992 1 19.39 4 PRO B N 1
ATOM 6477 C CA . PRO B 1 4 ? 31.016 -70.625 13.344 1 19.39 4 PRO B CA 1
ATOM 6478 C C . PRO B 1 4 ? 30.828 -69.188 12.828 1 19.39 4 PRO B C 1
ATOM 6480 O O . PRO B 1 4 ? 31.578 -68.312 13.211 1 19.39 4 PRO B O 1
ATOM 6483 N N . LYS B 1 5 ? 29.469 -68.625 12.773 1 19.55 5 LYS B N 1
ATOM 6484 C CA . LYS B 1 5 ? 28.594 -68.188 11.703 1 19.55 5 LYS B CA 1
ATOM 6485 C C . LYS B 1 5 ? 28.75 -66.688 11.477 1 19.55 5 LYS B C 1
ATOM 6487 O O . LYS B 1 5 ? 29.219 -65.938 12.367 1 19.55 5 LYS B O 1
ATOM 6492 N N . GLU B 1 6 ? 27.938 -65.875 10.523 1 19.12 6 GLU B N 1
ATOM 6493 C CA . GLU B 1 6 ? 27.547 -65 9.414 1 19.12 6 GLU B CA 1
ATOM 6494 C C . GLU B 1 6 ? 26.953 -63.688 9.914 1 19.12 6 GLU B C 1
ATOM 6496 O O . GLU B 1 6 ? 26.703 -62.781 9.133 1 19.12 6 GLU B O 1
ATOM 6501 N N . LYS B 1 7 ? 26.469 -63.469 11.211 1 22.78 7 LYS B N 1
ATOM 6502 C CA . LYS B 1 7 ? 25.234 -62.719 11.133 1 22.78 7 LYS B CA 1
ATOM 6503 C C . LYS B 1 7 ? 25.484 -61.312 10.531 1 22.78 7 LYS B C 1
ATOM 6505 O O . LYS B 1 7 ? 26.328 -60.562 11.023 1 22.78 7 LYS B O 1
ATOM 6510 N N . PRO B 1 8 ? 25.094 -60.969 9.219 1 18.3 8 PRO B N 1
ATOM 6511 C CA . PRO B 1 8 ? 25.516 -59.75 8.516 1 18.3 8 PRO B CA 1
ATOM 6512 C C . PRO B 1 8 ? 24.906 -58.469 9.117 1 18.3 8 PRO B C 1
ATOM 6514 O O . PRO B 1 8 ? 23.719 -58.469 9.461 1 18.3 8 PRO B O 1
ATOM 6517 N N . LYS B 1 9 ? 25.594 -57.656 9.93 1 22.72 9 LYS B N 1
ATOM 6518 C CA . LYS B 1 9 ? 25.547 -56.312 10.516 1 22.72 9 LYS B CA 1
ATOM 6519 C C . LYS B 1 9 ? 25.031 -55.312 9.5 1 22.72 9 LYS B C 1
ATOM 6521 O O . LYS B 1 9 ? 25.734 -54.969 8.531 1 22.72 9 LYS B O 1
ATOM 6526 N N . LEU B 1 10 ? 23.688 -55.406 9.125 1 21.83 10 LEU B N 1
ATOM 6527 C CA . LEU B 1 10 ? 23.016 -54.594 8.125 1 21.83 10 LEU B CA 1
ATOM 6528 C C . LEU B 1 10 ? 23.188 -53.094 8.445 1 21.83 10 LEU B C 1
ATOM 6530 O O . LEU B 1 10 ? 22.922 -52.688 9.57 1 21.83 10 LEU B O 1
ATOM 6534 N N . LYS B 1 11 ? 23.953 -52.344 7.734 1 26.03 11 LYS B N 1
ATOM 6535 C CA . LYS B 1 11 ? 24.625 -51.031 7.695 1 26.03 11 LYS B CA 1
ATOM 6536 C C . LYS B 1 11 ? 23.609 -49.906 7.598 1 26.03 11 LYS B C 1
ATOM 6538 O O . LYS B 1 11 ? 22.906 -49.781 6.586 1 26.03 11 LYS B O 1
ATOM 6543 N N . ASN B 1 12 ? 22.781 -49.781 8.531 1 22.86 12 ASN B N 1
ATOM 6544 C CA . ASN B 1 12 ? 21.75 -48.75 8.602 1 22.86 12 ASN B CA 1
ATOM 6545 C C . ASN B 1 12 ? 22.312 -47.344 8.289 1 22.86 12 ASN B C 1
ATOM 6547 O O . ASN B 1 12 ? 23.109 -46.812 9.062 1 22.86 12 ASN B O 1
ATOM 6551 N N . ARG B 1 13 ? 22.578 -47 7.02 1 28.14 13 ARG B N 1
ATOM 6552 C CA . ARG B 1 13 ? 23.203 -45.812 6.488 1 28.14 13 ARG B CA 1
ATOM 6553 C C . ARG B 1 13 ? 22.391 -44.562 6.871 1 28.14 13 ARG B C 1
ATOM 6555 O O . ARG B 1 13 ? 21.219 -44.438 6.52 1 28.14 13 ARG B O 1
ATOM 6562 N N . THR B 1 14 ? 22.484 -44.156 8.102 1 25.73 14 THR B N 1
ATOM 6563 C CA . THR B 1 14 ? 21.812 -43.062 8.773 1 25.73 14 THR B CA 1
ATOM 6564 C C . THR B 1 14 ? 21.859 -41.781 7.922 1 25.73 14 THR B C 1
ATOM 6566 O O . THR B 1 14 ? 22.766 -41.625 7.09 1 25.73 14 THR B O 1
ATOM 6569 N N . ILE B 1 15 ? 20.781 -41.062 7.941 1 25.39 15 ILE B N 1
ATOM 6570 C CA . ILE B 1 15 ? 20.422 -39.844 7.234 1 25.39 15 ILE B CA 1
ATOM 6571 C C . ILE B 1 15 ? 21.578 -38.844 7.309 1 25.39 15 ILE B C 1
ATOM 6573 O O . ILE B 1 15 ? 21.766 -38.031 6.402 1 25.39 15 ILE B O 1
ATOM 6577 N N . ASP B 1 16 ? 22.469 -38.875 8.305 1 29.2 16 ASP B N 1
ATOM 6578 C CA . ASP B 1 16 ? 23.656 -38.031 8.477 1 29.2 16 ASP B CA 1
ATOM 6579 C C . ASP B 1 16 ? 24.656 -38.25 7.336 1 29.2 16 ASP B C 1
ATOM 6581 O O . ASP B 1 16 ? 25.375 -37.344 6.949 1 29.2 16 ASP B O 1
ATOM 6585 N N . GLU B 1 17 ? 24.828 -39.531 6.793 1 28.86 17 GLU B N 1
ATOM 6586 C CA . GLU B 1 17 ? 25.781 -39.844 5.746 1 28.86 17 GLU B CA 1
ATOM 6587 C C . GLU B 1 17 ? 25.406 -39.188 4.418 1 28.86 17 GLU B C 1
ATOM 6589 O O . GLU B 1 17 ? 26.234 -39.094 3.514 1 28.86 17 GLU B O 1
ATOM 6594 N N . MET B 1 18 ? 24.203 -39 4.254 1 24.75 18 MET B N 1
ATOM 6595 C CA . MET B 1 18 ? 23.781 -38.406 2.988 1 24.75 18 MET B CA 1
ATOM 6596 C C . MET B 1 18 ? 24.281 -36.969 2.881 1 24.75 18 MET B C 1
ATOM 6598 O O . MET B 1 18 ? 24.672 -36.5 1.802 1 24.75 18 MET B O 1
ATOM 6602 N N . PHE B 1 19 ? 24.281 -36.125 3.895 1 28.62 19 PHE B N 1
ATOM 6603 C CA . PHE B 1 19 ? 24.641 -34.719 3.74 1 28.62 19 PHE B CA 1
ATOM 6604 C C . PHE B 1 19 ? 26.141 -34.531 3.578 1 28.62 19 PHE B C 1
ATOM 6606 O O . PHE B 1 19 ? 26.609 -33.438 3.227 1 28.62 19 PHE B O 1
ATOM 6613 N N . LYS B 1 20 ? 26.984 -35.562 4.008 1 28.31 20 LYS B N 1
ATOM 6614 C CA . LYS B 1 20 ? 28.422 -35.312 3.898 1 28.31 20 LYS B CA 1
ATOM 6615 C C . LYS B 1 20 ? 28.844 -35.188 2.439 1 28.31 20 LYS B C 1
ATOM 6617 O O . LYS B 1 20 ? 29.891 -34.594 2.141 1 28.31 20 LYS B O 1
ATOM 6622 N N . LYS B 1 21 ? 28.297 -36 1.621 1 28.2 21 LYS B N 1
ATOM 6623 C CA . LYS B 1 21 ? 28.891 -36.031 0.291 1 28.2 21 LYS B CA 1
ATOM 6624 C C . LYS B 1 21 ? 28.688 -34.719 -0.444 1 28.2 21 LYS B C 1
ATOM 6626 O O . LYS B 1 21 ? 29.312 -34.469 -1.481 1 28.2 21 LYS B O 1
ATOM 6631 N N . ILE B 1 22 ? 27.688 -34 -0.085 1 27.41 22 ILE B N 1
ATOM 6632 C CA . ILE B 1 22 ? 27.422 -32.875 -0.985 1 27.41 22 ILE B CA 1
ATOM 6633 C C . ILE B 1 22 ? 28.469 -31.781 -0.757 1 27.41 22 ILE B C 1
ATOM 6635 O O . ILE B 1 22 ? 28.672 -30.922 -1.618 1 27.41 22 ILE B O 1
ATOM 6639 N N . ARG B 1 23 ? 29.234 -31.766 0.423 1 27.2 23 ARG B N 1
ATOM 6640 C CA . ARG B 1 23 ? 30.062 -30.594 0.638 1 27.2 23 ARG B CA 1
ATOM 6641 C C . ARG B 1 23 ? 31.234 -30.578 -0.34 1 27.2 23 ARG B C 1
ATOM 6643 O O . ARG B 1 23 ? 31.969 -29.578 -0.418 1 27.2 23 ARG B O 1
ATOM 6650 N N . GLU B 1 24 ? 31.828 -31.781 -0.662 1 26.17 24 GLU B N 1
ATOM 6651 C CA . GLU B 1 24 ? 33.188 -31.641 -1.17 1 26.17 24 GLU B CA 1
ATOM 6652 C C . GLU B 1 24 ? 33.188 -30.891 -2.5 1 26.17 24 GLU B C 1
ATOM 6654 O O . GLU B 1 24 ? 34.25 -30.422 -2.943 1 26.17 24 GLU B O 1
ATOM 6659 N N . SER B 1 25 ? 32.312 -31.203 -3.426 1 25.27 25 SER B N 1
ATOM 6660 C CA . SER B 1 25 ? 32.719 -30.859 -4.781 1 25.27 25 SER B CA 1
ATOM 6661 C C . SER B 1 25 ? 32.531 -29.375 -5.062 1 25.27 25 SER B C 1
ATOM 6663 O O . SER B 1 25 ? 31.547 -28.969 -5.656 1 25.27 25 SER B O 1
ATOM 6665 N N . GLU B 1 26 ? 32.812 -28.469 -4.16 1 26.05 26 GLU B N 1
ATOM 6666 C CA . GLU B 1 26 ? 32.594 -27.062 -4.484 1 26.05 26 GLU B CA 1
ATOM 6667 C C . GLU B 1 26 ? 33.531 -26.594 -5.574 1 26.05 26 GLU B C 1
ATOM 6669 O O . GLU B 1 26 ? 34.719 -26.375 -5.316 1 26.05 26 GLU B O 1
ATOM 6674 N N . SER B 1 27 ? 33.625 -27.312 -6.742 1 24.5 27 SER B N 1
ATOM 6675 C CA . SER B 1 27 ? 34.5 -26.688 -7.723 1 24.5 27 SER B CA 1
ATOM 6676 C C . SER B 1 27 ? 34.094 -25.25 -7.996 1 24.5 27 SER B C 1
ATOM 6678 O O . SER B 1 27 ? 32.906 -24.906 -7.883 1 24.5 27 SER B O 1
ATOM 6680 N N . PRO B 1 28 ? 35.062 -24.297 -8.102 1 26.22 28 PRO B N 1
ATOM 6681 C CA . PRO B 1 28 ? 35 -22.844 -8.297 1 26.22 28 PRO B CA 1
ATOM 6682 C C . PRO B 1 28 ? 34.312 -22.453 -9.609 1 26.22 28 PRO B C 1
ATOM 6684 O O . PRO B 1 28 ? 34.875 -22.672 -10.688 1 26.22 28 PRO B O 1
ATOM 6687 N N . GLU B 1 29 ? 33.219 -23.094 -10.023 1 23.66 29 GLU B N 1
ATOM 6688 C CA . GLU B 1 29 ? 32.781 -22.656 -11.344 1 23.66 29 GLU B CA 1
ATOM 6689 C C . GLU B 1 29 ? 32.562 -21.156 -11.398 1 23.66 29 GLU B C 1
ATOM 6691 O O . GLU B 1 29 ? 32.094 -20.547 -10.422 1 23.66 29 GLU B O 1
ATOM 6696 N N . SER B 1 30 ? 33.312 -20.453 -12.297 1 24.69 30 SER B N 1
ATOM 6697 C CA . SER B 1 30 ? 33.281 -19.062 -12.742 1 24.69 30 SER B CA 1
ATOM 6698 C C . SER B 1 30 ? 31.875 -18.625 -13.141 1 24.69 30 SER B C 1
ATOM 6700 O O . SER B 1 30 ? 31.375 -19.016 -14.195 1 24.69 30 SER B O 1
ATOM 6702 N N . GLN B 1 31 ? 30.922 -18.859 -12.273 1 24.56 31 GLN B N 1
ATOM 6703 C CA . GLN B 1 31 ? 29.5 -18.734 -12.57 1 24.56 31 GLN B CA 1
ATOM 6704 C C . GLN B 1 31 ? 29.141 -17.312 -12.992 1 24.56 31 GLN B C 1
ATOM 6706 O O . GLN B 1 31 ? 29.438 -16.359 -12.273 1 24.56 31 GLN B O 1
ATOM 6711 N N . ASN B 1 32 ? 29.234 -17.047 -14.289 1 24.78 32 ASN B N 1
ATOM 6712 C CA . ASN B 1 32 ? 28.609 -15.867 -14.891 1 24.78 32 ASN B CA 1
ATOM 6713 C C . ASN B 1 32 ? 27.203 -15.641 -14.352 1 24.78 32 ASN B C 1
ATOM 6715 O O . ASN B 1 32 ? 26.281 -16.406 -14.664 1 24.78 32 ASN B O 1
ATOM 6719 N N . GLU B 1 33 ? 27.094 -15.367 -13.102 1 27.89 33 GLU B N 1
ATOM 6720 C CA . GLU B 1 33 ? 25.859 -15.172 -12.359 1 27.89 33 GLU B CA 1
ATOM 6721 C C . GLU B 1 33 ? 24.969 -14.133 -13.031 1 27.89 33 GLU B C 1
ATOM 6723 O O . GLU B 1 33 ? 25.391 -13 -13.266 1 27.89 33 GLU B O 1
ATOM 6728 N N . THR B 1 34 ? 24.188 -14.586 -13.977 1 28.73 34 THR B N 1
ATOM 6729 C CA . THR B 1 34 ? 23.172 -13.664 -14.477 1 28.73 34 THR B CA 1
ATOM 6730 C C . THR B 1 34 ? 22.469 -12.969 -13.32 1 28.73 34 THR B C 1
ATOM 6732 O O . THR B 1 34 ? 21.984 -13.617 -12.391 1 28.73 34 THR B O 1
ATOM 6735 N N . PRO B 1 35 ? 22.766 -11.766 -13.031 1 29.08 35 PRO B N 1
ATOM 6736 C CA . PRO B 1 35 ? 22.219 -11 -11.898 1 29.08 35 PRO B CA 1
ATOM 6737 C C . PRO B 1 35 ? 20.703 -11.102 -11.789 1 29.08 35 PRO B C 1
ATOM 6739 O O . PRO B 1 35 ? 20 -11.078 -12.797 1 29.08 35 PRO B O 1
ATOM 6742 N N . LYS B 1 36 ? 20.266 -11.758 -10.836 1 33.97 36 LYS B N 1
ATOM 6743 C CA . LYS B 1 36 ? 18.828 -11.742 -10.516 1 33.97 36 LYS B CA 1
ATOM 6744 C C . LYS B 1 36 ? 18.297 -10.312 -10.453 1 33.97 36 LYS B C 1
ATOM 6746 O O . LYS B 1 36 ? 18.828 -9.477 -9.719 1 33.97 36 LYS B O 1
ATOM 6751 N N . VAL B 1 37 ? 17.719 -9.82 -11.461 1 32.72 37 VAL B N 1
ATOM 6752 C CA . VAL B 1 37 ? 16.953 -8.586 -11.32 1 32.72 37 VAL B CA 1
ATOM 6753 C C . VAL B 1 37 ? 16.047 -8.664 -10.086 1 32.72 37 VAL B C 1
ATOM 6755 O O . VAL B 1 37 ? 15.328 -9.641 -9.898 1 32.72 37 VAL B O 1
ATOM 6758 N N . SER B 1 38 ? 16.484 -8.234 -9.016 1 31.81 38 SER B N 1
ATOM 6759 C CA . SER B 1 38 ? 15.75 -8.148 -7.762 1 31.81 38 SER B CA 1
ATOM 6760 C C . SER B 1 38 ? 14.273 -7.84 -8.008 1 31.81 38 SER B C 1
ATOM 6762 O O . SER B 1 38 ? 13.945 -6.855 -8.672 1 31.81 38 SER B O 1
ATOM 6764 N N . ASN B 1 39 ? 13.461 -8.82 -8.078 1 35.66 39 ASN B N 1
ATOM 6765 C CA . ASN B 1 39 ? 12.016 -8.766 -8.273 1 35.66 39 ASN B CA 1
ATOM 6766 C C . ASN B 1 39 ? 11.328 -7.953 -7.176 1 35.66 39 ASN B C 1
ATOM 6768 O O . ASN B 1 39 ? 11.016 -8.484 -6.109 1 35.66 39 ASN B O 1
ATOM 6772 N N . GLN B 1 40 ? 11.812 -6.855 -6.859 1 35.38 40 GLN B N 1
ATOM 6773 C CA . GLN B 1 40 ? 10.867 -6.09 -6.055 1 35.38 40 GLN B CA 1
ATOM 6774 C C . GLN B 1 40 ? 9.531 -5.938 -6.773 1 35.38 40 GLN B C 1
ATOM 6776 O O . GLN B 1 40 ? 9.492 -5.59 -7.953 1 35.38 40 GLN B O 1
ATOM 6781 N N . ILE B 1 41 ? 8.617 -6.711 -6.434 1 35.22 41 ILE B N 1
ATOM 6782 C CA . ILE B 1 41 ? 7.281 -6.637 -7.02 1 35.22 41 ILE B CA 1
ATOM 6783 C C . ILE B 1 41 ? 6.816 -5.184 -7.066 1 35.22 41 ILE B C 1
ATOM 6785 O O . ILE B 1 41 ? 6.676 -4.535 -6.027 1 35.22 41 ILE B O 1
ATOM 6789 N N . PRO B 1 42 ? 7.07 -4.586 -8.141 1 33.09 42 PRO B N 1
ATOM 6790 C CA . PRO B 1 42 ? 6.449 -3.262 -8.203 1 33.09 42 PRO B CA 1
ATOM 6791 C C . PRO B 1 42 ? 4.938 -3.307 -7.992 1 33.09 42 PRO B C 1
ATOM 6793 O O . PRO B 1 42 ? 4.301 -4.32 -8.289 1 33.09 42 PRO B O 1
ATOM 6796 N N . GLU B 1 43 ? 4.367 -2.568 -7.133 1 35.28 43 GLU B N 1
ATOM 6797 C CA . GLU B 1 43 ? 2.943 -2.43 -6.852 1 35.28 43 GLU B CA 1
ATOM 6798 C C . GLU B 1 43 ? 2.146 -2.236 -8.141 1 35.28 43 GLU B C 1
ATOM 6800 O O . GLU B 1 43 ? 2.062 -1.123 -8.664 1 35.28 43 GLU B O 1
ATOM 6805 N N . SER B 1 44 ? 2.357 -3.061 -9.172 1 27.88 44 SER B N 1
ATOM 6806 C CA . SER B 1 44 ? 1.569 -2.746 -10.359 1 27.88 44 SER B CA 1
ATOM 6807 C C . SER B 1 44 ? 0.093 -3.062 -10.141 1 27.88 44 SER B C 1
ATOM 6809 O O . SER B 1 44 ? -0.25 -3.936 -9.344 1 27.88 44 SER B O 1
ATOM 6811 N N . ASP B 1 45 ? -0.884 -2.344 -10.672 1 27.77 45 ASP B N 1
ATOM 6812 C CA . ASP B 1 45 ? -2.332 -2.152 -10.688 1 27.77 45 ASP B CA 1
ATOM 6813 C C . ASP B 1 45 ? -3.031 -3.314 -11.391 1 27.77 45 ASP B C 1
ATOM 6815 O O . ASP B 1 45 ? -4.18 -3.184 -11.82 1 27.77 45 ASP B O 1
ATOM 6819 N N . GLU B 1 46 ? -2.602 -4.605 -11.422 1 25.81 46 GLU B N 1
ATOM 6820 C CA . GLU B 1 46 ? -3.314 -5.453 -12.367 1 25.81 46 GLU B CA 1
ATOM 6821 C C . GLU B 1 46 ? -4.691 -5.84 -11.844 1 25.81 46 GLU B C 1
ATOM 6823 O O . GLU B 1 46 ? -4.805 -6.531 -10.828 1 25.81 46 GLU B O 1
ATOM 6828 N N . ASN B 1 47 ? -5.805 -5.168 -12 1 24.59 47 ASN B N 1
ATOM 6829 C CA . ASN B 1 47 ? -7.195 -5.52 -11.742 1 24.59 47 ASN B CA 1
ATOM 6830 C C . ASN B 1 47 ? -7.672 -6.637 -12.664 1 24.59 47 ASN B C 1
ATOM 6832 O O . ASN B 1 47 ? -8.875 -6.789 -12.891 1 24.59 47 ASN B O 1
ATOM 6836 N N . GLU B 1 48 ? -6.91 -7.508 -13.328 1 21.81 48 GLU B N 1
ATOM 6837 C CA . GLU B 1 48 ? -7.66 -8.25 -14.344 1 21.81 48 GLU B CA 1
ATOM 6838 C C . GLU B 1 48 ? -8.594 -9.266 -13.703 1 21.81 48 GLU B C 1
ATOM 6840 O O . GLU B 1 48 ? -8.195 -10 -12.789 1 21.81 48 GLU B O 1
ATOM 6845 N N . GLU B 1 49 ? -9.977 -9.211 -13.875 1 22.19 49 GLU B N 1
ATOM 6846 C CA . GLU B 1 49 ? -11.227 -9.906 -13.586 1 22.19 49 GLU B CA 1
ATOM 6847 C C . GLU B 1 49 ? -11.227 -11.312 -14.18 1 22.19 49 GLU B C 1
ATOM 6849 O O . GLU B 1 49 ? -11.211 -11.477 -15.398 1 22.19 49 GLU B O 1
ATOM 6854 N N . THR B 1 50 ? -10.445 -12.289 -13.859 1 20.58 50 THR B N 1
ATOM 6855 C CA . THR B 1 50 ? -10.695 -13.594 -14.469 1 20.58 50 THR B CA 1
ATOM 6856 C C . THR B 1 50 ? -12.055 -14.133 -14.039 1 20.58 50 THR B C 1
ATOM 6858 O O . THR B 1 50 ? -12.328 -14.273 -12.844 1 20.58 50 THR B O 1
ATOM 6861 N N . VAL B 1 51 ? -13.188 -14.055 -14.766 1 19.28 51 VAL B N 1
ATOM 6862 C CA . VAL B 1 51 ? -14.602 -14.438 -14.703 1 19.28 51 VAL B CA 1
ATOM 6863 C C . VAL B 1 51 ? -14.727 -15.953 -14.766 1 19.28 51 VAL B C 1
ATOM 6865 O O . VAL B 1 51 ? -14.578 -16.562 -15.828 1 19.28 51 VAL B O 1
ATOM 6868 N N . VAL B 1 52 ? -13.977 -16.875 -14.172 1 19.06 52 VAL B N 1
ATOM 6869 C CA . VAL B 1 52 ? -14.32 -18.25 -14.562 1 19.06 52 VAL B CA 1
ATOM 6870 C C . VAL B 1 52 ? -15.648 -18.641 -13.914 1 19.06 52 VAL B C 1
ATOM 6872 O O . VAL B 1 52 ? -15.766 -18.656 -12.688 1 19.06 52 VAL B O 1
ATOM 6875 N N . MET B 1 53 ? -16.859 -18.406 -14.461 1 17.83 53 MET B N 1
ATOM 6876 C CA . MET B 1 53 ? -18.234 -18.672 -14.047 1 17.83 53 MET B CA 1
ATOM 6877 C C . MET B 1 53 ? -18.531 -20.156 -14.039 1 17.83 53 MET B C 1
ATOM 6879 O O . MET B 1 53 ? -19.641 -20.578 -13.742 1 17.83 53 MET B O 1
ATOM 6883 N N . ASP B 1 54 ? -17.703 -21.203 -14.062 1 17.72 54 ASP B N 1
ATOM 6884 C CA . ASP B 1 54 ? -18.391 -22.406 -14.539 1 17.72 54 ASP B CA 1
ATOM 6885 C C . ASP B 1 54 ? -19.359 -22.938 -13.492 1 17.72 54 ASP B C 1
ATOM 6887 O O . ASP B 1 54 ? -18.969 -23.297 -12.391 1 17.72 54 ASP B O 1
ATOM 6891 N N . GLU B 1 55 ? -20.609 -22.422 -13.344 1 18.12 55 GLU B N 1
ATOM 6892 C CA . GLU B 1 55 ? -21.703 -22.766 -12.438 1 18.12 55 GLU B CA 1
ATOM 6893 C C . GLU B 1 55 ? -22.234 -24.156 -12.703 1 18.12 55 GLU B C 1
ATOM 6895 O O . GLU B 1 55 ? -23.391 -24.469 -12.406 1 18.12 55 GLU B O 1
ATOM 6900 N N . SER B 1 56 ? -21.484 -25.203 -13.109 1 17.83 56 SER B N 1
ATOM 6901 C CA . SER B 1 56 ? -22.344 -26.312 -13.5 1 17.83 56 SER B CA 1
ATOM 6902 C C . SER B 1 56 ? -23.156 -26.828 -12.32 1 17.83 56 SER B C 1
ATOM 6904 O O . SER B 1 56 ? -22.625 -27.062 -11.242 1 17.83 56 SER B O 1
ATOM 6906 N N . GLN B 1 57 ? -24.469 -26.578 -12.219 1 17.53 57 GLN B N 1
ATOM 6907 C CA . GLN B 1 57 ? -25.609 -26.844 -11.352 1 17.53 57 GLN B CA 1
ATOM 6908 C C . GLN B 1 57 ? -25.922 -28.328 -11.289 1 17.53 57 GLN B C 1
ATOM 6910 O O . GLN B 1 57 ? -26.938 -28.719 -10.727 1 17.53 57 GLN B O 1
ATOM 6915 N N . THR B 1 58 ? -25.062 -29.281 -11.719 1 17.05 58 THR B N 1
ATOM 6916 C CA . THR B 1 58 ? -25.797 -30.516 -11.969 1 17.05 58 THR B CA 1
ATOM 6917 C C . THR B 1 58 ? -26.453 -31.031 -10.688 1 17.05 58 THR B C 1
ATOM 6919 O O . THR B 1 58 ? -25.938 -30.828 -9.586 1 17.05 58 THR B O 1
ATOM 6922 N N . ASP B 1 59 ? -27.766 -31.5 -10.758 1 17.95 59 ASP B N 1
ATOM 6923 C CA . ASP B 1 59 ? -28.953 -32.031 -10.094 1 17.95 59 ASP B CA 1
ATOM 6924 C C . ASP B 1 59 ? -28.672 -33.406 -9.477 1 17.95 59 ASP B C 1
ATOM 6926 O O . ASP B 1 59 ? -28.469 -34.375 -10.195 1 17.95 59 ASP B O 1
ATOM 6930 N N . LEU B 1 60 ? -27.766 -33.406 -8.508 1 17.09 60 LEU B N 1
ATOM 6931 C CA . LEU B 1 60 ? -27.438 -34.688 -7.914 1 17.09 60 LEU B CA 1
ATOM 6932 C C . LEU B 1 60 ? -28.703 -35.375 -7.398 1 17.09 60 LEU B C 1
ATOM 6934 O O . LEU B 1 60 ? -29.422 -34.844 -6.574 1 17.09 60 LEU B O 1
ATOM 6938 N N . GLY B 1 61 ? -29.266 -36.344 -8.18 1 16.48 61 GLY B N 1
ATOM 6939 C CA . GLY B 1 61 ? -30.328 -37.312 -8.133 1 16.48 61 GLY B CA 1
ATOM 6940 C C . GLY B 1 61 ? -30.359 -38.125 -6.84 1 16.48 61 GLY B C 1
ATOM 6941 O O . GLY B 1 61 ? -29.391 -38.125 -6.09 1 16.48 61 GLY B O 1
ATOM 6942 N N . GLU B 1 62 ? -31.469 -38.812 -6.523 1 17.36 62 GLU B N 1
ATOM 6943 C CA . GLU B 1 62 ? -32.375 -39.375 -5.531 1 17.36 62 GLU B CA 1
ATOM 6944 C C . GLU B 1 62 ? -31.828 -40.719 -5.012 1 17.36 62 GLU B C 1
ATOM 6946 O O . GLU B 1 62 ? -32.062 -41.094 -3.859 1 17.36 62 GLU B O 1
ATOM 6951 N N . ALA B 1 63 ? -31.078 -41.562 -5.797 1 16.77 63 ALA B N 1
ATOM 6952 C CA . ALA B 1 63 ? -31.625 -42.906 -5.746 1 16.77 63 ALA B CA 1
ATOM 6953 C C . ALA B 1 63 ? -31.328 -43.594 -4.41 1 16.77 63 ALA B C 1
ATOM 6955 O O . ALA B 1 63 ? -30.219 -43.438 -3.871 1 16.77 63 ALA B O 1
ATOM 6956 N N . VAL B 1 64 ? -32.312 -44.219 -3.699 1 18.2 64 VAL B N 1
ATOM 6957 C CA . VAL B 1 64 ? -32.75 -44.844 -2.479 1 18.2 64 VAL B CA 1
ATOM 6958 C C . VAL B 1 64 ? -32.125 -46.25 -2.359 1 18.2 64 VAL B C 1
ATOM 6960 O O . VAL B 1 64 ? -32.5 -47.031 -1.488 1 18.2 64 VAL B O 1
ATOM 6963 N N . THR B 1 65 ? -31.062 -46.531 -3.117 1 15.89 65 THR B N 1
ATOM 6964 C CA . THR B 1 65 ? -31.094 -47.969 -3.277 1 15.89 65 THR B CA 1
ATOM 6965 C C . THR B 1 65 ? -31.047 -48.656 -1.921 1 15.89 65 THR B C 1
ATOM 6967 O O . THR B 1 65 ? -30.609 -48.062 -0.93 1 15.89 65 THR B O 1
ATOM 6970 N N . ALA B 1 66 ? -31.047 -50.062 -1.921 1 17.62 66 ALA B N 1
ATOM 6971 C CA . ALA B 1 66 ? -31.531 -51.375 -1.47 1 17.62 66 ALA B CA 1
ATOM 6972 C C . ALA B 1 66 ? -30.703 -51.906 -0.307 1 17.62 66 ALA B C 1
ATOM 6974 O O . ALA B 1 66 ? -31.25 -52.312 0.722 1 17.62 66 ALA B O 1
ATOM 6975 N N . THR B 1 67 ? -29.391 -52.25 -0.517 1 16.31 67 THR B N 1
ATOM 6976 C CA . THR B 1 67 ? -29.266 -53.719 -0.44 1 16.31 67 THR B CA 1
ATOM 6977 C C . THR B 1 67 ? -28.938 -54.156 0.982 1 16.31 67 THR B C 1
ATOM 6979 O O . THR B 1 67 ? -29.594 -55.062 1.523 1 16.31 67 THR B O 1
ATOM 6982 N N . SER B 1 68 ? -27.609 -54.062 1.465 1 16.8 68 SER B N 1
ATOM 6983 C CA . SER B 1 68 ? -26.906 -55.312 1.698 1 16.8 68 SER B CA 1
ATOM 6984 C C . SER B 1 68 ? -27.141 -55.844 3.117 1 16.8 68 SER B C 1
ATOM 6986 O O . SER B 1 68 ? -27.5 -55.062 4.008 1 16.8 68 SER B O 1
ATOM 6988 N N . ASP B 1 69 ? -26.875 -57.188 3.359 1 19.06 69 ASP B N 1
ATOM 6989 C CA . ASP B 1 69 ? -27.062 -58.406 4.125 1 19.06 69 ASP B CA 1
ATOM 6990 C C . ASP B 1 69 ? -26.188 -58.438 5.371 1 19.06 69 ASP B C 1
ATOM 6992 O O . ASP B 1 69 ? -24.953 -58.5 5.273 1 19.06 69 ASP B O 1
ATOM 6996 N N . LEU B 1 70 ? -26.516 -57.688 6.379 1 18.41 70 LEU B N 1
ATOM 6997 C CA . LEU B 1 70 ? -25.719 -57.594 7.594 1 18.41 70 LEU B CA 1
ATOM 6998 C C . LEU B 1 70 ? -25.547 -58.938 8.25 1 18.41 70 LEU B C 1
ATOM 7000 O O . LEU B 1 70 ? -26.516 -59.562 8.688 1 18.41 70 LEU B O 1
ATOM 7004 N N . THR B 1 71 ? -24.516 -59.656 7.711 1 18.36 71 THR B N 1
ATOM 7005 C CA . THR B 1 71 ? -24.188 -61 8.211 1 18.36 71 THR B CA 1
ATOM 7006 C C . THR B 1 71 ? -23.859 -60.969 9.703 1 18.36 71 THR B C 1
ATOM 7008 O O . THR B 1 71 ? -23.312 -59.969 10.188 1 18.36 71 THR B O 1
ATOM 7011 N N . PRO B 1 72 ? -24.328 -61.938 10.484 1 20.33 72 PRO B N 1
ATOM 7012 C CA . PRO B 1 72 ? -24.484 -62.188 11.914 1 20.33 72 PRO B CA 1
ATOM 7013 C C . PRO B 1 72 ? -23.156 -62.469 12.617 1 20.33 72 PRO B C 1
ATOM 7015 O O . PRO B 1 72 ? -22.5 -63.469 12.352 1 20.33 72 PRO B O 1
ATOM 7018 N N . SER B 1 73 ? -22.125 -61.562 12.492 1 18.38 73 SER B N 1
ATOM 7019 C CA . SER B 1 73 ? -20.828 -62.031 12.953 1 18.38 73 SER B CA 1
ATOM 7020 C C . SER B 1 73 ? -20.875 -62.469 14.414 1 18.38 73 SER B C 1
ATOM 7022 O O . SER B 1 73 ? -21.391 -61.719 15.266 1 18.38 73 SER B O 1
ATOM 7024 N N . THR B 1 74 ? -20.766 -63.75 14.656 1 19.23 74 THR B N 1
ATOM 7025 C CA . THR B 1 74 ? -20.75 -64.562 15.875 1 19.23 74 THR B CA 1
ATOM 7026 C C . THR B 1 74 ? -19.547 -64.188 16.75 1 19.23 74 THR B C 1
ATOM 7028 O O . THR B 1 74 ? -18.406 -64.188 16.297 1 19.23 74 THR B O 1
ATOM 7031 N N . CYS B 1 75 ? -19.672 -63.25 17.672 1 19.06 75 CYS B N 1
ATOM 7032 C CA . CYS B 1 75 ? -18.75 -62.688 18.656 1 19.06 75 CYS B CA 1
ATOM 7033 C C . CYS B 1 75 ? -18.188 -63.75 19.547 1 19.06 75 CYS B C 1
ATOM 7035 O O . CYS B 1 75 ? -18.875 -64.25 20.438 1 19.06 75 CYS B O 1
ATOM 7037 N N . SER B 1 76 ? -17.328 -64.688 19.016 1 18.55 76 SER B N 1
ATOM 7038 C CA . SER B 1 76 ? -16.797 -65.688 19.891 1 18.55 76 SER B CA 1
ATOM 7039 C C . SER B 1 76 ? -15.977 -65.125 21.016 1 18.55 76 SER B C 1
ATOM 7041 O O . SER B 1 76 ? -15.117 -64.25 20.797 1 18.55 76 SER B O 1
ATOM 7043 N N . SER B 1 77 ? -16.328 -65.125 22.422 1 19.78 77 SER B N 1
ATOM 7044 C CA . SER B 1 77 ? -16.109 -64.688 23.797 1 19.78 77 SER B CA 1
ATOM 7045 C C . SER B 1 77 ? -14.758 -65.188 24.312 1 19.78 77 SER B C 1
ATOM 7047 O O . SER B 1 77 ? -14.273 -64.688 25.328 1 19.78 77 SER B O 1
ATOM 7049 N N . SER B 1 78 ? -14.062 -66.312 24.016 1 18.8 78 SER B N 1
ATOM 7050 C CA . SER B 1 78 ? -13.547 -67.125 25.109 1 18.8 78 SER B CA 1
ATOM 7051 C C . SER B 1 78 ? -12.195 -66.625 25.594 1 18.8 78 SER B C 1
ATOM 7053 O O . SER B 1 78 ? -11.734 -67 26.672 1 18.8 78 SER B O 1
ATOM 7055 N N . SER B 1 79 ? -11.195 -66.188 24.766 1 20.2 79 SER B N 1
ATOM 7056 C CA . SER B 1 79 ? -9.891 -66.812 25.062 1 20.2 79 SER B CA 1
ATOM 7057 C C . SER B 1 79 ? -9.297 -66.25 26.344 1 20.2 79 SER B C 1
ATOM 7059 O O . SER B 1 79 ? -8.914 -67 27.234 1 20.2 79 SER B O 1
ATOM 7061 N N . ASP B 1 80 ? -7.852 -65.625 26.422 1 21.55 80 ASP B N 1
ATOM 7062 C CA . ASP B 1 80 ? -6.609 -65.875 27.141 1 21.55 80 ASP B CA 1
ATOM 7063 C C . ASP B 1 80 ? -6.48 -65 28.375 1 21.55 80 ASP B C 1
ATOM 7065 O O . ASP B 1 80 ? -6.414 -63.75 28.25 1 21.55 80 ASP B O 1
ATOM 7069 N N . PHE B 1 81 ? -6.848 -65.375 29.641 1 23.84 81 PHE B N 1
ATOM 7070 C CA . PHE B 1 81 ? -6.906 -64.938 31.031 1 23.84 81 PHE B CA 1
ATOM 7071 C C . PHE B 1 81 ? -5.508 -64.625 31.578 1 23.84 81 PHE B C 1
ATOM 7073 O O . PHE B 1 81 ? -5.355 -64.25 32.719 1 23.84 81 PHE B O 1
ATOM 7080 N N . THR B 1 82 ? -4.312 -65.125 31.078 1 24.48 82 THR B N 1
ATOM 7081 C CA . THR B 1 82 ? -3.139 -65.312 31.922 1 24.48 82 THR B CA 1
ATOM 7082 C C . THR B 1 82 ? -2.496 -64 32.281 1 24.48 82 THR B C 1
ATOM 7084 O O . THR B 1 82 ? -1.515 -63.969 33.031 1 24.48 82 THR B O 1
ATOM 7087 N N . LEU B 1 83 ? -2.533 -62.969 31.594 1 26.67 83 LEU B N 1
ATOM 7088 C CA . LEU B 1 83 ? -1.541 -61.906 31.797 1 26.67 83 LEU B CA 1
ATOM 7089 C C . LEU B 1 83 ? -1.768 -61.188 33.125 1 26.67 83 LEU B C 1
ATOM 7091 O O . LEU B 1 83 ? -1.223 -60.125 33.344 1 26.67 83 LEU B O 1
ATOM 7095 N N . SER B 1 84 ? -2.621 -61.625 34.094 1 28.61 84 SER B N 1
ATOM 7096 C CA . SER B 1 84 ? -3.07 -60.75 35.156 1 28.61 84 SER B CA 1
ATOM 7097 C C . SER B 1 84 ? -1.956 -60.5 36.156 1 28.61 84 SER B C 1
ATOM 7099 O O . SER B 1 84 ? -2.152 -59.781 37.156 1 28.61 84 SER B O 1
ATOM 7101 N N . LEU B 1 85 ? -0.959 -61.375 36.375 1 29.3 85 LEU B N 1
ATOM 7102 C CA . LEU B 1 85 ? -0.258 -61.219 37.656 1 29.3 85 LEU B CA 1
ATOM 7103 C C . LEU B 1 85 ? 0.535 -59.906 37.688 1 29.3 85 LEU B C 1
ATOM 7105 O O . LEU B 1 85 ? 1.668 -59.844 37.188 1 29.3 85 LEU B O 1
ATOM 7109 N N . ILE B 1 86 ? 0.196 -58.844 37.156 1 35.19 86 ILE B N 1
ATOM 7110 C CA . ILE B 1 86 ? 0.806 -57.562 37.344 1 35.19 86 ILE B CA 1
ATOM 7111 C C . ILE B 1 86 ? 1.097 -57.344 38.844 1 35.19 86 ILE B C 1
ATOM 7113 O O . ILE B 1 86 ? 0.224 -57.531 39.688 1 35.19 86 ILE B O 1
ATOM 7117 N N . SER B 1 87 ? 2.406 -57.219 39.344 1 45 87 SER B N 1
ATOM 7118 C CA . SER B 1 87 ? 2.99 -57.094 40.688 1 45 87 SER B CA 1
ATOM 7119 C C . SER B 1 87 ? 2.141 -56.188 41.562 1 45 87 SER B C 1
ATOM 7121 O O . SER B 1 87 ? 1.628 -55.156 41.125 1 45 87 SER B O 1
ATOM 7123 N N . LYS B 1 88 ? 1.551 -56.656 42.688 1 50.53 88 LYS B N 1
ATOM 7124 C CA . LYS B 1 88 ? 0.589 -56.344 43.75 1 50.53 88 LYS B CA 1
ATOM 7125 C C . LYS B 1 88 ? 0.893 -54.969 44.375 1 50.53 88 LYS B C 1
ATOM 7127 O O . LYS B 1 88 ? -0.022 -54.25 44.75 1 50.53 88 LYS B O 1
ATOM 7132 N N . TYR B 1 89 ? 2.176 -54.594 44.688 1 62.19 89 TYR B N 1
ATOM 7133 C CA . TYR B 1 89 ? 2.391 -53.438 45.562 1 62.19 89 TYR B CA 1
ATOM 7134 C C . TYR B 1 89 ? 2.83 -52.219 44.75 1 62.19 89 TYR B C 1
ATOM 7136 O O . TYR B 1 89 ? 3.492 -51.312 45.281 1 62.19 89 TYR B O 1
ATOM 7144 N N . GLU B 1 90 ? 2.688 -52.094 43.625 1 72.75 90 GLU B N 1
ATOM 7145 C CA . GLU B 1 90 ? 2.979 -50.938 42.781 1 72.75 90 GLU B CA 1
ATOM 7146 C C . GLU B 1 90 ? 1.974 -49.812 43 1 72.75 90 GLU B C 1
ATOM 7148 O O . GLU B 1 90 ? 0.909 -50.062 43.594 1 72.75 90 GLU B O 1
ATOM 7153 N N . PRO B 1 91 ? 2.484 -48.562 42.625 1 83.12 91 PRO B N 1
ATOM 7154 C CA . PRO B 1 91 ? 1.545 -47.469 42.812 1 83.12 91 PRO B CA 1
ATOM 7155 C C . PRO B 1 91 ? 0.189 -47.719 42.156 1 83.12 91 PRO B C 1
ATOM 7157 O O . PRO B 1 91 ? 0.125 -48.312 41.062 1 83.12 91 PRO B O 1
ATOM 7160 N N . PRO B 1 92 ? -0.917 -47.562 42.875 1 81.38 92 PRO B N 1
ATOM 7161 C CA . PRO B 1 92 ? -2.26 -47.812 42.375 1 81.38 92 PRO B CA 1
ATOM 7162 C C . PRO B 1 92 ? -2.648 -46.875 41.219 1 81.38 92 PRO B C 1
ATOM 7164 O O . PRO B 1 92 ? -3.689 -47.062 40.594 1 81.38 92 PRO B O 1
ATOM 7167 N N . TYR B 1 93 ? -1.822 -45.938 40.969 1 82.19 93 TYR B N 1
ATOM 7168 C CA . TYR B 1 93 ? -2.086 -45.062 39.844 1 82.19 93 TYR B CA 1
ATOM 7169 C C . TYR B 1 93 ? -1.18 -45.375 38.656 1 82.19 93 TYR B C 1
ATOM 7171 O O . TYR B 1 93 ? -0.112 -45.969 38.844 1 82.19 93 TYR B O 1
ATOM 7179 N N . PRO B 1 94 ? -1.68 -45.094 37.469 1 80.44 94 PRO B N 1
ATOM 7180 C CA . PRO B 1 94 ? -0.831 -45.312 36.281 1 80.44 94 PRO B CA 1
ATOM 7181 C C . PRO B 1 94 ? 0.481 -44.562 36.344 1 80.44 94 PRO B C 1
ATOM 7183 O O . PRO B 1 94 ? 0.547 -43.469 36.969 1 80.44 94 PRO B O 1
ATOM 7186 N N . ASP B 1 95 ? 1.546 -45.062 35.844 1 81.25 95 ASP B N 1
ATOM 7187 C CA . ASP B 1 95 ? 2.865 -44.438 35.875 1 81.25 95 ASP B CA 1
ATOM 7188 C C . ASP B 1 95 ? 2.846 -43.094 35.125 1 81.25 95 ASP B C 1
ATOM 7190 O O . ASP B 1 95 ? 2.615 -43.031 33.938 1 81.25 95 ASP B O 1
ATOM 7194 N N . ILE B 1 96 ? 3.049 -42.031 35.875 1 80.81 96 ILE B N 1
ATOM 7195 C CA . ILE B 1 96 ? 2.889 -40.656 35.438 1 80.81 96 ILE B CA 1
ATOM 7196 C C . ILE B 1 96 ? 3.92 -40.344 34.344 1 80.81 96 ILE B C 1
ATOM 7198 O O . ILE B 1 96 ? 3.672 -39.5 33.469 1 80.81 96 ILE B O 1
ATOM 7202 N N . ALA B 1 97 ? 5.086 -41 34.25 1 79 97 ALA B N 1
ATOM 7203 C CA . ALA B 1 97 ? 6.148 -40.75 33.281 1 79 97 ALA B CA 1
ATOM 7204 C C . ALA B 1 97 ? 5.793 -41.344 31.906 1 79 97 ALA B C 1
ATOM 7206 O O . ALA B 1 97 ? 6.289 -40.875 30.875 1 79 97 ALA B O 1
ATOM 7207 N N . LYS B 1 98 ? 4.957 -42.312 31.812 1 74.19 98 LYS B N 1
ATOM 7208 C CA . LYS B 1 98 ? 4.613 -43.031 30.578 1 74.19 98 LYS B CA 1
ATOM 7209 C C . LYS B 1 98 ? 3.24 -42.594 30.062 1 74.19 98 LYS B C 1
ATOM 7211 O O . LYS B 1 98 ? 2.643 -43.281 29.234 1 74.19 98 LYS B O 1
ATOM 7216 N N . LEU B 1 99 ? 2.707 -41.531 30.469 1 66.88 99 LEU B N 1
ATOM 7217 C CA . LEU B 1 99 ? 1.353 -41.156 30.094 1 66.88 99 LEU B CA 1
ATOM 7218 C C . LEU B 1 99 ? 1.343 -40.5 28.719 1 66.88 99 LEU B C 1
ATOM 7220 O O . LEU B 1 99 ? 1.984 -39.469 28.531 1 66.88 99 LEU B O 1
ATOM 7224 N N . SER B 1 100 ? 1.135 -41.125 27.547 1 61.75 100 SER B N 1
ATOM 7225 C CA . SER B 1 100 ? 1.065 -40.562 26.219 1 61.75 100 SER B CA 1
ATOM 7226 C C . SER B 1 100 ? -0.272 -39.844 25.969 1 61.75 100 SER B C 1
ATOM 7228 O O . SER B 1 100 ? -0.319 -38.75 25.406 1 61.75 100 SER B O 1
ATOM 7230 N N . ASP B 1 101 ? -1.449 -40.562 26.109 1 62.25 101 ASP B N 1
ATOM 7231 C CA . ASP B 1 101 ? -2.811 -40.094 25.938 1 62.25 101 ASP B CA 1
ATOM 7232 C C . ASP B 1 101 ? -3.572 -40.062 27.266 1 62.25 101 ASP B C 1
ATOM 7234 O O . ASP B 1 101 ? -3.822 -41.125 27.844 1 62.25 101 ASP B O 1
ATOM 7238 N N . ILE B 1 102 ? -3.631 -38.938 27.953 1 64.94 102 ILE B N 1
ATOM 7239 C CA . ILE B 1 102 ? -4.246 -38.844 29.266 1 64.94 102 ILE B CA 1
ATOM 7240 C C . ILE B 1 102 ? -5.762 -38.75 29.125 1 64.94 102 ILE B C 1
ATOM 7242 O O . ILE B 1 102 ? -6.293 -37.75 28.656 1 64.94 102 ILE B O 1
ATOM 7246 N N . ASP B 1 103 ? -6.453 -39.875 29.266 1 67.56 103 ASP B N 1
ATOM 7247 C CA . ASP B 1 103 ? -7.91 -39.906 29.344 1 67.56 103 ASP B CA 1
ATOM 7248 C C . ASP B 1 103 ? -8.422 -39.438 30.688 1 67.56 103 ASP B C 1
ATOM 7250 O O . ASP B 1 103 ? -7.664 -39.406 31.672 1 67.56 103 ASP B O 1
ATOM 7254 N N . ASP B 1 104 ? -9.664 -39.062 30.812 1 71.38 104 ASP B N 1
ATOM 7255 C CA . ASP B 1 104 ? -10.266 -38.5 32 1 71.38 104 ASP B CA 1
ATOM 7256 C C . ASP B 1 104 ? -10.211 -39.5 33.156 1 71.38 104 ASP B C 1
ATOM 7258 O O . ASP B 1 104 ? -10.062 -39.125 34.312 1 71.38 104 ASP B O 1
ATOM 7262 N N . LEU B 1 105 ? -10.273 -40.719 32.75 1 72 105 LEU B N 1
ATOM 7263 C CA . LEU B 1 105 ? -10.234 -41.75 33.781 1 72 105 LEU B CA 1
ATOM 7264 C C . LEU B 1 105 ? -8.852 -41.844 34.406 1 72 105 LEU B C 1
ATOM 7266 O O . LEU B 1 105 ? -8.727 -41.969 35.625 1 72 105 LEU B O 1
ATOM 7270 N N . ILE B 1 106 ? -7.832 -41.656 33.625 1 76.12 106 ILE B N 1
ATOM 7271 C CA . ILE B 1 106 ? -6.453 -41.719 34.125 1 76.12 106 ILE B CA 1
ATOM 7272 C C . ILE B 1 106 ? -6.125 -40.469 34.938 1 76.12 106 ILE B C 1
ATOM 7274 O O . ILE B 1 106 ? -5.48 -40.562 35.969 1 76.12 106 ILE B O 1
ATOM 7278 N N . LYS B 1 107 ? -6.656 -39.406 34.531 1 78.94 107 LYS B N 1
ATOM 7279 C CA . LYS B 1 107 ? -6.473 -38.156 35.25 1 78.94 107 LYS B CA 1
ATOM 7280 C C . LYS B 1 107 ? -7.102 -38.219 36.625 1 78.94 107 LYS B C 1
ATOM 7282 O O . LYS B 1 107 ? -6.496 -37.781 37.625 1 78.94 107 LYS B O 1
ATOM 7287 N N . GLN B 1 108 ? -8.258 -38.75 36.562 1 78.56 108 GLN B N 1
ATOM 7288 C CA . GLN B 1 108 ? -8.961 -38.906 37.812 1 78.56 108 GLN B CA 1
ATOM 7289 C C . GLN B 1 108 ? -8.219 -39.875 38.75 1 78.56 108 GLN B C 1
ATOM 7291 O O . GLN B 1 108 ? -8.094 -39.594 39.938 1 78.56 108 GLN B O 1
ATOM 7296 N N . LYS B 1 109 ? -7.773 -40.875 38.25 1 79.62 109 LYS B N 1
ATOM 7297 C CA . LYS B 1 109 ? -7.055 -41.875 39.062 1 79.62 109 LYS B CA 1
ATOM 7298 C C . LYS B 1 109 ? -5.754 -41.281 39.625 1 79.62 109 LYS B C 1
ATOM 7300 O O . LYS B 1 109 ? -5.398 -41.531 40.781 1 79.62 109 LYS B O 1
ATOM 7305 N N . LEU B 1 110 ? -5.133 -40.406 38.844 1 82.81 110 LEU B N 1
ATOM 7306 C CA . LEU B 1 110 ? -3.869 -39.812 39.25 1 82.81 110 LEU B CA 1
ATOM 7307 C C . LEU B 1 110 ? -4.094 -38.781 40.344 1 82.81 110 LEU B C 1
ATOM 7309 O O . LEU B 1 110 ? -3.266 -38.625 41.25 1 82.81 110 LEU B O 1
ATOM 7313 N N . LEU B 1 111 ? -5.207 -38.156 40.219 1 81.62 111 LEU B N 1
ATOM 7314 C CA . LEU B 1 111 ? -5.484 -37.062 41.156 1 81.62 111 LEU B CA 1
ATOM 7315 C C . LEU B 1 111 ? -6.078 -37.594 42.469 1 81.62 111 LEU B C 1
ATOM 7317 O O . LEU B 1 111 ? -5.832 -37.031 43.531 1 81.62 111 LEU B O 1
ATOM 7321 N N . SER B 1 112 ? -6.93 -38.656 42.312 1 77.88 112 SER B N 1
ATOM 7322 C CA . SER B 1 112 ? -7.707 -39.094 43.469 1 77.88 112 SER B CA 1
ATOM 7323 C C . SER B 1 112 ? -7.055 -40.281 44.156 1 77.88 112 SER B C 1
ATOM 7325 O O . SER B 1 112 ? -7.305 -40.531 45.344 1 77.88 112 SER B O 1
ATOM 7327 N N . THR B 1 113 ? -6.176 -41.031 43.531 1 79.44 113 THR B N 1
ATOM 7328 C CA . THR B 1 113 ? -5.66 -42.25 44.125 1 79.44 113 THR B CA 1
ATOM 7329 C C . THR B 1 113 ? -4.363 -41.969 44.875 1 79.44 113 THR B C 1
ATOM 7331 O O . THR B 1 113 ? -3.4 -41.469 44.312 1 79.44 113 THR B O 1
ATOM 7334 N N . LYS B 1 114 ? -4.449 -42.25 46.156 1 77.81 114 LYS B N 1
ATOM 7335 C CA . LYS B 1 114 ? -3.264 -42.156 47 1 77.81 114 LYS B CA 1
ATOM 7336 C C . LYS B 1 114 ? -2.605 -43.5 47.156 1 77.81 114 LYS B C 1
ATOM 7338 O O . LYS B 1 114 ? -3.289 -44.531 47.219 1 77.81 114 LYS B O 1
ATOM 7343 N N . TRP B 1 115 ? -1.23 -43.438 47.219 1 83.62 115 TRP B N 1
ATOM 7344 C CA . TRP B 1 115 ? -0.469 -44.656 47.469 1 83.62 115 TRP B CA 1
ATOM 7345 C C . TRP B 1 115 ? -0.236 -44.844 48.969 1 83.62 115 TRP B C 1
ATOM 7347 O O . TRP B 1 115 ? 0.802 -44.438 49.5 1 83.62 115 TRP B O 1
ATOM 7357 N N . ASN B 1 116 ? -1.223 -45.375 49.688 1 79.25 116 ASN B N 1
ATOM 7358 C CA . ASN B 1 116 ? -1.169 -45.531 51.125 1 79.25 116 ASN B CA 1
ATOM 7359 C C . ASN B 1 116 ? -0.204 -46.625 51.531 1 79.25 116 ASN B C 1
ATOM 7361 O O . ASN B 1 116 ? 0.374 -46.594 52.625 1 79.25 116 ASN B O 1
ATOM 7365 N N . ASP B 1 117 ? 0.016 -47.625 50.688 1 79.5 117 ASP B N 1
ATOM 7366 C CA . ASP B 1 117 ? 0.866 -48.75 51.031 1 79.5 117 ASP B CA 1
ATOM 7367 C C . ASP B 1 117 ? 2.271 -48.594 50.469 1 79.5 117 ASP B C 1
ATOM 7369 O O . ASP B 1 117 ? 2.939 -49.562 50.125 1 79.5 117 ASP B O 1
ATOM 7373 N N . SER B 1 118 ? 2.756 -47.375 50.281 1 83.31 118 SER B N 1
ATOM 7374 C CA . SER B 1 118 ? 4.062 -47.094 49.688 1 83.31 118 SER B CA 1
ATOM 7375 C C . SER B 1 118 ? 5.188 -47.594 50.562 1 83.31 118 SER B C 1
ATOM 7377 O O . SER B 1 118 ? 6.297 -47.875 50.094 1 83.31 118 SER B O 1
ATOM 7379 N N . HIS B 1 119 ? 4.926 -47.75 51.875 1 81.62 119 HIS B N 1
ATOM 7380 C CA . HIS B 1 119 ? 5.93 -48.25 52.812 1 81.62 119 HIS B CA 1
ATOM 7381 C C . HIS B 1 119 ? 6.301 -49.688 52.562 1 81.62 119 HIS B C 1
ATOM 7383 O O . HIS B 1 119 ? 7.352 -50.156 53 1 81.62 119 HIS B O 1
ATOM 7389 N N . LEU B 1 120 ? 5.484 -50.406 51.875 1 79.12 120 LEU B N 1
ATOM 7390 C CA . LEU B 1 120 ? 5.734 -51.812 51.594 1 79.12 120 LEU B CA 1
ATOM 7391 C C . LEU B 1 120 ? 6.547 -51.969 50.312 1 79.12 120 LEU B C 1
ATOM 7393 O O . LEU B 1 120 ? 7.023 -53.062 50 1 79.12 120 LEU B O 1
ATOM 7397 N N . PHE B 1 121 ? 6.691 -50.906 49.562 1 81.75 121 PHE B N 1
ATOM 7398 C CA . PHE B 1 121 ? 7.449 -50.906 48.312 1 81.75 121 PHE B CA 1
ATOM 7399 C C . PHE B 1 121 ? 8.938 -50.688 48.594 1 81.75 121 PHE B C 1
ATOM 7401 O O . PHE B 1 121 ? 9.305 -49.844 49.406 1 81.75 121 PHE B O 1
ATOM 7408 N N . LYS B 1 122 ? 9.734 -51.5 48.094 1 81.38 122 LYS B N 1
ATOM 7409 C CA . LYS B 1 122 ? 11.18 -51.375 48.188 1 81.38 122 LYS B CA 1
ATOM 7410 C C . LYS B 1 122 ? 11.719 -50.406 47.156 1 81.38 122 LYS B C 1
ATOM 7412 O O . LYS B 1 122 ? 11.875 -50.75 45.969 1 81.38 122 LYS B O 1
ATOM 7417 N N . PHE B 1 123 ? 12.047 -49.156 47.531 1 85.19 123 PHE B N 1
ATOM 7418 C CA . PHE B 1 123 ? 12.555 -48.156 46.625 1 85.19 123 PHE B CA 1
ATOM 7419 C C . PHE B 1 123 ? 14.008 -48.406 46.25 1 85.19 123 PHE B C 1
ATOM 7421 O O . PHE B 1 123 ? 14.789 -48.875 47.094 1 85.19 123 PHE B O 1
ATOM 7428 N N . PRO B 1 124 ? 14.383 -48.188 45 1 85.31 124 PRO B N 1
ATOM 7429 C CA . PRO B 1 124 ? 15.773 -48.406 44.594 1 85.31 124 PRO B CA 1
ATOM 7430 C C . PRO B 1 124 ? 16.75 -47.406 45.25 1 85.31 124 PRO B C 1
ATOM 7432 O O . PRO B 1 124 ? 16.375 -46.281 45.531 1 85.31 124 PRO B O 1
ATOM 7435 N N . SER B 1 125 ? 17.922 -47.844 45.562 1 82.5 125 SER B N 1
ATOM 7436 C CA . SER B 1 125 ? 18.969 -47.031 46.156 1 82.5 125 SER B CA 1
ATOM 7437 C C . SER B 1 125 ? 19.797 -46.312 45.094 1 82.5 125 SER B C 1
ATOM 7439 O O . SER B 1 125 ? 20.062 -46.875 44.031 1 82.5 125 SER B O 1
ATOM 7441 N N . ARG B 1 126 ? 20.047 -44.969 45.312 1 80.44 126 ARG B N 1
ATOM 7442 C CA . ARG B 1 126 ? 20.891 -44.188 44.438 1 80.44 126 ARG B CA 1
ATOM 7443 C C . ARG B 1 126 ? 22.078 -43.594 45.188 1 80.44 126 ARG B C 1
ATOM 7445 O O . ARG B 1 126 ? 21.969 -43.25 46.375 1 80.44 126 ARG B O 1
ATOM 7452 N N . VAL B 1 127 ? 23.203 -43.531 44.531 1 79.38 127 VAL B N 1
ATOM 7453 C CA . VAL B 1 127 ? 24.438 -43.062 45.156 1 79.38 127 VAL B CA 1
ATOM 7454 C C . VAL B 1 127 ? 24.516 -41.531 45 1 79.38 127 VAL B C 1
ATOM 7456 O O . VAL B 1 127 ? 24.391 -41 43.906 1 79.38 127 VAL B O 1
ATOM 7459 N N . PHE B 1 128 ? 24.469 -40.812 46.062 1 78 128 PHE B N 1
ATOM 7460 C CA . PHE B 1 128 ? 24.688 -39.375 46.094 1 78 128 PHE B CA 1
ATOM 7461 C C . PHE B 1 128 ? 26.016 -39.062 46.781 1 78 128 PHE B C 1
ATOM 7463 O O . PHE B 1 128 ? 26.125 -39.156 48 1 78 128 PHE B O 1
ATOM 7470 N N . GLY B 1 129 ? 27.188 -38.75 46.094 1 75.19 129 GLY B N 1
ATOM 7471 C CA . GLY B 1 129 ? 28.516 -38.594 46.656 1 75.19 129 GLY B CA 1
ATOM 7472 C C . GLY B 1 129 ? 29.094 -39.875 47.188 1 75.19 129 GLY B C 1
ATOM 7473 O O . GLY B 1 129 ? 29.328 -40.812 46.438 1 75.19 129 GLY B O 1
ATOM 7474 N N . GLN B 1 130 ? 29.203 -40.156 48.594 1 76.75 130 GLN B N 1
ATOM 7475 C CA . GLN B 1 130 ? 29.766 -41.344 49.219 1 76.75 130 GLN B CA 1
ATOM 7476 C C . GLN B 1 130 ? 28.688 -42.125 49.938 1 76.75 130 GLN B C 1
ATOM 7478 O O . GLN B 1 130 ? 28.969 -43.219 50.469 1 76.75 130 GLN B O 1
ATOM 7483 N N . LYS B 1 131 ? 27.406 -41.656 49.875 1 79.12 131 LYS B N 1
ATOM 7484 C CA . LYS B 1 131 ? 26.359 -42.312 50.656 1 79.12 131 LYS B CA 1
ATOM 7485 C C . LYS B 1 131 ? 25.219 -42.781 49.75 1 79.12 131 LYS B C 1
ATOM 7487 O O . LYS B 1 131 ? 24.891 -42.125 48.75 1 79.12 131 LYS B O 1
ATOM 7492 N N . GLN B 1 132 ? 24.703 -44 50 1 80.31 132 GLN B N 1
ATOM 7493 C CA . GLN B 1 132 ? 23.531 -44.531 49.312 1 80.31 132 GLN B CA 1
ATOM 7494 C C . GLN B 1 132 ? 22.234 -44.031 49.969 1 80.31 132 GLN B C 1
ATOM 7496 O O . GLN B 1 132 ? 22.078 -44.094 51.188 1 80.31 132 GLN B O 1
ATOM 7501 N N . ARG B 1 133 ? 21.406 -43.406 49.188 1 84.88 133 ARG B N 1
ATOM 7502 C CA . ARG B 1 133 ? 20.156 -42.906 49.719 1 84.88 133 ARG B CA 1
ATOM 7503 C C . ARG B 1 133 ? 18.969 -43.469 48.938 1 84.88 133 ARG B C 1
ATOM 7505 O O . ARG B 1 133 ? 19.078 -43.75 47.719 1 84.88 133 ARG B O 1
ATOM 7512 N N . LYS B 1 134 ? 17.891 -43.75 49.719 1 84.88 134 LYS B N 1
ATOM 7513 C CA . LYS B 1 134 ? 16.625 -44.188 49.125 1 84.88 134 LYS B CA 1
ATOM 7514 C C . LYS B 1 134 ? 15.484 -43.25 49.469 1 84.88 134 LYS B C 1
ATOM 7516 O O . LYS B 1 134 ? 15.555 -42.5 50.438 1 84.88 134 LYS B O 1
ATOM 7521 N N . LEU B 1 135 ? 14.508 -43.25 48.594 1 88.31 135 LEU B N 1
ATOM 7522 C CA . LEU B 1 135 ? 13.312 -42.438 48.875 1 88.31 135 LEU B CA 1
ATOM 7523 C C . LEU B 1 135 ? 12.57 -42.969 50.094 1 88.31 135 LEU B C 1
ATOM 7525 O O . LEU B 1 135 ? 12.406 -44.188 50.219 1 88.31 135 LEU B O 1
ATOM 7529 N N . GLN B 1 136 ? 12.211 -42.125 50.969 1 86.62 136 GLN B N 1
ATOM 7530 C CA . GLN B 1 136 ? 11.438 -42.5 52.156 1 86.62 136 GLN B CA 1
ATOM 7531 C C . GLN B 1 136 ? 9.938 -42.438 51.844 1 86.62 136 GLN B C 1
ATOM 7533 O O . GLN B 1 136 ? 9.453 -41.469 51.25 1 86.62 136 GLN B O 1
ATOM 7538 N N . SER B 1 137 ? 9.273 -43.406 52.156 1 85.12 137 SER B N 1
ATOM 7539 C CA . SER B 1 137 ? 7.836 -43.5 51.906 1 85.12 137 SER B CA 1
ATOM 7540 C C . SER B 1 137 ? 7.074 -42.375 52.594 1 85.12 137 SER B C 1
ATOM 7542 O O . SER B 1 137 ? 5.965 -42.031 52.188 1 85.12 137 SER B O 1
ATOM 7544 N N . SER B 1 138 ? 7.59 -41.781 53.594 1 85.88 138 SER B N 1
ATOM 7545 C CA . SER B 1 138 ? 6.918 -40.719 54.344 1 85.88 138 SER B CA 1
ATOM 7546 C C . SER B 1 138 ? 6.656 -39.5 53.469 1 85.88 138 SER B C 1
ATOM 7548 O O . SER B 1 138 ? 5.691 -38.75 53.688 1 85.88 138 SER B O 1
ATOM 7550 N N . TRP B 1 139 ? 7.422 -39.281 52.469 1 87.19 139 TRP B N 1
ATOM 7551 C CA . TRP B 1 139 ? 7.238 -38.156 51.562 1 87.19 139 TRP B CA 1
ATOM 7552 C C . TRP B 1 139 ? 5.961 -38.312 50.75 1 87.19 139 TRP B C 1
ATOM 7554 O O . TRP B 1 139 ? 5.227 -37.312 50.562 1 87.19 139 TRP B O 1
ATOM 7564 N N . LEU B 1 140 ? 5.703 -39.438 50.312 1 87.69 140 LEU B N 1
ATOM 7565 C CA . LEU B 1 140 ? 4.516 -39.719 49.531 1 87.69 140 LEU B CA 1
ATOM 7566 C C . LEU B 1 140 ? 3.254 -39.625 50.375 1 87.69 140 LEU B C 1
ATOM 7568 O O . LEU B 1 140 ? 2.18 -39.312 49.875 1 87.69 140 LEU B O 1
ATOM 7572 N N . GLN B 1 141 ? 3.43 -39.875 51.656 1 81.88 141 GLN B N 1
ATOM 7573 C CA . GLN B 1 141 ? 2.293 -39.812 52.562 1 81.88 141 GLN B CA 1
ATOM 7574 C C . GLN B 1 141 ? 2.037 -38.375 53 1 81.88 141 GLN B C 1
ATOM 7576 O O . GLN B 1 141 ? 0.885 -37.969 53.156 1 81.88 141 GLN B O 1
ATOM 7581 N N . ASN B 1 142 ? 3.072 -37.625 53.156 1 84.56 142 ASN B N 1
ATOM 7582 C CA . ASN B 1 142 ? 2.943 -36.281 53.688 1 84.56 142 ASN B CA 1
ATOM 7583 C C . ASN B 1 142 ? 2.564 -35.281 52.625 1 84.56 142 ASN B C 1
ATOM 7585 O O . ASN B 1 142 ? 2.012 -34.219 52.906 1 84.56 142 ASN B O 1
ATOM 7589 N N . HIS B 1 143 ? 2.859 -35.562 51.438 1 85.62 143 HIS B N 1
ATOM 7590 C CA . HIS B 1 143 ? 2.559 -34.656 50.312 1 85.62 143 HIS B CA 1
ATOM 7591 C C . HIS B 1 143 ? 1.623 -35.312 49.312 1 85.62 143 HIS B C 1
ATOM 7593 O O . HIS B 1 143 ? 2.074 -36.062 48.438 1 85.62 143 HIS B O 1
ATOM 7599 N N . PRO B 1 144 ? 0.338 -34.969 49.375 1 82.81 144 PRO B N 1
ATOM 7600 C CA . PRO B 1 144 ? -0.673 -35.688 48.594 1 82.81 144 PRO B CA 1
ATOM 7601 C C . PRO B 1 144 ? -0.505 -35.469 47.094 1 82.81 144 PRO B C 1
ATOM 7603 O O . PRO B 1 144 ? -0.997 -36.281 46.281 1 82.81 144 PRO B O 1
ATOM 7606 N N . TRP B 1 145 ? 0.206 -34.469 46.75 1 87.31 145 TRP B N 1
ATOM 7607 C CA . TRP B 1 145 ? 0.383 -34.188 45.312 1 87.31 145 TRP B CA 1
ATOM 7608 C C . TRP B 1 145 ? 1.523 -35 44.75 1 87.31 145 TRP B C 1
ATOM 7610 O O . TRP B 1 145 ? 1.671 -35.094 43.5 1 87.31 145 TRP B O 1
ATOM 7620 N N . MET B 1 146 ? 2.266 -35.656 45.469 1 88.62 146 MET B N 1
ATOM 7621 C CA . MET B 1 146 ? 3.479 -36.344 45.062 1 88.62 146 MET B CA 1
ATOM 7622 C C . MET B 1 146 ? 3.15 -37.75 44.531 1 88.62 146 MET B C 1
ATOM 7624 O O . MET B 1 146 ? 2.42 -38.5 45.188 1 88.62 146 MET B O 1
ATOM 7628 N N . ARG B 1 147 ? 3.578 -38.031 43.312 1 89.31 147 ARG B N 1
ATOM 7629 C CA . ARG B 1 147 ? 3.439 -39.344 42.719 1 89.31 147 ARG B CA 1
ATOM 7630 C C . ARG B 1 147 ? 4.797 -39.906 42.312 1 89.31 147 ARG B C 1
ATOM 7632 O O . ARG B 1 147 ? 5.656 -39.188 41.812 1 89.31 147 ARG B O 1
ATOM 7639 N N . TYR B 1 148 ? 5.035 -41.156 42.531 1 89.06 148 TYR B N 1
ATOM 7640 C CA . TYR B 1 148 ? 6.262 -41.875 42.219 1 89.06 148 TYR B CA 1
ATOM 7641 C C . TYR B 1 148 ? 6.098 -42.656 40.906 1 89.06 148 TYR B C 1
ATOM 7643 O O . TYR B 1 148 ? 5.094 -43.375 40.75 1 89.06 148 TYR B O 1
ATOM 7651 N N . SER B 1 149 ? 7.102 -42.5 40.031 1 87.44 149 SER B N 1
ATOM 7652 C CA . SER B 1 149 ? 7.164 -43.281 38.812 1 87.44 149 SER B CA 1
ATOM 7653 C C . SER B 1 149 ? 8.164 -44.406 38.938 1 87.44 149 SER B C 1
ATOM 7655 O O . SER B 1 149 ? 9.352 -44.188 39.188 1 87.44 149 SER B O 1
ATOM 7657 N N . VAL B 1 150 ? 7.715 -45.562 38.781 1 84.94 150 VAL B N 1
ATOM 7658 C CA . VAL B 1 150 ? 8.562 -46.719 38.906 1 84.94 150 VAL B CA 1
ATOM 7659 C C . VAL B 1 150 ? 9.5 -46.812 37.688 1 84.94 150 VAL B C 1
ATOM 7661 O O . VAL B 1 150 ? 10.656 -47.219 37.812 1 84.94 150 VAL B O 1
ATOM 7664 N N . SER B 1 151 ? 9.047 -46.312 36.594 1 83.06 151 SER B N 1
ATOM 7665 C CA . SER B 1 151 ? 9.836 -46.406 35.375 1 83.06 151 SER B CA 1
ATOM 7666 C C . SER B 1 151 ? 11.023 -45.469 35.406 1 83.06 151 SER B C 1
ATOM 7668 O O . SER B 1 151 ? 12.125 -45.812 34.969 1 83.06 151 SER B O 1
ATOM 7670 N N . THR B 1 152 ? 10.875 -44.312 36 1 85.88 152 THR B N 1
ATOM 7671 C CA . THR B 1 152 ? 11.945 -43.312 36.031 1 85.88 152 THR B CA 1
ATOM 7672 C C . THR B 1 152 ? 12.562 -43.188 37.406 1 85.88 152 THR B C 1
ATOM 7674 O O . THR B 1 152 ? 13.57 -42.531 37.594 1 85.88 152 THR B O 1
ATOM 7677 N N . ASP B 1 153 ? 12.133 -43.875 38.25 1 88.62 153 ASP B N 1
ATOM 7678 C CA . ASP B 1 153 ? 12.57 -43.75 39.656 1 88.62 153 ASP B CA 1
ATOM 7679 C C . ASP B 1 153 ? 12.703 -42.281 40.062 1 88.62 153 ASP B C 1
ATOM 7681 O O . ASP B 1 153 ? 13.781 -41.844 40.469 1 88.62 153 ASP B O 1
ATOM 7685 N N . ALA B 1 154 ? 11.703 -41.562 39.906 1 90.25 154 ALA B N 1
ATOM 7686 C CA . ALA B 1 154 ? 11.688 -40.156 40.188 1 90.25 154 ALA B CA 1
ATOM 7687 C C . ALA B 1 154 ? 10.305 -39.688 40.656 1 90.25 154 ALA B C 1
ATOM 7689 O O . ALA B 1 154 ? 9.328 -40.438 40.531 1 90.25 154 ALA B O 1
ATOM 7690 N N . LEU B 1 155 ? 10.25 -38.531 41.219 1 90.94 155 LEU B N 1
ATOM 7691 C CA . LEU B 1 155 ? 9.016 -37.969 41.781 1 90.94 155 LEU B CA 1
ATOM 7692 C C . LEU B 1 155 ? 8.43 -36.906 40.812 1 90.94 155 LEU B C 1
ATOM 7694 O O . LEU B 1 155 ? 9.172 -36.156 40.188 1 90.94 155 LEU B O 1
ATOM 7698 N N . TYR B 1 156 ? 7.141 -37.031 40.781 1 90.44 156 TYR B N 1
ATOM 7699 C CA . TYR B 1 156 ? 6.371 -36.062 40 1 90.44 156 TYR B CA 1
ATOM 7700 C C . TYR B 1 156 ? 5.277 -35.406 40.844 1 90.44 156 TYR B C 1
ATOM 7702 O O . TYR B 1 156 ? 4.852 -36 41.844 1 90.44 156 TYR B O 1
ATOM 7710 N N . CYS B 1 157 ? 4.801 -34.25 40.469 1 87.69 157 CYS B N 1
ATOM 7711 C CA . CYS B 1 157 ? 3.59 -33.656 41.031 1 87.69 157 CYS B CA 1
ATOM 7712 C C . CYS B 1 157 ? 2.385 -33.938 40.125 1 87.69 157 CYS B C 1
ATOM 7714 O O . CYS B 1 157 ? 2.352 -33.531 38.969 1 87.69 157 CYS B O 1
ATOM 7716 N N . ALA B 1 158 ? 1.441 -34.656 40.625 1 86.69 158 ALA B N 1
ATOM 7717 C CA . ALA B 1 158 ? 0.262 -35.031 39.844 1 86.69 158 ALA B CA 1
ATOM 7718 C C . ALA B 1 158 ? -0.473 -33.781 39.344 1 86.69 158 ALA B C 1
ATOM 7720 O O . ALA B 1 158 ? -0.967 -33.75 38.219 1 86.69 158 ALA B O 1
ATOM 7721 N N . TYR B 1 159 ? -0.496 -32.719 40.094 1 84.12 159 TYR B N 1
ATOM 7722 C CA . TYR B 1 159 ? -1.216 -31.5 39.75 1 84.12 159 TYR B CA 1
ATOM 7723 C C . TYR B 1 159 ? -0.499 -30.766 38.625 1 84.12 159 TYR B C 1
ATOM 7725 O O . TYR B 1 159 ? -1.124 -30.359 37.625 1 84.12 159 TYR B O 1
ATOM 7733 N N . CYS B 1 160 ? 0.758 -30.641 38.719 1 82.88 160 CYS B N 1
ATOM 7734 C CA . CYS B 1 160 ? 1.521 -29.797 37.812 1 82.88 160 CYS B CA 1
ATOM 7735 C C . CYS B 1 160 ? 1.799 -30.547 36.5 1 82.88 160 CYS B C 1
ATOM 7737 O O . CYS B 1 160 ? 1.925 -29.922 35.438 1 82.88 160 CYS B O 1
ATOM 7739 N N . VAL B 1 161 ? 1.93 -31.812 36.5 1 83.62 161 VAL B N 1
ATOM 7740 C CA . VAL B 1 161 ? 2.109 -32.594 35.281 1 83.62 161 VAL B CA 1
ATOM 7741 C C . VAL B 1 161 ? 0.849 -32.531 34.406 1 83.62 161 VAL B C 1
ATOM 7743 O O . VAL B 1 161 ? 0.93 -32.469 33.188 1 83.62 161 VAL B O 1
ATOM 7746 N N . LEU B 1 162 ? -0.246 -32.5 35.062 1 79.69 162 LEU B N 1
ATOM 7747 C CA . LEU B 1 162 ? -1.517 -32.562 34.344 1 79.69 162 LEU B CA 1
ATOM 7748 C C . LEU B 1 162 ? -1.985 -31.172 33.938 1 79.69 162 LEU B C 1
ATOM 7750 O O . LEU B 1 162 ? -2.631 -31.016 32.906 1 79.69 162 LEU B O 1
ATOM 7754 N N . PHE B 1 163 ? -1.698 -30.141 34.75 1 76.25 163 PHE B N 1
ATOM 7755 C CA . PHE B 1 163 ? -2.365 -28.859 34.531 1 76.25 163 PHE B CA 1
ATOM 7756 C C . PHE B 1 163 ? -1.348 -27.75 34.312 1 76.25 163 PHE B C 1
ATOM 7758 O O . PHE B 1 163 ? -1.719 -26.578 34.156 1 76.25 163 PHE B O 1
ATOM 7765 N N . SER B 1 164 ? -0.093 -27.969 34.375 1 74.06 164 SER B N 1
ATOM 7766 C CA . SER B 1 164 ? 0.912 -26.922 34.219 1 74.06 164 SER B CA 1
ATOM 7767 C C . SER B 1 164 ? 1.051 -26.516 32.75 1 74.06 164 SER B C 1
ATOM 7769 O O . SER B 1 164 ? 0.941 -27.344 31.859 1 74.06 164 SER B O 1
ATOM 7771 N N . SER B 1 165 ? 1.151 -25.234 32.438 1 67.44 165 SER B N 1
ATOM 7772 C CA . SER B 1 165 ? 1.383 -24.734 31.094 1 67.44 165 SER B CA 1
ATOM 7773 C C . SER B 1 165 ? 2.758 -25.141 30.578 1 67.44 165 SER B C 1
ATOM 7775 O O . SER B 1 165 ? 3.693 -25.312 31.375 1 67.44 165 SER B O 1
ATOM 7777 N N . LYS B 1 166 ? 3.045 -25.391 29.281 1 60.75 166 LYS B N 1
ATOM 7778 C CA . LYS B 1 166 ? 4.289 -25.828 28.656 1 60.75 166 LYS B CA 1
ATOM 7779 C C . LYS B 1 166 ? 5.426 -24.859 28.938 1 60.75 166 LYS B C 1
ATOM 7781 O O . LYS B 1 166 ? 6.59 -25.25 29 1 60.75 166 LYS B O 1
ATOM 7786 N N . ASP B 1 167 ? 5.227 -23.625 29.156 1 60.12 167 ASP B N 1
ATOM 7787 C CA . ASP B 1 167 ? 6.227 -22.578 29.297 1 60.12 167 ASP B CA 1
ATOM 7788 C C . ASP B 1 167 ? 6.453 -22.234 30.766 1 60.12 167 ASP B C 1
ATOM 7790 O O . ASP B 1 167 ? 6.996 -21.172 31.094 1 60.12 167 ASP B O 1
ATOM 7794 N N . SER B 1 168 ? 6.23 -23.016 31.641 1 61.88 168 SER B N 1
ATOM 7795 C CA . SER B 1 168 ? 6.344 -22.719 33.062 1 61.88 168 SER B CA 1
ATOM 7796 C C . SER B 1 168 ? 7.801 -22.672 33.5 1 61.88 168 SER B C 1
ATOM 7798 O O . SER B 1 168 ? 8.625 -23.453 33.031 1 61.88 168 SER B O 1
ATOM 7800 N N . LYS B 1 169 ? 8.258 -21.688 34.25 1 64.62 169 LYS B N 1
ATOM 7801 C CA . LYS B 1 169 ? 9.617 -21.406 34.719 1 64.62 169 LYS B CA 1
ATOM 7802 C C . LYS B 1 169 ? 10.109 -22.531 35.625 1 64.62 169 LYS B C 1
ATOM 7804 O O . LYS B 1 169 ? 11.289 -22.875 35.594 1 64.62 169 LYS B O 1
ATOM 7809 N N . GLU B 1 170 ? 9.148 -23 36.438 1 69.56 170 GLU B N 1
ATOM 7810 C CA . GLU B 1 170 ? 9.547 -24.078 37.312 1 69.56 170 GLU B CA 1
ATOM 7811 C C . GLU B 1 170 ? 9.234 -25.438 36.719 1 69.56 170 GLU B C 1
ATOM 7813 O O . GLU B 1 170 ? 8.07 -25.781 36.469 1 69.56 170 GLU B O 1
ATOM 7818 N N . LYS B 1 171 ? 10.188 -26.172 36.438 1 74.62 171 LYS B N 1
ATOM 7819 C CA . LYS B 1 171 ? 10.039 -27.438 35.719 1 74.62 171 LYS B CA 1
ATOM 7820 C C . LYS B 1 171 ? 10.219 -28.625 36.656 1 74.62 171 LYS B C 1
ATOM 7822 O O . LYS B 1 171 ? 9.984 -29.766 36.25 1 74.62 171 LYS B O 1
ATOM 7827 N N . SER B 1 172 ? 10.547 -28.281 37.844 1 84.56 172 SER B N 1
ATOM 7828 C CA . SER B 1 172 ? 10.758 -29.391 38.75 1 84.56 172 SER B CA 1
ATOM 7829 C C . SER B 1 172 ? 9.445 -30.078 39.125 1 84.56 172 SER B C 1
ATOM 7831 O O . SER B 1 172 ? 8.414 -29.406 39.281 1 84.56 172 SER B O 1
ATOM 7833 N N . PHE B 1 173 ? 9.336 -31.359 39.156 1 88.81 173 PHE B N 1
ATOM 7834 C CA . PHE B 1 173 ? 8.219 -32.25 39.469 1 88.81 173 PHE B CA 1
ATOM 7835 C C . PHE B 1 173 ? 7.207 -32.25 38.344 1 88.81 173 PHE B C 1
ATOM 7837 O O . PHE B 1 173 ? 6.191 -32.938 38.406 1 88.81 173 PHE B O 1
ATOM 7844 N N . SER B 1 174 ? 7.359 -31.516 37.344 1 83.38 174 SER B N 1
ATOM 7845 C CA . SER B 1 174 ? 6.438 -31.516 36.219 1 83.38 174 SER B CA 1
ATOM 7846 C C . SER B 1 174 ? 7.09 -32.125 34.969 1 83.38 174 SER B C 1
ATOM 7848 O O . SER B 1 174 ? 7.023 -33.312 34.75 1 83.38 174 SER B O 1
ATOM 7850 N N . LYS B 1 175 ? 7.883 -31.25 34.188 1 78.75 175 LYS B N 1
ATOM 7851 C CA . LYS B 1 175 ? 8.578 -31.75 33 1 78.75 175 LYS B CA 1
ATOM 7852 C C . LYS B 1 175 ? 9.891 -32.438 33.375 1 78.75 175 LYS B C 1
ATOM 7854 O O . LYS B 1 175 ? 10.305 -33.375 32.719 1 78.75 175 LYS B O 1
ATOM 7859 N N . THR B 1 176 ? 10.523 -31.969 34.438 1 83.94 176 THR B N 1
ATOM 7860 C CA . THR B 1 176 ? 11.742 -32.562 34.938 1 83.94 176 THR B CA 1
ATOM 7861 C C . THR B 1 176 ? 11.469 -33.344 36.219 1 83.94 176 THR B C 1
ATOM 7863 O O . THR B 1 176 ? 11.156 -32.75 37.281 1 83.94 176 THR B O 1
ATOM 7866 N N . PRO B 1 177 ? 11.547 -34.594 36.156 1 86.44 177 PRO B N 1
ATOM 7867 C CA . PRO B 1 177 ? 11.352 -35.375 37.375 1 86.44 177 PRO B CA 1
ATOM 7868 C C . PRO B 1 177 ? 12.438 -35.125 38.438 1 86.44 177 PRO B C 1
ATOM 7870 O O . PRO B 1 177 ? 13.578 -34.812 38.062 1 86.44 177 PRO B O 1
ATOM 7873 N N . VAL B 1 178 ? 12.109 -35.281 39.625 1 89.19 178 VAL B N 1
ATOM 7874 C CA . VAL B 1 178 ? 13.055 -35.031 40.719 1 89.19 178 VAL B CA 1
ATOM 7875 C C . VAL B 1 178 ? 13.516 -36.375 41.312 1 89.19 178 VAL B C 1
ATOM 7877 O O . VAL B 1 178 ? 12.695 -37.156 41.781 1 89.19 178 VAL B O 1
ATOM 7880 N N . SER B 1 179 ? 14.82 -36.531 41.156 1 86.56 179 SER B N 1
ATOM 7881 C CA . SER B 1 179 ? 15.43 -37.719 41.719 1 86.56 179 SER B CA 1
ATOM 7882 C C . SER B 1 179 ? 16.562 -37.375 42.688 1 86.56 179 SER B C 1
ATOM 7884 O O . SER B 1 179 ? 17.359 -38.25 43.031 1 86.56 179 SER B O 1
ATOM 7886 N N . ASP B 1 180 ? 16.656 -36.125 43.094 1 85.94 180 ASP B N 1
ATOM 7887 C CA . ASP B 1 180 ? 17.641 -35.688 44.062 1 85.94 180 ASP B CA 1
ATOM 7888 C C . ASP B 1 180 ? 17.109 -35.875 45.5 1 85.94 180 ASP B C 1
ATOM 7890 O O . ASP B 1 180 ? 16.406 -35 46 1 85.94 180 ASP B O 1
ATOM 7894 N N . TRP B 1 181 ? 17.469 -36.938 46.062 1 86.75 181 TRP B N 1
ATOM 7895 C CA . TRP B 1 181 ? 16.953 -37.312 47.375 1 86.75 181 TRP B CA 1
ATOM 7896 C C . TRP B 1 181 ? 17.641 -36.531 48.5 1 86.75 181 TRP B C 1
ATOM 7898 O O . TRP B 1 181 ? 17.109 -36.344 49.594 1 86.75 181 TRP B O 1
ATOM 7908 N N . LYS B 1 182 ? 18.922 -35.969 48.219 1 83.06 182 LYS B N 1
ATOM 7909 C CA . LYS B 1 182 ? 19.688 -35.219 49.188 1 83.06 182 LYS B CA 1
ATOM 7910 C C . LYS B 1 182 ? 19.047 -33.875 49.469 1 83.06 182 LYS B C 1
ATOM 7912 O O . LYS B 1 182 ? 18.906 -33.469 50.625 1 83.06 182 LYS B O 1
ATOM 7917 N N . ASN B 1 183 ? 18.609 -33.219 48.5 1 85.56 183 ASN B N 1
ATOM 7918 C CA . ASN B 1 183 ? 18.047 -31.859 48.656 1 85.56 183 ASN B CA 1
ATOM 7919 C C . ASN B 1 183 ? 16.531 -31.859 48.469 1 85.56 183 ASN B C 1
ATOM 7921 O O . ASN B 1 183 ? 15.945 -30.828 48.156 1 85.56 183 ASN B O 1
ATOM 7925 N N . LEU B 1 184 ? 15.891 -32.938 48.656 1 86.5 184 LEU B N 1
ATOM 7926 C CA . LEU B 1 184 ? 14.461 -33.062 48.438 1 86.5 184 LEU B CA 1
ATOM 7927 C C . LEU B 1 184 ? 13.656 -32.125 49.312 1 86.5 184 LEU B C 1
ATOM 7929 O O . LEU B 1 184 ? 12.719 -31.469 48.812 1 86.5 184 LEU B O 1
ATOM 7933 N N . PRO B 1 185 ? 14.008 -31.938 50.531 1 85.19 185 PRO B N 1
ATOM 7934 C CA . PRO B 1 185 ? 13.211 -31.031 51.344 1 85.19 185 PRO B CA 1
ATOM 7935 C C . PRO B 1 185 ? 13.219 -29.594 50.812 1 85.19 185 PRO B C 1
ATOM 7937 O O . PRO B 1 185 ? 12.195 -28.922 50.844 1 85.19 185 PRO B O 1
ATOM 7940 N N . LEU B 1 186 ? 14.289 -29.203 50.312 1 81.75 186 LEU B N 1
ATOM 7941 C CA . LEU B 1 186 ? 14.406 -27.859 49.781 1 81.75 186 LEU B CA 1
ATOM 7942 C C . LEU B 1 186 ? 13.625 -27.719 48.469 1 81.75 186 LEU B C 1
ATOM 7944 O O . LEU B 1 186 ? 12.961 -26.703 48.25 1 81.75 186 LEU B O 1
ATOM 7948 N N . ILE B 1 187 ? 13.656 -28.719 47.688 1 86.06 187 ILE B N 1
ATOM 7949 C CA . ILE B 1 187 ? 12.984 -28.688 46.406 1 86.06 187 ILE B CA 1
ATOM 7950 C C . ILE B 1 187 ? 11.469 -28.719 46.625 1 86.06 187 ILE B C 1
ATOM 7952 O O . ILE B 1 187 ? 10.734 -28 45.906 1 86.06 187 ILE B O 1
ATOM 7956 N N . VAL B 1 188 ? 11.062 -29.484 47.562 1 87.88 188 VAL B N 1
ATOM 7957 C CA . VAL B 1 188 ? 9.641 -29.609 47.875 1 87.88 188 VAL B CA 1
ATOM 7958 C C . VAL B 1 188 ? 9.125 -28.266 48.406 1 87.88 188 VAL B C 1
ATOM 7960 O O . VAL B 1 188 ? 8.062 -27.797 48 1 87.88 188 VAL B O 1
ATOM 7963 N N . LYS B 1 189 ? 9.836 -27.656 49.219 1 83.25 189 LYS B N 1
ATOM 7964 C CA . LYS B 1 189 ? 9.422 -26.375 49.781 1 83.25 189 LYS B CA 1
ATOM 7965 C C . LYS B 1 189 ? 9.328 -25.297 48.719 1 83.25 189 LYS B C 1
ATOM 7967 O O . LYS B 1 189 ? 8.383 -24.5 48.688 1 83.25 189 LYS B O 1
ATOM 7972 N N . ARG B 1 190 ? 10.234 -25.312 47.875 1 82.94 190 ARG B N 1
ATOM 7973 C CA . ARG B 1 190 ? 10.227 -24.359 46.781 1 82.94 190 ARG B CA 1
ATOM 7974 C C . ARG B 1 190 ? 9.039 -24.594 45.844 1 82.94 190 ARG B C 1
ATOM 7976 O O . ARG B 1 190 ? 8.398 -23.656 45.406 1 82.94 190 ARG B O 1
ATOM 7983 N N . HIS B 1 191 ? 8.742 -25.812 45.562 1 86.19 191 HIS B N 1
ATOM 7984 C CA . HIS B 1 191 ? 7.641 -26.172 44.688 1 86.19 191 HIS B CA 1
ATOM 7985 C C . HIS B 1 191 ? 6.297 -25.797 45.281 1 86.19 191 HIS B C 1
ATOM 7987 O O . HIS B 1 191 ? 5.453 -25.203 44.625 1 86.19 191 HIS B O 1
ATOM 7993 N N . GLU B 1 192 ? 6.141 -26.047 46.5 1 83.56 192 GLU B N 1
ATOM 7994 C CA . GLU B 1 192 ? 4.879 -25.781 47.188 1 83.56 192 GLU B CA 1
ATOM 7995 C C . GLU B 1 192 ? 4.621 -24.281 47.312 1 83.56 192 GLU B C 1
ATOM 7997 O O . GLU B 1 192 ? 3.471 -23.844 47.344 1 83.56 192 GLU B O 1
ATOM 8002 N N . SER B 1 193 ? 5.695 -23.562 47.281 1 80.31 193 SER B N 1
ATOM 8003 C CA . SER B 1 193 ? 5.555 -22.125 47.438 1 80.31 193 SER B CA 1
ATOM 8004 C C . SER B 1 193 ? 5.457 -21.422 46.062 1 80.31 193 SER B C 1
ATOM 8006 O O . SER B 1 193 ? 5.176 -20.234 46 1 80.31 193 SER B O 1
ATOM 8008 N N . SER B 1 194 ? 5.621 -22.141 45.062 1 80.06 194 SER B N 1
ATOM 8009 C CA . SER B 1 194 ? 5.598 -21.562 43.75 1 80.06 194 SER B CA 1
ATOM 8010 C C . SER B 1 194 ? 4.176 -21.219 43.312 1 80.06 194 SER B C 1
ATOM 8012 O O . SER B 1 194 ? 3.232 -21.938 43.656 1 80.06 194 SER B O 1
ATOM 8014 N N . THR B 1 195 ? 3.941 -20.125 42.625 1 78.19 195 THR B N 1
ATOM 8015 C CA . THR B 1 195 ? 2.639 -19.656 42.156 1 78.19 195 THR B CA 1
ATOM 8016 C C . THR B 1 195 ? 2.053 -20.625 41.125 1 78.19 195 THR B C 1
ATOM 8018 O O . THR B 1 195 ? 0.834 -20.812 41.062 1 78.19 195 THR B O 1
ATOM 8021 N N . GLN B 1 196 ? 2.881 -21.25 40.469 1 76.94 196 GLN B N 1
ATOM 8022 C CA . GLN B 1 196 ? 2.438 -22.203 39.438 1 76.94 196 GLN B CA 1
ATOM 8023 C C . GLN B 1 196 ? 1.785 -23.422 40.094 1 76.94 196 GLN B C 1
ATOM 8025 O O . GLN B 1 196 ? 0.729 -23.875 39.656 1 76.94 196 GLN B O 1
ATOM 8030 N N . HIS B 1 197 ? 2.355 -23.922 41.062 1 81.94 197 HIS B N 1
ATOM 8031 C CA . HIS B 1 197 ? 1.798 -25.062 41.781 1 81.94 197 HIS B CA 1
ATOM 8032 C C . HIS B 1 197 ? 0.465 -24.703 42.406 1 81.94 197 HIS B C 1
ATOM 8034 O O . HIS B 1 197 ? -0.499 -25.469 42.312 1 81.94 197 HIS B O 1
ATOM 8040 N N . GLN B 1 198 ? 0.439 -23.625 42.938 1 79.75 198 GLN B N 1
ATOM 8041 C CA . GLN B 1 198 ? -0.796 -23.203 43.562 1 79.75 198 GLN B CA 1
ATOM 8042 C C . GLN B 1 198 ? -1.937 -23.094 42.562 1 79.75 198 GLN B C 1
ATOM 8044 O O . GLN B 1 198 ? -3.07 -23.484 42.844 1 79.75 198 GLN B O 1
ATOM 8049 N N . GLY B 1 199 ? -1.581 -22.594 41.438 1 77.31 199 GLY B N 1
ATOM 8050 C CA . GLY B 1 199 ? -2.574 -22.547 40.375 1 77.31 199 GLY B CA 1
ATOM 8051 C C . GLY B 1 199 ? -3.043 -23.906 39.938 1 77.31 199 GLY B C 1
ATOM 8052 O O . GLY B 1 199 ? -4.238 -24.125 39.719 1 77.31 199 GLY B O 1
ATOM 8053 N N . CYS B 1 200 ? -2.125 -24.797 39.844 1 80.25 200 CYS B N 1
ATOM 8054 C CA . CYS B 1 200 ? -2.453 -26.141 39.438 1 80.25 200 CYS B CA 1
ATOM 8055 C C . CYS B 1 200 ? -3.26 -26.875 40.5 1 80.25 200 CYS B C 1
ATOM 8057 O O . CYS B 1 200 ? -4.09 -27.734 40.188 1 80.25 200 CYS B O 1
ATOM 8059 N N . VAL B 1 201 ? -3.068 -26.531 41.719 1 79.69 201 VAL B N 1
ATOM 8060 C CA . VAL B 1 201 ? -3.85 -27.109 42.812 1 79.69 201 VAL B CA 1
ATOM 8061 C C . VAL B 1 201 ? -5.305 -26.656 42.688 1 79.69 201 VAL B C 1
ATOM 8063 O O . VAL B 1 201 ? -6.223 -27.469 42.844 1 79.69 201 VAL B O 1
ATOM 8066 N N . VAL B 1 202 ? -5.453 -25.516 42.406 1 75.25 202 VAL B N 1
ATOM 8067 C CA . VAL B 1 202 ? -6.801 -25 42.25 1 75.25 202 VAL B CA 1
ATOM 8068 C C . VAL B 1 202 ? -7.469 -25.656 41.031 1 75.25 202 VAL B C 1
ATOM 8070 O O . VAL B 1 202 ? -8.617 -26.094 41.125 1 75.25 202 VAL B O 1
ATOM 8073 N N . SER B 1 203 ? -6.664 -25.766 40 1 75.06 203 SER B N 1
ATOM 8074 C CA . SER B 1 203 ? -7.18 -26.391 38.812 1 75.06 203 SER B CA 1
ATOM 8075 C C . SER B 1 203 ? -7.543 -27.844 39.062 1 75.06 203 SER B C 1
ATOM 8077 O O . SER B 1 203 ? -8.555 -28.344 38.531 1 75.06 203 SER B O 1
ATOM 8079 N N . SER B 1 204 ? -6.785 -28.484 39.75 1 77.44 204 SER B N 1
ATOM 8080 C CA . SER B 1 204 ? -7.023 -29.891 40.094 1 77.44 204 SER B CA 1
ATOM 8081 C C . SER B 1 204 ? -8.242 -30.047 41 1 77.44 204 SER B C 1
ATOM 8083 O O . SER B 1 204 ? -9.039 -30.969 40.812 1 77.44 204 SER B O 1
ATOM 8085 N N . SER B 1 205 ? -8.383 -29.219 41.906 1 73.06 205 SER B N 1
ATOM 8086 C CA . SER B 1 205 ? -9.539 -29.25 42.781 1 73.06 205 SER B CA 1
ATOM 8087 C C . SER B 1 205 ? -10.828 -28.969 42.031 1 73.06 205 SER B C 1
ATOM 8089 O O . SER B 1 205 ? -11.852 -29.609 42.281 1 73.06 205 SER B O 1
ATOM 8091 N N . GLU B 1 206 ? -10.648 -28.156 41.188 1 65.38 206 GLU B N 1
ATOM 8092 C CA . GLU B 1 206 ? -11.789 -27.844 40.344 1 65.38 206 GLU B CA 1
ATOM 8093 C C . GLU B 1 206 ? -12.125 -29.016 39.438 1 65.38 206 GLU B C 1
ATOM 8095 O O . GLU B 1 206 ? -13.297 -29.344 39.25 1 65.38 206 GLU B O 1
ATOM 8100 N N . TYR B 1 207 ? -11.109 -29.594 38.875 1 69.94 207 TYR B N 1
ATOM 8101 C CA . TYR B 1 207 ? -11.289 -30.766 38.031 1 69.94 207 TYR B CA 1
ATOM 8102 C C . TYR B 1 207 ? -11.953 -31.906 38.812 1 69.94 207 TYR B C 1
ATOM 8104 O O . TYR B 1 207 ? -12.898 -32.531 38.344 1 69.94 207 TYR B O 1
ATOM 8112 N N . LEU B 1 208 ? -11.508 -32.156 39.938 1 69.12 208 LEU B N 1
ATOM 8113 C CA . LEU B 1 208 ? -12.055 -33.219 40.781 1 69.12 208 LEU B CA 1
ATOM 8114 C C . LEU B 1 208 ? -13.469 -32.875 41.219 1 69.12 208 LEU B C 1
ATOM 8116 O O . LEU B 1 208 ? -14.336 -33.75 41.281 1 69.12 208 LEU B O 1
ATOM 8120 N N . ARG B 1 209 ? -13.594 -31.719 41.562 1 63.31 209 ARG B N 1
ATOM 8121 C CA . ARG B 1 209 ? -14.945 -31.281 41.906 1 63.31 209 ARG B CA 1
ATOM 8122 C C . ARG B 1 209 ? -15.906 -31.5 40.75 1 63.31 209 ARG B C 1
ATOM 8124 O O . ARG B 1 209 ? -17.031 -31.969 40.938 1 63.31 209 ARG B O 1
ATOM 8131 N N . ILE B 1 210 ? -15.438 -31.172 39.594 1 58.19 210 ILE B N 1
ATOM 8132 C CA . ILE B 1 210 ? -16.25 -31.375 38.406 1 58.19 210 ILE B CA 1
ATOM 8133 C C . ILE B 1 210 ? -16.5 -32.875 38.188 1 58.19 210 ILE B C 1
ATOM 8135 O O . ILE B 1 210 ? -17.625 -33.281 37.875 1 58.19 210 ILE B O 1
ATOM 8139 N N . MET B 1 211 ? -15.477 -33.625 38.344 1 56.25 211 MET B N 1
ATOM 8140 C CA . MET B 1 211 ? -15.609 -35.062 38.156 1 56.25 211 MET B CA 1
ATOM 8141 C C . MET B 1 211 ? -16.469 -35.688 39.281 1 56.25 211 MET B C 1
ATOM 8143 O O . MET B 1 211 ? -17.219 -36.625 39.031 1 56.25 211 MET B O 1
ATOM 8147 N N . GLU B 1 212 ? -16.203 -35.281 40.469 1 51.06 212 GLU B N 1
ATOM 8148 C CA . GLU B 1 212 ? -17 -35.75 41.562 1 51.06 212 GLU B CA 1
ATOM 8149 C C . GLU B 1 212 ? -18.453 -35.281 41.469 1 51.06 212 GLU B C 1
ATOM 8151 O O . GLU B 1 212 ? -19.375 -35.969 41.875 1 51.06 212 GLU B O 1
ATOM 8156 N N . ASN B 1 213 ? -18.625 -33.969 41.281 1 42.84 213 ASN B N 1
ATOM 8157 C CA . ASN B 1 213 ? -20 -33.531 41.188 1 42.84 213 ASN B CA 1
ATOM 8158 C C . ASN B 1 213 ? -20.75 -34.219 40.062 1 42.84 213 ASN B C 1
ATOM 8160 O O . ASN B 1 213 ? -21.859 -33.812 39.719 1 42.84 213 ASN B O 1
ATOM 8164 N N . LYS B 1 214 ? -20.312 -34.906 39.156 1 37.62 214 LYS B N 1
ATOM 8165 C CA . LYS B 1 214 ? -21.266 -35.719 38.406 1 37.62 214 LYS B CA 1
ATOM 8166 C C . LYS B 1 214 ? -22.125 -36.531 39.375 1 37.62 214 LYS B C 1
ATOM 8168 O O . LYS B 1 214 ? -23.156 -37.062 38.969 1 37.62 214 LYS B O 1
ATOM 8173 N N . SER B 1 215 ? -21.812 -37.031 40.406 1 33.03 215 SER B N 1
ATOM 8174 C CA . SER B 1 215 ? -22.844 -37.781 41.094 1 33.03 215 SER B CA 1
ATOM 8175 C C . SER B 1 215 ? -23.781 -36.844 41.875 1 33.03 215 SER B C 1
ATOM 8177 O O . SER B 1 215 ? -24.906 -37.219 42.188 1 33.03 215 SER B O 1
ATOM 8179 N N . PHE B 1 216 ? -23.438 -36.094 43 1 31.31 216 PHE B N 1
ATOM 8180 C CA . PHE B 1 216 ? -24.438 -35.75 43.969 1 31.31 216 PHE B CA 1
ATOM 8181 C C . PHE B 1 216 ? -25.422 -34.719 43.438 1 31.31 216 PHE B C 1
ATOM 8183 O O . PHE B 1 216 ? -25.109 -34.031 42.438 1 31.31 216 PHE B O 1
ATOM 8190 N N . SER B 1 217 ? -26.719 -34.188 44.281 1 33.59 217 SER B N 1
ATOM 8191 C CA . SER B 1 217 ? -27.828 -33.25 44.406 1 33.59 217 SER B CA 1
ATOM 8192 C C . SER B 1 217 ? -27.375 -31.812 44.188 1 33.59 217 SER B C 1
ATOM 8194 O O . SER B 1 217 ? -28.094 -31 43.594 1 33.59 217 SER B O 1
ATOM 8196 N N . ILE B 1 218 ? -26.547 -31.078 45 1 32.56 218 ILE B N 1
ATOM 8197 C CA . ILE B 1 218 ? -25.891 -29.781 44.906 1 32.56 218 ILE B CA 1
ATOM 8198 C C . ILE B 1 218 ? -25.031 -29.719 43.625 1 32.56 218 ILE B C 1
ATOM 8200 O O . ILE B 1 218 ? -24.688 -28.641 43.156 1 32.56 218 ILE B O 1
ATOM 8204 N N . ALA B 1 219 ? -24.312 -30.672 43.062 1 34.12 219 ALA B N 1
ATOM 8205 C CA . ALA B 1 219 ? -23.422 -31.016 41.969 1 34.12 219 ALA B CA 1
ATOM 8206 C C . ALA B 1 219 ? -24.109 -30.766 40.625 1 34.12 219 ALA B C 1
ATOM 8208 O O . ALA B 1 219 ? -23.453 -30.406 39.625 1 34.12 219 ALA B O 1
ATOM 8209 N N . SER B 1 220 ? -25.359 -30.922 40.562 1 38.19 220 SER B N 1
ATOM 8210 C CA . SER B 1 220 ? -26.266 -30.641 39.469 1 38.19 220 SER B CA 1
ATOM 8211 C C . SER B 1 220 ? -26.344 -29.141 39.156 1 38.19 220 SER B C 1
ATOM 8213 O O . SER B 1 220 ? -26.406 -28.734 38 1 38.19 220 SER B O 1
ATOM 8215 N N . MET B 1 221 ? -26.656 -28.406 40.25 1 36.72 221 MET B N 1
ATOM 8216 C CA . MET B 1 221 ? -26.75 -26.953 40.094 1 36.72 221 MET B CA 1
ATOM 8217 C C . MET B 1 221 ? -25.438 -26.375 39.594 1 36.72 221 MET B C 1
ATOM 8219 O O . MET B 1 221 ? -25.422 -25.469 38.75 1 36.72 221 MET B O 1
ATOM 8223 N N . ILE B 1 222 ? -24.266 -26.703 40.406 1 39.56 222 ILE B N 1
ATOM 8224 C CA . ILE B 1 222 ? -22.938 -26.312 39.969 1 39.56 222 ILE B CA 1
ATOM 8225 C C . ILE B 1 222 ? -22.703 -26.797 38.531 1 39.56 222 ILE B C 1
ATOM 8227 O O . ILE B 1 222 ? -22.125 -26.078 37.688 1 39.56 222 ILE B O 1
ATOM 8231 N N . SER B 1 223 ? -23.297 -28.062 38.312 1 49.66 223 SER B N 1
ATOM 8232 C CA . SER B 1 223 ? -23.172 -28.656 36.969 1 49.66 223 SER B CA 1
ATOM 8233 C C . SER B 1 223 ? -23.906 -27.812 35.938 1 49.66 223 SER B C 1
ATOM 8235 O O . SER B 1 223 ? -23.391 -27.594 34.812 1 49.66 223 SER B O 1
ATOM 8237 N N . THR B 1 224 ? -25.078 -27.359 36.438 1 55.84 224 THR B N 1
ATOM 8238 C CA . THR B 1 224 ? -25.812 -26.562 35.469 1 55.84 224 THR B CA 1
ATOM 8239 C C . THR B 1 224 ? -25.156 -25.203 35.25 1 55.84 224 THR B C 1
ATOM 8241 O O . THR B 1 224 ? -25.078 -24.703 34.125 1 55.84 224 THR B O 1
ATOM 8244 N N . SER B 1 225 ? -24.703 -24.703 36.469 1 62.03 225 SER B N 1
ATOM 8245 C CA . SER B 1 225 ? -24 -23.422 36.344 1 62.03 225 SER B CA 1
ATOM 8246 C C . SER B 1 225 ? -22.719 -23.562 35.531 1 62.03 225 SER B C 1
ATOM 8248 O O . SER B 1 225 ? -22.375 -22.688 34.75 1 62.03 225 SER B O 1
ATOM 8250 N N . TYR B 1 226 ? -22 -24.672 35.969 1 66 226 TYR B N 1
ATOM 8251 C CA . TYR B 1 226 ? -20.781 -24.938 35.219 1 66 226 TYR B CA 1
ATOM 8252 C C . TYR B 1 226 ? -21.094 -25.141 33.75 1 66 226 TYR B C 1
ATOM 8254 O O . TYR B 1 226 ? -20.406 -24.594 32.875 1 66 226 TYR B O 1
ATOM 8262 N N . LYS B 1 227 ? -22.141 -25.922 33.531 1 73.62 227 LYS B N 1
ATOM 8263 C CA . LYS B 1 227 ? -22.516 -26.156 32.125 1 73.62 227 LYS B CA 1
ATOM 8264 C C . LYS B 1 227 ? -22.922 -24.844 31.438 1 73.62 227 LYS B C 1
ATOM 8266 O O . LYS B 1 227 ? -22.594 -24.625 30.281 1 73.62 227 LYS B O 1
ATOM 8271 N N . THR B 1 228 ? -23.562 -24.078 32.219 1 79.12 228 THR B N 1
ATOM 8272 C CA . THR B 1 228 ? -23.984 -22.812 31.641 1 79.12 228 THR B CA 1
ATOM 8273 C C . THR B 1 228 ? -22.766 -21.906 31.391 1 79.12 228 THR B C 1
ATOM 8275 O O . THR B 1 228 ? -22.719 -21.188 30.375 1 79.12 228 THR B O 1
ATOM 8278 N N . ASN B 1 229 ? -21.875 -21.984 32.344 1 79.06 229 ASN B N 1
ATOM 8279 C CA . ASN B 1 229 ? -20.672 -21.188 32.156 1 79.06 229 ASN B CA 1
ATOM 8280 C C . ASN B 1 229 ? -19.859 -21.656 30.953 1 79.06 229 ASN B C 1
ATOM 8282 O O . ASN B 1 229 ? -19.328 -20.844 30.203 1 79.06 229 ASN B O 1
ATOM 8286 N N . VAL B 1 230 ? -19.781 -22.938 30.891 1 81.06 230 VAL B N 1
ATOM 8287 C CA . VAL B 1 230 ? -19.062 -23.516 29.766 1 81.06 230 VAL B CA 1
ATOM 8288 C C . VAL B 1 230 ? -19.766 -23.141 28.453 1 81.06 230 VAL B C 1
ATOM 8290 O O . VAL B 1 230 ? -19.109 -22.781 27.469 1 81.06 230 VAL B O 1
ATOM 8293 N N . ALA B 1 231 ? -21 -23.25 28.484 1 85.31 231 ALA B N 1
ATOM 8294 C CA . ALA B 1 231 ? -21.766 -22.906 27.297 1 85.31 231 ALA B CA 1
ATOM 8295 C C . ALA B 1 231 ? -21.609 -21.438 26.938 1 85.31 231 ALA B C 1
ATOM 8297 O O . ALA B 1 231 ? -21.531 -21.078 25.766 1 85.31 231 ALA B O 1
ATOM 8298 N N . THR B 1 232 ? -21.578 -20.641 27.953 1 84.56 232 THR B N 1
ATOM 8299 C CA . THR B 1 232 ? -21.406 -19.203 27.734 1 84.56 232 THR B CA 1
ATOM 8300 C C . THR B 1 232 ? -20.016 -18.906 27.172 1 84.56 232 THR B C 1
ATOM 8302 O O . THR B 1 232 ? -19.875 -18.109 26.234 1 84.56 232 THR B O 1
ATOM 8305 N N . ASN B 1 233 ? -19.062 -19.547 27.766 1 84.44 233 ASN B N 1
ATOM 8306 C CA . ASN B 1 233 ? -17.688 -19.344 27.312 1 84.44 233 ASN B CA 1
ATOM 8307 C C . ASN B 1 233 ? -17.5 -19.828 25.875 1 84.44 233 ASN B C 1
ATOM 8309 O O . ASN B 1 233 ? -16.781 -19.203 25.094 1 84.44 233 ASN B O 1
ATOM 8313 N N . ARG B 1 234 ? -18.078 -20.938 25.625 1 87.5 234 ARG B N 1
ATOM 8314 C CA . ARG B 1 234 ? -17.984 -21.469 24.281 1 87.5 234 ARG B CA 1
ATOM 8315 C C . ARG B 1 234 ? -18.672 -20.547 23.281 1 87.5 234 ARG B C 1
ATOM 8317 O O . ARG B 1 234 ? -18.188 -20.359 22.156 1 87.5 234 ARG B O 1
ATOM 8324 N N . HIS B 1 235 ? -19.719 -20 23.719 1 89.69 235 HIS B N 1
ATOM 8325 C CA . HIS B 1 235 ? -20.438 -19.078 22.844 1 89.69 235 HIS B CA 1
ATOM 8326 C C . HIS B 1 235 ? -19.594 -17.844 22.547 1 89.69 235 HIS B C 1
ATOM 8328 O O . HIS B 1 235 ? -19.531 -17.406 21.391 1 89.69 235 HIS B O 1
ATOM 8334 N N . VAL B 1 236 ? -19 -17.359 23.547 1 89.81 236 VAL B N 1
ATOM 8335 C CA . VAL B 1 236 ? -18.172 -16.172 23.391 1 89.81 236 VAL B CA 1
ATOM 8336 C C . VAL B 1 236 ? -17 -16.484 22.469 1 89.81 236 VAL B C 1
ATOM 8338 O O . VAL B 1 236 ? -16.703 -15.703 21.562 1 89.81 236 VAL B O 1
ATOM 8341 N N . LEU B 1 237 ? -16.391 -17.578 22.703 1 91 237 LEU B N 1
ATOM 8342 C CA . LEU B 1 237 ? -15.242 -17.938 21.875 1 91 237 LEU B CA 1
ATOM 8343 C C . LEU B 1 237 ? -15.664 -18.188 20.438 1 91 237 LEU B C 1
ATOM 8345 O O . LEU B 1 237 ? -14.906 -17.906 19.5 1 91 237 LEU B O 1
ATOM 8349 N N . GLU B 1 238 ? -16.781 -18.734 20.281 1 93.38 238 GLU B N 1
ATOM 8350 C CA . GLU B 1 238 ? -17.312 -18.953 18.922 1 93.38 238 GLU B CA 1
ATOM 8351 C C . GLU B 1 238 ? -17.438 -17.625 18.172 1 93.38 238 GLU B C 1
ATOM 8353 O O . GLU B 1 238 ? -17.062 -17.547 17 1 93.38 238 GLU B O 1
ATOM 8358 N N . LYS B 1 239 ? -17.969 -16.641 18.891 1 92.94 239 LYS B N 1
ATOM 8359 C CA . LYS B 1 239 ? -18.125 -15.344 18.25 1 92.94 239 LYS B CA 1
ATOM 8360 C C . LYS B 1 239 ? -16.781 -14.711 17.938 1 92.94 239 LYS B C 1
ATOM 8362 O O . LYS B 1 239 ? -16.609 -14.062 16.906 1 92.94 239 LYS B O 1
ATOM 8367 N N . ILE B 1 240 ? -15.875 -14.922 18.781 1 93.5 240 ILE B N 1
ATOM 8368 C CA . ILE B 1 240 ? -14.531 -14.391 18.578 1 93.5 240 ILE B CA 1
ATOM 8369 C C . ILE B 1 240 ? -13.898 -15.062 17.359 1 93.5 240 ILE B C 1
ATOM 8371 O O . ILE B 1 240 ? -13.312 -14.383 16.516 1 93.5 240 ILE B O 1
ATOM 8375 N N . ILE B 1 241 ? -14.008 -16.375 17.266 1 95.31 241 ILE B N 1
ATOM 8376 C CA . ILE B 1 241 ? -13.422 -17.125 16.172 1 95.31 241 ILE B CA 1
ATOM 8377 C C . ILE B 1 241 ? -14.086 -16.719 14.852 1 95.31 241 ILE B C 1
ATOM 8379 O O . ILE B 1 241 ? -13.414 -16.625 13.82 1 95.31 241 ILE B O 1
ATOM 8383 N N . GLU B 1 242 ? -15.336 -16.5 14.898 1 94.94 242 GLU B N 1
ATOM 8384 C CA . GLU B 1 242 ? -16.031 -16.062 13.695 1 94.94 242 GLU B CA 1
ATOM 8385 C C . GLU B 1 242 ? -15.461 -14.758 13.156 1 94.94 242 GLU B C 1
ATOM 8387 O O . GLU B 1 242 ? -15.305 -14.594 11.945 1 94.94 242 GLU B O 1
ATOM 8392 N N . VAL B 1 243 ? -15.219 -13.844 14.055 1 95 243 VAL B N 1
ATOM 8393 C CA . VAL B 1 243 ? -14.672 -12.555 13.656 1 95 243 VAL B CA 1
ATOM 8394 C C . VAL B 1 243 ? -13.258 -12.734 13.102 1 95 243 VAL B C 1
ATOM 8396 O O . VAL B 1 243 ? -12.891 -12.109 12.109 1 95 243 VAL B O 1
ATOM 8399 N N . ILE B 1 244 ? -12.477 -13.586 13.703 1 95.81 244 ILE B N 1
ATOM 8400 C CA . ILE B 1 244 ? -11.117 -13.852 13.25 1 95.81 244 ILE B CA 1
ATOM 8401 C C . ILE B 1 244 ? -11.148 -14.477 11.852 1 95.81 244 ILE B C 1
ATOM 8403 O O . ILE B 1 244 ? -10.359 -14.102 10.984 1 95.81 244 ILE B O 1
ATOM 8407 N N . LEU B 1 245 ? -12.008 -15.398 11.672 1 96.19 245 LEU B N 1
ATOM 8408 C CA . LEU B 1 245 ? -12.148 -16.047 10.367 1 96.19 245 LEU B CA 1
ATOM 8409 C C . LEU B 1 245 ? -12.586 -15.039 9.305 1 96.19 245 LEU B C 1
ATOM 8411 O O . LEU B 1 245 ? -12.102 -15.078 8.18 1 96.19 245 LEU B O 1
ATOM 8415 N N . LEU B 1 246 ? -13.5 -14.203 9.719 1 95.19 246 LEU B N 1
ATOM 8416 C CA . LEU B 1 246 ? -13.953 -13.164 8.805 1 95.19 246 LEU B CA 1
ATOM 8417 C C . LEU B 1 246 ? -12.797 -12.258 8.383 1 95.19 246 LEU B C 1
ATOM 8419 O O . LEU B 1 246 ? -12.609 -12 7.195 1 95.19 246 LEU B O 1
ATOM 8423 N N . CYS B 1 247 ? -12.062 -11.773 9.336 1 95.44 247 CYS B N 1
ATOM 8424 C CA . CYS B 1 247 ? -10.938 -10.883 9.062 1 95.44 247 CYS B CA 1
ATOM 8425 C C . CYS B 1 247 ? -9.859 -11.602 8.25 1 95.44 247 CYS B C 1
ATOM 8427 O O . CYS B 1 247 ? -9.281 -11.016 7.332 1 95.44 247 CYS B O 1
ATOM 8429 N N . GLY B 1 248 ? -9.555 -12.867 8.562 1 94.88 248 GLY B N 1
ATOM 8430 C CA . GLY B 1 248 ? -8.555 -13.633 7.832 1 94.88 248 GLY B CA 1
ATOM 8431 C C . GLY B 1 248 ? -8.938 -13.898 6.391 1 94.88 248 GLY B C 1
ATOM 8432 O O . GLY B 1 248 ? -8.125 -13.727 5.484 1 94.88 248 GLY B O 1
ATOM 8433 N N . ARG B 1 249 ? -10.133 -14.281 6.168 1 95.25 249 ARG B N 1
ATOM 8434 C CA . ARG B 1 249 ? -10.617 -14.625 4.836 1 95.25 249 ARG B CA 1
ATOM 8435 C C . ARG B 1 249 ? -10.703 -13.383 3.953 1 95.25 249 ARG B C 1
ATOM 8437 O O . ARG B 1 249 ? -10.375 -13.438 2.766 1 95.25 249 ARG B O 1
ATOM 8444 N N . GLN B 1 250 ? -11.109 -12.242 4.551 1 93.12 250 GLN B N 1
ATOM 8445 C CA . GLN B 1 250 ? -11.312 -11.008 3.793 1 93.12 250 GLN B CA 1
ATOM 8446 C C . GLN B 1 250 ? -10.062 -10.141 3.805 1 93.12 250 GLN B C 1
ATOM 8448 O O . GLN B 1 250 ? -10.031 -9.078 3.18 1 93.12 250 GLN B O 1
ATOM 8453 N N . ASN B 1 251 ? -9.062 -10.609 4.488 1 91.75 251 ASN B N 1
ATOM 8454 C CA . ASN B 1 251 ? -7.82 -9.859 4.609 1 91.75 251 ASN B CA 1
ATOM 8455 C C . ASN B 1 251 ? -8.047 -8.5 5.27 1 91.75 251 ASN B C 1
ATOM 8457 O O . ASN B 1 251 ? -7.629 -7.473 4.738 1 91.75 251 ASN B O 1
ATOM 8461 N N . ILE B 1 252 ? -8.859 -8.43 6.281 1 93.56 252 ILE B N 1
ATOM 8462 C CA . ILE B 1 252 ? -9.031 -7.262 7.145 1 93.56 252 ILE B CA 1
ATOM 8463 C C . ILE B 1 252 ? -8.016 -7.316 8.289 1 93.56 252 ILE B C 1
ATOM 8465 O O . ILE B 1 252 ? -7.973 -8.297 9.039 1 93.56 252 ILE B O 1
ATOM 8469 N N . PRO B 1 253 ? -7.223 -6.309 8.383 1 91.31 253 PRO B N 1
ATOM 8470 C CA . PRO B 1 253 ? -6.258 -6.344 9.484 1 91.31 253 PRO B CA 1
ATOM 8471 C C . PRO B 1 253 ? -6.93 -6.445 10.852 1 91.31 253 PRO B C 1
ATOM 8473 O O . PRO B 1 253 ? -7.898 -5.734 11.125 1 91.31 253 PRO B O 1
ATOM 8476 N N . LEU B 1 254 ? -6.422 -7.281 11.695 1 90.88 254 LEU B N 1
ATOM 8477 C CA . LEU B 1 254 ? -7.016 -7.488 13.008 1 90.88 254 LEU B CA 1
ATOM 8478 C C . LEU B 1 254 ? -6.633 -6.363 13.961 1 90.88 254 LEU B C 1
ATOM 8480 O O . LEU B 1 254 ? -7.496 -5.789 14.633 1 90.88 254 LEU B O 1
ATOM 8484 N N . ARG B 1 255 ? -5.414 -5.996 13.914 1 83.06 255 ARG B N 1
ATOM 8485 C CA . ARG B 1 255 ? -4.906 -5.078 14.93 1 83.06 255 ARG B CA 1
ATOM 8486 C C . ARG B 1 255 ? -4.77 -3.664 14.367 1 83.06 255 ARG B C 1
ATOM 8488 O O . ARG B 1 255 ? -4.938 -3.449 13.164 1 83.06 255 ARG B O 1
ATOM 8495 N N . GLY B 1 256 ? -4.805 -2.721 15.258 1 72.88 256 GLY B N 1
ATOM 8496 C CA . GLY B 1 256 ? -4.555 -1.324 14.938 1 72.88 256 GLY B CA 1
ATOM 8497 C C . GLY B 1 256 ? -3.514 -0.681 15.828 1 72.88 256 GLY B C 1
ATOM 8498 O O . GLY B 1 256 ? -2.857 -1.364 16.625 1 72.88 256 GLY B O 1
ATOM 8499 N N . HIS B 1 257 ? -3.281 0.532 15.57 1 70.19 257 HIS B N 1
ATOM 8500 C CA . HIS B 1 257 ? -2.344 1.276 16.406 1 70.19 257 HIS B CA 1
ATOM 8501 C C . HIS B 1 257 ? -2.777 1.265 17.875 1 70.19 257 HIS B C 1
ATOM 8503 O O . HIS B 1 257 ? -1.945 1.103 18.766 1 70.19 257 HIS B O 1
ATOM 8509 N N . VAL B 1 258 ? -4.062 1.385 17.984 1 74.81 258 VAL B N 1
ATOM 8510 C CA . VAL B 1 258 ? -4.691 1.258 19.297 1 74.81 258 VAL B CA 1
ATOM 8511 C C . VAL B 1 258 ? -5.641 0.062 19.312 1 74.81 258 VAL B C 1
ATOM 8513 O O . VAL B 1 258 ? -6.543 -0.025 18.469 1 74.81 258 VAL B O 1
ATOM 8516 N N . GLU B 1 259 ? -5.352 -0.808 20.219 1 77.56 259 GLU B N 1
ATOM 8517 C CA . GLU B 1 259 ? -6.082 -2.072 20.234 1 77.56 259 GLU B CA 1
ATOM 8518 C C . GLU B 1 259 ? -7.578 -1.843 20.422 1 77.56 259 GLU B C 1
ATOM 8520 O O . GLU B 1 259 ? -8.398 -2.562 19.844 1 77.56 259 GLU B O 1
ATOM 8525 N N . GLU B 1 260 ? -7.906 -0.85 21.172 1 77.06 260 GLU B N 1
ATOM 8526 C CA . GLU B 1 260 ? -9.312 -0.604 21.469 1 77.06 260 GLU B CA 1
ATOM 8527 C C . GLU B 1 260 ? -10.07 -0.174 20.203 1 77.06 260 GLU B C 1
ATOM 8529 O O . GLU B 1 260 ? -11.281 -0.369 20.109 1 77.06 260 GLU B O 1
ATOM 8534 N N . ARG B 1 261 ? -9.32 0.289 19.312 1 83.31 261 ARG B N 1
ATOM 8535 C CA . ARG B 1 261 ? -9.953 0.762 18.094 1 83.31 261 ARG B CA 1
ATOM 8536 C C . ARG B 1 261 ? -9.57 -0.12 16.906 1 83.31 261 ARG B C 1
ATOM 8538 O O . ARG B 1 261 ? -9.711 0.288 15.75 1 83.31 261 ARG B O 1
ATOM 8545 N N . SER B 1 262 ? -9.125 -1.271 17.25 1 89.94 262 SER B N 1
ATOM 8546 C CA . SER B 1 262 ? -8.727 -2.197 16.188 1 89.94 262 SER B CA 1
ATOM 8547 C C . SER B 1 262 ? -9.938 -2.697 15.406 1 89.94 262 SER B C 1
ATOM 8549 O O . SER B 1 262 ? -11.078 -2.553 15.852 1 89.94 262 SER B O 1
ATOM 8551 N N . ASN B 1 263 ? -9.727 -3.152 14.172 1 92.25 263 ASN B N 1
ATOM 8552 C CA . ASN B 1 263 ? -10.805 -3.725 13.375 1 92.25 263 ASN B CA 1
ATOM 8553 C C . ASN B 1 263 ? -11.453 -4.914 14.086 1 92.25 263 ASN B C 1
ATOM 8555 O O . ASN B 1 263 ? -12.672 -5.094 14.023 1 92.25 263 ASN B O 1
ATOM 8559 N N . PHE B 1 264 ? -10.625 -5.664 14.789 1 93.62 264 PHE B N 1
ATOM 8560 C CA . PHE B 1 264 ? -11.102 -6.824 15.523 1 93.62 264 PHE B CA 1
ATOM 8561 C C . PHE B 1 264 ? -12.102 -6.406 16.594 1 93.62 264 PHE B C 1
ATOM 8563 O O . PHE B 1 264 ? -13.219 -6.93 16.656 1 93.62 264 PHE B O 1
ATOM 8570 N N . MET B 1 265 ? -11.68 -5.477 17.344 1 92.75 265 MET B N 1
ATOM 8571 C CA . MET B 1 265 ? -12.531 -5.02 18.438 1 92.75 265 MET B CA 1
ATOM 8572 C C . MET B 1 265 ? -13.766 -4.305 17.906 1 92.75 265 MET B C 1
ATOM 8574 O O . MET B 1 265 ? -14.867 -4.461 18.453 1 92.75 265 MET B O 1
ATOM 8578 N N . ALA B 1 266 ? -13.586 -3.51 16.875 1 93.06 266 ALA B N 1
ATOM 8579 C CA . ALA B 1 266 ? -14.711 -2.773 16.312 1 93.06 266 ALA B CA 1
ATOM 8580 C C . ALA B 1 266 ? -15.781 -3.727 15.781 1 93.06 266 ALA B C 1
ATOM 8582 O O . ALA B 1 266 ? -16.969 -3.521 16.016 1 93.06 266 ALA B O 1
ATOM 8583 N N . ILE B 1 267 ? -15.367 -4.727 15.062 1 93.88 267 ILE B N 1
ATOM 8584 C CA . ILE B 1 267 ? -16.312 -5.699 14.508 1 93.88 267 ILE B CA 1
ATOM 8585 C C . ILE B 1 267 ? -16.938 -6.512 15.641 1 93.88 267 ILE B C 1
ATOM 8587 O O . ILE B 1 267 ? -18.125 -6.832 15.602 1 93.88 267 ILE B O 1
ATOM 8591 N N . LEU B 1 268 ? -16.109 -6.836 16.609 1 92.81 268 LEU B N 1
ATOM 8592 C CA . LEU B 1 268 ? -16.609 -7.582 17.766 1 92.81 268 LEU B CA 1
ATOM 8593 C C . LEU B 1 268 ? -17.672 -6.785 18.516 1 92.81 268 LEU B C 1
ATOM 8595 O O . LEU B 1 268 ? -18.688 -7.34 18.938 1 92.81 268 LEU B O 1
ATOM 8599 N N . HIS B 1 269 ? -17.453 -5.512 18.703 1 91.31 269 HIS B N 1
ATOM 8600 C CA . HIS B 1 269 ? -18.422 -4.652 19.359 1 91.31 269 HIS B CA 1
ATOM 8601 C C . HIS B 1 269 ? -19.703 -4.527 18.547 1 91.31 269 HIS B C 1
ATOM 8603 O O . HIS B 1 269 ? -20.797 -4.418 19.094 1 91.31 269 HIS B O 1
ATOM 8609 N N . GLU B 1 270 ? -19.516 -4.48 17.281 1 90.94 270 GLU B N 1
ATOM 8610 C CA . GLU B 1 270 ? -20.688 -4.449 16.406 1 90.94 270 GLU B CA 1
ATOM 8611 C C . GLU B 1 270 ? -21.547 -5.703 16.578 1 90.94 270 GLU B C 1
ATOM 8613 O O . GLU B 1 270 ? -22.766 -5.625 16.594 1 90.94 270 GLU B O 1
ATOM 8618 N N . LYS B 1 271 ? -20.906 -6.805 16.688 1 90.62 271 LYS B N 1
ATOM 8619 C CA . LYS B 1 271 ? -21.609 -8.062 16.906 1 90.62 271 LYS B CA 1
ATOM 8620 C C . LYS B 1 271 ? -22.266 -8.094 18.297 1 90.62 271 LYS B C 1
ATOM 8622 O O . LYS B 1 271 ? -23.328 -8.688 18.453 1 90.62 271 LYS B O 1
ATOM 8627 N N . ALA B 1 272 ? -21.672 -7.465 19.203 1 90.69 272 ALA B N 1
ATOM 8628 C CA . ALA B 1 272 ? -22.156 -7.461 20.578 1 90.69 272 ALA B CA 1
ATOM 8629 C C . ALA B 1 272 ? -23.438 -6.66 20.703 1 90.69 272 ALA B C 1
ATOM 8631 O O . ALA B 1 272 ? -24.219 -6.859 21.641 1 90.69 272 ALA B O 1
ATOM 8632 N N . LYS B 1 273 ? -23.656 -5.793 19.828 1 87.12 273 LYS B N 1
ATOM 8633 C CA . LYS B 1 273 ? -24.875 -4.988 19.875 1 87.12 273 LYS B CA 1
ATOM 8634 C C . LYS B 1 273 ? -26.125 -5.871 19.797 1 87.12 273 LYS B C 1
ATOM 8636 O O . LYS B 1 273 ? -27.156 -5.539 20.375 1 87.12 273 LYS B O 1
ATOM 8641 N N . THR B 1 274 ? -25.984 -6.977 19.094 1 85.12 274 THR B N 1
ATOM 8642 C CA . THR B 1 274 ? -27.141 -7.852 18.906 1 85.12 274 THR B CA 1
ATOM 8643 C C . THR B 1 274 ? -27 -9.109 19.766 1 85.12 274 THR B C 1
ATOM 8645 O O . THR B 1 274 ? -27.906 -9.961 19.766 1 85.12 274 THR B O 1
ATOM 8648 N N . ASP B 1 275 ? -25.906 -9.289 20.375 1 88.38 275 ASP B N 1
ATOM 8649 C CA . ASP B 1 275 ? -25.641 -10.453 21.219 1 88.38 275 ASP B CA 1
ATOM 8650 C C . ASP B 1 275 ? -25.406 -10.023 22.672 1 88.38 275 ASP B C 1
ATOM 8652 O O . ASP B 1 275 ? -24.297 -9.633 23.047 1 88.38 275 ASP B O 1
ATOM 8656 N N . ASN B 1 276 ? -26.344 -10.289 23.469 1 87.38 276 ASN B N 1
ATOM 8657 C CA . ASN B 1 276 ? -26.297 -9.836 24.844 1 87.38 276 ASN B CA 1
ATOM 8658 C C . ASN B 1 276 ? -25.203 -10.555 25.641 1 87.38 276 ASN B C 1
ATOM 8660 O O . ASN B 1 276 ? -24.578 -9.961 26.516 1 87.38 276 ASN B O 1
ATOM 8664 N N . ILE B 1 277 ? -25.031 -11.828 25.328 1 87.06 277 ILE B N 1
ATOM 8665 C CA . ILE B 1 277 ? -24 -12.594 26.031 1 87.06 277 ILE B CA 1
ATOM 8666 C C . ILE B 1 277 ? -22.625 -12.008 25.75 1 87.06 277 ILE B C 1
ATOM 8668 O O . ILE B 1 277 ? -21.828 -11.797 26.672 1 87.06 277 ILE B O 1
ATOM 8672 N N . LEU B 1 278 ? -22.422 -11.758 24.531 1 89.25 278 LEU B N 1
ATOM 8673 C CA . LEU B 1 278 ? -21.141 -11.18 24.141 1 89.25 278 LEU B CA 1
ATOM 8674 C C . LEU B 1 278 ? -20.984 -9.773 24.703 1 89.25 278 LEU B C 1
ATOM 8676 O O . LEU B 1 278 ? -19.891 -9.375 25.109 1 89.25 278 LEU B O 1
ATOM 8680 N N . SER B 1 279 ? -22.047 -9.008 24.703 1 89.69 279 SER B N 1
ATOM 8681 C CA . SER B 1 279 ? -22.031 -7.641 25.219 1 89.69 279 SER B CA 1
ATOM 8682 C C . SER B 1 279 ? -21.656 -7.617 26.703 1 89.69 279 SER B C 1
ATOM 8684 O O . SER B 1 279 ? -20.859 -6.785 27.125 1 89.69 279 SER B O 1
ATOM 8686 N N . ASP B 1 280 ? -22.25 -8.516 27.391 1 85.5 280 ASP B N 1
ATOM 8687 C CA . ASP B 1 280 ? -21.969 -8.609 28.812 1 85.5 280 ASP B CA 1
ATOM 8688 C C . ASP B 1 280 ? -20.516 -9.031 29.062 1 85.5 280 ASP B C 1
ATOM 8690 O O . ASP B 1 280 ? -19.891 -8.555 30 1 85.5 280 ASP B O 1
ATOM 8694 N N . HIS B 1 281 ? -20.125 -9.906 28.234 1 85.69 281 HIS B N 1
ATOM 8695 C CA . HIS B 1 281 ? -18.75 -10.375 28.359 1 85.69 281 HIS B CA 1
ATOM 8696 C C . HIS B 1 281 ? -17.75 -9.242 28.125 1 85.69 281 HIS B C 1
ATOM 8698 O O . HIS B 1 281 ? -16.75 -9.133 28.828 1 85.69 281 HIS B O 1
ATOM 8704 N N . LEU B 1 282 ? -18 -8.398 27.188 1 86.69 282 LEU B N 1
ATOM 8705 C CA . LEU B 1 282 ? -17.078 -7.328 26.828 1 86.69 282 LEU B CA 1
ATOM 8706 C C . LEU B 1 282 ? -17.172 -6.176 27.812 1 86.69 282 LEU B C 1
ATOM 8708 O O . LEU B 1 282 ? -16.203 -5.43 28 1 86.69 282 LEU B O 1
ATOM 8712 N N . ALA B 1 283 ? -18.359 -5.918 28.312 1 78.81 283 ALA B N 1
ATOM 8713 C CA . ALA B 1 283 ? -18.562 -4.828 29.266 1 78.81 283 ALA B CA 1
ATOM 8714 C C . ALA B 1 283 ? -17.906 -5.141 30.609 1 78.81 283 ALA B C 1
ATOM 8716 O O . ALA B 1 283 ? -17.562 -4.23 31.359 1 78.81 283 ALA B O 1
ATOM 8717 N N . PHE B 1 284 ? -17.969 -6.391 30.844 1 63.84 284 PHE B N 1
ATOM 8718 C CA . PHE B 1 284 ? -17.469 -6.766 32.156 1 63.84 284 PHE B CA 1
ATOM 8719 C C . PHE B 1 284 ? -16.016 -6.32 32.344 1 63.84 284 PHE B C 1
ATOM 8721 O O . PHE B 1 284 ? -15.195 -6.508 31.453 1 63.84 284 PHE B O 1
ATOM 8728 N N . SER B 1 285 ? -15.703 -5.207 33 1 51.84 285 SER B N 1
ATOM 8729 C CA . SER B 1 285 ? -14.516 -4.457 33.375 1 51.84 285 SER B CA 1
ATOM 8730 C C . SER B 1 285 ? -13.32 -5.383 33.562 1 51.84 285 SER B C 1
ATOM 8732 O O . SER B 1 285 ? -13.492 -6.57 33.875 1 51.84 285 SER B O 1
ATOM 8734 N N . ALA B 1 286 ? -11.938 -4.945 33.188 1 47.44 286 ALA B N 1
ATOM 8735 C CA . ALA B 1 286 ? -10.531 -5.336 33.062 1 47.44 286 ALA B CA 1
ATOM 8736 C C . ALA B 1 286 ? -10.141 -6.301 34.188 1 47.44 286 ALA B C 1
ATOM 8738 O O . ALA B 1 286 ? -9.211 -7.098 34.031 1 47.44 286 ALA B O 1
ATOM 8739 N N . ALA B 1 287 ? -10.477 -5.938 35.375 1 44.72 287 ALA B N 1
ATOM 8740 C CA . ALA B 1 287 ? -9.664 -6.48 36.469 1 44.72 287 ALA B CA 1
ATOM 8741 C C . ALA B 1 287 ? -9.742 -8.008 36.5 1 44.72 287 ALA B C 1
ATOM 8743 O O . ALA B 1 287 ? -8.766 -8.672 36.844 1 44.72 287 ALA B O 1
ATOM 8744 N N . SER B 1 288 ? -10.914 -8.672 36.531 1 47.06 288 SER B N 1
ATOM 8745 C CA . SER B 1 288 ? -10.867 -10.039 37.031 1 47.06 288 SER B CA 1
ATOM 8746 C C . SER B 1 288 ? -10.891 -11.055 35.906 1 47.06 288 SER B C 1
ATOM 8748 O O . SER B 1 288 ? -10.562 -12.227 36.094 1 47.06 288 SER B O 1
ATOM 8750 N N . ARG B 1 289 ? -11.711 -10.836 34.844 1 53 289 ARG B N 1
ATOM 8751 C CA . ARG B 1 289 ? -11.945 -11.984 33.969 1 53 289 ARG B CA 1
ATOM 8752 C C . ARG B 1 289 ? -11.266 -11.789 32.625 1 53 289 ARG B C 1
ATOM 8754 O O . ARG B 1 289 ? -11.148 -10.664 32.125 1 53 289 ARG B O 1
ATOM 8761 N N . ALA B 1 290 ? -10.539 -12.781 32.156 1 63 290 ALA B N 1
ATOM 8762 C CA . ALA B 1 290 ? -9.836 -12.875 30.875 1 63 290 ALA B CA 1
ATOM 8763 C C . ALA B 1 290 ? -10.781 -12.641 29.703 1 63 290 ALA B C 1
ATOM 8765 O O . ALA B 1 290 ? -11.805 -13.32 29.578 1 63 290 ALA B O 1
ATOM 8766 N N . LYS B 1 291 ? -10.852 -11.57 28.906 1 70.06 291 LYS B N 1
ATOM 8767 C CA . LYS B 1 291 ? -11.703 -11.227 27.781 1 70.06 291 LYS B CA 1
ATOM 8768 C C . LYS B 1 291 ? -11.305 -12.008 26.531 1 70.06 291 LYS B C 1
ATOM 8770 O O . LYS B 1 291 ? -12.086 -12.109 25.578 1 70.06 291 LYS B O 1
ATOM 8775 N N . TYR B 1 292 ? -10.266 -12.773 26.453 1 76.12 292 TYR B N 1
ATOM 8776 C CA . TYR B 1 292 ? -9.758 -13.578 25.344 1 76.12 292 TYR B CA 1
ATOM 8777 C C . TYR B 1 292 ? -9.695 -12.758 24.062 1 76.12 292 TYR B C 1
ATOM 8779 O O . TYR B 1 292 ? -10.07 -13.25 23 1 76.12 292 TYR B O 1
ATOM 8787 N N . THR B 1 293 ? -9.383 -11.484 24.172 1 84.56 293 THR B N 1
ATOM 8788 C CA . THR B 1 293 ? -9.266 -10.594 23.016 1 84.56 293 THR B CA 1
ATOM 8789 C C . THR B 1 293 ? -7.824 -10.109 22.859 1 84.56 293 THR B C 1
ATOM 8791 O O . THR B 1 293 ? -7.535 -9.305 21.969 1 84.56 293 THR B O 1
ATOM 8794 N N . SER B 1 294 ? -6.98 -10.656 23.641 1 85.75 294 SER B N 1
ATOM 8795 C CA . SER B 1 294 ? -5.594 -10.211 23.625 1 85.75 294 SER B CA 1
ATOM 8796 C C . SER B 1 294 ? -4.906 -10.625 22.312 1 85.75 294 SER B C 1
ATOM 8798 O O . SER B 1 294 ? -5.348 -11.562 21.641 1 85.75 294 SER B O 1
ATOM 8800 N N . PRO B 1 295 ? -3.883 -10 21.969 1 87.5 295 PRO B N 1
ATOM 8801 C CA . PRO B 1 295 ? -3.15 -10.328 20.75 1 87.5 295 PRO B CA 1
ATOM 8802 C C . PRO B 1 295 ? -2.613 -11.758 20.75 1 87.5 295 PRO B C 1
ATOM 8804 O O . PRO B 1 295 ? -2.584 -12.414 19.703 1 87.5 295 PRO B O 1
ATOM 8807 N N . ASP B 1 296 ? -2.203 -12.227 21.844 1 87.75 296 ASP B N 1
ATOM 8808 C CA . ASP B 1 296 ? -1.672 -13.586 21.938 1 87.75 296 ASP B CA 1
ATOM 8809 C C . ASP B 1 296 ? -2.754 -14.617 21.625 1 87.75 296 ASP B C 1
ATOM 8811 O O . ASP B 1 296 ? -2.502 -15.609 20.938 1 87.75 296 ASP B O 1
ATOM 8815 N N . ILE B 1 297 ? -3.887 -14.391 22.188 1 89.25 297 ILE B N 1
ATOM 8816 C CA . ILE B 1 297 ? -5.008 -15.289 21.953 1 89.25 297 ILE B CA 1
ATOM 8817 C C . ILE B 1 297 ? -5.414 -15.227 20.484 1 89.25 297 ILE B C 1
ATOM 8819 O O . ILE B 1 297 ? -5.703 -16.25 19.859 1 89.25 297 ILE B O 1
ATOM 8823 N N . GLN B 1 298 ? -5.469 -14.031 19.953 1 91.88 298 GLN B N 1
ATOM 8824 C CA . GLN B 1 298 ? -5.797 -13.875 18.547 1 91.88 298 GLN B CA 1
ATOM 8825 C C . GLN B 1 298 ? -4.832 -14.672 17.656 1 91.88 298 GLN B C 1
ATOM 8827 O O . GLN B 1 298 ? -5.258 -15.367 16.734 1 91.88 298 GLN B O 1
ATOM 8832 N N . ASN B 1 299 ? -3.539 -14.57 17.953 1 92.06 299 ASN B N 1
ATOM 8833 C CA . ASN B 1 299 ? -2.523 -15.273 17.172 1 92.06 299 ASN B CA 1
ATOM 8834 C C . ASN B 1 299 ? -2.68 -16.781 17.281 1 92.06 299 ASN B C 1
ATOM 8836 O O . ASN B 1 299 ? -2.486 -17.5 16.297 1 92.06 299 ASN B O 1
ATOM 8840 N N . GLU B 1 300 ? -2.951 -17.156 18.438 1 92.88 300 GLU B N 1
ATOM 8841 C CA . GLU B 1 300 ? -3.154 -18.594 18.641 1 92.88 300 GLU B CA 1
ATOM 8842 C C . GLU B 1 300 ? -4.348 -19.094 17.844 1 92.88 300 GLU B C 1
ATOM 8844 O O . GLU B 1 300 ? -4.285 -20.156 17.234 1 92.88 300 GLU B O 1
ATOM 8849 N N . LEU B 1 301 ? -5.387 -18.375 17.922 1 94.38 301 LEU B N 1
ATOM 8850 C CA . LEU B 1 301 ? -6.59 -18.766 17.203 1 94.38 301 LEU B CA 1
ATOM 8851 C C . LEU B 1 301 ? -6.355 -18.719 15.695 1 94.38 301 LEU B C 1
ATOM 8853 O O . LEU B 1 301 ? -6.852 -19.578 14.961 1 94.38 301 LEU B O 1
ATOM 8857 N N . VAL B 1 302 ? -5.625 -17.719 15.18 1 95.44 302 VAL B N 1
ATOM 8858 C CA . VAL B 1 302 ? -5.277 -17.625 13.758 1 95.44 302 VAL B CA 1
ATOM 8859 C C . VAL B 1 302 ? -4.461 -18.844 13.352 1 95.44 302 VAL B C 1
ATOM 8861 O O . VAL B 1 302 ? -4.688 -19.422 12.281 1 95.44 302 VAL B O 1
ATOM 8864 N N . GLU B 1 303 ? -3.533 -19.203 14.18 1 95.44 303 GLU B N 1
ATOM 8865 C CA . GLU B 1 303 ? -2.688 -20.359 13.914 1 95.44 303 GLU B CA 1
ATOM 8866 C C . GLU B 1 303 ? -3.514 -21.641 13.844 1 95.44 303 GLU B C 1
ATOM 8868 O O . GLU B 1 303 ? -3.314 -22.469 12.945 1 95.44 303 GLU B O 1
ATOM 8873 N N . LEU B 1 304 ? -4.418 -21.766 14.758 1 95.12 304 LEU B N 1
ATOM 8874 C CA . LEU B 1 304 ? -5.262 -22.953 14.789 1 95.12 304 LEU B CA 1
ATOM 8875 C C . LEU B 1 304 ? -6.145 -23.016 13.547 1 95.12 304 LEU B C 1
ATOM 8877 O O . LEU B 1 304 ? -6.301 -24.094 12.953 1 95.12 304 LEU B O 1
ATOM 8881 N N . CYS B 1 305 ? -6.754 -21.891 13.188 1 96.44 305 CYS B N 1
ATOM 8882 C CA . CYS B 1 305 ? -7.594 -21.859 11.992 1 96.44 305 CYS B CA 1
ATOM 8883 C C . CYS B 1 305 ? -6.773 -22.141 10.742 1 96.44 305 CYS B C 1
ATOM 8885 O O . CYS B 1 305 ? -7.203 -22.906 9.875 1 96.44 305 CYS B O 1
ATOM 8887 N N . GLY B 1 306 ? -5.582 -21.516 10.625 1 96.31 306 GLY B N 1
ATOM 8888 C CA . GLY B 1 306 ? -4.703 -21.75 9.492 1 96.31 306 GLY B CA 1
ATOM 8889 C C . GLY B 1 306 ? -4.254 -23.188 9.359 1 96.31 306 GLY B C 1
ATOM 8890 O O . GLY B 1 306 ? -4.234 -23.734 8.258 1 96.31 306 GLY B O 1
ATOM 8891 N N . THR B 1 307 ? -3.936 -23.766 10.461 1 94.94 307 THR B N 1
ATOM 8892 C CA . THR B 1 307 ? -3.471 -25.156 10.484 1 94.94 307 THR B CA 1
ATOM 8893 C C . THR B 1 307 ? -4.586 -26.094 10.062 1 94.94 307 THR B C 1
ATOM 8895 O O . THR B 1 307 ? -4.332 -27.094 9.383 1 94.94 307 THR B O 1
ATOM 8898 N N . GLU B 1 308 ? -5.742 -25.828 10.492 1 95.19 308 GLU B N 1
ATOM 8899 C CA . GLU B 1 308 ? -6.867 -26.672 10.102 1 95.19 308 GLU B CA 1
ATOM 8900 C C . GLU B 1 308 ? -7.062 -26.656 8.586 1 95.19 308 GLU B C 1
ATOM 8902 O O . GLU B 1 308 ? -7.277 -27.703 7.973 1 95.19 308 GLU B O 1
ATOM 8907 N N . VAL B 1 309 ? -7.066 -25.516 7.992 1 96.62 309 VAL B N 1
ATOM 8908 C CA . VAL B 1 309 ? -7.199 -25.391 6.543 1 96.62 309 VAL B CA 1
ATOM 8909 C C . VAL B 1 309 ? -6.031 -26.078 5.852 1 96.62 309 VAL B C 1
ATOM 8911 O O . VAL B 1 309 ? -6.223 -26.781 4.852 1 96.62 309 VAL B O 1
ATOM 8914 N N . LEU B 1 310 ? -4.824 -25.891 6.352 1 96.69 310 LEU B N 1
ATOM 8915 C CA . LEU B 1 310 ? -3.627 -26.5 5.785 1 96.69 310 LEU B CA 1
ATOM 8916 C C . LEU B 1 310 ? -3.719 -28.031 5.832 1 96.69 310 LEU B C 1
ATOM 8918 O O . LEU B 1 310 ? -3.318 -28.703 4.883 1 96.69 310 LEU B O 1
ATOM 8922 N N . ASN B 1 311 ? -4.254 -28.547 6.871 1 95.19 311 ASN B N 1
ATOM 8923 C CA . ASN B 1 311 ? -4.398 -29.984 7.012 1 95.19 311 ASN B CA 1
ATOM 8924 C C . ASN B 1 311 ? -5.344 -30.562 5.961 1 95.19 311 ASN B C 1
ATOM 8926 O O . ASN B 1 311 ? -5.156 -31.688 5.504 1 95.19 311 ASN B O 1
ATOM 8930 N N . GLN B 1 312 ? -6.297 -29.781 5.625 1 94.5 312 GLN B N 1
ATOM 8931 C CA . GLN B 1 312 ? -7.188 -30.219 4.555 1 94.5 312 GLN B CA 1
ATOM 8932 C C . GLN B 1 312 ? -6.441 -30.312 3.227 1 94.5 312 GLN B C 1
ATOM 8934 O O . GLN B 1 312 ? -6.629 -31.266 2.473 1 94.5 312 GLN B O 1
ATOM 8939 N N . VAL B 1 313 ? -5.617 -29.406 2.975 1 95.75 313 VAL B N 1
ATOM 8940 C CA . VAL B 1 313 ? -4.848 -29.375 1.736 1 95.75 313 VAL B CA 1
ATOM 8941 C C . VAL B 1 313 ? -3.836 -30.516 1.728 1 95.75 313 VAL B C 1
ATOM 8943 O O . VAL B 1 313 ? -3.713 -31.234 0.734 1 95.75 313 VAL B O 1
ATOM 8946 N N . ILE B 1 314 ? -3.174 -30.688 2.812 1 96.56 314 ILE B N 1
ATOM 8947 C CA . ILE B 1 314 ? -2.133 -31.703 2.93 1 96.56 314 ILE B CA 1
ATOM 8948 C C . ILE B 1 314 ? -2.762 -33.094 2.887 1 96.56 314 ILE B C 1
ATOM 8950 O O . ILE B 1 314 ? -2.184 -34.031 2.32 1 96.56 314 ILE B O 1
ATOM 8954 N N . GLY B 1 315 ? -3.932 -33.219 3.531 1 94.44 315 GLY B N 1
ATOM 8955 C CA . GLY B 1 315 ? -4.637 -34.469 3.461 1 94.44 315 GLY B CA 1
ATOM 8956 C C . GLY B 1 315 ? -4.957 -34.906 2.041 1 94.44 315 GLY B C 1
ATOM 8957 O O . GLY B 1 315 ? -4.789 -36.062 1.684 1 94.44 315 GLY B O 1
ATOM 8958 N N . ALA B 1 316 ? -5.34 -33.969 1.252 1 94 316 ALA B N 1
ATOM 8959 C CA . ALA B 1 316 ? -5.613 -34.25 -0.155 1 94 316 ALA B CA 1
ATOM 8960 C C . ALA B 1 316 ? -4.332 -34.625 -0.901 1 94 316 ALA B C 1
ATOM 8962 O O . ALA B 1 316 ? -4.34 -35.5 -1.758 1 94 316 ALA B O 1
ATOM 8963 N N . CYS B 1 317 ? -3.275 -34 -0.608 1 96.25 317 CYS B N 1
ATOM 8964 C CA . CYS B 1 317 ? -1.995 -34.25 -1.257 1 96.25 317 CYS B CA 1
ATOM 8965 C C . CYS B 1 317 ? -1.448 -35.625 -0.86 1 96.25 317 CYS B C 1
ATOM 8967 O O . CYS B 1 317 ? -0.89 -36.344 -1.693 1 96.25 317 CYS B O 1
ATOM 8969 N N . LYS B 1 318 ? -1.599 -35.969 0.39 1 94.69 318 LYS B N 1
ATOM 8970 C CA . LYS B 1 318 ? -1.114 -37.25 0.884 1 94.69 318 LYS B CA 1
ATOM 8971 C C . LYS B 1 318 ? -1.863 -38.406 0.231 1 94.69 318 LYS B C 1
ATOM 8973 O O . LYS B 1 318 ? -1.294 -39.5 0.017 1 94.69 318 LYS B O 1
ATOM 8978 N N . SER B 1 319 ? -3.111 -38.188 -0.08 1 92 319 SER B N 1
ATOM 8979 C CA . SER B 1 319 ? -3.939 -39.188 -0.705 1 92 319 SER B CA 1
ATOM 8980 C C . SER B 1 319 ? -3.566 -39.406 -2.17 1 92 319 SER B C 1
ATOM 8982 O O . SER B 1 319 ? -3.871 -40.438 -2.764 1 92 319 SER B O 1
ATOM 8984 N N . ALA B 1 320 ? -2.859 -38.5 -2.74 1 94.38 320 ALA B N 1
ATOM 8985 C CA . ALA B 1 320 ? -2.436 -38.594 -4.133 1 94.38 320 ALA B CA 1
ATOM 8986 C C . ALA B 1 320 ? -1.235 -39.531 -4.277 1 94.38 320 ALA B C 1
ATOM 8988 O O . ALA B 1 320 ? -0.475 -39.719 -3.326 1 94.38 320 ALA B O 1
ATOM 8989 N N . SER B 1 321 ? -1.06 -40.156 -5.422 1 92 321 SER B N 1
ATOM 8990 C CA . SER B 1 321 ? 0.033 -41.094 -5.68 1 92 321 SER B CA 1
ATOM 8991 C C . SER B 1 321 ? 1.376 -40.375 -5.723 1 92 321 SER B C 1
ATOM 8993 O O . SER B 1 321 ? 2.391 -40.906 -5.277 1 92 321 SER B O 1
ATOM 8995 N N . CYS B 1 322 ? 1.411 -39.25 -6.277 1 95.81 322 CYS B N 1
ATOM 8996 C CA . CYS B 1 322 ? 2.613 -38.438 -6.363 1 95.81 322 CYS B CA 1
ATOM 8997 C C . CYS B 1 322 ? 2.262 -36.969 -6.402 1 95.81 322 CYS B C 1
ATOM 8999 O O . CYS B 1 322 ? 1.093 -36.594 -6.551 1 95.81 322 CYS B O 1
ATOM 9001 N N . PHE B 1 323 ? 3.199 -36.094 -6.16 1 97.62 323 PHE B N 1
ATOM 9002 C CA . PHE B 1 323 ? 2.975 -34.656 -6.207 1 97.62 323 PHE B CA 1
ATOM 9003 C C . PHE B 1 323 ? 4.223 -33.906 -6.699 1 97.62 323 PHE B C 1
ATOM 9005 O O . PHE B 1 323 ? 5.266 -34.531 -6.906 1 97.62 323 PHE B O 1
ATOM 9012 N N . ALA B 1 324 ? 4.082 -32.719 -7.023 1 97.69 324 ALA B N 1
ATOM 9013 C CA . ALA B 1 324 ? 5.184 -31.875 -7.473 1 97.69 324 ALA B CA 1
ATOM 9014 C C . ALA B 1 324 ? 5.336 -30.641 -6.578 1 97.69 324 ALA B C 1
ATOM 9016 O O . ALA B 1 324 ? 4.383 -30.25 -5.902 1 97.69 324 ALA B O 1
ATOM 9017 N N . VAL B 1 325 ? 6.531 -30.094 -6.578 1 97.31 325 VAL B N 1
ATOM 9018 C CA . VAL B 1 325 ? 6.836 -28.938 -5.742 1 97.31 325 VAL B CA 1
ATOM 9019 C C . VAL B 1 325 ? 7.078 -27.719 -6.625 1 97.31 325 VAL B C 1
ATOM 9021 O O . VAL B 1 325 ? 7.82 -27.797 -7.609 1 97.31 325 VAL B O 1
ATOM 9024 N N . ILE B 1 326 ? 6.441 -26.656 -6.312 1 97.19 326 ILE B N 1
ATOM 9025 C CA . ILE B 1 326 ? 6.617 -25.375 -6.965 1 97.19 326 ILE B CA 1
ATOM 9026 C C . ILE B 1 326 ? 7.078 -24.328 -5.938 1 97.19 326 ILE B C 1
ATOM 9028 O O . ILE B 1 326 ? 6.422 -24.125 -4.914 1 97.19 326 ILE B O 1
ATOM 9032 N N . ALA B 1 327 ? 8.18 -23.703 -6.16 1 95.75 327 ALA B N 1
ATOM 9033 C CA . ALA B 1 327 ? 8.688 -22.734 -5.184 1 95.75 327 ALA B CA 1
ATOM 9034 C C . ALA B 1 327 ? 9.273 -21.516 -5.879 1 95.75 327 ALA B C 1
ATOM 9036 O O . ALA B 1 327 ? 9.695 -21.594 -7.035 1 95.75 327 ALA B O 1
ATOM 9037 N N . ASP B 1 328 ? 9.156 -20.453 -5.242 1 92.75 328 ASP B N 1
ATOM 9038 C CA . ASP B 1 328 ? 9.719 -19.172 -5.668 1 92.75 328 ASP B CA 1
ATOM 9039 C C . ASP B 1 328 ? 10 -18.266 -4.469 1 92.75 328 ASP B C 1
ATOM 9041 O O . ASP B 1 328 ? 9.484 -18.516 -3.371 1 92.75 328 ASP B O 1
ATOM 9045 N N . GLU B 1 329 ? 10.898 -17.344 -4.68 1 91.62 329 GLU B N 1
ATOM 9046 C CA . GLU B 1 329 ? 11.258 -16.422 -3.604 1 91.62 329 GLU B CA 1
ATOM 9047 C C . GLU B 1 329 ? 10.891 -14.977 -3.963 1 91.62 329 GLU B C 1
ATOM 9049 O O . GLU B 1 329 ? 10.891 -14.609 -5.137 1 91.62 329 GLU B O 1
ATOM 9054 N N . CYS B 1 330 ? 10.523 -14.195 -2.955 1 90 330 CYS B N 1
ATOM 9055 C CA . CYS B 1 330 ? 10.219 -12.781 -3.131 1 90 330 CYS B CA 1
ATOM 9056 C C . CYS B 1 330 ? 10.492 -12 -1.851 1 90 330 CYS B C 1
ATOM 9058 O O . CYS B 1 330 ? 10.305 -12.523 -0.75 1 90 330 CYS B O 1
ATOM 9060 N N . THR B 1 331 ? 10.891 -10.781 -1.977 1 89.69 331 THR B N 1
ATOM 9061 C CA . THR B 1 331 ? 11.133 -9.922 -0.822 1 89.69 331 THR B CA 1
ATOM 9062 C C . THR B 1 331 ? 9.828 -9.289 -0.341 1 89.69 331 THR B C 1
ATOM 9064 O O . THR B 1 331 ? 9.062 -8.75 -1.141 1 89.69 331 THR B O 1
ATOM 9067 N N . ASP B 1 332 ? 9.57 -9.391 0.905 1 88.81 332 ASP B N 1
ATOM 9068 C CA . ASP B 1 332 ? 8.352 -8.805 1.452 1 88.81 332 ASP B CA 1
ATOM 9069 C C . ASP B 1 332 ? 8.562 -7.336 1.814 1 88.81 332 ASP B C 1
ATOM 9071 O O . ASP B 1 332 ? 9.625 -6.77 1.556 1 88.81 332 ASP B O 1
ATOM 9075 N N . LYS B 1 333 ? 7.508 -6.664 2.344 1 87.5 333 LYS B N 1
ATOM 9076 C CA . LYS B 1 333 ? 7.531 -5.234 2.637 1 87.5 333 LYS B CA 1
ATOM 9077 C C . LYS B 1 333 ? 8.547 -4.914 3.729 1 87.5 333 LYS B C 1
ATOM 9079 O O . LYS B 1 333 ? 9.055 -3.795 3.803 1 87.5 333 LYS B O 1
ATOM 9084 N N . ALA B 1 334 ? 8.852 -5.832 4.633 1 86.69 334 ALA B N 1
ATOM 9085 C CA . ALA B 1 334 ? 9.859 -5.652 5.672 1 86.69 334 ALA B CA 1
ATOM 9086 C C . ALA B 1 334 ? 11.25 -5.969 5.145 1 86.69 334 ALA B C 1
ATOM 9088 O O . ALA B 1 334 ? 12.219 -6.027 5.914 1 86.69 334 ALA B O 1
ATOM 9089 N N . THR B 1 335 ? 11.398 -6.234 3.84 1 87.62 335 THR B N 1
ATOM 9090 C CA . THR B 1 335 ? 12.648 -6.543 3.156 1 87.62 335 THR B CA 1
ATOM 9091 C C . THR B 1 335 ? 13.219 -7.875 3.645 1 87.62 335 THR B C 1
ATOM 9093 O O . THR B 1 335 ? 14.406 -7.977 3.939 1 87.62 335 THR B O 1
ATOM 9096 N N . LYS B 1 336 ? 12.352 -8.75 3.873 1 89.38 336 LYS B N 1
ATOM 9097 C CA . LYS B 1 336 ? 12.703 -10.133 4.168 1 89.38 336 LYS B CA 1
ATOM 9098 C C . LYS B 1 336 ? 12.414 -11.039 2.973 1 89.38 336 LYS B C 1
ATOM 9100 O O . LYS B 1 336 ? 11.398 -10.875 2.297 1 89.38 336 LYS B O 1
ATOM 9105 N N . GLU B 1 337 ? 13.336 -11.93 2.754 1 91 337 GLU B N 1
ATOM 9106 C CA . GLU B 1 337 ? 13.117 -12.875 1.661 1 91 337 GLU B CA 1
ATOM 9107 C C . GLU B 1 337 ? 12.188 -14.008 2.09 1 91 337 GLU B C 1
ATOM 9109 O O . GLU B 1 337 ? 12.477 -14.727 3.047 1 91 337 GLU B O 1
ATOM 9114 N N . GLN B 1 338 ? 11.086 -14.086 1.399 1 93.38 338 GLN B N 1
ATOM 9115 C CA . GLN B 1 338 ? 10.109 -15.125 1.699 1 93.38 338 GLN B CA 1
ATOM 9116 C C . GLN B 1 338 ? 10.023 -16.141 0.564 1 93.38 338 GLN B C 1
ATOM 9118 O O . GLN B 1 338 ? 10 -15.766 -0.61 1 93.38 338 GLN B O 1
ATOM 9123 N N . MET B 1 339 ? 10.07 -17.391 0.915 1 95.25 339 MET B N 1
ATOM 9124 C CA . MET B 1 339 ? 9.875 -18.453 -0.064 1 95.25 339 MET B CA 1
ATOM 9125 C C . MET B 1 339 ? 8.438 -18.969 -0.029 1 95.25 339 MET B C 1
ATOM 9127 O O . MET B 1 339 ? 7.895 -19.234 1.046 1 95.25 339 MET B O 1
ATOM 9131 N N . SER B 1 340 ? 7.832 -18.984 -1.129 1 96.38 340 SER B N 1
ATOM 9132 C CA . SER B 1 340 ? 6.504 -19.562 -1.279 1 96.38 340 SER B CA 1
ATOM 9133 C C . SER B 1 340 ? 6.582 -21 -1.766 1 96.38 340 SER B C 1
ATOM 9135 O O . SER B 1 340 ? 7.367 -21.328 -2.658 1 96.38 340 SER B O 1
ATOM 9137 N N . LEU B 1 341 ? 5.879 -21.844 -1.153 1 97.12 341 LEU B N 1
ATOM 9138 C CA . LEU B 1 341 ? 5.816 -23.25 -1.561 1 97.12 341 LEU B CA 1
ATOM 9139 C C . LEU B 1 341 ? 4.398 -23.641 -1.967 1 97.12 341 LEU B C 1
ATOM 9141 O O . LEU B 1 341 ? 3.445 -23.391 -1.221 1 97.12 341 LEU B O 1
ATOM 9145 N N . CYS B 1 342 ? 4.277 -24.172 -3.15 1 97.81 342 CYS B N 1
ATOM 9146 C CA . CYS B 1 342 ? 3.018 -24.703 -3.66 1 97.81 342 CYS B CA 1
ATOM 9147 C C . CYS B 1 342 ? 3.168 -26.172 -4.078 1 97.81 342 CYS B C 1
ATOM 9149 O O . CYS B 1 342 ? 4.254 -26.594 -4.465 1 97.81 342 CYS B O 1
ATOM 9151 N N . LEU B 1 343 ? 2.104 -26.891 -3.963 1 97.75 343 LEU B N 1
ATOM 9152 C CA . LEU B 1 343 ? 2.076 -28.297 -4.336 1 97.75 343 LEU B CA 1
ATOM 9153 C C . LEU B 1 343 ? 1.085 -28.547 -5.465 1 97.75 343 LEU B C 1
ATOM 9155 O O . LEU B 1 343 ? -0.003 -27.969 -5.48 1 97.75 343 LEU B O 1
ATOM 9159 N N . ARG B 1 344 ? 1.517 -29.25 -6.395 1 97.62 344 ARG B N 1
ATOM 9160 C CA . ARG B 1 344 ? 0.641 -29.688 -7.477 1 97.62 344 ARG B CA 1
ATOM 9161 C C . ARG B 1 344 ? 0.372 -31.188 -7.391 1 97.62 344 ARG B C 1
ATOM 9163 O O . ARG B 1 344 ? 1.306 -31.984 -7.285 1 97.62 344 ARG B O 1
ATOM 9170 N N . PHE B 1 345 ? -0.849 -31.609 -7.387 1 96.88 345 PHE B N 1
ATOM 9171 C CA . PHE B 1 345 ? -1.233 -33 -7.289 1 96.88 345 PHE B CA 1
ATOM 9172 C C . PHE B 1 345 ? -2.611 -33.25 -7.898 1 96.88 345 PHE B C 1
ATOM 9174 O O . PHE B 1 345 ? -3.311 -32.281 -8.242 1 96.88 345 PHE B O 1
ATOM 9181 N N . LEU B 1 346 ? -2.891 -34.469 -8.117 1 95.88 346 LEU B N 1
ATOM 9182 C CA . LEU B 1 346 ? -4.191 -34.844 -8.664 1 95.88 346 LEU B CA 1
ATOM 9183 C C . LEU B 1 346 ? -5.16 -35.219 -7.555 1 95.88 346 LEU B C 1
ATOM 9185 O O . LEU B 1 346 ? -4.793 -35.938 -6.625 1 95.88 346 LEU B O 1
ATOM 9189 N N . ASP B 1 347 ? -6.281 -34.594 -7.602 1 92.94 347 ASP B N 1
ATOM 9190 C CA . ASP B 1 347 ? -7.34 -34.875 -6.633 1 92.94 347 ASP B CA 1
ATOM 9191 C C . ASP B 1 347 ? -8.562 -35.469 -7.312 1 92.94 347 ASP B C 1
ATOM 9193 O O . ASP B 1 347 ? -8.789 -35.25 -8.508 1 92.94 347 ASP B O 1
ATOM 9197 N N . VAL B 1 348 ? -9.227 -36.375 -6.613 1 88.81 348 VAL B N 1
ATOM 9198 C CA . VAL B 1 348 ? -10.43 -37.031 -7.141 1 88.81 348 VAL B CA 1
ATOM 9199 C C . VAL B 1 348 ? -11.664 -36.406 -6.484 1 88.81 348 VAL B C 1
ATOM 9201 O O . VAL B 1 348 ? -11.789 -36.406 -5.254 1 88.81 348 VAL B O 1
ATOM 9204 N N . GLU B 1 349 ? -12.422 -35.844 -7.25 1 84.81 349 GLU B N 1
ATOM 9205 C CA . GLU B 1 349 ? -13.648 -35.219 -6.754 1 84.81 349 GLU B CA 1
ATOM 9206 C C . GLU B 1 349 ? -14.711 -36.25 -6.453 1 84.81 349 GLU B C 1
ATOM 9208 O O . GLU B 1 349 ? -14.531 -37.438 -6.754 1 84.81 349 GLU B O 1
ATOM 9213 N N . LYS B 1 350 ? -15.836 -35.75 -5.859 1 77.12 350 LYS B N 1
ATOM 9214 C CA . LYS B 1 350 ? -16.938 -36.625 -5.434 1 77.12 350 LYS B CA 1
ATOM 9215 C C . LYS B 1 350 ? -17.547 -37.344 -6.625 1 77.12 350 LYS B C 1
ATOM 9217 O O . LYS B 1 350 ? -17.969 -38.5 -6.5 1 77.12 350 LYS B O 1
ATOM 9222 N N . ASN B 1 351 ? -17.469 -36.812 -7.855 1 77.31 351 ASN B N 1
ATOM 9223 C CA . ASN B 1 351 ? -18.016 -37.438 -9.047 1 77.31 351 ASN B CA 1
ATOM 9224 C C . ASN B 1 351 ? -17 -38.344 -9.727 1 77.31 351 ASN B C 1
ATOM 9226 O O . ASN B 1 351 ? -17.156 -38.719 -10.891 1 77.31 351 ASN B O 1
ATOM 9230 N N . ASN B 1 352 ? -15.969 -38.594 -9.086 1 80.19 352 ASN B N 1
ATOM 9231 C CA . ASN B 1 352 ? -14.906 -39.5 -9.539 1 80.19 352 ASN B CA 1
ATOM 9232 C C . ASN B 1 352 ? -14.133 -38.875 -10.703 1 80.19 352 ASN B C 1
ATOM 9234 O O . ASN B 1 352 ? -13.586 -39.625 -11.531 1 80.19 352 ASN B O 1
ATOM 9238 N N . THR B 1 353 ? -14.266 -37.656 -10.797 1 89.44 353 THR B N 1
ATOM 9239 C CA . THR B 1 353 ? -13.477 -36.969 -11.805 1 89.44 353 THR B CA 1
ATOM 9240 C C . THR B 1 353 ? -12.18 -36.438 -11.211 1 89.44 353 THR B C 1
ATOM 9242 O O . THR B 1 353 ? -12.164 -35.938 -10.086 1 89.44 353 THR B O 1
ATOM 9245 N N . VAL B 1 354 ? -11.117 -36.688 -12 1 91.44 354 VAL B N 1
ATOM 9246 C CA . VAL B 1 354 ? -9.812 -36.25 -11.531 1 91.44 354 VAL B CA 1
ATOM 9247 C C . VAL B 1 354 ? -9.609 -34.781 -11.859 1 91.44 354 VAL B C 1
ATOM 9249 O O . VAL B 1 354 ? -9.969 -34.312 -12.945 1 91.44 354 VAL B O 1
ATOM 9252 N N . ILE B 1 355 ? -9.188 -34 -10.883 1 92.12 355 ILE B N 1
ATOM 9253 C CA . ILE B 1 355 ? -8.898 -32.594 -11.07 1 92.12 355 ILE B CA 1
ATOM 9254 C C . ILE B 1 355 ? -7.461 -32.281 -10.664 1 92.12 355 ILE B C 1
ATOM 9256 O O . ILE B 1 355 ? -6.926 -32.906 -9.742 1 92.12 355 ILE B O 1
ATOM 9260 N N . ILE B 1 356 ? -6.867 -31.422 -11.414 1 94.12 356 ILE B N 1
ATOM 9261 C CA . ILE B 1 356 ? -5.52 -30.969 -11.094 1 94.12 356 ILE B CA 1
ATOM 9262 C C . ILE B 1 356 ? -5.59 -29.828 -10.07 1 94.12 356 ILE B C 1
ATOM 9264 O O . ILE B 1 356 ? -6.324 -28.859 -10.266 1 94.12 356 ILE B O 1
ATOM 9268 N N . ARG B 1 357 ? -4.832 -29.922 -9.047 1 94 357 ARG B N 1
ATOM 9269 C CA . ARG B 1 357 ? -4.812 -28.891 -8.016 1 94 357 ARG B CA 1
ATOM 9270 C C . ARG B 1 357 ? -3.404 -28.344 -7.816 1 94 357 ARG B C 1
ATOM 9272 O O . ARG B 1 357 ? -2.43 -29.094 -7.844 1 94 357 ARG B O 1
ATOM 9279 N N . GLU B 1 358 ? -3.264 -27.109 -7.789 1 96.06 358 GLU B N 1
ATOM 9280 C CA . GLU B 1 358 ? -2.07 -26.391 -7.348 1 96.06 358 GLU B CA 1
ATOM 9281 C C . GLU B 1 358 ? -2.357 -25.562 -6.105 1 96.06 358 GLU B C 1
ATOM 9283 O O . GLU B 1 358 ? -2.988 -24.5 -6.191 1 96.06 358 GLU B O 1
ATOM 9288 N N . GLU B 1 359 ? -1.841 -25.953 -5.016 1 96.88 359 GLU B N 1
ATOM 9289 C CA . GLU B 1 359 ? -2.273 -25.359 -3.752 1 96.88 359 GLU B CA 1
ATOM 9290 C C . GLU B 1 359 ? -1.098 -24.734 -3.004 1 96.88 359 GLU B C 1
ATOM 9292 O O . GLU B 1 359 ? -0.017 -25.328 -2.934 1 96.88 359 GLU B O 1
ATOM 9297 N N . PHE B 1 360 ? -1.406 -23.703 -2.465 1 97.38 360 PHE B N 1
ATOM 9298 C CA . PHE B 1 360 ? -0.444 -22.984 -1.642 1 97.38 360 PHE B CA 1
ATOM 9299 C C . PHE B 1 360 ? -0.371 -23.578 -0.243 1 97.38 360 PHE B C 1
ATOM 9301 O O . PHE B 1 360 ? -1.401 -23.828 0.385 1 97.38 360 PHE B O 1
ATOM 9308 N N . VAL B 1 361 ? 0.888 -23.641 0.264 1 97.19 361 VAL B N 1
ATOM 9309 C CA . VAL B 1 361 ? 0.99 -24.312 1.557 1 97.19 361 VAL B CA 1
ATOM 9310 C C . VAL B 1 361 ? 1.593 -23.359 2.586 1 97.19 361 VAL B C 1
ATOM 9312 O O . VAL B 1 361 ? 1.488 -23.594 3.793 1 97.19 361 VAL B O 1
ATOM 9315 N N . GLY B 1 362 ? 2.252 -22.312 2.172 1 96.62 362 GLY B N 1
ATOM 9316 C CA . GLY B 1 362 ? 2.725 -21.359 3.16 1 96.62 362 GLY B CA 1
ATOM 9317 C C . GLY B 1 362 ? 3.969 -20.609 2.719 1 96.62 362 GLY B C 1
ATOM 9318 O O . GLY B 1 362 ? 4.551 -20.922 1.679 1 96.62 362 GLY B O 1
ATOM 9319 N N . PHE B 1 363 ? 4.348 -19.625 3.533 1 96.31 363 PHE B N 1
ATOM 9320 C CA . PHE B 1 363 ? 5.586 -18.875 3.381 1 96.31 363 PHE B CA 1
ATOM 9321 C C . PHE B 1 363 ? 6.598 -19.266 4.449 1 96.31 363 PHE B C 1
ATOM 9323 O O . PHE B 1 363 ? 6.219 -19.594 5.578 1 96.31 363 PHE B O 1
ATOM 9330 N N . ARG B 1 364 ? 7.793 -19.312 4.059 1 95.12 364 ARG B N 1
ATOM 9331 C CA . ARG B 1 364 ? 8.883 -19.469 5.012 1 95.12 364 ARG B CA 1
ATOM 9332 C C . ARG B 1 364 ? 10 -18.469 4.738 1 95.12 364 ARG B C 1
ATOM 9334 O O . ARG B 1 364 ? 10.312 -18.172 3.584 1 95.12 364 ARG B O 1
ATOM 9341 N N . HIS B 1 365 ? 10.523 -17.953 5.758 1 93.38 365 HIS B N 1
ATOM 9342 C CA . HIS B 1 365 ? 11.617 -17 5.645 1 93.38 365 HIS B CA 1
ATOM 9343 C C . HIS B 1 365 ? 12.891 -17.672 5.145 1 93.38 365 HIS B C 1
ATOM 9345 O O . HIS B 1 365 ? 13.352 -18.641 5.73 1 93.38 365 HIS B O 1
ATOM 9351 N N . ALA B 1 366 ? 13.383 -17.156 4.012 1 91.88 366 ALA B N 1
ATOM 9352 C CA . ALA B 1 366 ? 14.641 -17.641 3.463 1 91.88 366 ALA B CA 1
ATOM 9353 C C . ALA B 1 366 ? 15.812 -16.781 3.934 1 91.88 366 ALA B C 1
ATOM 9355 O O . ALA B 1 366 ? 16.078 -15.719 3.377 1 91.88 366 ALA B O 1
ATOM 9356 N N . GLU B 1 367 ? 16.562 -17.156 4.812 1 84.19 367 GLU B N 1
ATOM 9357 C CA . GLU B 1 367 ? 17.672 -16.406 5.371 1 84.19 367 GLU B CA 1
ATOM 9358 C C . GLU B 1 367 ? 18.797 -16.25 4.352 1 84.19 367 GLU B C 1
ATOM 9360 O O . GLU B 1 367 ? 19.547 -15.273 4.387 1 84.19 367 GLU B O 1
ATOM 9365 N N . SER B 1 368 ? 18.891 -17.312 3.555 1 82.25 368 SER B N 1
ATOM 9366 C CA . SER B 1 368 ? 19.875 -17.266 2.473 1 82.25 368 SER B CA 1
ATOM 9367 C C . SER B 1 368 ? 19.25 -17.688 1.145 1 82.25 368 SER B C 1
ATOM 9369 O O . SER B 1 368 ? 18.391 -18.562 1.106 1 82.25 368 SER B O 1
ATOM 9371 N N . VAL B 1 369 ? 19.75 -17.031 0.121 1 80.31 369 VAL B N 1
ATOM 9372 C CA . VAL B 1 369 ? 19.188 -17.312 -1.193 1 80.31 369 VAL B CA 1
ATOM 9373 C C . VAL B 1 369 ? 20.109 -18.266 -1.958 1 80.31 369 VAL B C 1
ATOM 9375 O O . VAL B 1 369 ? 19.906 -18.5 -3.15 1 80.31 369 VAL B O 1
ATOM 9378 N N . LYS B 1 370 ? 21.031 -18.797 -1.254 1 84.94 370 LYS B N 1
ATOM 9379 C CA . LYS B 1 370 ? 21.906 -19.781 -1.892 1 84.94 370 LYS B CA 1
ATOM 9380 C C . LYS B 1 370 ? 21.172 -21.094 -2.123 1 84.94 370 LYS B C 1
ATOM 9382 O O . LYS B 1 370 ? 20.266 -21.453 -1.362 1 84.94 370 LYS B O 1
ATOM 9387 N N . GLY B 1 371 ? 21.594 -21.828 -3.154 1 89.75 371 GLY B N 1
ATOM 9388 C CA . GLY B 1 371 ? 20.938 -23.078 -3.525 1 89.75 371 GLY B CA 1
ATOM 9389 C C . GLY B 1 371 ? 20.859 -24.078 -2.387 1 89.75 371 GLY B C 1
ATOM 9390 O O . GLY B 1 371 ? 19.828 -24.703 -2.18 1 89.75 371 GLY B O 1
ATOM 9391 N N . ALA B 1 372 ? 21.859 -24.125 -1.618 1 91.25 372 ALA B N 1
ATOM 9392 C CA . ALA B 1 372 ? 21.906 -25.078 -0.509 1 91.25 372 ALA B CA 1
ATOM 9393 C C . ALA B 1 372 ? 20.906 -24.703 0.574 1 91.25 372 ALA B C 1
ATOM 9395 O O . ALA B 1 372 ? 20.188 -25.578 1.094 1 91.25 372 ALA B O 1
ATOM 9396 N N . ALA B 1 373 ? 20.875 -23.484 0.864 1 91.5 373 ALA B N 1
ATOM 9397 C CA . ALA B 1 373 ? 19.984 -23.016 1.924 1 91.5 373 ALA B CA 1
ATOM 9398 C C . ALA B 1 373 ? 18.531 -23.172 1.519 1 91.5 373 ALA B C 1
ATOM 9400 O O . ALA B 1 373 ? 17.688 -23.594 2.324 1 91.5 373 ALA B O 1
ATOM 9401 N N . ILE B 1 374 ? 18.219 -22.875 0.316 1 94 374 ILE B N 1
ATOM 9402 C CA . ILE B 1 374 ? 16.844 -22.938 -0.161 1 94 374 ILE B CA 1
ATOM 9403 C C . ILE B 1 374 ? 16.391 -24.406 -0.24 1 94 374 ILE B C 1
ATOM 9405 O O . ILE B 1 374 ? 15.25 -24.734 0.094 1 94 374 ILE B O 1
ATOM 9409 N N . SER B 1 375 ? 17.297 -25.281 -0.736 1 95.19 375 SER B N 1
ATOM 9410 C CA . SER B 1 375 ? 16.969 -26.688 -0.812 1 95.19 375 SER B CA 1
ATOM 9411 C C . SER B 1 375 ? 16.688 -27.266 0.571 1 95.19 375 SER B C 1
ATOM 9413 O O . SER B 1 375 ? 15.734 -28.031 0.75 1 95.19 375 SER B O 1
ATOM 9415 N N . ASP B 1 376 ? 17.484 -26.859 1.513 1 94.62 376 ASP B N 1
ATOM 9416 C CA . ASP B 1 376 ? 17.266 -27.297 2.887 1 94.62 376 ASP B CA 1
ATOM 9417 C C . ASP B 1 376 ? 15.938 -26.797 3.432 1 94.62 376 ASP B C 1
ATOM 9419 O O . ASP B 1 376 ? 15.258 -27.5 4.172 1 94.62 376 ASP B O 1
ATOM 9423 N N . LEU B 1 377 ? 15.68 -25.609 3.105 1 95.12 377 LEU B N 1
ATOM 9424 C CA . LEU B 1 377 ? 14.422 -25 3.551 1 95.12 377 LEU B CA 1
ATOM 9425 C C . LEU B 1 377 ? 13.227 -25.766 2.982 1 95.12 377 LEU B C 1
ATOM 9427 O O . LEU B 1 377 ? 12.242 -25.984 3.689 1 95.12 377 LEU B O 1
ATOM 9431 N N . ILE B 1 378 ? 13.258 -26.125 1.732 1 95.94 378 ILE B N 1
ATOM 9432 C CA . ILE B 1 378 ? 12.18 -26.875 1.081 1 95.94 378 ILE B CA 1
ATOM 9433 C C . ILE B 1 378 ? 12.031 -28.234 1.736 1 95.94 378 ILE B C 1
ATOM 9435 O O . ILE B 1 378 ? 10.914 -28.656 2.059 1 95.94 378 ILE B O 1
ATOM 9439 N N . VAL B 1 379 ? 13.117 -28.922 1.948 1 96.06 379 VAL B N 1
ATOM 9440 C CA . VAL B 1 379 ? 13.102 -30.266 2.527 1 96.06 379 VAL B CA 1
ATOM 9441 C C . VAL B 1 379 ? 12.531 -30.203 3.943 1 96.06 379 VAL B C 1
ATOM 9443 O O . VAL B 1 379 ? 11.695 -31.047 4.32 1 96.06 379 VAL B O 1
ATOM 9446 N N . ARG B 1 380 ? 12.969 -29.188 4.688 1 94.69 380 ARG B N 1
ATOM 9447 C CA . ARG B 1 380 ? 12.453 -29.016 6.043 1 94.69 380 ARG B CA 1
ATOM 9448 C C . ARG B 1 380 ? 10.961 -28.703 6.023 1 94.69 380 ARG B C 1
ATOM 9450 O O . ARG B 1 380 ? 10.211 -29.172 6.879 1 94.69 380 ARG B O 1
ATOM 9457 N N . PHE B 1 381 ? 10.609 -27.906 5.109 1 95.31 381 PHE B N 1
ATOM 9458 C CA . PHE B 1 381 ? 9.211 -27.531 4.961 1 95.31 381 PHE B CA 1
ATOM 9459 C C . PHE B 1 381 ? 8.344 -28.75 4.684 1 95.31 381 PHE B C 1
ATOM 9461 O O . PHE B 1 381 ? 7.281 -28.906 5.293 1 95.31 381 PHE B O 1
ATOM 9468 N N . LEU B 1 382 ? 8.758 -29.609 3.803 1 96.56 382 LEU B N 1
ATOM 9469 C CA . LEU B 1 382 ? 8.031 -30.828 3.455 1 96.56 382 LEU B CA 1
ATOM 9470 C C . LEU B 1 382 ? 7.984 -31.781 4.637 1 96.56 382 LEU B C 1
ATOM 9472 O O . LEU B 1 382 ? 6.965 -32.438 4.871 1 96.56 382 LEU B O 1
ATOM 9476 N N . ALA B 1 383 ? 9.062 -31.812 5.367 1 95.44 383 ALA B N 1
ATOM 9477 C CA . ALA B 1 383 ? 9.117 -32.656 6.555 1 95.44 383 ALA B CA 1
ATOM 9478 C C . ALA B 1 383 ? 8.133 -32.188 7.617 1 95.44 383 ALA B C 1
ATOM 9480 O O . ALA B 1 383 ? 7.457 -33 8.258 1 95.44 383 ALA B O 1
ATOM 9481 N N . ASP B 1 384 ? 8.109 -30.891 7.766 1 94.19 384 ASP B N 1
ATOM 9482 C CA . ASP B 1 384 ? 7.188 -30.312 8.734 1 94.19 384 ASP B CA 1
ATOM 9483 C C . ASP B 1 384 ? 5.742 -30.641 8.383 1 94.19 384 ASP B C 1
ATOM 9485 O O . ASP B 1 384 ? 4.895 -30.766 9.273 1 94.19 384 ASP B O 1
ATOM 9489 N N . LEU B 1 385 ? 5.445 -30.781 7.117 1 95.56 385 LEU B N 1
ATOM 9490 C CA . LEU B 1 385 ? 4.102 -31.094 6.645 1 95.56 385 LEU B CA 1
ATOM 9491 C C . LEU B 1 385 ? 3.883 -32.594 6.578 1 95.56 385 LEU B C 1
ATOM 9493 O O . LEU B 1 385 ? 2.814 -33.062 6.172 1 95.56 385 LEU B O 1
ATOM 9497 N N . GLU B 1 386 ? 4.898 -33.406 6.867 1 94.5 386 GLU B N 1
ATOM 9498 C CA . GLU B 1 386 ? 4.863 -34.844 6.863 1 94.5 386 GLU B CA 1
ATOM 9499 C C . GLU B 1 386 ? 4.605 -35.406 5.461 1 94.5 386 GLU B C 1
ATOM 9501 O O . GLU B 1 386 ? 3.805 -36.312 5.281 1 94.5 386 GLU B O 1
ATOM 9506 N N . LEU B 1 387 ? 5.137 -34.75 4.527 1 96.12 387 LEU B N 1
ATOM 9507 C CA . LEU B 1 387 ? 5.055 -35.219 3.148 1 96.12 387 LEU B CA 1
ATOM 9508 C C . LEU B 1 387 ? 6.301 -36 2.773 1 96.12 387 LEU B C 1
ATOM 9510 O O . LEU B 1 387 ? 7.418 -35.625 3.133 1 96.12 387 LEU B O 1
ATOM 9514 N N . ASP B 1 388 ? 6.098 -37.062 2.057 1 94.19 388 ASP B N 1
ATOM 9515 C CA . ASP B 1 388 ? 7.188 -37.938 1.667 1 94.19 388 ASP B CA 1
ATOM 9516 C C . ASP B 1 388 ? 7.926 -37.406 0.443 1 94.19 388 ASP B C 1
ATOM 9518 O O . ASP B 1 388 ? 7.336 -37.25 -0.63 1 94.19 388 ASP B O 1
ATOM 9522 N N . ILE B 1 389 ? 9.133 -37.188 0.566 1 94 389 ILE B N 1
ATOM 9523 C CA . ILE B 1 389 ? 9.961 -36.625 -0.487 1 94 389 ILE B CA 1
ATOM 9524 C C . ILE B 1 389 ? 10.055 -37.594 -1.659 1 94 389 ILE B C 1
ATOM 9526 O O . ILE B 1 389 ? 10.242 -37.188 -2.805 1 94 389 ILE B O 1
ATOM 9530 N N . ASN B 1 390 ? 9.906 -38.875 -1.409 1 93.06 390 ASN B N 1
ATOM 9531 C CA . ASN B 1 390 ? 10.031 -39.875 -2.445 1 93.06 390 ASN B CA 1
ATOM 9532 C C . ASN B 1 390 ? 8.828 -39.875 -3.389 1 93.06 390 ASN B C 1
ATOM 9534 O O . ASN B 1 390 ? 8.883 -40.469 -4.473 1 93.06 390 ASN B O 1
ATOM 9538 N N . LYS B 1 391 ? 7.848 -39.156 -3.014 1 95.19 391 LYS B N 1
ATOM 9539 C CA . LYS B 1 391 ? 6.648 -39.094 -3.848 1 95.19 391 LYS B CA 1
ATOM 9540 C C . LYS B 1 391 ? 6.73 -37.906 -4.824 1 95.19 391 LYS B C 1
ATOM 9542 O O . LYS B 1 391 ? 5.852 -37.75 -5.672 1 95.19 391 LYS B O 1
ATOM 9547 N N . ILE B 1 392 ? 7.793 -37.188 -4.727 1 96.69 392 ILE B N 1
ATOM 9548 C CA . ILE B 1 392 ? 7.953 -36.062 -5.637 1 96.69 392 ILE B CA 1
ATOM 9549 C C . ILE B 1 392 ? 8.32 -36.562 -7.031 1 96.69 392 ILE B C 1
ATOM 9551 O O . ILE B 1 392 ? 9.219 -37.406 -7.172 1 96.69 392 ILE B O 1
ATOM 9555 N N . ARG B 1 393 ? 7.672 -36.156 -7.984 1 95.25 393 ARG B N 1
ATOM 9556 C CA . ARG B 1 393 ? 7.965 -36.594 -9.344 1 95.25 393 ARG B CA 1
ATOM 9557 C C . ARG B 1 393 ? 8.414 -35.438 -10.219 1 95.25 393 ARG B C 1
ATOM 9559 O O . ARG B 1 393 ? 8.914 -35.625 -11.328 1 95.25 393 ARG B O 1
ATOM 9566 N N . ALA B 1 394 ? 8.219 -34.219 -9.68 1 95.06 394 ALA B N 1
ATOM 9567 C CA . ALA B 1 394 ? 8.672 -33.062 -10.43 1 95.06 394 ALA B CA 1
ATOM 9568 C C . ALA B 1 394 ? 8.906 -31.859 -9.5 1 95.06 394 ALA B C 1
ATOM 9570 O O . ALA B 1 394 ? 8.359 -31.812 -8.398 1 95.06 394 ALA B O 1
ATOM 9571 N N . GLN B 1 395 ? 9.734 -30.906 -9.891 1 96 395 GLN B N 1
ATOM 9572 C CA . GLN B 1 395 ? 10 -29.641 -9.219 1 96 395 GLN B CA 1
ATOM 9573 C C . GLN B 1 395 ? 10.086 -28.5 -10.219 1 96 395 GLN B C 1
ATOM 9575 O O . GLN B 1 395 ? 10.578 -28.672 -11.336 1 96 395 GLN B O 1
ATOM 9580 N N . CYS B 1 396 ? 9.492 -27.406 -9.875 1 95.62 396 CYS B N 1
ATOM 9581 C CA . CYS B 1 396 ? 9.422 -26.281 -10.805 1 95.62 396 CYS B CA 1
ATOM 9582 C C . CYS B 1 396 ? 9.883 -25 -10.141 1 95.62 396 CYS B C 1
ATOM 9584 O O . CYS B 1 396 ? 9.328 -24.594 -9.109 1 95.62 396 CYS B O 1
ATOM 9586 N N . TYR B 1 397 ? 10.859 -24.375 -10.703 1 93.62 397 TYR B N 1
ATOM 9587 C CA . TYR B 1 397 ? 11.422 -23.109 -10.227 1 93.62 397 TYR B CA 1
ATOM 9588 C C . TYR B 1 397 ? 11.727 -22.172 -11.391 1 93.62 397 TYR B C 1
ATOM 9590 O O . TYR B 1 397 ? 11.547 -22.547 -12.555 1 93.62 397 TYR B O 1
ATOM 9598 N N . ASP B 1 398 ? 12.133 -20.969 -11.039 1 88.38 398 ASP B N 1
ATOM 9599 C CA . ASP B 1 398 ? 12.57 -20.047 -12.078 1 88.38 398 ASP B CA 1
ATOM 9600 C C . ASP B 1 398 ? 13.969 -20.406 -12.586 1 88.38 398 ASP B C 1
ATOM 9602 O O . ASP B 1 398 ? 14.555 -21.406 -12.148 1 88.38 398 ASP B O 1
ATOM 9606 N N . GLY B 1 399 ? 14.531 -19.719 -13.531 1 84.44 399 GLY B N 1
ATOM 9607 C CA . GLY B 1 399 ? 15.773 -20.078 -14.203 1 84.44 399 GLY B CA 1
ATOM 9608 C C . GLY B 1 399 ? 17 -19.453 -13.562 1 84.44 399 GLY B C 1
ATOM 9609 O O . GLY B 1 399 ? 18.094 -19.516 -14.117 1 84.44 399 GLY B O 1
ATOM 9610 N N . ALA B 1 400 ? 16.859 -18.891 -12.422 1 84.75 400 ALA B N 1
ATOM 9611 C CA . ALA B 1 400 ? 18 -18.281 -11.742 1 84.75 400 ALA B CA 1
ATOM 9612 C C . ALA B 1 400 ? 19.016 -19.344 -11.336 1 84.75 400 ALA B C 1
ATOM 9614 O O . ALA B 1 400 ? 18.641 -20.5 -11.07 1 84.75 400 ALA B O 1
ATOM 9615 N N . ALA B 1 401 ? 20.203 -19.047 -11.234 1 84 401 ALA B N 1
ATOM 9616 C CA . ALA B 1 401 ? 21.297 -19.984 -11 1 84 401 ALA B CA 1
ATOM 9617 C C . ALA B 1 401 ? 21.141 -20.703 -9.664 1 84 401 ALA B C 1
ATOM 9619 O O . ALA B 1 401 ? 21.438 -21.891 -9.555 1 84 401 ALA B O 1
ATOM 9620 N N . ASN B 1 402 ? 20.688 -20 -8.703 1 87.06 402 ASN B N 1
ATOM 9621 C CA . ASN B 1 402 ? 20.531 -20.609 -7.383 1 87.06 402 ASN B CA 1
ATOM 9622 C C . ASN B 1 402 ? 19.422 -21.656 -7.375 1 87.06 402 ASN B C 1
ATOM 9624 O O . ASN B 1 402 ? 19.453 -22.578 -6.551 1 87.06 402 ASN B O 1
ATOM 9628 N N . MET B 1 403 ? 18.516 -21.5 -8.281 1 89.5 403 MET B N 1
ATOM 9629 C CA . MET B 1 403 ? 17.406 -22.438 -8.352 1 89.5 403 MET B CA 1
ATOM 9630 C C . MET B 1 403 ? 17.672 -23.516 -9.398 1 89.5 403 MET B C 1
ATOM 9632 O O . MET B 1 403 ? 17.625 -24.703 -9.094 1 89.5 403 MET B O 1
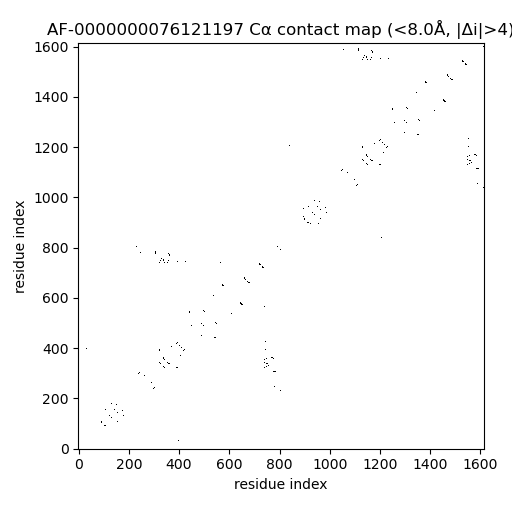ATOM 9636 N N . ALA B 1 404 ? 18.094 -23.078 -10.602 1 89 404 ALA B N 1
ATOM 9637 C CA . ALA B 1 404 ? 18.141 -23.984 -11.75 1 89 404 ALA B CA 1
ATOM 9638 C C . ALA B 1 404 ? 19.562 -24.469 -12.008 1 89 404 ALA B C 1
ATOM 9640 O O . ALA B 1 404 ? 19.781 -25.328 -12.859 1 89 404 ALA B O 1
ATOM 9641 N N . GLY B 1 405 ? 20.469 -24.078 -11.219 1 84.94 405 GLY B N 1
ATOM 9642 C CA . GLY B 1 405 ? 21.859 -24.484 -11.453 1 84.94 405 GLY B CA 1
ATOM 9643 C C . GLY B 1 405 ? 22.031 -25.984 -11.484 1 84.94 405 GLY B C 1
ATOM 9644 O O . GLY B 1 405 ? 21.453 -26.703 -10.664 1 84.94 405 GLY B O 1
ATOM 9645 N N . LYS B 1 406 ? 22.812 -26.484 -12.391 1 83.38 406 LYS B N 1
ATOM 9646 C CA . LYS B 1 406 ? 22.953 -27.906 -12.672 1 83.38 406 LYS B CA 1
ATOM 9647 C C . LYS B 1 406 ? 23.766 -28.594 -11.586 1 83.38 406 LYS B C 1
ATOM 9649 O O . LYS B 1 406 ? 23.578 -29.797 -11.32 1 83.38 406 LYS B O 1
ATOM 9654 N N . TYR B 1 407 ? 24.547 -27.828 -10.922 1 82.62 407 TYR B N 1
ATOM 9655 C CA . TYR B 1 407 ? 25.453 -28.484 -9.992 1 82.62 407 TYR B CA 1
ATOM 9656 C C . TYR B 1 407 ? 25.109 -28.156 -8.547 1 82.62 407 TYR B C 1
ATOM 9658 O O . TYR B 1 407 ? 25.078 -29.047 -7.695 1 82.62 407 TYR B O 1
ATOM 9666 N N . SER B 1 408 ? 24.812 -26.891 -8.336 1 85.25 408 SER B N 1
ATOM 9667 C CA . SER B 1 408 ? 24.641 -26.484 -6.945 1 85.25 408 SER B CA 1
ATOM 9668 C C . SER B 1 408 ? 23.312 -25.781 -6.73 1 85.25 408 SER B C 1
ATOM 9670 O O . SER B 1 408 ? 23.031 -25.266 -5.641 1 85.25 408 SER B O 1
ATOM 9672 N N . GLY B 1 409 ? 22.516 -25.891 -7.75 1 90.88 409 GLY B N 1
ATOM 9673 C CA . GLY B 1 409 ? 21.219 -25.25 -7.602 1 90.88 409 GLY B CA 1
ATOM 9674 C C . GLY B 1 409 ? 20.234 -26.078 -6.801 1 90.88 409 GLY B C 1
ATOM 9675 O O . GLY B 1 409 ? 20.516 -27.234 -6.469 1 90.88 409 GLY B O 1
ATOM 9676 N N . VAL B 1 410 ? 19.188 -25.531 -6.441 1 93.81 410 VAL B N 1
ATOM 9677 C CA . VAL B 1 410 ? 18.141 -26.203 -5.68 1 93.81 410 VAL B CA 1
ATOM 9678 C C . VAL B 1 410 ? 17.703 -27.469 -6.414 1 93.81 410 VAL B C 1
ATOM 9680 O O . VAL B 1 410 ? 17.547 -28.531 -5.801 1 93.81 410 VAL B O 1
ATOM 9683 N N . GLN B 1 411 ? 17.453 -27.344 -7.738 1 94.12 411 GLN B N 1
ATOM 9684 C CA . GLN B 1 411 ? 16.984 -28.484 -8.523 1 94.12 411 GLN B CA 1
ATOM 9685 C C . GLN B 1 411 ? 17.953 -29.656 -8.414 1 94.12 411 GLN B C 1
ATOM 9687 O O . GLN B 1 411 ? 17.531 -30.812 -8.281 1 94.12 411 GLN B O 1
ATOM 9692 N N . ALA B 1 412 ? 19.266 -29.391 -8.492 1 94.5 412 ALA B N 1
ATOM 9693 C CA . ALA B 1 412 ? 20.281 -30.438 -8.453 1 94.5 412 ALA B CA 1
ATOM 9694 C C . ALA B 1 412 ? 20.297 -31.125 -7.094 1 94.5 412 ALA B C 1
ATOM 9696 O O . ALA B 1 412 ? 20.438 -32.344 -7.012 1 94.5 412 ALA B O 1
ATOM 9697 N N . ARG B 1 413 ? 20.141 -30.438 -6.113 1 94.69 413 ARG B N 1
ATOM 9698 C CA . ARG B 1 413 ? 20.188 -30.969 -4.758 1 94.69 413 ARG B CA 1
ATOM 9699 C C . ARG B 1 413 ? 18.953 -31.828 -4.469 1 94.69 413 ARG B C 1
ATOM 9701 O O . ARG B 1 413 ? 19.062 -32.875 -3.818 1 94.69 413 ARG B O 1
ATOM 9708 N N . ILE B 1 414 ? 17.828 -31.422 -4.891 1 94.94 414 ILE B N 1
ATOM 9709 C CA . ILE B 1 414 ? 16.609 -32.188 -4.711 1 94.94 414 ILE B CA 1
ATOM 9710 C C . ILE B 1 414 ? 16.688 -33.469 -5.551 1 94.94 414 ILE B C 1
ATOM 9712 O O . ILE B 1 414 ? 16.219 -34.531 -5.121 1 94.94 414 ILE B O 1
ATOM 9716 N N . LEU B 1 415 ? 17.25 -33.344 -6.758 1 94.38 415 LEU B N 1
ATOM 9717 C CA . LEU B 1 415 ? 17.422 -34.5 -7.629 1 94.38 415 LEU B CA 1
ATOM 9718 C C . LEU B 1 415 ? 18.344 -35.531 -6.984 1 94.38 415 LEU B C 1
ATOM 9720 O O . LEU B 1 415 ? 18.188 -36.719 -7.211 1 94.38 415 LEU B O 1
ATOM 9724 N N . GLN B 1 416 ? 19.281 -35.031 -6.238 1 93.19 416 GLN B N 1
ATOM 9725 C CA . GLN B 1 416 ? 20.188 -35.938 -5.527 1 93.19 416 GLN B CA 1
ATOM 9726 C C . GLN B 1 416 ? 19.438 -36.719 -4.449 1 93.19 416 GLN B C 1
ATOM 9728 O O . GLN B 1 416 ? 19.734 -37.906 -4.211 1 93.19 416 GLN B O 1
ATOM 9733 N N . LEU B 1 417 ? 18.453 -36.094 -3.871 1 93.38 417 LEU B N 1
ATOM 9734 C CA . LEU B 1 417 ? 17.656 -36.75 -2.838 1 93.38 417 LEU B CA 1
ATOM 9735 C C . LEU B 1 417 ? 16.625 -37.688 -3.459 1 93.38 417 LEU B C 1
ATOM 9737 O O . LEU B 1 417 ? 16.391 -38.781 -2.934 1 93.38 417 LEU B O 1
ATOM 9741 N N . ASN B 1 418 ? 16.031 -37.219 -4.523 1 94.62 418 ASN B N 1
ATOM 9742 C CA . ASN B 1 418 ? 15.07 -38 -5.297 1 94.62 418 ASN B CA 1
ATOM 9743 C C . ASN B 1 418 ? 15.297 -37.844 -6.797 1 94.62 418 ASN B C 1
ATOM 9745 O O . ASN B 1 418 ? 14.844 -36.875 -7.402 1 94.62 418 ASN B O 1
ATOM 9749 N N . PRO B 1 419 ? 15.836 -38.812 -7.398 1 92.44 419 PRO B N 1
ATOM 9750 C CA . PRO B 1 419 ? 16.172 -38.719 -8.82 1 92.44 419 PRO B CA 1
ATOM 9751 C C . PRO B 1 419 ? 14.945 -38.625 -9.727 1 92.44 419 PRO B C 1
ATOM 9753 O O . PRO B 1 419 ? 15.062 -38.281 -10.898 1 92.44 419 PRO B O 1
ATOM 9756 N N . GLU B 1 420 ? 13.797 -38.969 -9.18 1 92.12 420 GLU B N 1
ATOM 9757 C CA . GLU B 1 420 ? 12.586 -38.938 -10 1 92.12 420 GLU B CA 1
ATOM 9758 C C . GLU B 1 420 ? 11.961 -37.531 -9.992 1 92.12 420 GLU B C 1
ATOM 9760 O O . GLU B 1 420 ? 11.016 -37.281 -10.734 1 92.12 420 GLU B O 1
ATOM 9765 N N . ALA B 1 421 ? 12.492 -36.656 -9.141 1 93.94 421 ALA B N 1
ATOM 9766 C CA . ALA B 1 421 ? 11.984 -35.281 -9.062 1 93.94 421 ALA B CA 1
ATOM 9767 C C . ALA B 1 421 ? 12.555 -34.406 -10.18 1 93.94 421 ALA B C 1
ATOM 9769 O O . ALA B 1 421 ? 13.312 -33.469 -9.922 1 93.94 421 ALA B O 1
ATOM 9770 N N . ASN B 1 422 ? 12.094 -34.625 -11.375 1 91.81 422 ASN B N 1
ATOM 9771 C CA . ASN B 1 422 ? 12.602 -33.938 -12.547 1 91.81 422 ASN B CA 1
ATOM 9772 C C . ASN B 1 422 ? 12.344 -32.438 -12.469 1 91.81 422 ASN B C 1
ATOM 9774 O O . ASN B 1 422 ? 11.289 -32 -12.008 1 91.81 422 ASN B O 1
ATOM 9778 N N . TYR B 1 423 ? 13.344 -31.703 -12.953 1 92.69 423 TYR B N 1
ATOM 9779 C CA . TYR B 1 423 ? 13.258 -30.25 -12.938 1 92.69 423 TYR B CA 1
ATOM 9780 C C . TYR B 1 423 ? 12.531 -29.734 -14.172 1 92.69 423 TYR B C 1
ATOM 9782 O O . TYR B 1 423 ? 12.836 -30.141 -15.297 1 92.69 423 TYR B O 1
ATOM 9790 N N . VAL B 1 424 ? 11.586 -28.891 -13.914 1 91.38 424 VAL B N 1
ATOM 9791 C CA . VAL B 1 424 ? 10.891 -28.172 -14.984 1 91.38 424 VAL B CA 1
ATOM 9792 C C . VAL B 1 424 ? 11.148 -26.672 -14.852 1 91.38 424 VAL B C 1
ATOM 9794 O O . VAL B 1 424 ? 10.797 -26.062 -13.844 1 91.38 424 VAL B O 1
ATOM 9797 N N . HIS B 1 425 ? 11.766 -26.125 -15.828 1 92.19 425 HIS B N 1
ATOM 9798 C CA . HIS B 1 425 ? 11.898 -24.672 -15.867 1 92.19 425 HIS B CA 1
ATOM 9799 C C . HIS B 1 425 ? 10.555 -24 -16.109 1 92.19 425 HIS B C 1
ATOM 9801 O O . HIS B 1 425 ? 9.867 -24.312 -17.094 1 92.19 425 HIS B O 1
ATOM 9807 N N . CYS B 1 426 ? 10.188 -23.094 -15.227 1 92.94 426 CYS B N 1
ATOM 9808 C CA . CYS B 1 426 ? 8.93 -22.375 -15.391 1 92.94 426 CYS B CA 1
ATOM 9809 C C . CYS B 1 426 ? 8.789 -21.828 -16.797 1 92.94 426 CYS B C 1
ATOM 9811 O O . CYS B 1 426 ? 9.555 -20.938 -17.203 1 92.94 426 CYS B O 1
ATOM 9813 N N . LYS B 1 427 ? 7.852 -22.312 -17.531 1 92.88 427 LYS B N 1
ATOM 9814 C CA . LYS B 1 427 ? 7.691 -21.953 -18.938 1 92.88 427 LYS B CA 1
ATOM 9815 C C . LYS B 1 427 ? 7.254 -20.5 -19.078 1 92.88 427 LYS B C 1
ATOM 9817 O O . LYS B 1 427 ? 7.555 -19.844 -20.078 1 92.88 427 LYS B O 1
ATOM 9822 N N . ALA B 1 428 ? 6.508 -20 -18.109 1 91.75 428 ALA B N 1
ATOM 9823 C CA . ALA B 1 428 ? 6.137 -18.578 -18.141 1 91.75 428 ALA B CA 1
ATOM 9824 C C . ALA B 1 428 ? 7.371 -17.688 -18.047 1 91.75 428 ALA B C 1
ATOM 9826 O O . ALA B 1 428 ? 7.48 -16.688 -18.766 1 91.75 428 ALA B O 1
ATOM 9827 N N . HIS B 1 429 ? 8.258 -18.016 -17.156 1 91 429 HIS B N 1
ATOM 9828 C CA . HIS B 1 429 ? 9.508 -17.281 -17.031 1 91 429 HIS B CA 1
ATOM 9829 C C . HIS B 1 429 ? 10.367 -17.438 -18.281 1 91 429 HIS B C 1
ATOM 9831 O O . HIS B 1 429 ? 11.023 -16.484 -18.703 1 91 429 HIS B O 1
ATOM 9837 N N . ALA B 1 430 ? 10.398 -18.625 -18.75 1 92.12 430 ALA B N 1
ATOM 9838 C CA . ALA B 1 430 ? 11.172 -18.891 -19.969 1 92.12 430 ALA B CA 1
ATOM 9839 C C . ALA B 1 430 ? 10.68 -18.047 -21.125 1 92.12 430 ALA B C 1
ATOM 9841 O O . ALA B 1 430 ? 11.484 -17.484 -21.891 1 92.12 430 ALA B O 1
ATOM 9842 N N . LEU B 1 431 ? 9.383 -17.984 -21.266 1 92.81 431 LEU B N 1
ATOM 9843 C CA . LEU B 1 431 ? 8.82 -17.172 -22.328 1 92.81 431 LEU B CA 1
ATOM 9844 C C . LEU B 1 431 ? 9.156 -15.703 -22.125 1 92.81 431 LEU B C 1
ATOM 9846 O O . LEU B 1 431 ? 9.508 -15 -23.078 1 92.81 431 LEU B O 1
ATOM 9850 N N . ASN B 1 432 ? 9.039 -15.242 -20.953 1 90.69 432 ASN B N 1
ATOM 9851 C CA . ASN B 1 432 ? 9.375 -13.852 -20.656 1 90.69 432 ASN B CA 1
ATOM 9852 C C . ASN B 1 432 ? 10.836 -13.547 -20.969 1 90.69 432 ASN B C 1
ATOM 9854 O O . ASN B 1 432 ? 11.148 -12.469 -21.484 1 90.69 432 ASN B O 1
ATOM 9858 N N . LEU B 1 433 ? 11.703 -14.438 -20.641 1 89.81 433 LEU B N 1
ATOM 9859 C CA . LEU B 1 433 ? 13.125 -14.273 -20.938 1 89.81 433 LEU B CA 1
ATOM 9860 C C . LEU B 1 433 ? 13.352 -14.234 -22.453 1 89.81 433 LEU B C 1
ATOM 9862 O O . LEU B 1 433 ? 14.211 -13.492 -22.938 1 89.81 433 LEU B O 1
ATOM 9866 N N . ALA B 1 434 ? 12.594 -15.07 -23.094 1 92.31 434 ALA B N 1
ATOM 9867 C CA . ALA B 1 434 ? 12.68 -15.062 -24.547 1 92.31 434 ALA B CA 1
ATOM 9868 C C . ALA B 1 434 ? 12.297 -13.703 -25.125 1 92.31 434 ALA B C 1
ATOM 9870 O O . ALA B 1 434 ? 12.961 -13.188 -26.016 1 92.31 434 ALA B O 1
ATOM 9871 N N . LEU B 1 435 ? 11.305 -13.109 -24.625 1 91.44 435 LEU B N 1
ATOM 9872 C CA . LEU B 1 435 ? 10.828 -11.812 -25.094 1 91.44 435 LEU B CA 1
ATOM 9873 C C . LEU B 1 435 ? 11.82 -10.711 -24.75 1 91.44 435 LEU B C 1
ATOM 9875 O O . LEU B 1 435 ? 12.086 -9.828 -25.562 1 91.44 435 LEU B O 1
ATOM 9879 N N . ILE B 1 436 ? 12.375 -10.781 -23.609 1 89.06 436 ILE B N 1
ATOM 9880 C CA . ILE B 1 436 ? 13.328 -9.781 -23.141 1 89.06 436 ILE B CA 1
ATOM 9881 C C . ILE B 1 436 ? 14.594 -9.836 -24 1 89.06 436 ILE B C 1
ATOM 9883 O O . ILE B 1 436 ? 15.094 -8.805 -24.453 1 89.06 436 ILE B O 1
ATOM 9887 N N . HIS B 1 437 ? 15.086 -11.008 -24.234 1 90.5 437 HIS B N 1
ATOM 9888 C CA . HIS B 1 437 ? 16.328 -11.172 -24.969 1 90.5 437 HIS B CA 1
ATOM 9889 C C . HIS B 1 437 ? 16.156 -10.781 -26.438 1 90.5 437 HIS B C 1
ATOM 9891 O O . HIS B 1 437 ? 17.078 -10.227 -27.047 1 90.5 437 HIS B O 1
ATOM 9897 N N . SER B 1 438 ? 15.031 -11.141 -26.938 1 92.12 438 SER B N 1
ATOM 9898 C CA . SER B 1 438 ? 14.781 -10.766 -28.312 1 92.12 438 SER B CA 1
ATOM 9899 C C . SER B 1 438 ? 14.625 -9.25 -28.469 1 92.12 438 SER B C 1
ATOM 9901 O O . SER B 1 438 ? 14.914 -8.695 -29.531 1 92.12 438 SER B O 1
ATOM 9903 N N . SER B 1 439 ? 14.203 -8.562 -27.438 1 89.88 439 SER B N 1
ATOM 9904 C CA . SER B 1 439 ? 13.969 -7.125 -27.484 1 89.88 439 SER B CA 1
ATOM 9905 C C . SER B 1 439 ? 15.266 -6.352 -27.266 1 89.88 439 SER B C 1
ATOM 9907 O O . SER B 1 439 ? 15.258 -5.121 -27.188 1 89.88 439 SER B O 1
ATOM 9909 N N . LYS B 1 440 ? 16.359 -7.016 -27.219 1 88.94 440 LYS B N 1
ATOM 9910 C CA . LYS B 1 440 ? 17.656 -6.359 -27 1 88.94 440 LYS B CA 1
ATOM 9911 C C . LYS B 1 440 ? 18.25 -5.902 -28.328 1 88.94 440 LYS B C 1
ATOM 9913 O O . LYS B 1 440 ? 19.281 -5.207 -28.344 1 88.94 440 LYS B O 1
ATOM 9918 N N . ASP B 1 441 ? 17.531 -6.25 -29.375 1 89.38 441 ASP B N 1
ATOM 9919 C CA . ASP B 1 441 ? 17.953 -5.695 -30.641 1 89.38 441 ASP B CA 1
ATOM 9920 C C . ASP B 1 441 ? 17.953 -4.168 -30.609 1 89.38 441 ASP B C 1
ATOM 9922 O O . ASP B 1 441 ? 17.062 -3.555 -30.031 1 89.38 441 ASP B O 1
ATOM 9926 N N . VAL B 1 442 ? 18.828 -3.566 -31.234 1 88.75 442 VAL B N 1
ATOM 9927 C CA . VAL B 1 442 ? 19.156 -2.156 -31.031 1 88.75 442 VAL B CA 1
ATOM 9928 C C . VAL B 1 442 ? 17.922 -1.299 -31.328 1 88.75 442 VAL B C 1
ATOM 9930 O O . VAL B 1 442 ? 17.531 -0.478 -30.5 1 88.75 442 VAL B O 1
ATOM 9933 N N . CYS B 1 443 ? 17.328 -1.446 -32.5 1 90.25 443 CYS B N 1
ATOM 9934 C CA . CYS B 1 443 ? 16.203 -0.615 -32.906 1 90.25 443 CYS B CA 1
ATOM 9935 C C . CYS B 1 443 ? 15.023 -0.826 -31.953 1 90.25 443 CYS B C 1
ATOM 9937 O O . CYS B 1 443 ? 14.352 0.133 -31.562 1 90.25 443 CYS B O 1
ATOM 9939 N N . VAL B 1 444 ? 14.828 -2.016 -31.562 1 93.81 444 VAL B N 1
ATOM 9940 C CA . VAL B 1 444 ? 13.711 -2.359 -30.703 1 93.81 444 VAL B CA 1
ATOM 9941 C C . VAL B 1 444 ? 14.008 -1.896 -29.281 1 93.81 444 VAL B C 1
ATOM 9943 O O . VAL B 1 444 ? 13.125 -1.365 -28.594 1 93.81 444 VAL B O 1
ATOM 9946 N N . ARG B 1 445 ? 15.195 -2.061 -28.875 1 92.69 445 ARG B N 1
ATOM 9947 C CA . ARG B 1 445 ? 15.617 -1.653 -27.531 1 92.69 445 ARG B CA 1
ATOM 9948 C C . ARG B 1 445 ? 15.453 -0.149 -27.344 1 92.69 445 ARG B C 1
ATOM 9950 O O . ARG B 1 445 ? 14.93 0.298 -26.328 1 92.69 445 ARG B O 1
ATOM 9957 N N . ASN B 1 446 ? 15.906 0.569 -28.281 1 93.19 446 ASN B N 1
ATOM 9958 C CA . ASN B 1 446 ? 15.797 2.021 -28.203 1 93.19 446 ASN B CA 1
ATOM 9959 C C . ASN B 1 446 ? 14.336 2.473 -28.172 1 93.19 446 ASN B C 1
ATOM 9961 O O . ASN B 1 446 ? 13.977 3.377 -27.406 1 93.19 446 ASN B O 1
ATOM 9965 N N . MET B 1 447 ? 13.609 1.888 -29.016 1 95.12 447 MET B N 1
ATOM 9966 C CA . MET B 1 447 ? 12.188 2.213 -29.047 1 95.12 447 MET B CA 1
ATOM 9967 C C . MET B 1 447 ? 11.523 1.88 -27.719 1 95.12 447 MET B C 1
ATOM 9969 O O . MET B 1 447 ? 10.758 2.686 -27.188 1 95.12 447 MET B O 1
ATOM 9973 N N . MET B 1 448 ? 11.891 0.77 -27.172 1 93.38 448 MET B N 1
ATOM 9974 C CA . MET B 1 448 ? 11.312 0.329 -25.891 1 93.38 448 MET B CA 1
ATOM 9975 C C . MET B 1 448 ? 11.703 1.277 -24.766 1 93.38 448 MET B C 1
ATOM 9977 O O . MET B 1 448 ? 10.883 1.579 -23.906 1 93.38 448 MET B O 1
ATOM 9981 N N . SER B 1 449 ? 12.859 1.698 -24.781 1 92.31 449 SER B N 1
ATOM 9982 C CA . SER B 1 449 ? 13.352 2.629 -23.766 1 92.31 449 SER B CA 1
ATOM 9983 C C . SER B 1 449 ? 12.602 3.957 -23.844 1 92.31 449 SER B C 1
ATOM 9985 O O . SER B 1 449 ? 12.258 4.531 -22.797 1 92.31 449 SER B O 1
ATOM 9987 N N . THR B 1 450 ? 12.383 4.41 -24.984 1 94.94 450 THR B N 1
ATOM 9988 C CA . THR B 1 450 ? 11.664 5.668 -25.188 1 94.94 450 THR B CA 1
ATOM 9989 C C . THR B 1 450 ? 10.219 5.543 -24.703 1 94.94 450 THR B C 1
ATOM 9991 O O . THR B 1 450 ? 9.703 6.438 -24.031 1 94.94 450 THR B O 1
ATOM 9994 N N . VAL B 1 451 ? 9.617 4.438 -25.062 1 94.56 451 VAL B N 1
ATOM 9995 C CA . VAL B 1 451 ? 8.234 4.191 -24.672 1 94.56 451 VAL B CA 1
ATOM 9996 C C . VAL B 1 451 ? 8.133 4.168 -23.141 1 94.56 451 VAL B C 1
ATOM 9998 O O . VAL B 1 451 ? 7.211 4.754 -22.562 1 94.56 451 VAL B O 1
ATOM 10001 N N . GLN B 1 452 ? 9.07 3.531 -22.547 1 92.12 452 GLN B N 1
ATOM 10002 C CA . GLN B 1 452 ? 9.07 3.402 -21.094 1 92.12 452 GLN B CA 1
ATOM 10003 C C . GLN B 1 452 ? 9.266 4.758 -20.422 1 92.12 452 GLN B C 1
ATOM 10005 O O . GLN B 1 452 ? 8.586 5.078 -19.438 1 92.12 452 GLN B O 1
ATOM 10010 N N . GLU B 1 453 ? 10.164 5.527 -20.922 1 92.5 453 GLU B N 1
ATOM 10011 C CA . GLU B 1 453 ? 10.453 6.84 -20.344 1 92.5 453 GLU B CA 1
ATOM 10012 C C . GLU B 1 453 ? 9.242 7.758 -20.422 1 92.5 453 GLU B C 1
ATOM 10014 O O . GLU B 1 453 ? 8.93 8.469 -19.469 1 92.5 453 GLU B O 1
ATOM 10019 N N . ILE B 1 454 ? 8.625 7.73 -21.516 1 94.44 454 ILE B N 1
ATOM 10020 C CA . ILE B 1 454 ? 7.465 8.594 -21.719 1 94.44 454 ILE B CA 1
ATOM 10021 C C . ILE B 1 454 ? 6.309 8.117 -20.844 1 94.44 454 ILE B C 1
ATOM 10023 O O . ILE B 1 454 ? 5.617 8.93 -20.219 1 94.44 454 ILE B O 1
ATOM 10027 N N . ALA B 1 455 ? 6.121 6.875 -20.828 1 91.62 455 ALA B N 1
ATOM 10028 C CA . ALA B 1 455 ? 5.047 6.32 -20 1 91.62 455 ALA B CA 1
ATOM 10029 C C . ALA B 1 455 ? 5.254 6.66 -18.531 1 91.62 455 ALA B C 1
ATOM 10031 O O . ALA B 1 455 ? 4.309 7.023 -17.828 1 91.62 455 ALA B O 1
ATOM 10032 N N . PHE B 1 456 ? 6.477 6.598 -18.109 1 89.81 456 PHE B N 1
ATOM 10033 C CA . PHE B 1 456 ? 6.805 6.934 -16.734 1 89.81 456 PHE B CA 1
ATOM 10034 C C . PHE B 1 456 ? 6.57 8.414 -16.469 1 89.81 456 PHE B C 1
ATOM 10036 O O . PHE B 1 456 ? 6.105 8.797 -15.398 1 89.81 456 PHE B O 1
ATOM 10043 N N . SER B 1 457 ? 6.945 9.164 -17.391 1 91.38 457 SER B N 1
ATOM 10044 C CA . SER B 1 457 ? 6.785 10.609 -17.234 1 91.38 457 SER B CA 1
ATOM 10045 C C . SER B 1 457 ? 5.324 10.984 -17.031 1 91.38 457 SER B C 1
ATOM 10047 O O . SER B 1 457 ? 5.016 11.891 -16.25 1 91.38 457 SER B O 1
ATOM 10049 N N . PHE B 1 458 ? 4.434 10.328 -17.719 1 90.69 458 PHE B N 1
ATOM 10050 C CA . PHE B 1 458 ? 3.008 10.602 -17.562 1 90.69 458 PHE B CA 1
ATOM 10051 C C . PHE B 1 458 ? 2.467 10 -16.281 1 90.69 458 PHE B C 1
ATOM 10053 O O . PHE B 1 458 ? 1.599 10.594 -15.625 1 90.69 458 PHE B O 1
ATOM 10060 N N . ASP B 1 459 ? 2.977 8.891 -15.922 1 87.75 459 ASP B N 1
ATOM 10061 C CA . ASP B 1 459 ? 2.445 8.148 -14.789 1 87.75 459 ASP B CA 1
ATOM 10062 C C . ASP B 1 459 ? 2.838 8.812 -13.469 1 87.75 459 ASP B C 1
ATOM 10064 O O . ASP B 1 459 ? 2.117 8.703 -12.477 1 87.75 459 ASP B O 1
ATOM 10068 N N . TYR B 1 460 ? 3.92 9.539 -13.391 1 85.62 460 TYR B N 1
ATOM 10069 C CA . TYR B 1 460 ? 4.441 10.016 -12.117 1 85.62 460 TYR B CA 1
ATOM 10070 C C . TYR B 1 460 ? 4.215 11.516 -11.961 1 85.62 460 TYR B C 1
ATOM 10072 O O . TYR B 1 460 ? 4.613 12.117 -10.961 1 85.62 460 TYR B O 1
ATOM 10080 N N . SER B 1 461 ? 3.607 12.094 -12.938 1 86.44 461 SER B N 1
ATOM 10081 C CA . SER B 1 461 ? 3.324 13.523 -12.867 1 86.44 461 SER B CA 1
ATOM 10082 C C . SER B 1 461 ? 1.836 13.805 -13.055 1 86.44 461 SER B C 1
ATOM 10084 O O . SER B 1 461 ? 1.267 13.484 -14.102 1 86.44 461 SER B O 1
ATOM 10086 N N . ALA B 1 462 ? 1.28 14.398 -12.055 1 86.19 462 ALA B N 1
ATOM 10087 C CA . ALA B 1 462 ? -0.145 14.711 -12.109 1 86.19 462 ALA B CA 1
ATOM 10088 C C . ALA B 1 462 ? -0.442 15.711 -13.227 1 86.19 462 ALA B C 1
ATOM 10090 O O . ALA B 1 462 ? -1.471 15.609 -13.898 1 86.19 462 ALA B O 1
ATOM 10091 N N . LYS B 1 463 ? 0.419 16.672 -13.406 1 85.81 463 LYS B N 1
ATOM 10092 C CA . LYS B 1 463 ? 0.259 17.672 -14.453 1 85.81 463 LYS B CA 1
ATOM 10093 C C . LYS B 1 463 ? 0.273 17.031 -15.844 1 85.81 463 LYS B C 1
ATOM 10095 O O . LYS B 1 463 ? -0.588 17.328 -16.672 1 85.81 463 LYS B O 1
ATOM 10100 N N . ARG B 1 464 ? 1.218 16.172 -16.031 1 89.25 464 ARG B N 1
ATOM 10101 C CA . ARG B 1 464 ? 1.362 15.523 -17.344 1 89.25 464 ARG B CA 1
ATOM 10102 C C . ARG B 1 464 ? 0.207 14.562 -17.594 1 89.25 464 ARG B C 1
ATOM 10104 O O . ARG B 1 464 ? -0.292 14.477 -18.719 1 89.25 464 ARG B O 1
ATOM 10111 N N . LEU B 1 465 ? -0.171 13.867 -16.594 1 89.81 465 LEU B N 1
ATOM 10112 C CA . LEU B 1 465 ? -1.276 12.922 -16.75 1 89.81 465 LEU B CA 1
ATOM 10113 C C . LEU B 1 465 ? -2.58 13.656 -17.031 1 89.81 465 LEU B C 1
ATOM 10115 O O . LEU B 1 465 ? -3.424 13.164 -17.781 1 89.81 465 LEU B O 1
ATOM 10119 N N . LEU B 1 466 ? -2.762 14.766 -16.406 1 88 466 LEU B N 1
ATOM 10120 C CA . LEU B 1 466 ? -3.953 15.562 -16.672 1 88 466 LEU B CA 1
ATOM 10121 C C . LEU B 1 466 ? -3.982 16.016 -18.125 1 88 466 LEU B C 1
ATOM 10123 O O . LEU B 1 466 ? -5.035 15.984 -18.781 1 88 466 LEU B O 1
ATOM 10127 N N . ALA B 1 467 ? -2.838 16.469 -18.625 1 89.19 467 ALA B N 1
ATOM 10128 C CA . ALA B 1 467 ? -2.742 16.859 -20.031 1 89.19 467 ALA B CA 1
ATOM 10129 C C . ALA B 1 467 ? -3.117 15.703 -20.938 1 89.19 467 ALA B C 1
ATOM 10131 O O . ALA B 1 467 ? -3.828 15.891 -21.938 1 89.19 467 ALA B O 1
ATOM 10132 N N . PHE B 1 468 ? -2.609 14.555 -20.656 1 92.38 468 PHE B N 1
ATOM 10133 C CA . PHE B 1 468 ? -2.926 13.352 -21.422 1 92.38 468 PHE B CA 1
ATOM 10134 C C . PHE B 1 468 ? -4.422 13.062 -21.391 1 92.38 468 PHE B C 1
ATOM 10136 O O . PHE B 1 468 ? -5.035 12.781 -22.422 1 92.38 468 PHE B O 1
ATOM 10143 N N . SER B 1 469 ? -5.031 13.133 -20.172 1 88.25 469 SER B N 1
ATOM 10144 C CA . SER B 1 469 ? -6.449 12.828 -19.984 1 88.25 469 SER B CA 1
ATOM 10145 C C . SER B 1 469 ? -7.328 13.82 -20.734 1 88.25 469 SER B C 1
ATOM 10147 O O . SER B 1 469 ? -8.398 13.461 -21.234 1 88.25 469 SER B O 1
ATOM 10149 N N . GLU B 1 470 ? -6.996 15.055 -20.703 1 87.56 470 GLU B N 1
ATOM 10150 C CA . GLU B 1 470 ? -7.746 16.094 -21.406 1 87.56 470 GLU B CA 1
ATOM 10151 C C . GLU B 1 470 ? -7.707 15.859 -22.922 1 87.56 470 GLU B C 1
ATOM 10153 O O . GLU B 1 470 ? -8.742 15.93 -23.594 1 87.56 470 GLU B O 1
ATOM 10158 N N . GLU B 1 471 ? -6.516 15.555 -23.406 1 89.88 471 GLU B N 1
ATOM 10159 C CA . GLU B 1 471 ? -6.379 15.297 -24.828 1 89.88 471 GLU B CA 1
ATOM 10160 C C . GLU B 1 471 ? -7.117 14.023 -25.234 1 89.88 471 GLU B C 1
ATOM 10162 O O . GLU B 1 471 ? -7.648 13.93 -26.344 1 89.88 471 GLU B O 1
ATOM 10167 N N . LEU B 1 472 ? -7.105 13.055 -24.422 1 89.88 472 LEU B N 1
ATOM 10168 C CA . LEU B 1 472 ? -7.801 11.797 -24.688 1 89.88 472 LEU B CA 1
ATOM 10169 C C . LEU B 1 472 ? -9.312 12.008 -24.734 1 89.88 472 LEU B C 1
ATOM 10171 O O . LEU B 1 472 ? -10 11.398 -25.547 1 89.88 472 LEU B O 1
ATOM 10175 N N . SER B 1 473 ? -9.797 12.836 -23.797 1 86.25 473 SER B N 1
ATOM 10176 C CA . SER B 1 473 ? -11.227 13.125 -23.75 1 86.25 473 SER B CA 1
ATOM 10177 C C . SER B 1 473 ? -11.672 13.852 -25.016 1 86.25 473 SER B C 1
ATOM 10179 O O . SER B 1 473 ? -12.812 13.695 -25.453 1 86.25 473 SER B O 1
ATOM 10181 N N . ASP B 1 474 ? -10.766 14.578 -25.562 1 85.81 474 ASP B N 1
ATOM 10182 C CA . ASP B 1 474 ? -11.078 15.367 -26.75 1 85.81 474 ASP B CA 1
ATOM 10183 C C . ASP B 1 474 ? -11 14.516 -28.016 1 85.81 474 ASP B C 1
ATOM 10185 O O . ASP B 1 474 ? -11.57 14.875 -29.047 1 85.81 474 ASP B O 1
ATOM 10189 N N . ASN B 1 475 ? -10.273 13.422 -27.922 1 87.56 475 ASN B N 1
ATOM 10190 C CA . ASN B 1 475 ? -10.117 12.539 -29.062 1 87.56 475 ASN B CA 1
ATOM 10191 C C . ASN B 1 475 ? -10.938 11.266 -28.906 1 87.56 475 ASN B C 1
ATOM 10193 O O . ASN B 1 475 ? -10.422 10.234 -28.469 1 87.56 475 ASN B O 1
ATOM 10197 N N . GLN B 1 476 ? -12.102 11.219 -29.344 1 81.81 476 GLN B N 1
ATOM 10198 C CA . GLN B 1 476 ? -13.055 10.133 -29.141 1 81.81 476 GLN B CA 1
ATOM 10199 C C . GLN B 1 476 ? -12.609 8.859 -29.844 1 81.81 476 GLN B C 1
ATOM 10201 O O . GLN B 1 476 ? -12.844 7.75 -29.359 1 81.81 476 GLN B O 1
ATOM 10206 N N . ASN B 1 477 ? -11.961 9.031 -30.938 1 80.38 477 ASN B N 1
ATOM 10207 C CA . ASN B 1 477 ? -11.5 7.875 -31.703 1 80.38 477 ASN B CA 1
ATOM 10208 C C . ASN B 1 477 ? -10.477 7.062 -30.906 1 80.38 477 ASN B C 1
ATOM 10210 O O . ASN B 1 477 ? -10.57 5.832 -30.844 1 80.38 477 ASN B O 1
ATOM 10214 N N . VAL B 1 478 ? -9.578 7.773 -30.375 1 84.88 478 VAL B N 1
ATOM 10215 C CA . VAL B 1 478 ? -8.531 7.105 -29.609 1 84.88 478 VAL B CA 1
ATOM 10216 C C . VAL B 1 478 ? -9.133 6.492 -28.344 1 84.88 478 VAL B C 1
ATOM 10218 O O . VAL B 1 478 ? -8.719 5.41 -27.922 1 84.88 478 VAL B O 1
ATOM 10221 N N . LYS B 1 479 ? -10.117 7.121 -27.766 1 82.12 479 LYS B N 1
ATOM 10222 C CA . LYS B 1 479 ? -10.758 6.617 -26.562 1 82.12 479 LYS B CA 1
ATOM 10223 C C . LYS B 1 479 ? -11.445 5.277 -26.812 1 82.12 479 LYS B C 1
ATOM 10225 O O . LYS B 1 479 ? -11.406 4.383 -25.969 1 82.12 479 LYS B O 1
ATOM 10230 N N . GLU B 1 480 ? -11.938 5.133 -27.844 1 78.94 480 GLU B N 1
ATOM 10231 C CA . GLU B 1 480 ? -12.609 3.889 -28.203 1 78.94 480 GLU B CA 1
ATOM 10232 C C . GLU B 1 480 ? -11.602 2.773 -28.453 1 78.94 480 GLU B C 1
ATOM 10234 O O . GLU B 1 480 ? -11.852 1.613 -28.125 1 78.94 480 GLU B O 1
ATOM 10239 N N . GLN B 1 481 ? -10.492 3.225 -29.016 1 79.12 481 GLN B N 1
ATOM 10240 C CA . GLN B 1 481 ? -9.461 2.24 -29.344 1 79.12 481 GLN B CA 1
ATOM 10241 C C . GLN B 1 481 ? -8.766 1.719 -28.094 1 79.12 481 GLN B C 1
ATOM 10243 O O . GLN B 1 481 ? -8.273 0.589 -28.078 1 79.12 481 GLN B O 1
ATOM 10248 N N . LEU B 1 482 ? -8.742 2.535 -27.125 1 78.06 482 LEU B N 1
ATOM 10249 C CA . LEU B 1 482 ? -8.031 2.166 -25.906 1 78.06 482 LEU B CA 1
ATOM 10250 C C . LEU B 1 482 ? -8.898 1.299 -25 1 78.06 482 LEU B C 1
ATOM 10252 O O . LEU B 1 482 ? -8.445 0.83 -23.953 1 78.06 482 LEU B O 1
ATOM 10256 N N . ASP B 1 483 ? -9.945 0.796 -25.484 1 68.06 483 ASP B N 1
ATOM 10257 C CA . ASP B 1 483 ? -10.781 -0.192 -24.797 1 68.06 483 ASP B CA 1
ATOM 10258 C C . ASP B 1 483 ? -10.812 0.052 -23.297 1 68.06 483 ASP B C 1
ATOM 10260 O O . ASP B 1 483 ? -10.492 -0.842 -22.516 1 68.06 483 ASP B O 1
ATOM 10264 N N . ARG B 1 484 ? -11.164 1.148 -22.734 1 67.19 484 ARG B N 1
ATOM 10265 C CA . ARG B 1 484 ? -11.406 1.461 -21.328 1 67.19 484 ARG B CA 1
ATOM 10266 C C . ARG B 1 484 ? -10.102 1.778 -20.609 1 67.19 484 ARG B C 1
ATOM 10268 O O . ARG B 1 484 ? -10.094 1.978 -19.391 1 67.19 484 ARG B O 1
ATOM 10275 N N . ARG B 1 485 ? -8.984 1.728 -21.469 1 77.88 485 ARG B N 1
ATOM 10276 C CA . ARG B 1 485 ? -7.727 2.154 -20.859 1 77.88 485 ARG B CA 1
ATOM 10277 C C . ARG B 1 485 ? -7.602 3.674 -20.875 1 77.88 485 ARG B C 1
ATOM 10279 O O . ARG B 1 485 ? -7.855 4.316 -21.891 1 77.88 485 ARG B O 1
ATOM 10286 N N . THR B 1 486 ? -7.348 4.16 -19.719 1 77.38 486 THR B N 1
ATOM 10287 C CA . THR B 1 486 ? -7.355 5.613 -19.609 1 77.38 486 THR B CA 1
ATOM 10288 C C . THR B 1 486 ? -5.941 6.152 -19.422 1 77.38 486 THR B C 1
ATOM 10290 O O . THR B 1 486 ? -5.73 7.367 -19.406 1 77.38 486 THR B O 1
ATOM 10293 N N . LYS B 1 487 ? -4.938 5.258 -19.297 1 84.5 487 LYS B N 1
ATOM 10294 C CA . LYS B 1 487 ? -3.551 5.672 -19.094 1 84.5 487 LYS B CA 1
ATOM 10295 C C . LYS B 1 487 ? -2.596 4.797 -19.906 1 84.5 487 LYS B C 1
ATOM 10297 O O . LYS B 1 487 ? -2.979 3.73 -20.391 1 84.5 487 LYS B O 1
ATOM 10302 N N . LEU B 1 488 ? -1.448 5.383 -20.125 1 87.88 488 LEU B N 1
ATOM 10303 C CA . LEU B 1 488 ? -0.402 4.578 -20.734 1 87.88 488 LEU B CA 1
ATOM 10304 C C . LEU B 1 488 ? 0.11 3.514 -19.781 1 87.88 488 LEU B C 1
ATOM 10306 O O . LEU B 1 488 ? 0.234 3.77 -18.578 1 87.88 488 LEU B O 1
ATOM 10310 N N . ARG B 1 489 ? 0.249 2.398 -20.281 1 83.88 489 ARG B N 1
ATOM 10311 C CA . ARG B 1 489 ? 0.766 1.317 -19.453 1 83.88 489 ARG B CA 1
ATOM 10312 C C . ARG B 1 489 ? 2.291 1.279 -19.484 1 83.88 489 ARG B C 1
ATOM 10314 O O . ARG B 1 489 ? 2.898 1.513 -20.531 1 83.88 489 ARG B O 1
ATOM 10321 N N . THR B 1 490 ? 2.854 1.08 -18.297 1 79 490 THR B N 1
ATOM 10322 C CA . THR B 1 490 ? 4.309 1.032 -18.188 1 79 490 THR B CA 1
ATOM 10323 C C . THR B 1 490 ? 4.816 -0.394 -18.375 1 79 490 THR B C 1
ATOM 10325 O O . THR B 1 490 ? 4.066 -1.355 -18.203 1 79 490 THR B O 1
ATOM 10328 N N . LEU B 1 491 ? 6.051 -0.444 -18.781 1 76.38 491 LEU B N 1
ATOM 10329 C CA . LEU B 1 491 ? 6.715 -1.726 -18.984 1 76.38 491 LEU B CA 1
ATOM 10330 C C . LEU B 1 491 ? 7.211 -2.303 -17.672 1 76.38 491 LEU B C 1
ATOM 10332 O O . LEU B 1 491 ? 7.926 -1.631 -16.922 1 76.38 491 LEU B O 1
ATOM 10336 N N . CYS B 1 492 ? 6.527 -3.303 -17.172 1 67.94 492 CYS B N 1
ATOM 10337 C CA . CYS B 1 492 ? 7 -3.984 -15.977 1 67.94 492 CYS B CA 1
ATOM 10338 C C . CYS B 1 492 ? 7.742 -5.266 -16.344 1 67.94 492 CYS B C 1
ATOM 10340 O O . CYS B 1 492 ? 7.195 -6.141 -17.016 1 67.94 492 CYS B O 1
ATOM 10342 N N . GLU B 1 493 ? 8.914 -5.328 -15.969 1 61.5 493 GLU B N 1
ATOM 10343 C CA . GLU B 1 493 ? 9.758 -6.453 -16.344 1 61.5 493 GLU B CA 1
ATOM 10344 C C . GLU B 1 493 ? 9.266 -7.754 -15.719 1 61.5 493 GLU B C 1
ATOM 10346 O O . GLU B 1 493 ? 9.477 -8.836 -16.266 1 61.5 493 GLU B O 1
ATOM 10351 N N . THR B 1 494 ? 8.609 -7.641 -14.648 1 60.66 494 THR B N 1
ATOM 10352 C CA . THR B 1 494 ? 8.242 -8.867 -13.945 1 60.66 494 THR B CA 1
ATOM 10353 C C . THR B 1 494 ? 6.832 -9.305 -14.344 1 60.66 494 THR B C 1
ATOM 10355 O O . THR B 1 494 ? 6.449 -10.453 -14.109 1 60.66 494 THR B O 1
ATOM 10358 N N . ARG B 1 495 ? 6.18 -8.422 -14.977 1 63.47 495 ARG B N 1
ATOM 10359 C CA . ARG B 1 495 ? 4.84 -8.805 -15.414 1 63.47 495 ARG B CA 1
ATOM 10360 C C . ARG B 1 495 ? 4.855 -9.297 -16.859 1 63.47 495 ARG B C 1
ATOM 10362 O O . ARG B 1 495 ? 5.188 -8.547 -17.766 1 63.47 495 ARG B O 1
ATOM 10369 N N . TRP B 1 496 ? 4.422 -10.352 -17.094 1 67.94 496 TRP B N 1
ATOM 10370 C CA . TRP B 1 496 ? 4.645 -11.133 -18.297 1 67.94 496 TRP B CA 1
ATOM 10371 C C . TRP B 1 496 ? 4.02 -10.453 -19.516 1 67.94 496 TRP B C 1
ATOM 10373 O O . TRP B 1 496 ? 4.633 -10.383 -20.578 1 67.94 496 TRP B O 1
ATOM 10383 N N . SER B 1 497 ? 2.791 -9.867 -19.312 1 71.19 497 SER B N 1
ATOM 10384 C CA . SER B 1 497 ? 2.082 -9.328 -20.469 1 71.19 497 SER B CA 1
ATOM 10385 C C . SER B 1 497 ? 2.234 -7.816 -20.547 1 71.19 497 SER B C 1
ATOM 10387 O O . SER B 1 497 ? 1.617 -7.172 -21.406 1 71.19 497 SER B O 1
ATOM 10389 N N . SER B 1 498 ? 3.117 -7.309 -19.812 1 80 498 SER B N 1
ATOM 10390 C CA . SER B 1 498 ? 3.195 -5.859 -19.656 1 80 498 SER B CA 1
ATOM 10391 C C . SER B 1 498 ? 3.787 -5.207 -20.906 1 80 498 SER B C 1
ATOM 10393 O O . SER B 1 498 ? 3.383 -4.105 -21.297 1 80 498 SER B O 1
ATOM 10395 N N . ARG B 1 499 ? 4.621 -5.875 -21.625 1 85 499 ARG B N 1
ATOM 10396 C CA . ARG B 1 499 ? 5.293 -5.285 -22.766 1 85 499 ARG B CA 1
ATOM 10397 C C . ARG B 1 499 ? 4.32 -5.094 -23.938 1 85 499 ARG B C 1
ATOM 10399 O O . ARG B 1 499 ? 4.23 -4.004 -24.5 1 85 499 ARG B O 1
ATOM 10406 N N . ALA B 1 500 ? 3.656 -6.133 -24.188 1 87.75 500 ALA B N 1
ATOM 10407 C CA . ALA B 1 500 ? 2.691 -6.059 -25.281 1 87.75 500 ALA B CA 1
ATOM 10408 C C . ALA B 1 500 ? 1.603 -5.031 -24.984 1 87.75 500 ALA B C 1
ATOM 10410 O O . ALA B 1 500 ? 1.188 -4.285 -25.859 1 87.75 500 ALA B O 1
ATOM 10411 N N . ASP B 1 501 ? 1.224 -4.977 -23.766 1 87.81 501 ASP B N 1
ATOM 10412 C CA . ASP B 1 501 ? 0.179 -4.039 -23.359 1 87.81 501 ASP B CA 1
ATOM 10413 C C . ASP B 1 501 ? 0.668 -2.598 -23.469 1 87.81 501 ASP B C 1
ATOM 10415 O O . ASP B 1 501 ? -0.092 -1.702 -23.844 1 87.81 501 ASP B O 1
ATOM 10419 N N . SER B 1 502 ? 1.857 -2.424 -23.031 1 91.06 502 SER B N 1
ATOM 10420 C CA . SER B 1 502 ? 2.445 -1.089 -23.094 1 91.06 502 SER B CA 1
ATOM 10421 C C . SER B 1 502 ? 2.555 -0.598 -24.531 1 91.06 502 SER B C 1
ATOM 10423 O O . SER B 1 502 ? 2.225 0.553 -24.828 1 91.06 502 SER B O 1
ATOM 10425 N N . LEU B 1 503 ? 2.963 -1.449 -25.438 1 93.38 503 LEU B N 1
ATOM 10426 C CA . LEU B 1 503 ? 3.119 -1.071 -26.844 1 93.38 503 LEU B CA 1
ATOM 10427 C C . LEU B 1 503 ? 1.761 -0.858 -27.5 1 93.38 503 LEU B C 1
ATOM 10429 O O . LEU B 1 503 ? 1.594 0.061 -28.312 1 93.38 503 LEU B O 1
ATOM 10433 N N . PHE B 1 504 ? 0.865 -1.664 -27.125 1 91.81 504 PHE B N 1
ATOM 10434 C CA . PHE B 1 504 ? -0.484 -1.542 -27.672 1 91.81 504 PHE B CA 1
ATOM 10435 C C . PHE B 1 504 ? -1.103 -0.204 -27.281 1 91.81 504 PHE B C 1
ATOM 10437 O O . PHE B 1 504 ? -1.649 0.502 -28.125 1 91.81 504 PHE B O 1
ATOM 10444 N N . THR B 1 505 ? -0.997 0.127 -26.031 1 91.81 505 THR B N 1
ATOM 10445 C CA . THR B 1 505 ? -1.582 1.374 -25.562 1 91.81 505 THR B CA 1
ATOM 10446 C C . THR B 1 505 ? -0.861 2.576 -26.156 1 91.81 505 THR B C 1
ATOM 10448 O O . THR B 1 505 ? -1.495 3.568 -26.516 1 91.81 505 THR B O 1
ATOM 10451 N N . PHE B 1 506 ? 0.404 2.479 -26.281 1 94.25 506 PHE B N 1
ATOM 10452 C CA . PHE B 1 506 ? 1.19 3.584 -26.812 1 94.25 506 PHE B CA 1
ATOM 10453 C C . PHE B 1 506 ? 0.862 3.824 -28.281 1 94.25 506 PHE B C 1
ATOM 10455 O O . PHE B 1 506 ? 0.694 4.969 -28.703 1 94.25 506 PHE B O 1
ATOM 10462 N N . LEU B 1 507 ? 0.793 2.762 -29.016 1 94.62 507 LEU B N 1
ATOM 10463 C CA . LEU B 1 507 ? 0.533 2.867 -30.438 1 94.62 507 LEU B CA 1
ATOM 10464 C C . LEU B 1 507 ? -0.854 3.445 -30.703 1 94.62 507 LEU B C 1
ATOM 10466 O O . LEU B 1 507 ? -1.012 4.348 -31.531 1 94.62 507 LEU B O 1
ATOM 10470 N N . ASN B 1 508 ? -1.816 2.975 -30.016 1 91.88 508 ASN B N 1
ATOM 10471 C CA . ASN B 1 508 ? -3.186 3.432 -30.219 1 91.88 508 ASN B CA 1
ATOM 10472 C C . ASN B 1 508 ? -3.395 4.848 -29.688 1 91.88 508 ASN B C 1
ATOM 10474 O O . ASN B 1 508 ? -4.246 5.582 -30.188 1 91.88 508 ASN B O 1
ATOM 10478 N N . ALA B 1 509 ? -2.604 5.199 -28.703 1 93.56 509 ALA B N 1
ATOM 10479 C CA . ALA B 1 509 ? -2.723 6.535 -28.125 1 93.56 509 ALA B CA 1
ATOM 10480 C C . ALA B 1 509 ? -1.691 7.488 -28.734 1 93.56 509 ALA B C 1
ATOM 10482 O O . ALA B 1 509 ? -1.48 8.586 -28.219 1 93.56 509 ALA B O 1
ATOM 10483 N N . PHE B 1 510 ? -1.086 7.102 -29.781 1 94.44 510 PHE B N 1
ATOM 10484 C CA . PHE B 1 510 ? 0.055 7.832 -30.328 1 94.44 510 PHE B CA 1
ATOM 10485 C C . PHE B 1 510 ? -0.316 9.281 -30.625 1 94.44 510 PHE B C 1
ATOM 10487 O O . PHE B 1 510 ? 0.39 10.203 -30.203 1 94.44 510 PHE B O 1
ATOM 10494 N N . PRO B 1 511 ? -1.487 9.578 -31.25 1 93.25 511 PRO B N 1
ATOM 10495 C CA . PRO B 1 511 ? -1.841 10.977 -31.516 1 93.25 511 PRO B CA 1
ATOM 10496 C C . PRO B 1 511 ? -2.057 11.781 -30.234 1 93.25 511 PRO B C 1
ATOM 10498 O O . PRO B 1 511 ? -1.678 12.953 -30.172 1 93.25 511 PRO B O 1
ATOM 10501 N N . VAL B 1 512 ? -2.643 11.148 -29.25 1 93.5 512 VAL B N 1
ATOM 10502 C CA . VAL B 1 512 ? -2.912 11.805 -27.969 1 93.5 512 VAL B CA 1
ATOM 10503 C C . VAL B 1 512 ? -1.598 12.102 -27.266 1 93.5 512 VAL B C 1
ATOM 10505 O O . VAL B 1 512 ? -1.451 13.148 -26.625 1 93.5 512 VAL B O 1
ATOM 10508 N N . VAL B 1 513 ? -0.622 11.164 -27.344 1 95.31 513 VAL B N 1
ATOM 10509 C CA . VAL B 1 513 ? 0.682 11.336 -26.703 1 95.31 513 VAL B CA 1
ATOM 10510 C C . VAL B 1 513 ? 1.399 12.539 -27.312 1 95.31 513 VAL B C 1
ATOM 10512 O O . VAL B 1 513 ? 1.926 13.383 -26.594 1 95.31 513 VAL B O 1
ATOM 10515 N N . VAL B 1 514 ? 1.345 12.648 -28.609 1 94.88 514 VAL B N 1
ATOM 10516 C CA . VAL B 1 514 ? 2.02 13.742 -29.312 1 94.88 514 VAL B CA 1
ATOM 10517 C C . VAL B 1 514 ? 1.354 15.07 -28.953 1 94.88 514 VAL B C 1
ATOM 10519 O O . VAL B 1 514 ? 2.035 16.047 -28.641 1 94.88 514 VAL B O 1
ATOM 10522 N N . SER B 1 515 ? 0.023 15.078 -29 1 93.5 515 SER B N 1
ATOM 10523 C CA . SER B 1 515 ? -0.711 16.297 -28.688 1 93.5 515 SER B CA 1
ATOM 10524 C C . SER B 1 515 ? -0.476 16.75 -27.25 1 93.5 515 SER B C 1
ATOM 10526 O O . SER B 1 515 ? -0.358 17.938 -26.969 1 93.5 515 SER B O 1
ATOM 10528 N N . SER B 1 516 ? -0.505 15.766 -26.375 1 94.31 516 SER B N 1
ATOM 10529 C CA . SER B 1 516 ? -0.272 16.078 -24.969 1 94.31 516 SER B CA 1
ATOM 10530 C C . SER B 1 516 ? 1.13 16.641 -24.75 1 94.31 516 SER B C 1
ATOM 10532 O O . SER B 1 516 ? 1.312 17.594 -24 1 94.31 516 SER B O 1
ATOM 10534 N N . LEU B 1 517 ? 2.096 16.016 -25.375 1 94.94 517 LEU B N 1
ATOM 10535 C CA . LEU B 1 517 ? 3.477 16.469 -25.234 1 94.94 517 LEU B CA 1
ATOM 10536 C C . LEU B 1 517 ? 3.658 17.859 -25.844 1 94.94 517 LEU B C 1
ATOM 10538 O O . LEU B 1 517 ? 4.418 18.672 -25.312 1 94.94 517 LEU B O 1
ATOM 10542 N N . ASP B 1 518 ? 2.949 18.141 -26.891 1 93 518 ASP B N 1
ATOM 10543 C CA . ASP B 1 518 ? 3.002 19.453 -27.516 1 93 518 ASP B CA 1
ATOM 10544 C C . ASP B 1 518 ? 2.393 20.516 -26.594 1 93 518 ASP B C 1
ATOM 10546 O O . ASP B 1 518 ? 2.904 21.641 -26.516 1 93 518 ASP B O 1
ATOM 10550 N N . ALA B 1 519 ? 1.304 20.141 -26.031 1 91.38 519 ALA B N 1
ATOM 10551 C CA . ALA B 1 519 ? 0.669 21.062 -25.078 1 91.38 519 ALA B CA 1
ATOM 10552 C C . ALA B 1 519 ? 1.594 21.359 -23.906 1 91.38 519 ALA B C 1
ATOM 10554 O O . ALA B 1 519 ? 1.653 22.5 -23.438 1 91.38 519 ALA B O 1
ATOM 10555 N N . LEU B 1 520 ? 2.273 20.375 -23.484 1 92.44 520 LEU B N 1
ATOM 10556 C CA . LEU B 1 520 ? 3.197 20.531 -22.359 1 92.44 520 LEU B CA 1
ATOM 10557 C C . LEU B 1 520 ? 4.418 21.359 -22.781 1 92.44 520 LEU B C 1
ATOM 10559 O O . LEU B 1 520 ? 4.957 22.125 -21.984 1 92.44 520 LEU B O 1
ATOM 10563 N N . LYS B 1 521 ? 4.812 21.109 -23.969 1 90.81 521 LYS B N 1
ATOM 10564 C CA . LYS B 1 521 ? 5.914 21.891 -24.531 1 90.81 521 LYS B CA 1
ATOM 10565 C C . LYS B 1 521 ? 5.586 23.375 -24.547 1 90.81 521 LYS B C 1
ATOM 10567 O O . LYS B 1 521 ? 6.434 24.203 -24.234 1 90.81 521 LYS B O 1
ATOM 10572 N N . ASP B 1 522 ? 4.426 23.625 -24.797 1 87.38 522 ASP B N 1
ATOM 10573 C CA . ASP B 1 522 ? 3.969 25.016 -24.828 1 87.38 522 ASP B CA 1
ATOM 10574 C C . ASP B 1 522 ? 3.947 25.609 -23.422 1 87.38 522 ASP B C 1
ATOM 10576 O O . ASP B 1 522 ? 4.117 26.828 -23.266 1 87.38 522 ASP B O 1
ATOM 10580 N N . ASP B 1 523 ? 3.764 24.75 -22.5 1 80.75 523 ASP B N 1
ATOM 10581 C CA . ASP B 1 523 ? 3.777 25.203 -21.109 1 80.75 523 ASP B CA 1
ATOM 10582 C C . ASP B 1 523 ? 5.195 25.203 -20.547 1 80.75 523 ASP B C 1
ATOM 10584 O O . ASP B 1 523 ? 5.395 24.969 -19.359 1 80.75 523 ASP B O 1
ATOM 10588 N N . ARG B 1 524 ? 6.277 25.156 -21.453 1 81.94 524 ARG B N 1
ATOM 10589 C CA . ARG B 1 524 ? 7.695 25.312 -21.141 1 81.94 524 ARG B CA 1
ATOM 10590 C C . ARG B 1 524 ? 8.242 24.062 -20.453 1 81.94 524 ARG B C 1
ATOM 10592 O O . ARG B 1 524 ? 9.062 24.156 -19.531 1 81.94 524 ARG B O 1
ATOM 10599 N N . ASP B 1 525 ? 7.688 22.938 -20.75 1 87 525 ASP B N 1
ATOM 10600 C CA . ASP B 1 525 ? 8.25 21.656 -20.297 1 87 525 ASP B CA 1
ATOM 10601 C C . ASP B 1 525 ? 9.344 21.188 -21.25 1 87 525 ASP B C 1
ATOM 10603 O O . ASP B 1 525 ? 9.055 20.672 -22.344 1 87 525 ASP B O 1
ATOM 10607 N N . ASP B 1 526 ? 10.539 21.266 -20.828 1 86.19 526 ASP B N 1
ATOM 10608 C CA . ASP B 1 526 ? 11.68 20.953 -21.688 1 86.19 526 ASP B CA 1
ATOM 10609 C C . ASP B 1 526 ? 11.742 19.453 -22 1 86.19 526 ASP B C 1
ATOM 10611 O O . ASP B 1 526 ? 12.109 19.062 -23.109 1 86.19 526 ASP B O 1
ATOM 10615 N N . LYS B 1 527 ? 11.438 18.656 -21.109 1 91.19 527 LYS B N 1
ATOM 10616 C CA . LYS B 1 527 ? 11.484 17.219 -21.328 1 91.19 527 LYS B CA 1
ATOM 10617 C C . LYS B 1 527 ? 10.438 16.797 -22.359 1 91.19 527 LYS B C 1
ATOM 10619 O O . LYS B 1 527 ? 10.664 15.859 -23.125 1 91.19 527 LYS B O 1
ATOM 10624 N N . ALA B 1 528 ? 9.328 17.453 -22.359 1 92.94 528 ALA B N 1
ATOM 10625 C CA . ALA B 1 528 ? 8.273 17.141 -23.328 1 92.94 528 ALA B CA 1
ATOM 10626 C C . ALA B 1 528 ? 8.758 17.375 -24.766 1 92.94 528 ALA B C 1
ATOM 10628 O O . ALA B 1 528 ? 8.43 16.609 -25.656 1 92.94 528 ALA B O 1
ATOM 10629 N N . ALA B 1 529 ? 9.57 18.453 -24.938 1 92.44 529 ALA B N 1
ATOM 10630 C CA . ALA B 1 529 ? 10.109 18.734 -26.25 1 92.44 529 ALA B CA 1
ATOM 10631 C C . ALA B 1 529 ? 11.062 17.641 -26.719 1 92.44 529 ALA B C 1
ATOM 10633 O O . ALA B 1 529 ? 11.039 17.234 -27.891 1 92.44 529 ALA B O 1
ATOM 10634 N N . GLN B 1 530 ? 11.82 17.156 -25.812 1 92.94 530 GLN B N 1
ATOM 10635 C CA . GLN B 1 530 ? 12.742 16.078 -26.109 1 92.94 530 GLN B CA 1
ATOM 10636 C C . GLN B 1 530 ? 11.992 14.797 -26.5 1 92.94 530 GLN B C 1
ATOM 10638 O O . GLN B 1 530 ? 12.398 14.086 -27.422 1 92.94 530 GLN B O 1
ATOM 10643 N N . TYR B 1 531 ? 10.922 14.531 -25.844 1 95.19 531 TYR B N 1
ATOM 10644 C CA . TYR B 1 531 ? 10.133 13.328 -26.094 1 95.19 531 TYR B CA 1
ATOM 10645 C C . TYR B 1 531 ? 9.453 13.398 -27.453 1 95.19 531 TYR B C 1
ATOM 10647 O O . TYR B 1 531 ? 9.43 12.414 -28.188 1 95.19 531 TYR B O 1
ATOM 10655 N N . VAL B 1 532 ? 8.977 14.586 -27.812 1 94.44 532 VAL B N 1
ATOM 10656 C CA . VAL B 1 532 ? 8.305 14.758 -29.094 1 94.44 532 VAL B CA 1
ATOM 10657 C C . VAL B 1 532 ? 9.289 14.516 -30.234 1 94.44 532 VAL B C 1
ATOM 10659 O O . VAL B 1 532 ? 8.961 13.836 -31.203 1 94.44 532 VAL B O 1
ATOM 10662 N N . ASN B 1 533 ? 10.43 14.969 -30.031 1 93 533 ASN B N 1
ATOM 10663 C CA . ASN B 1 533 ? 11.445 14.812 -31.062 1 93 533 ASN B CA 1
ATOM 10664 C C . ASN B 1 533 ? 11.883 13.352 -31.203 1 93 533 ASN B C 1
ATOM 10666 O O . ASN B 1 533 ? 12.227 12.898 -32.281 1 93 533 ASN B O 1
ATOM 10670 N N . ALA B 1 534 ? 11.859 12.688 -30.156 1 94.44 534 ALA B N 1
ATOM 10671 C CA . ALA B 1 534 ? 12.305 11.289 -30.156 1 94.44 534 ALA B CA 1
ATOM 10672 C C . ALA B 1 534 ? 11.281 10.383 -30.812 1 94.44 534 ALA B C 1
ATOM 10674 O O . ALA B 1 534 ? 11.633 9.375 -31.438 1 94.44 534 ALA B O 1
ATOM 10675 N N . ILE B 1 535 ? 9.961 10.711 -30.75 1 95.62 535 ILE B N 1
ATOM 10676 C CA . ILE B 1 535 ? 8.93 9.773 -31.203 1 95.62 535 ILE B CA 1
ATOM 10677 C C . ILE B 1 535 ? 8.484 10.148 -32.625 1 95.62 535 ILE B C 1
ATOM 10679 O O . ILE B 1 535 ? 7.891 9.328 -33.312 1 95.62 535 ILE B O 1
ATOM 10683 N N . LEU B 1 536 ? 8.797 11.43 -33.031 1 95.19 536 LEU B N 1
ATOM 10684 C CA . LEU B 1 536 ? 8.422 11.852 -34.375 1 95.19 536 LEU B CA 1
ATOM 10685 C C . LEU B 1 536 ? 9.531 11.539 -35.344 1 95.19 536 LEU B C 1
ATOM 10687 O O . LEU B 1 536 ? 9.992 12.43 -36.094 1 95.19 536 LEU B O 1
ATOM 10691 N N . LYS B 1 537 ? 9.984 10.375 -35.375 1 94.25 537 LYS B N 1
ATOM 10692 C CA . LYS B 1 537 ? 10.93 9.773 -36.312 1 94.25 537 LYS B CA 1
ATOM 10693 C C . LYS B 1 537 ? 10.383 8.469 -36.906 1 94.25 537 LYS B C 1
ATOM 10695 O O . LYS B 1 537 ? 9.734 7.695 -36.188 1 94.25 537 LYS B O 1
ATOM 10700 N N . PHE B 1 538 ? 10.57 8.203 -38.156 1 94.31 538 PHE B N 1
ATOM 10701 C CA . PHE B 1 538 ? 9.992 7.027 -38.781 1 94.31 538 PHE B CA 1
ATOM 10702 C C . PHE B 1 538 ? 10.602 5.75 -38.219 1 94.31 538 PHE B C 1
ATOM 10704 O O . PHE B 1 538 ? 9.938 4.719 -38.125 1 94.31 538 PHE B O 1
ATOM 10711 N N . ASP B 1 539 ? 11.891 5.816 -37.812 1 93.38 539 ASP B N 1
ATOM 10712 C CA . ASP B 1 539 ? 12.539 4.648 -37.219 1 93.38 539 ASP B CA 1
ATOM 10713 C C . ASP B 1 539 ? 11.812 4.207 -35.938 1 93.38 539 ASP B C 1
ATOM 10715 O O . ASP B 1 539 ? 11.672 3.01 -35.688 1 93.38 539 ASP B O 1
ATOM 10719 N N . PHE B 1 540 ? 11.305 5.184 -35.188 1 95.81 540 PHE B N 1
ATOM 10720 C CA . PHE B 1 540 ? 10.555 4.875 -33.969 1 95.81 540 PHE B CA 1
ATOM 10721 C C . PHE B 1 540 ? 9.195 4.273 -34.312 1 95.81 540 PHE B C 1
ATOM 10723 O O . PHE B 1 540 ? 8.781 3.277 -33.719 1 95.81 540 PHE B O 1
ATOM 10730 N N . MET B 1 541 ? 8.578 4.801 -35.281 1 96.5 541 MET B N 1
ATOM 10731 C CA . MET B 1 541 ? 7.219 4.406 -35.625 1 96.5 541 MET B CA 1
ATOM 10732 C C . MET B 1 541 ? 7.188 2.992 -36.219 1 96.5 541 MET B C 1
ATOM 10734 O O . MET B 1 541 ? 6.328 2.188 -35.844 1 96.5 541 MET B O 1
ATOM 10738 N N . ILE B 1 542 ? 8.094 2.734 -37.094 1 96.44 542 ILE B N 1
ATOM 10739 C CA . ILE B 1 542 ? 8.117 1.415 -37.719 1 96.44 542 ILE B CA 1
ATOM 10740 C C . ILE B 1 542 ? 8.492 0.361 -36.688 1 96.44 542 ILE B C 1
ATOM 10742 O O . ILE B 1 542 ? 7.961 -0.751 -36.719 1 96.44 542 ILE B O 1
ATOM 10746 N N . ALA B 1 543 ? 9.453 0.684 -35.844 1 96.81 543 ALA B N 1
ATOM 10747 C CA . ALA B 1 543 ? 9.828 -0.239 -34.781 1 96.81 543 ALA B CA 1
ATOM 10748 C C . ALA B 1 543 ? 8.648 -0.51 -33.844 1 96.81 543 ALA B C 1
ATOM 10750 O O . ALA B 1 543 ? 8.453 -1.643 -33.406 1 96.81 543 ALA B O 1
ATOM 10751 N N . LEU B 1 544 ? 7.887 0.507 -33.5 1 96.94 544 LEU B N 1
ATOM 10752 C CA . LEU B 1 544 ? 6.727 0.399 -32.625 1 96.94 544 LEU B CA 1
ATOM 10753 C C . LEU B 1 544 ? 5.66 -0.501 -33.219 1 96.94 544 LEU B C 1
ATOM 10755 O O . LEU B 1 544 ? 5.125 -1.384 -32.562 1 96.94 544 LEU B O 1
ATOM 10759 N N . VAL B 1 545 ? 5.402 -0.324 -34.469 1 97.5 545 VAL B N 1
ATOM 10760 C CA . VAL B 1 545 ? 4.363 -1.08 -35.156 1 97.5 545 VAL B CA 1
ATOM 10761 C C . VAL B 1 545 ? 4.77 -2.549 -35.25 1 97.5 545 VAL B C 1
ATOM 10763 O O . VAL B 1 545 ? 3.967 -3.441 -34.969 1 97.5 545 VAL B O 1
ATOM 10766 N N . VAL B 1 546 ? 6.027 -2.768 -35.656 1 97.25 546 VAL B N 1
ATOM 10767 C CA . VAL B 1 546 ? 6.52 -4.129 -35.844 1 97.25 546 VAL B CA 1
ATOM 10768 C C . VAL B 1 546 ? 6.559 -4.855 -34.5 1 97.25 546 VAL B C 1
ATOM 10770 O O . VAL B 1 546 ? 6.09 -5.988 -34.375 1 97.25 546 VAL B O 1
ATOM 10773 N N . ALA B 1 547 ? 7.129 -4.219 -33.531 1 96.19 547 ALA B N 1
ATOM 10774 C CA . ALA B 1 547 ? 7.25 -4.832 -32.219 1 96.19 547 ALA B CA 1
ATOM 10775 C C . ALA B 1 547 ? 5.879 -5.121 -31.609 1 96.19 547 ALA B C 1
ATOM 10777 O O . ALA B 1 547 ? 5.672 -6.172 -31 1 96.19 547 ALA B O 1
ATOM 10778 N N . GLU B 1 548 ? 4.957 -4.168 -31.688 1 95.56 548 GLU B N 1
ATOM 10779 C CA . GLU B 1 548 ? 3.604 -4.363 -31.172 1 95.56 548 GLU B CA 1
ATOM 10780 C C . GLU B 1 548 ? 2.932 -5.566 -31.828 1 95.56 548 GLU B C 1
ATOM 10782 O O . GLU B 1 548 ? 2.283 -6.367 -31.156 1 95.56 548 GLU B O 1
ATOM 10787 N N . HIS B 1 549 ? 3.1 -5.727 -33.094 1 96.19 549 HIS B N 1
ATOM 10788 C CA . HIS B 1 549 ? 2.477 -6.816 -33.844 1 96.19 549 HIS B CA 1
ATOM 10789 C C . HIS B 1 549 ? 3.053 -8.164 -33.406 1 96.19 549 HIS B C 1
ATOM 10791 O O . HIS B 1 549 ? 2.305 -9.102 -33.125 1 96.19 549 HIS B O 1
ATOM 10797 N N . LEU B 1 550 ? 4.328 -8.234 -33.438 1 95.94 550 LEU B N 1
ATOM 10798 C CA . LEU B 1 550 ? 4.984 -9.508 -33.125 1 95.94 550 LEU B CA 1
ATOM 10799 C C . LEU B 1 550 ? 4.77 -9.914 -31.672 1 95.94 550 LEU B C 1
ATOM 10801 O O . LEU B 1 550 ? 4.543 -11.086 -31.375 1 95.94 550 LEU B O 1
ATOM 10805 N N . LEU B 1 551 ? 4.844 -9.008 -30.781 1 93.56 551 LEU B N 1
ATOM 10806 C CA . LEU B 1 551 ? 4.676 -9.328 -29.375 1 93.56 551 LEU B CA 1
ATOM 10807 C C . LEU B 1 551 ? 3.211 -9.602 -29.047 1 93.56 551 LEU B C 1
ATOM 10809 O O . LEU B 1 551 ? 2.908 -10.344 -28.109 1 93.56 551 LEU B O 1
ATOM 10813 N N . SER B 1 552 ? 2.312 -8.984 -29.75 1 92.44 552 SER B N 1
ATOM 10814 C CA . SER B 1 552 ? 0.888 -9.234 -29.547 1 92.44 552 SER B CA 1
ATOM 10815 C C . SER B 1 552 ? 0.539 -10.695 -29.828 1 92.44 552 SER B C 1
ATOM 10817 O O . SER B 1 552 ? -0.398 -11.234 -29.234 1 92.44 552 SER B O 1
ATOM 10819 N N . ALA B 1 553 ? 1.352 -11.305 -30.656 1 93.19 553 ALA B N 1
ATOM 10820 C CA . ALA B 1 553 ? 1.128 -12.703 -31.016 1 93.19 553 ALA B CA 1
ATOM 10821 C C . ALA B 1 553 ? 1.439 -13.617 -29.828 1 93.19 553 ALA B C 1
ATOM 10823 O O . ALA B 1 553 ? 0.951 -14.75 -29.766 1 93.19 553 ALA B O 1
ATOM 10824 N N . THR B 1 554 ? 2.172 -13.188 -28.906 1 93.81 554 THR B N 1
ATOM 10825 C CA . THR B 1 554 ? 2.613 -14.031 -27.797 1 93.81 554 THR B CA 1
ATOM 10826 C C . THR B 1 554 ? 1.726 -13.828 -26.578 1 93.81 554 THR B C 1
ATOM 10828 O O . THR B 1 554 ? 1.845 -14.555 -25.578 1 93.81 554 THR B O 1
ATOM 10831 N N . VAL B 1 555 ? 0.767 -12.883 -26.578 1 92.44 555 VAL B N 1
ATOM 10832 C CA . VAL B 1 555 ? -0.027 -12.508 -25.422 1 92.44 555 VAL B CA 1
ATOM 10833 C C . VAL B 1 555 ? -0.917 -13.672 -25 1 92.44 555 VAL B C 1
ATOM 10835 O O . VAL B 1 555 ? -1.021 -13.992 -23.812 1 92.44 555 VAL B O 1
ATOM 10838 N N . ALA B 1 556 ? -1.494 -14.328 -25.922 1 92.69 556 ALA B N 1
ATOM 10839 C CA . ALA B 1 556 ? -2.377 -15.453 -25.609 1 92.69 556 ALA B CA 1
ATOM 10840 C C . ALA B 1 556 ? -1.606 -16.594 -24.953 1 92.69 556 ALA B C 1
ATOM 10842 O O . ALA B 1 556 ? -2.109 -17.234 -24.031 1 92.69 556 ALA B O 1
ATOM 10843 N N . LEU B 1 557 ? -0.447 -16.859 -25.469 1 93.75 557 LEU B N 1
ATOM 10844 C CA . LEU B 1 557 ? 0.389 -17.891 -24.891 1 93.75 557 LEU B CA 1
ATOM 10845 C C . LEU B 1 557 ? 0.805 -17.531 -23.469 1 93.75 557 LEU B C 1
ATOM 10847 O O . LEU B 1 557 ? 0.805 -18.391 -22.578 1 93.75 557 LEU B O 1
ATOM 10851 N N . THR B 1 558 ? 1.147 -16.297 -23.266 1 91.88 558 THR B N 1
ATOM 10852 C CA . THR B 1 558 ? 1.544 -15.82 -21.953 1 91.88 558 THR B CA 1
ATOM 10853 C C . THR B 1 558 ? 0.423 -16.031 -20.938 1 91.88 558 THR B C 1
ATOM 10855 O O . THR B 1 558 ? 0.667 -16.5 -19.812 1 91.88 558 THR B O 1
ATOM 10858 N N . ASN B 1 559 ? -0.748 -15.719 -21.281 1 91.19 559 ASN B N 1
ATOM 10859 C CA . ASN B 1 559 ? -1.896 -15.898 -20.406 1 91.19 559 ASN B CA 1
ATOM 10860 C C . ASN B 1 559 ? -2.201 -17.375 -20.172 1 91.19 559 ASN B C 1
ATOM 10862 O O . ASN B 1 559 ? -2.566 -17.766 -19.062 1 91.19 559 ASN B O 1
ATOM 10866 N N . TYR B 1 560 ? -1.992 -18.125 -21.203 1 92.88 560 TYR B N 1
ATOM 10867 C CA . TYR B 1 560 ? -2.266 -19.562 -21.156 1 92.88 560 TYR B CA 1
ATOM 10868 C C . TYR B 1 560 ? -1.324 -20.25 -20.172 1 92.88 560 TYR B C 1
ATOM 10870 O O . TYR B 1 560 ? -1.745 -21.125 -19.422 1 92.88 560 TYR B O 1
ATOM 10878 N N . LEU B 1 561 ? -0.127 -19.891 -20.125 1 92.75 561 LEU B N 1
ATOM 10879 C CA . LEU B 1 561 ? 0.901 -20.547 -19.328 1 92.75 561 LEU B CA 1
ATOM 10880 C C . LEU B 1 561 ? 0.702 -20.234 -17.844 1 92.75 561 LEU B C 1
ATOM 10882 O O . LEU B 1 561 ? 1.297 -20.891 -16.984 1 92.75 561 LEU B O 1
ATOM 10886 N N . GLN B 1 562 ? -0.16 -19.344 -17.531 1 89.56 562 GLN B N 1
ATOM 10887 C CA . GLN B 1 562 ? -0.365 -18.953 -16.141 1 89.56 562 GLN B CA 1
ATOM 10888 C C . GLN B 1 562 ? -1.545 -19.703 -15.523 1 89.56 562 GLN B C 1
ATOM 10890 O O . GLN B 1 562 ? -1.774 -19.609 -14.312 1 89.56 562 GLN B O 1
ATOM 10895 N N . LYS B 1 563 ? -2.176 -20.438 -16.297 1 90.12 563 LYS B N 1
ATOM 10896 C CA . LYS B 1 563 ? -3.32 -21.188 -15.789 1 90.12 563 LYS B CA 1
ATOM 10897 C C . LYS B 1 563 ? -2.869 -22.359 -14.914 1 90.12 563 LYS B C 1
ATOM 10899 O O . LYS B 1 563 ? -1.747 -22.844 -15.055 1 90.12 563 LYS B O 1
ATOM 10904 N N . THR B 1 564 ? -3.744 -22.812 -14.031 1 88.75 564 THR B N 1
ATOM 10905 C CA . THR B 1 564 ? -3.375 -23.844 -13.062 1 88.75 564 THR B CA 1
ATOM 10906 C C . THR B 1 564 ? -3.725 -25.234 -13.594 1 88.75 564 THR B C 1
ATOM 10908 O O . THR B 1 564 ? -3.193 -26.25 -13.117 1 88.75 564 THR B O 1
ATOM 10911 N N . ASP B 1 565 ? -4.555 -25.312 -14.555 1 86.81 565 ASP B N 1
ATOM 10912 C CA . ASP B 1 565 ? -5.035 -26.609 -15.008 1 86.81 565 ASP B CA 1
ATOM 10913 C C . ASP B 1 565 ? -4.344 -27.031 -16.297 1 86.81 565 ASP B C 1
ATOM 10915 O O . ASP B 1 565 ? -4.758 -28 -16.953 1 86.81 565 ASP B O 1
ATOM 10919 N N . ILE B 1 566 ? -3.252 -26.422 -16.594 1 89.12 566 ILE B N 1
ATOM 10920 C CA . ILE B 1 566 ? -2.57 -26.734 -17.844 1 89.12 566 ILE B CA 1
ATOM 10921 C C . ILE B 1 566 ? -1.463 -27.75 -17.594 1 89.12 566 ILE B C 1
ATOM 10923 O O . ILE B 1 566 ? -0.925 -27.844 -16.484 1 89.12 566 ILE B O 1
ATOM 10927 N N . ASN B 1 567 ? -1.246 -28.547 -18.594 1 88.25 567 ASN B N 1
ATOM 10928 C CA . ASN B 1 567 ? -0.149 -29.516 -18.516 1 88.25 567 ASN B CA 1
ATOM 10929 C C . ASN B 1 567 ? 0.967 -29.172 -19.5 1 88.25 567 ASN B C 1
ATOM 10931 O O . ASN B 1 567 ? 0.788 -28.328 -20.375 1 88.25 567 ASN B O 1
ATOM 10935 N N . LEU B 1 568 ? 2.055 -29.797 -19.375 1 88.12 568 LEU B N 1
ATOM 10936 C CA . LEU B 1 568 ? 3.281 -29.453 -20.094 1 88.12 568 LEU B CA 1
ATOM 10937 C C . LEU B 1 568 ? 3.137 -29.734 -21.578 1 88.12 568 LEU B C 1
ATOM 10939 O O . LEU B 1 568 ? 3.666 -29 -22.406 1 88.12 568 LEU B O 1
ATOM 10943 N N . LEU B 1 569 ? 2.451 -30.766 -21.938 1 87.62 569 LEU B N 1
ATOM 10944 C CA . LEU B 1 569 ? 2.291 -31.125 -23.344 1 87.62 569 LEU B CA 1
ATOM 10945 C C . LEU B 1 569 ? 1.469 -30.078 -24.078 1 87.62 569 LEU B C 1
ATOM 10947 O O . LEU B 1 569 ? 1.832 -29.672 -25.188 1 87.62 569 LEU B O 1
ATOM 10951 N N . ASP B 1 570 ? 0.421 -29.703 -23.438 1 88.62 570 ASP B N 1
ATOM 10952 C CA . ASP B 1 570 ? -0.42 -28.672 -24.031 1 88.62 570 ASP B CA 1
ATOM 10953 C C . ASP B 1 570 ? 0.341 -27.344 -24.156 1 88.62 570 ASP B C 1
ATOM 10955 O O . ASP B 1 570 ? 0.166 -26.609 -25.125 1 88.62 570 ASP B O 1
ATOM 10959 N N . ALA B 1 571 ? 1.113 -27.047 -23.156 1 91.38 571 ALA B N 1
ATOM 10960 C CA . ALA B 1 571 ? 1.896 -25.828 -23.156 1 91.38 571 ALA B CA 1
ATOM 10961 C C . ALA B 1 571 ? 2.871 -25.797 -24.328 1 91.38 571 ALA B C 1
ATOM 10963 O O . ALA B 1 571 ? 2.99 -24.781 -25.016 1 91.38 571 ALA B O 1
ATOM 10964 N N . VAL B 1 572 ? 3.533 -26.875 -24.562 1 89.56 572 VAL B N 1
ATOM 10965 C CA . VAL B 1 572 ? 4.516 -26.953 -25.641 1 89.56 572 VAL B CA 1
ATOM 10966 C C . VAL B 1 572 ? 3.811 -26.922 -26.984 1 89.56 572 VAL B C 1
ATOM 10968 O O . VAL B 1 572 ? 4.301 -26.297 -27.938 1 89.56 572 VAL B O 1
ATOM 10971 N N . GLN B 1 573 ? 2.748 -27.562 -27.062 1 88.19 573 GLN B N 1
ATOM 10972 C CA . GLN B 1 573 ? 1.984 -27.547 -28.297 1 88.19 573 GLN B CA 1
ATOM 10973 C C . GLN B 1 573 ? 1.529 -26.141 -28.641 1 88.19 573 GLN B C 1
ATOM 10975 O O . GLN B 1 573 ? 1.596 -25.719 -29.812 1 88.19 573 GLN B O 1
ATOM 10980 N N . GLU B 1 574 ? 1.03 -25.453 -27.641 1 92.5 574 GLU B N 1
ATOM 10981 C CA . GLU B 1 574 ? 0.597 -24.078 -27.875 1 92.5 574 GLU B CA 1
ATOM 10982 C C . GLU B 1 574 ? 1.769 -23.203 -28.281 1 92.5 574 GLU B C 1
ATOM 10984 O O . GLU B 1 574 ? 1.605 -22.281 -29.094 1 92.5 574 GLU B O 1
ATOM 10989 N N . ALA B 1 575 ? 2.912 -23.422 -27.703 1 94 575 ALA B N 1
ATOM 10990 C CA . ALA B 1 575 ? 4.105 -22.672 -28.078 1 94 575 ALA B CA 1
ATOM 10991 C C . ALA B 1 575 ? 4.496 -22.953 -29.531 1 94 575 ALA B C 1
ATOM 10993 O O . ALA B 1 575 ? 4.902 -22.047 -30.266 1 94 575 ALA B O 1
ATOM 10994 N N . ARG B 1 576 ? 4.352 -24.203 -29.969 1 92.44 576 ARG B N 1
ATOM 10995 C CA . ARG B 1 576 ? 4.652 -24.578 -31.359 1 92.44 576 ARG B CA 1
ATOM 10996 C C . ARG B 1 576 ? 3.701 -23.891 -32.312 1 92.44 576 ARG B C 1
ATOM 10998 O O . ARG B 1 576 ? 4.098 -23.531 -33.438 1 92.44 576 ARG B O 1
ATOM 11005 N N . ILE B 1 577 ? 2.514 -23.766 -31.906 1 93.88 577 ILE B N 1
ATOM 11006 C CA . ILE B 1 577 ? 1.521 -23.109 -32.75 1 93.88 577 ILE B CA 1
ATOM 11007 C C . ILE B 1 577 ? 1.909 -21.641 -32.938 1 93.88 577 ILE B C 1
ATOM 11009 O O . ILE B 1 577 ? 1.799 -21.109 -34.031 1 93.88 577 ILE B O 1
ATOM 11013 N N . VAL B 1 578 ? 2.348 -21.016 -31.891 1 95.69 578 VAL B N 1
ATOM 11014 C CA . VAL B 1 578 ? 2.762 -19.625 -31.969 1 95.69 578 VAL B CA 1
ATOM 11015 C C . VAL B 1 578 ? 3.965 -19.5 -32.906 1 95.69 578 VAL B C 1
ATOM 11017 O O . VAL B 1 578 ? 4.02 -18.594 -33.75 1 95.69 578 VAL B O 1
ATOM 11020 N N . VAL B 1 579 ? 4.926 -20.422 -32.812 1 95.88 579 VAL B N 1
ATOM 11021 C CA . VAL B 1 579 ? 6.125 -20.391 -33.625 1 95.88 579 VAL B CA 1
ATOM 11022 C C . VAL B 1 579 ? 5.738 -20.625 -35.094 1 95.88 579 VAL B C 1
ATOM 11024 O O . VAL B 1 579 ? 6.258 -19.953 -36 1 95.88 579 VAL B O 1
ATOM 11027 N N . GLN B 1 580 ? 4.844 -21.484 -35.281 1 95.19 580 GLN B N 1
ATOM 11028 C CA . GLN B 1 580 ? 4.395 -21.766 -36.656 1 95.19 580 GLN B CA 1
ATOM 11029 C C . GLN B 1 580 ? 3.668 -20.562 -37.25 1 95.19 580 GLN B C 1
ATOM 11031 O O . GLN B 1 580 ? 3.818 -20.266 -38.406 1 95.19 580 GLN B O 1
ATOM 11036 N N . ARG B 1 581 ? 2.926 -19.922 -36.469 1 95.38 581 ARG B N 1
ATOM 11037 C CA . ARG B 1 581 ? 2.242 -18.719 -36.906 1 95.38 581 ARG B CA 1
ATOM 11038 C C . ARG B 1 581 ? 3.244 -17.641 -37.312 1 95.38 581 ARG B C 1
ATOM 11040 O O . ARG B 1 581 ? 3.078 -17 -38.344 1 95.38 581 ARG B O 1
ATOM 11047 N N . LEU B 1 582 ? 4.219 -17.5 -36.562 1 96.25 582 LEU B N 1
ATOM 11048 C CA . LEU B 1 582 ? 5.246 -16.5 -36.844 1 96.25 582 LEU B CA 1
ATOM 11049 C C . LEU B 1 582 ? 6.023 -16.875 -38.125 1 96.25 582 LEU B C 1
ATOM 11051 O O . LEU B 1 582 ? 6.367 -16 -38.906 1 96.25 582 LEU B O 1
ATOM 11055 N N . ASP B 1 583 ? 6.215 -18.156 -38.281 1 95.62 583 ASP B N 1
ATOM 11056 C CA . ASP B 1 583 ? 6.91 -18.641 -39.469 1 95.62 583 ASP B CA 1
ATOM 11057 C C . ASP B 1 583 ? 6.066 -18.422 -40.719 1 95.62 583 ASP B C 1
ATOM 11059 O O . ASP B 1 583 ? 6.594 -18.078 -41.781 1 95.62 583 ASP B O 1
ATOM 11063 N N . ASN B 1 584 ? 4.816 -18.578 -40.562 1 95.69 584 ASN B N 1
ATOM 11064 C CA . ASN B 1 584 ? 3.912 -18.312 -41.688 1 95.69 584 ASN B CA 1
ATOM 11065 C C . ASN B 1 584 ? 3.898 -16.844 -42.062 1 95.69 584 ASN B C 1
ATOM 11067 O O . ASN B 1 584 ? 3.855 -16.5 -43.219 1 95.69 584 ASN B O 1
ATOM 11071 N N . GLU B 1 585 ? 3.967 -16 -41.062 1 95.25 585 GLU B N 1
ATOM 11072 C CA . GLU B 1 585 ? 3.984 -14.57 -41.312 1 95.25 585 GLU B CA 1
ATOM 11073 C C . GLU B 1 585 ? 5.293 -14.133 -41.969 1 95.25 585 GLU B C 1
ATOM 11075 O O . GLU B 1 585 ? 5.312 -13.188 -42.75 1 95.25 585 GLU B O 1
ATOM 11080 N N . ARG B 1 586 ? 6.316 -14.812 -41.625 1 94.56 586 ARG B N 1
ATOM 11081 C CA . ARG B 1 586 ? 7.625 -14.516 -42.188 1 94.56 586 ARG B CA 1
ATOM 11082 C C . ARG B 1 586 ? 7.621 -14.711 -43.688 1 94.56 586 ARG B C 1
ATOM 11084 O O . ARG B 1 586 ? 8.227 -13.93 -44.438 1 94.56 586 ARG B O 1
ATOM 11091 N N . THR B 1 587 ? 6.922 -15.734 -44.188 1 93.19 587 THR B N 1
ATOM 11092 C CA . THR B 1 587 ? 6.949 -16.125 -45.594 1 93.19 587 THR B CA 1
ATOM 11093 C C . THR B 1 587 ? 5.855 -15.406 -46.375 1 93.19 587 THR B C 1
ATOM 11095 O O . THR B 1 587 ? 5.91 -15.336 -47.625 1 93.19 587 THR B O 1
ATOM 11098 N N . ASP B 1 588 ? 4.934 -14.789 -45.688 1 93.81 588 ASP B N 1
ATOM 11099 C CA . ASP B 1 588 ? 3.836 -14.086 -46.344 1 93.81 588 ASP B CA 1
ATOM 11100 C C . ASP B 1 588 ? 4.188 -12.617 -46.594 1 93.81 588 ASP B C 1
ATOM 11102 O O . ASP B 1 588 ? 4.211 -11.82 -45.656 1 93.81 588 ASP B O 1
ATOM 11106 N N . PRO B 1 589 ? 4.387 -12.227 -47.781 1 91.88 589 PRO B N 1
ATOM 11107 C CA . PRO B 1 589 ? 4.77 -10.844 -48.062 1 91.88 589 PRO B CA 1
ATOM 11108 C C . PRO B 1 589 ? 3.652 -9.844 -47.75 1 91.88 589 PRO B C 1
ATOM 11110 O O . PRO B 1 589 ? 3.92 -8.664 -47.5 1 91.88 589 PRO B O 1
ATOM 11113 N N . ASN B 1 590 ? 2.477 -10.328 -47.688 1 94.31 590 ASN B N 1
ATOM 11114 C CA . ASN B 1 590 ? 1.348 -9.445 -47.406 1 94.31 590 ASN B CA 1
ATOM 11115 C C . ASN B 1 590 ? 1.384 -8.898 -46 1 94.31 590 ASN B C 1
ATOM 11117 O O . ASN B 1 590 ? 0.864 -7.812 -45.719 1 94.31 590 ASN B O 1
ATOM 11121 N N . VAL B 1 591 ? 1.925 -9.656 -45.125 1 96.12 591 VAL B N 1
ATOM 11122 C CA . VAL B 1 591 ? 1.974 -9.227 -43.719 1 96.12 591 VAL B CA 1
ATOM 11123 C C . VAL B 1 591 ? 2.918 -8.039 -43.594 1 96.12 591 VAL B C 1
ATOM 11125 O O . VAL B 1 591 ? 2.572 -7.039 -42.938 1 96.12 591 VAL B O 1
ATOM 11128 N N . TRP B 1 592 ? 4.059 -8.086 -44.219 1 96.06 592 TRP B N 1
ATOM 11129 C CA . TRP B 1 592 ? 5.016 -6.984 -44.156 1 96.06 592 TRP B CA 1
ATOM 11130 C C . TRP B 1 592 ? 4.457 -5.723 -44.781 1 96.06 592 TRP B C 1
ATOM 11132 O O . TRP B 1 592 ? 4.602 -4.625 -44.25 1 96.06 592 TRP B O 1
ATOM 11142 N N . THR B 1 593 ? 3.846 -5.922 -45.938 1 96.06 593 THR B N 1
ATOM 11143 C CA . THR B 1 593 ? 3.289 -4.773 -46.656 1 96.06 593 THR B CA 1
ATOM 11144 C C . THR B 1 593 ? 2.246 -4.066 -45.781 1 96.06 593 THR B C 1
ATOM 11146 O O . THR B 1 593 ? 2.197 -2.834 -45.75 1 96.06 593 THR B O 1
ATOM 11149 N N . ALA B 1 594 ? 1.495 -4.84 -45.125 1 96.62 594 ALA B N 1
ATOM 11150 C CA . ALA B 1 594 ? 0.469 -4.27 -44.25 1 96.62 594 ALA B CA 1
ATOM 11151 C C . ALA B 1 594 ? 1.099 -3.52 -43.094 1 96.62 594 ALA B C 1
ATOM 11153 O O . ALA B 1 594 ? 0.61 -2.461 -42.688 1 96.62 594 ALA B O 1
ATOM 11154 N N . LEU B 1 595 ? 2.193 -4.047 -42.5 1 97.38 595 LEU B N 1
ATOM 11155 C CA . LEU B 1 595 ? 2.877 -3.428 -41.375 1 97.38 595 LEU B CA 1
ATOM 11156 C C . LEU B 1 595 ? 3.551 -2.125 -41.781 1 97.38 595 LEU B C 1
ATOM 11158 O O . LEU B 1 595 ? 3.496 -1.131 -41.062 1 97.38 595 LEU B O 1
ATOM 11162 N N . PHE B 1 596 ? 4.141 -2.209 -42.938 1 96.69 596 PHE B N 1
ATOM 11163 C CA . PHE B 1 596 ? 4.801 -1.011 -43.469 1 96.69 596 PHE B CA 1
ATOM 11164 C C . PHE B 1 596 ? 3.783 0.086 -43.75 1 96.69 596 PHE B C 1
ATOM 11166 O O . PHE B 1 596 ? 4.016 1.254 -43.438 1 96.69 596 PHE B O 1
ATOM 11173 N N . GLU B 1 597 ? 2.662 -0.293 -44.312 1 96.38 597 GLU B N 1
ATOM 11174 C CA . GLU B 1 597 ? 1.604 0.671 -44.594 1 96.38 597 GLU B CA 1
ATOM 11175 C C . GLU B 1 597 ? 1.038 1.27 -43.312 1 96.38 597 GLU B C 1
ATOM 11177 O O . GLU B 1 597 ? 0.71 2.457 -43.281 1 96.38 597 GLU B O 1
ATOM 11182 N N . LYS B 1 598 ? 0.911 0.442 -42.375 1 96.44 598 LYS B N 1
ATOM 11183 C CA . LYS B 1 598 ? 0.427 0.922 -41.062 1 96.44 598 LYS B CA 1
ATOM 11184 C C . LYS B 1 598 ? 1.379 1.956 -40.469 1 96.44 598 LYS B C 1
ATOM 11186 O O . LYS B 1 598 ? 0.94 2.965 -39.906 1 96.44 598 LYS B O 1
ATOM 11191 N N . ALA B 1 599 ? 2.662 1.682 -40.562 1 96.81 599 ALA B N 1
ATOM 11192 C CA . ALA B 1 599 ? 3.664 2.619 -40.062 1 96.81 599 ALA B CA 1
ATOM 11193 C C . ALA B 1 599 ? 3.619 3.934 -40.844 1 96.81 599 ALA B C 1
ATOM 11195 O O . ALA B 1 599 ? 3.775 5.012 -40.25 1 96.81 599 ALA B O 1
ATOM 11196 N N . VAL B 1 600 ? 3.418 3.82 -42.125 1 96.19 600 VAL B N 1
ATOM 11197 C CA . VAL B 1 600 ? 3.336 5.008 -42.969 1 96.19 600 VAL B CA 1
ATOM 11198 C C . VAL B 1 600 ? 2.094 5.816 -42.625 1 96.19 600 VAL B C 1
ATOM 11200 O O . VAL B 1 600 ? 2.137 7.051 -42.594 1 96.19 600 VAL B O 1
ATOM 11203 N N . LYS B 1 601 ? 1.052 5.188 -42.312 1 94.88 601 LYS B N 1
ATOM 11204 C CA . LYS B 1 601 ? -0.184 5.863 -41.938 1 94.88 601 LYS B CA 1
ATOM 11205 C C . LYS B 1 601 ? -0.01 6.617 -40.625 1 94.88 601 LYS B C 1
ATOM 11207 O O . LYS B 1 601 ? -0.517 7.73 -40.469 1 94.88 601 LYS B O 1
ATOM 11212 N N . VAL B 1 602 ? 0.674 6.023 -39.688 1 94.06 602 VAL B N 1
ATOM 11213 C CA . VAL B 1 602 ? 0.953 6.668 -38.406 1 94.06 602 VAL B CA 1
ATOM 11214 C C . VAL B 1 602 ? 1.793 7.922 -38.625 1 94.06 602 VAL B C 1
ATOM 11216 O O . VAL B 1 602 ? 1.568 8.953 -38 1 94.06 602 VAL B O 1
ATOM 11219 N N . GLY B 1 603 ? 2.738 7.793 -39.531 1 93.56 603 GLY B N 1
ATOM 11220 C CA . GLY B 1 603 ? 3.607 8.922 -39.844 1 93.56 603 GLY B CA 1
ATOM 11221 C C . GLY B 1 603 ? 2.916 10.008 -40.625 1 93.56 603 GLY B C 1
ATOM 11222 O O . GLY B 1 603 ? 3.234 11.195 -40.469 1 93.56 603 GLY B O 1
ATOM 11223 N N . GLU B 1 604 ? 2.014 9.641 -41.469 1 92.62 604 GLU B N 1
ATOM 11224 C CA . GLU B 1 604 ? 1.31 10.586 -42.312 1 92.62 604 GLU B CA 1
ATOM 11225 C C . GLU B 1 604 ? 0.511 11.594 -41.5 1 92.62 604 GLU B C 1
ATOM 11227 O O . GLU B 1 604 ? 0.374 12.75 -41.906 1 92.62 604 GLU B O 1
ATOM 11232 N N . GLU B 1 605 ? -0.001 11.141 -40.438 1 89.19 605 GLU B N 1
ATOM 11233 C CA . GLU B 1 605 ? -0.768 12.031 -39.562 1 89.19 605 GLU B CA 1
ATOM 11234 C C . GLU B 1 605 ? 0.087 13.195 -39.062 1 89.19 605 GLU B C 1
ATOM 11236 O O . GLU B 1 605 ? -0.433 14.273 -38.781 1 89.19 605 GLU B O 1
ATOM 11241 N N . PHE B 1 606 ? 1.354 13.031 -39.062 1 92.56 606 PHE B N 1
ATOM 11242 C CA . PHE B 1 606 ? 2.26 14.047 -38.531 1 92.56 606 PHE B CA 1
ATOM 11243 C C . PHE B 1 606 ? 3.254 14.5 -39.594 1 92.56 606 PHE B C 1
ATOM 11245 O O . PHE B 1 606 ? 4.273 15.117 -39.281 1 92.56 606 PHE B O 1
ATOM 11252 N N . GLU B 1 607 ? 3.047 14.047 -40.812 1 91.5 607 GLU B N 1
ATOM 11253 C CA . GLU B 1 607 ? 3.82 14.453 -41.969 1 91.5 607 GLU B CA 1
ATOM 11254 C C . GLU B 1 607 ? 5.262 13.961 -41.875 1 91.5 607 GLU B C 1
ATOM 11256 O O . GLU B 1 607 ? 6.199 14.719 -42.156 1 91.5 607 GLU B O 1
ATOM 11261 N N . ILE B 1 608 ? 5.414 12.781 -41.469 1 93.44 608 ILE B N 1
ATOM 11262 C CA . ILE B 1 608 ? 6.73 12.156 -41.406 1 93.44 608 ILE B CA 1
ATOM 11263 C C . ILE B 1 608 ? 6.852 11.102 -42.5 1 93.44 608 ILE B C 1
ATOM 11265 O O . ILE B 1 608 ? 6.191 10.062 -42.469 1 93.44 608 ILE B O 1
ATOM 11269 N N . PRO B 1 609 ? 7.668 11.32 -43.469 1 92.25 609 PRO B N 1
ATOM 11270 C CA . PRO B 1 609 ? 7.852 10.336 -44.531 1 92.25 609 PRO B CA 1
ATOM 11271 C C . PRO B 1 609 ? 8.766 9.18 -44.125 1 92.25 609 PRO B C 1
ATOM 11273 O O . PRO B 1 609 ? 9.57 9.328 -43.188 1 92.25 609 PRO B O 1
ATOM 11276 N N . PRO B 1 610 ? 8.547 8.047 -44.844 1 93 610 PRO B N 1
ATOM 11277 C CA . PRO B 1 610 ? 9.445 6.93 -44.562 1 93 610 PRO B CA 1
ATOM 11278 C C . PRO B 1 610 ? 10.906 7.262 -44.844 1 93 610 PRO B C 1
ATOM 11280 O O . PRO B 1 610 ? 11.203 7.895 -45.875 1 93 610 PRO B O 1
ATOM 11283 N N . SER B 1 611 ? 11.742 7.027 -43.812 1 88.81 611 SER B N 1
ATOM 11284 C CA . SER B 1 611 ? 13.156 7.34 -43.969 1 88.81 611 SER B CA 1
ATOM 11285 C C . SER B 1 611 ? 14.039 6.215 -43.438 1 88.81 611 SER B C 1
ATOM 11287 O O . SER B 1 611 ? 13.562 5.344 -42.688 1 88.81 611 SER B O 1
ATOM 11289 N N . THR B 1 612 ? 15.234 6.117 -44.094 1 84.5 612 THR B N 1
ATOM 11290 C CA . THR B 1 612 ? 16.266 5.199 -43.625 1 84.5 612 THR B CA 1
ATOM 11291 C C . THR B 1 612 ? 17.406 5.965 -42.938 1 84.5 612 THR B C 1
ATOM 11293 O O . THR B 1 612 ? 17.609 7.145 -43.219 1 84.5 612 THR B O 1
ATOM 11296 N N . PRO B 1 613 ? 18 5.371 -41.906 1 78.69 613 PRO B N 1
ATOM 11297 C CA . PRO B 1 613 ? 19.094 6.094 -41.281 1 78.69 613 PRO B CA 1
ATOM 11298 C C . PRO B 1 613 ? 20.203 6.48 -42.25 1 78.69 613 PRO B C 1
ATOM 11300 O O . PRO B 1 613 ? 20.406 5.797 -43.25 1 78.69 613 PRO B O 1
ATOM 11303 N N . ARG B 1 614 ? 20.75 7.734 -42.031 1 63.16 614 ARG B N 1
ATOM 11304 C CA . ARG B 1 614 ? 21.797 8.25 -42.906 1 63.16 614 ARG B CA 1
ATOM 11305 C C . ARG B 1 614 ? 23.016 7.328 -42.875 1 63.16 614 ARG B C 1
ATOM 11307 O O . ARG B 1 614 ? 23.406 6.801 -41.844 1 63.16 614 ARG B O 1
ATOM 11314 N N . ARG B 1 615 ? 23.375 6.695 -43.969 1 56.59 615 ARG B N 1
ATOM 11315 C CA . ARG B 1 615 ? 24.562 5.855 -44.125 1 56.59 615 ARG B CA 1
ATOM 11316 C C . ARG B 1 615 ? 25.828 6.684 -44.031 1 56.59 615 ARG B C 1
ATOM 11318 O O . ARG B 1 615 ? 26.031 7.621 -44.812 1 56.59 615 ARG B O 1
ATOM 11325 N N . ALA B 1 616 ? 26.125 7.07 -42.812 1 48.19 616 ALA B N 1
ATOM 11326 C CA . ALA B 1 616 ? 27.422 7.746 -42.844 1 48.19 616 ALA B CA 1
ATOM 11327 C C . ALA B 1 616 ? 28.531 6.793 -43.281 1 48.19 616 ALA B C 1
ATOM 11329 O O . ALA B 1 616 ? 28.438 5.578 -43.062 1 48.19 616 ALA B O 1
ATOM 11330 N N . GLY B 1 617 ? 29.359 7.098 -44.219 1 46.12 617 GLY B N 1
ATOM 11331 C CA . GLY B 1 617 ? 30.547 6.395 -44.688 1 46.12 617 GLY B CA 1
ATOM 11332 C C . GLY B 1 617 ? 31.25 5.613 -43.594 1 46.12 617 GLY B C 1
ATOM 11333 O O . GLY B 1 617 ? 31.844 4.559 -43.875 1 46.12 617 GLY B O 1
ATOM 11334 N N . ARG B 1 618 ? 31.469 6.164 -42.469 1 41.59 618 ARG B N 1
ATOM 11335 C CA . ARG B 1 618 ? 32.344 5.508 -41.5 1 41.59 618 ARG B CA 1
ATOM 11336 C C . ARG B 1 618 ? 31.609 4.391 -40.75 1 41.59 618 ARG B C 1
ATOM 11338 O O . ARG B 1 618 ? 32.188 3.707 -39.906 1 41.59 618 ARG B O 1
ATOM 11345 N N . GLN B 1 619 ? 30.328 4.371 -40.781 1 46.06 619 GLN B N 1
ATOM 11346 C CA . GLN B 1 619 ? 29.609 3.461 -39.906 1 46.06 619 GLN B CA 1
ATOM 11347 C C . GLN B 1 619 ? 29.516 2.062 -40.5 1 46.06 619 GLN B C 1
ATOM 11349 O O . GLN B 1 619 ? 28.531 1.73 -41.156 1 46.06 619 GLN B O 1
ATOM 11354 N N . MET B 1 620 ? 30.578 1.446 -40.688 1 42.19 620 MET B N 1
ATOM 11355 C CA . MET B 1 620 ? 30.797 0.144 -41.312 1 42.19 620 MET B CA 1
ATOM 11356 C C . MET B 1 620 ? 30.109 -0.96 -40.5 1 42.19 620 MET B C 1
ATOM 11358 O O . MET B 1 620 ? 29.984 -2.09 -40.969 1 42.19 620 MET B O 1
ATOM 11362 N N . HIS B 1 621 ? 30.078 -0.798 -39.25 1 42.16 621 HIS B N 1
ATOM 11363 C CA . HIS B 1 621 ? 29.734 -1.968 -38.438 1 42.16 621 HIS B CA 1
ATOM 11364 C C . HIS B 1 621 ? 28.234 -2.094 -38.25 1 42.16 621 HIS B C 1
ATOM 11366 O O . HIS B 1 621 ? 27.766 -2.959 -37.5 1 42.16 621 HIS B O 1
ATOM 11372 N N . ARG B 1 622 ? 27.5 -1.082 -38.719 1 49.03 622 ARG B N 1
ATOM 11373 C CA . ARG B 1 622 ? 26.078 -1.264 -38.5 1 49.03 622 ARG B CA 1
ATOM 11374 C C . ARG B 1 622 ? 25.484 -2.211 -39.531 1 49.03 622 ARG B C 1
ATOM 11376 O O . ARG B 1 622 ? 25.969 -2.293 -40.656 1 49.03 622 ARG B O 1
ATOM 11383 N N . GLN B 1 623 ? 24.797 -3.225 -39.188 1 49.62 623 GLN B N 1
ATOM 11384 C CA . GLN B 1 623 ? 24.062 -4.141 -40.062 1 49.62 623 GLN B CA 1
ATOM 11385 C C . GLN B 1 623 ? 23.281 -3.377 -41.125 1 49.62 623 GLN B C 1
ATOM 11387 O O . GLN B 1 623 ? 22.047 -3.268 -41.031 1 49.62 623 GLN B O 1
ATOM 11392 N N . ASN B 1 624 ? 23.859 -2.365 -41.719 1 56.5 624 ASN B N 1
ATOM 11393 C CA . ASN B 1 624 ? 23.188 -1.537 -42.719 1 56.5 624 ASN B CA 1
ATOM 11394 C C . ASN B 1 624 ? 23.219 -2.18 -44.094 1 56.5 624 ASN B C 1
ATOM 11396 O O . ASN B 1 624 ? 24.281 -2.305 -44.719 1 56.5 624 ASN B O 1
ATOM 11400 N N . HIS B 1 625 ? 22.203 -2.875 -44.406 1 57.88 625 HIS B N 1
ATOM 11401 C CA . HIS B 1 625 ? 22.078 -3.482 -45.719 1 57.88 625 HIS B CA 1
ATOM 11402 C C . HIS B 1 625 ? 21.969 -2.42 -46.812 1 57.88 625 HIS B C 1
ATOM 11404 O O . HIS B 1 625 ? 21.344 -1.38 -46.594 1 57.88 625 HIS B O 1
ATOM 11410 N N . PRO B 1 626 ? 22.734 -2.412 -47.719 1 65.06 626 PRO B N 1
ATOM 11411 C CA . PRO B 1 626 ? 22.75 -1.428 -48.781 1 65.06 626 PRO B CA 1
ATOM 11412 C C . PRO B 1 626 ? 21.438 -1.403 -49.594 1 65.06 626 PRO B C 1
ATOM 11414 O O . PRO B 1 626 ? 21.406 -1.87 -50.719 1 65.06 626 PRO B O 1
ATOM 11417 N N . ILE B 1 627 ? 20.312 -1.217 -48.969 1 70.31 627 ILE B N 1
ATOM 11418 C CA . ILE B 1 627 ? 19 -1.186 -49.625 1 70.31 627 ILE B CA 1
ATOM 11419 C C . ILE B 1 627 ? 18.469 0.244 -49.625 1 70.31 627 ILE B C 1
ATOM 11421 O O . ILE B 1 627 ? 18.422 0.911 -48.594 1 70.31 627 ILE B O 1
ATOM 11425 N N . ASN B 1 628 ? 18.266 0.745 -50.812 1 75.5 628 ASN B N 1
ATOM 11426 C CA . ASN B 1 628 ? 17.812 2.125 -50.969 1 75.5 628 ASN B CA 1
ATOM 11427 C C . ASN B 1 628 ? 16.312 2.26 -50.719 1 75.5 628 ASN B C 1
ATOM 11429 O O . ASN B 1 628 ? 15.844 3.338 -50.375 1 75.5 628 ASN B O 1
ATOM 11433 N N . ASP B 1 629 ? 15.539 1.226 -50.781 1 87.75 629 ASP B N 1
ATOM 11434 C CA . ASP B 1 629 ? 14.102 1.282 -50.531 1 87.75 629 ASP B CA 1
ATOM 11435 C C . ASP B 1 629 ? 13.781 1.115 -49.062 1 87.75 629 ASP B C 1
ATOM 11437 O O . ASP B 1 629 ? 14.18 0.124 -48.438 1 87.75 629 ASP B O 1
ATOM 11441 N N . PRO B 1 630 ? 13.141 2.16 -48.469 1 91.12 630 PRO B N 1
ATOM 11442 C CA . PRO B 1 630 ? 12.852 2.102 -47.031 1 91.12 630 PRO B CA 1
ATOM 11443 C C . PRO B 1 630 ? 12.062 0.852 -46.656 1 91.12 630 PRO B C 1
ATOM 11445 O O . PRO B 1 630 ? 12.312 0.273 -45.594 1 91.12 630 PRO B O 1
ATOM 11448 N N . SER B 1 631 ? 11.141 0.453 -47.438 1 93.06 631 SER B N 1
ATOM 11449 C CA . SER B 1 631 ? 10.344 -0.729 -47.125 1 93.06 631 SER B CA 1
ATOM 11450 C C . SER B 1 631 ? 11.211 -1.978 -47.031 1 93.06 631 SER B C 1
ATOM 11452 O O . SER B 1 631 ? 11.125 -2.734 -46.062 1 93.06 631 SER B O 1
ATOM 11454 N N . GLU B 1 632 ? 12.07 -2.09 -48 1 91.94 632 GLU B N 1
ATOM 11455 C CA . GLU B 1 632 ? 12.93 -3.268 -48 1 91.94 632 GLU B CA 1
ATOM 11456 C C . GLU B 1 632 ? 14.008 -3.178 -46.938 1 91.94 632 GLU B C 1
ATOM 11458 O O . GLU B 1 632 ? 14.414 -4.195 -46.375 1 91.94 632 GLU B O 1
ATOM 11463 N N . TYR B 1 633 ? 14.375 -2.025 -46.719 1 91.94 633 TYR B N 1
ATOM 11464 C CA . TYR B 1 633 ? 15.391 -1.841 -45.688 1 91.94 633 TYR B CA 1
ATOM 11465 C C . TYR B 1 633 ? 14.875 -2.299 -44.312 1 91.94 633 TYR B C 1
ATOM 11467 O O . TYR B 1 633 ? 15.531 -3.082 -43.625 1 91.94 633 TYR B O 1
ATOM 11475 N N . TRP B 1 634 ? 13.766 -1.857 -43.969 1 94.44 634 TRP B N 1
ATOM 11476 C CA . TRP B 1 634 ? 13.242 -2.146 -42.656 1 94.44 634 TRP B CA 1
ATOM 11477 C C . TRP B 1 634 ? 12.719 -3.578 -42.562 1 94.44 634 TRP B C 1
ATOM 11479 O O . TRP B 1 634 ? 12.672 -4.168 -41.469 1 94.44 634 TRP B O 1
ATOM 11489 N N . ARG B 1 635 ? 12.367 -4.129 -43.656 1 94.94 635 ARG B N 1
ATOM 11490 C CA . ARG B 1 635 ? 11.969 -5.531 -43.688 1 94.94 635 ARG B CA 1
ATOM 11491 C C . ARG B 1 635 ? 13.133 -6.438 -43.312 1 94.94 635 ARG B C 1
ATOM 11493 O O . ARG B 1 635 ? 12.969 -7.34 -42.469 1 94.94 635 ARG B O 1
ATOM 11500 N N . VAL B 1 636 ? 14.273 -6.141 -43.781 1 92.5 636 VAL B N 1
ATOM 11501 C CA . VAL B 1 636 ? 15.438 -7.004 -43.594 1 92.5 636 VAL B CA 1
ATOM 11502 C C . VAL B 1 636 ? 16.141 -6.645 -42.312 1 92.5 636 VAL B C 1
ATOM 11504 O O . VAL B 1 636 ? 16.562 -7.527 -41.562 1 92.5 636 VAL B O 1
ATOM 11507 N N . SER B 1 637 ? 16.172 -5.383 -42.031 1 90.62 637 SER B N 1
ATOM 11508 C CA . SER B 1 637 ? 17 -4.922 -40.906 1 90.62 637 SER B CA 1
ATOM 11509 C C . SER B 1 637 ? 16.234 -4.965 -39.594 1 90.62 637 SER B C 1
ATOM 11511 O O . SER B 1 637 ? 16.844 -4.965 -38.531 1 90.62 637 SER B O 1
ATOM 11513 N N . LEU B 1 638 ? 14.969 -5.02 -39.688 1 94.56 638 LEU B N 1
ATOM 11514 C CA . LEU B 1 638 ? 14.18 -4.961 -38.438 1 94.56 638 LEU B CA 1
ATOM 11515 C C . LEU B 1 638 ? 13.219 -6.141 -38.375 1 94.56 638 LEU B C 1
ATOM 11517 O O . LEU B 1 638 ? 13.344 -6.984 -37.469 1 94.56 638 LEU B O 1
ATOM 11521 N N . TYR B 1 639 ? 12.312 -6.266 -39.312 1 95.81 639 TYR B N 1
ATOM 11522 C CA . TYR B 1 639 ? 11.227 -7.234 -39.25 1 95.81 639 TYR B CA 1
ATOM 11523 C C . TYR B 1 639 ? 11.766 -8.664 -39.188 1 95.81 639 TYR B C 1
ATOM 11525 O O . TYR B 1 639 ? 11.445 -9.422 -38.281 1 95.81 639 TYR B O 1
ATOM 11533 N N . LEU B 1 640 ? 12.609 -8.953 -40.094 1 95.62 640 LEU B N 1
ATOM 11534 C CA . LEU B 1 640 ? 13.109 -10.328 -40.188 1 95.62 640 LEU B CA 1
ATOM 11535 C C . LEU B 1 640 ? 14.07 -10.633 -39.062 1 95.62 640 LEU B C 1
ATOM 11537 O O . LEU B 1 640 ? 14.055 -11.734 -38.5 1 95.62 640 LEU B O 1
ATOM 11541 N N . VAL B 1 641 ? 14.859 -9.711 -38.719 1 94.94 641 VAL B N 1
ATOM 11542 C CA . VAL B 1 641 ? 15.828 -9.906 -37.625 1 94.94 641 VAL B CA 1
ATOM 11543 C C . VAL B 1 641 ? 15.094 -10.141 -36.312 1 94.94 641 VAL B C 1
ATOM 11545 O O . VAL B 1 641 ? 15.406 -11.086 -35.594 1 94.94 641 VAL B O 1
ATOM 11548 N N . PHE B 1 642 ? 14.148 -9.328 -36.031 1 95.88 642 PHE B N 1
ATOM 11549 C CA . PHE B 1 642 ? 13.406 -9.438 -34.781 1 95.88 642 PHE B CA 1
ATOM 11550 C C . PHE B 1 642 ? 12.57 -10.711 -34.781 1 95.88 642 PHE B C 1
ATOM 11552 O O . PHE B 1 642 ? 12.523 -11.414 -33.75 1 95.88 642 PHE B O 1
ATOM 11559 N N . LEU B 1 643 ? 11.914 -11.016 -35.812 1 96.88 643 LEU B N 1
ATOM 11560 C CA . LEU B 1 643 ? 11.086 -12.211 -35.938 1 96.88 643 LEU B CA 1
ATOM 11561 C C . LEU B 1 643 ? 11.922 -13.477 -35.75 1 96.88 643 LEU B C 1
ATOM 11563 O O . LEU B 1 643 ? 11.547 -14.375 -35 1 96.88 643 LEU B O 1
ATOM 11567 N N . ASP B 1 644 ? 13.047 -13.555 -36.406 1 96.31 644 ASP B N 1
ATOM 11568 C CA . ASP B 1 644 ? 13.914 -14.727 -36.344 1 96.31 644 ASP B CA 1
ATOM 11569 C C . ASP B 1 644 ? 14.469 -14.906 -34.938 1 96.31 644 ASP B C 1
ATOM 11571 O O . ASP B 1 644 ? 14.562 -16.031 -34.438 1 96.31 644 ASP B O 1
ATOM 11575 N N . HIS B 1 645 ? 14.836 -13.82 -34.469 1 96.12 645 HIS B N 1
ATOM 11576 C CA . HIS B 1 645 ? 15.359 -13.875 -33.094 1 96.12 645 HIS B CA 1
ATOM 11577 C C . HIS B 1 645 ? 14.297 -14.352 -32.125 1 96.12 645 HIS B C 1
ATOM 11579 O O . HIS B 1 645 ? 14.594 -15.141 -31.203 1 96.12 645 HIS B O 1
ATOM 11585 N N . LEU B 1 646 ? 13.125 -13.875 -32.219 1 95.56 646 LEU B N 1
ATOM 11586 C CA . LEU B 1 646 ? 12.008 -14.258 -31.359 1 95.56 646 LEU B CA 1
ATOM 11587 C C . LEU B 1 646 ? 11.719 -15.75 -31.5 1 95.56 646 LEU B C 1
ATOM 11589 O O . LEU B 1 646 ? 11.555 -16.453 -30.484 1 95.56 646 LEU B O 1
ATOM 11593 N N . VAL B 1 647 ? 11.688 -16.234 -32.688 1 96.31 647 VAL B N 1
ATOM 11594 C CA . VAL B 1 647 ? 11.391 -17.641 -32.969 1 96.31 647 VAL B CA 1
ATOM 11595 C C . VAL B 1 647 ? 12.492 -18.531 -32.375 1 96.31 647 VAL B C 1
ATOM 11597 O O . VAL B 1 647 ? 12.203 -19.562 -31.781 1 96.31 647 VAL B O 1
ATOM 11600 N N . THR B 1 648 ? 13.688 -18.109 -32.562 1 95.62 648 THR B N 1
ATOM 11601 C CA . THR B 1 648 ? 14.812 -18.891 -32.031 1 95.62 648 THR B CA 1
ATOM 11602 C C . THR B 1 648 ? 14.773 -18.953 -30.516 1 95.62 648 THR B C 1
ATOM 11604 O O . THR B 1 648 ? 15 -20.016 -29.938 1 95.62 648 THR B O 1
ATOM 11607 N N . GLU B 1 649 ? 14.461 -17.844 -29.938 1 94.38 649 GLU B N 1
ATOM 11608 C CA . GLU B 1 649 ? 14.43 -17.781 -28.469 1 94.38 649 GLU B CA 1
ATOM 11609 C C . GLU B 1 649 ? 13.273 -18.609 -27.906 1 94.38 649 GLU B C 1
ATOM 11611 O O . GLU B 1 649 ? 13.438 -19.312 -26.906 1 94.38 649 GLU B O 1
ATOM 11616 N N . ILE B 1 650 ? 12.117 -18.547 -28.484 1 94.81 650 ILE B N 1
ATOM 11617 C CA . ILE B 1 650 ? 10.961 -19.297 -28.016 1 94.81 650 ILE B CA 1
ATOM 11618 C C . ILE B 1 650 ? 11.219 -20.797 -28.172 1 94.81 650 ILE B C 1
ATOM 11620 O O . ILE B 1 650 ? 10.914 -21.594 -27.266 1 94.81 650 ILE B O 1
ATOM 11624 N N . THR B 1 651 ? 11.797 -21.188 -29.266 1 93.69 651 THR B N 1
ATOM 11625 C CA . THR B 1 651 ? 12.055 -22.594 -29.531 1 93.69 651 THR B CA 1
ATOM 11626 C C . THR B 1 651 ? 13.117 -23.156 -28.594 1 93.69 651 THR B C 1
ATOM 11628 O O . THR B 1 651 ? 12.977 -24.266 -28.078 1 93.69 651 THR B O 1
ATOM 11631 N N . SER B 1 652 ? 14.07 -22.422 -28.297 1 91.31 652 SER B N 1
ATOM 11632 C CA . SER B 1 652 ? 15.18 -22.891 -27.469 1 91.31 652 SER B CA 1
ATOM 11633 C C . SER B 1 652 ? 14.789 -22.922 -26 1 91.31 652 SER B C 1
ATOM 11635 O O . SER B 1 652 ? 15.219 -23.812 -25.25 1 91.31 652 SER B O 1
ATOM 11637 N N . ARG B 1 653 ? 13.922 -22.094 -25.594 1 89.75 653 ARG B N 1
ATOM 11638 C CA . ARG B 1 653 ? 13.672 -21.953 -24.172 1 89.75 653 ARG B CA 1
ATOM 11639 C C . ARG B 1 653 ? 12.359 -22.625 -23.766 1 89.75 653 ARG B C 1
ATOM 11641 O O . ARG B 1 653 ? 12.258 -23.203 -22.688 1 89.75 653 ARG B O 1
ATOM 11648 N N . VAL B 1 654 ? 11.414 -22.547 -24.594 1 91.62 654 VAL B N 1
ATOM 11649 C CA . VAL B 1 654 ? 10.078 -22.984 -24.203 1 91.62 654 VAL B CA 1
ATOM 11650 C C . VAL B 1 654 ? 9.805 -24.375 -24.75 1 91.62 654 VAL B C 1
ATOM 11652 O O . VAL B 1 654 ? 9.25 -25.234 -24.062 1 91.62 654 VAL B O 1
ATOM 11655 N N . ILE B 1 655 ? 10.125 -24.703 -25.953 1 86.44 655 ILE B N 1
ATOM 11656 C CA . ILE B 1 655 ? 9.781 -25.969 -26.625 1 86.44 655 ILE B CA 1
ATOM 11657 C C . ILE B 1 655 ? 10.859 -27 -26.344 1 86.44 655 ILE B C 1
ATOM 11659 O O . ILE B 1 655 ? 10.617 -28.203 -26.5 1 86.44 655 ILE B O 1
ATOM 11663 N N . LYS B 1 656 ? 11.641 -26.891 -25.391 1 69.94 656 LYS B N 1
ATOM 11664 C CA . LYS B 1 656 ? 12.68 -27.875 -25.125 1 69.94 656 LYS B CA 1
ATOM 11665 C C . LYS B 1 656 ? 12.078 -29.203 -24.672 1 69.94 656 LYS B C 1
ATOM 11667 O O . LYS B 1 656 ? 11.172 -29.219 -23.828 1 69.94 656 LYS B O 1
ATOM 11672 N N . ASN B 1 657 ? 12.391 -30.219 -25.531 1 59.97 657 ASN B N 1
ATOM 11673 C CA . ASN B 1 657 ? 11.836 -31.578 -25.453 1 59.97 657 ASN B CA 1
ATOM 11674 C C . ASN B 1 657 ? 12.43 -32.344 -24.281 1 59.97 657 ASN B C 1
ATOM 11676 O O . ASN B 1 657 ? 13.648 -32.406 -24.125 1 59.97 657 ASN B O 1
ATOM 11680 N N . GLU B 1 658 ? 11.5 -32.656 -23.281 1 66.31 658 GLU B N 1
ATOM 11681 C CA . GLU B 1 658 ? 11.922 -33.5 -22.188 1 66.31 658 GLU B CA 1
ATOM 11682 C C . GLU B 1 658 ? 11.625 -34.969 -22.469 1 66.31 658 GLU B C 1
ATOM 11684 O O . GLU B 1 658 ? 10.727 -35.281 -23.25 1 66.31 658 GLU B O 1
ATOM 11689 N N . GLY B 1 659 ? 12.461 -35.906 -22.219 1 67.12 659 GLY B N 1
ATOM 11690 C CA . GLY B 1 659 ? 12.32 -37.344 -22.359 1 67.12 659 GLY B CA 1
ATOM 11691 C C . GLY B 1 659 ? 10.961 -37.844 -21.922 1 67.12 659 GLY B C 1
ATOM 11692 O O . GLY B 1 659 ? 10.375 -38.688 -22.578 1 67.12 659 GLY B O 1
ATOM 11693 N N . ARG B 1 660 ? 10.375 -37.281 -21.047 1 79.75 660 ARG B N 1
ATOM 11694 C CA . ARG B 1 660 ? 9.102 -37.75 -20.5 1 79.75 660 ARG B CA 1
ATOM 11695 C C . ARG B 1 660 ? 7.949 -37.438 -21.438 1 79.75 660 ARG B C 1
ATOM 11697 O O . ARG B 1 660 ? 6.871 -38.031 -21.312 1 79.75 660 ARG B O 1
ATOM 11704 N N . PHE B 1 661 ? 8.195 -36.719 -22.438 1 83.19 661 PHE B N 1
ATOM 11705 C CA . PHE B 1 661 ? 7.137 -36.281 -23.344 1 83.19 661 PHE B CA 1
ATOM 11706 C C . PHE B 1 661 ? 6.773 -37.406 -24.312 1 83.19 661 PHE B C 1
ATOM 11708 O O . PHE B 1 661 ? 5.727 -37.375 -24.953 1 83.19 661 PHE B O 1
ATOM 11715 N N . SER B 1 662 ? 7.621 -38.438 -24.297 1 84.19 662 SER B N 1
ATOM 11716 C CA . SER B 1 662 ? 7.324 -39.594 -25.156 1 84.19 662 SER B CA 1
ATOM 11717 C C . SER B 1 662 ? 6.035 -40.281 -24.734 1 84.19 662 SER B C 1
ATOM 11719 O O . SER B 1 662 ? 5.383 -40.938 -25.547 1 84.19 662 SER B O 1
ATOM 11721 N N . ALA B 1 663 ? 5.691 -40.094 -23.516 1 87.81 663 ALA B N 1
ATOM 11722 C CA . ALA B 1 663 ? 4.484 -40.719 -22.984 1 87.81 663 ALA B CA 1
ATOM 11723 C C . ALA B 1 663 ? 3.23 -40.094 -23.609 1 87.81 663 ALA B C 1
ATOM 11725 O O . ALA B 1 663 ? 2.131 -40.625 -23.453 1 87.81 663 ALA B O 1
ATOM 11726 N N . GLU B 1 664 ? 3.379 -39.031 -24.312 1 87.5 664 GLU B N 1
ATOM 11727 C CA . GLU B 1 664 ? 2.254 -38.406 -25 1 87.5 664 GLU B CA 1
ATOM 11728 C C . GLU B 1 664 ? 1.63 -39.375 -26.016 1 87.5 664 GLU B C 1
ATOM 11730 O O . GLU B 1 664 ? 0.435 -39.281 -2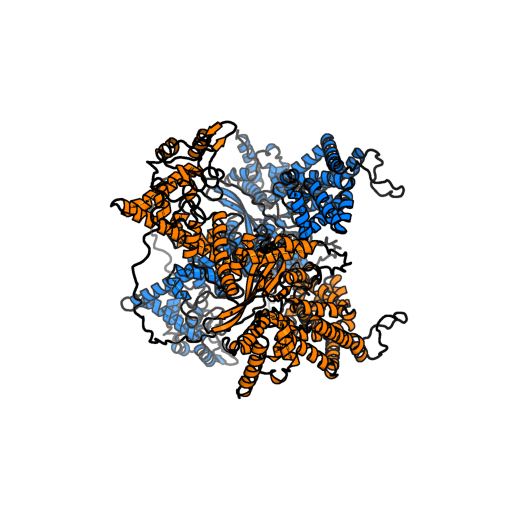6.312 1 87.5 664 GLU B O 1
ATOM 11735 N N . TYR B 1 665 ? 2.418 -40.375 -26.438 1 88.94 665 TYR B N 1
ATOM 11736 C CA . TYR B 1 665 ? 1.958 -41.312 -27.469 1 88.94 665 TYR B CA 1
ATOM 11737 C C . TYR B 1 665 ? 0.988 -42.312 -26.891 1 88.94 665 TYR B C 1
ATOM 11739 O O . TYR B 1 665 ? 0.347 -43.062 -27.625 1 88.94 665 TYR B O 1
ATOM 11747 N N . LEU B 1 666 ? 0.877 -42.281 -25.609 1 91.62 666 LEU B N 1
ATOM 11748 C CA . LEU B 1 666 ? -0.106 -43.156 -24.969 1 91.62 666 LEU B CA 1
ATOM 11749 C C . LEU B 1 666 ? -1.506 -42.562 -25.078 1 91.62 666 LEU B C 1
ATOM 11751 O O . LEU B 1 666 ? -2.498 -43.25 -24.797 1 91.62 666 LEU B O 1
ATOM 11755 N N . ILE B 1 667 ? -1.616 -41.375 -25.516 1 91.62 667 ILE B N 1
ATOM 11756 C CA . ILE B 1 667 ? -2.914 -40.75 -25.75 1 91.62 667 ILE B CA 1
ATOM 11757 C C . ILE B 1 667 ? -3.59 -41.406 -26.953 1 91.62 667 ILE B C 1
ATOM 11759 O O . ILE B 1 667 ? -2.992 -41.531 -28.016 1 91.62 667 ILE B O 1
ATOM 11763 N N . PRO B 1 668 ? -4.758 -41.719 -26.812 1 91.31 668 PRO B N 1
ATOM 11764 C CA . PRO B 1 668 ? -5.434 -42.531 -27.828 1 91.31 668 PRO B CA 1
ATOM 11765 C C . PRO B 1 668 ? -5.398 -41.906 -29.219 1 91.31 668 PRO B C 1
ATOM 11767 O O . PRO B 1 668 ? -5.289 -42.625 -30.219 1 91.31 668 PRO B O 1
ATOM 11770 N N . SER B 1 669 ? -5.441 -40.625 -29.312 1 88.5 669 SER B N 1
ATOM 11771 C CA . SER B 1 669 ? -5.41 -39.969 -30.609 1 88.5 669 SER B CA 1
ATOM 11772 C C . SER B 1 669 ? -4.039 -40.094 -31.266 1 88.5 669 SER B C 1
ATOM 11774 O O . SER B 1 669 ? -3.918 -40 -32.5 1 88.5 669 SER B O 1
ATOM 11776 N N . LYS B 1 670 ? -2.994 -40.438 -30.531 1 88.75 670 LYS B N 1
ATOM 11777 C CA . LYS B 1 670 ? -1.629 -40.5 -31.031 1 88.75 670 LYS B CA 1
ATOM 11778 C C . LYS B 1 670 ? -1.076 -41.938 -30.938 1 88.75 670 LYS B C 1
ATOM 11780 O O . LYS B 1 670 ? 0.118 -42.156 -31.141 1 88.75 670 LYS B O 1
ATOM 11785 N N . LEU B 1 671 ? -1.84 -42.875 -30.625 1 89.88 671 LEU B N 1
ATOM 11786 C CA . LEU B 1 671 ? -1.423 -44.25 -30.359 1 89.88 671 LEU B CA 1
ATOM 11787 C C . LEU B 1 671 ? -0.805 -44.875 -31.594 1 89.88 671 LEU B C 1
ATOM 11789 O O . LEU B 1 671 ? 0.005 -45.812 -31.484 1 89.88 671 LEU B O 1
ATOM 11793 N N . GLN B 1 672 ? -1.188 -44.344 -32.688 1 84.5 672 GLN B N 1
ATOM 11794 C CA . GLN B 1 672 ? -0.695 -44.906 -33.938 1 84.5 672 GLN B CA 1
ATOM 11795 C C . GLN B 1 672 ? 0.804 -44.656 -34.094 1 84.5 672 GLN B C 1
ATOM 11797 O O . GLN B 1 672 ? 1.495 -45.438 -34.781 1 84.5 672 GLN B O 1
ATOM 11802 N N . ALA B 1 673 ? 1.236 -43.656 -33.406 1 85.75 673 ALA B N 1
ATOM 11803 C CA . ALA B 1 673 ? 2.65 -43.312 -33.531 1 85.75 673 ALA B CA 1
ATOM 11804 C C . ALA B 1 673 ? 3.48 -44.031 -32.469 1 85.75 673 ALA B C 1
ATOM 11806 O O . ALA B 1 673 ? 4.707 -43.906 -32.438 1 85.75 673 ALA B O 1
ATOM 11807 N N . LEU B 1 674 ? 2.826 -44.875 -31.719 1 90.75 674 LEU B N 1
ATOM 11808 C CA . LEU B 1 674 ? 3.523 -45.594 -30.656 1 90.75 674 LEU B CA 1
ATOM 11809 C C . LEU B 1 674 ? 4.266 -46.812 -31.234 1 90.75 674 LEU B C 1
ATOM 11811 O O . LEU B 1 674 ? 3.645 -47.781 -31.672 1 90.75 674 LEU B O 1
ATOM 11815 N N . THR B 1 675 ? 5.551 -46.688 -31.25 1 89.31 675 THR B N 1
ATOM 11816 C CA . THR B 1 675 ? 6.398 -47.75 -31.75 1 89.31 675 THR B CA 1
ATOM 11817 C C . THR B 1 675 ? 7.004 -48.562 -30.594 1 89.31 675 THR B C 1
ATOM 11819 O O . THR B 1 675 ? 6.879 -48.156 -29.438 1 89.31 675 THR B O 1
ATOM 11822 N N . ASP B 1 676 ? 7.57 -49.688 -30.906 1 88.56 676 ASP B N 1
ATOM 11823 C CA . ASP B 1 676 ? 8.227 -50.5 -29.891 1 88.56 676 ASP B CA 1
ATOM 11824 C C . ASP B 1 676 ? 9.383 -49.781 -29.234 1 88.56 676 ASP B C 1
ATOM 11826 O O . ASP B 1 676 ? 9.648 -49.938 -28.047 1 88.56 676 ASP B O 1
ATOM 11830 N N . GLN B 1 677 ? 9.922 -48.969 -30.047 1 88.81 677 GLN B N 1
ATOM 11831 C CA . GLN B 1 677 ? 11.039 -48.188 -29.531 1 88.81 677 GLN B CA 1
ATOM 11832 C C . GLN B 1 677 ? 10.562 -47.156 -28.516 1 88.81 677 GLN B C 1
ATOM 11834 O O . GLN B 1 677 ? 11.188 -46.969 -27.469 1 88.81 677 GLN B O 1
ATOM 11839 N N . THR B 1 678 ? 9.508 -46.531 -28.844 1 90.62 678 THR B N 1
ATOM 11840 C CA . THR B 1 678 ? 8.953 -45.531 -27.953 1 90.62 678 THR B CA 1
ATOM 11841 C C . THR B 1 678 ? 8.406 -46.156 -26.672 1 90.62 678 THR B C 1
ATOM 11843 O O . THR B 1 678 ? 8.492 -45.594 -25.594 1 90.62 678 THR B O 1
ATOM 11846 N N . THR B 1 679 ? 7.836 -47.312 -26.875 1 91.56 679 THR B N 1
ATOM 11847 C CA . THR B 1 679 ? 7.312 -48.031 -25.719 1 91.56 679 THR B CA 1
ATOM 11848 C C . THR B 1 679 ? 8.43 -48.375 -24.75 1 91.56 679 THR B C 1
ATOM 11850 O O . THR B 1 679 ? 8.266 -48.25 -23.531 1 91.56 679 THR B O 1
ATOM 11853 N N . ASN B 1 680 ? 9.523 -48.75 -25.328 1 91.06 680 ASN B N 1
ATOM 11854 C CA . ASN B 1 680 ? 10.672 -49.094 -24.5 1 91.06 680 ASN B CA 1
ATOM 11855 C C . ASN B 1 680 ? 11.227 -47.844 -23.812 1 91.06 680 ASN B C 1
ATOM 11857 O O . ASN B 1 680 ? 11.648 -47.906 -22.656 1 91.06 680 ASN B O 1
ATOM 11861 N N . SER B 1 681 ? 11.203 -46.812 -24.547 1 90.5 681 SER B N 1
ATOM 11862 C CA . SER B 1 681 ? 11.68 -45.562 -23.969 1 90.5 681 SER B CA 1
ATOM 11863 C C . SER B 1 681 ? 10.789 -45.094 -22.828 1 90.5 681 SER B C 1
ATOM 11865 O O . SER B 1 681 ? 11.281 -44.562 -21.812 1 90.5 681 SER B O 1
ATOM 11867 N N . ILE B 1 682 ? 9.547 -45.25 -23 1 92.5 682 ILE B N 1
ATOM 11868 C CA . ILE B 1 682 ? 8.586 -44.844 -21.969 1 92.5 682 ILE B CA 1
ATOM 11869 C C . ILE B 1 682 ? 8.812 -45.688 -20.719 1 92.5 682 ILE B C 1
ATOM 11871 O O . ILE B 1 682 ? 8.812 -45.188 -19.609 1 92.5 682 ILE B O 1
ATOM 11875 N N . PHE B 1 683 ? 9 -46.938 -20.969 1 92.56 683 PHE B N 1
ATOM 11876 C CA . PHE B 1 683 ? 9.219 -47.812 -19.844 1 92.56 683 PHE B CA 1
ATOM 11877 C C . PHE B 1 683 ? 10.484 -47.438 -19.078 1 92.56 683 PHE B C 1
ATOM 11879 O O . PHE B 1 683 ? 10.5 -47.438 -17.859 1 92.56 683 PHE B O 1
ATOM 11886 N N . GLU B 1 684 ? 11.539 -47.094 -19.781 1 89.5 684 GLU B N 1
ATOM 11887 C CA . GLU B 1 684 ? 12.805 -46.75 -19.141 1 89.5 684 GLU B CA 1
ATOM 11888 C C . GLU B 1 684 ? 12.688 -45.438 -18.344 1 89.5 684 GLU B C 1
ATOM 11890 O O . GLU B 1 684 ? 13.289 -45.312 -17.281 1 89.5 684 GLU B O 1
ATOM 11895 N N . THR B 1 685 ? 11.961 -44.562 -18.828 1 89.38 685 THR B N 1
ATOM 11896 C CA . THR B 1 685 ? 11.828 -43.25 -18.219 1 89.38 685 THR B CA 1
ATOM 11897 C C . THR B 1 685 ? 10.977 -43.312 -16.953 1 89.38 685 THR B C 1
ATOM 11899 O O . THR B 1 685 ? 11.242 -42.625 -15.969 1 89.38 685 THR B O 1
ATOM 11902 N N . PHE B 1 686 ? 9.977 -44.188 -16.984 1 91.5 686 PHE B N 1
ATOM 11903 C CA . PHE B 1 686 ? 9.031 -44.219 -15.875 1 91.5 686 PHE B CA 1
ATOM 11904 C C . PHE B 1 686 ? 9.195 -45.531 -15.086 1 91.5 686 PHE B C 1
ATOM 11906 O O . PHE B 1 686 ? 8.266 -45.969 -14.406 1 91.5 686 PHE B O 1
ATOM 11913 N N . HIS B 1 687 ? 10.258 -46.156 -15.133 1 88.69 687 HIS B N 1
ATOM 11914 C CA . HIS B 1 687 ? 10.461 -47.531 -14.633 1 88.69 687 HIS B CA 1
ATOM 11915 C C . HIS B 1 687 ? 10.219 -47.594 -13.133 1 88.69 687 HIS B C 1
ATOM 11917 O O . HIS B 1 687 ? 9.781 -48.625 -12.617 1 88.69 687 HIS B O 1
ATOM 11923 N N . VAL B 1 688 ? 10.453 -46.531 -12.391 1 88.31 688 VAL B N 1
ATOM 11924 C CA . VAL B 1 688 ? 10.328 -46.531 -10.938 1 88.31 688 VAL B CA 1
ATOM 11925 C C . VAL B 1 688 ? 8.852 -46.625 -10.547 1 88.31 688 VAL B C 1
ATOM 11927 O O . VAL B 1 688 ? 8.523 -47.188 -9.508 1 88.31 688 VAL B O 1
ATOM 11930 N N . ASP B 1 689 ? 7.977 -46.156 -11.406 1 89.88 689 ASP B N 1
ATOM 11931 C CA . ASP B 1 689 ? 6.551 -46.125 -11.094 1 89.88 689 ASP B CA 1
ATOM 11932 C C . ASP B 1 689 ? 5.809 -47.281 -11.734 1 89.88 689 ASP B C 1
ATOM 11934 O O . ASP B 1 689 ? 4.594 -47.406 -11.578 1 89.88 689 ASP B O 1
ATOM 11938 N N . LEU B 1 690 ? 6.598 -48.094 -12.445 1 91.31 690 LEU B N 1
ATOM 11939 C CA . LEU B 1 690 ? 5.961 -49.156 -13.188 1 91.31 690 LEU B CA 1
ATOM 11940 C C . LEU B 1 690 ? 6.363 -50.531 -12.617 1 91.31 690 LEU B C 1
ATOM 11942 O O . LEU B 1 690 ? 7.301 -50.625 -11.82 1 91.31 690 LEU B O 1
ATOM 11946 N N . GLY B 1 691 ? 5.613 -51.531 -12.891 1 85.75 691 GLY B N 1
ATOM 11947 C CA . GLY B 1 691 ? 5.934 -52.906 -12.484 1 85.75 691 GLY B CA 1
ATOM 11948 C C . GLY B 1 691 ? 6.895 -53.594 -13.438 1 85.75 691 GLY B C 1
ATOM 11949 O O . GLY B 1 691 ? 7.941 -53.062 -13.781 1 85.75 691 GLY B O 1
ATOM 11950 N N . ASP B 1 692 ? 6.488 -54.75 -13.852 1 88.94 692 ASP B N 1
ATOM 11951 C CA . ASP B 1 692 ? 7.301 -55.594 -14.719 1 88.94 692 ASP B CA 1
ATOM 11952 C C . ASP B 1 692 ? 7.191 -55.156 -16.188 1 88.94 692 ASP B C 1
ATOM 11954 O O . ASP B 1 692 ? 6.133 -54.688 -16.609 1 88.94 692 ASP B O 1
ATOM 11958 N N . ARG B 1 693 ? 8.25 -55.25 -16.891 1 91.19 693 ARG B N 1
ATOM 11959 C CA . ARG B 1 693 ? 8.32 -54.844 -18.281 1 91.19 693 ARG B CA 1
ATOM 11960 C C . ARG B 1 693 ? 7.305 -55.594 -19.125 1 91.19 693 ARG B C 1
ATOM 11962 O O . ARG B 1 693 ? 6.637 -55 -19.984 1 91.19 693 ARG B O 1
ATOM 11969 N N . GLN B 1 694 ? 7.223 -56.875 -18.906 1 91.19 694 GLN B N 1
ATOM 11970 C CA . GLN B 1 694 ? 6.297 -57.688 -19.688 1 91.19 694 GLN B CA 1
ATOM 11971 C C . GLN B 1 694 ? 4.848 -57.281 -19.422 1 91.19 694 GLN B C 1
ATOM 11973 O O . GLN B 1 694 ? 4.031 -57.219 -20.344 1 91.19 694 GLN B O 1
ATOM 11978 N N . ALA B 1 695 ? 4.633 -57.031 -18.234 1 91.75 695 ALA B N 1
ATOM 11979 C CA . ALA B 1 695 ? 3.285 -56.625 -17.859 1 91.75 695 ALA B CA 1
ATOM 11980 C C . ALA B 1 695 ? 2.922 -55.312 -18.547 1 91.75 695 ALA B C 1
ATOM 11982 O O . ALA B 1 695 ? 1.778 -55.094 -18.969 1 91.75 695 ALA B O 1
ATOM 11983 N N . PHE B 1 696 ? 3.857 -54.438 -18.609 1 94.5 696 PHE B N 1
ATOM 11984 C CA . PHE B 1 696 ? 3.643 -53.156 -19.25 1 94.5 696 PHE B CA 1
ATOM 11985 C C . PHE B 1 696 ? 3.391 -53.344 -20.734 1 94.5 696 PHE B C 1
ATOM 11987 O O . PHE B 1 696 ? 2.477 -52.719 -21.297 1 94.5 696 PHE B O 1
ATOM 11994 N N . ASN B 1 697 ? 4.133 -54.156 -21.375 1 92.94 697 ASN B N 1
ATOM 11995 C CA . ASN B 1 697 ? 3.967 -54.406 -22.812 1 92.94 697 ASN B CA 1
ATOM 11996 C C . ASN B 1 697 ? 2.602 -55 -23.125 1 92.94 697 ASN B C 1
ATOM 11998 O O . ASN B 1 697 ? 1.971 -54.656 -24.125 1 92.94 697 ASN B O 1
ATOM 12002 N N . ASP B 1 698 ? 2.244 -55.906 -22.281 1 92.44 698 ASP B N 1
ATOM 12003 C CA . ASP B 1 698 ? 0.933 -56.5 -22.469 1 92.44 698 ASP B CA 1
ATOM 12004 C C . ASP B 1 698 ? -0.183 -55.469 -22.297 1 92.44 698 ASP B C 1
ATOM 12006 O O . ASP B 1 698 ? -1.188 -55.531 -23 1 92.44 698 ASP B O 1
ATOM 12010 N N . GLU B 1 699 ? 0.096 -54.688 -21.344 1 94.12 699 GLU B N 1
ATOM 12011 C CA . GLU B 1 699 ? -0.885 -53.625 -21.078 1 94.12 699 GLU B CA 1
ATOM 12012 C C . GLU B 1 699 ? -1.011 -52.688 -22.266 1 94.12 699 GLU B C 1
ATOM 12014 O O . GLU B 1 699 ? -2.119 -52.312 -22.641 1 94.12 699 GLU B O 1
ATOM 12019 N N . VAL B 1 700 ? 0.065 -52.312 -22.812 1 93.69 700 VAL B N 1
ATOM 12020 C CA . VAL B 1 700 ? 0.085 -51.438 -23.969 1 93.69 700 VAL B CA 1
ATOM 12021 C C . VAL B 1 700 ? -0.619 -52.094 -25.156 1 93.69 700 VAL B C 1
ATOM 12023 O O . VAL B 1 700 ? -1.35 -51.438 -25.891 1 93.69 700 VAL B O 1
ATOM 12026 N N . ALA B 1 701 ? -0.417 -53.344 -25.281 1 91.44 701 ALA B N 1
ATOM 12027 C CA . ALA B 1 701 ? -1.069 -54.062 -26.375 1 91.44 701 ALA B CA 1
ATOM 12028 C C . ALA B 1 701 ? -2.584 -54.062 -26.188 1 91.44 701 ALA B C 1
ATOM 12030 O O . ALA B 1 701 ? -3.328 -53.875 -27.156 1 91.44 701 ALA B O 1
ATOM 12031 N N . ARG B 1 702 ? -2.961 -54.312 -25.031 1 92.5 702 ARG B N 1
ATOM 12032 C CA . ARG B 1 702 ? -4.391 -54.281 -24.734 1 92.5 702 ARG B CA 1
ATOM 12033 C C . ARG B 1 702 ? -4.969 -52.875 -24.953 1 92.5 702 ARG B C 1
ATOM 12035 O O . ARG B 1 702 ? -6.105 -52.75 -25.422 1 92.5 702 ARG B O 1
ATOM 12042 N N . TRP B 1 703 ? -4.195 -51.938 -24.531 1 93.69 703 TRP B N 1
ATOM 12043 C CA . TRP B 1 703 ? -4.594 -50.562 -24.688 1 93.69 703 TRP B CA 1
ATOM 12044 C C . TRP B 1 703 ? -4.816 -50.219 -26.156 1 93.69 703 TRP B C 1
ATOM 12046 O O . TRP B 1 703 ? -5.805 -49.562 -26.5 1 93.69 703 TRP B O 1
ATOM 12056 N N . LYS B 1 704 ? -4 -50.688 -26.984 1 90.44 704 LYS B N 1
ATOM 12057 C CA . LYS B 1 704 ? -4.125 -50.438 -28.422 1 90.44 704 LYS B CA 1
ATOM 12058 C C . LYS B 1 704 ? -5.387 -51.094 -28.969 1 90.44 704 LYS B C 1
ATOM 12060 O O . LYS B 1 704 ? -6.117 -50.5 -29.75 1 90.44 704 LYS B O 1
ATOM 12065 N N . ILE B 1 705 ? -5.637 -52.312 -28.594 1 89.19 705 ILE B N 1
ATOM 12066 C CA . ILE B 1 705 ? -6.789 -53.062 -29.078 1 89.19 705 ILE B CA 1
ATOM 12067 C C . ILE B 1 705 ? -8.078 -52.375 -28.609 1 89.19 705 ILE B C 1
ATOM 12069 O O . ILE B 1 705 ? -9.031 -52.25 -29.391 1 89.19 705 ILE B O 1
ATOM 12073 N N . ARG B 1 706 ? -8.008 -52 -27.391 1 90.62 706 ARG B N 1
ATOM 12074 C CA . ARG B 1 706 ? -9.188 -51.344 -26.812 1 90.62 706 ARG B CA 1
ATOM 12075 C C . ARG B 1 706 ? -9.609 -50.125 -27.641 1 90.62 706 ARG B C 1
ATOM 12077 O O . ARG B 1 706 ? -10.789 -50 -27.969 1 90.62 706 ARG B O 1
ATOM 12084 N N . TRP B 1 707 ? -8.758 -49.312 -27.938 1 90.69 707 TRP B N 1
ATOM 12085 C CA . TRP B 1 707 ? -9.102 -48.062 -28.578 1 90.69 707 TRP B CA 1
ATOM 12086 C C . TRP B 1 707 ? -9.258 -48.25 -30.078 1 90.69 707 TRP B C 1
ATOM 12088 O O . TRP B 1 707 ? -9.828 -47.375 -30.766 1 90.69 707 TRP B O 1
ATOM 12098 N N . ASP B 1 708 ? -8.789 -49.344 -30.531 1 84.44 708 ASP B N 1
ATOM 12099 C CA . ASP B 1 708 ? -9.07 -49.656 -31.922 1 84.44 708 ASP B CA 1
ATOM 12100 C C . ASP B 1 708 ? -10.516 -50.125 -32.094 1 84.44 708 ASP B C 1
ATOM 12102 O O . ASP B 1 708 ? -11.094 -49.969 -33.156 1 84.44 708 ASP B O 1
ATOM 12106 N N . MET B 1 709 ? -10.984 -50.688 -31.062 1 84.94 709 MET B N 1
ATOM 12107 C CA . MET B 1 709 ? -12.344 -51.188 -31.125 1 84.94 709 MET B CA 1
ATOM 12108 C C . MET B 1 709 ? -13.367 -50.094 -30.906 1 84.94 709 MET B C 1
ATOM 12110 O O . MET B 1 709 ? -14.539 -50.219 -31.25 1 84.94 709 MET B O 1
ATOM 12114 N N . VAL B 1 710 ? -12.875 -49.031 -30.359 1 80.75 710 VAL B N 1
ATOM 12115 C CA . VAL B 1 710 ? -13.797 -47.938 -30.031 1 80.75 710 VAL B CA 1
ATOM 12116 C C . VAL B 1 710 ? -14.016 -47.062 -31.266 1 80.75 710 VAL B C 1
ATOM 12118 O O . VAL B 1 710 ? -13.055 -46.594 -31.891 1 80.75 710 VAL B O 1
ATOM 12121 N N . ASP B 1 711 ? -15.188 -47 -31.922 1 70.88 711 ASP B N 1
ATOM 12122 C CA . ASP B 1 711 ? -15.523 -46.25 -33.125 1 70.88 711 ASP B CA 1
ATOM 12123 C C . ASP B 1 711 ? -15.75 -44.781 -32.75 1 70.88 711 ASP B C 1
ATOM 12125 O O . ASP B 1 711 ? -15.672 -43.906 -33.625 1 70.88 711 ASP B O 1
ATOM 12129 N N . GLY B 1 712 ? -15.688 -44.406 -31.594 1 69.75 712 GLY B N 1
ATOM 12130 C CA . GLY B 1 712 ? -16.078 -43.031 -31.266 1 69.75 712 GLY B CA 1
ATOM 12131 C C . GLY B 1 712 ? -14.898 -42.094 -31.094 1 69.75 712 GLY B C 1
ATOM 12132 O O . GLY B 1 712 ? -13.844 -42.312 -31.703 1 69.75 712 GLY B O 1
ATOM 12133 N N . GLN B 1 713 ? -15.164 -41 -30.453 1 81.75 713 GLN B N 1
ATOM 12134 C CA . GLN B 1 713 ? -14.195 -39.906 -30.234 1 81.75 713 GLN B CA 1
ATOM 12135 C C . GLN B 1 713 ? -13.125 -40.344 -29.234 1 81.75 713 GLN B C 1
ATOM 12137 O O . GLN B 1 713 ? -13.445 -40.812 -28.141 1 81.75 713 GLN B O 1
ATOM 12142 N N . ARG B 1 714 ? -11.883 -40.406 -29.719 1 88.69 714 ARG B N 1
ATOM 12143 C CA . ARG B 1 714 ? -10.734 -40.719 -28.875 1 88.69 714 ARG B CA 1
ATOM 12144 C C . ARG B 1 714 ? -10.289 -39.469 -28.094 1 88.69 714 ARG B C 1
ATOM 12146 O O . ARG B 1 714 ? -10.281 -38.375 -28.625 1 88.69 714 ARG B O 1
ATOM 12153 N N . PRO B 1 715 ? -10.055 -39.781 -26.828 1 90.56 715 PRO B N 1
ATOM 12154 C CA . PRO B 1 715 ? -9.531 -38.625 -26.047 1 90.56 715 PRO B CA 1
ATOM 12155 C C . PRO B 1 715 ? -8.289 -38 -26.688 1 90.56 715 PRO B C 1
ATOM 12157 O O . PRO B 1 715 ? -7.43 -38.719 -27.203 1 90.56 715 PRO B O 1
ATOM 12160 N N . GLN B 1 716 ? -8.234 -36.688 -26.656 1 87.12 716 GLN B N 1
ATOM 12161 C CA . GLN B 1 716 ? -7.121 -35.969 -27.266 1 87.12 716 GLN B CA 1
ATOM 12162 C C . GLN B 1 716 ? -6.246 -35.312 -26.219 1 87.12 716 GLN B C 1
ATOM 12164 O O . GLN B 1 716 ? -5.086 -35 -26.469 1 87.12 716 GLN B O 1
ATOM 12169 N N . LYS B 1 717 ? -6.867 -35.125 -25.062 1 89.25 717 LYS B N 1
ATOM 12170 C CA . LYS B 1 717 ? -6.141 -34.438 -24 1 89.25 717 LYS B CA 1
ATOM 12171 C C . LYS B 1 717 ? -5.742 -35.438 -22.891 1 89.25 717 LYS B C 1
ATOM 12173 O O . LYS B 1 717 ? -6.355 -36.5 -22.734 1 89.25 717 LYS B O 1
ATOM 12178 N N . LEU B 1 718 ? -4.711 -35.062 -22.25 1 91.38 718 LEU B N 1
ATOM 12179 C CA . LEU B 1 718 ? -4.152 -35.938 -21.219 1 91.38 718 LEU B CA 1
ATOM 12180 C C . LEU B 1 718 ? -5.172 -36.188 -20.109 1 91.38 718 LEU B C 1
ATOM 12182 O O . LEU B 1 718 ? -5.355 -37.344 -19.672 1 91.38 718 LEU B O 1
ATOM 12186 N N . LEU B 1 719 ? -5.805 -35.125 -19.641 1 90.5 719 LEU B N 1
ATOM 12187 C CA . LEU B 1 719 ? -6.746 -35.25 -18.547 1 90.5 719 LEU B CA 1
ATOM 12188 C C . LEU B 1 719 ? -7.953 -36.094 -18.953 1 90.5 719 LEU B C 1
ATOM 12190 O O . LEU B 1 719 ? -8.445 -36.906 -18.156 1 90.5 719 LEU B O 1
ATOM 12194 N N . GLU B 1 720 ? -8.398 -35.969 -20.109 1 90.44 720 GLU B N 1
ATOM 12195 C CA . GLU B 1 720 ? -9.508 -36.781 -20.625 1 90.44 720 GLU B CA 1
ATOM 12196 C C . GLU B 1 720 ? -9.125 -38.25 -20.734 1 90.44 720 GLU B C 1
ATOM 12198 O O . GLU B 1 720 ? -9.938 -39.125 -20.453 1 90.44 720 GLU B O 1
ATOM 12203 N N . THR B 1 721 ? -7.918 -38.406 -21.156 1 92.81 721 THR B N 1
ATOM 12204 C CA . THR B 1 721 ? -7.422 -39.781 -21.281 1 92.81 721 THR B CA 1
ATOM 12205 C C . THR B 1 721 ? -7.355 -40.469 -19.906 1 92.81 721 THR B C 1
ATOM 12207 O O . THR B 1 721 ? -7.746 -41.625 -19.766 1 92.81 721 THR B O 1
ATOM 12210 N N . LEU B 1 722 ? -6.883 -39.75 -18.969 1 93.31 722 LEU B N 1
ATOM 12211 C CA . LEU B 1 722 ? -6.797 -40.281 -17.625 1 93.31 722 LEU B CA 1
ATOM 12212 C C . LEU B 1 722 ? -8.188 -40.625 -17.078 1 93.31 722 LEU B C 1
ATOM 12214 O O . LEU B 1 722 ? -8.383 -41.688 -16.469 1 93.31 722 LEU B O 1
ATOM 12218 N N . ASN B 1 723 ? -9.086 -39.75 -17.297 1 91.38 723 ASN B N 1
ATOM 12219 C CA . ASN B 1 723 ? -10.445 -39.969 -16.812 1 91.38 723 ASN B CA 1
ATOM 12220 C C . ASN B 1 723 ? -11.117 -41.156 -17.516 1 91.38 723 ASN B C 1
ATOM 12222 O O . ASN B 1 723 ? -11.992 -41.812 -16.953 1 91.38 723 ASN B O 1
ATOM 12226 N N . ALA B 1 724 ? -10.625 -41.469 -18.703 1 89 724 ALA B N 1
ATOM 12227 C CA . ALA B 1 724 ? -11.172 -42.562 -19.469 1 89 724 ALA B CA 1
ATOM 12228 C C . ALA B 1 724 ? -10.453 -43.875 -19.156 1 89 724 ALA B C 1
ATOM 12230 O O . ALA B 1 724 ? -10.859 -44.938 -19.609 1 89 724 ALA B O 1
ATOM 12231 N N . THR B 1 725 ? -9.422 -43.812 -18.406 1 92.12 725 THR B N 1
ATOM 12232 C CA . THR B 1 725 ? -8.594 -45 -18.109 1 92.12 725 THR B CA 1
ATOM 12233 C C . THR B 1 725 ? -9.047 -45.656 -16.812 1 92.12 725 THR B C 1
ATOM 12235 O O . THR B 1 725 ? -9.172 -45 -15.781 1 92.12 725 THR B O 1
ATOM 12238 N N . ASN B 1 726 ? -9.312 -46.906 -16.906 1 89.12 726 ASN B N 1
ATOM 12239 C CA . ASN B 1 726 ? -9.617 -47.688 -15.719 1 89.12 726 ASN B CA 1
ATOM 12240 C C . ASN B 1 726 ? -8.352 -48.062 -14.961 1 89.12 726 ASN B C 1
ATOM 12242 O O . ASN B 1 726 ? -7.539 -48.844 -15.461 1 89.12 726 ASN B O 1
ATOM 12246 N N . LYS B 1 727 ? -8.203 -47.719 -13.812 1 89.06 727 LYS B N 1
ATOM 12247 C CA . LYS B 1 727 ? -6.992 -47.875 -13.008 1 89.06 727 LYS B CA 1
ATOM 12248 C C . LYS B 1 727 ? -6.711 -49.375 -12.727 1 89.06 727 LYS B C 1
ATOM 12250 O O . LYS B 1 727 ? -5.555 -49.781 -12.602 1 89.06 727 LYS B O 1
ATOM 12255 N N . ASP B 1 728 ? -7.719 -50.156 -12.648 1 89.5 728 ASP B N 1
ATOM 12256 C CA . ASP B 1 728 ? -7.57 -51.594 -12.312 1 89.5 728 ASP B CA 1
ATOM 12257 C C . ASP B 1 728 ? -7.125 -52.406 -13.523 1 89.5 728 ASP B C 1
ATOM 12259 O O . ASP B 1 728 ? -6.352 -53.344 -13.391 1 89.5 728 ASP B O 1
ATOM 12263 N N . LEU B 1 729 ? -7.605 -52 -14.695 1 90.81 729 LEU B N 1
ATOM 12264 C CA . LEU B 1 729 ? -7.301 -52.75 -15.922 1 90.81 729 LEU B CA 1
ATOM 12265 C C . LEU B 1 729 ? -5.98 -52.281 -16.516 1 90.81 729 LEU B C 1
ATOM 12267 O O . LEU B 1 729 ? -5.277 -53.062 -17.172 1 90.81 729 LEU B O 1
ATOM 12271 N N . TYR B 1 730 ? -5.738 -51.031 -16.375 1 93.88 730 TYR B N 1
ATOM 12272 C CA . TYR B 1 730 ? -4.535 -50.438 -16.953 1 93.88 730 TYR B CA 1
ATOM 12273 C C . TYR B 1 730 ? -3.744 -49.656 -15.922 1 93.88 730 TYR B C 1
ATOM 12275 O O . TYR B 1 730 ? -3.541 -48.438 -16.062 1 93.88 730 TYR B O 1
ATOM 12283 N N . PRO B 1 731 ? -3.168 -50.25 -14.945 1 93.38 731 PRO B N 1
ATOM 12284 C CA . PRO B 1 731 ? -2.506 -49.562 -13.836 1 93.38 731 PRO B CA 1
ATOM 12285 C C . PRO B 1 731 ? -1.23 -48.844 -14.266 1 93.38 731 PRO B C 1
ATOM 12287 O O . PRO B 1 731 ? -0.936 -47.75 -13.766 1 93.38 731 PRO B O 1
ATOM 12290 N N . ASN B 1 732 ? -0.478 -49.469 -15.172 1 94.31 732 ASN B N 1
ATOM 12291 C CA . ASN B 1 732 ? 0.777 -48.844 -15.594 1 94.31 732 ASN B CA 1
ATOM 12292 C C . ASN B 1 732 ? 0.534 -47.594 -16.422 1 94.31 732 ASN B C 1
ATOM 12294 O O . ASN B 1 732 ? 1.182 -46.562 -16.219 1 94.31 732 ASN B O 1
ATOM 12298 N N . ILE B 1 733 ? -0.371 -47.719 -17.344 1 94.25 733 ILE B N 1
ATOM 12299 C CA . ILE B 1 733 ? -0.698 -46.562 -18.172 1 94.25 733 ILE B CA 1
ATOM 12300 C C . ILE B 1 733 ? -1.269 -45.438 -17.312 1 94.25 733 ILE B C 1
ATOM 12302 O O . ILE B 1 733 ? -0.923 -44.281 -17.484 1 94.25 733 ILE B O 1
ATOM 12306 N N . TYR B 1 734 ? -2.074 -45.812 -16.344 1 94 734 TYR B N 1
ATOM 12307 C CA . TYR B 1 734 ? -2.662 -44.844 -15.43 1 94 734 TYR B CA 1
ATOM 12308 C C . TYR B 1 734 ? -1.582 -44.125 -14.633 1 94 734 TYR B C 1
ATOM 12310 O O . TYR B 1 734 ? -1.646 -42.906 -14.445 1 94 734 TYR B O 1
ATOM 12318 N N . SER B 1 735 ? -0.64 -44.844 -14.211 1 94.38 735 SER B N 1
ATOM 12319 C CA . SER B 1 735 ? 0.451 -44.281 -13.43 1 94.38 735 SER B CA 1
ATOM 12320 C C . SER B 1 735 ? 1.273 -43.281 -14.25 1 94.38 735 SER B C 1
ATOM 12322 O O . SER B 1 735 ? 1.676 -42.219 -13.758 1 94.38 735 SER B O 1
ATOM 12324 N N . ILE B 1 736 ? 1.533 -43.656 -15.453 1 94.44 736 ILE B N 1
ATOM 12325 C CA . ILE B 1 736 ? 2.324 -42.812 -16.328 1 94.44 736 ILE B CA 1
ATOM 12326 C C . ILE B 1 736 ? 1.58 -41.5 -16.594 1 94.44 736 ILE B C 1
ATOM 12328 O O . ILE B 1 736 ? 2.168 -40.406 -16.5 1 94.44 736 ILE B O 1
ATOM 12332 N N . LEU B 1 737 ? 0.297 -41.625 -16.906 1 93.88 737 LEU B N 1
ATOM 12333 C CA . LEU B 1 737 ? -0.511 -40.438 -17.172 1 93.88 737 LEU B CA 1
ATOM 12334 C C . LEU B 1 737 ? -0.602 -39.562 -15.93 1 93.88 737 LEU B C 1
ATOM 12336 O O . LEU B 1 737 ? -0.591 -38.312 -16.047 1 93.88 737 LEU B O 1
ATOM 12340 N N . THR B 1 738 ? -0.668 -40.125 -14.797 1 94.25 738 THR B N 1
ATOM 12341 C CA . THR B 1 738 ? -0.729 -39.406 -13.539 1 94.25 738 THR B CA 1
ATOM 12342 C C . THR B 1 738 ? 0.555 -38.594 -13.312 1 94.25 738 THR B C 1
ATOM 12344 O O . THR B 1 738 ? 0.508 -37.438 -12.922 1 94.25 738 THR B O 1
ATOM 12347 N N . VAL B 1 739 ? 1.666 -39.188 -13.562 1 94 739 VAL B N 1
ATOM 12348 C CA . VAL B 1 739 ? 2.957 -38.531 -13.375 1 94 739 VAL B CA 1
ATOM 12349 C C . VAL B 1 739 ? 3.08 -37.344 -14.336 1 94 739 VAL B C 1
ATOM 12351 O O . VAL B 1 739 ? 3.525 -36.281 -13.945 1 94 739 VAL B O 1
ATOM 12354 N N . LEU B 1 740 ? 2.67 -37.562 -15.508 1 92.56 740 LEU B N 1
ATOM 12355 C CA . LEU B 1 740 ? 2.76 -36.5 -16.516 1 92.56 740 LEU B CA 1
ATOM 12356 C C . LEU B 1 740 ? 1.898 -35.312 -16.141 1 92.56 740 LEU B C 1
ATOM 12358 O O . LEU B 1 740 ? 2.311 -34.156 -16.328 1 92.56 740 LEU B O 1
ATOM 12362 N N . LEU B 1 741 ? 0.736 -35.594 -15.641 1 93.88 741 LEU B N 1
ATOM 12363 C CA . LEU B 1 741 ? -0.192 -34.531 -15.273 1 93.88 741 LEU B CA 1
ATOM 12364 C C . LEU B 1 741 ? 0.276 -33.812 -14.016 1 93.88 741 LEU B C 1
ATOM 12366 O O . LEU B 1 741 ? -0.094 -32.656 -13.789 1 93.88 741 LEU B O 1
ATOM 12370 N N . THR B 1 742 ? 1.037 -34.438 -13.219 1 94.81 742 THR B N 1
ATOM 12371 C CA . THR B 1 742 ? 1.52 -33.844 -11.969 1 94.81 742 THR B CA 1
ATOM 12372 C C . THR B 1 742 ? 2.686 -32.906 -12.227 1 94.81 742 THR B C 1
ATOM 12374 O O . THR B 1 742 ? 3.023 -32.094 -11.375 1 94.81 742 THR B O 1
ATOM 12377 N N . MET B 1 743 ? 3.293 -33 -13.375 1 93.25 743 MET B N 1
ATOM 12378 C CA . MET B 1 743 ? 4.395 -32.094 -13.711 1 93.25 743 MET B CA 1
ATOM 12379 C C . MET B 1 743 ? 3.891 -30.688 -13.953 1 93.25 743 MET B C 1
ATOM 12381 O O . MET B 1 743 ? 3.039 -30.469 -14.812 1 93.25 743 MET B O 1
ATOM 12385 N N . PRO B 1 744 ? 4.457 -29.703 -13.211 1 94.31 744 PRO B N 1
ATOM 12386 C CA . PRO B 1 744 ? 3.957 -28.328 -13.344 1 94.31 744 PRO B CA 1
ATOM 12387 C C . PRO B 1 744 ? 4.469 -27.625 -14.602 1 94.31 744 PRO B C 1
ATOM 12389 O O . PRO B 1 744 ? 5.543 -27.969 -15.102 1 94.31 744 PRO B O 1
ATOM 12392 N N . VAL B 1 745 ? 3.727 -26.688 -15.047 1 92.19 745 VAL B N 1
ATOM 12393 C CA . VAL B 1 745 ? 4.082 -25.938 -16.25 1 92.19 745 VAL B CA 1
ATOM 12394 C C . VAL B 1 745 ? 4.812 -24.656 -15.852 1 92.19 745 VAL B C 1
ATOM 12396 O O . VAL B 1 745 ? 5.766 -24.234 -16.516 1 92.19 745 VAL B O 1
ATOM 12399 N N . SER B 1 746 ? 4.27 -24.047 -14.812 1 93.25 746 SER B N 1
ATOM 12400 C CA . SER B 1 746 ? 4.828 -22.75 -14.414 1 93.25 746 SER B CA 1
ATOM 12401 C C . SER B 1 746 ? 4.781 -22.562 -12.906 1 93.25 746 SER B C 1
ATOM 12403 O O . SER B 1 746 ? 4.156 -23.359 -12.195 1 93.25 746 SER B O 1
ATOM 12405 N N . SER B 1 747 ? 5.516 -21.562 -12.43 1 92.88 747 SER B N 1
ATOM 12406 C CA . SER B 1 747 ? 5.508 -21.203 -11.023 1 92.88 747 SER B CA 1
ATOM 12407 C C . SER B 1 747 ? 4.562 -20.031 -10.758 1 92.88 747 SER B C 1
ATOM 12409 O O . SER B 1 747 ? 4.785 -19.234 -9.836 1 92.88 747 SER B O 1
ATOM 12411 N N . ALA B 1 748 ? 3.521 -19.844 -11.57 1 91.88 748 ALA B N 1
ATOM 12412 C CA . ALA B 1 748 ? 2.572 -18.734 -11.469 1 91.88 748 ALA B CA 1
ATOM 12413 C C . ALA B 1 748 ? 1.801 -18.797 -10.148 1 91.88 748 ALA B C 1
ATOM 12415 O O . ALA B 1 748 ? 1.422 -17.766 -9.594 1 91.88 748 ALA B O 1
ATOM 12416 N N . SER B 1 749 ? 1.59 -20 -9.672 1 93.69 749 SER B N 1
ATOM 12417 C CA . SER B 1 749 ? 0.881 -20.156 -8.406 1 93.69 749 SER B CA 1
ATOM 12418 C C . SER B 1 749 ? 1.649 -19.5 -7.258 1 93.69 749 SER B C 1
ATOM 12420 O O . SER B 1 749 ? 1.05 -18.875 -6.375 1 93.69 749 SER B O 1
ATOM 12422 N N . SER B 1 750 ? 2.92 -19.672 -7.27 1 92.69 750 SER B N 1
ATOM 12423 C CA . SER B 1 750 ? 3.75 -19.016 -6.27 1 92.69 750 SER B CA 1
ATOM 12424 C C . SER B 1 750 ? 3.689 -17.5 -6.41 1 92.69 750 SER B C 1
ATOM 12426 O O . SER B 1 750 ? 3.643 -16.781 -5.414 1 92.69 750 SER B O 1
ATOM 12428 N N . GLU B 1 751 ? 3.699 -17.016 -7.598 1 89.44 751 GLU B N 1
ATOM 12429 C CA . GLU B 1 751 ? 3.621 -15.57 -7.832 1 89.44 751 GLU B CA 1
ATOM 12430 C C . GLU B 1 751 ? 2.289 -15 -7.348 1 89.44 751 GLU B C 1
ATOM 12432 O O . GLU B 1 751 ? 2.232 -13.875 -6.859 1 89.44 751 GLU B O 1
ATOM 12437 N N . ARG B 1 752 ? 1.268 -15.781 -7.582 1 91.25 752 ARG B N 1
ATOM 12438 C CA . ARG B 1 752 ? -0.04 -15.367 -7.082 1 91.25 752 ARG B CA 1
ATOM 12439 C C . ARG B 1 752 ? -0.034 -15.25 -5.562 1 91.25 752 ARG B C 1
ATOM 12441 O O . ARG B 1 752 ? -0.682 -14.359 -5 1 91.25 752 ARG B O 1
ATOM 12448 N N . SER B 1 753 ? 0.616 -16.188 -4.961 1 94.69 753 SER B N 1
ATOM 12449 C CA . SER B 1 753 ? 0.73 -16.125 -3.508 1 94.69 753 SER B CA 1
ATOM 12450 C C . SER B 1 753 ? 1.479 -14.867 -3.066 1 94.69 753 SER B C 1
ATOM 12452 O O . SER B 1 753 ? 1.184 -14.305 -2.012 1 94.69 753 SER B O 1
ATOM 12454 N N . PHE B 1 754 ? 2.447 -14.398 -3.848 1 92.06 754 PHE B N 1
ATOM 12455 C CA . PHE B 1 754 ? 3.176 -13.18 -3.529 1 92.06 754 PHE B CA 1
ATOM 12456 C C . PHE B 1 754 ? 2.268 -11.961 -3.645 1 92.06 754 PHE B C 1
ATOM 12458 O O . PHE B 1 754 ? 2.42 -10.992 -2.896 1 92.06 754 PHE B O 1
ATOM 12465 N N . SER B 1 755 ? 1.387 -12.008 -4.59 1 88.81 755 SER B N 1
ATOM 12466 C CA . SER B 1 755 ? 0.4 -10.938 -4.68 1 88.81 755 SER B CA 1
ATOM 12467 C C . SER B 1 755 ? -0.428 -10.836 -3.404 1 88.81 755 SER B C 1
ATOM 12469 O O . SER B 1 755 ? -0.705 -9.734 -2.924 1 88.81 755 SER B O 1
ATOM 12471 N N . ALA B 1 756 ? -0.804 -11.945 -2.93 1 92.44 756 ALA B N 1
ATOM 12472 C CA . ALA B 1 756 ? -1.53 -11.984 -1.663 1 92.44 756 ALA B CA 1
ATOM 12473 C C . ALA B 1 756 ? -0.66 -11.477 -0.517 1 92.44 756 ALA B C 1
ATOM 12475 O O . ALA B 1 756 ? -1.136 -10.75 0.358 1 92.44 756 ALA B O 1
ATOM 12476 N N . MET B 1 757 ? 0.562 -11.898 -0.562 1 93.62 757 MET B N 1
ATOM 12477 C CA . MET B 1 757 ? 1.5 -11.477 0.475 1 93.62 757 MET B CA 1
ATOM 12478 C C . MET B 1 757 ? 1.604 -9.953 0.532 1 93.62 757 MET B C 1
ATOM 12480 O O . MET B 1 757 ? 1.61 -9.367 1.616 1 93.62 757 MET B O 1
ATOM 12484 N N . ARG B 1 758 ? 1.606 -9.359 -0.573 1 88.44 758 ARG B N 1
ATOM 12485 C CA . ARG B 1 758 ? 1.723 -7.91 -0.658 1 88.44 758 ARG B CA 1
ATOM 12486 C C . ARG B 1 758 ? 0.495 -7.227 -0.065 1 88.44 758 ARG B C 1
ATOM 12488 O O . ARG B 1 758 ? 0.602 -6.148 0.522 1 88.44 758 ARG B O 1
ATOM 12495 N N . ARG B 1 759 ? -0.584 -7.801 -0.217 1 88.19 759 ARG B N 1
ATOM 12496 C CA . ARG B 1 759 ? -1.825 -7.234 0.302 1 88.19 759 ARG B CA 1
ATOM 12497 C C . ARG B 1 759 ? -1.931 -7.438 1.81 1 88.19 759 ARG B C 1
ATOM 12499 O O . ARG B 1 759 ? -2.498 -6.602 2.516 1 88.19 759 ARG B O 1
ATOM 12506 N N . ILE B 1 760 ? -1.432 -8.5 2.199 1 91.69 760 ILE B N 1
ATOM 12507 C CA . ILE B 1 760 ? -1.552 -8.859 3.609 1 91.69 760 ILE B CA 1
ATOM 12508 C C . ILE B 1 760 ? -0.489 -8.125 4.422 1 91.69 760 ILE B C 1
ATOM 12510 O O . ILE B 1 760 ? -0.798 -7.5 5.441 1 91.69 760 ILE B O 1
ATOM 12514 N N . LYS B 1 761 ? 0.727 -8.273 3.975 1 90.31 761 LYS B N 1
ATOM 12515 C CA . LYS B 1 761 ? 1.821 -7.594 4.664 1 90.31 761 LYS B CA 1
ATOM 12516 C C . LYS B 1 761 ? 2.084 -6.215 4.059 1 90.31 761 LYS B C 1
ATOM 12518 O O . LYS B 1 761 ? 3.045 -6.035 3.309 1 90.31 761 LYS B O 1
ATOM 12523 N N . SER B 1 762 ? 1.225 -5.312 4.449 1 81.25 762 SER B N 1
ATOM 12524 C CA . SER B 1 762 ? 1.316 -3.936 3.973 1 81.25 762 SER B CA 1
ATOM 12525 C C . SER B 1 762 ? 2.303 -3.127 4.809 1 81.25 762 SER B C 1
ATOM 12527 O O . SER B 1 762 ? 2.932 -3.66 5.727 1 81.25 762 SER B O 1
ATOM 12529 N N . TYR B 1 763 ? 2.414 -1.904 4.52 1 72.94 763 TYR B N 1
ATOM 12530 C CA . TYR B 1 763 ? 3.295 -0.989 5.234 1 72.94 763 TYR B CA 1
ATOM 12531 C C . TYR B 1 763 ? 2.918 -0.913 6.711 1 72.94 763 TYR B C 1
ATOM 12533 O O . TYR B 1 763 ? 3.791 -0.859 7.578 1 72.94 763 TYR B O 1
ATOM 12541 N N . LEU B 1 764 ? 1.624 -0.941 6.922 1 70.94 764 LEU B N 1
ATOM 12542 C CA . LEU B 1 764 ? 1.128 -0.806 8.289 1 70.94 764 LEU B CA 1
ATOM 12543 C C . LEU B 1 764 ? 1.307 -2.107 9.062 1 70.94 764 LEU B C 1
ATOM 12545 O O . LEU B 1 764 ? 1.242 -2.115 10.297 1 70.94 764 LEU B O 1
ATOM 12549 N N . ARG B 1 765 ? 1.569 -3.188 8.273 1 79.62 765 ARG B N 1
ATOM 12550 C CA . ARG B 1 765 ? 1.696 -4.504 8.898 1 79.62 765 ARG B CA 1
ATOM 12551 C C . ARG B 1 765 ? 3.057 -5.121 8.594 1 79.62 765 ARG B C 1
ATOM 12553 O O . ARG B 1 765 ? 3.16 -6.336 8.398 1 79.62 765 ARG B O 1
ATOM 12560 N N . ALA B 1 766 ? 4.02 -4.375 8.461 1 72.81 766 ALA B N 1
ATOM 12561 C CA . ALA B 1 766 ? 5.332 -4.836 8.008 1 72.81 766 ALA B CA 1
ATOM 12562 C C . ALA B 1 766 ? 6.062 -5.574 9.125 1 72.81 766 ALA B C 1
ATOM 12564 O O . ALA B 1 766 ? 6.992 -6.344 8.867 1 72.81 766 ALA B O 1
ATOM 12565 N N . THR B 1 767 ? 5.648 -5.406 10.391 1 72.75 767 THR B N 1
ATOM 12566 C CA . THR B 1 767 ? 6.348 -6.012 11.523 1 72.75 767 THR B CA 1
ATOM 12567 C C . THR B 1 767 ? 5.77 -7.387 11.836 1 72.75 767 THR B C 1
ATOM 12569 O O . THR B 1 767 ? 6.199 -8.047 12.789 1 72.75 767 THR B O 1
ATOM 12572 N N . MET B 1 768 ? 4.844 -7.812 11.055 1 84.81 768 MET B N 1
ATOM 12573 C CA . MET B 1 768 ? 4.18 -9.102 11.25 1 84.81 768 MET B CA 1
ATOM 12574 C C . MET B 1 768 ? 5.188 -10.242 11.195 1 84.81 768 MET B C 1
ATOM 12576 O O . MET B 1 768 ? 6.078 -10.25 10.344 1 84.81 768 MET B O 1
ATOM 12580 N N . GLY B 1 769 ? 5.051 -11.172 12.109 1 85.06 769 GLY B N 1
ATOM 12581 C CA . GLY B 1 769 ? 5.906 -12.344 12.125 1 85.06 769 GLY B CA 1
ATOM 12582 C C . GLY B 1 769 ? 5.641 -13.297 10.969 1 85.06 769 GLY B C 1
ATOM 12583 O O . GLY B 1 769 ? 4.566 -13.258 10.367 1 85.06 769 GLY B O 1
ATOM 12584 N N . ASP B 1 770 ? 6.551 -14.164 10.797 1 85.81 770 ASP B N 1
ATOM 12585 C CA . ASP B 1 770 ? 6.492 -15.062 9.641 1 85.81 770 ASP B CA 1
ATOM 12586 C C . ASP B 1 770 ? 5.352 -16.062 9.789 1 85.81 770 ASP B C 1
ATOM 12588 O O . ASP B 1 770 ? 4.648 -16.359 8.812 1 85.81 770 ASP B O 1
ATOM 12592 N N . GLU B 1 771 ? 5.207 -16.578 10.969 1 89.12 771 GLU B N 1
ATOM 12593 C CA . GLU B 1 771 ? 4.156 -17.562 11.18 1 89.12 771 GLU B CA 1
ATOM 12594 C C . GLU B 1 771 ? 2.773 -16.953 10.992 1 89.12 771 GLU B C 1
ATOM 12596 O O . GLU B 1 771 ? 1.898 -17.562 10.367 1 89.12 771 GLU B O 1
ATOM 12601 N N . ARG B 1 772 ? 2.576 -15.82 11.539 1 92.69 772 ARG B N 1
ATOM 12602 C CA . ARG B 1 772 ? 1.31 -15.109 11.383 1 92.69 772 ARG B CA 1
ATOM 12603 C C . ARG B 1 772 ? 1.034 -14.789 9.922 1 92.69 772 ARG B C 1
ATOM 12605 O O . ARG B 1 772 ? -0.093 -14.945 9.445 1 92.69 772 ARG B O 1
ATOM 12612 N N . LEU B 1 773 ? 2.088 -14.359 9.266 1 93.56 773 LEU B N 1
ATOM 12613 C CA . LEU B 1 773 ? 1.965 -14.055 7.844 1 93.56 773 LEU B CA 1
ATOM 12614 C C . LEU B 1 773 ? 1.487 -15.281 7.066 1 93.56 773 LEU B C 1
ATOM 12616 O O . LEU B 1 773 ? 0.556 -15.18 6.262 1 93.56 773 LEU B O 1
ATOM 12620 N N . SER B 1 774 ? 2.135 -16.344 7.277 1 95.31 774 SER B N 1
ATOM 12621 C CA . SER B 1 774 ? 1.797 -17.562 6.555 1 95.31 774 SER B CA 1
ATOM 12622 C C . SER B 1 774 ? 0.372 -18 6.863 1 95.31 774 SER B C 1
ATOM 12624 O O . SER B 1 774 ? -0.383 -18.359 5.957 1 95.31 774 SER B O 1
ATOM 12626 N N . ASN B 1 775 ? -0.004 -18.016 8.133 1 95.56 775 ASN B N 1
ATOM 12627 C CA . ASN B 1 775 ? -1.334 -18.469 8.531 1 95.56 775 ASN B CA 1
ATOM 12628 C C . ASN B 1 775 ? -2.424 -17.562 7.965 1 95.56 775 ASN B C 1
ATOM 12630 O O . ASN B 1 775 ? -3.461 -18.031 7.504 1 95.56 775 ASN B O 1
ATOM 12634 N N . LEU B 1 776 ? -2.225 -16.297 8.047 1 95.81 776 LEU B N 1
ATOM 12635 C CA . LEU B 1 776 ? -3.189 -15.359 7.48 1 95.81 776 LEU B CA 1
ATOM 12636 C C . LEU B 1 776 ? -3.303 -15.539 5.969 1 95.81 776 LEU B C 1
ATOM 12638 O O . LEU B 1 776 ? -4.395 -15.422 5.406 1 95.81 776 LEU B O 1
ATOM 12642 N N . SER B 1 777 ? -2.158 -15.766 5.301 1 96.81 777 SER B N 1
ATOM 12643 C CA . SER B 1 777 ? -2.168 -16 3.857 1 96.81 777 SER B CA 1
ATOM 12644 C C . SER B 1 777 ? -2.949 -17.25 3.502 1 96.81 777 SER B C 1
ATOM 12646 O O . SER B 1 777 ? -3.674 -17.281 2.506 1 96.81 777 SER B O 1
ATOM 12648 N N . ILE B 1 778 ? -2.756 -18.297 4.305 1 97.56 778 ILE B N 1
ATOM 12649 C CA . ILE B 1 778 ? -3.471 -19.547 4.078 1 97.56 778 ILE B CA 1
ATOM 12650 C C . ILE B 1 778 ? -4.977 -19.312 4.184 1 97.56 778 ILE B C 1
ATOM 12652 O O . ILE B 1 778 ? -5.742 -19.766 3.334 1 97.56 778 ILE B O 1
ATOM 12656 N N . LEU B 1 779 ? -5.406 -18.578 5.227 1 96.19 779 LEU B N 1
ATOM 12657 C CA . LEU B 1 779 ? -6.824 -18.297 5.422 1 96.19 779 LEU B CA 1
ATOM 12658 C C . LEU B 1 779 ? -7.387 -17.484 4.266 1 96.19 779 LEU B C 1
ATOM 12660 O O . LEU B 1 779 ? -8.531 -17.688 3.848 1 96.19 779 LEU B O 1
ATOM 12664 N N . HIS B 1 780 ? -6.594 -16.578 3.771 1 95.75 780 HIS B N 1
ATOM 12665 C CA . HIS B 1 780 ? -7.043 -15.672 2.717 1 95.75 780 HIS B CA 1
ATOM 12666 C C . HIS B 1 780 ? -7.074 -16.375 1.366 1 95.75 780 HIS B C 1
ATOM 12668 O O . HIS B 1 780 ? -8.023 -16.203 0.594 1 95.75 780 HIS B O 1
ATOM 12674 N N . ILE B 1 781 ? -6.039 -17.125 1.01 1 95.88 781 ILE B N 1
ATOM 12675 C CA . ILE B 1 781 ? -5.91 -17.766 -0.29 1 95.88 781 ILE B CA 1
ATOM 12676 C C . ILE B 1 781 ? -6.914 -18.922 -0.398 1 95.88 781 ILE B C 1
ATOM 12678 O O . ILE B 1 781 ? -7.535 -19.109 -1.445 1 95.88 781 ILE B O 1
ATOM 12682 N N . HIS B 1 782 ? -7.039 -19.703 0.696 1 96.44 782 HIS B N 1
ATOM 12683 C CA . HIS B 1 782 ? -7.977 -20.812 0.719 1 96.44 782 HIS B CA 1
ATOM 12684 C C . HIS B 1 782 ? -9.297 -20.406 1.366 1 96.44 782 HIS B C 1
ATOM 12686 O O . HIS B 1 782 ? -9.852 -21.156 2.172 1 96.44 782 HIS B O 1
ATOM 12692 N N . ARG B 1 783 ? -9.773 -19.281 1.104 1 92 783 ARG B N 1
ATOM 12693 C CA . ARG B 1 783 ? -10.93 -18.719 1.792 1 92 783 ARG B CA 1
ATOM 12694 C C . ARG B 1 783 ? -12.18 -19.547 1.548 1 92 783 ARG B C 1
ATOM 12696 O O . ARG B 1 783 ? -13.125 -19.5 2.34 1 92 783 ARG B O 1
ATOM 12703 N N . ALA B 1 784 ? -12.266 -20.344 0.551 1 89.69 784 ALA B N 1
ATOM 12704 C CA . ALA B 1 784 ? -13.438 -21.125 0.201 1 89.69 784 ALA B CA 1
ATOM 12705 C C . ALA B 1 784 ? -13.547 -22.375 1.075 1 89.69 784 ALA B C 1
ATOM 12707 O O . ALA B 1 784 ? -14.609 -22.984 1.169 1 89.69 784 ALA B O 1
ATOM 12708 N N . ARG B 1 785 ? -12.477 -22.734 1.643 1 92.38 785 ARG B N 1
ATOM 12709 C CA . ARG B 1 785 ? -12.477 -23.938 2.473 1 92.38 785 ARG B CA 1
ATOM 12710 C C . ARG B 1 785 ? -13.141 -23.672 3.818 1 92.38 785 ARG B C 1
ATOM 12712 O O . ARG B 1 785 ? -12.969 -22.609 4.402 1 92.38 785 ARG B O 1
ATOM 12719 N N . SER B 1 786 ? -13.906 -24.547 4.289 1 92.06 786 SER B N 1
ATOM 12720 C CA . SER B 1 786 ? -14.664 -24.391 5.523 1 92.06 786 SER B CA 1
ATOM 12721 C C . SER B 1 786 ? -13.828 -24.766 6.742 1 92.06 786 SER B C 1
ATOM 12723 O O . SER B 1 786 ? -12.945 -25.625 6.648 1 92.06 786 SER B O 1
ATOM 12725 N N . VAL B 1 787 ? -14.047 -24.109 7.809 1 94 787 VAL B N 1
ATOM 12726 C CA . VAL B 1 787 ? -13.398 -24.391 9.086 1 94 787 VAL B CA 1
ATOM 12727 C C . VAL B 1 787 ? -14.453 -24.75 10.133 1 94 787 VAL B C 1
ATOM 12729 O O . VAL B 1 787 ? -15.469 -24.062 10.266 1 94 787 VAL B O 1
ATOM 12732 N N . ASN B 1 788 ? -14.273 -25.859 10.781 1 93.62 788 ASN B N 1
ATOM 12733 C CA . ASN B 1 788 ? -15.164 -26.266 11.867 1 93.62 788 ASN B CA 1
ATOM 12734 C C . ASN B 1 788 ? -14.812 -25.562 13.172 1 93.62 788 ASN B C 1
ATOM 12736 O O . ASN B 1 788 ? -13.883 -25.969 13.875 1 93.62 788 ASN B O 1
ATOM 12740 N N . ILE B 1 789 ? -15.617 -24.656 13.609 1 94.19 789 ILE B N 1
ATOM 12741 C CA . ILE B 1 789 ? -15.344 -23.797 14.75 1 94.19 789 ILE B CA 1
ATOM 12742 C C . ILE B 1 789 ? -15.352 -24.609 16.031 1 94.19 789 ILE B C 1
ATOM 12744 O O . ILE B 1 789 ? -14.555 -24.359 16.938 1 94.19 789 ILE B O 1
ATOM 12748 N N . THR B 1 790 ? -16.203 -25.594 16.094 1 90.75 790 THR B N 1
ATOM 12749 C CA . THR B 1 790 ? -16.281 -26.438 17.281 1 90.75 790 THR B CA 1
ATOM 12750 C C . THR B 1 790 ? -14.969 -27.203 17.5 1 90.75 790 THR B C 1
ATOM 12752 O O . THR B 1 790 ? -14.5 -27.328 18.625 1 90.75 790 THR B O 1
ATOM 12755 N N . ASP B 1 791 ? -14.438 -27.641 16.391 1 90.38 791 ASP B N 1
ATOM 12756 C CA . ASP B 1 791 ? -13.156 -28.344 16.469 1 90.38 791 ASP B CA 1
ATOM 12757 C C . ASP B 1 791 ? -12.047 -27.406 16.938 1 90.38 791 ASP B C 1
ATOM 12759 O O . ASP B 1 791 ? -11.156 -27.812 17.688 1 90.38 791 ASP B O 1
ATOM 12763 N N . ILE B 1 792 ? -12.078 -26.188 16.516 1 93.12 792 ILE B N 1
ATOM 12764 C CA . ILE B 1 792 ? -11.07 -25.203 16.906 1 93.12 792 ILE B CA 1
ATOM 12765 C C . ILE B 1 792 ? -11.172 -24.922 18.391 1 93.12 792 ILE B C 1
ATOM 12767 O O . ILE B 1 792 ? -10.148 -24.797 19.078 1 93.12 792 ILE B O 1
ATOM 12771 N N . ILE B 1 793 ? -12.375 -24.781 18.906 1 91.69 793 ILE B N 1
ATOM 12772 C CA . ILE B 1 793 ? -12.594 -24.516 20.328 1 91.69 793 ILE B CA 1
ATOM 12773 C C . ILE B 1 793 ? -12.031 -25.672 21.156 1 91.69 793 ILE B C 1
ATOM 12775 O O . ILE B 1 793 ? -11.383 -25.453 22.188 1 91.69 793 ILE B O 1
ATOM 12779 N N . ASP B 1 794 ? -12.234 -26.828 20.672 1 86.94 794 ASP B N 1
ATOM 12780 C CA . ASP B 1 794 ? -11.742 -28.016 21.375 1 86.94 794 ASP B CA 1
ATOM 12781 C C . ASP B 1 794 ? -10.219 -28.047 21.391 1 86.94 794 ASP B C 1
ATOM 12783 O O . ASP B 1 794 ? -9.602 -28.312 22.422 1 86.94 794 ASP B O 1
ATOM 12787 N N . LYS B 1 795 ? -9.633 -27.812 20.281 1 88.06 795 LYS B N 1
ATOM 12788 C CA . LYS B 1 795 ? -8.172 -27.781 20.188 1 88.06 795 LYS B CA 1
ATOM 12789 C C . LYS B 1 795 ? -7.59 -26.656 21.047 1 88.06 795 LYS B C 1
ATOM 12791 O O . LYS B 1 795 ? -6.527 -26.828 21.641 1 88.06 795 LYS B O 1
ATOM 12796 N N . PHE B 1 796 ? -8.336 -25.516 21.047 1 89.44 796 PHE B N 1
ATOM 12797 C CA . PHE B 1 796 ? -7.914 -24.359 21.828 1 89.44 796 PHE B CA 1
ATOM 12798 C C . PHE B 1 796 ? -7.926 -24.688 23.312 1 89.44 796 PHE B C 1
ATOM 12800 O O . PHE B 1 796 ? -7.047 -24.25 24.062 1 89.44 796 PHE B O 1
ATOM 12807 N N . SER B 1 797 ? -8.883 -25.359 23.688 1 82.25 797 SER B N 1
ATOM 12808 C CA . SER B 1 797 ? -9.039 -25.703 25.094 1 82.25 797 SER B CA 1
ATOM 12809 C C . SER B 1 797 ? -7.953 -26.672 25.547 1 82.25 797 SER B C 1
ATOM 12811 O O . SER B 1 797 ? -7.508 -26.625 26.688 1 82.25 797 SER B O 1
ATOM 12813 N N . VAL B 1 798 ? -7.477 -27.469 24.594 1 70.56 798 VAL B N 1
ATOM 12814 C CA . VAL B 1 798 ? -6.547 -28.547 24.938 1 70.56 798 VAL B CA 1
ATOM 12815 C C . VAL B 1 798 ? -5.113 -28.016 24.859 1 70.56 798 VAL B C 1
ATOM 12817 O O . VAL B 1 798 ? -4.242 -28.484 25.609 1 70.56 798 VAL B O 1
ATOM 12820 N N . LYS B 1 799 ? -4.785 -27.125 24.062 1 69.38 799 LYS B N 1
ATOM 12821 C CA . LYS B 1 799 ? -3.426 -26.688 23.766 1 69.38 799 LYS B CA 1
ATOM 12822 C C . LYS B 1 799 ? -2.766 -26.078 25 1 69.38 799 LYS B C 1
ATOM 12824 O O . LYS B 1 799 ? -1.58 -26.312 25.25 1 69.38 799 LYS B O 1
ATOM 12829 N N . LYS B 1 800 ? -3.506 -25.125 25.609 1 65.31 800 LYS B N 1
ATOM 12830 C CA . LYS B 1 800 ? -2.967 -24.484 26.812 1 65.31 800 LYS B CA 1
ATOM 12831 C C . LYS B 1 800 ? -3.965 -24.562 27.969 1 65.31 800 LYS B C 1
ATOM 12833 O O . LYS B 1 800 ? -5.168 -24.719 27.734 1 65.31 800 LYS B O 1
ATOM 12838 N N . ASN B 1 801 ? -3.504 -24.578 29.016 1 55.25 801 ASN B N 1
ATOM 12839 C CA . ASN B 1 801 ? -4.367 -24.484 30.188 1 55.25 801 ASN B CA 1
ATOM 12840 C C . ASN B 1 801 ? -4.98 -23.094 30.312 1 55.25 801 ASN B C 1
ATOM 12842 O O . ASN B 1 801 ? -4.266 -22.125 30.547 1 55.25 801 ASN B O 1
ATOM 12846 N N . ARG B 1 802 ? -6.277 -23.016 29.984 1 64.94 802 ARG B N 1
ATOM 12847 C CA . ARG B 1 802 ? -6.906 -21.703 29.938 1 64.94 802 ARG B CA 1
ATOM 12848 C C . ARG B 1 802 ? -7.703 -21.438 31.203 1 64.94 802 ARG B C 1
ATOM 12850 O O . ARG B 1 802 ? -8.062 -22.359 31.938 1 64.94 802 ARG B O 1
ATOM 12857 N N . ARG B 1 803 ? -7.934 -20.172 31.422 1 51.91 803 ARG B N 1
ATOM 12858 C CA . ARG B 1 803 ? -8.688 -19.734 32.594 1 51.91 803 ARG B CA 1
ATOM 12859 C C . ARG B 1 803 ? -10.164 -20.094 32.438 1 51.91 803 ARG B C 1
ATOM 12861 O O . ARG B 1 803 ? -10.828 -20.406 33.438 1 51.91 803 ARG B O 1
ATOM 12868 N N . PHE B 1 804 ? -10.578 -20 31.234 1 58.09 804 PHE B N 1
ATOM 12869 C CA . PHE B 1 804 ? -11.977 -20.312 30.984 1 58.09 804 PHE B CA 1
ATOM 12870 C C . PHE B 1 804 ? -12.133 -21.797 30.641 1 58.09 804 PHE B C 1
ATOM 12872 O O . PHE B 1 804 ? -11.266 -22.375 29.984 1 58.09 804 PHE B O 1
ATOM 12879 N N . ASN B 1 805 ? -13.117 -22.297 31.219 1 50.81 805 ASN B N 1
ATOM 12880 C CA . ASN B 1 805 ? -13.461 -23.672 30.875 1 50.81 805 ASN B CA 1
ATOM 12881 C C . ASN B 1 805 ? -14.242 -23.734 29.578 1 50.81 805 ASN B C 1
ATOM 12883 O O . ASN B 1 805 ? -15.289 -23.094 29.438 1 50.81 805 ASN B O 1
ATOM 12887 N N . PHE B 1 806 ? -13.633 -24.25 28.578 1 55.81 806 PHE B N 1
ATOM 12888 C CA . PHE B 1 806 ? -14.297 -24.344 27.281 1 55.81 806 PHE B CA 1
ATOM 12889 C C . PHE B 1 806 ? -14.781 -25.766 27.031 1 55.81 806 PHE B C 1
ATOM 12891 O O . PHE B 1 806 ? -15.453 -26.047 26.031 1 55.81 806 PHE B O 1
ATOM 12898 N N . VAL B 1 807 ? -14.352 -26.781 27.859 1 45.69 807 VAL B N 1
ATOM 12899 C CA . VAL B 1 807 ? -14.75 -28.188 27.766 1 45.69 807 VAL B CA 1
ATOM 12900 C C . VAL B 1 807 ? -15.367 -28.641 29.094 1 45.69 807 VAL B C 1
ATOM 12902 O O . VAL B 1 807 ? -14.961 -28.172 30.156 1 45.69 807 VAL B O 1
#

Nearest PDB structures (foldseek):
  6dww-assembly1_A  TM=6.645E-01  e=2.900E-12  Musca domestica
  4d1q-assembly1_A-2  TM=6.468E-01  e=1.276E-11  Musca domestica
  4d1q-assembly1_B  TM=6.382E-01  e=1.276E-11  Musca domestica
  4d1q-assembly1_H-2  TM=6.272E-01  e=9.491E-12  Musca domestica
  6dwz-assembly1_E  TM=6.881E-01  e=1.256E-10  Musca domestica

Solvent-accessible surface area (backbone atoms only — not comparable to full-atom values): 91787 Å² total; per-residue (Å²): 136,82,78,80,82,86,83,85,82,82,81,77,84,54,83,75,64,65,70,59,66,73,66,68,78,68,70,85,70,85,66,81,68,73,74,74,73,77,62,65,77,70,89,69,75,82,73,82,77,80,77,78,78,80,68,86,76,81,79,85,75,80,84,86,81,85,83,78,84,72,79,79,79,78,75,87,77,78,75,95,72,76,83,65,81,65,81,84,72,55,67,84,35,78,51,71,83,72,62,83,80,82,46,70,67,54,51,46,38,49,71,70,53,73,57,83,64,44,73,78,42,84,62,72,73,44,77,60,93,94,44,78,45,57,74,60,46,62,56,48,67,73,33,82,50,47,42,72,18,79,88,70,62,25,36,31,27,47,37,37,54,72,50,50,53,95,81,53,90,74,38,72,26,41,84,38,62,44,67,57,76,89,54,36,72,60,52,51,52,53,48,70,68,31,71,65,44,51,51,14,48,52,51,46,51,50,49,47,45,58,65,55,26,69,49,77,83,74,27,43,56,52,43,48,48,47,48,46,45,26,50,49,43,40,50,43,49,49,55,51,50,50,51,50,49,49,27,28,38,67,66,44,65,50,70,46,96,46,62,82,70,4,50,46,46,49,53,49,51,59,52,20,76,81,29,65,69,48,34,51,54,68,61,54,63,80,84,82,59,88,75,79,72,46,69,67,50,48,50,49,51,44,44,53,53,19,49,54,52,48,49,55,54,48,53,50,51,67,72,24,87,42,32,16,44,29,40,44,73,43,58,45,75,65,31,41,35,32,30,30,39,26,39,25,26,53,40,72,44,96,85,70,43,72,41,69,42,71,42,78,75,40,52,44,80,42,91,44,80,45,14,62,52,45,39,51,49,51,54,50,50,36,52,73,68,69,49,65,69,82,36,31,50,18,32,26,30,55,81,49,58,38,38,51,22,78,77,63,4,24,46,32,53,49,26,70,76,26,75,58,27,42,75,34,65,15,37,50,56,34,46,44,49,22,54,55,61,38,40,60,42,65,68,48,32,54,44,50,50,51,53,38,53,52,26,47,54,34,62,76,27,38,69,49,34,48,41,38,46,54,40,37,70,72,34,61,69,44,45,61,69,39,70,85,51,81,65,67,44,55,66,40,91,85,42,80,62,24,53,37,48,18,39,48,41,44,61,59,35,40,69,36,53,52,52,24,28,50,54,38,32,73,71,72,33,66,67,31,49,54,50,49,61,61,56,73,36,46,66,39,39,42,41,49,50,50,50,32,56,61,44,50,63,47,44,65,55,56,59,54,44,56,48,72,78,53,35,47,68,60,53,35,50,53,51,49,50,47,45,49,50,51,52,53,48,69,72,35,66,65,54,53,53,51,51,52,50,50,27,47,53,64,24,52,80,72,72,44,64,88,58,64,82,80,80,53,88,81,63,71,83,54,87,68,69,94,52,89,48,49,71,60,33,46,41,58,64,40,52,48,47,46,50,51,42,37,46,51,33,40,47,65,53,47,48,59,83,56,82,73,58,61,52,57,31,72,35,63,70,38,38,86,73,53,41,74,65,52,51,51,49,41,46,66,73,44,43,90,76,39,81,55,68,67,60,48,52,53,44,52,51,49,52,52,51,54,58,66,68,48,85,65,89,60,40,81,46,71,69,54,38,51,68,70,50,52,56,86,82,36,47,54,63,45,44,52,51,50,54,55,60,25,29,64,38,40,43,44,68,33,52,52,50,49,55,49,44,51,68,64,35,28,78,93,38,36,82,62,52,62,68,60,49,22,23,40,48,46,31,33,75,49,46,86,60,82,76,64,64,69,60,49,51,55,51,55,50,65,74,43,73,62,91,65,53,60,120,135,88,77,76,93,72,85,80,82,80,76,76,79,50,77,72,63,63,65,59,65,69,65,70,74,69,69,83,68,86,67,81,68,74,74,74,75,76,62,66,76,68,90,68,73,81,74,82,76,81,79,79,68,86,67,84,70,82,78,83,79,79,85,77,81,82,79,87,79,82,72,81,78,78,80,84,82,76,82,91,78,74,82,66,82,64,80,85,70,54,68,85,34,78,51,72,84,74,62,85,78,82,47,70,68,55,50,46,38,49,70,70,51,73,57,82,63,44,74,77,44,86,62,72,74,44,78,59,93,94,44,76,46,57,75,60,47,64,56,49,66,73,33,82,51,47,40,72,20,80,90,70,64,26,35,31,28,49,36,36,55,73,50,48,53,95,82,52,89,73,36,71,26,39,84,38,62,44,68,57,75,88,57,36,70,60,53,52,53,51,47,69,67,31,70,66,43,51,52,13,48,52,50,44,51,48,49,46,47,57,63,53,26,66,68,54,84,73,27,49,55,52,42,47,49,46,48,46,47,26,52,50,43,39,49,45,50,50,55,51,50,48,52,51,50,50,27,28,39,67,67,43,66,51,71,46,97,46,64,83,70,4,49,46,45,49,52,50,52,58,53,20,75,80,29,65,69,47,34,51,54,68,62,53,65,80,83,81,59,88,75,79,71,47,67,68,51,49,50,50,50,45,45,53,54,20,49,54,52,48,47,54,54,48,51,49,49,67,72,26,88,43,32,17,44,29,41,44,76,42,56,46,76,64,32,41,37,32,31,30,40,25,38,26,26,53,40,72,44,96,84,70,44,74,41,69,44,70,43,78,75,40,53,44,79,42,92,43,81,46,16,63,51,45,39,50,48,52,54,50,51,36,50,74,69,70,49,66,68,82,36,32,52,18,34,25,30,57,80,49,58,40,39,51,21,80,76,64,4,23,48,32,54,49,26,71,75,26,76,58,26,42,75,32,66,15,36,51,57,33,45,43,50,22,54,54,61,38,40,61,42,64,69,48,32,53,42,49,50,51,54,38,52,52,27,47,53,33,62,77,26,36,67,50,33,48,41,37,47,54,40,37,68,72,33,62,70,42,46,61,68,40,70,85,52,84,65,67,43,53,68,41,90,85,43,79,61,24,53,39,48,18,39,47,41,45,62,60,36,39,71,36,52,51,52,23,30,51,55,37,31,73,70,71,34,67,66,32,49,54,51,49,60,60,58,72,35,46,68,38,37,42,39,50,50,51,50,31,54,61,42,50,63,46,45,65,57,57,59,53,44,54,48,75,78,53,35,48,66,60,51,35,50,54,50,49,50,49,44,50,51,53,52,52,48,70,73,35,64,64,54,53,53,51,50,52,49,52,27,47,53,64,24,52,77,71,70,43,67,88,58,66,81,82,79,53,88,82,62,71,82,53,86,67,69,94,52,89,47,48,69,62,32,45,41,59,63,40,52,48,49,46,52,50,42,37,47,51,34,40,48,66,53,47,48,60,84,57,82,74,58,61,52,58,30,71,35,64,68,37,38,83,72,53,42,74,65,53,52,51,49,40,45,67,74,45,43,88,76,39,80,56,68,67,59,48,52,52,43,51,52,50,51,52,53,52,59,65,68,49,85,65,89,60,42,82,46,70,70,54,38,52,70,69,51,53,55,88,82,35,46,54,62,45,45,52,52,50,54,54,61,26,30,65,37,39,43,44,67,33,53,52,50,49,54,50,43,53,67,62,36,28,80,93,38,36,83,61,49,63,67,61,48,22,24,43,46,45,30,34,76,50,46,85,60,82,78,64,62,70,59,49,52,53,51,54,48,65,74,42,73,61,92,65,53,59,120

Sequence (1614 aa):
MSEPKEKPKLKNRTIDEMFKKIRESESPESQNETPKVSNQIPESDENEETVVMDESQTDLGEAVTATSDLTPSTCSSSSDFTLSLISKYEPPYPDIAKLSDIDDLIKQKLLSTKWNDSHLFKFPSRVFGQKQRKLQSSWLQNHPWMRYSVSTDALYCAYCVLFSSKDSKEKSFSKTPVSDWKNLPLIVKRHESSTQHQGCVVSSSEYLRIMENKSFSIASMISTSYKTNVATNRHVLEKIIEVILLCGRQNIPLRGHVEERSNFMAILHEKAKTDNILSDHLAFSAASRAKYTSPDIQNELVELCGTEVLNQVIGACKSASCFAVIADECTDKATKEQMSLCLRFLDVEKNNTVIIREEFVGFRHAESVKGAAISDLIVRFLADLELDINKIRAQCYDGAANMAGKYSGVQARILQLNPEANYVHCKAHALNLALIHSSKDVCVRNMMSTVQEIAFSFDYSAKRLLAFSEELSDNQNVKEQLDRRTKLRTLCETRWSSRADSLFTFLNAFPVVVSSLDALKDDRDDKAAQYVNAILKFDFMIALVVAEHLLSATVALTNYLQKTDINLLDAVQEARIVVQRLDNERTDPNVWTALFEKAVKVGEEFEIPPSTPRRAGRQMHRQNHPINDPSEYWRVSLYLVFLDHLVTEITSRVIKNEGRFSAEYLIPSKLQALTDQTTNSIFETFHVDLGDRQAFNDEVARWKIRWDMVDGQRPQKLLETLNATNKDLYPNIYSILTVLLTMPVSSASSERSFSAMRRIKSYLRATMGDERLSNLSILHIHRARSVNITDIIDKFSVKKNRRFNFVMSEPKEKPKLKNRTIDEMFKKIRESESPESQNETPKVSNQIPESDENEETVVMDESQTDLGEAVTATSDLTPSTCSSSSDFTLSLISKYEPPYPDIAKLSDIDDLIKQKLLSTKWNDSHLFKFPSRVFGQKQRKLQSSWLQNHPWMRYSVSTDALYCAYCVLFSSKDSKEKSFSKTPVSDWKNLPLIVKRHESSTQHQGCVVSSSEYLRIMENKSFSIASMISTSYKTNVATNRHVLEKIIEVILLCGRQNIPLRGHVEERSNFMAILHEKAKTDNILSDHLAFSAASRAKYTSPDIQNELVELCGTEVLNQVIGACKSASCFAVIADECTDKATKEQMSLCLRFLDVEKNNTVIIREEFVGFRHAESVKGAAISDLIVRFLADLELDINKIRAQCYDGAANMAGKYSGVQARILQLNPEANYVHCKAHALNLALIHSSKDVCVRNMMSTVQEIAFSFDYSAKRLLAFSEELSDNQNVKEQLDRRTKLRTLCETRWSSRADSLFTFLNAFPVVVSSLDALKDDRDDKAAQYVNAILKFDFMIALVVAEHLLSATVALTNYLQKTDINLLDAVQEARIVVQRLDNERTDPNVWTALFEKAVKVGEEFEIPPSTPRRAGRQMHRQNHPINDPSEYWRVSLYLVFLDHLVTEITSRVIKNEGRFSAEYLIPSKLQALTDQTTNSIFETFHVDLGDRQAFNDEVARWKIRWDMVDGQRPQKLLETLNATNKDLYPNIYSILTVLLTMPVSSASSERSFSAMRRIKSYLRATMGDERLSNLSILHIHRARSVNITDIIDKFSVKKNRRFNFV

Secondary structure (DSSP, 8-state):
--------------GGGSTTGGGS---------------------------------------------------------GGG---SSS-SS--GGG-SS--HHHHHHHHH---TTGGGS-PPPEEETTEEE---HHHHHH-TTEEEETTTTEEEEHHHHHH--TT-S--BTTTB-B--SSSHHHHHHHHHHSHHHHHHHHHHHHHHHHHHTTSSTTHHHHHHHHHHHHHHHHHHHHHHHHHHHHHHHHT-----SSGGGSHHHHHHHHHHTT-HHHHHHHHS-TTTS--S-SHHHHHHHHHHHHHHHHHHHHHHHHHSS-EEEEEEEEE-TTS-EEEEEEEEEEEE-TTS-EEEEEEEEEEEE-S--SHHHHHHHHHHHHHHTT--GGGEEEEEE-S-HHHH-TTTSHHHHHHHH-TT-EEEE-HHHHHHHHHHHHTTSHHHHHHHHHHHHHHHHHHS-HHHHHHHHHHHHH-HHHHHHTTT--SPPP--SSSTTHHHHHHHHHHHTHHHHHHHHHHHHHTT-HHHHHHHHHHSSHHHHHHHHHHHHHHHTTHHHHHHTT-SS--HHHHHHHHHHHHHHHHHHHH-HHHHHHHHHHHHHHHHTTT---------TT--SS-------HHHHHIIIIIHHHHHHHHHHHHHHTS---GGGGGGGGSGGGGGG--HHHHHHHHHHSGGG---HHHHHHHHHHHHHHHHH--SPPP-SHHHHHHHS-TTT-HHHHHHHHHHHHS-S-SHHHHHHHHHHHHHS-GGGTT--HHHHHHHHHHHHTTTS---HHHHHHHHHHHS--SS---/--------------THHHHHGGGS---------------------------------------------------------GGG---TTS-SS--GGG-SS--HHHHHHHHH---TTGGGS-PPPEEETTEEE---HHHHHH-TTEEEETTTTEEEEHHHHHH--TT-S--BTTTB-B--STTHHHHHHHHHHSHHHHHHHHHHHHHHHHHHTTTSSSHHHHHHHHHHHHHHHHHHHHHHHHHHHHHHHHT-----SSGGGSHHHHHHHHHHTT-HHHHHHHHS-TTTS--S-SHHHHHHHHHHHHHHHHHHHHHHHHHSS-EEEEEEEEE-TTS-EEEEEEEEEEEE-TTS-EEEEEEEEEEEE-S--SHHHHHHHHHHHHHHTT--GGGEEEEEE-S-HHHH-TTTSHHHHHHHH-TT-EEEE-HHHHHHHHHHHHTTSHHHHHHHHHHHHHHHHHHS-HHHHHHHHHHHHH-HHHHHHTTT--SPPP--SSSTTHHHHHHHHHHHTHHHHHHHHHHHHHTT-HHHHHHHHHHSSHHHHHHHHHHHHHHHTTHHHHHHTT-SS--HHHHHHHHHHHHHHHHHHHH-HHHHHHHHHHHHHHHHTTT---------TT--SS------SHHHHHIIIIIHHHHHHHHHHHHHHTS---GGGGGGGGSGGGGGG--HHHHHHHHHHTGGG---HHHHHHHHHHHHHHHHH--SPPP-SHHHHHHHS-TTT-HHHHHHHHHHHHS-S-SHHHHHHHHHHHHHS-GGGTT--HHHHHHHHHHHHTTTS---HHHHHHHHHHHS--SS---

Organism: Mytilus edulis (NCBI:txid6550)